Protein 6ZA2 (pdb70)

InterPro domains:
  IPR001769 Gingipain [PF01364] (404-787)
  IPR029030 Caspase-like domain superfamily [SSF52129] (398-790)
  IPR029031 Gingipain, N-terminal superfamily [G3DSA:3.40.50.10390] (399-557)

Solvent-accessible surface area: 89016 Å² total; per-residue (Å²): 207,238,38,46,68,123,38,30,132,142,2,61,0,24,53,36,54,1,1,20,0,52,4,102,49,35,5,13,34,55,0,30,17,124,52,0,125,84,30,50,1,116,83,12,68,18,0,2,2,5,0,43,2,5,21,80,16,35,57,46,10,74,167,10,103,40,28,12,5,4,68,0,10,0,27,63,127,47,101,5,0,6,1,10,0,15,1,19,48,40,53,94,24,27,66,81,102,88,20,6,9,16,74,41,1,21,14,4,59,30,0,27,0,0,0,0,48,35,48,50,63,14,78,114,23,57,112,31,116,40,29,25,117,86,45,120,18,95,17,109,22,0,3,28,23,43,45,42,39,76,24,35,98,24,21,36,78,10,5,50,43,7,2,0,18,26,0,47,81,69,68,67,77,70,15,114,8,96,2,68,46,0,14,59,67,60,20,68,0,19,3,8,0,4,0,14,0,34,4,173,59,29,19,23,71,8,26,0,20,1,24,0,51,65,77,106,18,13,65,19,100,8,58,11,81,40,60,65,37,39,50,61,178,39,30,19,76,69,79,109,19,50,100,67,18,104,5,107,81,7,90,118,84,0,99,2,26,1,48,0,56,58,77,26,2,62,0,22,0,4,9,1,6,1,18,4,19,0,43,10,80,21,37,66,38,60,0,39,0,28,10,13,21,93,40,80,10,126,18,31,60,7,0,25,1,58,0,34,82,0,57,104,47,9,31,0,1,20,2,70,38,2,46,79,4,12,55,6,85,55,58,96,85,40,124,101,27,1,64,7,46,0,15,0,30,10,150,72,148,185,52,10,16,10,0,11,0,5,13,25,63,130,10,72,35,11,83,86,75,24,72,19,108,74,14,47,8,0,40,72,150,53,6,48,0,0,0,0,0,2,107,38,1,42,92,9,0,52,35,0,0,53,0,0,96,101,35,27,57,37,147,12,20,26,5,35,12,78,48,0,10,1,1,15,3,0,1,4,30,3,0,2,0,0,1,20,0,0,4,1,0,27,33,60,35,45,85,132,27,83,161,71,91,76,9,73,2,16,0,0,0,0,0,1,0,2,27,5,20,35,31,43,3,78,13,3,88,77,84,57,15,60,121,7,69,17,2,11,4,1,16,8,54,70,90,128,36,88,85,18,43,22,4,12,34,0,0,0,5,0,33,76,46,88,73,97,36,92,42,15,103,17,46,11,18,4,7,14,1,0,11,7,8,47,26,8,10,47,0,13,72,22,0,27,48,1,0,80,14,20,52,21,27,44,41,3,14,68,29,43,51,83,80,97,140,112,87,30,46,2,43,32,125,127,90,84,55,41,49,35,61,23,0,0,0,7,30,19,24,44,12,65,103,38,3,104,69,47,41,14,43,82,42,30,12,0,0,13,25,27,2,41,97,32,113,73,131,106,33,3,8,27,3,55,58,153,137,74,30,63,3,42,43,26,35,47,2,19,0,4,1,0,5,62,104,72,13,65,33,114,165,119,29,52,2,32,2,20,1,11,58,113,2,11,61,50,48,227,76,34,106,9,31,19,1,0,38,6,4,26,35,4,22,37,22,48,37,84,59,28,92,107,57,78,98,22,50,32,14,12,12,7,7,4,0,0,3,0,53,11,24,32,17,25,21,66,8,56,5,48,21,0,46,68,104,81,4,104,68,66,121,10,77,5,77,1,25,30,60,60,153,0,47,2,94,1,47,0,3,26,26,96,33,77,83,20,106,109,0,38,5,83,0,11,0,2,0,16,6,3,103,56,63,1,24,1,90,69,74,189,22,63,23,4,28,1,12,70,56,22,82,16,32,20,5,26,3,10,65,12,109,2,52,83,0,87,9,115,29,38,6,35,4,24,69,76,69,40,93,38,69,112,29,0,74,1,24,2,17,0,29,3,95,101,90,137,21,28,0,18,10,42,20,32,0,1,91,12,64,102,45,90,92,87,71,115,135,125,23,128,95,62,3,101,32,80,27,14,45,1,9,64,56,108,10,156,70,41,56,108,4,14,28,22,0,0,0,30,4,62,0,38,5,72,66,25,19,13,58,112,30,90,46,139,50,34,29,0,30,0,30,1,43,71,118,95,120,27,58,46,80,0,14,83,79,24,51,87,34,40,22,50,18,25,27,0,40,2,5,16,28,3,60,78,14,80,118,13,107,34,74,1,108,0,18,0,56,0,102,39,88,30,36,30,108,60,80,14,46,2,106,1,34,95,70,96,27,83,20,12,1,15,0,15,18,51,74,36,18,0,56,48,59,0,38,0,86,1,6,1,1,103,42,47,18,78,12,61,2,14,0,20,0,49,17,16,8,50,72,53,14,28,44,18,102,17,97,4,51,83,80,28,185,25,100,46,10,53,4,27,12,44,0,25,17,90,29,18,12,76,12,11,50,9,8,21,33,12,66,0,3,0,61,25,143,83,48,100,37,42,20,130,62,44,22,0,7,3,22,21,69,122,93,75,62,69,67,52,204,93,80,45,143,34,30,126,135,0,59,0,28,51,36,54,1,1,18,0,52,5,103,48,33,5,12,34,56,0,23,20,123,48,1,135,83,42,50,1,114,82,13,66,18,0,2,2,6,0,41,1,5,21,73,16,34,58,44,20,94,166,31,128,49,52,13,4,3,69,1,10,0,21,65,116,55,110,0,0,14,1,9,0,16,0,19,49,35,51,94,24,26,64,82,103,88,21,8,8,18,55,40,1,21,14,4,58,31,0,27,0,0,1,0,49,36,48,49,64,15,77,110,24,73,109,35,130,39,30,24,116,87,37,122,19,90,17,110,21,0,4,28,23,34,47,41,38,77,25,35,98,25,19,37,76,18,5,50,44,8,11,0,17,24,0,46,80,68,66,75,78,72,14,115,10,108,2,68,46,0,14,59,66,61,21,66,0,19,4,8,0,6,1,15,0,30,1,155,34,13,11,44,77,7,26,0,16,0,24,0,52,67,77,105,18,13,67,18,100,7,58,10,81,16,46,47,36,34,48,53,85,73,28,22,75,74,81,112,19,48,100,67,17,104,5,108,74,6,94,120,85,0,100,0,31,1,53,0,57,62,80,38,1,37,0,24,0,4,9,0,7,1,17,4,19,0,40,10,81,21,36,66,38,61,0,39,0,27,10,14,22,93,40,80,9,130,18,32,61,7,0,114,0,57,0,35,82,6,45,167,44,17,32,0,1,14,2,71,37,2,47,82,4,12,41,6,74,61,58,107,86,38,124,103,28,13,41,5,45,0,14,0,28,11,149,64,149,166,50,10,16,10,1,10,0,5,13,7,62,129,10,74,30,10,84,58,76,24,72,20,108,75,15,48,8,0,40,72,145,38,7,35,1,0,0,0,0,3,107,60,1,41,93,11,0,53,33,0,0,52,0,0,94,101,36,24,63,42,129,12,20,26,4,35,12,78,46,0,9,1,0,12,3,0,1,3,28,3,0,2,0,0,0,26,0,0,12,0,0,5,34,60,27,111,67,122,24,83,161,79,92,71,9,73,2,16,0,0,0,0,0,2,0,2,28,6,20,37,34,49,3,70,11,3,89,58,64,31,22,44,92,34,70,18,2,11,4,0,16,8,54,68,89,129,56,92,96,19,79,21,4,10,24,0,0,0,6,0,25,102,46,88,72,96,35,99,42,19,95,21,47,8,16,0,4,4,1,0,1,2,7,53,37,24,12,60,0,22,80,5,0,30,35,1,0,82,15,19,53,19,27,59,40,2,14,68,30,60,64,121,108,88,25,42,2,17,13,91,128,88,85,68,57,32,34,85,52,1,2,0,0,27,13,33,64,7,67,88,33,3,88,69,48,33,15,42,66,24,29,18,0,0,31,20,25,1,35,37,50,132,59,172,69,26,2,8,34,1,90,93,113,47,23,61,2,44,65,18,31,71,5,4,3,11,1,0,6,68,64,77,8,51,28,100,159,122,23,24,3,44,0,0,1,2,28,136,11,24,25,60,49,124,77,33,106,12,50,18,3,0,39,3,1,23,32,0,14,38,16,6,36,78,36,123,69,20,78,68,115,28,46,19,32,5,11,7,0,0,0,0,4,0,52,21,23,38,23,25,22,30,8,56,5,49,20,0,46,68,104,78,4,105,67,65,149,23,83,6,130,0,38,31,60,61,158,0,46,2,112,1,47,0,4,32,71,55,41,80,85,19,110,109,0,37,8,83,0,6,0,2,0,20,7,2,100,39,37,2,35,9,62,45,82,181,33,84,30,10,40,1,12,74,64,23,82,17,36,22,8,27,2,10,57,9,123,5,157,54,0,87,12,58,28,38,5,32,4,25,71,77,70,41,101,47,141,117,61,0,38,0,17,2,16,0,31,3,91,100,89,140,20,29,0,18,11,42,19,43,0,2,19,18,77,89,30,112,95,84,102,91,140,144,22,126,101,62,2,100,38,77,28,45,58,32,9,59,82,115,30,66,73,41,48,104,1,7,37,27,10,2,19,32,20,68,4,40,6,75,76,26,28,17,101,124,27,88,50,91,55,39,26,10,35,24,39,14,44,74,85,86,118,18,88,64,86,16,13,85,92,30,50,86,27,39,22,45,13,29,26,1,37,20,7,8,42,23,65,62,62,85,86,20,110,44,75,23,114,24,32,13,64,0,73,44,89,24,44,33,54,62,81,35,51,13,82,10,40,88,69,95,21,85,14,14,2,21,1,15,18,53,75,36,23,0,67,38,60,0,37,0,87,2,10,7,1,102,24,18,41,133,18,85,2,12,0,24,0,48,17,17,7,49,72,53,14,26,43,18,103,27,80,11,97,73,91,57,163,28,106,47,16,49,12,33,10,51,0,33,17,89,28,30,11,86,11,11,31,9,8,20,27,12,73,0,10,2,66,24,141,83,43,135,35,46,16,162,46,43,23,0,6,3,25,21,51

Nearest PDB structures (foldseek):
  6za2-assembly1_A  TM=1.001E+00  e=0.000E+00  Porphyromonas gingivalis ATCC 33277
  6za2-assembly1_B  TM=9.953E-01  e=0.000E+00  Porphyromonas gingivalis ATCC 33277
  8uh2-assembly1_A  TM=2.899E-01  e=1.587E-07  Homo sapiens
  8jmw-assembly1_A  TM=4.092E-01  e=7.677E-05  Bacillus amyloliquefaciens
  7oln-assembly1_AAA  TM=5.449E-01  e=2.851E-03  Burkholderia cenocepacia J2315

Foldseek 3Di:
DLAAFPLDLWALLQDFWKFKFWFQAWFKFKDFLVNCVVFPPVDLQLKFKWFFKADFDDLQRRPPHDFFTFTFAWADDPRMIMFTHHHQKAWFADVVLLDIDIDGRLQDSIIMMMMTSSNVGHRHFAADDQFDPDFPAADFWFKAKDKFFAQAFDQLWQFSAGFADWCQAPQKDKDKAFQADQFDQWDWKKKKWKKWWAFQDFDDFKWKWKAKPNHTFDIHTDGDHPVCNVDQSNQTDIDIDIDIDTDGGPHTMIMMMIGIPDHRIGMTTGMMMIITIGGQEDRPFKGFGAHRPPDPDAASGKYKRKYAPAPVLKWKWFPSTRRNTHTHDWDADDDRMIITMHGQHHNVRGGGIIIIIDNVVPHHHTGGPGIDHRDTLSNDDQWLEEEEEADQQVVLSVLLVVLCCPPVVTGYHYYYVQVLCVGQRNSGGHLVSLLVSNLSSVSVCVVPPDPPDADRHAYEHEAWEFSSSHLSHPLSPDVVSNPFHGRYWDWQQDPPSRTIFIAPLSSQQNDSDGPVQGPLQGARRHFYAYAHAGHNVSSNVQSLVLSQQQQQLVQQVVVVPPPPDVWDWDDDPVVVVVLLQQKKWFFEDAFEDPDPSVVCRSPVTIPCSRFVQPQDDQGMWGFDDVVITIIHGGDSFNKHKYDHDWAAFVPRHTDGTDMDSRQQPADPLLAGAFQSVSVSVVLSVCSVPCVVTVRDRDHIHTHGDSRGDRSHAQKAKFWQAKQRDGQVPAWAAAEDEAQDKIKTKIFMAGSSRHGQLVFWFKKKKWKFQADWAKDWPDDPDPDTDIDIVLCSQTQAIDMWTAHRGITMDIATGHQDDQVHPIWIKMWMWGARLVSRHIYIYMGGRHHYDYHDCPCVLVQLDWKDWPDWDWFDPPDDFAEEDAQWTKIKTKIFDQQEWDLPDDPPPQFWWKQKQNDPVQIDGQSVQKDADSHHHRMIMGIDTRHGDDFAKIKIKTKIGGPSGRIDIDIGIYGHDHPDDDKHKWWDWPDAQDAFKIKIWIAIHDPLAWWWKWKWKAANSRDTFDIHIDIDHNVCRRPIDMDMGRCAGPSGHHRHFDWMWMKMWIPDPPDIDIHDTDIYTYGHD/DVVLVVLVVVAQEDLWALLQDFWKFKFKFQAWFKFKDFLVNCVVFPNVDLQLKFKWFFKADFDDLQVVPPRDFFTFTFAWADDPRMIMFTHHHQKAWFADVVLLDIDIDGRLQDSIIMMMMTSSNVGHRHFAADDLFDPDFPAADFWFKAKDKFFAQAFDQLWQFSAGFADWCQAPQKDKDKAFQADQFDQWDWKKKKWKKWWAFQDFDDFKWKWKAKPNHTFDIHTDGDHPVCNVDQSNQTDIDIDIDIDTDGGPHTMIMMMIGIPDHRTGMTTGMMMIITIGGQEDRPFKGFGAHRPPDPDAASGKYKYKYAPADVLKWKWFPSTRRNTHTHDWDADDDRMIITMHGQHHNVRGGGIIIIIDRVVPHHHTGTPGIDHRDTLSNDDQWLEEEEEADQQVVLSVLLVVLCCPPVVTRYHYYYVQVLCVGQRNSGGHLVSLLVSNLSSVSVCVSPPDPPDADRHAYEHEAWEFSSSHLSYPLSPDPVDHDAHGRYWDWQQDPPSRTIFIAPLSSQQNDNDGPVQGSLQGARRHQYAYAHDGHNVSSNVLSLVLSQQQQQLVQQCVVVPDVWAWDQPCVVVVVLLQQKKWFFEDAFEDPDPSVVCRSPVTIPCSGFVQDQDPAGMWGFNVRTTIIHGGDRFSKHKYDHDWAAADPRHTDGTDMDSRQQPADPLLAGQFQSVSVSVVLSVLSVDPRNPPRNRGGIHTHGDSRRDRSHAQKAKFWQAKQRDGQVPAWAAAEDEAQDKIKTKIFMAGSVRHGQLVFWFKKKKWWFQADWAKDWPDDPDPDTDIDICLPSATQAIDMWTAHRGITMDIATGHQDDQPDDIWIKMWMWGARLVSRHIYIDMGGNHHYDYHPDPPDLPPLDWKDWPDWDWQDPPDDFAEEDAQKIKIKTKIFDQQEWDLPDDPPPQAWWKQKQVDPVRTDRQSVQKDADSHHHRMIMGIFIDHGDDFAKIKIKTKIGGPSGRIDIDIGIYTHDHPDDDKHKWWDWPDAQDAFKIKIWIAIRDFQDWWKKWKWKAANSRDTFDIHIDIHHNVCGRGIDMDMGRCAGPSGHRRHFDWMWIKMWIPDPPDIDIGDTDIYTYGHD

B-factor: mean 140.29, std 44.92, range [58.61, 298.24]

CATH classification: 3.40.50.10390

Sequence (2164 aa):
QRAMGKTADRSLMASGHWVKIRVDASGVYRLTDEQLRANGFSDPSKVGVFGYGGGVLPEDLSRITTDDLPPVPVLRQGNALYFYAVGPVTWFYNPAKTTMEHTVNTYSTHGYYFLSDAAGAPLQMSQYTGGGASAEALIDYYDELMLHEQELYSPKESGRDLYGESFSAVNTRTVKFPLRGNTRSSGELGTVFSYIAKARSAGGGREMSLSANGILIFSDPFSMTSNEVSNSYLAGKKRRLYRSTPMNSLVNELRLDANYSMTGDAVNLDFIEVATQNDLRYDGAPMHIRRFSNLPVLGGESCRFVISEVPESLVVLQANSSLTASLVPVKTVGDKTIEFVAPPKGQDRRTINTFYAVDLSQASAPEILGAVPNQNLHGEEIPDLIIVSTQALLPEADRLATYRREKNGLKVLVVLQEQVFNEFSGGTPDATAYRLFAKMFYDRWKANAPVGETFPMQMLLFGDGAHDNRKVSVAWQKPYLQQTEFLLTFQAVNSTNVNSYVTDDYFGLLDDQPASVNIGWRNYNMAVGRFPVRTPAEARIAVDKTIRYEEDRESGAWRIRACFAMPVRAFQDKKKMLETLQSGIILLNYAGHGGPAGWSDEHLLTLNDIHNFNYKHMPIWITATCEEVFLHEKSGTPIMFSTTRVVYNTQNEKINGFMLRRMFEKAKDGRYRTMGEIIRSAKQGMLSTVFPDSINQLSFFLMGDPSVRMNLPTHKVQLTAINGQDPEGQYGTIMLKSLERVALKGKVTDEKGTFDETFSGKVFLTVFDGRKKMTALEEEGNDLSLVYYDYPNVMYAGIAEVKDGLFETSFIVPKDVNYSEHEGRINLYAYNESTKAEAMGVDFSIRVQPGIPDEVTEDNTPPEIISCFLNDSTFRSGDEVNPTPLFMAEVFDLNGINITGSGVGHDITLCIDGRADLTYNLNAYFTSSATDAGVGTILFMIPALAEGDHTARLTVWDIFNNAVHHDFSFRVVDGIAPDVADVILFPNPVRESATFRIFHNRPGSDLNVVVEIYDFTGRLVNSLPVKTYSSSYGEPIEIKWDLTSKYGVKIGNGFYLYRCVVNSPGGQTASMAKKMIVVAQSSARLQQRAMGKTADRSLMASGHWVKIRVDASGVYRLTDEQLRANGFSDPSKVGVFGYGGGVLPEDLSRITTDDLPPVPVLRQGNALYFYAVGPVTWFYNPAKTTMEHTVNTYSTHGYYFLSDAAGAPLQMSQYTGGGASAEALIDYYDELMLHEQELYSPKESGRDLYGESFSAVNTRTVKFPLRGNTRSSGELGTVFSYIAKARSAGGGREMSLSANGILIFSDPFSMTSNEVSNSYLAGKKRRLYRSTPMNSLVNELRLDANYSMTGDAVNLDFIEVATQNDLRYDGAPMHIRRFSNLPVLGGESCRFVISEVPESLVVLQANSSLTASLVPVKTVGDKTIEFVAPPKGQDRRTINTFYAVDLSQASAPEILGAVPNQNLHGEEIPDLIIVSTQALLPEADRLATYRREKNGLKVLVVLQEQVFNEFSGGTPDATAYRLFAKMFYDRWKANAPVGETFPMQMLLFGDGAHDNRKVSVAWQKPYLQQTEFLLTFQAVNSTNVNSYVTDDYFGLLDDQPASVNIGWRNYNMAVGRFPVRTPAEARIAVDKTIRYEEDRESGAWRIRAMPVRAFQDKKKMLETLQSGIILLNYAGHGGPAGWSDEHLLTLNDIHNFNYKHMPIWITAGEEVFLHEKSGTPIMFSTTRVVYNTQNEKINGFMLRRMFEKAKDGRYRTMGEIIRSAKQGMLSTVFPDSINQLSFFLMGDPSVRMNLPTHKVQLTAINGQDPEGQYGTIMLKSLERVALKGKVTDEKGTFDETFSGKVFLTVFDGRKKMTALEEEGNDLSLVYYDYPNVMYAGIAEVKDGLFETSFIVPKDVNYSEHEGRINLYAYNESTKAEAMGVDFSIRVQPGIPDEVTEDNTPPEIISCFLNDSTFRSGDEVNPTPLFMAEVFDLNGINITGSGVGHDITLCIDGRADLTYNLNAYFTSSATDAGVGTILFMIPALAEGDHTARLTVWDIFNNAVHHDFSFRVVDGIAPDVADVILFPNPVRESATFRIFHNRPGSDLNVVVEIYDFTGRLVNSLPVKTYSSSYGEPIEIKWDLTSKYGVKIGNGFYLYRCVVNSPGGQTASMAKKMIVVAQ

Secondary structure (DSSP, 8-state):
--S-----SS-GGGSS-EEEEEESS-EEEEEEHHHHHHTT-SSGGG-EEE---SSPPPSSGGG----SSPEEPBEE-SSEEEEEE--SEEEEEETTTTEEEEEE-SS-SSEEEEEESTTSS--B--B-----SSEEEE-SEEEEEEEEE---B--TTT-S--B--B-SS-SEEEEEEE--TTB-SSEEEEEEEEEEEE-SSSS--EEEEEEETTEEEEEEEE---HHHHH-STT--EEEEEEEEEEES---SEEEEEEEES-TTSEEEEEEEEEEEEEESB--SS-EEEE--TT-SS-TT-EEEEEEBS--SSEEEEE-SSSTT-EE---EEEETTEEEEEE-SB-TTSS-B-EEEEEETTT----EEEEEE----GGG----SEEEEE-TTTHHHHHHHHHHHHHTS---EEEEEHHHHHHHHHTTS--HHHHHHHHHHHHHHHHHHPPTTPPP--EEEEES-BBSSTT--SGGG-SHHHHH---B--EEEE-GGGS-EEEESGGGG--S---TTS-GGGS---SEEEEE---SHHHHHHHHHHHHHHHH-HHHHHHHH------EEEEE---HHHHHHHS-EEEE-EE----SSSHHHHHH--BHHHHTT-S--S--EEEE----EEEEEE-S--S-EEEESS--B-SSS-B--EEEETTTT---TTSSPPPHHHHHHHHHHHHHHT-SSSTT-----EEES-TT------SEEEEEEEETTB--TT-SS-EEEETT-EEEEEEEEEETT--B-TT--EEEEEEEESS--EEEE---SSSEEEEEEE----EEEEEEEEEBTTEEEEEEEPPS------S--EEEEEEEETTTTEEEEEEE--EEEE---STTGGG--SPPEEEEEEESSSS--TT-EE-SS-EEEEEEE-TT-B--S--SSS-S-EEEETT-GGGEEE-GGGEEE-SSSTTEEEEEEE-----SEEEEEEEEEEBTTS-EEEEEEEEEE-TT-S---EEEEEESSSBSS-EEEEEEESS-SS-EEEEEEEEETTS-EEEEEEEEE-GGGSS--EEEEE--B-TTS-B--SEEEEEEEEEEETTEEEE---EEEEE---/-HHHHHHHHT-SS-SS-GGGSS-EEEEEESS-EEEEEEHHHHHHTT-SSGGG-EEE---SSPPPSSGGG----SSPEEPBEE-SSEEEEEE--SEEEEEETTTTEEEEEE-SS-SSEEEEEESTTSS--B--B-----SSEEEE-SEEEEEEEEE---B--TTT-S--B--B-SS-SEEEEEEE--TTB-SSEEEEEEEEEEEE-SSSS--EEEEEEETTEEEEEEEE---HHHHH-STT--EEEEEEEEEEES---SEEEEEEEES-SSSEEEEEEEEEEEEEESB--SS-EEEE--TT-SS-TT-EEEEEEBS--SSEEEEE-SSSTT-EE---EEEETTEEEEEE-SB-TTSS-B-EEEEEETTT-B--EEEEEE----STT----SEEEEE-TTTHHHHHHHHHHHHHTS---EEEEEHHHHHHHHHTTS--HHHHHHHHHHHHHHHHHHPPTTPPP--EEEEES-BBSSTT--SGGGG-SSS-----B--EEEE-GGGS-EEEESGGGG--S---TTS-GGGS---SEEEEE---SHHHHHHHHHHHHHHHH-HHHHHHHH----EEEEE--HHHHHHHS-EEEE-EE----SSSHHHHHH--BHHHHTT-S--S--EEEE---EEEEEE-S--S-EEEESS--B-SSS-BEEEEEETTSS---TTSSPPPHHHHHHHHHHHHHH-SSTTSTT----EEES-TT------SEEEEEEEETTB--TT-SS-EEEETT-EEEEEEEEEETT--B-TT--EEEEEEEESS--EEEE---SSSEEEEEEE----EEEEEEEEEBTTEEEEEEEPPS------S--EEEEEEEETTTTEEEEEEE--EEEE-------TT--SPPEEEEEEESSSS--TT-EE-SS-EEEEEEE-TT-B--S--SSS-S-EEEETT-GGGB--GGGGEEE-SSSTTEEEEEEEPPP--SSEEEEEEEEEBTTS-EEEEEEEEEE-TT-S---EEEEEESSSBSS-EEEEEEESS-SS--EEEEEEEETTS-EEEEEEEE--SSSTT--EEEEE--B-TTS-B--SEEEEEEEEEEETTEEEEPPPEEEEE---

Structure (mmCIF, N/CA/C/O backbone):
data_6ZA2
#
_entry.id   6ZA2
#
_cell.length_a   171.700
_cell.length_b   171.700
_cell.length_c   440.400
_cell.angle_alpha   90.000
_cell.angle_beta   90.000
_cell.angle_gamma   120.000
#
_symmetry.space_group_name_H-M   'P 61 2 2'
#
loop_
_entity.id
_entity.type
_entity.pdbx_description
1 polymer 'Por secretion system protein porU'
2 non-polymer 'CALCIUM ION'
3 water water
#
loop_
_atom_site.group_PDB
_atom_site.id
_atom_site.type_symbol
_atom_site.label_atom_id
_atom_site.label_alt_id
_atom_site.label_comp_id
_atom_site.label_asym_id
_atom_site.label_entity_id
_atom_site.label_seq_id
_atom_site.pdbx_PDB_ins_code
_atom_site.Cartn_x
_atom_site.Cartn_y
_atom_site.Cartn_z
_atom_site.occupancy
_atom_site.B_iso_or_equiv
_atom_site.auth_seq_id
_atom_site.auth_comp_id
_atom_site.auth_asym_id
_atom_site.auth_atom_id
_atom_site.pdbx_PDB_model_num
ATOM 1 N N . GLN A 1 22 ? -4.862 99.465 203.918 1.00 246.88 24 GLN A N 1
ATOM 2 C CA . GLN A 1 22 ? -4.294 98.697 202.815 1.00 247.06 24 GLN A CA 1
ATOM 3 C C . GLN A 1 22 ? -5.268 98.574 201.625 1.00 239.27 24 GLN A C 1
ATOM 4 O O . GLN A 1 22 ? -4.820 98.172 200.557 1.00 239.13 24 GLN A O 1
ATOM 17 N N . ARG A 1 23 ? -6.579 98.911 201.817 1.00 227.68 25 ARG A N 1
ATOM 18 C CA . ARG A 1 23 ? -7.706 98.870 200.849 1.00 225.55 25 ARG A CA 1
ATOM 19 C C . ARG A 1 23 ? -8.705 97.724 201.196 1.00 215.34 25 ARG A C 1
ATOM 20 O O . ARG A 1 23 ? -9.880 97.818 200.833 1.00 212.93 25 ARG A O 1
ATOM 41 N N . ALA A 1 24 ? -8.247 96.666 201.905 1.00 202.51 26 ALA A N 1
ATOM 42 C CA . ALA A 1 24 ? -9.092 95.539 202.321 1.00 195.72 26 ALA A CA 1
ATOM 43 C C . ALA A 1 24 ? -8.431 94.714 203.458 1.00 195.98 26 ALA A C 1
ATOM 44 O O . ALA A 1 24 ? -7.294 95.007 203.860 1.00 198.25 26 ALA A O 1
ATOM 51 N N . MET A 1 25 ? -9.165 93.694 203.976 1.00 185.86 27 MET A N 1
ATOM 52 C CA . MET A 1 25 ? -8.683 92.734 204.988 1.00 182.64 27 MET A CA 1
ATOM 53 C C . MET A 1 25 ? -8.280 91.436 204.193 1.00 185.37 27 MET A C 1
ATOM 54 O O . MET A 1 25 ? -8.901 91.130 203.157 1.00 185.15 27 MET A O 1
ATOM 68 N N . GLY A 1 26 ? -7.211 90.754 204.627 1.00 180.29 28 GLY A N 1
ATOM 69 C CA . GLY A 1 26 ? -6.724 89.542 203.955 1.00 179.25 28 GLY A CA 1
ATOM 70 C C . GLY A 1 26 ? -5.984 88.559 204.847 1.00 178.04 28 GLY A C 1
ATOM 71 O O . GLY A 1 26 ? -5.059 87.867 204.406 1.00 179.80 28 GLY A O 1
ATOM 75 N N . LYS A 1 27 ? -6.432 88.442 206.091 1.00 167.97 29 LYS A N 1
ATOM 76 C CA . LYS A 1 27 ? -5.818 87.544 207.058 1.00 165.72 29 LYS A CA 1
ATOM 77 C C . LYS A 1 27 ? -6.703 86.308 207.222 1.00 158.89 29 LYS A C 1
ATOM 78 O O . LYS A 1 27 ? -6.861 85.836 208.353 1.00 160.01 29 LYS A O 1
ATOM 97 N N . THR A 1 28 ? -7.264 85.749 206.123 1.00 144.77 30 THR A N 1
ATOM 98 C CA . THR A 1 28 ? -8.083 84.549 206.301 1.00 138.30 30 THR A CA 1
ATOM 99 C C . THR A 1 28 ? -7.105 83.481 206.787 1.00 134.42 30 THR A C 1
ATOM 100 O O . THR A 1 28 ? -6.047 83.306 206.186 1.00 135.47 30 THR A O 1
ATOM 111 N N . ALA A 1 29 ? -7.389 82.883 207.943 1.00 123.60 31 ALA A N 1
ATOM 112 C CA . ALA A 1 29 ? -6.556 81.843 208.538 1.00 122.26 31 ALA A CA 1
ATOM 113 C C . ALA A 1 29 ? -6.481 80.616 207.653 1.00 125.86 31 ALA A C 1
ATOM 114 O O . ALA A 1 29 ? -7.483 80.228 207.054 1.00 123.94 31 ALA A O 1
ATOM 121 N N . ASP A 1 30 ? -5.333 79.944 207.631 1.00 123.93 32 ASP A N 1
ATOM 122 C CA . ASP A 1 30 ? -5.187 78.718 206.824 1.00 123.42 32 ASP A CA 1
ATOM 123 C C . ASP A 1 30 ? -5.858 77.532 207.528 1.00 122.49 32 ASP A C 1
ATOM 124 O O . ASP A 1 30 ? -6.089 76.506 206.910 1.00 120.62 32 ASP A O 1
ATOM 133 N N . ARG A 1 31 ? -6.128 77.654 208.827 1.00 118.13 33 ARG A N 1
ATOM 134 C CA . ARG A 1 31 ? -6.778 76.604 209.596 1.00 117.40 33 ARG A CA 1
ATOM 135 C C . ARG A 1 31 ? -7.582 77.266 210.726 1.00 118.99 33 ARG A C 1
ATOM 136 O O . ARG A 1 31 ? -7.094 78.196 211.352 1.00 119.84 33 ARG A O 1
ATOM 157 N N . SER A 1 32 ? -8.812 76.821 210.957 1.00 112.64 34 SER A N 1
ATOM 158 C CA . SER A 1 32 ? -9.655 77.372 212.008 1.00 111.23 34 SER A CA 1
ATOM 159 C C . SER A 1 32 ? -9.203 76.923 213.360 1.00 119.59 34 SER A C 1
ATOM 160 O O . SER A 1 32 ? -8.581 75.873 213.499 1.00 122.76 34 SER A O 1
ATOM 168 N N . LEU A 1 33 ? -9.584 77.688 214.371 1.00 115.33 35 LEU A N 1
ATOM 169 C CA . LEU A 1 33 ? -9.285 77.371 215.768 1.00 116.05 35 LEU A CA 1
ATOM 170 C C . LEU A 1 33 ? -10.125 76.177 216.184 1.00 115.91 35 LEU A C 1
ATOM 171 O O . LEU A 1 33 ? -9.689 75.365 217.007 1.00 117.95 35 LEU A O 1
ATOM 187 N N . MET A 1 34 ? -11.315 76.054 215.557 1.00 106.38 36 MET A N 1
ATOM 188 C CA . MET A 1 34 ? -12.262 74.978 215.803 1.00 104.76 36 MET A CA 1
ATOM 189 C C . MET A 1 34 ? -11.791 73.641 215.310 1.00 112.26 36 MET A C 1
ATOM 190 O O . MET A 1 34 ? -12.429 72.648 215.636 1.00 113.45 36 MET A O 1
ATOM 204 N N . ALA A 1 35 ? -10.707 73.583 214.525 1.00 109.85 37 ALA A N 1
ATOM 205 C CA . ALA A 1 35 ? -10.173 72.324 214.012 1.00 110.84 37 ALA A CA 1
ATOM 206 C C . ALA A 1 35 ? -9.767 71.349 215.150 1.00 118.32 37 ALA A C 1
ATOM 207 O O . ALA A 1 35 ? -9.754 70.149 214.918 1.00 120.31 37 ALA A O 1
ATOM 214 N N . SER A 1 36 ? -9.471 71.838 216.357 1.00 116.48 38 SER A N 1
ATOM 215 C CA . SER A 1 36 ? -9.109 70.972 217.483 1.00 120.20 38 SER A CA 1
ATOM 216 C C . SER A 1 36 ? -9.528 71.604 218.805 1.00 127.94 38 SER A C 1
ATOM 217 O O . SER A 1 36 ? -9.933 72.772 218.828 1.00 128.37 38 SER A O 1
ATOM 225 N N . GLY A 1 37 ? -9.467 70.818 219.880 1.00 125.24 39 GLY A N 1
ATOM 226 C CA . GLY A 1 37 ? -9.884 71.260 221.205 1.00 124.77 39 GLY A CA 1
ATOM 227 C C . GLY A 1 37 ? -11.368 71.040 221.394 1.00 126.85 39 GLY A C 1
ATOM 228 O O . GLY A 1 37 ? -12.065 70.660 220.442 1.00 125.63 39 GLY A O 1
ATOM 232 N N . HIS A 1 38 ? -11.860 71.251 222.626 1.00 122.82 40 HIS A N 1
ATOM 233 C CA . HIS A 1 38 ? -13.278 71.064 222.961 1.00 120.67 40 HIS A CA 1
ATOM 234 C C . HIS A 1 38 ? -14.053 72.367 222.727 1.00 121.47 40 HIS A C 1
ATOM 235 O O . HIS A 1 38 ? -13.591 73.427 223.157 1.00 121.83 40 HIS A O 1
ATOM 249 N N . TRP A 1 39 ? -15.197 72.304 222.021 1.00 113.77 41 TRP A N 1
ATOM 250 C CA . TRP A 1 39 ? -15.984 73.506 221.736 1.00 111.04 41 TRP A CA 1
ATOM 251 C C . TRP A 1 39 ? -17.413 73.350 222.247 1.00 113.00 41 TRP A C 1
ATOM 252 O O . TRP A 1 39 ? -18.043 72.333 221.983 1.00 112.84 41 TRP A O 1
ATOM 273 N N . VAL A 1 40 ? -17.905 74.348 223.009 1.00 107.39 42 VAL A N 1
ATOM 274 C CA . VAL A 1 40 ? -19.251 74.337 223.588 1.00 105.10 42 VAL A CA 1
ATOM 275 C C . VAL A 1 40 ? -19.944 75.643 223.247 1.00 106.98 42 VAL A C 1
ATOM 276 O O . VAL A 1 40 ? -19.454 76.701 223.630 1.00 107.07 42 VAL A O 1
ATOM 289 N N . LYS A 1 41 ? -21.097 75.567 222.563 1.00 102.14 43 LYS A N 1
ATOM 290 C CA . LYS A 1 41 ? -21.873 76.738 222.141 1.00 98.95 43 LYS A CA 1
ATOM 291 C C . LYS A 1 41 ? -22.730 77.231 223.278 1.00 101.43 43 LYS A C 1
ATOM 292 O O . LYS A 1 41 ? -23.396 76.443 223.942 1.00 102.73 43 LYS A O 1
ATOM 311 N N . ILE A 1 42 ? -22.702 78.522 223.519 1.00 95.94 44 ILE A N 1
ATOM 312 C CA . ILE A 1 42 ? -23.519 79.138 224.546 1.00 95.53 44 ILE A CA 1
ATOM 313 C C . ILE A 1 42 ? -24.212 80.307 223.893 1.00 99.22 44 ILE A C 1
ATOM 314 O O . ILE A 1 42 ? -23.805 80.720 222.798 1.00 95.74 44 ILE A O 1
ATOM 330 N N . ARG A 1 43 ? -25.240 80.864 224.553 1.00 99.23 45 ARG A N 1
ATOM 331 C CA . ARG A 1 43 ? -25.913 82.059 224.021 1.00 97.80 45 ARG A CA 1
ATOM 332 C C . ARG A 1 43 ? -26.564 82.896 225.125 1.00 100.53 45 ARG A C 1
ATOM 333 O O . ARG A 1 43 ? -26.743 82.423 226.246 1.00 99.90 45 ARG A O 1
ATOM 354 N N . VAL A 1 44 ? -26.906 84.147 224.768 1.00 95.33 46 VAL A N 1
ATOM 355 C CA . VAL A 1 44 ? -27.554 85.106 225.652 1.00 94.88 46 VAL A CA 1
ATOM 356 C C . VAL A 1 44 ? -28.730 85.747 224.921 1.00 99.55 46 VAL A C 1
ATOM 357 O O . VAL A 1 44 ? -28.808 85.686 223.701 1.00 98.85 46 VAL A O 1
ATOM 370 N N . ASP A 1 45 ? -29.646 86.333 225.669 1.00 97.43 47 ASP A N 1
ATOM 371 C CA . ASP A 1 45 ? -30.804 87.046 225.121 1.00 97.13 47 ASP A CA 1
ATOM 372 C C . ASP A 1 45 ? -30.783 88.506 225.588 1.00 102.58 47 ASP A C 1
ATOM 373 O O . ASP A 1 45 ? -31.736 89.249 225.348 1.00 101.78 47 ASP A O 1
ATOM 382 N N . ALA A 1 46 ? -29.691 88.926 226.250 1.00 100.38 48 ALA A N 1
ATOM 383 C CA . ALA A 1 46 ? -29.603 90.256 226.803 1.00 100.34 48 ALA A CA 1
ATOM 384 C C . ALA A 1 46 ? -28.180 90.646 227.014 1.00 105.45 48 ALA A C 1
ATOM 385 O O . ALA A 1 46 ? -27.418 89.844 227.541 1.00 105.76 48 ALA A O 1
ATOM 392 N N . SER A 1 47 ? -27.802 91.868 226.647 1.00 103.00 49 SER A N 1
ATOM 393 C CA . SER A 1 47 ? -26.418 92.271 226.852 1.00 103.23 49 SER A CA 1
ATOM 394 C C . SER A 1 47 ? -26.194 92.412 228.325 1.00 107.00 49 SER A C 1
ATOM 395 O O . SER A 1 47 ? -27.083 92.899 229.012 1.00 107.65 49 SER A O 1
ATOM 403 N N . GLY A 1 48 ? -25.057 91.938 228.803 1.00 103.05 50 GLY A N 1
ATOM 404 C CA . GLY A 1 48 ? -24.693 92.035 230.212 1.00 104.06 50 GLY A CA 1
ATOM 405 C C . GLY A 1 48 ? -23.514 91.145 230.521 1.00 106.33 50 GLY A C 1
ATOM 406 O O . GLY A 1 48 ? -22.976 90.537 229.596 1.00 104.41 50 GLY A O 1
ATOM 410 N N . VAL A 1 49 ? -23.109 91.033 231.806 1.00 103.77 51 VAL A N 1
ATOM 411 C CA . VAL A 1 49 ? -21.986 90.161 232.155 1.00 104.16 51 VAL A CA 1
ATOM 412 C C . VAL A 1 49 ? -22.535 88.813 232.578 1.00 110.55 51 VAL A C 1
ATOM 413 O O . VAL A 1 49 ? -23.431 88.746 233.429 1.00 112.72 51 VAL A O 1
ATOM 426 N N . TYR A 1 50 ? -21.982 87.737 231.990 1.00 105.81 52 TYR A N 1
ATOM 427 C CA . TYR A 1 50 ? -22.356 86.371 232.338 1.00 106.36 52 TYR A CA 1
ATOM 428 C C . TYR A 1 50 ? -21.156 85.700 232.894 1.00 112.38 52 TYR A C 1
ATOM 429 O O . TYR A 1 50 ? -20.036 86.146 232.643 1.00 111.21 52 TYR A O 1
ATOM 447 N N . ARG A 1 51 ? -21.383 84.633 233.658 1.00 112.62 53 ARG A N 1
ATOM 448 C CA . ARG A 1 51 ? -20.339 83.932 234.399 1.00 116.01 53 ARG A CA 1
ATOM 449 C C . ARG A 1 51 ? -20.355 82.442 234.221 1.00 121.92 53 ARG A C 1
ATOM 450 O O . ARG A 1 51 ? -21.402 81.834 234.368 1.00 121.22 53 ARG A O 1
ATOM 471 N N . LEU A 1 52 ? -19.171 81.832 234.092 1.00 120.97 54 LEU A N 1
ATOM 472 C CA . LEU A 1 52 ? -19.026 80.382 234.056 1.00 122.06 54 LEU A CA 1
ATOM 473 C C . LEU A 1 52 ? -18.113 79.901 235.169 1.00 129.37 54 LEU A C 1
ATOM 474 O O . LEU A 1 52 ? -16.941 80.275 235.195 1.00 130.95 54 LEU A O 1
ATOM 490 N N . THR A 1 53 ? -18.645 79.074 236.089 1.00 126.40 55 THR A N 1
ATOM 491 C CA . THR A 1 53 ? -17.858 78.522 237.189 1.00 129.24 55 THR A CA 1
ATOM 492 C C . THR A 1 53 ? -17.007 77.373 236.683 1.00 136.63 55 THR A C 1
ATOM 493 O O . THR A 1 53 ? -17.349 76.740 235.689 1.00 135.35 55 THR A O 1
ATOM 504 N N . ASP A 1 54 ? -15.917 77.079 237.379 1.00 137.60 56 ASP A N 1
ATOM 505 C CA . ASP A 1 54 ? -15.045 75.964 237.027 1.00 139.78 56 ASP A CA 1
ATOM 506 C C . ASP A 1 54 ? -15.840 74.671 237.048 1.00 143.76 56 ASP A C 1
ATOM 507 O O . ASP A 1 54 ? -15.675 73.857 236.148 1.00 141.69 56 ASP A O 1
ATOM 516 N N . GLU A 1 55 ? -16.752 74.517 238.025 1.00 142.85 57 GLU A N 1
ATOM 517 C CA . GLU A 1 55 ? -17.629 73.347 238.126 1.00 144.72 57 GLU A CA 1
ATOM 518 C C . GLU A 1 55 ? -18.473 73.220 236.865 1.00 143.07 57 GLU A C 1
ATOM 519 O O . GLU A 1 55 ? -18.545 72.135 236.289 1.00 142.63 57 GLU A O 1
ATOM 531 N N . GLN A 1 56 ? -19.091 74.319 236.425 1.00 135.37 58 GLN A N 1
ATOM 532 C CA . GLN A 1 56 ? -19.874 74.298 235.194 1.00 131.36 58 GLN A CA 1
ATOM 533 C C . GLN A 1 56 ? -18.991 73.900 234.006 1.00 134.34 58 GLN A C 1
ATOM 534 O O . GLN A 1 56 ? -19.415 73.088 233.184 1.00 134.26 58 GLN A O 1
ATOM 548 N N . LEU A 1 57 ? -17.757 74.433 233.928 1.00 129.47 59 LEU A N 1
ATOM 549 C CA . LEU A 1 57 ? -16.845 74.103 232.830 1.00 127.37 59 LEU A CA 1
ATOM 550 C C . LEU A 1 57 ? -16.457 72.633 232.880 1.00 133.76 59 LEU A C 1
ATOM 551 O O . LEU A 1 57 ? -16.615 71.941 231.873 1.00 132.08 59 LEU A O 1
ATOM 567 N N . ARG A 1 58 ? -16.047 72.128 234.057 1.00 134.17 60 ARG A N 1
ATOM 568 C CA . ARG A 1 58 ? -15.713 70.705 234.215 1.00 137.34 60 ARG A CA 1
ATOM 569 C C . ARG A 1 58 ? -16.894 69.856 233.748 1.00 140.05 60 ARG A C 1
ATOM 570 O O . ARG A 1 58 ? -16.712 68.944 232.932 1.00 138.67 60 ARG A O 1
ATOM 591 N N . ALA A 1 59 ? -18.117 70.254 234.170 1.00 136.56 61 ALA A N 1
ATOM 592 C CA . ALA A 1 59 ? -19.371 69.572 233.838 1.00 136.07 61 ALA A CA 1
ATOM 593 C C . ALA A 1 59 ? -19.705 69.586 232.356 1.00 134.63 61 ALA A C 1
ATOM 594 O O . ALA A 1 59 ? -20.567 68.817 231.946 1.00 133.09 61 ALA A O 1
ATOM 601 N N . ASN A 1 60 ? -19.075 70.468 231.568 1.00 128.43 62 ASN A N 1
ATOM 602 C CA . ASN A 1 60 ? -19.305 70.552 230.142 1.00 124.39 62 ASN A CA 1
ATOM 603 C C . ASN A 1 60 ? -18.093 70.040 229.342 1.00 129.65 62 ASN A C 1
ATOM 604 O O . ASN A 1 60 ? -17.941 70.373 228.174 1.00 127.08 62 ASN A O 1
ATOM 615 N N . GLY A 1 61 ? -17.293 69.172 229.937 1.00 130.54 63 GLY A N 1
ATOM 616 C CA . GLY A 1 61 ? -16.179 68.551 229.236 1.00 132.18 63 GLY A CA 1
ATOM 617 C C . GLY A 1 61 ? -14.827 69.223 229.311 1.00 139.18 63 GLY A C 1
ATOM 618 O O . GLY A 1 61 ? -13.863 68.674 228.767 1.00 140.87 63 GLY A O 1
ATOM 622 N N . PHE A 1 62 ? -14.702 70.367 230.001 1.00 136.44 64 PHE A N 1
ATOM 623 C CA . PHE A 1 62 ? -13.397 71.020 230.106 1.00 138.15 64 PHE A CA 1
ATOM 624 C C . PHE A 1 62 ? -12.593 70.443 231.258 1.00 149.07 64 PHE A C 1
ATOM 625 O O . PHE A 1 62 ? -12.690 70.921 232.385 1.00 150.73 64 PHE A O 1
ATOM 642 N N . SER A 1 63 ? -11.791 69.394 230.943 1.00 149.66 65 SER A N 1
ATOM 643 C CA . SER A 1 63 ? -10.896 68.671 231.862 1.00 155.29 65 SER A CA 1
ATOM 644 C C . SER A 1 63 ? -10.096 69.620 232.770 1.00 157.88 65 SER A C 1
ATOM 645 O O . SER A 1 63 ? -10.054 69.399 233.976 1.00 161.17 65 SER A O 1
ATOM 653 N N . ASP A 1 64 ? -9.484 70.680 232.185 1.00 149.90 66 ASP A N 1
ATOM 654 C CA . ASP A 1 64 ? -8.739 71.726 232.902 1.00 149.50 66 ASP A CA 1
ATOM 655 C C . ASP A 1 64 ? -9.389 73.089 232.620 1.00 144.47 66 ASP A C 1
ATOM 656 O O . ASP A 1 64 ? -9.093 73.692 231.592 1.00 141.13 66 ASP A O 1
ATOM 665 N N . PRO A 1 65 ? -10.229 73.609 233.541 1.00 137.86 67 PRO A N 1
ATOM 666 C CA . PRO A 1 65 ? -10.906 74.894 233.303 1.00 133.62 67 PRO A CA 1
ATOM 667 C C . PRO A 1 65 ? -9.997 76.115 233.131 1.00 137.92 67 PRO A C 1
ATOM 668 O O . PRO A 1 65 ? -10.446 77.116 232.552 1.00 134.44 67 PRO A O 1
ATOM 679 N N . SER A 1 66 ? -8.750 76.059 233.626 1.00 138.12 68 SER A N 1
ATOM 680 C CA . SER A 1 66 ? -7.820 77.176 233.479 1.00 138.91 68 SER A CA 1
ATOM 681 C C . SER A 1 66 ? -7.553 77.518 232.013 1.00 142.03 68 SER A C 1
ATOM 682 O O . SER A 1 66 ? -7.339 78.686 231.703 1.00 142.08 68 SER A O 1
ATOM 690 N N . LYS A 1 67 ? -7.569 76.502 231.120 1.00 137.18 69 LYS A N 1
ATOM 691 C CA . LYS A 1 67 ? -7.294 76.667 229.684 1.00 134.21 69 LYS A CA 1
ATOM 692 C C . LYS A 1 67 ? -8.520 77.156 228.843 1.00 134.64 69 LYS A C 1
ATOM 693 O O . LYS A 1 67 ? -8.354 77.482 227.662 1.00 133.31 69 LYS A O 1
ATOM 697 N N . VAL A 1 68 ? -9.720 77.255 229.448 1.00 128.94 70 VAL A N 1
ATOM 698 C CA . VAL A 1 68 ? -10.943 77.642 228.734 1.00 124.31 70 VAL A CA 1
ATOM 699 C C . VAL A 1 68 ? -11.017 79.157 228.549 1.00 128.06 70 VAL A C 1
ATOM 700 O O . VAL A 1 68 ? -10.715 79.906 229.483 1.00 131.18 70 VAL A O 1
ATOM 713 N N . GLY A 1 69 ? -11.480 79.579 227.380 1.00 119.99 71 GLY A N 1
ATOM 714 C CA . GLY A 1 69 ? -11.688 80.987 227.047 1.00 117.62 71 GLY A CA 1
ATOM 715 C C . GLY A 1 69 ? -13.001 81.206 226.312 1.00 117.28 71 GLY A C 1
ATOM 716 O O . GLY A 1 69 ? -13.607 80.236 225.845 1.00 116.90 71 GLY A O 1
ATOM 720 N N . VAL A 1 70 ? -13.463 82.466 226.192 1.00 109.34 72 VAL A N 1
ATOM 721 C CA . VAL A 1 70 ? -14.730 82.747 225.497 1.00 105.01 72 VAL A CA 1
ATOM 722 C C . VAL A 1 70 ? -14.431 83.213 224.070 1.00 109.65 72 VAL A C 1
ATOM 723 O O . VAL A 1 70 ? -13.425 83.878 223.845 1.00 112.94 72 VAL A O 1
ATOM 736 N N . PHE A 1 71 ? -15.281 82.874 223.114 1.00 102.41 73 PHE A N 1
ATOM 737 C CA . PHE A 1 71 ? -15.069 83.277 221.731 1.00 101.08 73 PHE A CA 1
ATOM 738 C C . PHE A 1 71 ? -16.353 83.720 221.062 1.00 104.56 73 PHE A C 1
ATOM 739 O O . PHE A 1 71 ? -17.416 83.161 221.355 1.00 103.64 73 PHE A O 1
ATOM 756 N N . GLY A 1 72 ? -16.237 84.660 220.121 1.00 100.57 74 GLY A N 1
ATOM 757 C CA . GLY A 1 72 ? -17.372 85.115 219.332 1.00 99.47 74 GLY A CA 1
ATOM 758 C C . GLY A 1 72 ? -17.659 86.597 219.353 1.00 105.39 74 GLY A C 1
ATOM 759 O O . GLY A 1 72 ? -16.896 87.369 219.934 1.00 106.62 74 GLY A O 1
ATOM 763 N N . TYR A 1 73 ? -18.780 86.997 218.692 1.00 99.88 75 TYR A N 1
ATOM 764 C CA . TYR A 1 73 ? -19.188 88.399 218.588 1.00 98.20 75 TYR A CA 1
ATOM 765 C C . TYR A 1 73 ? -20.460 88.731 219.424 1.00 105.54 75 TYR A C 1
ATOM 766 O O . TYR A 1 73 ? -20.523 89.802 220.029 1.00 105.68 75 TYR A O 1
ATOM 784 N N . GLY A 1 74 ? -21.461 87.851 219.408 1.00 103.78 76 GLY A N 1
ATOM 785 C CA . GLY A 1 74 ? -22.717 88.077 220.121 1.00 103.32 76 GLY A CA 1
ATOM 786 C C . GLY A 1 74 ? -23.819 88.452 219.165 1.00 105.92 76 GLY A C 1
ATOM 787 O O . GLY A 1 74 ? -23.680 88.226 217.967 1.00 104.71 76 GLY A O 1
ATOM 791 N N . GLY A 1 75 ? -24.916 89.006 219.689 1.00 102.96 77 GLY A N 1
ATOM 792 C CA . GLY A 1 75 ? -26.033 89.503 218.881 1.00 102.32 77 GLY A CA 1
ATOM 793 C C . GLY A 1 75 ? -25.538 90.787 218.252 1.00 109.01 77 GLY A C 1
ATOM 794 O O . GLY A 1 75 ? -24.320 91.078 218.328 1.00 113.15 77 GLY A O 1
ATOM 798 N N . GLY A 1 76 ? -26.420 91.596 217.688 1.00 101.12 78 GLY A N 1
ATOM 799 C CA . GLY A 1 76 ? -25.932 92.798 216.999 1.00 100.47 78 GLY A CA 1
ATOM 800 C C . GLY A 1 76 ? -25.307 92.355 215.682 1.00 102.62 78 GLY A C 1
ATOM 801 O O . GLY A 1 76 ? -24.462 91.448 215.644 1.00 103.85 78 GLY A O 1
ATOM 805 N N . VAL A 1 77 ? -25.780 92.915 214.572 1.00 94.47 79 VAL A N 1
ATOM 806 C CA . VAL A 1 77 ? -25.406 92.385 213.269 1.00 91.06 79 VAL A CA 1
ATOM 807 C C . VAL A 1 77 ? -23.989 92.804 212.849 1.00 96.71 79 VAL A C 1
ATOM 808 O O . VAL A 1 77 ? -23.410 93.802 213.345 1.00 99.39 79 VAL A O 1
ATOM 821 N N . LEU A 1 78 ? -23.447 92.007 211.916 1.00 88.83 80 LEU A N 1
ATOM 822 C CA . LEU A 1 78 ? -22.158 92.278 211.314 1.00 87.65 80 LEU A CA 1
ATOM 823 C C . LEU A 1 78 ? -22.338 93.412 210.359 1.00 95.27 80 LEU A C 1
ATOM 824 O O . LEU A 1 78 ? -23.380 93.473 209.708 1.00 96.47 80 LEU A O 1
ATOM 840 N N . PRO A 1 79 ? -21.351 94.280 210.159 1.00 92.48 81 PRO A N 1
ATOM 841 C CA . PRO A 1 79 ? -21.541 95.341 209.157 1.00 94.12 81 PRO A CA 1
ATOM 842 C C . PRO A 1 79 ? -21.659 94.807 207.723 1.00 96.24 81 PRO A C 1
ATOM 843 O O . PRO A 1 79 ? -20.976 93.849 207.358 1.00 95.60 81 PRO A O 1
ATOM 854 N N . GLU A 1 80 ? -22.520 95.428 206.910 1.00 92.41 82 GLU A N 1
ATOM 855 C CA . GLU A 1 80 ? -22.618 95.062 205.489 1.00 92.71 82 GLU A CA 1
ATOM 856 C C . GLU A 1 80 ? -21.393 95.686 204.770 1.00 102.53 82 GLU A C 1
ATOM 857 O O . GLU A 1 80 ? -21.127 95.324 203.617 1.00 103.75 82 GLU A O 1
ATOM 869 N N . ASP A 1 81 ? -20.646 96.638 205.453 1.00 100.77 83 ASP A N 1
ATOM 870 C CA . ASP A 1 81 ? -19.402 97.219 204.924 1.00 103.10 83 ASP A CA 1
ATOM 871 C C . ASP A 1 81 ? -18.262 96.339 205.373 1.00 106.33 83 ASP A C 1
ATOM 872 O O . ASP A 1 81 ? -17.709 96.533 206.453 1.00 104.57 83 ASP A O 1
ATOM 881 N N . LEU A 1 82 ? -17.899 95.376 204.525 1.00 103.55 84 LEU A N 1
ATOM 882 C CA . LEU A 1 82 ? -16.906 94.356 204.852 1.00 102.11 84 LEU A CA 1
ATOM 883 C C . LEU A 1 82 ? -15.600 94.921 205.369 1.00 105.14 84 LEU A C 1
ATOM 884 O O . LEU A 1 82 ? -15.001 94.315 206.259 1.00 104.78 84 LEU A O 1
ATOM 900 N N . SER A 1 83 ? -15.196 96.098 204.878 1.00 101.49 85 SER A N 1
ATOM 901 C CA . SER A 1 83 ? -13.980 96.780 205.323 1.00 102.25 85 SER A CA 1
ATOM 902 C C . SER A 1 83 ? -14.000 97.031 206.822 1.00 105.19 85 SER A C 1
ATOM 903 O O . SER A 1 83 ? -12.949 97.034 207.451 1.00 106.28 85 SER A O 1
ATOM 911 N N . ARG A 1 84 ? -15.192 97.224 207.399 1.00 99.93 86 ARG A N 1
ATOM 912 C CA . ARG A 1 84 ? -15.318 97.444 208.832 1.00 98.39 86 ARG A CA 1
ATOM 913 C C . ARG A 1 84 ? -15.045 96.154 209.625 1.00 104.60 86 ARG A C 1
ATOM 914 O O . ARG A 1 84 ? -14.614 96.274 210.767 1.00 106.23 86 ARG A O 1
ATOM 935 N N . ILE A 1 85 ? -15.278 94.935 209.051 1.00 100.79 87 ILE A N 1
ATOM 936 C CA . ILE A 1 85 ? -14.958 93.671 209.734 1.00 100.70 87 ILE A CA 1
ATOM 937 C C . ILE A 1 85 ? -13.437 93.507 209.768 1.00 108.85 87 ILE A C 1
ATOM 938 O O . ILE A 1 85 ? -12.823 93.244 208.730 1.00 109.47 87 ILE A O 1
ATOM 954 N N . THR A 1 86 ? -12.835 93.662 210.958 1.00 107.51 88 THR A N 1
ATOM 955 C CA . THR A 1 86 ? -11.377 93.551 211.120 1.00 109.59 88 THR A CA 1
ATOM 956 C C . THR A 1 86 ? -10.964 92.142 211.578 1.00 114.37 88 THR A C 1
ATOM 957 O O . THR A 1 86 ? -9.837 91.721 211.310 1.00 117.81 88 THR A O 1
ATOM 968 N N . THR A 1 87 ? -11.842 91.455 212.325 1.00 106.61 89 THR A N 1
ATOM 969 C CA . THR A 1 87 ? -11.615 90.110 212.846 1.00 105.77 89 THR A CA 1
ATOM 970 C C . THR A 1 87 ? -11.782 89.025 211.801 1.00 110.36 89 THR A C 1
ATOM 971 O O . THR A 1 87 ? -12.374 89.267 210.745 1.00 110.52 89 THR A O 1
ATOM 982 N N . ASP A 1 88 ? -11.292 87.812 212.124 1.00 107.29 90 ASP A N 1
ATOM 983 C CA . ASP A 1 88 ? -11.390 86.625 211.268 1.00 107.48 90 ASP A CA 1
ATOM 984 C C . ASP A 1 88 ? -11.389 85.342 212.117 1.00 112.73 90 ASP A C 1
ATOM 985 O O . ASP A 1 88 ? -10.761 85.305 213.174 1.00 115.08 90 ASP A O 1
ATOM 994 N N . ASP A 1 89 ? -12.086 84.298 211.632 1.00 106.93 91 ASP A N 1
ATOM 995 C CA . ASP A 1 89 ? -12.204 83.013 212.295 1.00 105.36 91 ASP A CA 1
ATOM 996 C C . ASP A 1 89 ? -12.895 83.208 213.648 1.00 108.92 91 ASP A C 1
ATOM 997 O O . ASP A 1 89 ? -13.972 83.831 213.633 1.00 108.01 91 ASP A O 1
ATOM 1006 N N . LEU A 1 90 ? -12.353 82.685 214.798 1.00 105.75 92 LEU A N 1
ATOM 1007 C CA . LEU A 1 90 ? -13.052 82.804 216.081 1.00 104.26 92 LEU A CA 1
ATOM 1008 C C . LEU A 1 90 ? -12.346 83.824 216.927 1.00 108.28 92 LEU A C 1
ATOM 1009 O O . LEU A 1 90 ? -11.208 83.599 217.340 1.00 110.71 92 LEU A O 1
ATOM 1025 N N . PRO A 1 91 ? -12.969 85.011 217.093 1.00 101.62 93 PRO A N 1
ATOM 1026 C CA . PRO A 1 91 ? -12.290 86.071 217.813 1.00 102.18 93 PRO A CA 1
ATOM 1027 C C . PRO A 1 91 ? -12.303 85.826 219.315 1.00 103.50 93 PRO A C 1
ATOM 1028 O O . PRO A 1 91 ? -13.352 85.487 219.871 1.00 101.58 93 PRO A O 1
ATOM 1039 N N . PRO A 1 92 ? -11.139 85.923 219.980 1.00 100.74 94 PRO A N 1
ATOM 1040 C CA . PRO A 1 92 ? -11.112 85.709 221.427 1.00 101.83 94 PRO A CA 1
ATOM 1041 C C . PRO A 1 92 ? -11.693 86.907 222.146 1.00 106.78 94 PRO A C 1
ATOM 1042 O O . PRO A 1 92 ? -11.346 88.060 221.833 1.00 106.95 94 PRO A O 1
ATOM 1053 N N . VAL A 1 93 ? -12.591 86.610 223.100 1.00 102.20 95 VAL A N 1
ATOM 1054 C CA . VAL A 1 93 ? -13.289 87.584 223.913 1.00 100.81 95 VAL A CA 1
ATOM 1055 C C . VAL A 1 93 ? -12.511 87.814 225.225 1.00 109.38 95 VAL A C 1
ATOM 1056 O O . VAL A 1 93 ? -12.209 86.834 225.928 1.00 110.29 95 VAL A O 1
ATOM 1069 N N . PRO A 1 94 ? -12.197 89.086 225.586 1.00 108.52 96 PRO A N 1
ATOM 1070 C CA . PRO A 1 94 ? -11.524 89.335 226.873 1.00 111.06 96 PRO A CA 1
ATOM 1071 C C . PRO A 1 94 ? -12.423 88.944 228.036 1.00 117.66 96 PRO A C 1
ATOM 1072 O O . PRO A 1 94 ? -13.638 89.201 228.020 1.00 115.34 96 PRO A O 1
ATOM 1083 N N . VAL A 1 95 ? -11.811 88.294 229.028 1.00 119.55 97 VAL A N 1
ATOM 1084 C CA . VAL A 1 95 ? -12.466 87.676 230.170 1.00 121.13 97 VAL A CA 1
ATOM 1085 C C . VAL A 1 95 ? -11.797 88.042 231.500 1.00 126.16 97 VAL A C 1
ATOM 1086 O O . VAL A 1 95 ? -10.572 87.972 231.604 1.00 128.07 97 VAL A O 1
ATOM 1099 N N . LEU A 1 96 ? -12.620 88.355 232.520 1.00 121.70 98 LEU A N 1
ATOM 1100 C CA . LEU A 1 96 ? -12.190 88.541 233.906 1.00 123.34 98 LEU A CA 1
ATOM 1101 C C . LEU A 1 96 ? -12.283 87.221 234.570 1.00 129.23 98 LEU A C 1
ATOM 1102 O O . LEU A 1 96 ? -13.299 86.558 234.419 1.00 125.11 98 LEU A O 1
ATOM 1118 N N . ARG A 1 97 ? -11.293 86.853 235.365 1.00 132.68 99 ARG A N 1
ATOM 1119 C CA . ARG A 1 97 ? -11.327 85.579 236.062 1.00 135.89 99 ARG A CA 1
ATOM 1120 C C . ARG A 1 97 ? -11.149 85.812 237.562 1.00 145.47 99 ARG A C 1
ATOM 1121 O O . ARG A 1 97 ? -10.206 86.487 237.971 1.00 146.48 99 ARG A O 1
ATOM 1142 N N . GLN A 1 98 ? -12.096 85.298 238.371 1.00 145.95 100 GLN A N 1
ATOM 1143 C CA . GLN A 1 98 ? -12.087 85.418 239.838 1.00 150.70 100 GLN A CA 1
ATOM 1144 C C . GLN A 1 98 ? -11.383 84.173 240.352 1.00 161.35 100 GLN A C 1
ATOM 1145 O O . GLN A 1 98 ? -10.299 83.864 239.842 1.00 163.30 100 GLN A O 1
ATOM 1159 N N . GLY A 1 99 ? -11.976 83.429 241.278 1.00 160.81 101 GLY A N 1
ATOM 1160 C CA . GLY A 1 99 ? -11.331 82.253 241.823 1.00 165.13 101 GLY A CA 1
ATOM 1161 C C . GLY A 1 99 ? -11.715 81.103 240.945 1.00 167.40 101 GLY A C 1
ATOM 1162 O O . GLY A 1 99 ? -11.107 80.888 239.890 1.00 166.63 101 GLY A O 1
ATOM 1166 N N . ASN A 1 100 ? -12.830 80.475 241.298 1.00 162.10 102 ASN A N 1
ATOM 1167 C CA . ASN A 1 100 ? -13.319 79.335 240.554 1.00 160.18 102 ASN A CA 1
ATOM 1168 C C . ASN A 1 100 ? -14.407 79.749 239.538 1.00 157.14 102 ASN A C 1
ATOM 1169 O O . ASN A 1 100 ? -15.341 78.979 239.323 1.00 156.90 102 ASN A O 1
ATOM 1180 N N . ALA A 1 101 ? -14.241 80.905 238.836 1.00 147.66 103 ALA A N 1
ATOM 1181 C CA . ALA A 1 101 ? -15.192 81.328 237.784 1.00 141.53 103 ALA A CA 1
ATOM 1182 C C . ALA A 1 101 ? -14.627 82.410 236.877 1.00 139.17 103 ALA A C 1
ATOM 1183 O O . ALA A 1 101 ? -13.764 83.185 237.296 1.00 141.49 103 ALA A O 1
ATOM 1190 N N . LEU A 1 102 ? -15.156 82.480 235.650 1.00 127.08 104 LEU A N 1
ATOM 1191 C CA . LEU A 1 102 ? -14.754 83.469 234.654 1.00 122.77 104 LEU A CA 1
ATOM 1192 C C . LEU A 1 102 ? -15.958 84.268 234.222 1.00 120.52 104 LEU A C 1
ATOM 1193 O O . LEU A 1 102 ? -17.044 83.718 234.090 1.00 119.20 104 LEU A O 1
ATOM 1209 N N . TYR A 1 103 ? -15.744 85.547 233.926 1.00 113.38 105 TYR A N 1
ATOM 1210 C CA . TYR A 1 103 ? -16.783 86.475 233.524 1.00 109.65 105 TYR A CA 1
ATOM 1211 C C . TYR A 1 103 ? -16.458 87.124 232.208 1.00 112.29 105 TYR A C 1
ATOM 1212 O O . TYR A 1 103 ? -15.296 87.377 231.904 1.00 113.34 105 TYR A O 1
ATOM 1230 N N . PHE A 1 104 ? -17.481 87.437 231.439 1.00 106.60 106 PHE A N 1
ATOM 1231 C CA . PHE A 1 104 ? -17.303 88.132 230.170 1.00 104.01 106 PHE A CA 1
ATOM 1232 C C . PHE A 1 104 ? -18.551 88.953 229.874 1.00 105.15 106 PHE A C 1
ATOM 1233 O O . PHE A 1 104 ? -19.637 88.615 230.361 1.00 103.81 106 PHE A O 1
ATOM 1250 N N . TYR A 1 105 ? -18.393 90.038 229.106 1.00 99.64 107 TYR A N 1
ATOM 1251 C CA . TYR A 1 105 ? -19.533 90.871 228.763 1.00 97.35 107 TYR A CA 1
ATOM 1252 C C . TYR A 1 105 ? -20.143 90.353 227.473 1.00 101.94 107 TYR A C 1
ATOM 1253 O O . TYR A 1 105 ? -19.490 90.445 226.439 1.00 102.88 107 TYR A O 1
ATOM 1271 N N . ALA A 1 106 ? -21.382 89.832 227.518 1.00 96.95 108 ALA A N 1
ATOM 1272 C CA . ALA A 1 106 ? -22.097 89.337 226.338 1.00 94.57 108 ALA A CA 1
ATOM 1273 C C . ALA A 1 106 ? -22.963 90.445 225.749 1.00 96.16 108 ALA A C 1
ATOM 1274 O O . ALA A 1 106 ? -23.320 91.384 226.458 1.00 95.61 108 ALA A O 1
ATOM 1281 N N . VAL A 1 107 ? -23.294 90.327 224.455 1.00 91.53 109 VAL A N 1
ATOM 1282 C CA . VAL A 1 107 ? -24.101 91.293 223.695 1.00 89.73 109 VAL A CA 1
ATOM 1283 C C . VAL A 1 107 ? -25.353 90.620 223.117 1.00 97.40 109 VAL A C 1
ATOM 1284 O O . VAL A 1 107 ? -25.239 89.723 222.276 1.00 96.55 109 VAL A O 1
ATOM 1297 N N . GLY A 1 108 ? -26.525 91.128 223.498 1.00 96.48 110 GLY A N 1
ATOM 1298 C CA . GLY A 1 108 ? -27.816 90.608 223.061 1.00 95.97 110 GLY A CA 1
ATOM 1299 C C . GLY A 1 108 ? -28.243 91.073 221.682 1.00 98.57 110 GLY A C 1
ATOM 1300 O O . GLY A 1 108 ? -27.500 91.767 220.984 1.00 97.53 110 GLY A O 1
ATOM 1304 N N . PRO A 1 109 ? -29.451 90.693 221.257 1.00 94.34 111 PRO A N 1
ATOM 1305 C CA . PRO A 1 109 ? -29.911 91.061 219.903 1.00 92.97 111 PRO A CA 1
ATOM 1306 C C . PRO A 1 109 ? -30.238 92.545 219.735 1.00 94.34 111 PRO A C 1
ATOM 1307 O O . PRO A 1 109 ? -30.075 93.080 218.618 1.00 92.77 111 PRO A O 1
ATOM 1318 N N . VAL A 1 110 ? -30.709 93.206 220.818 1.00 90.11 112 VAL A N 1
ATOM 1319 C CA . VAL A 1 110 ? -30.958 94.638 220.767 1.00 89.78 112 VAL A CA 1
ATOM 1320 C C . VAL A 1 110 ? -29.666 95.324 221.143 1.00 95.88 112 VAL A C 1
ATOM 1321 O O . VAL A 1 110 ? -29.044 94.947 222.132 1.00 96.04 112 VAL A O 1
ATOM 1334 N N . THR A 1 111 ? -29.271 96.314 220.340 1.00 94.65 113 THR A N 1
ATOM 1335 C CA . THR A 1 111 ? -28.071 97.135 220.493 1.00 96.28 113 THR A CA 1
ATOM 1336 C C . THR A 1 111 ? -28.444 98.554 220.158 1.00 100.42 113 THR A C 1
ATOM 1337 O O . THR A 1 111 ? -29.449 98.746 219.483 1.00 99.47 113 THR A O 1
ATOM 1348 N N . TRP A 1 112 ? -27.705 99.547 220.665 1.00 99.31 114 TRP A N 1
ATOM 1349 C CA . TRP A 1 112 ? -28.059 100.948 220.427 1.00 101.15 114 TRP A CA 1
ATOM 1350 C C . TRP A 1 112 ? -26.921 101.755 219.832 1.00 106.60 114 TRP A C 1
ATOM 1351 O O . TRP A 1 112 ? -25.773 101.544 220.194 1.00 107.68 114 TRP A O 1
ATOM 1372 N N . PHE A 1 113 ? -27.271 102.742 218.994 1.00 102.36 115 PHE A N 1
ATOM 1373 C CA . PHE A 1 113 ? -26.347 103.618 218.282 1.00 103.19 115 PHE A CA 1
ATOM 1374 C C . PHE A 1 113 ? -26.750 105.078 218.431 1.00 108.42 115 PHE A C 1
ATOM 1375 O O . PHE A 1 113 ? -27.908 105.361 218.724 1.00 107.04 115 PHE A O 1
ATOM 1392 N N . TYR A 1 114 ? -25.818 106.002 218.214 1.00 107.96 116 TYR A N 1
ATOM 1393 C CA . TYR A 1 114 ? -26.120 107.412 218.408 1.00 109.88 116 TYR A CA 1
ATOM 1394 C C . TYR A 1 114 ? -26.482 108.087 217.107 1.00 115.40 116 TYR A C 1
ATOM 1395 O O . TYR A 1 114 ? -25.796 107.907 216.102 1.00 115.29 116 TYR A O 1
ATOM 1413 N N . ASN A 1 115 ? -27.581 108.864 217.145 1.00 112.78 117 ASN A N 1
ATOM 1414 C CA . ASN A 1 115 ? -28.116 109.633 216.015 1.00 113.69 117 ASN A CA 1
ATOM 1415 C C . ASN A 1 115 ? -27.863 111.116 216.290 1.00 117.38 117 ASN A C 1
ATOM 1416 O O . ASN A 1 115 ? -28.653 111.754 216.984 1.00 116.37 117 ASN A O 1
ATOM 1427 N N . PRO A 1 116 ? -26.788 111.704 215.754 1.00 115.74 118 PRO A N 1
ATOM 1428 C CA . PRO A 1 116 ? -26.487 113.086 216.103 1.00 118.37 118 PRO A CA 1
ATOM 1429 C C . PRO A 1 116 ? -27.531 114.087 215.650 1.00 125.71 118 PRO A C 1
ATOM 1430 O O . PRO A 1 116 ? -27.635 115.138 216.298 1.00 126.99 118 PRO A O 1
ATOM 1441 N N . ALA A 1 117 ? -28.327 113.772 214.604 1.00 122.79 119 ALA A N 1
ATOM 1442 C CA . ALA A 1 117 ? -29.361 114.703 214.166 1.00 124.91 119 ALA A CA 1
ATOM 1443 C C . ALA A 1 117 ? -30.395 114.888 215.253 1.00 129.65 119 ALA A C 1
ATOM 1444 O O . ALA A 1 117 ? -30.500 115.989 215.800 1.00 132.07 119 ALA A O 1
ATOM 1451 N N . LYS A 1 118 ? -31.029 113.778 215.691 1.00 122.91 120 LYS A N 1
ATOM 1452 C CA . LYS A 1 118 ? -32.046 113.812 216.749 1.00 120.59 120 LYS A CA 1
ATOM 1453 C C . LYS A 1 118 ? -31.417 113.823 218.184 1.00 119.92 120 LYS A C 1
ATOM 1454 O O . LYS A 1 118 ? -32.148 113.790 219.185 1.00 117.03 120 LYS A O 1
ATOM 1473 N N . THR A 1 119 ? -30.065 113.970 218.253 1.00 116.11 121 THR A N 1
ATOM 1474 C CA . THR A 1 119 ? -29.236 114.146 219.437 1.00 115.50 121 THR A CA 1
ATOM 1475 C C . THR A 1 119 ? -29.708 113.203 220.573 1.00 116.87 121 THR A C 1
ATOM 1476 O O . THR A 1 119 ? -29.938 113.586 221.716 1.00 114.80 121 THR A O 1
ATOM 1487 N N . THR A 1 120 ? -29.801 111.936 220.199 1.00 114.13 122 THR A N 1
ATOM 1488 C CA . THR A 1 120 ? -30.297 110.835 221.017 1.00 112.68 122 THR A CA 1
ATOM 1489 C C . THR A 1 120 ? -29.802 109.491 220.514 1.00 116.45 122 THR A C 1
ATOM 1490 O O . THR A 1 120 ? -29.296 109.371 219.390 1.00 115.64 122 THR A O 1
ATOM 1501 N N . MET A 1 121 ? -30.075 108.467 221.299 1.00 112.79 123 MET A N 1
ATOM 1502 C CA . MET A 1 121 ? -29.693 107.126 220.936 1.00 111.91 123 MET A CA 1
ATOM 1503 C C . MET A 1 121 ? -30.892 106.332 220.544 1.00 111.69 123 MET A C 1
ATOM 1504 O O . MET A 1 121 ? -31.984 106.537 221.081 1.00 111.73 123 MET A O 1
ATOM 1518 N N . GLU A 1 122 ? -30.685 105.470 219.535 1.00 103.46 124 GLU A N 1
ATOM 1519 C CA . GLU A 1 122 ? -31.713 104.643 218.953 1.00 100.51 124 GLU A CA 1
ATOM 1520 C C . GLU A 1 122 ? -31.278 103.209 218.932 1.00 101.89 124 GLU A C 1
ATOM 1521 O O . GLU A 1 122 ? -30.097 102.923 218.841 1.00 100.54 124 GLU A O 1
ATOM 1533 N N . HIS A 1 123 ? -32.235 102.304 219.045 1.00 98.25 125 HIS A N 1
ATOM 1534 C CA . HIS A 1 123 ? -31.968 100.879 219.138 1.00 97.12 125 HIS A CA 1
ATOM 1535 C C . HIS A 1 123 ? -31.941 100.228 217.779 1.00 99.70 125 HIS A C 1
ATOM 1536 O O . HIS A 1 123 ? -32.396 100.857 216.814 1.00 99.65 125 HIS A O 1
ATOM 1550 N N . THR A 1 124 ? -31.481 98.930 217.721 1.00 94.41 126 THR A N 1
ATOM 1551 C CA . THR A 1 124 ? -31.489 98.106 216.493 1.00 93.64 126 THR A CA 1
ATOM 1552 C C . THR A 1 124 ? -31.592 96.632 216.829 1.00 99.35 126 THR A C 1
ATOM 1553 O O . THR A 1 124 ? -30.702 96.099 217.485 1.00 100.41 126 THR A O 1
ATOM 1564 N N . VAL A 1 125 ? -32.652 95.960 216.319 1.00 96.43 127 VAL A N 1
ATOM 1565 C CA . VAL A 1 125 ? -32.893 94.524 216.534 1.00 95.37 127 VAL A CA 1
ATOM 1566 C C . VAL A 1 125 ? -32.185 93.694 215.459 1.00 96.76 127 VAL A C 1
ATOM 1567 O O . VAL A 1 125 ? -32.304 93.967 214.245 1.00 96.02 127 VAL A O 1
ATOM 1580 N N . ASN A 1 126 ? -31.459 92.655 215.907 1.00 91.02 128 ASN A N 1
ATOM 1581 C CA . ASN A 1 126 ? -30.799 91.751 214.981 1.00 89.40 128 ASN A CA 1
ATOM 1582 C C . ASN A 1 126 ? -31.915 91.043 214.222 1.00 94.11 128 ASN A C 1
ATOM 1583 O O . ASN A 1 126 ? -32.771 90.417 214.852 1.00 94.92 128 ASN A O 1
ATOM 1594 N N . THR A 1 127 ? -31.970 91.249 212.902 1.00 90.12 129 THR A N 1
ATOM 1595 C CA . THR A 1 127 ? -32.989 90.653 212.059 1.00 90.89 129 THR A CA 1
ATOM 1596 C C . THR A 1 127 ? -32.817 89.149 211.901 1.00 97.38 129 THR A C 1
ATOM 1597 O O . THR A 1 127 ? -33.813 88.451 211.644 1.00 101.93 129 THR A O 1
ATOM 1608 N N . TYR A 1 128 ? -31.592 88.654 212.016 1.00 89.18 130 TYR A N 1
ATOM 1609 C CA . TYR A 1 128 ? -31.304 87.250 211.773 1.00 87.17 130 TYR A CA 1
ATOM 1610 C C . TYR A 1 128 ? -31.352 86.409 213.039 1.00 90.11 130 TYR A C 1
ATOM 1611 O O . TYR A 1 128 ? -31.546 85.207 212.935 1.00 90.84 130 TYR A O 1
ATOM 1629 N N . SER A 1 129 ? -31.160 87.002 214.216 1.00 86.23 131 SER A N 1
ATOM 1630 C CA . SER A 1 129 ? -31.070 86.236 215.441 1.00 87.17 131 SER A CA 1
ATOM 1631 C C . SER A 1 129 ? -31.850 86.838 216.620 1.00 94.22 131 SER A C 1
ATOM 1632 O O . SER A 1 129 ? -32.071 88.064 216.744 1.00 93.85 131 SER A O 1
ATOM 1640 N N . THR A 1 130 ? -32.271 85.905 217.498 1.00 92.07 132 THR A N 1
ATOM 1641 C CA . THR A 1 130 ? -32.981 86.194 218.743 1.00 91.23 132 THR A CA 1
ATOM 1642 C C . THR A 1 130 ? -32.049 86.177 219.893 1.00 92.56 132 THR A C 1
ATOM 1643 O O . THR A 1 130 ? -32.497 86.409 221.008 1.00 92.75 132 THR A O 1
ATOM 1654 N N . HIS A 1 131 ? -30.776 85.805 219.655 1.00 88.34 133 HIS A N 1
ATOM 1655 C CA . HIS A 1 131 ? -29.762 85.644 220.694 1.00 88.83 133 HIS A CA 1
ATOM 1656 C C . HIS A 1 131 ? -28.370 85.958 220.205 1.00 92.97 133 HIS A C 1
ATOM 1657 O O . HIS A 1 131 ? -28.075 85.816 219.020 1.00 92.57 133 HIS A O 1
ATOM 1671 N N . GLY A 1 132 ? -27.491 86.245 221.142 1.00 89.47 134 GLY A N 1
ATOM 1672 C CA . GLY A 1 132 ? -26.077 86.395 220.857 1.00 89.53 134 GLY A CA 1
ATOM 1673 C C . GLY A 1 132 ? -25.341 85.095 221.159 1.00 94.05 134 GLY A C 1
ATOM 1674 O O . GLY A 1 132 ? -25.181 84.729 222.324 1.00 93.87 134 GLY A O 1
ATOM 1678 N N . TYR A 1 133 ? -24.831 84.423 220.133 1.00 90.19 135 TYR A N 1
ATOM 1679 C CA . TYR A 1 133 ? -24.118 83.169 220.325 1.00 91.59 135 TYR A CA 1
ATOM 1680 C C . TYR A 1 133 ? -22.628 83.424 220.564 1.00 96.81 135 TYR A C 1
ATOM 1681 O O . TYR A 1 133 ? -22.047 84.334 219.953 1.00 96.06 135 TYR A O 1
ATOM 1699 N N . TYR A 1 134 ? -22.027 82.614 221.465 1.00 95.49 136 TYR A N 1
ATOM 1700 C CA . TYR A 1 134 ? -20.591 82.588 221.797 1.00 97.13 136 TYR A CA 1
ATOM 1701 C C . TYR A 1 134 ? -20.114 81.135 221.900 1.00 103.40 136 TYR A C 1
ATOM 1702 O O . TYR A 1 134 ? -20.908 80.195 221.765 1.00 102.90 136 TYR A O 1
ATOM 1720 N N . PHE A 1 135 ? -18.818 80.957 222.152 1.00 101.91 137 PHE A N 1
ATOM 1721 C CA . PHE A 1 135 ? -18.221 79.645 222.286 1.00 103.78 137 PHE A CA 1
ATOM 1722 C C . PHE A 1 135 ? -17.265 79.586 223.469 1.00 108.63 137 PHE A C 1
ATOM 1723 O O . PHE A 1 135 ? -16.587 80.570 223.759 1.00 108.54 137 PHE A O 1
ATOM 1740 N N . LEU A 1 136 ? -17.202 78.420 224.134 1.00 104.59 138 LEU A N 1
ATOM 1741 C CA . LEU A 1 136 ? -16.247 78.143 225.196 1.00 105.82 138 LEU A CA 1
ATOM 1742 C C . LEU A 1 136 ? -15.253 77.123 224.703 1.00 113.72 138 LEU A C 1
ATOM 1743 O O . LEU A 1 136 ? -15.687 76.081 224.206 1.00 113.88 138 LEU A O 1
ATOM 1759 N N . SER A 1 137 ? -13.929 77.381 224.826 1.00 112.68 139 SER A N 1
ATOM 1760 C CA . SER A 1 137 ? -12.967 76.384 224.373 1.00 114.81 139 SER A CA 1
ATOM 1761 C C . SER A 1 137 ? -11.577 76.447 225.024 1.00 124.17 139 SER A C 1
ATOM 1762 O O . SER A 1 137 ? -10.976 77.515 225.252 1.00 125.00 139 SER A O 1
ATOM 1770 N N . ASP A 1 138 ? -11.046 75.241 225.242 1.00 122.87 140 ASP A N 1
ATOM 1771 C CA . ASP A 1 138 ? -9.716 75.029 225.792 1.00 125.52 140 ASP A CA 1
ATOM 1772 C C . ASP A 1 138 ? -8.674 75.156 224.681 1.00 128.14 140 ASP A C 1
ATOM 1773 O O . ASP A 1 138 ? -7.520 75.454 224.984 1.00 130.10 140 ASP A O 1
ATOM 1782 N N . ALA A 1 139 ? -9.083 74.971 223.392 1.00 121.89 141 ALA A N 1
ATOM 1783 C CA . ALA A 1 139 ? -8.217 75.088 222.195 1.00 121.97 141 ALA A CA 1
ATOM 1784 C C . ALA A 1 139 ? -7.195 76.209 222.338 1.00 126.29 141 ALA A C 1
ATOM 1785 O O . ALA A 1 139 ? -6.029 76.064 221.973 1.00 127.16 141 ALA A O 1
ATOM 1792 N N . ALA A 1 140 ? -7.677 77.342 222.852 1.00 122.15 142 ALA A N 1
ATOM 1793 C CA . ALA A 1 140 ? -6.900 78.538 223.170 1.00 122.52 142 ALA A CA 1
ATOM 1794 C C . ALA A 1 140 ? -5.546 78.177 223.794 1.00 129.13 142 ALA A C 1
ATOM 1795 O O . ALA A 1 140 ? -4.493 78.523 223.264 1.00 130.00 142 ALA A O 1
ATOM 1802 N N . GLY A 1 141 ? -5.621 77.451 224.902 1.00 126.60 143 GLY A N 1
ATOM 1803 C CA . GLY A 1 141 ? -4.508 77.151 225.778 1.00 129.73 143 GLY A CA 1
ATOM 1804 C C . GLY A 1 141 ? -4.728 77.931 227.059 1.00 132.78 143 GLY A C 1
ATOM 1805 O O . GLY A 1 141 ? -4.444 77.432 228.141 1.00 136.12 143 GLY A O 1
ATOM 1809 N N . ALA A 1 142 ? -5.249 79.163 226.948 1.00 125.82 144 ALA A N 1
ATOM 1810 C CA . ALA A 1 142 ? -5.578 80.015 228.080 1.00 126.21 144 ALA A CA 1
ATOM 1811 C C . ALA A 1 142 ? -6.556 81.095 227.677 1.00 128.39 144 ALA A C 1
ATOM 1812 O O . ALA A 1 142 ? -6.570 81.498 226.514 1.00 127.51 144 ALA A O 1
ATOM 1819 N N . PRO A 1 143 ? -7.355 81.640 228.598 1.00 124.92 145 PRO A N 1
ATOM 1820 C CA . PRO A 1 143 ? -8.275 82.720 228.204 1.00 122.21 145 PRO A CA 1
ATOM 1821 C C . PRO A 1 143 ? -7.564 84.034 227.867 1.00 126.61 145 PRO A C 1
ATOM 1822 O O . PRO A 1 143 ? -6.478 84.317 228.410 1.00 130.50 145 PRO A O 1
ATOM 1833 N N . LEU A 1 144 ? -8.207 84.861 227.017 1.00 117.08 146 LEU A N 1
ATOM 1834 C CA . LEU A 1 144 ? -7.722 86.212 226.742 1.00 115.42 146 LEU A CA 1
ATOM 1835 C C . LEU A 1 144 ? -8.012 87.035 227.973 1.00 121.50 146 LEU A C 1
ATOM 1836 O O . LEU A 1 144 ? -9.182 87.296 228.235 1.00 119.72 146 LEU A O 1
ATOM 1852 N N . GLN A 1 145 ? -6.990 87.385 228.769 1.00 121.80 147 GLN A N 1
ATOM 1853 C CA . GLN A 1 145 ? -7.231 88.156 229.988 1.00 122.97 147 GLN A CA 1
ATOM 1854 C C . GLN A 1 145 ? -7.646 89.580 229.640 1.00 123.08 147 GLN A C 1
ATOM 1855 O O . GLN A 1 145 ? -6.993 90.224 228.817 1.00 119.82 147 GLN A O 1
ATOM 1869 N N . MET A 1 146 ? -8.746 90.060 230.251 1.00 121.22 148 MET A N 1
ATOM 1870 C CA . MET A 1 146 ? -9.265 91.410 229.999 1.00 120.55 148 MET A CA 1
ATOM 1871 C C . MET A 1 146 ? -8.267 92.430 230.492 1.00 130.24 148 MET A C 1
ATOM 1872 O O . MET A 1 146 ? -7.605 92.196 231.493 1.00 134.31 148 MET A O 1
ATOM 1886 N N . SER A 1 147 ? -8.128 93.536 229.783 1.00 126.97 149 SER A N 1
ATOM 1887 C CA . SER A 1 147 ? -7.168 94.562 230.133 1.00 129.44 149 SER A CA 1
ATOM 1888 C C . SER A 1 147 ? -7.857 95.768 230.733 1.00 133.05 149 SER A C 1
ATOM 1889 O O . SER A 1 147 ? -9.073 95.889 230.713 1.00 129.37 149 SER A O 1
ATOM 1897 N N . GLN A 1 148 ? -7.073 96.597 231.363 1.00 124.78 150 GLN A N 1
ATOM 1898 C CA . GLN A 1 148 ? -7.481 97.873 231.917 1.00 125.68 150 GLN A CA 1
ATOM 1899 C C . GLN A 1 148 ? -7.898 98.832 230.788 1.00 128.58 150 GLN A C 1
ATOM 1900 O O . GLN A 1 148 ? -7.330 98.770 229.702 1.00 129.24 150 GLN A O 1
ATOM 1914 N N . TYR A 1 149 ? -8.893 99.693 231.028 1.00 124.06 151 TYR A N 1
ATOM 1915 C CA . TYR A 1 149 ? -9.311 100.696 230.047 1.00 123.57 151 TYR A CA 1
ATOM 1916 C C . TYR A 1 149 ? -8.269 101.837 230.014 1.00 135.93 151 TYR A C 1
ATOM 1917 O O . TYR A 1 149 ? -7.940 102.386 231.058 1.00 137.94 151 TYR A O 1
ATOM 1935 N N . THR A 1 150 ? -7.762 102.200 228.829 1.00 136.58 152 THR A N 1
ATOM 1936 C CA . THR A 1 150 ? -6.716 103.234 228.682 1.00 140.34 152 THR A CA 1
ATOM 1937 C C . THR A 1 150 ? -7.277 104.615 228.335 1.00 147.59 152 THR A C 1
ATOM 1938 O O . THR A 1 150 ? -6.705 105.618 228.744 1.00 149.10 152 THR A O 1
ATOM 1949 N N . GLY A 1 151 ? -8.354 104.658 227.568 1.00 145.92 153 GLY A N 1
ATOM 1950 C CA . GLY A 1 151 ? -8.998 105.897 227.140 1.00 147.90 153 GLY A CA 1
ATOM 1951 C C . GLY A 1 151 ? -9.388 106.908 228.204 1.00 156.48 153 GLY A C 1
ATOM 1952 O O . GLY A 1 151 ? -9.635 108.071 227.868 1.00 157.55 153 GLY A O 1
ATOM 1956 N N . GLY A 1 152 ? -9.460 106.480 229.468 1.00 155.22 154 GLY A N 1
ATOM 1957 C CA . GLY A 1 152 ? -9.761 107.370 230.584 1.00 156.62 154 GLY A CA 1
ATOM 1958 C C . GLY A 1 152 ? -8.806 108.551 230.685 1.00 163.42 154 GLY A C 1
ATOM 1959 O O . GLY A 1 152 ? -7.688 108.407 231.195 1.00 165.78 154 GLY A O 1
ATOM 1963 N N . GLY A 1 153 ? -9.247 109.707 230.180 1.00 159.38 155 GLY A N 1
ATOM 1964 C CA . GLY A 1 153 ? -8.462 110.938 230.156 1.00 162.52 155 GLY A CA 1
ATOM 1965 C C . GLY A 1 153 ? -7.914 111.365 231.501 1.00 167.46 155 GLY A C 1
ATOM 1966 O O . GLY A 1 153 ? -8.483 111.030 232.540 1.00 166.34 155 GLY A O 1
ATOM 1970 N N . ALA A 1 154 ? -6.791 112.086 231.494 1.00 165.85 156 ALA A N 1
ATOM 1971 C CA . ALA A 1 154 ? -6.158 112.505 232.742 1.00 167.92 156 ALA A CA 1
ATOM 1972 C C . ALA A 1 154 ? -6.965 113.603 233.474 1.00 169.56 156 ALA A C 1
ATOM 1973 O O . ALA A 1 154 ? -7.071 113.568 234.711 1.00 169.86 156 ALA A O 1
ATOM 1980 N N . SER A 1 155 ? -7.509 114.581 232.707 1.00 162.32 157 SER A N 1
ATOM 1981 C CA . SER A 1 155 ? -8.289 115.698 233.245 1.00 159.96 157 SER A CA 1
ATOM 1982 C C . SER A 1 155 ? -9.711 115.650 232.710 1.00 152.26 157 SER A C 1
ATOM 1983 O O . SER A 1 155 ? -9.901 115.391 231.524 1.00 149.24 157 SER A O 1
ATOM 1991 N N . ALA A 1 156 ? -10.701 115.909 233.586 1.00 143.30 158 ALA A N 1
ATOM 1992 C CA . ALA A 1 156 ? -12.122 115.917 233.233 1.00 138.43 158 ALA A CA 1
ATOM 1993 C C . ALA A 1 156 ? -12.605 117.332 232.999 1.00 142.02 158 ALA A C 1
ATOM 1994 O O . ALA A 1 156 ? -12.437 118.185 233.867 1.00 142.36 158 ALA A O 1
ATOM 2001 N N . GLU A 1 157 ? -13.239 117.584 231.846 1.00 137.65 159 GLU A N 1
ATOM 2002 C CA . GLU A 1 157 ? -13.759 118.917 231.551 1.00 138.82 159 GLU A CA 1
ATOM 2003 C C . GLU A 1 157 ? -15.149 119.109 232.194 1.00 140.49 159 GLU A C 1
ATOM 2004 O O . GLU A 1 157 ? -15.657 120.225 232.169 1.00 142.35 159 GLU A O 1
ATOM 2016 N N . ALA A 1 158 ? -15.743 118.060 232.808 1.00 132.66 160 ALA A N 1
ATOM 2017 C CA . ALA A 1 158 ? -17.031 118.197 233.482 1.00 130.93 160 ALA A CA 1
ATOM 2018 C C . ALA A 1 158 ? -17.259 117.097 234.515 1.00 132.33 160 ALA A C 1
ATOM 2019 O O . ALA A 1 158 ? -16.839 115.968 234.296 1.00 130.10 160 ALA A O 1
ATOM 2026 N N . LEU A 1 159 ? -17.939 117.421 235.627 1.00 129.61 161 LEU A N 1
ATOM 2027 C CA . LEU A 1 159 ? -18.356 116.454 236.657 1.00 128.00 161 LEU A CA 1
ATOM 2028 C C . LEU A 1 159 ? -19.859 116.204 236.389 1.00 130.26 161 LEU A C 1
ATOM 2029 O O . LEU A 1 159 ? -20.605 117.171 236.331 1.00 131.97 161 LEU A O 1
ATOM 2033 N N . ILE A 1 160 ? -20.282 114.945 236.155 1.00 123.09 162 ILE A N 1
ATOM 2034 C CA . ILE A 1 160 ? -21.660 114.568 235.776 1.00 120.76 162 ILE A CA 1
ATOM 2035 C C . ILE A 1 160 ? -22.496 114.090 236.966 1.00 125.40 162 ILE A C 1
ATOM 2036 O O . ILE A 1 160 ? -21.984 113.226 237.673 1.00 125.91 162 ILE A O 1
ATOM 2052 N N . ASP A 1 161 ? -23.799 114.512 237.125 1.00 122.23 163 ASP A N 1
ATOM 2053 C CA . ASP A 1 161 ? -24.641 114.015 238.244 1.00 122.88 163 ASP A CA 1
ATOM 2054 C C . ASP A 1 161 ? -25.640 112.936 237.795 1.00 125.80 163 ASP A C 1
ATOM 2055 O O . ASP A 1 161 ? -26.307 112.372 238.675 1.00 127.77 163 ASP A O 1
ATOM 2064 N N . TYR A 1 162 ? -25.752 112.621 236.480 1.00 117.94 164 TYR A N 1
ATOM 2065 C CA . TYR A 1 162 ? -26.691 111.588 236.035 1.00 114.60 164 TYR A CA 1
ATOM 2066 C C . TYR A 1 162 ? -26.336 111.022 234.674 1.00 115.88 164 TYR A C 1
ATOM 2067 O O . TYR A 1 162 ? -25.612 111.655 233.908 1.00 114.68 164 TYR A O 1
ATOM 2085 N N . TYR A 1 163 ? -26.933 109.869 234.343 1.00 114.24 165 TYR A N 1
ATOM 2086 C CA . TYR A 1 163 ? -26.762 109.196 233.048 1.00 112.24 165 TYR A CA 1
ATOM 2087 C C . TYR A 1 163 ? -28.128 108.905 232.429 1.00 113.89 165 TYR A C 1
ATOM 2088 O O . TYR A 1 163 ? -29.157 109.033 233.106 1.00 114.20 165 TYR A O 1
ATOM 2106 N N . ASP A 1 164 ? -28.107 108.456 231.150 1.00 106.72 166 ASP A N 1
ATOM 2107 C CA . ASP A 1 164 ? -29.299 108.174 230.355 1.00 103.27 166 ASP A CA 1
ATOM 2108 C C . ASP A 1 164 ? -29.668 106.698 230.328 1.00 104.43 166 ASP A C 1
ATOM 2109 O O . ASP A 1 164 ? -29.013 105.895 229.642 1.00 102.21 166 ASP A O 1
ATOM 2118 N N . GLU A 1 165 ? -30.752 106.339 231.042 1.00 101.00 167 GLU A N 1
ATOM 2119 C CA . GLU A 1 165 ? -31.206 104.946 231.063 1.00 99.07 167 GLU A CA 1
ATOM 2120 C C . GLU A 1 165 ? -32.181 104.760 229.914 1.00 103.86 167 GLU A C 1
ATOM 2121 O O . GLU A 1 165 ? -33.217 105.434 229.879 1.00 103.90 167 GLU A O 1
ATOM 2133 N N . LEU A 1 166 ? -31.839 103.863 228.967 1.00 100.11 168 LEU A N 1
ATOM 2134 C CA . LEU A 1 166 ? -32.690 103.550 227.812 1.00 98.46 168 LEU A CA 1
ATOM 2135 C C . LEU A 1 166 ? -33.515 102.289 228.074 1.00 103.62 168 LEU A C 1
ATOM 2136 O O . LEU A 1 166 ? -33.037 101.343 228.704 1.00 103.97 168 LEU A O 1
ATOM 2152 N N . MET A 1 167 ? -34.754 102.303 227.605 1.00 100.90 169 MET A N 1
ATOM 2153 C CA . MET A 1 167 ? -35.699 101.198 227.687 1.00 102.04 169 MET A CA 1
ATOM 2154 C C . MET A 1 167 ? -36.404 101.106 226.364 1.00 105.08 169 MET A C 1
ATOM 2155 O O . MET A 1 167 ? -36.442 102.117 225.646 1.00 106.21 169 MET A O 1
ATOM 2169 N N . LEU A 1 168 ? -37.002 99.939 226.035 1.00 97.19 170 LEU A N 1
ATOM 2170 C CA . LEU A 1 168 ? -37.596 99.762 224.714 1.00 93.71 170 LEU A CA 1
ATOM 2171 C C . LEU A 1 168 ? -38.798 98.866 224.717 1.00 99.92 170 LEU A C 1
ATOM 2172 O O . LEU A 1 168 ? -38.662 97.661 224.893 1.00 100.87 170 LEU A O 1
ATOM 2188 N N . HIS A 1 169 ? -39.965 99.420 224.401 1.00 97.09 171 HIS A N 1
ATOM 2189 C CA . HIS A 1 169 ? -41.139 98.586 224.204 1.00 97.40 171 HIS A CA 1
ATOM 2190 C C . HIS A 1 169 ? -41.212 98.211 222.726 1.00 99.61 171 HIS A C 1
ATOM 2191 O O . HIS A 1 169 ? -41.264 99.128 221.907 1.00 100.79 171 HIS A O 1
ATOM 2205 N N . GLU A 1 170 ? -41.185 96.922 222.364 1.00 92.69 172 GLU A N 1
ATOM 2206 C CA . GLU A 1 170 ? -41.291 96.551 220.942 1.00 91.60 172 GLU A CA 1
ATOM 2207 C C . GLU A 1 170 ? -41.828 95.130 220.781 1.00 101.10 172 GLU A C 1
ATOM 2208 O O . GLU A 1 170 ? -41.147 94.179 221.169 1.00 102.44 172 GLU A O 1
ATOM 2220 N N . GLN A 1 171 ? -43.022 94.974 220.185 1.00 98.80 173 GLN A N 1
ATOM 2221 C CA . GLN A 1 171 ? -43.594 93.644 219.953 1.00 99.03 173 GLN A CA 1
ATOM 2222 C C . GLN A 1 171 ? -43.468 93.309 218.469 1.00 101.10 173 GLN A C 1
ATOM 2223 O O . GLN A 1 171 ? -44.056 94.012 217.644 1.00 101.89 173 GLN A O 1
ATOM 2237 N N . GLU A 1 172 ? -42.679 92.286 218.117 1.00 93.62 174 GLU A N 1
ATOM 2238 C CA . GLU A 1 172 ? -42.519 91.905 216.705 1.00 92.35 174 GLU A CA 1
ATOM 2239 C C . GLU A 1 172 ? -43.667 90.938 216.314 1.00 96.53 174 GLU A C 1
ATOM 2240 O O . GLU A 1 172 ? -43.454 89.718 216.253 1.00 97.27 174 GLU A O 1
ATOM 2252 N N . LEU A 1 173 ? -44.877 91.493 216.049 1.00 91.85 175 LEU A N 1
ATOM 2253 C CA . LEU A 1 173 ? -46.072 90.691 215.771 1.00 93.56 175 LEU A CA 1
ATOM 2254 C C . LEU A 1 173 ? -46.360 90.437 214.322 1.00 106.15 175 LEU A C 1
ATOM 2255 O O . LEU A 1 173 ? -46.716 89.303 213.959 1.00 107.38 175 LEU A O 1
ATOM 2271 N N . TYR A 1 174 ? -46.392 91.515 213.526 1.00 107.66 176 TYR A N 1
ATOM 2272 C CA . TYR A 1 174 ? -46.780 91.447 212.113 1.00 111.12 176 TYR A CA 1
ATOM 2273 C C . TYR A 1 174 ? -45.596 91.746 211.218 1.00 120.76 176 TYR A C 1
ATOM 2274 O O . TYR A 1 174 ? -44.703 92.501 211.596 1.00 117.67 176 TYR A O 1
ATOM 2292 N N . SER A 1 175 ? -45.553 91.069 210.066 1.00 124.14 177 SER A N 1
ATOM 2293 C CA . SER A 1 175 ? -44.464 91.188 209.120 1.00 126.52 177 SER A CA 1
ATOM 2294 C C . SER A 1 175 ? -45.004 91.447 207.735 1.00 137.62 177 SER A C 1
ATOM 2295 O O . SER A 1 175 ? -45.129 90.519 206.931 1.00 139.39 177 SER A O 1
ATOM 2303 N N . PRO A 1 176 ? -45.328 92.701 207.411 1.00 138.05 178 PRO A N 1
ATOM 2304 C CA . PRO A 1 176 ? -45.712 93.001 206.038 1.00 141.95 178 PRO A CA 1
ATOM 2305 C C . PRO A 1 176 ? -44.447 92.808 205.175 1.00 151.64 178 PRO A C 1
ATOM 2306 O O . PRO A 1 176 ? -43.373 93.376 205.498 1.00 149.89 178 PRO A O 1
ATOM 2317 N N . LYS A 1 177 ? -44.534 91.872 204.191 1.00 153.37 179 LYS A N 1
ATOM 2318 C CA . LYS A 1 177 ? -43.395 91.483 203.343 1.00 155.64 179 LYS A CA 1
ATOM 2319 C C . LYS A 1 177 ? -42.813 92.714 202.596 1.00 165.96 179 LYS A C 1
ATOM 2320 O O . LYS A 1 177 ? -41.590 92.951 202.622 1.00 166.15 179 LYS A O 1
ATOM 2324 N N . GLU A 1 178 ? -43.718 93.527 202.007 1.00 165.79 180 GLU A N 1
ATOM 2325 C CA . GLU A 1 178 ? -43.402 94.712 201.195 1.00 167.54 180 GLU A CA 1
ATOM 2326 C C . GLU A 1 178 ? -42.640 95.832 201.961 1.00 169.18 180 GLU A C 1
ATOM 2327 O O . GLU A 1 178 ? -41.528 96.193 201.542 1.00 168.53 180 GLU A O 1
ATOM 2339 N N . SER A 1 179 ? -43.219 96.314 203.094 1.00 164.33 181 SER A N 1
ATOM 2340 C CA . SER A 1 179 ? -42.745 97.444 203.914 1.00 162.88 181 SER A CA 1
ATOM 2341 C C . SER A 1 179 ? -41.211 97.519 204.033 1.00 161.97 181 SER A C 1
ATOM 2342 O O . SER A 1 179 ? -40.590 98.400 203.415 1.00 164.22 181 SER A O 1
ATOM 2350 N N . GLY A 1 180 ? -40.625 96.611 204.814 1.00 150.19 182 GLY A N 1
ATOM 2351 C CA . GLY A 1 180 ? -39.186 96.618 205.021 1.00 145.13 182 GLY A CA 1
ATOM 2352 C C . GLY A 1 180 ? -38.661 95.347 205.641 1.00 136.08 182 GLY A C 1
ATOM 2353 O O . GLY A 1 180 ? -39.234 94.261 205.482 1.00 136.27 182 GLY A O 1
ATOM 2357 N N . ARG A 1 181 ? -37.553 95.521 206.364 1.00 121.16 183 ARG A N 1
ATOM 2358 C CA . ARG A 1 181 ? -36.846 94.519 207.160 1.00 113.66 183 ARG A CA 1
ATOM 2359 C C . ARG A 1 181 ? -37.490 94.392 208.524 1.00 109.77 183 ARG A C 1
ATOM 2360 O O . ARG A 1 181 ? -37.231 93.426 209.238 1.00 106.83 183 ARG A O 1
ATOM 2381 N N . ASP A 1 182 ? -38.309 95.416 208.891 1.00 104.69 184 ASP A N 1
ATOM 2382 C CA . ASP A 1 182 ? -38.988 95.587 210.174 1.00 102.84 184 ASP A CA 1
ATOM 2383 C C . ASP A 1 182 ? -40.278 94.807 210.342 1.00 105.69 184 ASP A C 1
ATOM 2384 O O . ASP A 1 182 ? -41.044 94.638 209.384 1.00 107.61 184 ASP A O 1
ATOM 2393 N N . LEU A 1 183 ? -40.573 94.448 211.602 1.00 98.66 185 LEU A N 1
ATOM 2394 C CA . LEU A 1 183 ? -41.854 93.847 211.972 1.00 98.15 185 LEU A CA 1
ATOM 2395 C C . LEU A 1 183 ? -42.584 94.904 212.734 1.00 105.96 185 LEU A C 1
ATOM 2396 O O . LEU A 1 183 ? -41.947 95.802 213.274 1.00 104.45 185 LEU A O 1
ATOM 2412 N N . TYR A 1 184 ? -43.904 94.815 212.780 1.00 106.80 186 TYR A N 1
ATOM 2413 C CA . TYR A 1 184 ? -44.734 95.784 213.481 1.00 108.19 186 TYR A CA 1
ATOM 2414 C C . TYR A 1 184 ? -45.477 95.107 214.603 1.00 112.80 186 TYR A C 1
ATOM 2415 O O . TYR A 1 184 ? -45.624 93.879 214.625 1.00 112.77 186 TYR A O 1
ATOM 2433 N N . GLY A 1 185 ? -45.892 95.926 215.556 1.00 109.10 187 GLY A N 1
ATOM 2434 C CA . GLY A 1 185 ? -46.583 95.474 216.747 1.00 109.21 187 GLY A CA 1
ATOM 2435 C C . GLY A 1 185 ? -48.073 95.722 216.758 1.00 115.93 187 GLY A C 1
ATOM 2436 O O . GLY A 1 185 ? -48.747 95.662 215.728 1.00 117.70 187 GLY A O 1
ATOM 2440 N N . GLU A 1 186 ? -48.565 96.047 217.946 1.00 112.37 188 GLU A N 1
ATOM 2441 C CA . GLU A 1 186 ? -49.973 96.230 218.312 1.00 114.07 188 GLU A CA 1
ATOM 2442 C C . GLU A 1 186 ? -50.827 97.013 217.324 1.00 120.27 188 GLU A C 1
ATOM 2443 O O . GLU A 1 186 ? -50.430 98.115 216.952 1.00 119.37 188 GLU A O 1
ATOM 2455 N N . SER A 1 187 ? -52.031 96.495 216.973 1.00 119.98 189 SER A N 1
ATOM 2456 C CA . SER A 1 187 ? -52.919 97.219 216.056 1.00 123.18 189 SER A CA 1
ATOM 2457 C C . SER A 1 187 ? -53.921 98.114 216.766 1.00 133.74 189 SER A C 1
ATOM 2458 O O . SER A 1 187 ? -54.427 97.781 217.835 1.00 134.01 189 SER A O 1
ATOM 2466 N N . PHE A 1 188 ? -54.285 99.198 216.098 1.00 135.96 190 PHE A N 1
ATOM 2467 C CA . PHE A 1 188 ? -55.310 100.120 216.552 1.00 140.83 190 PHE A CA 1
ATOM 2468 C C . PHE A 1 188 ? -56.572 99.999 215.657 1.00 150.55 190 PHE A C 1
ATOM 2469 O O . PHE A 1 188 ? -57.394 100.926 215.598 1.00 153.58 190 PHE A O 1
ATOM 2486 N N . SER A 1 189 ? -56.731 98.846 214.969 1.00 147.11 191 SER A N 1
ATOM 2487 C CA . SER A 1 189 ? -57.858 98.616 214.070 1.00 149.46 191 SER A CA 1
ATOM 2488 C C . SER A 1 189 ? -59.147 98.541 214.851 1.00 156.64 191 SER A C 1
ATOM 2489 O O . SER A 1 189 ? -60.099 99.233 214.497 1.00 160.47 191 SER A O 1
ATOM 2497 N N . ALA A 1 190 ? -59.167 97.723 215.928 1.00 151.18 192 ALA A N 1
ATOM 2498 C CA . ALA A 1 190 ? -60.336 97.555 216.801 1.00 153.59 192 ALA A CA 1
ATOM 2499 C C . ALA A 1 190 ? -60.197 98.404 218.046 1.00 155.09 192 ALA A C 1
ATOM 2500 O O . ALA A 1 190 ? -61.076 99.211 218.332 1.00 158.60 192 ALA A O 1
ATOM 2507 N N . VAL A 1 191 ? -59.093 98.221 218.785 1.00 145.52 193 VAL A N 1
ATOM 2508 C CA . VAL A 1 191 ? -58.821 98.957 220.015 1.00 144.12 193 VAL A CA 1
ATOM 2509 C C . VAL A 1 191 ? -58.292 100.328 219.629 1.00 147.34 193 VAL A C 1
ATOM 2510 O O . VAL A 1 191 ? -57.264 100.398 218.983 1.00 143.48 193 VAL A O 1
ATOM 2523 N N . ASN A 1 192 ? -58.966 101.411 219.997 1.00 148.22 194 ASN A N 1
ATOM 2524 C CA . ASN A 1 192 ? -58.478 102.741 219.619 1.00 147.84 194 ASN A CA 1
ATOM 2525 C C . ASN A 1 192 ? -57.418 103.278 220.634 1.00 148.13 194 ASN A C 1
ATOM 2526 O O . ASN A 1 192 ? -56.694 104.214 220.295 1.00 146.76 194 ASN A O 1
ATOM 2537 N N . THR A 1 193 ? -57.278 102.666 221.832 1.00 142.82 195 THR A N 1
ATOM 2538 C CA . THR A 1 193 ? -56.304 103.136 222.825 1.00 140.15 195 THR A CA 1
ATOM 2539 C C . THR A 1 193 ? -55.543 101.976 223.464 1.00 139.77 195 THR A C 1
ATOM 2540 O O . THR A 1 193 ? -56.140 101.142 224.131 1.00 140.76 195 THR A O 1
ATOM 2551 N N . ARG A 1 194 ? -54.210 101.993 223.346 1.00 132.36 196 ARG A N 1
ATOM 2552 C CA . ARG A 1 194 ? -53.331 100.956 223.895 1.00 128.77 196 ARG A CA 1
ATOM 2553 C C . ARG A 1 194 ? -52.334 101.556 224.891 1.00 129.84 196 ARG A C 1
ATOM 2554 O O . ARG A 1 194 ? -51.637 102.528 224.573 1.00 128.57 196 ARG A O 1
ATOM 2575 N N . THR A 1 195 ? -52.280 100.973 226.100 1.00 124.97 197 THR A N 1
ATOM 2576 C CA . THR A 1 195 ? -51.434 101.478 227.174 1.00 123.81 197 THR A CA 1
ATOM 2577 C C . THR A 1 195 ? -50.227 100.536 227.362 1.00 122.64 197 THR A C 1
ATOM 2578 O O . THR A 1 195 ? -50.380 99.319 227.307 1.00 122.56 197 THR A O 1
ATOM 2589 N N . VAL A 1 196 ? -49.026 101.124 227.545 1.00 115.30 198 VAL A N 1
ATOM 2590 C CA . VAL A 1 196 ? -47.749 100.427 227.730 1.00 112.16 198 VAL A CA 1
ATOM 2591 C C . VAL A 1 196 ? -47.103 100.928 229.015 1.00 117.41 198 VAL A C 1
ATOM 2592 O O . VAL A 1 196 ? -46.851 102.125 229.116 1.00 119.02 198 VAL A O 1
ATOM 2605 N N . LYS A 1 197 ? -46.801 100.031 229.975 1.00 112.93 199 LYS A N 1
ATOM 2606 C CA . LYS A 1 197 ? -46.205 100.407 231.262 1.00 113.01 199 LYS A CA 1
ATOM 2607 C C . LYS A 1 197 ? -44.734 99.999 231.328 1.00 112.51 199 LYS A C 1
ATOM 2608 O O . LYS A 1 197 ? -44.430 98.829 231.146 1.00 109.81 199 LYS A O 1
ATOM 2627 N N . PHE A 1 198 ? -43.838 100.936 231.645 1.00 110.05 200 PHE A N 1
ATOM 2628 C CA . PHE A 1 198 ? -42.403 100.671 231.800 1.00 109.26 200 PHE A CA 1
ATOM 2629 C C . PHE A 1 198 ? -42.041 100.678 233.286 1.00 116.70 200 PHE A C 1
ATOM 2630 O O . PHE A 1 198 ? -42.402 101.649 233.960 1.00 118.69 200 PHE A O 1
ATOM 2647 N N . PRO A 1 199 ? -41.320 99.676 233.833 1.00 113.50 201 PRO A N 1
ATOM 2648 C CA . PRO A 1 199 ? -40.895 99.763 235.238 1.00 116.62 201 PRO A CA 1
ATOM 2649 C C . PRO A 1 199 ? -39.802 100.820 235.372 1.00 122.28 201 PRO A C 1
ATOM 2650 O O . PRO A 1 199 ? -38.918 100.904 234.511 1.00 119.61 201 PRO A O 1
ATOM 2661 N N . LEU A 1 200 ? -39.855 101.639 236.429 1.00 121.72 202 LEU A N 1
ATOM 2662 C CA . LEU A 1 200 ? -38.930 102.760 236.517 1.00 120.31 202 LEU A CA 1
ATOM 2663 C C . LEU A 1 200 ? -37.700 102.565 237.398 1.00 125.93 202 LEU A C 1
ATOM 2664 O O . LEU A 1 200 ? -36.869 103.450 237.347 1.00 128.61 202 LEU A O 1
ATOM 2680 N N . ARG A 1 201 ? -37.456 101.443 238.053 1.00 119.20 203 ARG A N 1
ATOM 2681 C CA . ARG A 1 201 ? -36.156 101.268 238.731 1.00 118.04 203 ARG A CA 1
ATOM 2682 C C . ARG A 1 201 ? -35.774 102.377 239.760 1.00 124.92 203 ARG A C 1
ATOM 2683 O O . ARG A 1 201 ? -36.221 103.527 239.716 1.00 126.03 203 ARG A O 1
ATOM 2704 N N . GLY A 1 202 ? -34.904 101.977 240.666 1.00 121.65 204 GLY A N 1
ATOM 2705 C CA . GLY A 1 202 ? -34.507 102.791 241.797 1.00 124.65 204 GLY A CA 1
ATOM 2706 C C . GLY A 1 202 ? -33.816 104.100 241.526 1.00 128.70 204 GLY A C 1
ATOM 2707 O O . GLY A 1 202 ? -34.236 105.142 242.044 1.00 130.79 204 GLY A O 1
ATOM 2711 N N . ASN A 1 203 ? -32.724 104.053 240.762 1.00 122.67 205 ASN A N 1
ATOM 2712 C CA . ASN A 1 203 ? -31.938 105.262 240.531 1.00 122.03 205 ASN A CA 1
ATOM 2713 C C . ASN A 1 203 ? -32.621 106.255 239.573 1.00 123.22 205 ASN A C 1
ATOM 2714 O O . ASN A 1 203 ? -32.064 107.338 239.389 1.00 123.69 205 ASN A O 1
ATOM 2725 N N . THR A 1 204 ? -33.813 105.930 238.997 1.00 116.45 206 THR A N 1
ATOM 2726 C CA . THR A 1 204 ? -34.541 106.916 238.193 1.00 115.70 206 THR A CA 1
ATOM 2727 C C . THR A 1 204 ? -34.879 108.153 239.022 1.00 126.57 206 THR A C 1
ATOM 2728 O O . THR A 1 204 ? -35.403 108.029 240.131 1.00 131.83 206 THR A O 1
ATOM 2739 N N . ARG A 1 205 ? -34.620 109.338 238.471 1.00 121.99 207 ARG A N 1
ATOM 2740 C CA . ARG A 1 205 ? -34.916 110.581 239.166 1.00 124.47 207 ARG A CA 1
ATOM 2741 C C . ARG A 1 205 ? -36.394 110.888 239.136 1.00 131.38 207 ARG A C 1
ATOM 2742 O O . ARG A 1 205 ? -36.964 110.834 238.060 1.00 128.96 207 ARG A O 1
ATOM 2763 N N . SER A 1 206 ? -36.990 111.303 240.277 1.00 133.23 208 SER A N 1
ATOM 2764 C CA . SER A 1 206 ? -38.400 111.720 240.380 1.00 135.23 208 SER A CA 1
ATOM 2765 C C . SER A 1 206 ? -38.822 112.631 239.232 1.00 139.66 208 SER A C 1
ATOM 2766 O O . SER A 1 206 ? -39.871 112.423 238.623 1.00 138.81 208 SER A O 1
ATOM 2774 N N . SER A 1 207 ? -38.009 113.668 238.982 1.00 137.66 209 SER A N 1
ATOM 2775 C CA . SER A 1 207 ? -38.259 114.673 237.961 1.00 137.57 209 SER A CA 1
ATOM 2776 C C . SER A 1 207 ? -37.067 114.805 237.009 1.00 139.19 209 SER A C 1
ATOM 2777 O O . SER A 1 207 ? -35.917 114.749 237.433 1.00 138.98 209 SER A O 1
ATOM 2785 N N . GLY A 1 208 ? -37.370 114.994 235.732 1.00 133.97 210 GLY A N 1
ATOM 2786 C CA . GLY A 1 208 ? -36.373 115.144 234.676 1.00 131.77 210 GLY A CA 1
ATOM 2787 C C . GLY A 1 208 ? -36.994 115.102 233.291 1.00 133.46 210 GLY A C 1
ATOM 2788 O O . GLY A 1 208 ? -38.203 114.888 233.164 1.00 134.10 210 GLY A O 1
ATOM 2792 N N . GLU A 1 209 ? -36.186 115.318 232.243 1.00 127.63 211 GLU A N 1
ATOM 2793 C CA . GLU A 1 209 ? -36.678 115.273 230.865 1.00 125.52 211 GLU A CA 1
ATOM 2794 C C . GLU A 1 209 ? -36.891 113.804 230.435 1.00 127.32 211 GLU A C 1
ATOM 2795 O O . GLU A 1 209 ? -35.998 112.965 230.611 1.00 126.01 211 GLU A O 1
ATOM 2807 N N . LEU A 1 210 ? -38.084 113.492 229.915 1.00 123.15 212 LEU A N 1
ATOM 2808 C CA . LEU A 1 210 ? -38.431 112.147 229.481 1.00 119.83 212 LEU A CA 1
ATOM 2809 C C . LEU A 1 210 ? -38.329 112.037 227.966 1.00 122.72 212 LEU A C 1
ATOM 2810 O O . LEU A 1 210 ? -39.256 112.416 227.241 1.00 123.50 212 LEU A O 1
ATOM 2826 N N . GLY A 1 211 ? -37.215 111.512 227.500 1.00 117.33 213 GLY A N 1
ATOM 2827 C CA . GLY A 1 211 ? -37.004 111.321 226.074 1.00 116.08 213 GLY A CA 1
ATOM 2828 C C . GLY A 1 211 ? -37.791 110.140 225.558 1.00 118.68 213 GLY A C 1
ATOM 2829 O O . GLY A 1 211 ? -37.820 109.093 226.219 1.00 117.92 213 GLY A O 1
ATOM 2833 N N . THR A 1 212 ? -38.467 110.313 224.394 1.00 114.64 214 THR A N 1
ATOM 2834 C CA . THR A 1 212 ? -39.265 109.254 223.760 1.00 111.92 214 THR A CA 1
ATOM 2835 C C . THR A 1 212 ? -39.204 109.282 222.241 1.00 116.05 214 THR A C 1
ATOM 2836 O O . THR A 1 212 ? -39.509 110.316 221.632 1.00 117.65 214 THR A O 1
ATOM 2847 N N . VAL A 1 213 ? -38.894 108.118 221.635 1.00 110.28 215 VAL A N 1
ATOM 2848 C CA . VAL A 1 213 ? -38.958 107.903 220.191 1.00 108.59 215 VAL A CA 1
ATOM 2849 C C . VAL A 1 213 ? -40.128 106.965 220.003 1.00 112.87 215 VAL A C 1
ATOM 2850 O O . VAL A 1 213 ? -40.068 105.844 220.530 1.00 110.48 215 VAL A O 1
ATOM 2863 N N . PHE A 1 214 ? -41.245 107.469 219.384 1.00 111.07 216 PHE A N 1
ATOM 2864 C CA . PHE A 1 214 ? -42.492 106.731 219.149 1.00 109.94 216 PHE A CA 1
ATOM 2865 C C . PHE A 1 214 ? -42.603 106.450 217.664 1.00 115.61 216 PHE A C 1
ATOM 2866 O O . PHE A 1 214 ? -42.755 107.390 216.892 1.00 117.73 216 PHE A O 1
ATOM 2883 N N . SER A 1 215 ? -42.494 105.177 217.262 1.00 111.65 217 SER A N 1
ATOM 2884 C CA . SER A 1 215 ? -42.552 104.762 215.865 1.00 112.23 217 SER A CA 1
ATOM 2885 C C . SER A 1 215 ? -43.818 103.951 215.594 1.00 116.67 217 SER A C 1
ATOM 2886 O O . SER A 1 215 ? -44.073 102.975 216.301 1.00 115.94 217 SER A O 1
ATOM 2894 N N . TYR A 1 216 ? -44.606 104.342 214.579 1.00 113.63 218 TYR A N 1
ATOM 2895 C CA . TYR A 1 216 ? -45.801 103.598 214.188 1.00 113.51 218 TYR A CA 1
ATOM 2896 C C . TYR A 1 216 ? -46.004 103.709 212.696 1.00 119.63 218 TYR A C 1
ATOM 2897 O O . TYR A 1 216 ? -45.341 104.504 212.026 1.00 119.80 218 TYR A O 1
ATOM 2915 N N . ILE A 1 217 ? -46.905 102.879 212.173 1.00 118.41 219 ILE A N 1
ATOM 2916 C CA . ILE A 1 217 ? -47.232 102.818 210.744 1.00 119.76 219 ILE A CA 1
ATOM 2917 C C . ILE A 1 217 ? -48.750 102.989 210.618 1.00 128.85 219 ILE A C 1
ATOM 2918 O O . ILE A 1 217 ? -49.474 102.613 211.547 1.00 128.15 219 ILE A O 1
ATOM 2934 N N . ALA A 1 218 ? -49.234 103.586 209.511 1.00 130.47 220 ALA A N 1
ATOM 2935 C CA . ALA A 1 218 ? -50.666 103.838 209.367 1.00 134.53 220 ALA A CA 1
ATOM 2936 C C . ALA A 1 218 ? -51.157 103.935 207.922 1.00 145.79 220 ALA A C 1
ATOM 2937 O O . ALA A 1 218 ? -50.607 104.715 207.148 1.00 147.67 220 ALA A O 1
ATOM 2944 N N . LYS A 1 219 ? -52.235 103.199 207.584 1.00 145.71 221 LYS A N 1
ATOM 2945 C CA . LYS A 1 219 ? -52.915 103.300 206.295 1.00 149.87 221 LYS A CA 1
ATOM 2946 C C . LYS A 1 219 ? -54.373 103.579 206.584 1.00 161.93 221 LYS A C 1
ATOM 2947 O O . LYS A 1 219 ? -55.001 102.781 207.279 1.00 161.31 221 LYS A O 1
ATOM 2966 N N . ALA A 1 220 ? -54.909 104.715 206.100 1.00 165.49 222 ALA A N 1
ATOM 2967 C CA . ALA A 1 220 ? -56.315 105.076 206.318 1.00 170.24 222 ALA A CA 1
ATOM 2968 C C . ALA A 1 220 ? -57.250 104.225 205.462 1.00 182.74 222 ALA A C 1
ATOM 2969 O O . ALA A 1 220 ? -56.900 103.884 204.330 1.00 183.28 222 ALA A O 1
ATOM 2976 N N . ARG A 1 221 ? -58.427 103.866 206.023 1.00 185.96 223 ARG A N 1
ATOM 2977 C CA . ARG A 1 221 ? -59.468 103.089 205.337 1.00 192.67 223 ARG A CA 1
ATOM 2978 C C . ARG A 1 221 ? -60.319 104.018 204.463 1.00 220.46 223 ARG A C 1
ATOM 2979 O O . ARG A 1 221 ? -60.840 103.567 203.453 1.00 221.55 223 ARG A O 1
ATOM 3000 N N . SER A 1 222 ? -60.463 105.297 204.851 1.00 229.29 224 SER A N 1
ATOM 3001 C CA . SER A 1 222 ? -61.236 106.300 204.124 1.00 243.82 224 SER A CA 1
ATOM 3002 C C . SER A 1 222 ? -60.383 107.537 203.937 1.00 256.95 224 SER A C 1
ATOM 3003 O O . SER A 1 222 ? -59.394 107.707 204.645 1.00 255.81 224 SER A O 1
ATOM 3011 N N . ALA A 1 223 ? -60.733 108.383 202.972 1.00 264.75 225 ALA A N 1
ATOM 3012 C CA . ALA A 1 223 ? -59.967 109.594 202.700 1.00 267.37 225 ALA A CA 1
ATOM 3013 C C . ALA A 1 223 ? -60.235 110.666 203.753 1.00 269.32 225 ALA A C 1
ATOM 3014 O O . ALA A 1 223 ? -61.231 110.589 204.475 1.00 268.90 225 ALA A O 1
ATOM 3021 N N . GLY A 1 224 ? -59.334 111.644 203.826 1.00 267.89 226 GLY A N 1
ATOM 3022 C CA . GLY A 1 224 ? -59.424 112.767 204.754 1.00 268.66 226 GLY A CA 1
ATOM 3023 C C . GLY A 1 224 ? -59.620 112.346 206.198 1.00 269.28 226 GLY A C 1
ATOM 3024 O O . GLY A 1 224 ? -58.896 111.479 206.694 1.00 266.99 226 GLY A O 1
ATOM 3028 N N . GLY A 1 225 ? -60.609 112.948 206.859 1.00 268.75 227 GLY A N 1
ATOM 3029 C CA . GLY A 1 225 ? -60.977 112.625 208.233 1.00 267.46 227 GLY A CA 1
ATOM 3030 C C . GLY A 1 225 ? -60.030 113.108 209.318 1.00 263.72 227 GLY A C 1
ATOM 3031 O O . GLY A 1 225 ? -58.817 113.208 209.111 1.00 262.49 227 GLY A O 1
ATOM 3035 N N . GLY A 1 226 ? -60.601 113.381 210.491 1.00 257.62 228 GLY A N 1
ATOM 3036 C CA . GLY A 1 226 ? -59.855 113.817 211.662 1.00 252.55 228 GLY A CA 1
ATOM 3037 C C . GLY A 1 226 ? -59.209 112.642 212.356 1.00 229.39 228 GLY A C 1
ATOM 3038 O O . GLY A 1 226 ? -59.757 112.108 213.324 1.00 228.70 228 GLY A O 1
ATOM 3042 N N . ARG A 1 227 ? -58.057 112.215 211.835 1.00 203.21 229 ARG A N 1
ATOM 3043 C CA . ARG A 1 227 ? -57.311 111.077 212.373 1.00 188.98 229 ARG A CA 1
ATOM 3044 C C . ARG A 1 227 ? -56.090 111.594 213.135 1.00 183.89 229 ARG A C 1
ATOM 3045 O O . ARG A 1 227 ? -55.371 112.439 212.595 1.00 184.69 229 ARG A O 1
ATOM 3066 N N . GLU A 1 228 ? -55.852 111.115 214.385 1.00 171.78 230 GLU A N 1
ATOM 3067 C CA . GLU A 1 228 ? -54.692 111.564 215.161 1.00 166.71 230 GLU A CA 1
ATOM 3068 C C . GLU A 1 228 ? -54.157 110.478 216.125 1.00 162.48 230 GLU A C 1
ATOM 3069 O O . GLU A 1 228 ? -54.934 109.887 216.879 1.00 162.57 230 GLU A O 1
ATOM 3073 N N . MET A 1 229 ? -52.814 110.251 216.096 1.00 151.73 231 MET A N 1
ATOM 3074 C CA . MET A 1 229 ? -52.081 109.348 216.993 1.00 146.29 231 MET A CA 1
ATOM 3075 C C . MET A 1 229 ? -51.521 110.202 218.125 1.00 149.28 231 MET A C 1
ATOM 3076 O O . MET A 1 229 ? -50.721 111.096 217.853 1.00 148.11 231 MET A O 1
ATOM 3090 N N . SER A 1 230 ? -51.968 109.980 219.373 1.00 146.35 232 SER A N 1
ATOM 3091 C CA . SER A 1 230 ? -51.580 110.822 220.512 1.00 146.21 232 SER A CA 1
ATOM 3092 C C . SER A 1 230 ? -50.976 110.031 221.638 1.00 144.37 232 SER A C 1
ATOM 3093 O O . SER A 1 230 ? -51.533 109.012 222.030 1.00 143.02 232 SER A O 1
ATOM 3101 N N . LEU A 1 231 ? -49.905 110.566 222.236 1.00 138.47 233 LEU A N 1
ATOM 3102 C CA . LEU A 1 231 ? -49.217 109.925 223.345 1.00 135.48 233 LEU A CA 1
ATOM 3103 C C . LEU A 1 231 ? -49.216 110.795 224.597 1.00 141.41 233 LEU A C 1
ATOM 3104 O O . LEU A 1 231 ? -48.946 111.993 224.523 1.00 142.01 233 LEU A O 1
ATOM 3120 N N . SER A 1 232 ? -49.463 110.171 225.755 1.00 138.31 234 SER A N 1
ATOM 3121 C CA . SER A 1 232 ? -49.424 110.841 227.042 1.00 139.83 234 SER A CA 1
ATOM 3122 C C . SER A 1 232 ? -48.776 109.909 228.075 1.00 139.77 234 SER A C 1
ATOM 3123 O O . SER A 1 232 ? -49.121 108.739 228.187 1.00 138.03 234 SER A O 1
ATOM 3131 N N . ALA A 1 233 ? -47.814 110.426 228.793 1.00 135.24 235 ALA A N 1
ATOM 3132 C CA . ALA A 1 233 ? -47.121 109.683 229.825 1.00 133.75 235 ALA A CA 1
ATOM 3133 C C . ALA A 1 233 ? -47.642 110.144 231.170 1.00 141.30 235 ALA A C 1
ATOM 3134 O O . ALA A 1 233 ? -47.622 111.348 231.449 1.00 141.68 235 ALA A O 1
ATOM 3141 N N . ASN A 1 234 ? -48.159 109.197 231.989 1.00 139.81 236 ASN A N 1
ATOM 3142 C CA . ASN A 1 234 ? -48.732 109.470 233.313 1.00 142.82 236 ASN A CA 1
ATOM 3143 C C . ASN A 1 234 ? -49.720 110.632 233.231 1.00 151.18 236 ASN A C 1
ATOM 3144 O O . ASN A 1 234 ? -49.688 111.519 234.069 1.00 154.39 236 ASN A O 1
ATOM 3155 N N . GLY A 1 235 ? -50.533 110.655 232.177 1.00 148.82 237 GLY A N 1
ATOM 3156 C CA . GLY A 1 235 ? -51.514 111.713 231.959 1.00 153.12 237 GLY A CA 1
ATOM 3157 C C . GLY A 1 235 ? -51.022 112.964 231.248 1.00 157.30 237 GLY A C 1
ATOM 3158 O O . GLY A 1 235 ? -51.841 113.706 230.694 1.00 160.19 237 GLY A O 1
ATOM 3162 N N . ILE A 1 236 ? -49.702 113.237 231.258 1.00 150.09 238 ILE A N 1
ATOM 3163 C CA . ILE A 1 236 ? -49.157 114.419 230.585 1.00 149.32 238 ILE A CA 1
ATOM 3164 C C . ILE A 1 236 ? -49.041 114.110 229.096 1.00 149.21 238 ILE A C 1
ATOM 3165 O O . ILE A 1 236 ? -48.407 113.120 228.742 1.00 145.95 238 ILE A O 1
ATOM 3181 N N . LEU A 1 237 ? -49.658 114.941 228.232 1.00 145.82 239 LEU A N 1
ATOM 3182 C CA . LEU A 1 237 ? -49.608 114.736 226.786 1.00 142.51 239 LEU A CA 1
ATOM 3183 C C . LEU A 1 237 ? -48.232 115.069 226.259 1.00 143.68 239 LEU A C 1
ATOM 3184 O O . LEU A 1 237 ? -47.755 116.192 226.447 1.00 144.01 239 LEU A O 1
ATOM 3200 N N . ILE A 1 238 ? -47.639 114.110 225.534 1.00 137.58 240 ILE A N 1
ATOM 3201 C CA . ILE A 1 238 ? -46.328 114.258 224.918 1.00 135.77 240 ILE A CA 1
ATOM 3202 C C . ILE A 1 238 ? -46.547 114.893 223.554 1.00 143.82 240 ILE A C 1
ATOM 3203 O O . ILE A 1 238 ? -45.932 115.918 223.257 1.00 144.17 240 ILE A O 1
ATOM 3219 N N . PHE A 1 239 ? -47.459 114.315 222.743 1.00 143.74 241 PHE A N 1
ATOM 3220 C CA . PHE A 1 239 ? -47.789 114.856 221.422 1.00 146.16 241 PHE A CA 1
ATOM 3221 C C . PHE A 1 239 ? -49.156 114.425 220.930 1.00 151.82 241 PHE A C 1
ATOM 3222 O O . PHE A 1 239 ? -49.801 113.566 221.521 1.00 150.84 241 PHE A O 1
ATOM 3239 N N . SER A 1 240 ? -49.564 115.009 219.810 1.00 151.66 242 SER A N 1
ATOM 3240 C CA . SER A 1 240 ? -50.767 114.635 219.083 1.00 153.96 242 SER A CA 1
ATOM 3241 C C . SER A 1 240 ? -50.464 114.814 217.599 1.00 159.14 242 SER A C 1
ATOM 3242 O O . SER A 1 240 ? -50.333 115.939 217.133 1.00 161.39 242 SER A O 1
ATOM 3250 N N . ASP A 1 241 ? -50.259 113.704 216.881 1.00 153.92 243 ASP A N 1
ATOM 3251 C CA . ASP A 1 241 ? -49.843 113.729 215.482 1.00 154.01 243 ASP A CA 1
ATOM 3252 C C . ASP A 1 241 ? -51.030 113.625 214.520 1.00 163.44 243 ASP A C 1
ATOM 3253 O O . ASP A 1 241 ? -51.737 112.620 214.546 1.00 163.33 243 ASP A O 1
ATOM 3262 N N . PRO A 1 242 ? -51.244 114.615 213.628 1.00 163.34 244 PRO A N 1
ATOM 3263 C CA . PRO A 1 242 ? -52.337 114.487 212.661 1.00 165.85 244 PRO A CA 1
ATOM 3264 C C . PRO A 1 242 ? -51.940 113.564 211.520 1.00 167.77 244 PRO A C 1
ATOM 3265 O O . PRO A 1 242 ? -50.816 113.660 211.038 1.00 165.60 244 PRO A O 1
ATOM 3276 N N . PHE A 1 243 ? -52.850 112.681 211.095 1.00 165.48 245 PHE A N 1
ATOM 3277 C CA . PHE A 1 243 ? -52.633 111.743 209.996 1.00 164.39 245 PHE A CA 1
ATOM 3278 C C . PHE A 1 243 ? -53.806 111.867 209.009 1.00 177.61 245 PHE A C 1
ATOM 3279 O O . PHE A 1 243 ? -54.934 112.156 209.418 1.00 179.68 245 PHE A O 1
ATOM 3296 N N . SER A 1 244 ? -53.525 111.700 207.709 1.00 179.36 246 SER A N 1
ATOM 3297 C CA . SER A 1 244 ? -54.542 111.775 206.651 1.00 185.93 246 SER A CA 1
ATOM 3298 C C . SER A 1 244 ? -54.040 111.090 205.367 1.00 187.79 246 SER A C 1
ATOM 3299 O O . SER A 1 244 ? -52.832 110.888 205.217 1.00 184.80 246 SER A O 1
ATOM 3307 N N . MET A 1 245 ? -54.957 110.732 204.451 1.00 186.32 247 MET A N 1
ATOM 3308 C CA . MET A 1 245 ? -54.577 110.094 203.184 1.00 187.81 247 MET A CA 1
ATOM 3309 C C . MET A 1 245 ? -55.556 110.468 202.040 1.00 219.49 247 MET A C 1
ATOM 3310 O O . MET A 1 245 ? -56.735 110.721 202.291 1.00 219.44 247 MET A O 1
ATOM 3324 N N . THR A 1 246 ? -55.038 110.545 200.791 1.00 231.55 248 THR A N 1
ATOM 3325 C CA . THR A 1 246 ? -55.842 110.873 199.605 1.00 245.78 248 THR A CA 1
ATOM 3326 C C . THR A 1 246 ? -56.660 109.686 199.172 1.00 262.69 248 THR A C 1
ATOM 3327 O O . THR A 1 246 ? -56.247 108.551 199.394 1.00 261.36 248 THR A O 1
ATOM 3338 N N . SER A 1 247 ? -57.771 109.939 198.461 1.00 272.82 249 SER A N 1
ATOM 3339 C CA . SER A 1 247 ? -58.626 108.887 197.891 1.00 276.21 249 SER A CA 1
ATOM 3340 C C . SER A 1 247 ? -57.809 107.920 197.028 1.00 278.11 249 SER A C 1
ATOM 3341 O O . SER A 1 247 ? -58.079 106.718 197.035 1.00 277.13 249 SER A O 1
ATOM 3349 N N . ASN A 1 248 ? -56.796 108.452 196.302 1.00 276.05 250 ASN A N 1
ATOM 3350 C CA . ASN A 1 248 ? -55.921 107.644 195.457 1.00 273.40 250 ASN A CA 1
ATOM 3351 C C . ASN A 1 248 ? -54.949 106.843 196.325 1.00 255.50 250 ASN A C 1
ATOM 3352 O O . ASN A 1 248 ? -54.666 105.700 195.978 1.00 255.71 250 ASN A O 1
ATOM 3363 N N . GLU A 1 249 ? -54.450 107.418 197.451 1.00 235.24 251 GLU A N 1
ATOM 3364 C CA . GLU A 1 249 ? -53.558 106.708 198.380 1.00 218.05 251 GLU A CA 1
ATOM 3365 C C . GLU A 1 249 ? -54.300 105.558 199.062 1.00 221.67 251 GLU A C 1
ATOM 3366 O O . GLU A 1 249 ? -53.723 104.485 199.241 1.00 218.35 251 GLU A O 1
ATOM 3378 N N . VAL A 1 250 ? -55.577 105.774 199.430 1.00 222.03 252 VAL A N 1
ATOM 3379 C CA . VAL A 1 250 ? -56.399 104.734 200.060 1.00 223.85 252 VAL A CA 1
ATOM 3380 C C . VAL A 1 250 ? -56.685 103.643 199.013 1.00 242.19 252 VAL A C 1
ATOM 3381 O O . VAL A 1 250 ? -56.568 102.457 199.314 1.00 241.32 252 VAL A O 1
ATOM 3394 N N . SER A 1 251 ? -57.027 104.064 197.780 1.00 253.56 253 SER A N 1
ATOM 3395 C CA . SER A 1 251 ? -57.333 103.183 196.650 1.00 258.03 253 SER A CA 1
ATOM 3396 C C . SER A 1 251 ? -56.145 102.316 196.179 1.00 244.47 253 SER A C 1
ATOM 3397 O O . SER A 1 251 ? -56.375 101.281 195.561 1.00 245.01 253 SER A O 1
ATOM 3405 N N . ASN A 1 252 ? -54.902 102.740 196.420 1.00 228.58 254 ASN A N 1
ATOM 3406 C CA . ASN A 1 252 ? -53.729 101.979 195.987 1.00 223.91 254 ASN A CA 1
ATOM 3407 C C . ASN A 1 252 ? -53.534 100.729 196.845 1.00 217.30 254 ASN A C 1
ATOM 3408 O O . ASN A 1 252 ? -53.822 100.745 198.042 1.00 213.45 254 ASN A O 1
ATOM 3419 N N . SER A 1 253 ? -53.015 99.660 196.223 1.00 209.89 255 SER A N 1
ATOM 3420 C CA . SER A 1 253 ? -52.727 98.386 196.881 1.00 207.56 255 SER A CA 1
ATOM 3421 C C . SER A 1 253 ? -51.302 98.372 197.454 1.00 205.69 255 SER A C 1
ATOM 3422 O O . SER A 1 253 ? -51.111 97.952 198.598 1.00 201.96 255 SER A O 1
ATOM 3430 N N . TYR A 1 254 ? -50.308 98.843 196.671 1.00 201.49 256 TYR A N 1
ATOM 3431 C CA . TYR A 1 254 ? -48.900 98.836 197.100 1.00 198.36 256 TYR A CA 1
ATOM 3432 C C . TYR A 1 254 ? -48.590 99.877 198.216 1.00 195.42 256 TYR A C 1
ATOM 3433 O O . TYR A 1 254 ? -47.617 99.656 198.948 1.00 192.21 256 TYR A O 1
ATOM 3451 N N . LEU A 1 255 ? -49.391 100.968 198.369 1.00 189.56 257 LEU A N 1
ATOM 3452 C CA . LEU A 1 255 ? -49.142 102.024 199.381 1.00 185.95 257 LEU A CA 1
ATOM 3453 C C . LEU A 1 255 ? -48.782 101.448 200.792 1.00 182.93 257 LEU A C 1
ATOM 3454 O O . LEU A 1 255 ? -47.858 101.938 201.452 1.00 179.52 257 LEU A O 1
ATOM 3458 N N . ALA A 1 256 ? -49.476 100.369 201.183 1.00 176.73 258 ALA A N 1
ATOM 3459 C CA . ALA A 1 256 ? -49.318 99.568 202.404 1.00 171.93 258 ALA A CA 1
ATOM 3460 C C . ALA A 1 256 ? -48.755 100.281 203.699 1.00 166.95 258 ALA A C 1
ATOM 3461 O O . ALA A 1 256 ? -47.967 99.662 204.428 1.00 163.35 258 ALA A O 1
ATOM 3468 N N . GLY A 1 257 ? -49.230 101.499 204.004 1.00 159.89 259 GLY A N 1
ATOM 3469 C CA . GLY A 1 257 ? -48.902 102.210 205.242 1.00 155.33 259 GLY A CA 1
ATOM 3470 C C . GLY A 1 257 ? -47.784 103.235 205.229 1.00 154.30 259 GLY A C 1
ATOM 3471 O O . GLY A 1 257 ? -46.707 102.990 204.683 1.00 154.60 259 GLY A O 1
ATOM 3475 N N . LYS A 1 258 ? -48.015 104.360 205.936 1.00 146.10 260 LYS A N 1
ATOM 3476 C CA . LYS A 1 258 ? -47.101 105.490 206.098 1.00 143.60 260 LYS A CA 1
ATOM 3477 C C . LYS A 1 258 ? -46.374 105.356 207.416 1.00 142.86 260 LYS A C 1
ATOM 3478 O O . LYS A 1 258 ? -47.013 105.454 208.460 1.00 141.29 260 LYS A O 1
ATOM 3497 N N . LYS A 1 259 ? -45.056 105.076 207.389 1.00 137.06 261 LYS A N 1
ATOM 3498 C CA . LYS A 1 259 ? -44.241 104.939 208.615 1.00 132.46 261 LYS A CA 1
ATOM 3499 C C . LYS A 1 259 ? -43.985 106.330 209.198 1.00 135.53 261 LYS A C 1
ATOM 3500 O O . LYS A 1 259 ? -43.655 107.230 208.435 1.00 136.42 261 LYS A O 1
ATOM 3519 N N . ARG A 1 260 ? -44.159 106.520 210.523 1.00 131.67 262 ARG A N 1
ATOM 3520 C CA . ARG A 1 260 ? -43.947 107.815 211.206 1.00 132.42 262 ARG A CA 1
ATOM 3521 C C . ARG A 1 260 ? -43.138 107.627 212.468 1.00 131.81 262 ARG A C 1
ATOM 3522 O O . ARG A 1 260 ? -43.493 106.758 213.262 1.00 128.44 262 ARG A O 1
ATOM 3543 N N . ARG A 1 261 ? -42.082 108.448 212.678 1.00 128.69 263 ARG A N 1
ATOM 3544 C CA . ARG A 1 261 ? -41.215 108.357 213.865 1.00 126.67 263 ARG A CA 1
ATOM 3545 C C . ARG A 1 261 ? -41.119 109.696 214.570 1.00 133.17 263 ARG A C 1
ATOM 3546 O O . ARG A 1 261 ? -40.511 110.630 214.051 1.00 134.68 263 ARG A O 1
ATOM 3567 N N . LEU A 1 262 ? -41.702 109.788 215.761 1.00 130.16 264 LEU A N 1
ATOM 3568 C CA . LEU A 1 262 ? -41.764 111.038 216.499 1.00 132.17 264 LEU A CA 1
ATOM 3569 C C . LEU A 1 262 ? -40.805 111.055 217.695 1.00 135.07 264 LEU A C 1
ATOM 3570 O O . LEU A 1 262 ? -41.000 110.316 218.670 1.00 134.45 264 LEU A O 1
ATOM 3586 N N . TYR A 1 263 ? -39.824 111.968 217.640 1.00 129.79 265 TYR A N 1
ATOM 3587 C CA . TYR A 1 263 ? -38.821 112.151 218.685 1.00 127.65 265 TYR A CA 1
ATOM 3588 C C . TYR A 1 263 ? -39.255 113.236 219.620 1.00 134.28 265 TYR A C 1
ATOM 3589 O O . TYR A 1 263 ? -39.837 114.195 219.123 1.00 136.05 265 TYR A O 1
ATOM 3607 N N . ARG A 1 264 ? -38.984 113.138 220.958 1.00 131.04 266 ARG A N 1
ATOM 3608 C CA . ARG A 1 264 ? -39.294 114.268 221.852 1.00 133.31 266 ARG A CA 1
ATOM 3609 C C . ARG A 1 264 ? -39.004 114.064 223.356 1.00 136.19 266 ARG A C 1
ATOM 3610 O O . ARG A 1 264 ? -39.459 113.098 223.970 1.00 134.68 266 ARG A O 1
ATOM 3631 N N . SER A 1 265 ? -38.362 115.093 223.955 1.00 133.85 267 SER A N 1
ATOM 3632 C CA . SER A 1 265 ? -38.080 115.184 225.390 1.00 133.99 267 SER A CA 1
ATOM 3633 C C . SER A 1 265 ? -39.177 116.002 226.058 1.00 137.31 267 SER A C 1
ATOM 3634 O O . SER A 1 265 ? -39.484 117.110 225.611 1.00 140.23 267 SER A O 1
ATOM 3642 N N . THR A 1 266 ? -39.756 115.455 227.127 1.00 131.28 268 THR A N 1
ATOM 3643 C CA . THR A 1 266 ? -40.858 116.069 227.843 1.00 133.77 268 THR A CA 1
ATOM 3644 C C . THR A 1 266 ? -40.507 116.218 229.303 1.00 137.91 268 THR A C 1
ATOM 3645 O O . THR A 1 266 ? -40.249 115.207 229.963 1.00 135.07 268 THR A O 1
ATOM 3656 N N . PRO A 1 267 ? -40.448 117.447 229.846 1.00 136.71 269 PRO A N 1
ATOM 3657 C CA . PRO A 1 267 ? -40.170 117.570 231.269 1.00 137.69 269 PRO A CA 1
ATOM 3658 C C . PRO A 1 267 ? -41.302 116.913 232.031 1.00 141.30 269 PRO A C 1
ATOM 3659 O O . PRO A 1 267 ? -42.460 117.192 231.740 1.00 142.33 269 PRO A O 1
ATOM 3670 N N . MET A 1 268 ? -40.974 115.959 232.900 1.00 137.43 270 MET A N 1
ATOM 3671 C CA . MET A 1 268 ? -41.940 115.200 233.683 1.00 138.83 270 MET A CA 1
ATOM 3672 C C . MET A 1 268 ? -41.622 115.280 235.143 1.00 146.28 270 MET A C 1
ATOM 3673 O O . MET A 1 268 ? -40.467 115.460 235.511 1.00 145.44 270 MET A O 1
ATOM 3687 N N . ASN A 1 269 ? -42.647 115.127 235.977 1.00 147.15 271 ASN A N 1
ATOM 3688 C CA . ASN A 1 269 ? -42.528 115.088 237.433 1.00 150.58 271 ASN A CA 1
ATOM 3689 C C . ASN A 1 269 ? -42.987 113.734 237.891 1.00 155.22 271 ASN A C 1
ATOM 3690 O O . ASN A 1 269 ? -43.516 112.947 237.091 1.00 152.76 271 ASN A O 1
ATOM 3701 N N . SER A 1 270 ? -42.779 113.449 239.169 1.00 153.99 272 SER A N 1
ATOM 3702 C CA . SER A 1 270 ? -43.206 112.200 239.798 1.00 153.41 272 SER A CA 1
ATOM 3703 C C . SER A 1 270 ? -43.234 110.959 238.844 1.00 149.36 272 SER A C 1
ATOM 3704 O O . SER A 1 270 ? -44.290 110.384 238.571 1.00 148.35 272 SER A O 1
ATOM 3712 N N . LEU A 1 271 ? -42.069 110.593 238.320 1.00 140.99 273 LEU A N 1
ATOM 3713 C CA . LEU A 1 271 ? -41.882 109.340 237.599 1.00 136.57 273 LEU A CA 1
ATOM 3714 C C . LEU A 1 271 ? -41.064 108.541 238.585 1.00 139.01 273 LEU A C 1
ATOM 3715 O O . LEU A 1 271 ? -39.944 108.949 238.899 1.00 137.96 273 LEU A O 1
ATOM 3731 N N . VAL A 1 272 ? -41.645 107.494 239.193 1.00 136.05 274 VAL A N 1
ATOM 3732 C CA . VAL A 1 272 ? -40.900 106.814 240.241 1.00 137.26 274 VAL A CA 1
ATOM 3733 C C . VAL A 1 272 ? -40.994 105.265 240.218 1.00 142.85 274 VAL A C 1
ATOM 3734 O O . VAL A 1 272 ? -39.934 104.623 240.314 1.00 144.17 274 VAL A O 1
ATOM 3747 N N . ASN A 1 273 ? -42.175 104.654 240.148 1.00 136.75 275 ASN A N 1
ATOM 3748 C CA . ASN A 1 273 ? -42.191 103.189 240.167 1.00 133.92 275 ASN A CA 1
ATOM 3749 C C . ASN A 1 273 ? -42.467 102.640 238.799 1.00 131.94 275 ASN A C 1
ATOM 3750 O O . ASN A 1 273 ? -41.787 101.709 238.360 1.00 128.94 275 ASN A O 1
ATOM 3761 N N . GLU A 1 274 ? -43.434 103.219 238.112 1.00 126.68 276 GLU A N 1
ATOM 3762 C CA . GLU A 1 274 ? -43.840 102.757 236.802 1.00 123.08 276 GLU A CA 1
ATOM 3763 C C . GLU A 1 274 ? -44.170 103.953 235.933 1.00 126.27 276 GLU A C 1
ATOM 3764 O O . GLU A 1 274 ? -44.640 104.979 236.446 1.00 129.74 276 GLU A O 1
ATOM 3776 N N . LEU A 1 275 ? -43.887 103.849 234.637 1.00 117.31 277 LEU A N 1
ATOM 3777 C CA . LEU A 1 275 ? -44.227 104.897 233.693 1.00 115.91 277 LEU A CA 1
ATOM 3778 C C . LEU A 1 275 ? -45.324 104.344 232.828 1.00 122.68 277 LEU A C 1
ATOM 3779 O O . LEU A 1 275 ? -45.085 103.362 232.139 1.00 119.61 277 LEU A O 1
ATOM 3795 N N . ARG A 1 276 ? -46.520 104.948 232.871 1.00 124.68 278 ARG A N 1
ATOM 3796 C CA . ARG A 1 276 ? -47.669 104.509 232.090 1.00 125.56 278 ARG A CA 1
ATOM 3797 C C . ARG A 1 276 ? -47.762 105.356 230.829 1.00 131.26 278 ARG A C 1
ATOM 3798 O O . ARG A 1 276 ? -48.062 106.545 230.932 1.00 134.20 278 ARG A O 1
ATOM 3819 N N . LEU A 1 277 ? -47.505 104.768 229.650 1.00 125.19 279 LEU A N 1
ATOM 3820 C CA . LEU A 1 277 ? -47.646 105.479 228.376 1.00 124.17 279 LEU A CA 1
ATOM 3821 C C . LEU A 1 277 ? -48.942 105.085 227.734 1.00 130.64 279 LEU A C 1
ATOM 3822 O O . LEU A 1 277 ? -49.232 103.899 227.663 1.00 129.75 279 LEU A O 1
ATOM 3838 N N . ASP A 1 278 ? -49.720 106.061 227.260 1.00 130.84 280 ASP A N 1
ATOM 3839 C CA . ASP A 1 278 ? -51.031 105.810 226.674 1.00 133.15 280 ASP A CA 1
ATOM 3840 C C . ASP A 1 278 ? -51.087 106.312 225.253 1.00 137.70 280 ASP A C 1
ATOM 3841 O O . ASP A 1 278 ? -51.211 107.516 225.027 1.00 139.52 280 ASP A O 1
ATOM 3850 N N . ALA A 1 279 ? -50.990 105.392 224.290 1.00 132.88 281 ALA A N 1
ATOM 3851 C CA . ALA A 1 279 ? -51.081 105.730 222.876 1.00 132.56 281 ALA A CA 1
ATOM 3852 C C . ALA A 1 279 ? -52.538 105.650 222.461 1.00 140.67 281 ALA A C 1
ATOM 3853 O O . ALA A 1 279 ? -53.195 104.644 222.743 1.00 140.97 281 ALA A O 1
ATOM 3860 N N . ASN A 1 280 ? -53.059 106.708 221.824 1.00 139.97 282 ASN A N 1
ATOM 3861 C CA . ASN A 1 280 ? -54.440 106.730 221.363 1.00 142.32 282 ASN A CA 1
ATOM 3862 C C . ASN A 1 280 ? -54.537 107.119 219.907 1.00 145.00 282 ASN A C 1
ATOM 3863 O O . ASN A 1 280 ? -54.119 108.219 219.537 1.00 144.49 282 ASN A O 1
ATOM 3874 N N . TYR A 1 281 ? -55.195 106.272 219.110 1.00 141.75 283 TYR A N 1
ATOM 3875 C CA . TYR A 1 281 ? -55.513 106.575 217.726 1.00 142.32 283 TYR A CA 1
ATOM 3876 C C . TYR A 1 281 ? -57.010 106.922 217.696 1.00 152.62 283 TYR A C 1
ATOM 3877 O O . TYR A 1 281 ? -57.836 106.157 218.179 1.00 152.95 283 TYR A O 1
ATOM 3895 N N . SER A 1 282 ? -57.348 108.092 217.190 1.00 153.94 284 SER A N 1
ATOM 3896 C CA . SER A 1 282 ? -58.713 108.603 217.221 1.00 160.16 284 SER A CA 1
ATOM 3897 C C . SER A 1 282 ? -59.755 107.898 216.319 1.00 170.49 284 SER A C 1
ATOM 3898 O O . SER A 1 282 ? -60.937 108.207 216.462 1.00 175.38 284 SER A O 1
ATOM 3906 N N . MET A 1 283 ? -59.353 107.045 215.363 1.00 167.11 285 MET A N 1
ATOM 3907 C CA . MET A 1 283 ? -60.279 106.429 214.404 1.00 171.36 285 MET A CA 1
ATOM 3908 C C . MET A 1 283 ? -60.261 104.876 214.428 1.00 171.80 285 MET A C 1
ATOM 3909 O O . MET A 1 283 ? -59.206 104.254 214.330 1.00 167.23 285 MET A O 1
ATOM 3923 N N . THR A 1 284 ? -61.450 104.257 214.451 1.00 169.99 286 THR A N 1
ATOM 3924 C CA . THR A 1 284 ? -61.567 102.800 214.413 1.00 167.89 286 THR A CA 1
ATOM 3925 C C . THR A 1 284 ? -61.647 102.330 212.952 1.00 171.22 286 THR A C 1
ATOM 3926 O O . THR A 1 284 ? -62.111 103.071 212.075 1.00 172.51 286 THR A O 1
ATOM 3937 N N . GLY A 1 285 ? -61.186 101.104 212.714 1.00 165.11 287 GLY A N 1
ATOM 3938 C CA . GLY A 1 285 ? -61.242 100.464 211.406 1.00 164.55 287 GLY A CA 1
ATOM 3939 C C . GLY A 1 285 ? -60.051 100.642 210.484 1.00 164.16 287 GLY A C 1
ATOM 3940 O O . GLY A 1 285 ? -60.007 99.985 209.444 1.00 164.69 287 GLY A O 1
ATOM 3944 N N . ASP A 1 286 ? -59.060 101.483 210.842 1.00 156.08 288 ASP A N 1
ATOM 3945 C CA . ASP A 1 286 ? -57.895 101.710 209.979 1.00 151.77 288 ASP A CA 1
ATOM 3946 C C . ASP A 1 286 ? -56.794 100.722 210.244 1.00 147.26 288 ASP A C 1
ATOM 3947 O O . ASP A 1 286 ? -56.763 100.124 211.313 1.00 144.78 288 ASP A O 1
ATOM 3956 N N . ALA A 1 287 ? -55.867 100.580 209.275 1.00 140.20 289 ALA A N 1
ATOM 3957 C CA . ALA A 1 287 ? -54.709 99.687 209.369 1.00 135.51 289 ALA A CA 1
ATOM 3958 C C . ALA A 1 287 ? -53.576 100.463 209.998 1.00 136.16 289 ALA A C 1
ATOM 3959 O O . ALA A 1 287 ? -52.752 101.037 209.283 1.00 135.52 289 ALA A O 1
ATOM 3966 N N . VAL A 1 288 ? -53.584 100.543 211.344 1.00 130.37 290 VAL A N 1
ATOM 3967 C CA . VAL A 1 288 ? -52.631 101.338 212.118 1.00 127.41 290 VAL A CA 1
ATOM 3968 C C . VAL A 1 288 ? -52.021 100.495 213.176 1.00 125.49 290 VAL A C 1
ATOM 3969 O O . VAL A 1 288 ? -52.749 99.950 213.992 1.00 125.70 290 VAL A O 1
ATOM 3982 N N . ASN A 1 289 ? -50.685 100.420 213.196 1.00 117.31 291 ASN A N 1
ATOM 3983 C CA . ASN A 1 289 ? -49.959 99.601 214.148 1.00 113.55 291 ASN A CA 1
ATOM 3984 C C . ASN A 1 289 ? -48.817 100.334 214.790 1.00 113.15 291 ASN A C 1
ATOM 3985 O O . ASN A 1 289 ? -48.085 101.062 214.107 1.00 113.37 291 ASN A O 1
ATOM 3996 N N . LEU A 1 290 ? -48.597 100.069 216.085 1.00 105.16 292 LEU A N 1
ATOM 3997 C CA . LEU A 1 290 ? -47.430 100.605 216.776 1.00 102.05 292 LEU A CA 1
ATOM 3998 C C . LEU A 1 290 ? -46.225 99.749 216.400 1.00 106.18 292 LEU A C 1
ATOM 3999 O O . LEU A 1 290 ? -46.369 98.526 216.420 1.00 105.66 292 LEU A O 1
ATOM 4015 N N . ASP A 1 291 ? -45.048 100.358 216.083 1.00 102.25 293 ASP A N 1
ATOM 4016 C CA . ASP A 1 291 ? -43.815 99.602 215.806 1.00 100.39 293 ASP A CA 1
ATOM 4017 C C . ASP A 1 291 ? -43.087 99.428 217.171 1.00 105.77 293 ASP A C 1
ATOM 4018 O O . ASP A 1 291 ? -42.922 98.293 217.655 1.00 106.36 293 ASP A O 1
ATOM 4027 N N . PHE A 1 292 ? -42.757 100.560 217.834 1.00 101.51 294 PHE A N 1
ATOM 4028 C CA . PHE A 1 292 ? -42.082 100.525 219.145 1.00 99.77 294 PHE A CA 1
ATOM 4029 C C . PHE A 1 292 ? -42.116 101.849 219.858 1.00 103.05 294 PHE A C 1
ATOM 4030 O O . PHE A 1 292 ? -42.398 102.868 219.234 1.00 104.02 294 PHE A O 1
ATOM 4047 N N . ILE A 1 293 ? -41.746 101.842 221.150 1.00 98.64 295 ILE A N 1
ATOM 4048 C CA . ILE A 1 293 ? -41.517 103.061 221.921 1.00 99.44 295 ILE A CA 1
ATOM 4049 C C . ILE A 1 293 ? -40.173 102.905 222.589 1.00 106.05 295 ILE A C 1
ATOM 4050 O O . ILE A 1 293 ? -39.990 101.949 223.345 1.00 105.09 295 ILE A O 1
ATOM 4066 N N . GLU A 1 294 ? -39.234 103.824 222.308 1.00 105.01 296 GLU A N 1
ATOM 4067 C CA . GLU A 1 294 ? -37.966 103.896 223.033 1.00 105.75 296 GLU A CA 1
ATOM 4068 C C . GLU A 1 294 ? -38.168 104.940 224.131 1.00 109.69 296 GLU A C 1
ATOM 4069 O O . GLU A 1 294 ? -38.695 106.016 223.817 1.00 111.10 296 GLU A O 1
ATOM 4081 N N . VAL A 1 295 ? -37.785 104.647 225.386 1.00 103.00 297 VAL A N 1
ATOM 4082 C CA . VAL A 1 295 ? -37.917 105.606 226.471 1.00 104.01 297 VAL A CA 1
ATOM 4083 C C . VAL A 1 295 ? -36.566 105.806 227.084 1.00 109.02 297 VAL A C 1
ATOM 4084 O O . VAL A 1 295 ? -35.913 104.820 227.427 1.00 109.83 297 VAL A O 1
ATOM 4097 N N . ALA A 1 296 ? -36.161 107.074 227.279 1.00 105.02 298 ALA A N 1
ATOM 4098 C CA . ALA A 1 296 ? -34.879 107.414 227.897 1.00 104.23 298 ALA A CA 1
ATOM 4099 C C . ALA A 1 296 ? -35.106 108.318 229.085 1.00 107.84 298 ALA A C 1
ATOM 4100 O O . ALA A 1 296 ? -35.631 109.424 228.922 1.00 108.62 298 ALA A O 1
ATOM 4107 N N . THR A 1 297 ? -34.757 107.834 230.285 1.00 103.63 299 THR A N 1
ATOM 4108 C CA . THR A 1 297 ? -34.944 108.569 231.535 1.00 105.40 299 THR A CA 1
ATOM 4109 C C . THR A 1 297 ? -33.617 109.079 232.032 1.00 110.93 299 THR A C 1
ATOM 4110 O O . THR A 1 297 ? -32.568 108.577 231.617 1.00 109.52 299 THR A O 1
ATOM 4121 N N . GLN A 1 298 ? -33.663 110.099 232.908 1.00 109.60 300 GLN A N 1
ATOM 4122 C CA . GLN A 1 298 ? -32.457 110.659 233.532 1.00 110.42 300 GLN A CA 1
ATOM 4123 C C . GLN A 1 298 ? -32.332 109.998 234.897 1.00 112.66 300 GLN A C 1
ATOM 4124 O O . GLN A 1 298 ? -33.261 110.119 235.703 1.00 113.91 300 GLN A O 1
ATOM 4138 N N . ASN A 1 299 ? -31.262 109.216 235.123 1.00 106.33 301 ASN A N 1
ATOM 4139 C CA . ASN A 1 299 ? -31.093 108.481 236.376 1.00 107.20 301 ASN A CA 1
ATOM 4140 C C . ASN A 1 299 ? -29.807 108.885 237.089 1.00 117.87 301 ASN A C 1
ATOM 4141 O O . ASN A 1 299 ? -28.812 109.227 236.447 1.00 117.61 301 ASN A O 1
ATOM 4152 N N . ASP A 1 300 ? -29.814 108.795 238.427 1.00 117.47 302 ASP A N 1
ATOM 4153 C CA . ASP A 1 300 ? -28.635 109.125 239.233 1.00 119.01 302 ASP A CA 1
ATOM 4154 C C . ASP A 1 300 ? -27.573 108.041 239.123 1.00 122.55 302 ASP A C 1
ATOM 4155 O O . ASP A 1 300 ? -27.911 106.875 238.974 1.00 121.27 302 ASP A O 1
ATOM 4164 N N . LEU A 1 301 ? -26.296 108.408 239.259 1.00 120.13 303 LEU A N 1
ATOM 4165 C CA . LEU A 1 301 ? -25.204 107.431 239.235 1.00 118.77 303 LEU A CA 1
ATOM 4166 C C . LEU A 1 301 ? -25.115 106.769 240.620 1.00 122.43 303 LEU A C 1
ATOM 4167 O O . LEU A 1 301 ? -24.272 107.121 241.433 1.00 122.95 303 LEU A O 1
ATOM 4183 N N . ARG A 1 302 ? -26.029 105.838 240.886 1.00 118.55 304 ARG A N 1
ATOM 4184 C CA . ARG A 1 302 ? -26.150 105.166 242.169 1.00 120.58 304 ARG A CA 1
ATOM 4185 C C . ARG A 1 302 ? -26.574 103.717 241.995 1.00 128.73 304 ARG A C 1
ATOM 4186 O O . ARG A 1 302 ? -27.620 103.490 241.371 1.00 128.94 304 ARG A O 1
ATOM 4207 N N . TYR A 1 303 ? -25.814 102.733 242.570 1.00 127.63 305 TYR A N 1
ATOM 4208 C CA . TYR A 1 303 ? -26.188 101.310 242.455 1.00 127.43 305 TYR A CA 1
ATOM 4209 C C . TYR A 1 303 ? -27.542 101.095 243.108 1.00 132.04 305 TYR A C 1
ATOM 4210 O O . TYR A 1 303 ? -27.726 101.459 244.276 1.00 133.66 305 TYR A O 1
ATOM 4228 N N . ASP A 1 304 ? -28.502 100.572 242.329 1.00 127.10 306 ASP A N 1
ATOM 4229 C CA . ASP A 1 304 ? -29.853 100.326 242.810 1.00 128.65 306 ASP A CA 1
ATOM 4230 C C . ASP A 1 304 ? -30.164 98.821 242.774 1.00 132.94 306 ASP A C 1
ATOM 4231 O O . ASP A 1 304 ? -31.287 98.417 242.481 1.00 134.04 306 ASP A O 1
ATOM 4240 N N . GLY A 1 305 ? -29.163 98.011 243.110 1.00 128.54 307 GLY A N 1
ATOM 4241 C CA . GLY A 1 305 ? -29.290 96.564 243.179 1.00 128.57 307 GLY A CA 1
ATOM 4242 C C . GLY A 1 305 ? -29.477 95.851 241.866 1.00 128.70 307 GLY A C 1
ATOM 4243 O O . GLY A 1 305 ? -29.893 94.696 241.870 1.00 129.50 307 GLY A O 1
ATOM 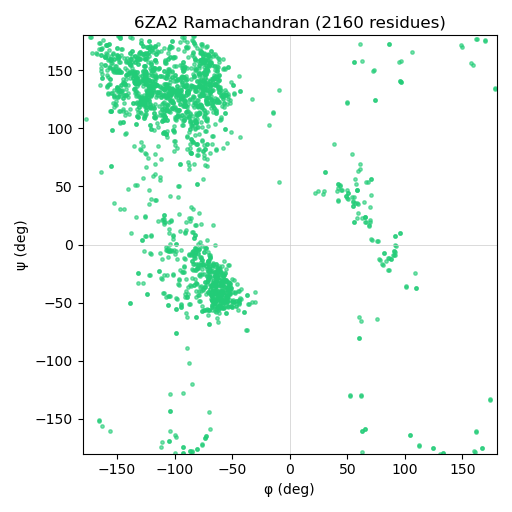4247 N N . ALA A 1 306 ? -29.178 96.517 240.747 1.00 121.80 308 ALA A N 1
ATOM 4248 C CA . ALA A 1 306 ? -29.323 95.961 239.412 1.00 118.91 308 ALA A CA 1
ATOM 4249 C C . ALA A 1 306 ? -28.220 96.488 238.555 1.00 119.37 308 ALA A C 1
ATOM 4250 O O . ALA A 1 306 ? -27.952 97.683 238.682 1.00 118.27 308 ALA A O 1
ATOM 4257 N N . PRO A 1 307 ? -27.574 95.699 237.663 1.00 115.19 309 PRO A N 1
ATOM 4258 C CA . PRO A 1 307 ? -26.522 96.272 236.794 1.00 113.12 309 PRO A CA 1
ATOM 4259 C C . PRO A 1 307 ? -27.029 97.444 235.972 1.00 114.77 309 PRO A C 1
ATOM 4260 O O . PRO A 1 307 ? -28.237 97.507 235.670 1.00 113.67 309 PRO A O 1
ATOM 4271 N N . MET A 1 308 ? -26.120 98.382 235.647 1.00 109.89 310 MET A N 1
ATOM 4272 C CA . MET A 1 308 ? -26.489 99.569 234.895 1.00 109.42 310 MET A CA 1
ATOM 4273 C C . MET A 1 308 ? -25.551 99.796 233.712 1.00 110.28 310 MET A C 1
ATOM 4274 O O . MET A 1 308 ? -24.325 99.826 233.894 1.00 110.27 310 MET A O 1
ATOM 4288 N N . HIS A 1 309 ? -26.154 99.946 232.493 1.00 102.64 311 HIS A N 1
ATOM 4289 C CA . HIS A 1 309 ? -25.425 100.302 231.281 1.00 100.37 311 HIS A CA 1
ATOM 4290 C C . HIS A 1 309 ? -25.325 101.809 231.300 1.00 104.77 311 HIS A C 1
ATOM 4291 O O . HIS A 1 309 ? -26.245 102.484 230.811 1.00 104.77 311 HIS A O 1
ATOM 4305 N N . ILE A 1 310 ? -24.264 102.354 231.928 1.00 101.59 312 ILE A N 1
ATOM 4306 C CA . ILE A 1 310 ? -24.094 103.810 232.024 1.00 101.36 312 ILE A CA 1
ATOM 4307 C C . ILE A 1 310 ? -23.670 104.381 230.677 1.00 103.68 312 ILE A C 1
ATOM 4308 O O . ILE A 1 310 ? -22.565 104.109 230.217 1.00 102.97 312 ILE A O 1
ATOM 4324 N N . ARG A 1 311 ? -24.551 105.171 230.062 1.00 99.89 313 ARG A N 1
ATOM 4325 C CA . ARG A 1 311 ? -24.298 105.900 228.822 1.00 99.61 313 ARG A CA 1
ATOM 4326 C C . ARG A 1 311 ? -24.634 107.376 229.065 1.00 105.29 313 ARG A C 1
ATOM 4327 O O . ARG A 1 311 ? -25.561 107.651 229.835 1.00 105.00 313 ARG A O 1
ATOM 4348 N N . ARG A 1 312 ? -23.929 108.326 228.440 1.00 102.69 314 ARG A N 1
ATOM 4349 C CA . ARG A 1 312 ? -24.355 109.707 228.637 1.00 105.03 314 ARG A CA 1
ATOM 4350 C C . ARG A 1 312 ? -24.289 110.479 227.340 1.00 113.81 314 ARG A C 1
ATOM 4351 O O . ARG A 1 312 ? -23.200 110.628 226.797 1.00 115.22 314 ARG A O 1
ATOM 4372 N N . PHE A 1 313 ? -25.465 110.949 226.838 1.00 111.19 315 PHE A N 1
ATOM 4373 C CA . PHE A 1 313 ? -25.575 111.760 225.609 1.00 112.08 315 PHE A CA 1
ATOM 4374 C C . PHE A 1 313 ? -26.456 113.027 225.780 1.00 118.77 315 PHE A C 1
ATOM 4375 O O . PHE A 1 313 ? -26.192 114.044 225.115 1.00 120.28 315 PHE A O 1
ATOM 4392 N N . SER A 1 314 ? -27.512 112.964 226.620 1.00 115.31 316 SER A N 1
ATOM 4393 C CA . SER A 1 314 ? -28.422 114.092 226.806 1.00 117.67 316 SER A CA 1
ATOM 4394 C C . SER A 1 314 ? -27.757 115.274 227.496 1.00 123.91 316 SER A C 1
ATOM 4395 O O . SER A 1 314 ? -27.034 115.087 228.475 1.00 123.09 316 SER A O 1
ATOM 4403 N N . ASN A 1 315 ? -28.044 116.498 227.005 1.00 122.57 317 ASN A N 1
ATOM 4404 C CA . ASN A 1 315 ? -27.538 117.746 227.580 1.00 123.86 317 ASN A CA 1
ATOM 4405 C C . ASN A 1 315 ? -26.047 117.626 227.890 1.00 126.64 317 ASN A C 1
ATOM 4406 O O . ASN A 1 315 ? -25.627 117.960 229.000 1.00 127.34 317 ASN A O 1
ATOM 4417 N N . LEU A 1 316 ? -25.242 117.102 226.933 1.00 121.36 318 LEU A N 1
ATOM 4418 C CA . LEU A 1 316 ? -23.818 116.900 227.209 1.00 120.17 318 LEU A CA 1
ATOM 4419 C C . LEU A 1 316 ? -23.099 118.204 227.448 1.00 125.89 318 LEU A C 1
ATOM 4420 O O . LEU A 1 316 ? -23.049 119.036 226.542 1.00 128.36 318 LEU A O 1
ATOM 4436 N N . PRO A 1 317 ? -22.454 118.369 228.614 1.00 120.09 319 PRO A N 1
ATOM 4437 C CA . PRO A 1 317 ? -21.694 119.591 228.848 1.00 122.82 319 PRO A CA 1
ATOM 4438 C C . PRO A 1 317 ? -20.275 119.559 228.260 1.00 127.92 319 PRO A C 1
ATOM 4439 O O . PRO A 1 317 ? -19.513 120.488 228.519 1.00 131.51 319 PRO A O 1
ATOM 4450 N N . VAL A 1 318 ? -19.888 118.509 227.514 1.00 121.58 320 VAL A N 1
ATOM 4451 C CA . VAL A 1 318 ? -18.537 118.405 226.957 1.00 121.69 320 VAL A CA 1
ATOM 4452 C C . VAL A 1 318 ? -18.600 118.060 225.486 1.00 126.52 320 VAL A C 1
ATOM 4453 O O . VAL A 1 318 ? -19.634 117.584 225.016 1.00 123.91 320 VAL A O 1
ATOM 4466 N N . LEU A 1 319 ? -17.473 118.253 224.777 1.00 126.08 321 LEU A N 1
ATOM 4467 C CA . LEU A 1 319 ? -17.344 117.936 223.347 1.00 126.38 321 LEU A CA 1
ATOM 4468 C C . LEU A 1 319 ? -16.893 116.489 223.148 1.00 130.88 321 LEU A C 1
ATOM 4469 O O . LEU A 1 319 ? -16.540 115.809 224.118 1.00 129.71 321 LEU A O 1
ATOM 4485 N N . GLY A 1 320 ? -16.944 116.020 221.899 1.00 127.86 322 GLY A N 1
ATOM 4486 C CA . GLY A 1 320 ? -16.560 114.654 221.572 1.00 125.11 322 GLY A CA 1
ATOM 4487 C C . GLY A 1 320 ? -15.127 114.383 221.956 1.00 129.22 322 GLY A C 1
ATOM 4488 O O . GLY A 1 320 ? -14.253 115.183 221.627 1.00 131.24 322 GLY A O 1
ATOM 4492 N N . GLY A 1 321 ? -14.899 113.309 222.710 1.00 124.19 323 GLY A N 1
ATOM 4493 C CA . GLY A 1 321 ? -13.557 112.923 223.141 1.00 125.13 323 GLY A CA 1
ATOM 4494 C C . GLY A 1 321 ? -13.043 113.526 224.437 1.00 130.40 323 GLY A C 1
ATOM 4495 O O . GLY A 1 321 ? -12.023 113.056 224.952 1.00 130.33 323 GLY A O 1
ATOM 4499 N N . GLU A 1 322 ? -13.724 114.563 224.981 1.00 128.11 324 GLU A N 1
ATOM 4500 C CA . GLU A 1 322 ? -13.353 115.190 226.259 1.00 129.12 324 GLU A CA 1
ATOM 4501 C C . GLU A 1 322 ? -13.832 114.304 227.404 1.00 133.28 324 GLU A C 1
ATOM 4502 O O . GLU A 1 322 ? -14.951 113.772 227.335 1.00 131.48 324 GLU A O 1
ATOM 4514 N N . SER A 1 323 ? -12.998 114.157 228.457 1.00 131.07 325 SER A N 1
ATOM 4515 C CA . SER A 1 323 ? -13.295 113.286 229.602 1.00 128.97 325 SER A CA 1
ATOM 4516 C C . SER A 1 323 ? -14.210 113.929 230.662 1.00 131.80 325 SER A C 1
ATOM 4517 O O . SER A 1 323 ? -14.245 115.157 230.806 1.00 132.57 325 SER A O 1
ATOM 4525 N N . CYS A 1 324 ? -14.861 113.060 231.475 1.00 126.33 326 CYS A N 1
ATOM 4526 C CA . CYS A 1 324 ? -15.756 113.440 232.573 1.00 126.25 326 CYS A CA 1
ATOM 4527 C C . CYS A 1 324 ? -15.545 112.578 233.775 1.00 129.40 326 CYS A C 1
ATOM 4528 O O . CYS A 1 324 ? -15.430 111.370 233.617 1.00 126.70 326 CYS A O 1
ATOM 4536 N N . ARG A 1 325 ? -15.656 113.164 234.983 1.00 128.31 327 ARG A N 1
ATOM 4537 C CA . ARG A 1 325 ? -15.555 112.391 236.226 1.00 127.91 327 ARG A CA 1
ATOM 4538 C C . ARG A 1 325 ? -16.925 111.775 236.531 1.00 129.14 327 ARG A C 1
ATOM 4539 O O . ARG A 1 325 ? -17.915 112.497 236.699 1.00 130.35 327 ARG A O 1
ATOM 4543 N N . PHE A 1 326 ? -16.973 110.440 236.564 1.00 120.14 328 PHE A N 1
ATOM 4544 C CA . PHE A 1 326 ? -18.153 109.672 236.913 1.00 116.34 328 PHE A CA 1
ATOM 4545 C C . PHE A 1 326 ? -18.040 109.217 238.354 1.00 118.63 328 PHE A C 1
ATOM 4546 O O . PHE A 1 326 ? -16.996 108.671 238.709 1.00 119.09 328 PHE A O 1
ATOM 4563 N N . VAL A 1 327 ? -19.082 109.401 239.186 1.00 113.25 329 VAL A N 1
ATOM 4564 C CA . VAL A 1 327 ? -19.015 108.922 240.566 1.00 113.62 329 VAL A CA 1
ATOM 4565 C C . VAL A 1 327 ? -20.252 108.121 240.908 1.00 119.33 329 VAL A C 1
ATOM 4566 O O . VAL A 1 327 ? -21.341 108.686 241.010 1.00 120.84 329 VAL A O 1
ATOM 4579 N N . ILE A 1 328 ? -20.077 106.817 241.150 1.00 114.19 330 ILE A N 1
ATOM 4580 C CA . ILE A 1 328 ? -21.185 105.944 241.492 1.00 112.21 330 ILE A CA 1
ATOM 4581 C C . ILE A 1 328 ? -21.182 105.690 242.974 1.00 120.32 330 ILE A C 1
ATOM 4582 O O . ILE A 1 328 ? -20.131 105.396 243.527 1.00 121.17 330 ILE A O 1
ATOM 4598 N N . SER A 1 329 ? -22.357 105.780 243.609 1.00 119.57 331 SER A N 1
ATOM 4599 C CA . SER A 1 329 ? -22.546 105.542 245.048 1.00 122.07 331 SER A CA 1
ATOM 4600 C C . SER A 1 329 ? -23.306 104.239 245.271 1.00 124.10 331 SER A C 1
ATOM 4601 O O . SER A 1 329 ? -23.758 103.615 244.305 1.00 121.21 331 SER A O 1
ATOM 4609 N N . GLU A 1 330 ? -23.360 103.787 246.531 1.00 123.04 332 GLU A N 1
ATOM 4610 C CA . GLU A 1 330 ? -24.007 102.533 246.946 1.00 124.30 332 GLU A CA 1
ATOM 4611 C C . GLU A 1 330 ? -23.432 101.278 246.239 1.00 126.53 332 GLU A C 1
ATOM 4612 O O . GLU A 1 330 ? -24.090 100.237 246.222 1.00 125.79 332 GLU A O 1
ATOM 4624 N N . VAL A 1 331 ? -22.184 101.341 245.740 1.00 122.50 333 VAL A N 1
ATOM 4625 C CA . VAL A 1 331 ? -21.593 100.199 245.040 1.00 120.99 333 VAL A CA 1
ATOM 4626 C C . VAL A 1 331 ? -21.169 99.117 246.076 1.00 128.81 333 VAL A C 1
ATOM 4627 O O . VAL A 1 331 ? -20.662 99.445 247.147 1.00 131.10 333 VAL A O 1
ATOM 4640 N N . PRO A 1 332 ? -21.377 97.836 245.749 1.00 126.19 334 PRO A N 1
ATOM 4641 C CA . PRO A 1 332 ? -21.135 96.749 246.695 1.00 131.17 334 PRO A CA 1
ATOM 4642 C C . PRO A 1 332 ? -19.683 96.250 246.840 1.00 145.08 334 PRO A C 1
ATOM 4643 O O . PRO A 1 332 ? -19.400 95.420 247.728 1.00 148.09 334 PRO A O 1
ATOM 4654 N N . GLU A 1 333 ? -18.799 96.692 245.922 1.00 144.41 335 GLU A N 1
ATOM 4655 C CA . GLU A 1 333 ? -17.371 96.368 245.846 1.00 147.52 335 GLU A CA 1
ATOM 4656 C C . GLU A 1 333 ? -17.082 94.856 245.600 1.00 149.92 335 GLU A C 1
ATOM 4657 O O . GLU A 1 333 ? -15.998 94.344 245.882 1.00 152.69 335 GLU A O 1
ATOM 4669 N N . SER A 1 334 ? -18.071 94.183 245.048 1.00 141.03 336 SER A N 1
ATOM 4670 C CA . SER A 1 334 ? -18.000 92.963 244.306 1.00 138.04 336 SER A CA 1
ATOM 4671 C C . SER A 1 334 ? -18.426 93.402 242.909 1.00 136.44 336 SER A C 1
ATOM 4672 O O . SER A 1 334 ? -18.822 92.583 242.087 1.00 135.47 336 SER A O 1
ATOM 4680 N N . LEU A 1 335 ? -18.324 94.739 242.639 1.00 128.77 337 LEU A N 1
ATOM 4681 C CA . LEU A 1 335 ? -18.781 95.384 241.423 1.00 123.65 337 LEU A CA 1
ATOM 4682 C C . LEU A 1 335 ? -17.620 95.988 240.717 1.00 125.87 337 LEU A C 1
ATOM 4683 O O . LEU A 1 335 ? -16.761 96.604 241.355 1.00 129.01 337 LEU A O 1
ATOM 4699 N N . VAL A 1 336 ? -17.640 95.874 239.399 1.00 117.01 338 VAL A N 1
ATOM 4700 C CA . VAL A 1 336 ? -16.637 96.416 238.505 1.00 114.81 338 VAL A CA 1
ATOM 4701 C C . VAL A 1 336 ? -17.339 97.307 237.516 1.00 117.82 338 VAL A C 1
ATOM 4702 O O . VAL A 1 336 ? -18.556 97.190 237.335 1.00 115.55 338 VAL A O 1
ATOM 4715 N N . VAL A 1 337 ? -16.577 98.149 236.832 1.00 114.82 339 VAL A N 1
ATOM 4716 C CA . VAL A 1 337 ? -17.123 98.951 235.749 1.00 112.55 339 VAL A CA 1
ATOM 4717 C C . VAL A 1 337 ? -16.324 98.588 234.527 1.00 118.17 339 VAL A C 1
ATOM 4718 O O . VAL A 1 337 ? -15.105 98.717 234.539 1.00 120.65 339 VAL A O 1
ATOM 4731 N N . LEU A 1 338 ? -16.986 98.049 233.507 1.00 113.11 340 LEU A N 1
ATOM 4732 C CA . LEU A 1 338 ? -16.343 97.705 232.243 1.00 111.25 340 LEU A CA 1
ATOM 4733 C C . LEU A 1 338 ? -16.718 98.749 231.251 1.00 114.77 340 LEU A C 1
ATOM 4734 O O . LEU A 1 338 ? -17.878 99.156 231.265 1.00 113.31 340 LEU A O 1
ATOM 4750 N N . GLN A 1 339 ? -15.816 99.163 230.356 1.00 111.55 341 GLN A N 1
ATOM 4751 C CA . GLN A 1 339 ? -16.211 100.085 229.295 1.00 111.15 341 GLN A CA 1
ATOM 4752 C C . GLN A 1 339 ? -16.368 99.126 228.147 1.00 116.95 341 GLN A C 1
ATOM 4753 O O . GLN A 1 339 ? -15.390 98.544 227.672 1.00 118.63 341 GLN A O 1
ATOM 4767 N N . ALA A 1 340 ? -17.634 98.803 227.848 1.00 112.56 342 ALA A N 1
ATOM 4768 C CA . ALA A 1 340 ? -17.977 97.729 226.935 1.00 110.50 342 ALA A CA 1
ATOM 4769 C C . ALA A 1 340 ? -18.925 98.166 225.841 1.00 110.72 342 ALA A C 1
ATOM 4770 O O . ALA A 1 340 ? -20.148 97.928 225.914 1.00 108.32 342 ALA A O 1
ATOM 4777 N N . ASN A 1 341 ? -18.346 98.721 224.761 1.00 106.71 343 ASN A N 1
ATOM 4778 C CA . ASN A 1 341 ? -19.175 99.071 223.602 1.00 104.64 343 ASN A CA 1
ATOM 4779 C C . ASN A 1 341 ? -19.427 97.778 222.780 1.00 105.62 343 ASN A C 1
ATOM 4780 O O . ASN A 1 341 ? -20.377 97.710 222.022 1.00 106.27 343 ASN A O 1
ATOM 4791 N N . SER A 1 342 ? -18.595 96.752 222.968 1.00 99.54 344 SER A N 1
ATOM 4792 C CA . SER A 1 342 ? -18.717 95.474 222.303 1.00 97.40 344 SER A CA 1
ATOM 4793 C C . SER A 1 342 ? -18.234 94.377 223.216 1.00 101.50 344 SER A C 1
ATOM 4794 O O . SER A 1 342 ? -17.736 94.660 224.304 1.00 101.47 344 SER A O 1
ATOM 4802 N N . SER A 1 343 ? -18.315 93.131 222.774 1.00 98.62 345 SER A N 1
ATOM 4803 C CA . SER A 1 343 ? -17.773 92.048 223.597 1.00 99.30 345 SER A CA 1
ATOM 4804 C C . SER A 1 343 ? -16.252 91.996 223.439 1.00 103.54 345 SER A C 1
ATOM 4805 O O . SER A 1 343 ? -15.509 91.920 224.421 1.00 104.37 345 SER A O 1
ATOM 4813 N N . LEU A 1 344 ? -15.799 92.119 222.194 1.00 98.83 346 LEU A N 1
ATOM 4814 C CA . LEU A 1 344 ? -14.393 92.034 221.851 1.00 98.77 346 LEU A CA 1
ATOM 4815 C C . LEU A 1 344 ? -13.591 93.225 222.346 1.00 103.10 346 LEU A C 1
ATOM 4816 O O . LEU A 1 344 ? -12.381 93.058 222.506 1.00 105.86 346 LEU A O 1
ATOM 4832 N N . THR A 1 345 ? -14.231 94.373 222.674 1.00 96.71 347 THR A N 1
ATOM 4833 C CA . THR A 1 345 ? -13.510 95.532 223.214 1.00 97.51 347 THR A CA 1
ATOM 4834 C C . THR A 1 345 ? -13.796 95.787 224.728 1.00 103.34 347 THR A C 1
ATOM 4835 O O . THR A 1 345 ? -13.520 96.890 225.223 1.00 103.94 347 THR A O 1
ATOM 4846 N N . ALA A 1 346 ? -14.299 94.796 225.466 1.00 100.34 348 ALA A N 1
ATOM 4847 C CA . ALA A 1 346 ? -14.560 95.050 226.872 1.00 102.36 348 ALA A CA 1
ATOM 4848 C C . ALA A 1 346 ? -13.227 95.220 227.636 1.00 113.79 348 ALA A C 1
ATOM 4849 O O . ALA A 1 346 ? -12.266 94.472 227.418 1.00 115.99 348 ALA A O 1
ATOM 4856 N N . SER A 1 347 ? -13.138 96.291 228.435 1.00 112.16 349 SER A N 1
ATOM 4857 C CA . SER A 1 347 ? -11.963 96.621 229.248 1.00 113.30 349 SER A CA 1
ATOM 4858 C C . SER A 1 347 ? -12.409 97.002 230.640 1.00 114.05 349 SER A C 1
ATOM 4859 O O . SER A 1 347 ? -13.452 97.640 230.811 1.00 112.30 349 SER A O 1
ATOM 4867 N N . LEU A 1 348 ? -11.618 96.626 231.630 1.00 109.30 350 LEU A N 1
ATOM 4868 C CA . LEU A 1 348 ? -11.927 96.931 233.009 1.00 107.90 350 LEU A CA 1
ATOM 4869 C C . LEU A 1 348 ? -11.547 98.374 233.322 1.00 114.22 350 LEU A C 1
ATOM 4870 O O . LEU A 1 348 ? -10.396 98.758 233.152 1.00 114.29 350 LEU A O 1
ATOM 4886 N N . VAL A 1 349 ? -12.524 99.182 233.742 1.00 112.33 351 VAL A N 1
ATOM 4887 C CA . VAL A 1 349 ? -12.285 100.583 234.058 1.00 114.13 351 VAL A CA 1
ATOM 4888 C C . VAL A 1 349 ? -11.608 100.631 235.406 1.00 123.79 351 VAL A C 1
ATOM 4889 O O . VAL A 1 349 ? -12.192 100.137 236.385 1.00 124.48 351 VAL A O 1
ATOM 4902 N N . PRO A 1 350 ? -10.377 101.190 235.483 1.00 122.88 352 PRO A N 1
ATOM 4903 C CA . PRO A 1 350 ? -9.723 101.308 236.778 1.00 124.74 352 PRO A CA 1
ATOM 4904 C C . PRO A 1 350 ? -10.396 102.437 237.530 1.00 129.12 352 PRO A C 1
ATOM 4905 O O . PRO A 1 350 ? -10.410 103.561 237.030 1.00 128.61 352 PRO A O 1
ATOM 4916 N N . VAL A 1 351 ? -11.056 102.119 238.653 1.00 126.71 353 VAL A N 1
ATOM 4917 C CA . VAL A 1 351 ? -11.780 103.112 239.451 1.00 127.41 353 VAL A CA 1
ATOM 4918 C C . VAL A 1 351 ? -10.930 103.457 240.668 1.00 137.15 353 VAL A C 1
ATOM 4919 O O . VAL A 1 351 ? -9.849 102.891 240.839 1.00 140.24 353 VAL A O 1
ATOM 4932 N N . LYS A 1 352 ? -11.386 104.426 241.466 1.00 134.38 354 LYS A N 1
ATOM 4933 C CA . LYS A 1 352 ? -10.761 104.814 242.734 1.00 136.95 354 LYS A CA 1
ATOM 4934 C C . LYS A 1 352 ? -11.866 104.957 243.747 1.00 140.45 354 LYS A C 1
ATOM 4935 O O . LYS A 1 352 ? -12.940 105.446 243.386 1.00 136.13 354 LYS A O 1
ATOM 4939 N N . THR A 1 353 ? -11.641 104.488 244.991 1.00 140.82 355 THR A N 1
ATOM 4940 C CA . THR A 1 353 ? -12.641 104.605 246.066 1.00 140.97 355 THR A CA 1
ATOM 4941 C C . THR A 1 353 ? -12.536 105.999 246.647 1.00 142.45 355 THR A C 1
ATOM 4942 O O . THR A 1 353 ? -11.437 106.468 246.891 1.00 142.68 355 THR A O 1
ATOM 4953 N N . VAL A 1 354 ? -13.669 106.668 246.812 1.00 137.70 356 VAL A N 1
ATOM 4954 C CA . VAL A 1 354 ? -13.730 108.052 247.269 1.00 139.11 356 VAL A CA 1
ATOM 4955 C C . VAL A 1 354 ? -14.646 108.197 248.499 1.00 145.23 356 VAL A C 1
ATOM 4956 O O . VAL A 1 354 ? -14.868 109.320 248.954 1.00 146.20 356 VAL A O 1
ATOM 4969 N N . GLY A 1 355 ? -15.117 107.085 249.056 1.00 142.66 357 GLY A N 1
ATOM 4970 C CA . GLY A 1 355 ? -16.028 107.108 250.190 1.00 144.97 357 GLY A CA 1
ATOM 4971 C C . GLY A 1 355 ? -16.745 105.793 250.368 1.00 151.02 357 GLY A C 1
ATOM 4972 O O . GLY A 1 355 ? -16.575 104.872 249.561 1.00 148.08 357 GLY A O 1
ATOM 4976 N N . ASP A 1 356 ? -17.556 105.706 251.431 1.00 152.87 358 ASP A N 1
ATOM 4977 C CA . ASP A 1 356 ? -18.298 104.493 251.778 1.00 154.22 358 ASP A CA 1
ATOM 4978 C C . ASP A 1 356 ? -19.179 104.058 250.604 1.00 153.53 358 ASP A C 1
ATOM 4979 O O . ASP A 1 356 ? -20.083 104.785 250.199 1.00 150.54 358 ASP A O 1
ATOM 4988 N N . LYS A 1 357 ? -18.852 102.903 250.019 1.00 149.54 359 LYS A N 1
ATOM 4989 C CA . LYS A 1 357 ? -19.559 102.362 248.869 1.00 146.73 359 LYS A CA 1
ATOM 4990 C C . LYS A 1 357 ? -19.602 103.399 247.715 1.00 148.11 359 LYS A C 1
ATOM 4991 O O . LYS A 1 357 ? -20.578 103.424 246.957 1.00 146.77 359 LYS A O 1
ATOM 5010 N N . THR A 1 358 ? -18.544 104.238 247.566 1.00 143.57 360 THR A N 1
ATOM 5011 C CA . THR A 1 358 ? -18.507 105.259 246.515 1.00 140.88 360 THR A CA 1
ATOM 5012 C C . THR A 1 358 ? -17.209 105.177 245.735 1.00 142.53 360 THR A C 1
ATOM 5013 O O . THR A 1 358 ? -16.144 105.268 246.336 1.00 143.94 360 THR A O 1
ATOM 5024 N N . ILE A 1 359 ? -17.307 105.032 244.392 1.00 135.42 361 ILE A N 1
ATOM 5025 C CA . ILE A 1 359 ? -16.157 104.916 243.499 1.00 133.83 361 ILE A CA 1
ATOM 5026 C C . ILE A 1 359 ? -16.231 105.950 242.384 1.00 134.03 361 ILE A C 1
ATOM 5027 O O . ILE A 1 359 ? -17.319 106.376 241.988 1.00 130.22 361 ILE A O 1
ATOM 5043 N N . GLU A 1 360 ? -15.056 106.321 241.864 1.00 131.77 362 GLU A N 1
ATOM 5044 C CA . GLU A 1 360 ? -14.912 107.338 240.832 1.00 131.03 362 GLU A CA 1
ATOM 5045 C C . GLU A 1 360 ? -14.005 106.891 239.723 1.00 132.58 362 GLU A C 1
ATOM 5046 O O . GLU A 1 360 ? -12.958 106.294 239.987 1.00 134.13 362 GLU A O 1
ATOM 5058 N N . PHE A 1 361 ? -14.343 107.302 238.492 1.00 125.56 363 PHE A N 1
ATOM 5059 C CA . PHE A 1 361 ? -13.515 107.082 237.303 1.00 124.13 363 PHE A CA 1
ATOM 5060 C C . PHE A 1 361 ? -13.714 108.244 236.343 1.00 126.11 363 PHE A C 1
ATOM 5061 O O . PHE A 1 361 ? -14.763 108.892 236.348 1.00 123.89 363 PHE A O 1
ATOM 5078 N N . VAL A 1 362 ? -12.742 108.446 235.476 1.00 123.57 364 VAL A N 1
ATOM 5079 C CA . VAL A 1 362 ? -12.780 109.549 234.525 1.00 124.48 364 VAL A CA 1
ATOM 5080 C C . VAL A 1 362 ? -12.718 108.974 233.103 1.00 131.04 364 VAL A C 1
ATOM 5081 O O . VAL A 1 362 ? -11.878 108.114 232.833 1.00 132.40 364 VAL A O 1
ATOM 5094 N N . ALA A 1 363 ? -13.638 109.397 232.212 1.00 126.82 365 ALA A N 1
ATOM 5095 C CA . ALA A 1 363 ? -13.669 108.873 230.842 1.00 125.02 365 ALA A CA 1
ATOM 5096 C C . ALA A 1 363 ? -14.499 109.731 229.895 1.00 125.87 365 ALA A C 1
ATOM 5097 O O . ALA A 1 363 ? -15.322 110.522 230.341 1.00 125.31 365 ALA A O 1
ATOM 5104 N N . PRO A 1 364 ? -14.348 109.575 228.579 1.00 121.18 366 PRO A N 1
ATOM 5105 C CA . PRO A 1 364 ? -15.170 110.376 227.659 1.00 121.17 366 PRO A CA 1
ATOM 5106 C C . PRO A 1 364 ? -16.558 109.758 227.458 1.00 121.93 366 PRO A C 1
ATOM 5107 O O . PRO A 1 364 ? -16.651 108.609 227.027 1.00 119.65 366 PRO A O 1
ATOM 5118 N N . PRO A 1 365 ? -17.656 110.476 227.749 1.00 117.91 367 PRO A N 1
ATOM 5119 C CA . PRO A 1 365 ? -18.987 109.883 227.536 1.00 115.46 367 PRO A CA 1
ATOM 5120 C C . PRO A 1 365 ? -19.277 109.580 226.067 1.00 120.13 367 PRO A C 1
ATOM 5121 O O . PRO A 1 365 ? -20.007 108.636 225.774 1.00 118.94 367 PRO A O 1
ATOM 5132 N N . LYS A 1 366 ? -18.703 110.407 225.162 1.00 118.36 368 LYS A N 1
ATOM 5133 C CA . LYS A 1 366 ? -18.828 110.381 223.701 1.00 117.41 368 LYS A CA 1
ATOM 5134 C C . LYS A 1 366 ? -17.421 110.359 223.078 1.00 124.93 368 LYS A C 1
ATOM 5135 O O . LYS A 1 366 ? -16.530 111.065 223.572 1.00 129.03 368 LYS A O 1
ATOM 5154 N N . GLY A 1 367 ? -17.247 109.601 221.995 1.00 119.43 369 GLY A N 1
ATOM 5155 C CA . GLY A 1 367 ? -15.968 109.472 221.304 1.00 121.49 369 GLY A CA 1
ATOM 5156 C C . GLY A 1 367 ? -15.521 110.739 220.601 1.00 131.04 369 GLY A C 1
ATOM 5157 O O . GLY A 1 367 ? -16.322 111.658 220.424 1.00 131.12 369 GLY A O 1
ATOM 5161 N N . GLN A 1 368 ? -14.239 110.806 220.185 1.00 131.52 370 GLN A N 1
ATOM 5162 C CA . GLN A 1 368 ? -13.747 112.010 219.508 1.00 135.79 370 GLN A CA 1
ATOM 5163 C C . GLN A 1 368 ? -14.309 112.115 218.097 1.00 140.49 370 GLN A C 1
ATOM 5164 O O . GLN A 1 368 ? -14.308 113.203 217.534 1.00 144.25 370 GLN A O 1
ATOM 5178 N N . ASP A 1 369 ? -14.814 111.012 217.544 1.00 134.34 371 ASP A N 1
ATOM 5179 C CA . ASP A 1 369 ? -15.504 110.997 216.243 1.00 135.22 371 ASP A CA 1
ATOM 5180 C C . ASP A 1 369 ? -16.808 111.835 216.249 1.00 138.02 371 ASP A C 1
ATOM 5181 O O . ASP A 1 369 ? -17.293 112.193 215.187 1.00 138.83 371 ASP A O 1
ATOM 5190 N N . ARG A 1 370 ? -17.402 112.071 217.438 1.00 132.96 372 ARG A N 1
ATOM 5191 C CA . ARG A 1 370 ? -18.637 112.837 217.665 1.00 132.74 372 ARG A CA 1
ATOM 5192 C C . ARG A 1 370 ? -19.874 112.093 217.118 1.00 131.60 372 ARG A C 1
ATOM 5193 O O . ARG A 1 370 ? -20.929 112.706 216.954 1.00 131.51 372 ARG A O 1
ATOM 5214 N N . ARG A 1 371 ? -19.744 110.762 216.903 1.00 124.03 373 ARG A N 1
ATOM 5215 C CA . ARG A 1 371 ? -20.795 109.854 216.455 1.00 121.09 373 ARG A CA 1
ATOM 5216 C C . ARG A 1 371 ? -20.964 108.621 217.398 1.00 120.54 373 ARG A C 1
ATOM 5217 O O . ARG A 1 371 ? -21.907 107.861 217.184 1.00 120.22 373 ARG A O 1
ATOM 5238 N N . THR A 1 372 ? -20.090 108.426 218.430 1.00 113.34 374 THR A N 1
ATOM 5239 C CA . THR A 1 372 ? -20.052 107.254 219.329 1.00 109.05 374 THR A CA 1
ATOM 5240 C C . THR A 1 372 ? -20.349 107.629 220.763 1.00 111.79 374 THR A C 1
ATOM 5241 O O . THR A 1 372 ? -19.683 108.522 221.266 1.00 116.08 374 THR A O 1
ATOM 5252 N N . ILE A 1 373 ? -21.250 106.933 221.458 1.00 102.38 375 ILE A N 1
ATOM 5253 C CA . ILE A 1 373 ? -21.503 107.220 222.878 1.00 100.44 375 ILE A CA 1
ATOM 5254 C C . ILE A 1 373 ? -20.970 106.022 223.688 1.00 104.48 375 ILE A C 1
ATOM 5255 O O . ILE A 1 373 ? -21.570 104.940 223.687 1.00 103.52 375 ILE A O 1
ATOM 5271 N N . ASN A 1 374 ? -19.840 106.205 224.374 1.00 102.35 376 ASN A N 1
ATOM 5272 C CA . ASN A 1 374 ? -19.239 105.108 225.138 1.00 101.23 376 ASN A CA 1
ATOM 5273 C C . ASN A 1 374 ? -20.151 104.629 226.277 1.00 104.15 376 ASN A C 1
ATOM 5274 O O . ASN A 1 374 ? -20.832 105.432 226.955 1.00 102.86 376 ASN A O 1
ATOM 5285 N N . THR A 1 375 ? -20.123 103.294 226.471 1.00 100.21 377 THR A N 1
ATOM 5286 C CA . THR A 1 375 ? -20.906 102.569 227.462 1.00 98.98 377 THR A CA 1
ATOM 5287 C C . THR A 1 375 ? -20.024 102.077 228.579 1.00 103.64 377 THR A C 1
ATOM 5288 O O . THR A 1 375 ? -19.018 101.430 228.306 1.00 104.95 377 THR A O 1
ATOM 5299 N N . PHE A 1 376 ? -20.408 102.363 229.830 1.00 99.60 378 PHE A N 1
ATOM 5300 C CA . PHE A 1 376 ? -19.689 101.949 231.042 1.00 100.07 378 PHE A CA 1
ATOM 5301 C C . PHE A 1 376 ? -20.632 101.052 231.844 1.00 106.33 378 PHE A C 1
ATOM 5302 O O . PHE A 1 376 ? -21.551 101.536 232.488 1.00 108.05 378 PHE A O 1
ATOM 5319 N N . TYR A 1 377 ? -20.473 99.752 231.734 1.00 102.31 379 TYR A N 1
ATOM 5320 C CA . TYR A 1 377 ? -21.361 98.793 232.388 1.00 102.45 379 TYR A CA 1
ATOM 5321 C C . TYR A 1 377 ? -20.875 98.497 233.782 1.00 106.31 379 TYR A C 1
ATOM 5322 O O . TYR A 1 377 ? -19.813 97.890 233.923 1.00 105.89 379 TYR A O 1
ATOM 5340 N N . ALA A 1 378 ? -21.629 98.953 234.813 1.00 103.30 380 ALA A N 1
ATOM 5341 C CA . ALA A 1 378 ? -21.314 98.697 236.224 1.00 104.41 380 ALA A CA 1
ATOM 5342 C C . ALA A 1 378 ? -22.094 97.468 236.645 1.00 109.43 380 ALA A C 1
ATOM 5343 O O . ALA A 1 378 ? -23.298 97.415 236.386 1.00 106.43 380 ALA A O 1
ATOM 5350 N N . VAL A 1 379 ? -21.419 96.445 237.197 1.00 110.29 381 VAL A N 1
ATOM 5351 C CA . VAL A 1 379 ? -22.084 95.183 237.524 1.00 112.07 381 VAL A CA 1
ATOM 5352 C C . VAL A 1 379 ? -21.504 94.528 238.742 1.00 121.33 381 VAL A C 1
ATOM 5353 O O . VAL A 1 379 ? -20.290 94.389 238.843 1.00 122.82 381 VAL A O 1
ATOM 5366 N N . ASP A 1 380 ? -22.380 94.015 239.603 1.00 119.77 382 ASP A N 1
ATOM 5367 C CA . ASP A 1 380 ? -21.980 93.303 240.817 1.00 122.28 382 ASP A CA 1
ATOM 5368 C C . ASP A 1 380 ? -21.732 91.848 240.424 1.00 125.50 382 ASP A C 1
ATOM 5369 O O . ASP A 1 380 ? -22.686 91.082 240.232 1.00 126.59 382 ASP A O 1
ATOM 5378 N N . LEU A 1 381 ? -20.454 91.468 240.289 1.00 119.17 383 LEU A N 1
ATOM 5379 C CA . LEU A 1 381 ? -20.065 90.136 239.826 1.00 117.87 383 LEU A CA 1
ATOM 5380 C C . LEU A 1 381 ? -20.558 89.003 240.730 1.00 124.99 383 LEU A C 1
ATOM 5381 O O . LEU A 1 381 ? -20.680 87.875 240.243 1.00 122.82 383 LEU A O 1
ATOM 5397 N N . SER A 1 382 ? -20.888 89.274 242.013 1.00 126.78 384 SER A N 1
ATOM 5398 C CA . SER A 1 382 ? -21.442 88.213 242.858 1.00 130.52 384 SER A CA 1
ATOM 5399 C C . SER A 1 382 ? -22.791 87.762 242.300 1.00 134.67 384 SER A C 1
ATOM 5400 O O . SER A 1 382 ? -23.139 86.581 242.414 1.00 137.28 384 SER A O 1
ATOM 5408 N N . GLN A 1 383 ? -23.538 88.714 241.681 1.00 127.20 385 GLN A N 1
ATOM 5409 C CA . GLN A 1 383 ? -24.851 88.438 241.115 1.00 124.96 385 GLN A CA 1
ATOM 5410 C C . GLN A 1 383 ? -24.794 87.855 239.692 1.00 125.74 385 GLN A C 1
ATOM 5411 O O . GLN A 1 383 ? -25.751 87.171 239.315 1.00 124.89 385 GLN A O 1
ATOM 5425 N N . ALA A 1 384 ? -23.696 88.047 238.931 1.00 121.00 386 ALA A N 1
ATOM 5426 C CA . ALA A 1 384 ? -23.587 87.477 237.569 1.00 119.49 386 ALA A CA 1
ATOM 5427 C C . ALA A 1 384 ? -23.950 85.976 237.520 1.00 126.86 386 ALA A C 1
ATOM 5428 O O . ALA A 1 384 ? -23.560 85.214 238.404 1.00 129.75 386 ALA A O 1
ATOM 5435 N N . SER A 1 385 ? -24.709 85.571 236.494 1.00 122.52 387 SER A N 1
ATOM 5436 C CA . SER A 1 385 ? -25.144 84.188 236.332 1.00 123.65 387 SER A CA 1
ATOM 5437 C C . SER A 1 385 ? -24.788 83.657 234.933 1.00 125.53 387 SER A C 1
ATOM 5438 O O . SER A 1 385 ? -24.462 84.438 234.017 1.00 123.48 387 SER A O 1
ATOM 5446 N N . ALA A 1 386 ? -24.826 82.311 234.791 1.00 120.83 388 ALA A N 1
ATOM 5447 C CA . ALA A 1 386 ? -24.438 81.623 233.560 1.00 117.22 388 ALA A CA 1
ATOM 5448 C C . ALA A 1 386 ? -25.297 81.962 232.376 1.00 113.42 388 ALA A C 1
ATOM 5449 O O . ALA A 1 386 ? -26.493 82.186 232.523 1.00 113.29 388 ALA A O 1
ATOM 5456 N N . PRO A 1 387 ? -24.688 81.929 231.177 1.00 103.26 389 PRO A N 1
ATOM 5457 C CA . PRO A 1 387 ? -25.468 82.073 229.956 1.00 100.22 389 PRO A CA 1
ATOM 5458 C C . PRO A 1 387 ? -26.197 80.768 229.663 1.00 107.28 389 PRO A C 1
ATOM 5459 O O . PRO A 1 387 ? -26.182 79.866 230.500 1.00 110.77 389 PRO A O 1
ATOM 5470 N N . GLU A 1 388 ? -26.835 80.653 228.495 1.00 102.67 390 GLU A N 1
ATOM 5471 C CA . GLU A 1 388 ? -27.547 79.432 228.122 1.00 103.44 390 GLU A CA 1
ATOM 5472 C C . GLU A 1 388 ? -26.543 78.487 227.475 1.00 110.45 390 GLU A C 1
ATOM 5473 O O . GLU A 1 388 ? -26.108 78.767 226.356 1.00 109.91 390 GLU A O 1
ATOM 5485 N N . ILE A 1 389 ? -26.109 77.414 228.194 1.00 109.51 391 ILE A N 1
ATOM 5486 C CA . ILE A 1 389 ? -25.140 76.428 227.658 1.00 109.95 391 ILE A CA 1
ATOM 5487 C C . ILE A 1 389 ? -25.863 75.486 226.700 1.00 110.42 391 ILE A C 1
ATOM 5488 O O . ILE A 1 389 ? -26.625 74.634 227.134 1.00 111.82 391 ILE A O 1
ATOM 5504 N N . LEU A 1 390 ? -25.652 75.652 225.390 1.00 103.24 392 LEU A N 1
ATOM 5505 C CA . LEU A 1 390 ? -26.382 74.855 224.400 1.00 101.13 392 LEU A CA 1
ATOM 5506 C C . LEU A 1 390 ? -25.760 73.489 224.239 1.00 109.94 392 LEU A C 1
ATOM 5507 O O . LEU A 1 390 ? -26.493 72.540 223.978 1.00 111.89 392 LEU A O 1
ATOM 5523 N N . GLY A 1 391 ? -24.434 73.392 224.356 1.00 108.26 393 GLY A N 1
ATOM 5524 C CA . GLY A 1 391 ? -23.740 72.108 224.271 1.00 110.73 393 GLY A CA 1
ATOM 5525 C C . GLY A 1 391 ? -22.514 72.061 223.381 1.00 112.77 393 GLY A C 1
ATOM 5526 O O . GLY A 1 391 ? -22.140 73.053 222.752 1.00 110.45 393 GLY A O 1
ATOM 5530 N N . ALA A 1 392 ? -21.901 70.870 223.314 1.00 109.39 394 ALA A N 1
ATOM 5531 C CA . ALA A 1 392 ? -20.694 70.653 222.543 1.00 107.91 394 ALA A CA 1
ATOM 5532 C C . ALA A 1 392 ? -20.979 70.614 221.074 1.00 111.66 394 ALA A C 1
ATOM 5533 O O . ALA A 1 392 ? -22.044 70.181 220.648 1.00 112.40 394 ALA A O 1
ATOM 5540 N N . VAL A 1 393 ? -20.010 71.061 220.296 1.00 107.66 395 VAL A N 1
ATOM 5541 C CA . VAL A 1 393 ? -20.066 71.143 218.843 1.00 105.27 395 VAL A CA 1
ATOM 5542 C C . VAL A 1 393 ? -18.873 70.403 218.281 1.00 108.73 395 VAL A C 1
ATOM 5543 O O . VAL A 1 393 ? -17.773 70.575 218.816 1.00 110.96 395 VAL A O 1
ATOM 5556 N N . PRO A 1 394 ? -19.008 69.629 217.189 1.00 102.75 396 PRO A N 1
ATOM 5557 C CA . PRO A 1 394 ? -17.835 68.937 216.641 1.00 104.30 396 PRO A CA 1
ATOM 5558 C C . PRO A 1 394 ? -16.830 69.891 216.028 1.00 107.01 396 PRO A C 1
ATOM 5559 O O . PRO A 1 394 ? -17.192 70.992 215.593 1.00 104.54 396 PRO A O 1
ATOM 5570 N N . ASN A 1 395 ? -15.569 69.440 215.961 1.00 106.14 397 ASN A N 1
ATOM 5571 C CA . ASN A 1 395 ? -14.501 70.243 215.378 1.00 106.40 397 ASN A CA 1
ATOM 5572 C C . ASN A 1 395 ? -14.779 70.506 213.908 1.00 111.23 397 ASN A C 1
ATOM 5573 O O . ASN A 1 395 ? -15.479 69.723 213.258 1.00 114.32 397 ASN A O 1
ATOM 5584 N N . GLN A 1 396 ? -14.261 71.599 213.383 1.00 104.18 398 GLN A N 1
ATOM 5585 C CA . GLN A 1 396 ? -14.507 71.945 211.987 1.00 102.62 398 GLN A CA 1
ATOM 5586 C C . GLN A 1 396 ? -13.406 72.808 211.463 1.00 108.11 398 GLN A C 1
ATOM 5587 O O . GLN A 1 396 ? -12.695 73.422 212.264 1.00 109.55 398 GLN A O 1
ATOM 5601 N N . ASN A 1 397 ? -13.246 72.863 210.128 1.00 103.17 399 ASN A N 1
ATOM 5602 C CA . ASN A 1 397 ? -12.181 73.676 209.557 1.00 103.04 399 ASN A CA 1
ATOM 5603 C C . ASN A 1 397 ? -12.513 74.103 208.139 1.00 106.43 399 ASN A C 1
ATOM 5604 O O . ASN A 1 397 ? -11.852 73.698 207.162 1.00 109.60 399 ASN A O 1
ATOM 5615 N N . LEU A 1 398 ? -13.536 74.960 208.043 1.00 97.37 400 LEU A N 1
ATOM 5616 C CA . LEU A 1 398 ? -13.931 75.560 206.776 1.00 95.66 400 LEU A CA 1
ATOM 5617 C C . LEU A 1 398 ? -12.776 76.440 206.286 1.00 103.97 400 LEU A C 1
ATOM 5618 O O . LEU A 1 398 ? -12.487 76.456 205.083 1.00 106.39 400 LEU A O 1
ATOM 5634 N N . HIS A 1 399 ? -12.055 77.113 207.236 1.00 100.49 401 HIS A N 1
ATOM 5635 C CA . HIS A 1 399 ? -10.926 77.991 206.885 1.00 102.34 401 HIS A CA 1
ATOM 5636 C C . HIS A 1 399 ? -9.796 77.280 206.169 1.00 109.02 401 HIS A C 1
ATOM 5637 O O . HIS A 1 399 ? -9.036 77.936 205.465 1.00 110.28 401 HIS A 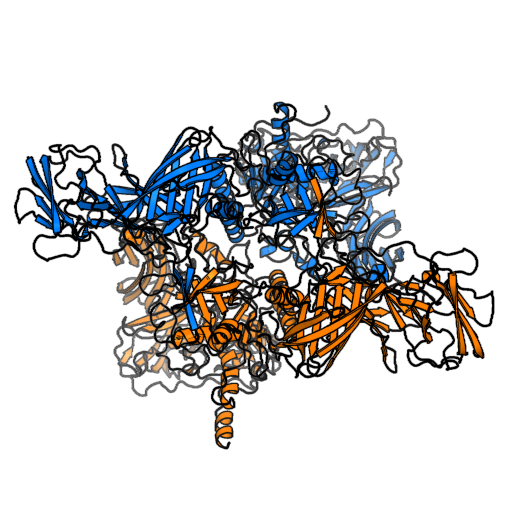O 1
ATOM 5651 N N . GLY A 1 400 ? -9.671 75.978 206.382 1.00 106.39 402 GLY A N 1
ATOM 5652 C CA . GLY A 1 400 ? -8.657 75.173 205.727 1.00 109.30 402 GLY A CA 1
ATOM 5653 C C . GLY A 1 400 ? -9.113 74.461 204.481 1.00 113.02 402 GLY A C 1
ATOM 5654 O O . GLY A 1 400 ? -8.357 73.633 203.968 1.00 116.44 402 GLY A O 1
ATOM 5658 N N . GLU A 1 401 ? -10.300 74.785 203.946 1.00 105.79 403 GLU A N 1
ATOM 5659 C CA . GLU A 1 401 ? -10.774 74.097 202.745 1.00 106.46 403 GLU A CA 1
ATOM 5660 C C . GLU A 1 401 ? -10.114 74.624 201.442 1.00 113.01 403 GLU A C 1
ATOM 5661 O O . GLU A 1 401 ? -9.835 75.817 201.304 1.00 112.23 403 GLU A O 1
ATOM 5673 N N . GLU A 1 402 ? -9.911 73.722 200.472 1.00 112.38 404 GLU A N 1
ATOM 5674 C CA . GLU A 1 402 ? -9.401 74.123 199.167 1.00 116.25 404 GLU A CA 1
ATOM 5675 C C . GLU A 1 402 ? -10.528 74.848 198.422 1.00 119.99 404 GLU A C 1
ATOM 5676 O O . GLU A 1 402 ? -11.701 74.580 198.725 1.00 118.74 404 GLU A O 1
ATOM 5688 N N . ILE A 1 403 ? -10.201 75.754 197.456 1.00 112.59 405 ILE A N 1
ATOM 5689 C CA . ILE A 1 403 ? -11.242 76.505 196.734 1.00 107.56 405 ILE A CA 1
ATOM 5690 C C . ILE A 1 403 ? -12.075 75.544 195.948 1.00 108.75 405 ILE A C 1
ATOM 5691 O O . ILE A 1 403 ? -11.544 74.920 195.040 1.00 110.19 405 ILE A O 1
ATOM 5707 N N . PRO A 1 404 ? -13.367 75.386 196.269 1.00 103.02 406 PRO A N 1
ATOM 5708 C CA . PRO A 1 404 ? -14.187 74.462 195.493 1.00 102.95 406 PRO A CA 1
ATOM 5709 C C . PRO A 1 404 ? -14.724 75.106 194.216 1.00 106.47 406 PRO A C 1
ATOM 5710 O O . PRO A 1 404 ? -14.455 76.284 193.927 1.00 106.58 406 PRO A O 1
ATOM 5721 N N . ASP A 1 405 ? -15.482 74.308 193.453 1.00 101.63 407 ASP A N 1
ATOM 5722 C CA . ASP A 1 405 ? -16.203 74.764 192.273 1.00 100.98 407 ASP A CA 1
ATOM 5723 C C . ASP A 1 405 ? -17.566 75.193 192.721 1.00 100.81 407 ASP A C 1
ATOM 5724 O O . ASP A 1 405 ? -18.071 76.244 192.294 1.00 99.26 407 ASP A O 1
ATOM 5733 N N . LEU A 1 406 ? -18.167 74.337 193.581 1.00 94.31 408 LEU A N 1
ATOM 5734 C CA . LEU A 1 406 ? -19.475 74.577 194.142 1.00 91.11 408 LEU A CA 1
ATOM 5735 C C . LEU A 1 406 ? -19.473 74.469 195.672 1.00 95.12 408 LEU A C 1
ATOM 5736 O O . LEU A 1 406 ? -18.803 73.611 196.257 1.00 96.16 408 LEU A O 1
ATOM 5752 N N . ILE A 1 407 ? -20.194 75.394 196.308 1.00 90.03 409 ILE A N 1
ATOM 5753 C CA . ILE A 1 407 ? -20.457 75.383 197.736 1.00 88.86 409 ILE A CA 1
ATOM 5754 C C . ILE A 1 407 ? -21.924 75.072 197.902 1.00 94.58 409 ILE A C 1
ATOM 5755 O O . ILE A 1 407 ? -22.740 75.834 197.379 1.00 94.80 409 ILE A O 1
ATOM 5771 N N . ILE A 1 408 ? -22.280 73.986 198.622 1.00 91.08 410 ILE A N 1
ATOM 5772 C CA . ILE A 1 408 ? -23.681 73.700 198.908 1.00 89.76 410 ILE A CA 1
ATOM 5773 C C . ILE A 1 408 ? -23.867 73.970 200.384 1.00 92.65 410 ILE A C 1
ATOM 5774 O O . ILE A 1 408 ? -23.221 73.331 201.215 1.00 93.71 410 ILE A O 1
ATOM 5790 N N . VAL A 1 409 ? -24.657 74.988 200.712 1.00 87.06 411 VAL A N 1
ATOM 5791 C CA . VAL A 1 409 ? -24.948 75.359 202.102 1.00 85.50 411 VAL A CA 1
ATOM 5792 C C . VAL A 1 409 ? -26.288 74.741 202.418 1.00 91.08 411 VAL A C 1
ATOM 5793 O O . VAL A 1 409 ? -27.277 75.094 201.761 1.00 91.87 411 VAL A O 1
ATOM 5806 N N . SER A 1 410 ? -26.328 73.804 203.376 1.00 87.02 412 SER A N 1
ATOM 5807 C CA . SER A 1 410 ? -27.545 73.061 203.686 1.00 87.30 412 SER A CA 1
ATOM 5808 C C . SER A 1 410 ? -28.011 73.255 205.104 1.00 93.89 412 SER A C 1
ATOM 5809 O O . SER A 1 410 ? -27.257 73.710 205.955 1.00 95.72 412 SER A O 1
ATOM 5817 N N . THR A 1 411 ? -29.252 72.825 205.364 1.00 89.59 413 THR A N 1
ATOM 5818 C CA . THR A 1 411 ? -29.828 72.770 206.695 1.00 89.29 413 THR A CA 1
ATOM 5819 C C . THR A 1 411 ? -29.515 71.365 207.202 1.00 97.76 413 THR A C 1
ATOM 5820 O O . THR A 1 411 ? -28.926 70.571 206.465 1.00 98.33 413 THR A O 1
ATOM 5831 N N . GLN A 1 412 ? -29.908 71.027 208.425 1.00 97.05 414 GLN A N 1
ATOM 5832 C CA . GLN A 1 412 ? -29.564 69.717 208.934 1.00 99.29 414 GLN A CA 1
ATOM 5833 C C . GLN A 1 412 ? -30.333 68.655 208.230 1.00 104.03 414 GLN A C 1
ATOM 5834 O O . GLN A 1 412 ? -29.716 67.746 207.666 1.00 106.33 414 GLN A O 1
ATOM 5848 N N . ALA A 1 413 ? -31.674 68.749 208.256 1.00 98.07 415 ALA A N 1
ATOM 5849 C CA . ALA A 1 413 ? -32.543 67.722 207.656 1.00 97.90 415 ALA A CA 1
ATOM 5850 C C . ALA A 1 413 ? -32.207 67.417 206.220 1.00 102.78 415 ALA A C 1
ATOM 5851 O O . ALA A 1 413 ? -32.175 66.244 205.814 1.00 105.21 415 ALA A O 1
ATOM 5858 N N . LEU A 1 414 ? -31.927 68.474 205.467 1.00 95.76 416 LEU A N 1
ATOM 5859 C CA . LEU A 1 414 ? -31.686 68.351 204.051 1.00 94.83 416 LEU A CA 1
ATOM 5860 C C . LEU A 1 414 ? -30.292 67.817 203.636 1.00 99.13 416 LEU A C 1
ATOM 5861 O O . LEU A 1 414 ? -30.102 67.464 202.468 1.00 99.72 416 LEU A O 1
ATOM 5877 N N . LEU A 1 415 ? -29.354 67.731 204.565 1.00 93.87 417 LEU A N 1
ATOM 5878 C CA . LEU A 1 415 ? -27.976 67.345 204.287 1.00 93.20 417 LEU A CA 1
ATOM 5879 C C . LEU A 1 415 ? -27.765 66.083 203.415 1.00 102.16 417 LEU A C 1
ATOM 5880 O O . LEU A 1 415 ? -26.970 66.201 202.489 1.00 99.76 417 LEU A O 1
ATOM 5896 N N . PRO A 1 416 ? -28.383 64.884 203.633 1.00 105.89 418 PRO A N 1
ATOM 5897 C CA . PRO A 1 416 ? -28.067 63.745 202.752 1.00 107.18 418 PRO A CA 1
ATOM 5898 C C . PRO A 1 416 ? -28.544 64.021 201.349 1.00 108.57 418 PRO A C 1
ATOM 5899 O O . PRO A 1 416 ? -27.842 63.637 200.411 1.00 109.18 418 PRO A O 1
ATOM 5910 N N . GLU A 1 417 ? -29.677 64.733 201.191 1.00 103.01 419 GLU A N 1
ATOM 5911 C CA . GLU A 1 417 ? -30.148 65.046 199.844 1.00 102.01 419 GLU A CA 1
ATOM 5912 C C . GLU A 1 417 ? -29.177 66.040 199.197 1.00 105.62 419 GLU A C 1
ATOM 5913 O O . GLU A 1 417 ? -28.878 65.892 198.011 1.00 107.21 419 GLU A O 1
ATOM 5925 N N . ALA A 1 418 ? -28.594 66.960 199.979 1.00 99.66 420 ALA A N 1
ATOM 5926 C CA . ALA A 1 418 ? -27.592 67.864 199.443 1.00 98.68 420 ALA A CA 1
ATOM 5927 C C . ALA A 1 418 ? -26.374 67.076 199.065 1.00 106.00 420 ALA A C 1
ATOM 5928 O O . ALA A 1 418 ? -25.872 67.209 197.951 1.00 107.31 420 ALA A O 1
ATOM 5935 N N . ASP A 1 419 ? -25.935 66.194 199.958 1.00 103.93 421 ASP A N 1
ATOM 5936 C CA . ASP A 1 419 ? -24.752 65.387 199.697 1.00 105.54 421 ASP A CA 1
ATOM 5937 C C . ASP A 1 419 ? -24.943 64.421 198.514 1.00 106.63 421 ASP A C 1
ATOM 5938 O O . ASP A 1 419 ? -23.962 64.076 197.864 1.00 106.96 421 ASP A O 1
ATOM 5947 N N . ARG A 1 420 ? -26.177 64.009 198.227 1.00 100.43 422 ARG A N 1
ATOM 5948 C CA . ARG A 1 420 ? -26.462 63.164 197.077 1.00 100.92 422 ARG A CA 1
ATOM 5949 C C . ARG A 1 420 ? -26.150 63.943 195.796 1.00 103.09 422 ARG A C 1
ATOM 5950 O O . ARG A 1 420 ? -25.397 63.451 194.946 1.00 105.03 422 ARG A O 1
ATOM 5971 N N . LEU A 1 421 ? -26.687 65.185 195.688 1.00 95.49 423 LEU A N 1
ATOM 5972 C CA . LEU A 1 421 ? -26.415 66.079 194.556 1.00 93.51 423 LEU A CA 1
ATOM 5973 C C . LEU A 1 421 ? -24.925 66.332 194.469 1.00 98.80 423 LEU A C 1
ATOM 5974 O O . LEU A 1 421 ? -24.369 66.311 193.368 1.00 96.79 423 LEU A O 1
ATOM 5990 N N . ALA A 1 422 ? -24.270 66.553 195.645 1.00 97.45 424 ALA A N 1
ATOM 5991 C CA . ALA A 1 422 ? -22.825 66.765 195.698 1.00 98.31 424 ALA A CA 1
ATOM 5992 C C . ALA A 1 422 ? -22.113 65.577 195.070 1.00 104.73 424 ALA A C 1
ATOM 5993 O O . ALA A 1 422 ? -21.408 65.748 194.080 1.00 104.31 424 ALA A O 1
ATOM 6000 N N . THR A 1 423 ? -22.413 64.365 195.558 1.00 102.76 425 THR A N 1
ATOM 6001 C CA . THR A 1 423 ? -21.821 63.132 195.041 1.00 105.25 425 THR A CA 1
ATOM 6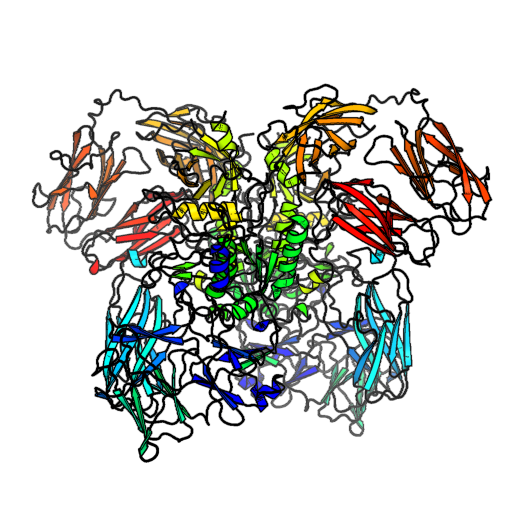002 C C . THR A 1 423 ? -22.063 62.975 193.557 1.00 109.01 425 THR A C 1
ATOM 6003 O O . THR A 1 423 ? -21.135 62.573 192.851 1.00 110.28 425 THR A O 1
ATOM 6014 N N . TYR A 1 424 ? -23.274 63.314 193.073 1.00 104.15 426 TYR A N 1
ATOM 6015 C CA . TYR A 1 424 ? -23.570 63.240 191.641 1.00 104.60 426 TYR A CA 1
ATOM 6016 C C . TYR A 1 424 ? -22.624 64.179 190.874 1.00 108.52 426 TYR A C 1
ATOM 6017 O O . TYR A 1 424 ? -21.996 63.756 189.907 1.00 107.80 426 TYR A O 1
ATOM 6035 N N . ARG A 1 425 ? -22.530 65.450 191.328 1.00 105.14 427 ARG A N 1
ATOM 6036 C CA . ARG A 1 425 ? -21.680 66.476 190.713 1.00 104.52 427 ARG A CA 1
ATOM 6037 C C . ARG A 1 425 ? -20.242 66.047 190.770 1.00 111.66 427 ARG A C 1
ATOM 6038 O O . ARG A 1 425 ? -19.570 66.095 189.757 1.00 112.19 427 ARG A O 1
ATOM 6059 N N . ARG A 1 426 ? -19.782 65.551 191.923 1.00 111.39 428 ARG A N 1
ATOM 6060 C CA . ARG A 1 426 ? -18.413 65.052 192.091 1.00 114.20 428 ARG A CA 1
ATOM 6061 C C . ARG A 1 426 ? -18.113 63.941 191.069 1.00 121.94 428 ARG A C 1
ATOM 6062 O O . ARG A 1 426 ? -17.108 64.014 190.361 1.00 123.66 428 ARG A O 1
ATOM 6083 N N . GLU A 1 427 ? -19.004 62.937 190.976 1.00 118.36 429 GLU A N 1
ATOM 6084 C CA . GLU A 1 427 ? -18.792 61.807 190.080 1.00 120.42 429 GLU A CA 1
ATOM 6085 C C . GLU A 1 427 ? -19.016 62.134 188.605 1.00 121.65 429 GLU A C 1
ATOM 6086 O O . GLU A 1 427 ? -18.117 61.879 187.824 1.00 124.06 429 GLU A O 1
ATOM 6098 N N . LYS A 1 428 ? -20.199 62.634 188.211 1.00 113.76 430 LYS A N 1
ATOM 6099 C CA . LYS A 1 428 ? -20.527 62.874 186.800 1.00 112.60 430 LYS A CA 1
ATOM 6100 C C . LYS A 1 428 ? -19.869 64.109 186.217 1.00 114.48 430 LYS A C 1
ATOM 6101 O O . LYS A 1 428 ? -19.191 64.013 185.203 1.00 118.53 430 LYS A O 1
ATOM 6120 N N . ASN A 1 429 ? -20.104 65.263 186.803 1.00 105.37 431 ASN A N 1
ATOM 6121 C CA . ASN A 1 429 ? -19.551 66.513 186.296 1.00 103.90 431 ASN A CA 1
ATOM 6122 C C . ASN A 1 429 ? -18.077 66.706 186.672 1.00 107.03 431 ASN A C 1
ATOM 6123 O O . ASN A 1 429 ? -17.505 67.730 186.298 1.00 105.65 431 ASN A O 1
ATOM 6134 N N . GLY A 1 430 ? -17.500 65.787 187.453 1.00 105.19 432 GLY A N 1
ATOM 6135 C CA . GLY A 1 430 ? -16.108 65.871 187.852 1.00 108.31 432 GLY A CA 1
ATOM 6136 C C . GLY A 1 430 ? -15.717 67.145 188.569 1.00 114.79 432 GLY A C 1
ATOM 6137 O O . GLY A 1 430 ? -14.746 67.793 188.161 1.00 118.50 432 GLY A O 1
ATOM 6141 N N . LEU A 1 431 ? -16.360 67.515 189.662 1.00 108.19 433 LEU A N 1
ATOM 6142 C CA . LEU A 1 431 ? -15.875 68.766 190.199 1.00 107.63 433 LEU A CA 1
ATOM 6143 C C . LEU A 1 431 ? -15.851 68.833 191.730 1.00 113.70 433 LEU A C 1
ATOM 6144 O O . LEU A 1 431 ? -16.625 68.156 192.405 1.00 113.38 433 LEU A O 1
ATOM 6160 N N . LYS A 1 432 ? -14.907 69.658 192.257 1.00 110.37 434 LYS A N 1
ATOM 6161 C CA . LYS A 1 432 ? -14.724 69.844 193.689 1.00 109.82 434 LYS A CA 1
ATOM 6162 C C . LYS A 1 432 ? -15.957 70.531 194.203 1.00 112.53 434 LYS A C 1
ATOM 6163 O O . LYS A 1 432 ? -16.243 71.657 193.773 1.00 111.29 434 LYS A O 1
ATOM 6182 N N . VAL A 1 433 ? -16.741 69.856 195.051 1.00 108.78 435 VAL A N 1
ATOM 6183 C CA . VAL A 1 433 ? -17.919 70.501 195.656 1.00 105.50 435 VAL A CA 1
ATOM 6184 C C . VAL A 1 433 ? -17.790 70.360 197.162 1.00 106.76 435 VAL A C 1
ATOM 6185 O O . VAL A 1 433 ? -17.475 69.269 197.649 1.00 108.58 435 VAL A O 1
ATOM 6198 N N . LEU A 1 434 ? -18.012 71.486 197.887 1.00 99.77 436 LEU A N 1
ATOM 6199 C CA . LEU A 1 434 ? -17.933 71.583 199.352 1.00 99.09 436 LEU A CA 1
ATOM 6200 C C . LEU A 1 434 ? -19.326 71.679 199.948 1.00 102.29 436 LEU A C 1
ATOM 6201 O O . LEU A 1 434 ? -20.053 72.622 199.622 1.00 100.70 436 LEU A O 1
ATOM 6217 N N . VAL A 1 435 ? -19.711 70.714 200.811 1.00 98.40 437 VAL A N 1
ATOM 6218 C CA . VAL A 1 435 ? -21.018 70.755 201.472 1.00 95.78 437 VAL A CA 1
ATOM 6219 C C . VAL A 1 435 ? -20.798 71.181 202.932 1.00 98.84 437 VAL A C 1
ATOM 6220 O O . VAL A 1 435 ? -19.926 70.639 203.621 1.00 100.68 437 VAL A O 1
ATOM 6233 N N . VAL A 1 436 ? -21.552 72.183 203.385 1.00 92.51 438 VAL A N 1
ATOM 6234 C CA . VAL A 1 436 ? -21.462 72.671 204.762 1.00 91.65 438 VAL A CA 1
ATOM 6235 C C . VAL A 1 436 ? -22.836 72.944 205.278 1.00 95.30 438 VAL A C 1
ATOM 6236 O O . VAL A 1 436 ? -23.748 73.268 204.511 1.00 94.03 438 VAL A O 1
ATOM 6249 N N . LEU A 1 437 ? -22.961 72.892 206.592 1.00 92.34 439 LEU A N 1
ATOM 6250 C CA . LEU A 1 437 ? -24.189 73.240 207.292 1.00 90.64 439 LEU A CA 1
ATOM 6251 C C . LEU A 1 437 ? -24.139 74.728 207.609 1.00 92.90 439 LEU A C 1
ATOM 6252 O O . LEU A 1 437 ? -23.078 75.224 208.001 1.00 92.54 439 LEU A O 1
ATOM 6268 N N . GLN A 1 438 ? -25.249 75.460 207.437 1.00 88.09 440 GLN A N 1
ATOM 6269 C CA . GLN A 1 438 ? -25.190 76.897 207.713 1.00 87.31 440 GLN A CA 1
ATOM 6270 C C . GLN A 1 438 ? -24.696 77.157 209.140 1.00 95.95 440 GLN A C 1
ATOM 6271 O O . GLN A 1 438 ? -24.008 78.155 209.364 1.00 97.08 440 GLN A O 1
ATOM 6285 N N . GLU A 1 439 ? -24.990 76.239 210.090 1.00 93.56 441 GLU A N 1
ATOM 6286 C CA . GLU A 1 439 ? -24.474 76.385 211.444 1.00 95.05 441 GLU A CA 1
ATOM 6287 C C . GLU A 1 439 ? -22.990 76.509 211.397 1.00 98.94 441 GLU A C 1
ATOM 6288 O O . GLU A 1 439 ? -22.459 77.411 212.023 1.00 101.00 441 GLU A O 1
ATOM 6300 N N . GLN A 1 440 ? -22.317 75.637 210.625 1.00 94.12 442 GLN A N 1
ATOM 6301 C CA . GLN A 1 440 ? -20.861 75.672 210.513 1.00 94.77 442 GLN A CA 1
ATOM 6302 C C . GLN A 1 440 ? -20.360 76.998 209.982 1.00 98.98 442 GLN A C 1
ATOM 6303 O O . GLN A 1 440 ? -19.368 77.533 210.503 1.00 100.73 442 GLN A O 1
ATOM 6317 N N . VAL A 1 441 ? -21.045 77.525 208.948 1.00 92.36 443 VAL A N 1
ATOM 6318 C CA . VAL A 1 441 ? -20.695 78.817 208.399 1.00 91.83 443 VAL A CA 1
ATOM 6319 C C . VAL A 1 441 ? -20.787 79.847 209.518 1.00 97.38 443 VAL A C 1
ATOM 6320 O O . VAL A 1 441 ? -19.799 80.533 209.756 1.00 100.73 443 VAL A O 1
ATOM 6333 N N . PHE A 1 442 ? -21.901 79.878 210.290 1.00 90.78 444 PHE A N 1
ATOM 6334 C CA . PHE A 1 442 ? -22.025 80.839 211.382 1.00 90.06 444 PHE A CA 1
ATOM 6335 C C . PHE A 1 442 ? -20.956 80.664 212.420 1.00 96.08 444 PHE A C 1
ATOM 6336 O O . PHE A 1 442 ? -20.535 81.663 212.986 1.00 97.67 444 PHE A O 1
ATOM 6353 N N . ASN A 1 443 ? -20.507 79.436 212.682 1.00 92.55 445 ASN A N 1
ATOM 6354 C CA . ASN A 1 443 ? -19.494 79.212 213.694 1.00 95.01 445 ASN A CA 1
ATOM 6355 C C . ASN A 1 443 ? -18.179 79.888 213.305 1.00 103.60 445 ASN A C 1
ATOM 6356 O O . ASN A 1 443 ? -17.603 80.631 214.126 1.00 107.12 445 ASN A O 1
ATOM 6367 N N . GLU A 1 444 ? -17.733 79.706 212.060 1.00 98.52 446 GLU A N 1
ATOM 6368 C CA . GLU A 1 444 ? -16.442 80.279 211.658 1.00 100.14 446 GLU A CA 1
ATOM 6369 C C . GLU A 1 444 ? -16.537 81.682 211.044 1.00 104.60 446 GLU A C 1
ATOM 6370 O O . GLU A 1 444 ? -15.477 82.315 210.863 1.00 106.67 446 GLU A O 1
ATOM 6382 N N . PHE A 1 445 ? -17.755 82.178 210.694 1.00 97.30 447 PHE A N 1
ATOM 6383 C CA . PHE A 1 445 ? -17.839 83.489 210.041 1.00 95.35 447 PHE A CA 1
ATOM 6384 C C . PHE A 1 445 ? -18.704 84.517 210.828 1.00 96.11 447 PHE A C 1
ATOM 6385 O O . PHE A 1 445 ? -18.617 85.714 210.512 1.00 96.18 447 PHE A O 1
ATOM 6402 N N . SER A 1 446 ? -19.393 84.122 211.908 1.00 89.88 448 SER A N 1
ATOM 6403 C CA . SER A 1 446 ? -20.083 85.119 212.726 1.00 89.97 448 SER A CA 1
ATOM 6404 C C . SER A 1 446 ? -20.116 84.714 214.205 1.00 97.97 448 SER A C 1
ATOM 6405 O O . SER A 1 446 ? -20.991 85.174 214.948 1.00 98.08 448 SER A O 1
ATOM 6413 N N . GLY A 1 447 ? -19.092 83.986 214.659 1.00 98.44 449 GLY A N 1
ATOM 6414 C CA . GLY A 1 447 ? -19.009 83.547 216.051 1.00 101.47 449 GLY A CA 1
ATOM 6415 C C . GLY A 1 447 ? -20.217 82.767 216.552 1.00 107.26 449 GLY A C 1
ATOM 6416 O O . GLY A 1 447 ? -20.646 82.959 217.697 1.00 109.05 449 GLY A O 1
ATOM 6420 N N . GLY A 1 448 ? -20.787 81.938 215.664 1.00 101.06 450 GLY A N 1
ATOM 6421 C CA . GLY A 1 448 ? -21.964 81.108 215.914 1.00 98.99 450 GLY A CA 1
ATOM 6422 C C . GLY A 1 448 ? -23.321 81.783 215.781 1.00 98.53 450 GLY A C 1
ATOM 6423 O O . GLY A 1 448 ? -24.346 81.106 215.871 1.00 97.68 450 GLY A O 1
ATOM 6427 N N . THR A 1 449 ? -23.366 83.112 215.594 1.00 92.87 451 THR A N 1
ATOM 6428 C CA . THR A 1 449 ? -24.625 83.836 215.539 1.00 90.86 451 THR A CA 1
ATOM 6429 C C . THR A 1 449 ? -25.154 83.874 214.145 1.00 95.51 451 THR A C 1
ATOM 6430 O O . THR A 1 449 ? -24.421 84.334 213.268 1.00 95.32 451 THR A O 1
ATOM 6441 N N . PRO A 1 450 ? -26.442 83.520 213.898 1.00 91.52 452 PRO A N 1
ATOM 6442 C CA . PRO A 1 450 ? -26.976 83.619 212.523 1.00 89.85 452 PRO A CA 1
ATOM 6443 C C . PRO A 1 450 ? -26.871 85.040 211.941 1.00 95.90 452 PRO A C 1
ATOM 6444 O O . PRO A 1 450 ? -27.259 86.019 212.605 1.00 96.93 452 PRO A O 1
ATOM 6455 N N . ASP A 1 451 ? -26.239 85.162 210.766 1.00 92.66 453 ASP A N 1
ATOM 6456 C CA . ASP A 1 451 ? -26.065 86.458 210.095 1.00 93.53 453 ASP A CA 1
ATOM 6457 C C . ASP A 1 451 ? -25.950 86.271 208.597 1.00 95.15 453 ASP A C 1
ATOM 6458 O O . ASP A 1 451 ? -25.106 85.494 208.166 1.00 95.86 453 ASP A O 1
ATOM 6467 N N . ALA A 1 452 ? -26.738 86.981 207.799 1.00 88.17 454 ALA A N 1
ATOM 6468 C CA . ALA A 1 452 ? -26.599 86.848 206.356 1.00 87.44 454 ALA A CA 1
ATOM 6469 C C . ALA A 1 452 ? -25.133 87.096 205.901 1.00 90.31 454 ALA A C 1
ATOM 6470 O O . ALA A 1 452 ? -24.619 86.353 205.054 1.00 90.15 454 ALA A O 1
ATOM 6477 N N . THR A 1 453 ? -24.446 88.078 206.518 1.00 85.83 455 THR A N 1
ATOM 6478 C CA . THR A 1 453 ? -23.067 88.411 206.170 1.00 87.07 455 THR A CA 1
ATOM 6479 C C . THR A 1 453 ? -22.107 87.216 206.386 1.00 91.85 455 THR A C 1
ATOM 6480 O O . THR A 1 453 ? -21.085 87.148 205.697 1.00 92.79 455 THR A O 1
ATOM 6491 N N . ALA A 1 454 ? -22.444 86.253 207.276 1.00 86.06 456 ALA A N 1
ATOM 6492 C CA . ALA A 1 454 ? -21.600 85.070 207.444 1.00 85.61 456 ALA A CA 1
ATOM 6493 C C . ALA A 1 454 ? -21.462 84.317 206.112 1.00 91.54 456 ALA A C 1
ATOM 6494 O O . ALA A 1 454 ? -20.362 83.873 205.776 1.00 93.14 456 ALA A O 1
ATOM 6501 N N . TYR A 1 455 ? -22.557 84.197 205.331 1.00 87.58 457 TYR A N 1
ATOM 6502 C CA . TYR A 1 455 ? -22.448 83.481 204.061 1.00 88.18 457 TYR A CA 1
ATOM 6503 C C . TYR A 1 455 ? -21.468 84.204 203.169 1.00 95.84 457 TYR A C 1
ATOM 6504 O O . TYR A 1 455 ? -20.504 83.612 202.668 1.00 97.89 457 TYR A O 1
ATOM 6522 N N . ARG A 1 456 ? -21.721 85.513 203.002 1.00 91.55 458 ARG A N 1
ATOM 6523 C CA . ARG A 1 456 ? -20.924 86.408 202.162 1.00 91.62 458 ARG A CA 1
ATOM 6524 C C . ARG A 1 456 ? -19.431 86.343 202.533 1.00 93.90 458 ARG A C 1
ATOM 6525 O O . ARG A 1 456 ? -18.579 86.224 201.648 1.00 91.93 458 ARG A O 1
ATOM 6546 N N . LEU A 1 457 ? -19.129 86.375 203.848 1.00 90.83 459 LEU A N 1
ATOM 6547 C CA . LEU A 1 457 ? -17.751 86.298 204.342 1.00 91.54 459 LEU A CA 1
ATOM 6548 C C . LEU A 1 457 ? -17.116 84.954 204.020 1.00 100.04 459 LEU A C 1
ATOM 6549 O O . LEU A 1 457 ? -15.924 84.920 203.665 1.00 105.74 459 LEU A O 1
ATOM 6565 N N . PHE A 1 458 ? -17.901 83.855 204.128 1.00 90.94 460 PHE A N 1
ATOM 6566 C CA . PHE A 1 458 ? -17.416 82.519 203.818 1.00 89.64 460 PHE A CA 1
ATOM 6567 C C . PHE A 1 458 ? -17.028 82.450 202.357 1.00 92.56 460 PHE A C 1
ATOM 6568 O O . PHE A 1 458 ? -15.968 81.916 202.022 1.00 92.57 460 PHE A O 1
ATOM 6585 N N . ALA A 1 459 ? -17.861 83.026 201.483 1.00 89.29 461 ALA A N 1
ATOM 6586 C CA . ALA A 1 459 ? -17.573 83.028 200.042 1.00 90.34 461 ALA A CA 1
ATOM 6587 C C . ALA A 1 459 ? -16.378 83.870 199.781 1.00 96.44 461 ALA A C 1
ATOM 6588 O O . ALA A 1 459 ? -15.457 83.427 199.107 1.00 96.62 461 ALA A O 1
ATOM 6595 N N . LYS A 1 460 ? -16.376 85.083 200.377 1.00 94.84 462 LYS A N 1
ATOM 6596 C CA . LYS A 1 460 ? -15.300 86.041 200.206 1.00 96.65 462 LYS A CA 1
ATOM 6597 C C . LYS A 1 460 ? -13.969 85.396 200.514 1.00 103.13 462 LYS A C 1
ATOM 6598 O O . LYS A 1 460 ? -13.024 85.631 199.759 1.00 105.36 462 LYS A O 1
ATOM 6617 N N . MET A 1 461 ? -13.903 84.528 201.558 1.00 99.29 463 MET A N 1
ATOM 6618 C CA . MET A 1 461 ? -12.657 83.851 201.928 1.00 102.16 463 MET A CA 1
ATOM 6619 C C . MET A 1 461 ? -11.971 83.217 200.710 1.00 108.40 463 MET A C 1
ATOM 6620 O O . MET A 1 461 ? -10.775 83.421 200.492 1.00 110.97 463 MET A O 1
ATOM 6634 N N . PHE A 1 462 ? -12.737 82.459 199.932 1.00 102.93 464 PHE A N 1
ATOM 6635 C CA . PHE A 1 462 ? -12.234 81.811 198.728 1.00 103.55 464 PHE A CA 1
ATOM 6636 C C . PHE A 1 462 ? -11.994 82.838 197.615 1.00 109.73 464 PHE A C 1
ATOM 6637 O O . PHE A 1 462 ? -10.979 82.753 196.920 1.00 113.58 464 PHE A O 1
ATOM 6654 N N . TYR A 1 463 ? -12.924 83.794 197.423 1.00 102.85 465 TYR A N 1
ATOM 6655 C CA . TYR A 1 463 ? -12.762 84.818 196.386 1.00 103.28 465 TYR A CA 1
ATOM 6656 C C . TYR A 1 463 ? -11.412 85.537 196.535 1.00 108.16 465 TYR A C 1
ATOM 6657 O O . TYR A 1 463 ? -10.624 85.581 195.588 1.00 109.40 465 TYR A O 1
ATOM 6675 N N . ASP A 1 464 ? -11.147 86.055 197.728 1.00 103.60 466 ASP A N 1
ATOM 6676 C CA . ASP A 1 464 ? -9.892 86.729 198.027 1.00 106.55 466 ASP A CA 1
ATOM 6677 C C . ASP A 1 464 ? -8.692 85.833 197.710 1.00 114.35 466 ASP A C 1
ATOM 6678 O O . ASP A 1 464 ? -7.710 86.299 197.116 1.00 117.55 466 ASP A O 1
ATOM 6687 N N . ARG A 1 465 ? -8.778 84.548 198.111 1.00 110.22 467 ARG A N 1
ATOM 6688 C CA . ARG A 1 465 ? -7.706 83.568 197.894 1.00 112.28 467 ARG A CA 1
ATOM 6689 C C . ARG A 1 465 ? -7.455 83.353 196.396 1.00 117.66 467 ARG A C 1
ATOM 6690 O O . ARG A 1 465 ? -6.303 83.355 195.917 1.00 118.75 467 ARG A O 1
ATOM 6711 N N . TRP A 1 466 ? -8.556 83.173 195.668 1.00 112.69 468 TRP A N 1
ATOM 6712 C CA . TRP A 1 466 ? -8.510 82.970 194.241 1.00 114.58 468 TRP A CA 1
ATOM 6713 C C . TRP A 1 466 ? -7.898 84.190 193.547 1.00 120.27 468 TRP A C 1
ATOM 6714 O O . TRP A 1 466 ? -6.920 84.039 192.808 1.00 123.09 468 TRP A O 1
ATOM 6735 N N . LYS A 1 467 ? -8.447 85.396 193.831 1.00 113.34 469 LYS A N 1
ATOM 6736 C CA . LYS A 1 467 ? -8.031 86.646 193.184 1.00 113.88 469 LYS A CA 1
ATOM 6737 C C . LYS A 1 467 ? -6.548 86.826 193.239 1.00 124.48 469 LYS A C 1
ATOM 6738 O O . LYS A 1 467 ? -5.976 87.284 192.255 1.00 126.89 469 LYS A O 1
ATOM 6742 N N . ALA A 1 468 ? -5.909 86.424 194.349 1.00 125.04 470 ALA A N 1
ATOM 6743 C CA . ALA A 1 468 ? -4.460 86.582 194.543 1.00 130.29 470 ALA A CA 1
ATOM 6744 C C . ALA A 1 468 ? -3.635 86.068 193.386 1.00 141.19 470 ALA A C 1
ATOM 6745 O O . ALA A 1 468 ? -2.750 86.772 192.920 1.00 144.37 470 ALA A O 1
ATOM 6752 N N . ASN A 1 469 ? -3.926 84.846 192.927 1.00 140.68 471 ASN A N 1
ATOM 6753 C CA . ASN A 1 469 ? -3.181 84.189 191.844 1.00 144.55 471 ASN A CA 1
ATOM 6754 C C . ASN A 1 469 ? -3.965 84.130 190.539 1.00 150.50 471 ASN A C 1
ATOM 6755 O O . ASN A 1 469 ? -3.413 83.658 189.547 1.00 152.66 471 ASN A O 1
ATOM 6766 N N . ALA A 1 470 ? -5.234 84.569 190.519 1.00 146.65 472 ALA A N 1
ATOM 6767 C CA . ALA A 1 470 ? -6.035 84.503 189.301 1.00 148.04 472 ALA A CA 1
ATOM 6768 C C . ALA A 1 470 ? -5.459 85.411 188.194 1.00 168.50 472 ALA A C 1
ATOM 6769 O O . ALA A 1 470 ? -5.026 86.523 188.509 1.00 169.56 472 ALA A O 1
ATOM 6776 N N . PRO A 1 471 ? -5.412 84.949 186.919 1.00 175.96 473 PRO A N 1
ATOM 6777 C CA . PRO A 1 471 ? -4.886 85.800 185.843 1.00 187.79 473 PRO A CA 1
ATOM 6778 C C . PRO A 1 471 ? -5.827 86.939 185.464 1.00 210.10 473 PRO A C 1
ATOM 6779 O O . PRO A 1 471 ? -7.041 86.776 185.552 1.00 207.93 473 PRO A O 1
ATOM 6790 N N . VAL A 1 472 ? -5.266 88.062 184.987 1.00 221.79 474 VAL A N 1
ATOM 6791 C CA . VAL A 1 472 ? -6.046 89.234 184.613 1.00 221.87 474 VAL A CA 1
ATOM 6792 C C . VAL A 1 472 ? -7.086 88.881 183.529 1.00 205.59 474 VAL A C 1
ATOM 6793 O O . VAL A 1 472 ? -6.750 88.219 182.551 1.00 205.15 474 VAL A O 1
ATOM 6806 N N . GLY A 1 473 ? -8.344 89.275 183.761 1.00 176.86 475 GLY A N 1
ATOM 6807 C CA . GLY A 1 473 ? -9.461 89.000 182.862 1.00 168.61 475 GLY A CA 1
ATOM 6808 C C . GLY A 1 473 ? -10.360 87.848 183.294 1.00 163.53 475 GLY A C 1
ATOM 6809 O O . GLY A 1 473 ? -11.579 87.898 183.072 1.00 160.97 475 GLY A O 1
ATOM 6813 N N . GLU A 1 474 ? -9.764 86.787 183.904 1.00 153.70 476 GLU A N 1
ATOM 6814 C CA . GLU A 1 474 ? -10.473 85.578 184.350 1.00 147.75 476 GLU A CA 1
ATOM 6815 C C . GLU A 1 474 ? -11.523 85.924 185.408 1.00 147.20 476 GLU A C 1
ATOM 6816 O O . GLU A 1 474 ? -11.219 86.713 186.305 1.00 148.40 476 GLU A O 1
ATOM 6828 N N . THR A 1 475 ? -12.749 85.357 185.298 1.00 137.86 477 THR A N 1
ATOM 6829 C CA . THR A 1 475 ? -13.808 85.592 186.280 1.00 133.23 477 THR A CA 1
ATOM 6830 C C . THR A 1 475 ? -13.755 84.511 187.349 1.00 131.17 477 THR A C 1
ATOM 6831 O O . THR A 1 475 ? -13.342 83.380 187.059 1.00 131.41 477 THR A O 1
ATOM 6842 N N . PHE A 1 476 ? -14.204 84.853 188.576 1.00 121.54 478 PHE A N 1
ATOM 6843 C CA . PHE A 1 476 ? -14.243 83.926 189.710 1.00 116.89 478 PHE A CA 1
ATOM 6844 C C . PHE A 1 476 ? -15.070 82.682 189.358 1.00 118.48 478 PHE A C 1
ATOM 6845 O O . PHE A 1 476 ? -16.241 82.837 189.044 1.00 118.05 478 PHE A O 1
ATOM 6862 N N . PRO A 1 477 ? -14.487 81.464 189.362 1.00 113.19 479 PRO A N 1
ATOM 6863 C CA . PRO A 1 477 ? -15.231 80.265 188.939 1.00 111.04 479 PRO A CA 1
ATOM 6864 C C . PRO A 1 477 ? -16.183 79.619 189.934 1.00 113.08 479 PRO A C 1
ATOM 6865 O O . PRO A 1 477 ? -16.953 78.753 189.511 1.00 113.24 479 PRO A O 1
ATOM 6876 N N . MET A 1 478 ? -16.067 79.924 191.234 1.00 108.95 480 MET A N 1
ATOM 6877 C CA . MET A 1 478 ? -16.884 79.285 192.271 1.00 106.70 480 MET A CA 1
ATOM 6878 C C . MET A 1 478 ? -18.329 79.735 192.169 1.00 108.01 480 MET A C 1
ATOM 6879 O O . MET A 1 478 ? -18.610 80.812 191.599 1.00 108.84 480 MET A O 1
ATOM 6893 N N . GLN A 1 479 ? -19.241 78.879 192.688 1.00 99.87 481 GLN A N 1
ATOM 6894 C CA . GLN A 1 479 ? -20.691 79.110 192.734 1.00 96.47 481 GLN A CA 1
ATOM 6895 C C . GLN A 1 479 ? -21.248 78.669 194.060 1.00 96.99 481 GLN A C 1
ATOM 6896 O O . GLN A 1 479 ? -20.702 77.758 194.666 1.00 96.13 481 GLN A O 1
ATOM 6910 N N . MET A 1 480 ? -22.373 79.229 194.478 1.00 94.09 482 MET A N 1
ATOM 6911 C CA . MET A 1 480 ? -22.990 78.816 195.727 1.00 94.76 482 MET A CA 1
ATOM 6912 C C . MET A 1 480 ? -24.413 78.327 195.517 1.00 98.95 482 MET A C 1
ATOM 6913 O O . MET A 1 480 ? -25.183 78.973 194.800 1.00 98.80 482 MET A O 1
ATOM 6927 N N . LEU A 1 481 ? -24.775 77.212 196.175 1.00 94.22 483 LEU A N 1
ATOM 6928 C CA . LEU A 1 481 ? -26.124 76.685 196.139 1.00 93.36 483 LEU A CA 1
ATOM 6929 C C . LEU A 1 481 ? -26.692 76.703 197.548 1.00 97.37 483 LEU A C 1
ATOM 6930 O O . LEU A 1 481 ? -26.214 75.966 198.423 1.00 97.13 483 LEU A O 1
ATOM 6946 N N . LEU A 1 482 ? -27.711 77.542 197.773 1.00 93.35 484 LEU A N 1
ATOM 6947 C CA . LEU A 1 482 ? -28.389 77.590 199.065 1.00 92.37 484 LEU A CA 1
ATOM 6948 C C . LEU A 1 482 ? -29.413 76.438 199.040 1.00 98.00 484 LEU A C 1
ATOM 6949 O O . LEU A 1 482 ? -30.452 76.538 198.361 1.00 98.82 484 LEU A O 1
ATOM 6965 N N . PHE A 1 483 ? -29.054 75.300 199.679 1.00 92.75 485 PHE A N 1
ATOM 6966 C CA . PHE A 1 483 ? -29.886 74.108 199.686 1.00 92.40 485 PHE A CA 1
ATOM 6967 C C . PHE A 1 483 ? -30.868 74.220 200.840 1.00 96.46 485 PHE A C 1
ATOM 6968 O O . PHE A 1 483 ? -30.652 73.697 201.932 1.00 95.34 485 PHE A O 1
ATOM 6985 N N . GLY A 1 484 ? -31.918 74.989 200.596 1.00 94.67 486 GLY A N 1
ATOM 6986 C CA . GLY A 1 484 ? -32.962 75.225 201.576 1.00 95.60 486 GLY A CA 1
ATOM 6987 C C . GLY A 1 484 ? -33.776 76.474 201.294 1.00 102.05 486 GLY A C 1
ATOM 6988 O O . GLY A 1 484 ? -33.282 77.419 200.659 1.00 101.49 486 GLY A O 1
ATOM 6992 N N . ASP A 1 485 ? -35.049 76.472 201.792 1.00 98.70 487 ASP A N 1
ATOM 6993 C CA . ASP A 1 485 ? -35.992 77.592 201.710 1.00 96.93 487 ASP A CA 1
ATOM 6994 C C . ASP A 1 485 ? -35.556 78.655 202.720 1.00 101.17 487 ASP A C 1
ATOM 6995 O O . ASP A 1 485 ? -34.709 78.387 203.567 1.00 100.43 487 ASP A O 1
ATOM 7004 N N . GLY A 1 486 ? -36.086 79.860 202.575 1.00 98.93 488 GLY A N 1
ATOM 7005 C CA . GLY A 1 486 ? -35.782 80.985 203.452 1.00 99.05 488 GLY A CA 1
ATOM 7006 C C . GLY A 1 486 ? -37.026 81.743 203.858 1.00 103.60 488 GLY A C 1
ATOM 7007 O O . GLY A 1 486 ? -37.923 81.933 203.030 1.00 103.38 488 GLY A O 1
ATOM 7011 N N . ALA A 1 487 ? -37.085 82.187 205.130 1.00 100.57 489 ALA A N 1
ATOM 7012 C CA . ALA A 1 487 ? -38.230 82.946 205.649 1.00 102.06 489 ALA A CA 1
ATOM 7013 C C . ALA A 1 487 ? -37.944 84.434 205.642 1.00 107.89 489 ALA A C 1
ATOM 7014 O O . ALA A 1 487 ? -36.823 84.824 205.984 1.00 108.48 489 ALA A O 1
ATOM 7021 N N . HIS A 1 488 ? -38.950 85.273 205.298 1.00 104.64 490 HIS A N 1
ATOM 7022 C CA . HIS A 1 488 ? -38.760 86.721 205.344 1.00 105.17 490 HIS A CA 1
ATOM 7023 C C . HIS A 1 488 ? -38.525 87.143 206.784 1.00 105.31 490 HIS A C 1
ATOM 7024 O O . HIS A 1 488 ? -37.582 87.892 207.027 1.00 106.74 490 HIS A O 1
ATOM 7038 N N . ASP A 1 489 ? -39.386 86.680 207.741 1.00 95.88 491 ASP A N 1
ATOM 7039 C CA . ASP A 1 489 ? -39.165 86.890 209.176 1.00 92.11 491 ASP A CA 1
ATOM 7040 C C . ASP A 1 489 ? -38.171 85.815 209.573 1.00 90.68 491 ASP A C 1
ATOM 7041 O O . ASP A 1 489 ? -38.589 84.727 209.965 1.00 87.61 491 ASP A O 1
ATOM 7050 N N . ASN A 1 490 ? -36.850 86.098 209.418 1.00 87.32 492 ASN A N 1
ATOM 7051 C CA . ASN A 1 490 ? -35.763 85.146 209.732 1.00 86.59 492 ASN A CA 1
ATOM 7052 C C . ASN A 1 490 ? -35.882 84.564 211.159 1.00 85.86 492 ASN A C 1
ATOM 7053 O O . ASN A 1 490 ? -35.753 83.347 211.329 1.00 84.05 492 ASN A O 1
ATOM 7064 N N . ARG A 1 491 ? -36.199 85.406 212.153 1.00 79.63 493 ARG A N 1
ATOM 7065 C CA . ARG A 1 491 ? -36.328 84.901 213.511 1.00 79.89 493 ARG A CA 1
ATOM 7066 C C . ARG A 1 491 ? -37.611 84.097 213.762 1.00 84.53 493 ARG A C 1
ATOM 7067 O O . ARG A 1 491 ? -37.767 83.571 214.884 1.00 87.03 493 ARG A O 1
ATOM 7088 N N . LYS A 1 492 ? -38.546 84.049 212.784 1.00 77.45 494 LYS A N 1
ATOM 7089 C CA . LYS A 1 492 ? -39.821 83.368 212.942 1.00 78.24 494 LYS A CA 1
ATOM 7090 C C . LYS A 1 492 ? -40.525 83.828 214.256 1.00 88.03 494 LYS A C 1
ATOM 7091 O O . LYS A 1 492 ? -41.098 82.998 214.957 1.00 92.58 494 LYS A O 1
ATOM 7110 N N . VAL A 1 493 ? -40.450 85.140 214.592 1.00 82.04 495 VAL A N 1
ATOM 7111 C CA . VAL A 1 493 ? -41.045 85.705 215.813 1.00 82.04 495 VAL A CA 1
ATOM 7112 C C . VAL A 1 493 ? -42.476 86.246 215.621 1.00 93.42 495 VAL A C 1
ATOM 7113 O O . VAL A 1 493 ? -43.186 86.418 216.627 1.00 96.69 495 VAL A O 1
ATOM 7126 N N . SER A 1 494 ? -42.872 86.612 214.378 1.00 89.63 496 SER A N 1
ATOM 7127 C CA . SER A 1 494 ? -44.202 87.154 214.114 1.00 90.74 496 SER A CA 1
ATOM 7128 C C . SER A 1 494 ? -45.230 86.134 214.450 1.00 98.29 496 SER A C 1
ATOM 7129 O O . SER A 1 494 ? -44.937 84.940 214.457 1.00 98.47 496 SER A O 1
ATOM 7137 N N . VAL A 1 495 ? -46.455 86.601 214.644 1.00 97.06 497 VAL A N 1
ATOM 7138 C CA . VAL A 1 495 ? -47.606 85.797 215.046 1.00 97.54 497 VAL A CA 1
ATOM 7139 C C . VAL A 1 495 ? -47.885 84.722 214.017 1.00 102.50 497 VAL A C 1
ATOM 7140 O O . VAL A 1 495 ? -48.105 83.568 214.398 1.00 102.94 497 VAL A O 1
ATOM 7153 N N . ALA A 1 496 ? -47.844 85.071 212.719 1.00 99.08 498 ALA A N 1
ATOM 7154 C CA . ALA A 1 496 ? -48.080 84.076 211.674 1.00 99.58 498 ALA A CA 1
ATOM 7155 C C . ALA A 1 496 ? -47.122 82.897 211.776 1.00 104.50 498 ALA A C 1
ATOM 7156 O O . ALA A 1 496 ? -47.492 81.791 211.414 1.00 105.18 498 ALA A O 1
ATOM 7163 N N . TRP A 1 497 ? -45.906 83.112 212.254 1.00 101.59 499 TRP A N 1
ATOM 7164 C CA . TRP A 1 497 ? -44.949 82.014 212.367 1.00 101.54 499 TRP A CA 1
ATOM 7165 C C . TRP A 1 497 ? -45.217 81.108 213.571 1.00 107.64 499 TRP A C 1
ATOM 7166 O O . TRP A 1 497 ? -44.609 80.037 213.653 1.00 106.44 499 TRP A O 1
ATOM 7187 N N . GLN A 1 498 ? -46.048 81.548 214.526 1.00 106.97 500 GLN A N 1
ATOM 7188 C CA . GLN A 1 498 ? -46.285 80.766 215.727 1.00 109.00 500 GLN A CA 1
ATOM 7189 C C . GLN A 1 498 ? -47.174 79.573 215.374 1.00 120.34 500 GLN A C 1
ATOM 7190 O O . GLN A 1 498 ? -48.379 79.699 215.197 1.00 122.28 500 GLN A O 1
ATOM 7204 N N . LYS A 1 499 ? -46.495 78.435 215.159 1.00 119.46 501 LYS A N 1
ATOM 7205 C CA . LYS A 1 499 ? -47.025 77.148 214.737 1.00 121.68 501 LYS A CA 1
ATOM 7206 C C . LYS A 1 499 ? -45.854 76.119 214.700 1.00 130.08 501 LYS A C 1
ATOM 7207 O O . LYS A 1 499 ? -45.004 76.250 213.824 1.00 129.17 501 LYS A O 1
ATOM 7226 N N . PRO A 1 500 ? -45.767 75.139 215.631 1.00 130.31 502 PRO A N 1
ATOM 7227 C CA . PRO A 1 500 ? -44.685 74.121 215.621 1.00 131.01 502 PRO A CA 1
ATOM 7228 C C . PRO A 1 500 ? -43.996 73.625 214.281 1.00 134.28 502 PRO A C 1
ATOM 7229 O O . PRO A 1 500 ? -42.785 73.412 214.368 1.00 130.74 502 PRO A O 1
ATOM 7240 N N . TYR A 1 501 ? -44.687 73.377 213.098 1.00 133.56 503 TYR A N 1
ATOM 7241 C CA . TYR A 1 501 ? -43.961 72.970 211.839 1.00 132.18 503 TYR A CA 1
ATOM 7242 C C . TYR A 1 501 ? -43.039 74.100 211.409 1.00 129.15 503 TYR A C 1
ATOM 7243 O O . TYR A 1 501 ? -41.812 74.001 211.417 1.00 124.69 503 TYR A O 1
ATOM 7261 N N . LEU A 1 502 ? -43.679 75.197 211.089 1.00 125.35 504 LEU A N 1
ATOM 7262 C CA . LEU A 1 502 ? -43.062 76.446 210.725 1.00 123.06 504 LEU A CA 1
ATOM 7263 C C . LEU A 1 502 ? -41.999 76.762 211.781 1.00 122.76 504 LEU A C 1
ATOM 7264 O O . LEU A 1 502 ? -40.852 76.967 211.412 1.00 121.59 504 LEU A O 1
ATOM 7280 N N . GLN A 1 503 ? -42.334 76.652 213.086 1.00 118.39 505 GLN A N 1
ATOM 7281 C CA . GLN A 1 503 ? -41.353 76.917 214.149 1.00 118.29 505 GLN A CA 1
ATOM 7282 C C . GLN A 1 503 ? -40.165 75.953 214.102 1.00 122.66 505 GLN A C 1
ATOM 7283 O O . GLN A 1 503 ? -39.071 76.382 213.765 1.00 121.33 505 GLN A O 1
ATOM 7297 N N . GLN A 1 504 ? -40.374 74.658 214.373 1.00 120.55 506 GLN A N 1
ATOM 7298 C CA . GLN A 1 504 ? -39.286 73.646 214.414 1.00 119.68 506 GLN A CA 1
ATOM 7299 C C . GLN A 1 504 ? -38.528 73.345 213.041 1.00 115.96 506 GLN A C 1
ATOM 7300 O O . GLN A 1 504 ? -37.615 72.515 213.026 1.00 114.97 506 GLN A O 1
ATOM 7314 N N . THR A 1 505 ? -38.884 73.990 211.930 1.00 107.26 507 THR A N 1
ATOM 7315 C CA . THR A 1 505 ? -38.163 73.767 210.681 1.00 104.64 507 THR A CA 1
ATOM 7316 C C . THR A 1 505 ? -36.959 74.713 210.676 1.00 102.91 507 THR A C 1
ATOM 7317 O O . THR A 1 505 ? -37.098 75.851 211.123 1.00 102.44 507 THR A O 1
ATOM 7328 N N . GLU A 1 506 ? -35.799 74.268 210.154 1.00 95.15 508 GLU A N 1
ATOM 7329 C CA . GLU A 1 506 ? -34.605 75.127 210.013 1.00 92.11 508 GLU A CA 1
ATOM 7330 C C . GLU A 1 506 ? -34.605 75.662 208.633 1.00 95.15 508 GLU A C 1
ATOM 7331 O O . GLU A 1 506 ? -34.669 74.858 207.690 1.00 96.16 508 GLU A O 1
ATOM 7343 N N . PHE A 1 507 ? -34.474 76.978 208.469 1.00 88.55 509 PHE A N 1
ATOM 7344 C CA . PHE A 1 507 ? -34.389 77.548 207.121 1.00 85.39 509 PHE A CA 1
ATOM 7345 C C . PHE A 1 507 ? -33.039 78.199 206.897 1.00 90.78 509 PHE A C 1
ATOM 7346 O O . PHE A 1 507 ? -32.327 78.521 207.836 1.00 91.00 509 PHE A O 1
ATOM 7363 N N . LEU A 1 508 ? -32.691 78.460 205.667 1.00 88.60 510 LEU A N 1
ATOM 7364 C CA . LEU A 1 508 ? -31.497 79.247 205.408 1.00 87.51 510 LEU A CA 1
ATOM 7365 C C . LEU A 1 508 ? -31.930 80.720 205.570 1.00 92.79 510 LEU A C 1
ATOM 7366 O O . LEU A 1 508 ? -33.136 81.031 205.568 1.00 93.34 510 LEU A O 1
ATOM 7382 N N . LEU A 1 509 ? -30.981 81.620 205.794 1.00 89.09 511 LEU A N 1
ATOM 7383 C CA . LEU A 1 509 ? -31.333 83.034 205.983 1.00 87.64 511 LEU A CA 1
ATOM 7384 C C . LEU A 1 509 ? -31.739 83.669 204.690 1.00 94.43 511 LEU A C 1
ATOM 7385 O O . LEU A 1 509 ? -31.408 83.157 203.618 1.00 95.38 511 LEU A O 1
ATOM 7401 N N . THR A 1 510 ? -32.475 84.775 204.789 1.00 92.05 512 THR A N 1
ATOM 7402 C CA . THR A 1 510 ? -32.845 85.609 203.638 1.00 92.92 512 THR A CA 1
ATOM 7403 C C . THR A 1 510 ? -32.200 86.929 203.895 1.00 99.19 512 THR A C 1
ATOM 7404 O O . THR A 1 510 ? -32.101 87.298 205.071 1.00 97.87 512 THR A O 1
ATOM 7415 N N . PHE A 1 511 ? -31.728 87.635 202.840 1.00 96.50 513 PHE A N 1
ATOM 7416 C CA . PHE A 1 511 ? -31.126 88.965 203.027 1.00 96.30 513 PHE A CA 1
ATOM 7417 C C . PHE A 1 511 ? -32.064 89.951 202.418 1.00 101.84 513 PHE A C 1
ATOM 7418 O O . PHE A 1 511 ? -32.541 89.695 201.327 1.00 101.20 513 PHE A O 1
ATOM 7435 N N . GLN A 1 512 ? -32.354 91.058 203.092 1.00 102.15 514 GLN A N 1
ATOM 7436 C CA . GLN A 1 512 ? -33.295 92.018 202.538 1.00 105.25 514 GLN A CA 1
ATOM 7437 C C . GLN A 1 512 ? -32.592 93.309 202.320 1.00 116.51 514 GLN A C 1
ATOM 7438 O O . GLN A 1 512 ? -32.201 93.977 203.274 1.00 116.16 514 GLN A O 1
ATOM 7452 N N . ALA A 1 513 ? -32.383 93.637 201.042 1.00 119.36 515 ALA A N 1
ATOM 7453 C CA . ALA A 1 513 ? -31.733 94.863 200.625 1.00 123.62 515 ALA A CA 1
ATOM 7454 C C . ALA A 1 513 ? -32.624 96.050 200.976 1.00 136.96 515 ALA A C 1
ATOM 7455 O O . ALA A 1 513 ? -33.550 96.385 200.227 1.00 137.85 515 ALA A O 1
ATOM 7462 N N . VAL A 1 514 ? -32.386 96.632 202.160 1.00 139.81 516 VAL A N 1
ATOM 7463 C CA . VAL A 1 514 ? -33.134 97.802 202.634 1.00 144.56 516 VAL A CA 1
ATOM 7464 C C . VAL A 1 514 ? -32.519 99.073 201.996 1.00 160.08 516 VAL A C 1
ATOM 7465 O O . VAL A 1 514 ? -31.288 99.181 201.943 1.00 160.91 516 VAL A O 1
ATOM 7478 N N . ASN A 1 515 ? -33.355 100.004 201.471 1.00 164.31 517 ASN A N 1
ATOM 7479 C CA . ASN A 1 515 ? -32.848 101.229 200.820 1.00 169.42 517 ASN A CA 1
ATOM 7480 C C . ASN A 1 515 ? -32.765 102.388 201.844 1.00 178.71 517 ASN A C 1
ATOM 7481 O O . ASN A 1 515 ? -32.975 102.159 203.041 1.00 177.39 517 ASN A O 1
ATOM 7492 N N . SER A 1 516 ? -32.429 103.614 201.376 1.00 180.51 518 SER A N 1
ATOM 7493 C CA . SER A 1 516 ? -32.289 104.791 202.243 1.00 183.37 518 SER A CA 1
ATOM 7494 C C . SER A 1 516 ? -33.572 105.100 203.046 1.00 191.34 518 SER A C 1
ATOM 7495 O O . SER A 1 516 ? -34.637 105.303 202.457 1.00 192.66 518 SER A O 1
ATOM 7503 N N . THR A 1 517 ? -33.445 105.122 204.393 1.00 189.07 519 THR A N 1
ATOM 7504 C CA . THR A 1 517 ? -34.496 105.441 205.376 1.00 190.42 519 THR A CA 1
ATOM 7505 C C . THR A 1 517 ? -35.750 104.506 205.294 1.00 194.15 519 THR A C 1
ATOM 7506 O O . THR A 1 517 ? -36.884 104.993 205.359 1.00 195.94 519 THR A O 1
ATOM 7517 N N . ASN A 1 518 ? -35.528 103.172 205.217 1.00 187.56 520 ASN A N 1
ATOM 7518 C CA . ASN A 1 518 ? -36.569 102.127 205.211 1.00 185.66 520 ASN A CA 1
ATOM 7519 C C . ASN A 1 518 ? -37.812 102.467 204.327 1.00 191.50 520 ASN A C 1
ATOM 7520 O O . ASN A 1 518 ? -38.945 102.124 204.686 1.00 191.32 520 ASN A O 1
ATOM 7531 N N . VAL A 1 519 ? -37.594 103.107 203.163 1.00 189.36 521 VAL A N 1
ATOM 7532 C CA . VAL A 1 519 ? -38.692 103.501 202.269 1.00 190.87 521 VAL A CA 1
ATOM 7533 C C . VAL A 1 519 ? -39.285 102.202 201.656 1.00 190.49 521 VAL A C 1
ATOM 7534 O O . VAL A 1 519 ? -40.394 101.800 202.030 1.00 190.24 521 VAL A O 1
ATOM 7547 N N . ASN A 1 520 ? -38.500 101.520 200.794 1.00 182.55 522 ASN A N 1
ATOM 7548 C CA . ASN A 1 520 ? -38.840 100.238 200.156 1.00 178.14 522 ASN A CA 1
ATOM 7549 C C . ASN A 1 520 ? -37.750 99.228 200.468 1.00 173.38 522 ASN A C 1
ATOM 7550 O O . ASN A 1 520 ? -36.694 99.597 200.989 1.00 172.75 522 ASN A O 1
ATOM 7561 N N . SER A 1 521 ? -37.993 97.960 200.143 1.00 163.25 523 SER A N 1
ATOM 7562 C CA . SER A 1 521 ? -36.995 96.908 200.357 1.00 158.09 523 SER A CA 1
ATOM 7563 C C . SER A 1 521 ? -37.336 95.692 199.545 1.00 152.29 523 SER A C 1
ATOM 7564 O O . SER A 1 521 ? -38.521 95.340 199.447 1.00 153.06 523 SER A O 1
ATOM 7572 N N . TYR A 1 522 ? -36.306 95.017 199.019 1.00 139.62 524 TYR A N 1
ATOM 7573 C CA . TYR A 1 522 ? -36.496 93.805 198.242 1.00 135.25 524 TYR A CA 1
ATOM 7574 C C . TYR A 1 522 ? -35.639 92.701 198.822 1.00 128.80 524 TYR A C 1
ATOM 7575 O O . TYR A 1 522 ? -34.527 92.955 199.289 1.00 128.46 524 TYR A O 1
ATOM 7593 N N . VAL A 1 523 ? -36.166 91.476 198.824 1.00 116.91 525 VAL A N 1
ATOM 7594 C CA . VAL A 1 523 ? -35.414 90.332 199.341 1.00 111.28 525 VAL A CA 1
ATOM 7595 C C . VAL A 1 523 ? -34.548 89.821 198.164 1.00 109.78 525 VAL A C 1
ATOM 7596 O O . VAL A 1 523 ? -34.968 89.849 197.022 1.00 109.52 525 VAL A O 1
ATOM 7609 N N . THR A 1 524 ? -33.305 89.498 198.423 1.00 105.18 526 THR A N 1
ATOM 7610 C CA . THR A 1 524 ? -32.371 89.059 197.378 1.00 104.54 526 THR A CA 1
ATOM 7611 C C . THR A 1 524 ? -31.327 88.094 197.916 1.00 104.24 526 THR A C 1
ATOM 7612 O O . THR A 1 524 ? -30.951 88.185 199.086 1.00 104.14 526 THR A O 1
ATOM 7623 N N . ASP A 1 525 ? -30.859 87.182 197.061 1.00 96.11 527 ASP A N 1
ATOM 7624 C CA . ASP A 1 525 ? -29.771 86.276 197.411 1.00 93.21 527 ASP A CA 1
ATOM 7625 C C . ASP A 1 525 ? -28.495 86.754 196.731 1.00 92.66 527 ASP A C 1
ATOM 7626 O O . ASP A 1 525 ? -27.416 86.231 197.003 1.00 88.82 527 ASP A O 1
ATOM 7635 N N . ASP A 1 526 ? -28.605 87.786 195.880 1.00 91.32 528 ASP A N 1
ATOM 7636 C CA . ASP A 1 526 ? -27.444 88.319 195.187 1.00 93.13 528 ASP A CA 1
ATOM 7637 C C . ASP A 1 526 ? -26.444 88.884 196.204 1.00 97.43 528 ASP A C 1
ATOM 7638 O O . ASP A 1 526 ? -25.245 88.844 195.942 1.00 96.68 528 ASP A O 1
ATOM 7647 N N . TYR A 1 527 ? -26.924 89.335 197.394 1.00 95.06 529 TYR A N 1
ATOM 7648 C CA . TYR A 1 527 ? -26.063 89.849 198.465 1.00 95.76 529 TYR A CA 1
ATOM 7649 C C . TYR A 1 527 ? -24.901 88.920 198.771 1.00 101.88 529 TYR A C 1
ATOM 7650 O O . TYR A 1 527 ? -23.765 89.375 198.966 1.00 102.85 529 TYR A O 1
ATOM 7668 N N . PHE A 1 528 ? -25.191 87.613 198.771 1.00 97.71 530 PHE A N 1
ATOM 7669 C CA . PHE A 1 528 ? -24.190 86.612 199.099 1.00 97.58 530 PHE A CA 1
ATOM 7670 C C . PHE A 1 528 ? -23.065 86.518 198.079 1.00 102.61 530 PHE A C 1
ATOM 7671 O O . PHE A 1 528 ? -22.009 86.004 198.425 1.00 104.29 530 PHE A O 1
ATOM 7688 N N . GLY A 1 529 ? -23.247 87.057 196.879 1.00 98.36 531 GLY A N 1
ATOM 7689 C CA . GLY A 1 529 ? -22.219 87.027 195.846 1.00 98.66 531 GLY A CA 1
ATOM 7690 C C . GLY A 1 529 ? -21.508 88.338 195.630 1.00 101.85 531 GLY A C 1
ATOM 7691 O O . GLY A 1 529 ? -20.874 88.504 194.594 1.00 101.46 531 GLY A O 1
ATOM 7695 N N . LEU A 1 530 ? -21.567 89.258 196.612 1.00 99.73 532 LEU A N 1
ATOM 7696 C CA . LEU A 1 530 ? -20.921 90.578 196.529 1.00 102.31 532 LEU A CA 1
ATOM 7697 C C . LEU A 1 530 ? -19.625 90.533 197.310 1.00 108.43 532 LEU A C 1
ATOM 7698 O O . LEU A 1 530 ? -19.574 90.958 198.461 1.00 108.48 532 LEU A O 1
ATOM 7714 N N . LEU A 1 531 ? -18.585 89.988 196.692 1.00 106.36 533 LEU A N 1
ATOM 7715 C CA . LEU A 1 531 ? -17.328 89.704 197.357 1.00 107.82 533 LEU A CA 1
ATOM 7716 C C . LEU A 1 531 ? -16.199 90.676 197.039 1.00 121.00 533 LEU A C 1
ATOM 7717 O O . LEU A 1 531 ? -15.118 90.484 197.589 1.00 121.78 533 LEU A O 1
ATOM 7733 N N . ASP A 1 532 ? -16.412 91.713 196.196 1.00 124.17 534 ASP A N 1
ATOM 7734 C CA . ASP A 1 532 ? -15.333 92.651 195.868 1.00 129.51 534 ASP A CA 1
ATOM 7735 C C . ASP A 1 532 ? -15.045 93.606 196.987 1.00 143.15 534 ASP A C 1
ATOM 7736 O O . ASP A 1 532 ? -15.873 93.793 197.882 1.00 142.68 534 ASP A O 1
ATOM 7745 N N . ASP A 1 533 ? -13.880 94.257 196.909 1.00 147.27 535 ASP A N 1
ATOM 7746 C CA . ASP A 1 533 ? -13.465 95.251 197.893 1.00 150.50 535 ASP A CA 1
ATOM 7747 C C . ASP A 1 533 ? -13.810 96.658 197.366 1.00 161.31 535 ASP A C 1
ATOM 7748 O O . ASP A 1 533 ? -12.962 97.549 197.364 1.00 165.00 535 ASP A O 1
ATOM 7757 N N . GLN A 1 534 ? -15.058 96.866 196.931 1.00 159.13 536 GLN A N 1
ATOM 7758 C CA . GLN A 1 534 ? -15.494 98.177 196.456 1.00 162.31 536 GLN A CA 1
ATOM 7759 C C . GLN A 1 534 ? -15.757 99.083 197.659 1.00 171.00 536 GLN A C 1
ATOM 7760 O O . GLN A 1 534 ? -16.000 98.575 198.766 1.00 169.22 536 GLN A O 1
ATOM 7774 N N . PRO A 1 535 ? -15.742 100.418 197.474 1.00 172.53 537 PRO A N 1
ATOM 7775 C CA . PRO A 1 535 ? -16.006 101.318 198.614 1.00 173.87 537 PRO A CA 1
ATOM 7776 C C . PRO A 1 535 ? -17.476 101.306 199.078 1.00 177.65 537 PRO A C 1
ATOM 7777 O O . PRO A 1 535 ? -18.355 100.831 198.354 1.00 176.44 537 PRO A O 1
ATOM 7788 N N . ALA A 1 536 ? -17.732 101.827 200.298 1.00 174.47 538 ALA A N 1
ATOM 7789 C CA . ALA A 1 536 ? -19.065 101.860 200.922 1.00 172.48 538 ALA A CA 1
ATOM 7790 C C . ALA A 1 536 ? -20.107 102.725 200.173 1.00 178.99 538 ALA A C 1
ATOM 7791 O O . ALA A 1 536 ? -21.305 102.437 200.295 1.00 177.56 538 ALA A O 1
ATOM 7798 N N . SER A 1 537 ? -19.671 103.758 199.401 1.00 178.91 539 SER A N 1
ATOM 7799 C CA . SER A 1 537 ? -20.568 104.640 198.616 1.00 180.58 539 SER A CA 1
ATOM 7800 C C . SER A 1 537 ? -21.450 103.868 197.598 1.00 184.11 539 SER A C 1
ATOM 7801 O O . SER A 1 537 ? -22.541 104.337 197.248 1.00 183.93 539 SER A O 1
ATOM 7809 N N . VAL A 1 538 ? -20.954 102.697 197.126 1.00 179.71 540 VAL A N 1
ATOM 7810 C CA . VAL A 1 538 ? -21.644 101.810 196.187 1.00 178.03 540 VAL A CA 1
ATOM 7811 C C . VAL A 1 538 ? -22.695 100.998 196.970 1.00 179.49 540 VAL A C 1
ATOM 7812 O O . VAL A 1 538 ? -22.332 100.161 197.801 1.00 176.28 540 VAL A O 1
ATOM 7825 N N . ASN A 1 539 ? -23.993 101.250 196.693 1.00 177.16 541 ASN A N 1
ATOM 7826 C CA . ASN A 1 539 ? -25.124 100.559 197.337 1.00 174.20 541 ASN A CA 1
ATOM 7827 C C . ASN A 1 539 ? -25.186 99.111 196.869 1.00 174.00 541 ASN A C 1
ATOM 7828 O O . ASN A 1 539 ? -24.663 98.805 195.798 1.00 174.86 541 ASN A O 1
ATOM 7839 N N . ILE A 1 540 ? -25.898 98.243 197.612 1.00 165.79 542 ILE A N 1
ATOM 7840 C CA . ILE A 1 540 ? -26.019 96.809 197.286 1.00 162.61 542 ILE A CA 1
ATOM 7841 C C . ILE A 1 540 ? -26.496 96.605 195.815 1.00 167.79 542 ILE A C 1
ATOM 7842 O O . ILE A 1 540 ? -26.055 95.655 195.159 1.00 166.67 542 ILE A O 1
ATOM 7858 N N . GLY A 1 541 ? -27.329 97.513 195.309 1.00 166.26 543 GLY A N 1
ATOM 7859 C CA . GLY A 1 541 ? -27.809 97.460 193.937 1.00 167.16 543 GLY A CA 1
ATOM 7860 C C . GLY A 1 541 ? -26.746 97.679 192.872 1.00 172.45 543 GLY A C 1
ATOM 7861 O O . GLY A 1 541 ? -26.834 97.068 191.807 1.00 172.15 543 GLY A O 1
ATOM 7865 N N . TRP A 1 542 ? -25.723 98.533 193.149 1.00 170.84 544 TRP A N 1
ATOM 7866 C CA . TRP A 1 542 ? -24.671 98.899 192.175 1.00 173.19 544 TRP A CA 1
ATOM 7867 C C . TRP A 1 542 ? -23.321 98.183 192.359 1.00 166.73 544 TRP A C 1
ATOM 7868 O O . TRP A 1 542 ? -22.390 98.485 191.605 1.00 166.72 544 TRP A O 1
ATOM 7889 N N . ARG A 1 543 ? -23.210 97.227 193.304 1.00 155.47 545 ARG A N 1
ATOM 7890 C CA . ARG A 1 543 ? -21.955 96.489 193.501 1.00 152.36 545 ARG A CA 1
ATOM 7891 C C . ARG A 1 543 ? -21.834 95.383 192.463 1.00 147.24 545 ARG A C 1
ATOM 7892 O O . ARG A 1 543 ? -22.805 95.097 191.773 1.00 146.32 545 ARG A O 1
ATOM 7913 N N . ASN A 1 544 ? -20.651 94.765 192.356 1.00 137.31 546 ASN A N 1
ATOM 7914 C CA . ASN A 1 544 ? -20.373 93.719 191.369 1.00 133.82 546 ASN A CA 1
ATOM 7915 C C . ASN A 1 544 ? -20.769 92.340 191.859 1.00 128.30 546 ASN A C 1
ATOM 7916 O O . ASN A 1 544 ? -20.315 91.929 192.928 1.00 125.68 546 ASN A O 1
ATOM 7927 N N . TYR A 1 545 ? -21.614 91.616 191.072 1.00 120.93 547 TYR A N 1
ATOM 7928 C CA . TYR A 1 545 ? -22.045 90.242 191.400 1.00 116.14 547 TYR A CA 1
ATOM 7929 C C . TYR A 1 545 ? -20.854 89.359 190.996 1.00 118.15 547 TYR A C 1
ATOM 7930 O O . TYR A 1 545 ? -20.664 89.069 189.819 1.00 119.62 547 TYR A O 1
ATOM 7934 N N . ASN A 1 546 ? -19.989 89.054 191.973 1.00 110.70 548 ASN A N 1
ATOM 7935 C CA . ASN A 1 546 ? -18.768 88.281 191.770 1.00 109.88 548 ASN A CA 1
ATOM 7936 C C . ASN A 1 546 ? -19.008 86.797 191.670 1.00 109.59 548 ASN A C 1
ATOM 7937 O O . ASN A 1 546 ? -18.306 86.119 190.917 1.00 110.52 548 ASN A O 1
ATOM 7948 N N . MET A 1 547 ? -19.910 86.274 192.490 1.00 102.02 549 MET A N 1
ATOM 7949 C CA . MET A 1 547 ? -20.178 84.845 192.531 1.00 100.30 549 MET A CA 1
ATOM 7950 C C . MET A 1 547 ? -21.628 84.572 192.200 1.00 102.87 549 MET A C 1
ATOM 7951 O O . MET A 1 547 ? -22.508 85.239 192.743 1.00 101.77 549 MET A O 1
ATOM 7965 N N . ALA A 1 548 ? -21.888 83.566 191.348 1.00 98.81 550 ALA A N 1
ATOM 7966 C CA . ALA A 1 548 ? -23.273 83.193 191.075 1.00 97.21 550 ALA A CA 1
ATOM 7967 C C . ALA A 1 548 ? -23.830 82.465 192.285 1.00 98.23 550 ALA A C 1
ATOM 7968 O O . ALA A 1 548 ? -23.139 81.647 192.892 1.00 96.31 550 ALA A O 1
ATOM 7975 N N . VAL A 1 549 ? -25.055 82.804 192.663 1.00 94.77 551 VAL A N 1
ATOM 7976 C CA . VAL A 1 549 ? -25.752 82.171 193.769 1.00 93.04 551 VAL A CA 1
ATOM 7977 C C . VAL A 1 549 ? -27.045 81.584 193.209 1.00 100.96 551 VAL A C 1
ATOM 7978 O O . VAL A 1 549 ? -27.712 82.217 192.376 1.00 103.06 551 VAL A O 1
ATOM 7991 N N . GLY A 1 550 ? -27.389 80.394 193.663 1.00 96.98 552 GLY A N 1
ATOM 7992 C CA . GLY A 1 550 ? -28.641 79.747 193.291 1.00 96.36 552 GLY A CA 1
ATOM 7993 C C . GLY A 1 550 ? -29.292 79.170 194.527 1.00 98.69 552 GLY A C 1
ATOM 7994 O O . GLY A 1 550 ? -28.601 78.925 195.524 1.00 99.23 552 GLY A O 1
ATOM 7998 N N . ARG A 1 551 ? -30.610 78.955 194.498 1.00 92.40 553 ARG A N 1
ATOM 7999 C CA . ARG A 1 551 ? -31.279 78.385 195.664 1.00 90.59 553 ARG A CA 1
ATOM 8000 C C . ARG A 1 551 ? -32.300 77.293 195.298 1.00 92.75 553 ARG A C 1
ATOM 8001 O O . ARG A 1 551 ? -32.997 77.395 194.296 1.00 90.64 553 ARG A O 1
ATOM 8022 N N . PHE A 1 552 ? -32.390 76.261 196.133 1.00 89.20 554 PHE A N 1
ATOM 8023 C CA . PHE A 1 552 ? -33.427 75.242 196.059 1.00 89.44 554 PHE A CA 1
ATOM 8024 C C . PHE A 1 552 ? -34.333 75.527 197.213 1.00 93.04 554 PHE A C 1
ATOM 8025 O O . PHE A 1 552 ? -33.973 75.126 198.326 1.00 93.84 554 PHE A O 1
ATOM 8042 N N . PRO A 1 553 ? -35.423 76.313 197.066 1.00 87.03 555 PRO A N 1
ATOM 8043 C CA . PRO A 1 553 ? -36.247 76.635 198.238 1.00 85.60 555 PRO A CA 1
ATOM 8044 C C . PRO A 1 553 ? -37.059 75.435 198.708 1.00 93.48 555 PRO A C 1
ATOM 8045 O O . PRO A 1 553 ? -38.279 75.457 198.650 1.00 96.17 555 PRO A O 1
ATOM 8056 N N . VAL A 1 554 ? -36.389 74.410 199.231 1.00 90.20 556 VAL A N 1
ATOM 8057 C CA . VAL A 1 554 ? -37.031 73.191 199.680 1.00 91.38 556 VAL A CA 1
ATOM 8058 C C . VAL A 1 554 ? -37.053 73.203 201.200 1.00 97.69 556 VAL A C 1
ATOM 8059 O O . VAL A 1 554 ? -36.089 73.623 201.809 1.00 96.26 556 VAL A O 1
ATOM 8072 N N . ARG A 1 555 ? -38.164 72.811 201.814 1.00 98.81 557 ARG A N 1
ATOM 8073 C CA . ARG A 1 555 ? -38.298 72.762 203.286 1.00 99.94 557 ARG A CA 1
ATOM 8074 C C . ARG A 1 555 ? -37.982 71.350 203.815 1.00 101.47 557 ARG A C 1
ATOM 8075 O O . ARG A 1 555 ? -37.157 71.198 204.710 1.00 100.34 557 ARG A O 1
ATOM 8096 N N . THR A 1 556 ? -38.666 70.337 203.274 1.00 96.87 558 THR A N 1
ATOM 8097 C CA . THR A 1 556 ? -38.530 68.971 203.726 1.00 98.09 558 THR A CA 1
ATOM 8098 C C . THR A 1 556 ? -37.618 68.167 202.820 1.00 105.39 558 THR A C 1
ATOM 8099 O O . THR A 1 556 ? -37.447 68.537 201.664 1.00 104.23 558 THR A O 1
ATOM 8110 N N . PRO A 1 557 ? -37.077 67.018 203.294 1.00 104.46 559 PRO A N 1
ATOM 8111 C CA . PRO A 1 557 ? -36.257 66.171 202.424 1.00 104.55 559 PRO A CA 1
ATOM 8112 C C . PRO A 1 557 ? -37.016 65.636 201.216 1.00 107.17 559 PRO A C 1
ATOM 8113 O O . PRO A 1 557 ? -36.393 65.421 200.182 1.00 106.77 559 PRO A O 1
ATOM 8124 N N . ALA A 1 558 ? -38.341 65.416 201.340 1.00 103.39 560 ALA A N 1
ATOM 8125 C CA . ALA A 1 558 ? -39.152 64.973 200.206 1.00 103.81 560 ALA A CA 1
ATOM 8126 C C . ALA A 1 558 ? -39.074 65.987 199.104 1.00 104.19 560 ALA A C 1
ATOM 8127 O O . ALA A 1 558 ? -38.743 65.629 197.966 1.00 105.79 560 ALA A O 1
ATOM 8134 N N . GLU A 1 559 ? -39.276 67.270 199.469 1.00 95.79 561 GLU A N 1
ATOM 8135 C CA . GLU A 1 559 ? -39.140 68.383 198.533 1.00 94.17 561 GLU A CA 1
ATOM 8136 C C . GLU A 1 559 ? -37.752 68.353 197.869 1.00 97.26 561 GLU A C 1
ATOM 8137 O O . GLU A 1 559 ? -37.629 68.374 196.647 1.00 96.58 561 GLU A O 1
ATOM 8149 N N . ALA A 1 560 ? -36.727 68.222 198.697 1.00 93.34 562 ALA A N 1
ATOM 8150 C CA . ALA A 1 560 ? -35.343 68.191 198.267 1.00 92.40 562 ALA A CA 1
ATOM 8151 C C . ALA A 1 560 ? -35.066 67.063 197.297 1.00 98.97 562 ALA A C 1
ATOM 8152 O O . ALA A 1 560 ? -34.428 67.291 196.249 1.00 97.89 562 ALA A O 1
ATOM 8159 N N . ARG A 1 561 ? -35.519 65.831 197.634 1.00 96.28 563 ARG A N 1
ATOM 8160 C CA . ARG A 1 561 ? -35.229 64.705 196.754 1.00 96.18 563 ARG A CA 1
ATOM 8161 C C . ARG A 1 561 ? -35.818 64.970 195.398 1.00 100.58 563 ARG A C 1
ATOM 8162 O O . ARG A 1 561 ? -35.117 64.778 194.389 1.00 99.50 563 ARG A O 1
ATOM 8183 N N . ILE A 1 562 ? -37.059 65.510 195.372 1.00 96.34 564 ILE A N 1
ATOM 8184 C CA . ILE A 1 562 ? -37.703 65.808 194.096 1.00 96.01 564 ILE A CA 1
ATOM 8185 C C . ILE A 1 562 ? -36.804 66.788 193.272 1.00 98.63 564 ILE A C 1
ATOM 8186 O O . ILE A 1 562 ? -36.466 66.472 192.128 1.00 99.15 564 ILE A O 1
ATOM 8202 N N . ALA A 1 563 ? -36.336 67.883 193.881 1.00 93.06 565 ALA A N 1
ATOM 8203 C CA . ALA A 1 563 ? -35.448 68.839 193.198 1.00 92.63 565 ALA A CA 1
ATOM 8204 C C . ALA A 1 563 ? -34.176 68.181 192.598 1.00 97.97 565 ALA A C 1
ATOM 8205 O O . ALA A 1 563 ? -33.793 68.443 191.439 1.00 95.96 565 ALA A O 1
ATOM 8212 N N . VAL A 1 564 ? -33.500 67.371 193.435 1.00 95.29 566 VAL A N 1
ATOM 8213 C CA . VAL A 1 564 ? -32.238 66.745 193.050 1.00 94.46 566 VAL A CA 1
ATOM 8214 C C . VAL A 1 564 ? -32.503 65.720 191.953 1.00 100.80 566 VAL A C 1
ATOM 8215 O O . VAL A 1 564 ? -31.811 65.746 190.928 1.00 99.94 566 VAL A O 1
ATOM 8228 N N . ASP A 1 565 ? -33.531 64.850 192.149 1.00 98.14 567 ASP A N 1
ATOM 8229 C CA . ASP A 1 565 ? -33.914 63.861 191.141 1.00 98.61 567 ASP A CA 1
ATOM 8230 C C . ASP A 1 565 ? -34.175 64.594 189.802 1.00 96.38 567 ASP A C 1
ATOM 8231 O O . ASP A 1 565 ? -33.558 64.221 188.791 1.00 96.33 567 ASP A O 1
ATOM 8240 N N . LYS A 1 566 ? -34.988 65.700 189.817 1.00 88.77 568 LYS A N 1
ATOM 8241 C CA . LYS A 1 566 ? -35.273 66.499 188.594 1.00 88.22 568 LYS A CA 1
ATOM 8242 C C . LYS A 1 566 ? -33.917 67.001 187.937 1.00 95.87 568 LYS A C 1
ATOM 8243 O O . LYS A 1 566 ? -33.669 66.753 186.751 1.00 96.48 568 LYS A O 1
ATOM 8247 N N . THR A 1 567 ? -33.022 67.591 188.739 1.00 92.51 569 THR A N 1
ATOM 8248 C CA . THR A 1 567 ? -31.746 68.074 188.250 1.00 92.54 569 THR A CA 1
ATOM 8249 C C . THR A 1 567 ? -30.886 66.915 187.686 1.00 101.09 569 THR A C 1
ATOM 8250 O O . THR A 1 567 ? -30.298 67.069 186.605 1.00 104.97 569 THR A O 1
ATOM 8261 N N . ILE A 1 568 ? -30.797 65.771 188.393 1.00 95.57 570 ILE A N 1
ATOM 8262 C CA . ILE A 1 568 ? -30.005 64.618 187.915 1.00 95.39 570 ILE A CA 1
ATOM 8263 C C . ILE A 1 568 ? -30.573 64.067 186.621 1.00 97.68 570 ILE A C 1
ATOM 8264 O O . ILE A 1 568 ? -29.842 63.919 185.637 1.00 95.62 570 ILE A O 1
ATOM 8280 N N . ARG A 1 569 ? -31.880 63.750 186.637 1.00 95.77 571 ARG A N 1
ATOM 8281 C CA . ARG A 1 569 ? -32.532 63.192 185.461 1.00 98.63 571 ARG A CA 1
ATOM 8282 C C . ARG A 1 569 ? -32.391 64.147 184.237 1.00 106.65 571 ARG A C 1
ATOM 8283 O O . ARG A 1 569 ? -32.249 63.651 183.117 1.00 109.25 571 ARG A O 1
ATOM 8304 N N . TYR A 1 570 ? -32.323 65.481 184.450 1.00 101.86 572 TYR A N 1
ATOM 8305 C CA . TYR A 1 570 ? -32.145 66.425 183.348 1.00 102.21 572 TYR A CA 1
ATOM 8306 C C . TYR A 1 570 ? -30.863 66.161 182.606 1.00 112.25 572 TYR A C 1
ATOM 8307 O O . TYR A 1 570 ? -30.897 66.008 181.382 1.00 113.65 572 TYR A O 1
ATOM 8325 N N . GLU A 1 571 ? -29.733 66.113 183.337 1.00 111.98 573 GLU A N 1
ATOM 8326 C CA . GLU A 1 571 ? -28.420 65.885 182.709 1.00 115.55 573 GLU A CA 1
ATOM 8327 C C . GLU A 1 571 ? -28.288 64.528 182.074 1.00 122.31 573 GLU A C 1
ATOM 8328 O O . GLU A 1 571 ? -27.570 64.400 181.089 1.00 123.07 573 GLU A O 1
ATOM 8340 N N . GLU A 1 572 ? -28.912 63.508 182.672 1.00 120.83 574 GLU A N 1
ATOM 8341 C CA . GLU A 1 572 ? -28.774 62.154 182.177 1.00 123.91 574 GLU A CA 1
ATOM 8342 C C . GLU A 1 572 ? -29.680 61.854 181.001 1.00 131.93 574 GLU A C 1
ATOM 8343 O O . GLU A 1 572 ? -29.248 61.073 180.162 1.00 133.57 574 GLU A O 1
ATOM 8355 N N . ASP A 1 573 ? -30.904 62.432 180.914 1.00 130.31 575 ASP A N 1
ATOM 8356 C CA . ASP A 1 573 ? -31.781 62.161 179.757 1.00 133.52 575 ASP A CA 1
ATOM 8357 C C . ASP A 1 573 ? -31.221 62.852 178.528 1.00 139.26 575 ASP A C 1
ATOM 8358 O O . ASP A 1 573 ? -31.551 63.999 178.237 1.00 138.59 575 ASP A O 1
ATOM 8367 N N . ARG A 1 574 ? -30.314 62.157 177.851 1.00 137.75 576 ARG A N 1
ATOM 8368 C CA . ARG A 1 574 ? -29.643 62.637 176.651 1.00 138.80 576 ARG A CA 1
ATOM 8369 C C . ARG A 1 574 ? -30.657 62.833 175.528 1.00 148.54 576 ARG A C 1
ATOM 8370 O O . ARG A 1 574 ? -30.534 63.796 174.776 1.00 149.78 576 ARG A O 1
ATOM 8391 N N . GLU A 1 575 ? -31.678 61.951 175.452 1.00 148.21 577 GLU A N 1
ATOM 8392 C CA . GLU A 1 575 ? -32.759 61.994 174.452 1.00 151.22 577 GLU A CA 1
ATOM 8393 C C . GLU A 1 575 ? -33.632 63.253 174.564 1.00 159.54 577 GLU A C 1
ATOM 8394 O O . GLU A 1 575 ? -34.185 63.667 173.549 1.00 159.88 577 GLU A O 1
ATOM 8398 N N . SER A 1 576 ? -33.770 63.861 175.767 1.00 160.36 578 SER A N 1
ATOM 8399 C CA . SER A 1 576 ? -34.544 65.107 175.920 1.00 162.36 578 SER A CA 1
ATOM 8400 C C . SER A 1 576 ? -33.826 66.282 175.198 1.00 177.20 578 SER A C 1
ATOM 8401 O O . SER A 1 576 ? -34.491 67.127 174.601 1.00 177.97 578 SER A O 1
ATOM 8409 N N . GLY A 1 577 ? -32.489 66.284 175.223 1.00 181.29 579 GLY A N 1
ATOM 8410 C CA . GLY A 1 577 ? -31.668 67.290 174.557 1.00 186.71 579 GLY A CA 1
ATOM 8411 C C . GLY A 1 577 ? -31.702 67.221 173.039 1.00 216.14 579 GLY A C 1
ATOM 8412 O O . GLY A 1 577 ? -31.513 68.246 172.386 1.00 216.32 579 GLY A O 1
ATOM 8416 N N . ALA A 1 578 ? -31.943 66.017 172.460 1.00 230.44 580 ALA A N 1
ATOM 8417 C CA . ALA A 1 578 ? -32.047 65.816 171.005 1.00 244.11 580 ALA A CA 1
ATOM 8418 C C . ALA A 1 578 ? -33.386 66.332 170.436 1.00 253.80 580 ALA A C 1
ATOM 8419 O O . ALA A 1 578 ? -33.481 66.504 169.221 1.00 254.47 580 ALA A O 1
ATOM 8426 N N . TRP A 1 579 ? -34.415 66.563 171.296 1.00 255.99 581 TRP A N 1
ATOM 8427 C CA . TRP A 1 579 ? -35.723 67.094 170.869 1.00 258.80 581 TRP A CA 1
ATOM 8428 C C . TRP A 1 579 ? -35.576 68.542 170.382 1.00 263.07 581 TRP A C 1
ATOM 8429 O O . TRP A 1 579 ? -36.172 68.898 169.366 1.00 263.56 581 TRP A O 1
ATOM 8433 N N . ARG A 1 580 ? -34.755 69.360 171.084 1.00 261.65 582 ARG A N 1
ATOM 8434 C CA . ARG A 1 580 ? -34.467 70.745 170.684 1.00 263.19 582 ARG A CA 1
ATOM 8435 C C . ARG A 1 580 ? -33.660 70.775 169.358 1.00 268.46 582 ARG A C 1
ATOM 8436 O O . ARG A 1 580 ? -33.853 71.685 168.553 1.00 268.89 582 ARG A O 1
ATOM 8440 N N . ILE A 1 581 ? -32.783 69.771 169.128 1.00 267.98 583 ILE A N 1
ATOM 8441 C CA . ILE A 1 581 ? -32.010 69.643 167.882 1.00 269.43 583 ILE A CA 1
ATOM 8442 C C . ILE A 1 581 ? -32.890 69.069 166.749 1.00 274.65 583 ILE A C 1
ATOM 8443 O O . ILE A 1 581 ? -32.621 69.334 165.578 1.00 274.87 583 ILE A O 1
ATOM 8447 N N . ARG A 1 582 ? -33.929 68.278 167.101 1.00 273.93 584 ARG A N 1
ATOM 8448 C CA . ARG A 1 582 ? -34.863 67.676 166.136 1.00 275.68 584 ARG A CA 1
ATOM 8449 C C . ARG A 1 582 ? -35.746 68.701 165.407 1.00 281.23 584 ARG A C 1
ATOM 8450 O O . ARG A 1 582 ? -36.326 68.353 164.376 1.00 281.65 584 ARG A O 1
ATOM 8454 N N . ALA A 1 583 ? -35.874 69.942 165.923 1.00 280.85 585 ALA A N 1
ATOM 8455 C CA . ALA A 1 583 ? -36.698 70.970 165.283 1.00 283.48 585 ALA A CA 1
ATOM 8456 C C . ALA A 1 583 ? -36.086 71.445 163.951 1.00 288.78 585 ALA A C 1
ATOM 8457 O O . ALA A 1 583 ? -35.465 72.503 163.893 1.00 288.46 585 ALA A O 1
ATOM 8464 N N . CYS A 1 584 ? -36.265 70.643 162.886 1.00 288.38 586 CYS A N 1
ATOM 8465 C CA . CYS A 1 584 ? -35.808 70.947 161.525 1.00 288.97 586 CYS A CA 1
ATOM 8466 C C . CYS A 1 584 ? -36.944 70.649 160.517 1.00 290.98 586 CYS A C 1
ATOM 8467 O O . CYS A 1 584 ? -36.676 70.452 159.331 1.00 290.78 586 CYS A O 1
ATOM 8471 N N . PHE A 1 585 ? -38.213 70.669 160.988 1.00 289.52 587 PHE A N 1
ATOM 8472 C CA . PHE A 1 585 ? -39.396 70.389 160.169 1.00 289.47 587 PHE A CA 1
ATOM 8473 C C . PHE A 1 585 ? -39.959 71.664 159.536 1.00 291.21 587 PHE A C 1
ATOM 8474 O O . PHE A 1 585 ? -40.560 71.582 158.466 1.00 290.89 587 PHE A O 1
ATOM 8478 N N . ALA A 1 586 ? -39.788 72.831 160.189 1.00 289.06 588 ALA A N 1
ATOM 8479 C CA . ALA A 1 586 ? -40.281 74.107 159.661 1.00 291.09 588 ALA A CA 1
ATOM 8480 C C . ALA A 1 586 ? -39.483 74.537 158.437 1.00 291.55 588 ALA A C 1
ATOM 8481 O O . ALA A 1 586 ? -38.267 74.363 158.409 1.00 273.58 588 ALA A O 1
ATOM 8488 N N . MET A 1 612 ? -46.616 78.068 170.522 1.00 197.09 614 MET A N 1
ATOM 8489 C CA . MET A 1 612 ? -45.695 78.934 171.265 1.00 194.25 614 MET A CA 1
ATOM 8490 C C . MET A 1 612 ? -44.301 78.930 170.615 1.00 197.98 614 MET A C 1
ATOM 8491 O O . MET A 1 612 ? -43.380 78.292 171.130 1.00 195.13 614 MET A O 1
ATOM 8494 N N . PRO A 1 613 ? -44.279 79.240 169.307 1.00 197.74 615 PRO A N 1
ATOM 8495 C CA . PRO A 1 613 ? -43.084 79.865 168.721 1.00 197.55 615 PRO A CA 1
ATOM 8496 C C . PRO A 1 613 ? -43.314 81.347 168.414 1.00 204.54 615 PRO A C 1
ATOM 8497 O O . PRO A 1 613 ? -43.884 81.684 167.372 1.00 206.82 615 PRO A O 1
ATOM 8500 N N . VAL A 1 614 ? -42.860 82.232 169.328 1.00 200.76 616 VAL A N 1
ATOM 8501 C CA . VAL A 1 614 ? -43.012 83.688 169.178 1.00 203.44 616 VAL A CA 1
ATOM 8502 C C . VAL A 1 614 ? -41.779 84.285 168.466 1.00 214.64 616 VAL A C 1
ATOM 8503 O O . VAL A 1 614 ? -40.649 83.912 168.788 1.00 212.39 616 VAL A O 1
ATOM 8507 N N . ARG A 1 615 ? -42.003 85.207 167.501 1.00 218.93 617 ARG A N 1
ATOM 8508 C CA . ARG A 1 615 ? -40.917 85.840 166.741 1.00 215.28 617 ARG A CA 1
ATOM 8509 C C . ARG A 1 615 ? -40.490 87.148 167.414 1.00 213.92 617 ARG A C 1
ATOM 8510 O O . ARG A 1 615 ? -41.343 87.999 167.672 1.00 214.36 617 ARG A O 1
ATOM 8514 N N . ALA A 1 616 ? -39.179 87.306 167.708 1.00 205.69 618 ALA A N 1
ATOM 8515 C CA . ALA A 1 616 ? -38.637 88.508 168.364 1.00 204.53 618 ALA A CA 1
ATOM 8516 C C . ALA A 1 616 ? -38.167 89.555 167.337 1.00 223.01 618 ALA A C 1
ATOM 8517 O O . ALA A 1 616 ? -37.258 89.266 166.562 1.00 223.29 618 ALA A O 1
ATOM 8524 N N . PHE A 1 617 ? -38.762 90.767 167.345 1.00 230.39 619 PHE A N 1
ATOM 8525 C CA . PHE A 1 617 ? -38.372 91.854 166.437 1.00 239.14 619 PHE A CA 1
ATOM 8526 C C . PHE A 1 617 ? -37.309 92.716 167.125 1.00 249.81 619 PHE A C 1
ATOM 8527 O O . PHE A 1 617 ? -37.633 93.442 168.060 1.00 250.17 619 PHE A O 1
ATOM 8531 N N . GLN A 1 618 ? -36.042 92.617 166.684 1.00 253.23 620 GLN A N 1
ATOM 8532 C CA . GLN A 1 618 ? -34.924 93.377 167.251 1.00 253.59 620 GLN A CA 1
ATOM 8533 C C . GLN A 1 618 ? -34.512 94.559 166.323 1.00 260.66 620 GLN A C 1
ATOM 8534 O O . GLN A 1 618 ? -35.237 94.909 165.399 1.00 261.54 620 GLN A O 1
ATOM 8538 N N . ASP A 1 619 ? -33.266 95.088 166.506 1.00 260.56 621 ASP A N 1
ATOM 8539 C CA . ASP A 1 619 ? -32.645 96.107 165.645 1.00 284.67 621 ASP A CA 1
ATOM 8540 C C . ASP A 1 619 ? -31.368 95.532 165.017 1.00 256.32 621 ASP A C 1
ATOM 8541 O O . ASP A 1 619 ? -30.988 95.893 163.905 1.00 215.60 621 ASP A O 1
ATOM 8545 N N . LYS A 1 636 ? -24.102 85.536 156.712 1.00 281.19 638 LYS A N 1
ATOM 8546 C CA . LYS A 1 636 ? -23.539 84.302 157.251 1.00 280.97 638 LYS A CA 1
ATOM 8547 C C . LYS A 1 636 ? -23.007 84.524 158.670 1.00 281.30 638 LYS A C 1
ATOM 8548 O O . LYS A 1 636 ? -23.365 83.770 159.572 1.00 279.68 638 LYS A O 1
ATOM 8551 N N . LYS A 1 637 ? -22.164 85.556 158.871 1.00 279.30 639 LYS A N 1
ATOM 8552 C CA . LYS A 1 637 ? -21.611 85.878 160.196 1.00 277.31 639 LYS A CA 1
ATOM 8553 C C . LYS A 1 637 ? -22.678 86.515 161.097 1.00 276.92 639 LYS A C 1
ATOM 8554 O O . LYS A 1 637 ? -22.642 86.311 162.311 1.00 275.07 639 LYS A O 1
ATOM 8558 N N . LYS A 1 638 ? -23.622 87.282 160.508 1.00 274.70 640 LYS A N 1
ATOM 8559 C CA . LYS A 1 638 ? -24.720 87.909 161.256 1.00 272.87 640 LYS A CA 1
ATOM 8560 C C . LYS A 1 638 ? -25.705 86.847 161.750 1.00 272.11 640 LYS A C 1
ATOM 8561 O O . LYS A 1 638 ? -26.150 86.918 162.894 1.00 270.33 640 LYS A O 1
ATOM 8565 N N . MET A 1 639 ? -26.024 85.853 160.895 1.00 269.33 641 MET A N 1
ATOM 8566 C CA . MET A 1 639 ? -26.927 84.749 161.250 1.00 267.22 641 MET A CA 1
ATOM 8567 C C . MET A 1 639 ? -26.287 83.787 162.274 1.00 265.70 641 MET A C 1
ATOM 8568 O O . MET A 1 639 ? -27.017 83.083 162.970 1.00 264.18 641 MET A O 1
ATOM 8572 N N . LEU A 1 640 ? -24.941 83.742 162.358 1.00 262.21 642 LEU A N 1
ATOM 8573 C CA . LEU A 1 640 ? -24.229 82.878 163.312 1.00 259.85 642 LEU A CA 1
ATOM 8574 C C . LEU A 1 640 ? -24.424 83.344 164.764 1.00 255.54 642 LEU A C 1
ATOM 8575 O O . LEU A 1 640 ? -24.562 82.506 165.655 1.00 254.03 642 LEU A O 1
ATOM 8579 N N . GLU A 1 641 ? -24.434 84.671 164.997 1.00 249.35 643 GLU A N 1
ATOM 8580 C CA . GLU A 1 641 ? -24.629 85.243 166.336 1.00 244.39 643 GLU A CA 1
ATOM 8581 C C . GLU A 1 641 ? -26.020 84.922 166.874 1.00 239.00 643 GLU A C 1
ATOM 8582 O O . GLU A 1 641 ? -26.143 84.574 168.044 1.00 237.39 643 GLU A O 1
ATOM 8586 N N . THR A 1 642 ? -27.061 85.011 166.017 1.00 231.99 644 THR A N 1
ATOM 8587 C CA . THR A 1 642 ? -28.453 84.710 166.392 1.00 225.60 644 THR A CA 1
ATOM 8588 C C . THR A 1 642 ? -28.674 83.214 166.742 1.00 215.92 644 THR A C 1
ATOM 8589 O O . THR A 1 642 ? -29.620 82.913 167.472 1.00 213.47 644 THR A O 1
ATOM 8600 N N . LEU A 1 643 ? -27.818 82.287 166.236 1.00 203.43 645 LEU A N 1
ATOM 8601 C CA . LEU A 1 643 ? -27.929 80.846 166.549 1.00 198.36 645 LEU A CA 1
ATOM 8602 C C . LEU A 1 643 ? -27.496 80.618 168.004 1.00 189.01 645 LEU A C 1
ATOM 8603 O O . LEU A 1 643 ? -28.077 79.776 168.695 1.00 187.67 645 LEU A O 1
ATOM 8619 N N . GLN A 1 644 ? -26.520 81.421 168.467 1.00 176.26 646 GLN A N 1
ATOM 8620 C CA . GLN A 1 644 ? -26.019 81.357 169.833 1.00 170.14 646 GLN A CA 1
ATOM 8621 C C . GLN A 1 644 ? -26.870 82.190 170.828 1.00 164.61 646 GLN A C 1
ATOM 8622 O O . GLN A 1 644 ? -26.581 82.144 172.027 1.00 161.83 646 GLN A O 1
ATOM 8636 N N . SER A 1 645 ? -27.870 82.978 170.350 1.00 156.04 647 SER A N 1
ATOM 8637 C CA . SER A 1 645 ? -28.686 83.835 171.216 1.00 151.60 647 SER A CA 1
ATOM 8638 C C . SER A 1 645 ? -29.733 83.037 171.985 1.00 149.84 647 SER A C 1
ATOM 8639 O O . SER A 1 645 ? -30.109 81.934 171.586 1.00 149.18 647 SER A O 1
ATOM 8647 N N . GLY A 1 646 ? -30.198 83.623 173.078 1.00 141.69 648 GLY A N 1
ATOM 8648 C CA . GLY A 1 646 ? -31.224 83.028 173.916 1.00 137.94 648 GLY A CA 1
ATOM 8649 C C . GLY A 1 646 ? -31.974 84.066 174.722 1.00 137.07 648 GLY A C 1
ATOM 8650 O O . GLY A 1 646 ? -31.440 85.145 175.012 1.00 135.89 648 GLY A O 1
ATOM 8654 N N . ILE A 1 647 ? -33.229 83.751 175.066 1.00 130.51 649 ILE A N 1
ATOM 8655 C CA . ILE A 1 647 ? -34.088 84.657 175.820 1.00 128.26 649 ILE A CA 1
ATOM 8656 C C . ILE A 1 647 ? -34.483 84.006 177.111 1.00 129.21 649 ILE A C 1
ATOM 8657 O O . ILE A 1 647 ? -34.988 82.893 177.090 1.00 130.39 649 ILE A O 1
ATOM 8673 N N . ILE A 1 648 ? -34.316 84.712 178.226 1.00 121.40 650 ILE A N 1
ATOM 8674 C CA . ILE A 1 648 ? -34.775 84.231 179.513 1.00 118.29 650 ILE A CA 1
ATOM 8675 C C . ILE A 1 648 ? -35.936 85.106 179.878 1.00 119.92 650 ILE A C 1
ATOM 8676 O O . ILE A 1 648 ? -35.864 86.328 179.710 1.00 118.45 650 ILE A O 1
ATOM 8692 N N . LEU A 1 649 ? -37.022 84.482 180.340 1.00 116.78 651 LEU A N 1
ATOM 8693 C CA . LEU A 1 649 ? -38.224 85.201 180.713 1.00 117.10 651 LEU A CA 1
ATOM 8694 C C . LEU A 1 649 ? -38.405 85.065 182.186 1.00 118.77 651 LEU A C 1
ATOM 8695 O O . LEU A 1 649 ? -38.251 83.966 182.722 1.00 118.37 651 LEU A O 1
ATOM 8711 N N . LEU A 1 650 ? -38.653 86.193 182.861 1.00 113.89 652 LEU A N 1
ATOM 8712 C CA . LEU A 1 650 ? -38.820 86.221 184.313 1.00 111.05 652 LEU A CA 1
ATOM 8713 C C . LEU A 1 650 ? -40.160 85.731 184.727 1.00 118.54 652 LEU A C 1
ATOM 8714 O O . LEU A 1 650 ? -41.146 86.115 184.108 1.00 120.85 652 LEU A O 1
ATOM 8730 N N . ASN A 1 651 ? -40.221 84.991 185.831 1.00 115.83 653 ASN A N 1
ATOM 8731 C CA . ASN A 1 651 ? -41.480 84.559 186.413 1.00 117.65 653 ASN A CA 1
ATOM 8732 C C . ASN A 1 651 ? -41.872 85.622 187.418 1.00 128.26 653 ASN A C 1
ATOM 8733 O O . ASN A 1 651 ? -41.056 85.928 188.281 1.00 128.48 653 ASN A O 1
ATOM 8744 N N . TYR A 1 652 ? -43.059 86.231 187.296 1.00 129.99 654 TYR A N 1
ATOM 8745 C CA . TYR A 1 652 ? -43.444 87.313 188.198 1.00 132.71 654 TYR A CA 1
ATOM 8746 C C . TYR A 1 652 ? -44.375 86.829 189.279 1.00 140.75 654 TYR A C 1
ATOM 8747 O O . TYR A 1 652 ? -45.564 86.748 189.038 1.00 142.36 654 TYR A O 1
ATOM 8765 N N . ALA A 1 653 ? -43.850 86.523 190.472 1.00 140.94 655 ALA A N 1
ATOM 8766 C CA . ALA A 1 653 ? -44.653 86.070 191.622 1.00 144.03 655 ALA A CA 1
ATOM 8767 C C . ALA A 1 653 ? -45.630 87.169 192.102 1.00 158.18 655 ALA A C 1
ATOM 8768 O O . ALA A 1 653 ? -45.206 88.206 192.618 1.00 157.23 655 ALA A O 1
ATOM 8775 N N . GLY A 1 654 ? -46.924 86.914 191.928 1.00 163.72 656 GLY A N 1
ATOM 8776 C CA . GLY A 1 654 ? -47.986 87.876 192.202 1.00 169.38 656 GLY A CA 1
ATOM 8777 C C . GLY A 1 654 ? -48.335 88.204 193.637 1.00 180.54 656 GLY A C 1
ATOM 8778 O O . GLY A 1 654 ? -47.564 87.958 194.568 1.00 177.74 656 GLY A O 1
ATOM 8782 N N . HIS A 1 655 ? -49.508 88.841 193.778 1.00 185.77 657 HIS A N 1
ATOM 8783 C CA . HIS A 1 655 ? -50.133 89.279 195.026 1.00 189.54 657 HIS A CA 1
ATOM 8784 C C . HIS A 1 655 ? -51.526 88.641 195.023 1.00 197.56 657 HIS A C 1
ATOM 8785 O O . HIS A 1 655 ? -52.517 89.270 194.625 1.00 200.93 657 HIS A O 1
ATOM 8799 N N . GLY A 1 656 ? -51.557 87.354 195.356 1.00 193.07 658 GLY A N 1
ATOM 8800 C CA . GLY A 1 656 ? -52.780 86.557 195.320 1.00 195.31 658 GLY A CA 1
ATOM 8801 C C . GLY A 1 656 ? -53.826 86.839 196.382 1.00 199.35 658 GLY A C 1
ATOM 8802 O O . GLY A 1 656 ? -55.003 86.488 196.196 1.00 201.81 658 GLY A O 1
ATOM 8806 N N . GLY A 1 657 ? -53.400 87.452 197.490 1.00 192.19 659 GLY A N 1
ATOM 8807 C CA . GLY A 1 657 ? -54.267 87.718 198.629 1.00 192.16 659 GLY A CA 1
ATOM 8808 C C . GLY A 1 657 ? -54.736 89.145 198.815 1.00 195.42 659 GLY A C 1
ATOM 8809 O O . GLY A 1 657 ? -53.978 90.081 198.542 1.00 194.10 659 GLY A O 1
ATOM 8813 N N . PRO A 1 658 ? -55.952 89.338 199.391 1.00 192.91 660 PRO A N 1
ATOM 8814 C CA . PRO A 1 658 ? -56.436 90.704 199.656 1.00 194.99 660 PRO A CA 1
ATOM 8815 C C . PRO A 1 658 ? -55.704 91.359 200.846 1.00 194.87 660 PRO A C 1
ATOM 8816 O O . PRO A 1 658 ? -56.198 91.372 201.985 1.00 195.32 660 PRO A O 1
ATOM 8827 N N . ALA A 1 659 ? -54.501 91.903 200.549 1.00 186.46 661 ALA A N 1
ATOM 8828 C CA . ALA A 1 659 ? -53.614 92.610 201.478 1.00 183.01 661 ALA A CA 1
ATOM 8829 C C . ALA A 1 659 ? -53.153 91.751 202.682 1.00 178.89 661 ALA A C 1
ATOM 8830 O O . ALA A 1 659 ? -52.032 91.243 202.659 1.00 174.26 661 ALA A O 1
ATOM 8837 N N . GLY A 1 660 ? -54.003 91.613 203.701 1.00 173.78 662 GLY A N 1
ATOM 8838 C CA . GLY A 1 660 ? -53.673 90.907 204.935 1.00 169.55 662 GLY A CA 1
ATOM 8839 C C . GLY A 1 660 ? -53.429 89.415 204.830 1.00 165.54 662 GLY A C 1
ATOM 8840 O O . GLY A 1 660 ? -52.711 88.863 205.667 1.00 163.00 662 GLY A O 1
ATOM 8844 N N . TRP A 1 661 ? -54.031 88.745 203.824 1.00 157.81 663 TRP A N 1
ATOM 8845 C CA . TRP A 1 661 ? -53.868 87.304 203.624 1.00 153.01 663 TRP A CA 1
ATOM 8846 C C . TRP A 1 661 ? -52.414 86.984 203.305 1.00 150.04 663 TRP A C 1
ATOM 8847 O O . TRP A 1 661 ? -51.786 86.194 204.005 1.00 145.75 663 TRP A O 1
ATOM 8868 N N . SER A 1 662 ? -51.871 87.626 202.277 1.00 145.94 664 SER A N 1
ATOM 8869 C CA . SER A 1 662 ? -50.486 87.422 201.861 1.00 142.87 664 SER A CA 1
ATOM 8870 C C . SER A 1 662 ? -49.524 87.464 203.055 1.00 143.12 664 SER A C 1
ATOM 8871 O O . SER A 1 662 ? -48.733 86.546 203.231 1.00 140.13 664 SER A O 1
ATOM 8879 N N . ASP A 1 663 ? -49.646 88.490 203.907 1.00 140.06 665 ASP A N 1
ATOM 8880 C CA . ASP A 1 663 ? -48.778 88.690 205.078 1.00 137.64 665 ASP A CA 1
ATOM 8881 C C . ASP A 1 663 ? -48.914 87.576 206.135 1.00 133.42 665 ASP A C 1
ATOM 8882 O O . ASP A 1 663 ? -47.950 87.330 206.861 1.00 132.21 665 ASP A O 1
ATOM 8891 N N . GLU A 1 664 ? -50.080 86.927 206.244 1.00 124.04 666 GLU A N 1
ATOM 8892 C CA . GLU A 1 664 ? -50.282 85.855 207.217 1.00 120.02 666 GLU A CA 1
ATOM 8893 C C . GLU A 1 664 ? -49.967 84.485 206.654 1.00 114.21 666 GLU A C 1
ATOM 8894 O O . GLU A 1 664 ? -49.828 83.548 207.435 1.00 110.00 666 GLU A O 1
ATOM 8906 N N . HIS A 1 665 ? -49.939 84.335 205.311 1.00 109.72 667 HIS A N 1
ATOM 8907 C CA . HIS A 1 665 ? -49.801 83.024 204.679 1.00 107.48 667 HIS A CA 1
ATOM 8908 C C . HIS A 1 665 ? -48.621 82.854 203.778 1.00 105.47 667 HIS A C 1
ATOM 8909 O O . HIS A 1 665 ? -48.192 81.719 203.635 1.00 104.03 667 HIS A O 1
ATOM 8923 N N . LEU A 1 666 ? -48.083 83.917 203.170 1.00 99.92 668 LEU A N 1
ATOM 8924 C CA . LEU A 1 666 ? -46.886 83.828 202.307 1.00 96.54 668 LEU A CA 1
ATOM 8925 C C . LEU A 1 666 ? -45.717 84.272 203.122 1.00 98.19 668 LEU A C 1
ATOM 8926 O O . LEU A 1 666 ? -45.432 85.473 203.187 1.00 98.75 668 LEU A O 1
ATOM 8942 N N . LEU A 1 667 ? -45.092 83.296 203.828 1.00 91.01 669 LEU A N 1
ATOM 8943 C CA . LEU A 1 667 ? -44.037 83.574 204.788 1.00 87.95 669 LEU A CA 1
ATOM 8944 C C . LEU A 1 667 ? -42.607 83.298 204.272 1.00 91.15 669 LEU A C 1
ATOM 8945 O O . LEU A 1 667 ? -41.649 83.903 204.806 1.00 91.56 669 LEU A O 1
ATOM 8961 N N . THR A 1 668 ? -42.451 82.386 203.297 1.00 83.82 670 THR A N 1
ATOM 8962 C CA . THR A 1 668 ? -41.124 82.019 202.818 1.00 82.08 670 THR A CA 1
ATOM 8963 C C . THR A 1 668 ? -40.970 82.155 201.327 1.00 90.72 670 THR A C 1
ATOM 8964 O O . THR A 1 668 ? -41.946 82.076 200.573 1.00 94.05 670 THR A O 1
ATOM 8975 N N . LEU A 1 669 ? -39.729 82.168 200.880 1.00 85.44 671 LEU A N 1
ATOM 8976 C CA . LEU A 1 669 ? -39.438 82.259 199.456 1.00 84.98 671 LEU A CA 1
ATOM 8977 C C . LEU A 1 669 ? -40.189 81.207 198.671 1.00 91.61 671 LEU A C 1
ATOM 8978 O O . LEU A 1 669 ? -40.666 81.461 197.560 1.00 93.14 671 LEU A O 1
ATOM 8994 N N . ASN A 1 670 ? -40.295 80.032 199.234 1.00 89.92 672 ASN A N 1
ATOM 8995 C CA . ASN A 1 670 ? -40.996 78.989 198.521 1.00 93.74 672 ASN A CA 1
ATOM 8996 C C . ASN A 1 670 ? -42.480 79.343 198.284 1.00 100.85 672 ASN A C 1
ATOM 8997 O O . ASN A 1 670 ? -43.031 79.045 197.220 1.00 101.00 672 ASN A O 1
ATOM 9008 N N . ASP A 1 671 ? -43.116 79.944 199.296 1.00 98.51 673 ASP A N 1
ATOM 9009 C CA . ASP A 1 671 ? -44.525 80.309 199.230 1.00 100.86 673 ASP A CA 1
ATOM 9010 C C . ASP A 1 671 ? -44.758 81.368 198.216 1.00 105.29 673 ASP A C 1
ATOM 9011 O O . ASP A 1 671 ? -45.797 81.357 197.554 1.00 106.34 673 ASP A O 1
ATOM 9020 N N . ILE A 1 672 ? -43.797 82.273 198.074 1.00 101.86 674 ILE A N 1
ATOM 9021 C CA . ILE A 1 672 ? -43.932 83.410 197.175 1.00 104.09 674 ILE A CA 1
ATOM 9022 C C . ILE A 1 672 ? -43.621 83.019 195.735 1.00 115.71 674 ILE A C 1
ATOM 9023 O O . ILE A 1 672 ? -44.496 83.129 194.881 1.00 117.43 674 ILE A O 1
ATOM 9039 N N . HIS A 1 673 ? -42.392 82.593 195.469 1.00 117.23 675 HIS A N 1
ATOM 9040 C CA . HIS A 1 673 ? -41.964 82.179 194.134 1.00 121.81 675 HIS A CA 1
ATOM 9041 C C . HIS A 1 673 ? -42.312 80.735 194.029 1.00 138.11 675 HIS A C 1
ATOM 9042 O O . HIS A 1 673 ? -41.547 79.935 194.551 1.00 138.36 675 HIS A O 1
ATOM 9056 N N . ASN A 1 674 ? -43.447 80.349 193.446 1.00 144.42 676 ASN A N 1
ATOM 9057 C CA . ASN A 1 674 ? -43.763 78.932 193.525 1.00 149.55 676 ASN A CA 1
ATOM 9058 C C . ASN A 1 674 ? -42.751 78.051 192.754 1.00 168.31 676 ASN A C 1
ATOM 9059 O O . ASN A 1 674 ? -42.726 78.047 191.526 1.00 169.73 676 ASN A O 1
ATOM 9070 N N . PHE A 1 675 ? -41.852 77.388 193.570 1.00 174.36 677 PHE A N 1
ATOM 9071 C CA . PHE A 1 675 ? -40.745 76.435 193.301 1.00 178.10 677 PHE A CA 1
ATOM 9072 C C . PHE A 1 675 ? -40.862 75.511 192.074 1.00 189.07 677 PHE A C 1
ATOM 9073 O O . PHE A 1 675 ? -39.853 75.390 191.371 1.00 190.26 677 PHE A O 1
ATOM 9090 N N . ASN A 1 676 ? -42.020 74.789 191.875 1.00 188.68 678 ASN A N 1
ATOM 9091 C CA . ASN A 1 676 ? -42.196 73.777 190.813 1.00 190.51 678 ASN A CA 1
ATOM 9092 C C . ASN A 1 676 ? -41.962 74.396 189.422 1.00 196.40 678 ASN A C 1
ATOM 9093 O O . ASN A 1 676 ? -42.942 74.773 188.766 1.00 197.47 678 ASN A O 1
ATOM 9097 N N . TYR A 1 677 ? -40.638 74.495 188.994 1.00 192.33 679 TYR A N 1
ATOM 9098 C CA . TYR A 1 677 ? -40.127 75.133 187.755 1.00 192.40 679 TYR A CA 1
ATOM 9099 C C . TYR A 1 677 ? -41.330 75.289 186.774 1.00 197.12 679 TYR A C 1
ATOM 9100 O O . TYR A 1 677 ? -41.845 74.299 186.246 1.00 198.49 679 TYR A O 1
ATOM 9118 N N . LYS A 1 678 ? -41.866 76.527 186.671 1.00 191.94 680 LYS A N 1
ATOM 9119 C CA . LYS A 1 678 ? -43.131 76.791 185.987 1.00 192.71 680 LYS A CA 1
ATOM 9120 C C . LYS A 1 678 ? -43.052 77.847 184.874 1.00 198.43 680 LYS A C 1
ATOM 9121 O O . LYS A 1 678 ? -42.340 78.849 184.993 1.00 196.79 680 LYS A O 1
ATOM 9140 N N . HIS A 1 679 ? -43.852 77.592 183.793 1.00 197.84 681 HIS A N 1
ATOM 9141 C CA . HIS A 1 679 ? -44.065 78.411 182.585 1.00 199.18 681 HIS A CA 1
ATOM 9142 C C . HIS A 1 679 ? -42.768 78.582 181.762 1.00 197.64 681 HIS A C 1
ATOM 9143 O O . HIS A 1 679 ? -41.681 78.439 182.306 1.00 195.75 681 HIS A O 1
ATOM 9157 N N . MET A 1 680 ? -42.914 78.889 180.451 1.00 191.47 682 MET A N 1
ATOM 9158 C CA . MET A 1 680 ? -41.839 78.957 179.435 1.00 189.31 682 MET A CA 1
ATOM 9159 C C . MET A 1 680 ? -40.661 79.840 179.900 1.00 182.43 682 MET A C 1
ATOM 9160 O O . MET A 1 680 ? -40.754 81.058 179.760 1.00 182.66 682 MET A O 1
ATOM 9174 N N . PRO A 1 681 ? -39.554 79.280 180.468 1.00 169.89 683 PRO A N 1
ATOM 9175 C CA . PRO A 1 681 ? -38.481 80.155 180.993 1.00 165.43 683 PRO A CA 1
ATOM 9176 C C . PRO A 1 681 ? -37.368 80.513 179.991 1.00 161.51 683 PRO A C 1
ATOM 9177 O O . PRO A 1 681 ? -36.927 81.669 180.001 1.00 160.52 683 PRO A O 1
ATOM 9188 N N . ILE A 1 682 ? -36.883 79.527 179.175 1.00 151.26 684 ILE A N 1
ATOM 9189 C CA . ILE A 1 682 ? -35.771 79.710 178.246 1.00 147.53 684 ILE A CA 1
ATOM 9190 C C . ILE A 1 682 ? -36.159 79.397 176.793 1.00 150.94 684 ILE A C 1
ATOM 9191 O O . ILE A 1 682 ? -36.514 78.271 176.449 1.00 149.26 684 ILE A O 1
ATOM 9207 N N . TRP A 1 683 ? -35.942 80.395 175.938 1.00 149.32 685 TRP A N 1
ATOM 9208 C CA . TRP A 1 683 ? -36.185 80.337 174.515 1.00 151.91 685 TRP A CA 1
ATOM 9209 C C . TRP A 1 683 ? -34.861 80.316 173.782 1.00 156.04 685 TRP A C 1
ATOM 9210 O O . TRP A 1 683 ? -33.964 81.088 174.119 1.00 153.43 685 TRP A O 1
ATOM 9231 N N . ILE A 1 684 ? -34.726 79.410 172.805 1.00 155.87 686 ILE A N 1
ATOM 9232 C CA . ILE A 1 684 ? -33.561 79.328 171.944 1.00 157.98 686 ILE A CA 1
ATOM 9233 C C . ILE A 1 684 ? -33.972 79.963 170.648 1.00 170.03 686 ILE A C 1
ATOM 9234 O O . ILE A 1 684 ? -35.026 79.629 170.109 1.00 170.85 686 ILE A O 1
ATOM 9250 N N . THR A 1 685 ? -33.138 80.852 170.132 1.00 171.29 687 THR A N 1
ATOM 9251 C CA . THR A 1 685 ? -33.383 81.535 168.873 1.00 174.85 687 THR A CA 1
ATOM 9252 C C . THR A 1 685 ? -32.776 80.657 167.768 1.00 182.57 687 THR A C 1
ATOM 9253 O O . THR A 1 685 ? -31.561 80.417 167.761 1.00 181.04 687 THR A O 1
ATOM 9264 N N . ALA A 1 686 ? -33.643 80.129 166.885 1.00 184.20 688 ALA A N 1
ATOM 9265 C CA . ALA A 1 686 ? -33.266 79.221 165.801 1.00 188.68 688 ALA A CA 1
ATOM 9266 C C . ALA A 1 686 ? -33.422 79.863 164.422 1.00 208.88 688 ALA A C 1
ATOM 9267 O O . ALA A 1 686 ? -34.376 80.609 164.197 1.00 209.47 688 ALA A O 1
ATOM 9274 N N . THR A 1 687 ? -32.518 79.519 163.482 1.00 217.91 689 THR A N 1
ATOM 9275 C CA . THR A 1 687 ? -32.540 80.045 162.114 1.00 227.40 689 THR A CA 1
ATOM 9276 C C . THR A 1 687 ? -32.401 78.912 161.099 1.00 240.50 689 THR A C 1
ATOM 9277 O O . THR A 1 687 ? -31.678 77.947 161.348 1.00 239.80 689 THR A O 1
ATOM 9281 N N . CYS A 1 688 ? -33.087 79.048 159.948 1.00 246.53 690 CYS A N 1
ATOM 9282 C CA . CYS A 1 688 ? -33.069 78.055 158.870 1.00 269.29 690 CYS A CA 1
ATOM 9283 C C . CYS A 1 688 ? -31.911 78.349 157.923 1.00 255.94 690 CYS A C 1
ATOM 9284 O O . CYS A 1 688 ? -30.752 78.262 158.322 1.00 220.23 690 CYS A O 1
ATOM 9288 N N . GLU A 1 702 ? -35.750 93.114 161.063 1.00 270.47 704 GLU A N 1
ATOM 9289 C CA . GLU A 1 702 ? -36.161 91.747 160.755 1.00 269.68 704 GLU A CA 1
ATOM 9290 C C . GLU A 1 702 ? -36.732 91.055 162.006 1.00 264.54 704 GLU A C 1
ATOM 9291 O O . GLU A 1 702 ? -36.580 91.571 163.115 1.00 263.34 704 GLU A O 1
ATOM 9294 N N . GLU A 1 703 ? -37.420 89.907 161.806 1.00 256.99 705 GLU A N 1
ATOM 9295 C CA . GLU A 1 703 ? -38.058 89.109 162.861 1.00 249.94 705 GLU A CA 1
ATOM 9296 C C . GLU A 1 703 ? -37.354 87.744 163.028 1.00 232.74 705 GLU A C 1
ATOM 9297 O O . GLU A 1 703 ? -37.431 86.905 162.130 1.00 232.62 705 GLU A O 1
ATOM 9301 N N . VAL A 1 704 ? -36.668 87.534 164.179 1.00 210.71 706 VAL A N 1
ATOM 9302 C CA . VAL A 1 704 ? -35.947 86.287 164.492 1.00 201.76 706 VAL A CA 1
ATOM 9303 C C . VAL A 1 704 ? -36.940 85.299 165.150 1.00 196.61 706 VAL A C 1
ATOM 9304 O O . VAL A 1 704 ? -37.701 85.711 166.025 1.00 195.19 706 VAL A O 1
ATOM 9308 N N . PHE A 1 705 ? -36.958 84.017 164.716 1.00 186.92 707 PHE A N 1
ATOM 9309 C CA . PHE A 1 705 ? -37.883 83.002 165.257 1.00 183.36 707 PHE A CA 1
ATOM 9310 C C . PHE A 1 705 ? -37.241 82.268 166.433 1.00 182.59 707 PHE A C 1
ATOM 9311 O O . PHE A 1 705 ? -36.151 81.714 166.268 1.00 182.54 707 PHE A O 1
ATOM 9315 N N . LEU A 1 706 ? -37.898 82.266 167.622 1.00 174.99 708 LEU A N 1
ATOM 9316 C CA . LEU A 1 706 ? -37.365 81.609 168.827 1.00 170.95 708 LEU A CA 1
ATOM 9317 C C . LEU A 1 706 ? -38.349 80.569 169.379 1.00 174.95 708 LEU A C 1
ATOM 9318 O O . LEU A 1 706 ? -39.550 80.838 169.464 1.00 175.09 708 LEU A O 1
ATOM 9322 N N . HIS A 1 707 ? -37.820 79.387 169.775 1.00 171.35 709 HIS A N 1
ATOM 9323 C CA . HIS A 1 707 ? -38.594 78.242 170.282 1.00 171.08 709 HIS A CA 1
ATOM 9324 C C . HIS A 1 707 ? -38.183 77.856 171.728 1.00 174.20 709 HIS A C 1
ATOM 9325 O O . HIS A 1 707 ? -36.994 77.900 172.046 1.00 173.50 709 HIS A O 1
ATOM 9329 N N . GLU A 1 708 ? -39.175 77.484 172.596 1.00 170.29 710 GLU A N 1
ATOM 9330 C CA . GLU A 1 708 ? -38.960 77.094 174.017 1.00 167.85 710 GLU A CA 1
ATOM 9331 C C . GLU A 1 708 ? -38.603 75.620 174.085 1.00 172.95 710 GLU A C 1
ATOM 9332 O O . GLU A 1 708 ? -39.363 74.822 173.539 1.00 175.36 710 GLU A O 1
ATOM 9336 N N . LYS A 1 709 ? -37.468 75.230 174.717 1.00 167.58 711 LYS A N 1
ATOM 9337 C CA . LYS A 1 709 ? -37.093 73.813 174.694 1.00 167.92 711 LYS A CA 1
ATOM 9338 C C . LYS A 1 709 ? -36.540 73.262 176.000 1.00 169.55 711 LYS A C 1
ATOM 9339 O O . LYS A 1 709 ? -35.789 73.958 176.710 1.00 167.57 711 LYS A O 1
ATOM 9343 N N . SER A 1 710 ? -36.858 71.935 176.236 1.00 165.72 712 SER A N 1
ATOM 9344 C CA . SER A 1 710 ? -36.413 71.056 177.348 1.00 163.40 712 SER A CA 1
ATOM 9345 C C . SER A 1 710 ? -36.600 71.686 178.747 1.00 160.59 712 SER A C 1
ATOM 9346 O O . SER A 1 710 ? -36.011 72.741 179.043 1.00 160.47 712 SER A O 1
ATOM 9354 N N . GLY A 1 711 ? -37.374 70.997 179.595 1.00 149.56 713 GLY A N 1
ATOM 9355 C CA . GLY A 1 711 ? -37.710 71.454 180.937 1.00 143.73 713 GLY A CA 1
ATOM 9356 C C . GLY A 1 711 ? -36.531 71.576 181.864 1.00 137.70 713 GLY A C 1
ATOM 9357 O O . GLY A 1 711 ? -36.295 70.696 182.698 1.00 137.00 713 GLY A O 1
ATOM 9361 N N . THR A 1 712 ? -35.812 72.696 181.741 1.00 127.42 714 THR A N 1
ATOM 9362 C CA . THR A 1 712 ? -34.611 72.965 182.512 1.00 122.94 714 THR A CA 1
ATOM 9363 C C . THR A 1 712 ? -34.979 73.165 183.952 1.00 121.95 714 THR A C 1
ATOM 9364 O O . THR A 1 712 ? -35.811 74.014 184.242 1.00 122.43 714 THR A O 1
ATOM 9375 N N . PRO A 1 713 ? -34.382 72.412 184.874 1.00 113.25 715 PRO A N 1
ATOM 9376 C CA . PRO A 1 713 ? -34.673 72.599 186.290 1.00 110.86 715 PRO A CA 1
ATOM 9377 C C . PRO A 1 713 ? -34.684 74.058 186.805 1.00 117.93 715 PRO A C 1
ATOM 9378 O O . PRO A 1 713 ? -35.516 74.371 187.651 1.00 122.26 715 PRO A O 1
ATOM 9389 N N . ILE A 1 714 ? -33.850 74.949 186.277 1.00 111.82 716 ILE A N 1
ATOM 9390 C CA . ILE A 1 714 ? -33.775 76.367 186.671 1.00 110.41 716 ILE A CA 1
ATOM 9391 C C . ILE A 1 714 ? -35.098 77.156 186.515 1.00 113.36 716 ILE A C 1
ATOM 9392 O O . ILE A 1 714 ? -35.907 76.837 185.657 1.00 114.36 716 ILE A O 1
ATOM 9408 N N . MET A 1 715 ? -35.290 78.198 187.356 1.00 109.05 717 MET A N 1
ATOM 9409 C CA . MET A 1 715 ? -36.414 79.141 187.316 1.00 109.88 717 MET A CA 1
ATOM 9410 C C . MET A 1 715 ? -35.936 80.505 187.734 1.00 114.50 717 MET A C 1
ATOM 9411 O O . MET A 1 715 ? -35.319 80.594 188.782 1.00 113.44 717 MET A O 1
ATOM 9425 N N . PHE A 1 716 ? -36.277 81.571 186.984 1.00 112.54 718 PHE A N 1
ATOM 9426 C CA . PHE A 1 716 ? -35.873 82.964 187.297 1.00 111.87 718 PHE A CA 1
ATOM 9427 C C . PHE A 1 716 ? -37.092 83.679 187.788 1.00 116.08 718 PHE A C 1
ATOM 9428 O O . PHE A 1 716 ? -38.062 83.783 187.033 1.00 119.18 718 PHE A O 1
ATOM 9445 N N . SER A 1 717 ? -37.088 84.117 189.053 1.00 108.82 719 SER A N 1
ATOM 9446 C CA . SER A 1 717 ? -38.286 84.649 189.670 1.00 108.38 719 SER A CA 1
ATOM 9447 C C . SER A 1 717 ? -38.092 85.982 190.392 1.00 112.57 719 SER A C 1
ATOM 9448 O O . SER A 1 717 ? -37.102 86.159 191.101 1.00 111.33 719 SER A O 1
ATOM 9456 N N . THR A 1 718 ? -39.060 86.912 190.233 1.00 109.68 720 THR A N 1
ATOM 9457 C CA . THR A 1 718 ? -39.092 88.233 190.883 1.00 110.29 720 THR A CA 1
ATOM 9458 C C . THR A 1 718 ? -40.450 88.489 191.354 1.00 116.01 720 THR A C 1
ATOM 9459 O O . THR A 1 718 ? -41.370 87.895 190.824 1.00 117.32 720 THR A O 1
ATOM 9470 N N . THR A 1 719 ? -40.627 89.423 192.252 1.00 114.20 721 THR A N 1
ATOM 9471 C CA . THR A 1 719 ? -41.964 89.868 192.651 1.00 117.03 721 THR A CA 1
ATOM 9472 C C . THR A 1 719 ? -42.266 91.240 192.094 1.00 129.69 721 THR A C 1
ATOM 9473 O O . THR A 1 719 ? -43.361 91.473 191.590 1.00 132.21 721 THR A O 1
ATOM 9484 N N . ARG A 1 720 ? -41.305 92.151 192.205 1.00 130.66 722 ARG A N 1
ATOM 9485 C CA . ARG A 1 720 ? -41.436 93.514 191.691 1.00 135.16 722 ARG A CA 1
ATOM 9486 C C . ARG A 1 720 ? -41.559 93.522 190.147 1.00 141.52 722 ARG A C 1
ATOM 9487 O O . ARG A 1 720 ? -40.831 92.782 189.497 1.00 139.93 722 ARG A O 1
ATOM 9508 N N . VAL A 1 721 ? -42.452 94.351 189.569 1.00 142.28 723 VAL A N 1
ATOM 9509 C CA . VAL A 1 721 ? -42.567 94.465 188.100 1.00 145.37 723 VAL A CA 1
ATOM 9510 C C . VAL A 1 721 ? -41.682 95.602 187.616 1.00 153.07 723 VAL A C 1
ATOM 9511 O O . VAL A 1 721 ? -41.446 96.559 188.357 1.00 154.19 723 VAL A O 1
ATOM 9524 N N . VAL A 1 722 ? -41.185 95.479 186.365 1.00 150.48 724 VAL A N 1
ATOM 9525 C CA . VAL A 1 722 ? -40.224 96.402 185.765 1.00 151.87 724 VAL A CA 1
ATOM 9526 C C . VAL A 1 722 ? -40.721 96.952 184.443 1.00 158.86 724 VAL A C 1
ATOM 9527 O O . VAL A 1 722 ? -40.984 96.162 183.543 1.00 158.24 724 VAL A O 1
ATOM 9540 N N . TYR A 1 723 ? -40.738 98.286 184.272 1.00 158.47 725 TYR A N 1
ATOM 9541 C CA . TYR A 1 723 ? -41.193 98.891 183.029 1.00 162.10 725 TYR A CA 1
ATOM 9542 C C . TYR A 1 723 ? -40.048 99.614 182.318 1.00 170.44 725 TYR A C 1
ATOM 9543 O O . TYR A 1 723 ? -38.982 99.842 182.888 1.00 168.70 725 TYR A O 1
ATOM 9561 N N . ASN A 1 724 ? -40.286 99.941 181.051 1.00 172.19 726 ASN A N 1
ATOM 9562 C CA . ASN A 1 724 ? -39.355 100.601 180.143 1.00 174.64 726 ASN A CA 1
ATOM 9563 C C . ASN A 1 724 ? -39.768 102.056 179.969 1.00 185.77 726 ASN A C 1
ATOM 9564 O O . ASN A 1 724 ? -40.628 102.551 180.707 1.00 185.70 726 ASN A O 1
ATOM 9575 N N . THR A 1 725 ? -39.145 102.743 178.990 1.00 187.91 727 THR A N 1
ATOM 9576 C CA . THR A 1 725 ? -39.523 104.089 178.575 1.00 193.31 727 THR A CA 1
ATOM 9577 C C . THR A 1 725 ? -41.037 104.056 178.284 1.00 200.31 727 THR A C 1
ATOM 9578 O O . THR A 1 725 ? -41.503 103.186 177.530 1.00 200.15 727 THR A O 1
ATOM 9589 N N . GLN A 1 726 ? -41.803 104.916 178.997 1.00 198.10 728 GLN A N 1
ATOM 9590 C CA . GLN A 1 726 ? -43.263 105.044 178.882 1.00 200.05 728 GLN A CA 1
ATOM 9591 C C . GLN A 1 726 ? -43.963 103.710 179.252 1.00 197.42 728 GLN A C 1
ATOM 9592 O O . GLN A 1 726 ? -44.520 103.017 178.400 1.00 197.79 728 GLN A O 1
ATOM 9606 N N . ASN A 1 727 ? -43.889 103.373 180.544 1.00 187.69 729 ASN A N 1
ATOM 9607 C CA . ASN A 1 727 ? -44.496 102.215 181.202 1.00 183.46 729 ASN A CA 1
ATOM 9608 C C . ASN A 1 727 ? -44.680 100.931 180.326 1.00 183.87 729 ASN A C 1
ATOM 9609 O O . ASN A 1 727 ? -45.746 100.312 180.404 1.00 184.94 729 ASN A O 1
ATOM 9620 N N . GLU A 1 728 ? -43.664 100.495 179.547 1.00 175.35 730 GLU A N 1
ATOM 9621 C CA . GLU A 1 728 ? -43.790 99.238 178.782 1.00 171.94 730 GLU A CA 1
ATOM 9622 C C . GLU A 1 728 ? -43.199 98.096 179.650 1.00 165.64 730 GLU A C 1
ATOM 9623 O O . GLU A 1 728 ? -42.002 98.127 179.898 1.00 164.28 730 GLU A O 1
ATOM 9635 N N . LYS A 1 729 ? -44.026 97.142 180.169 1.00 154.45 731 LYS A N 1
ATOM 9636 C CA . LYS A 1 729 ? -43.562 96.069 181.083 1.00 147.24 731 LYS A CA 1
ATOM 9637 C C . LYS A 1 729 ? -42.502 95.152 180.438 1.00 144.84 731 LYS A C 1
ATOM 9638 O O . LYS A 1 729 ? -42.696 94.662 179.328 1.00 144.92 731 LYS A O 1
ATOM 9657 N N . ILE A 1 730 ? -41.396 94.917 181.168 1.00 136.61 732 ILE A N 1
ATOM 9658 C CA . ILE A 1 730 ? -40.259 94.086 180.745 1.00 133.25 732 ILE A CA 1
ATOM 9659 C C . ILE A 1 730 ? -40.540 92.641 181.105 1.00 133.36 732 ILE A C 1
ATOM 9660 O O . ILE A 1 730 ? -40.536 92.314 182.278 1.00 131.90 732 ILE A O 1
ATOM 9676 N N . ASN A 1 731 ? -40.715 91.768 180.129 1.00 128.50 733 ASN A N 1
ATOM 9677 C CA . ASN A 1 731 ? -41.031 90.363 180.393 1.00 126.20 733 ASN A CA 1
ATOM 9678 C C . ASN A 1 731 ? -39.786 89.470 180.626 1.00 126.93 733 ASN A C 1
ATOM 9679 O O . ASN A 1 731 ? -39.934 88.312 181.013 1.00 126.68 733 ASN A O 1
ATOM 9690 N N . GLY A 1 732 ? -38.596 89.996 180.400 1.00 120.92 734 GLY A N 1
ATOM 9691 C CA . GLY A 1 732 ? -37.376 89.219 180.532 1.00 118.89 734 GLY A CA 1
ATOM 9692 C C . GLY A 1 732 ? -36.217 89.884 179.818 1.00 126.67 734 GLY A C 1
ATOM 9693 O O . GLY A 1 732 ? -36.281 91.082 179.522 1.00 128.67 734 GLY A O 1
ATOM 9697 N N . PHE A 1 733 ? -35.149 89.112 179.525 1.00 122.29 735 PHE A N 1
ATOM 9698 C CA . PHE A 1 733 ? -33.971 89.643 178.855 1.00 122.90 735 PHE A CA 1
ATOM 9699 C C . PHE A 1 733 ? -33.454 88.654 177.790 1.00 129.08 735 PHE A C 1
ATOM 9700 O O . PHE A 1 733 ? -33.790 87.467 177.822 1.00 128.51 735 PHE A O 1
ATOM 9704 N N . MET A 1 734 ? -32.674 89.169 176.828 1.00 126.54 736 MET A N 1
ATOM 9705 C CA . MET A 1 734 ? -32.065 88.389 175.758 1.00 126.97 736 MET A CA 1
ATOM 9706 C C . MET A 1 734 ? -30.579 88.527 175.801 1.00 136.86 736 MET A C 1
ATOM 9707 O O . MET A 1 734 ? -30.089 89.660 175.749 1.00 138.85 736 MET A O 1
ATOM 9721 N N . LEU A 1 735 ? -29.856 87.393 175.776 1.00 135.74 737 LEU A N 1
ATOM 9722 C CA . LEU A 1 735 ? -28.385 87.399 175.759 1.00 136.76 737 LEU A CA 1
ATOM 9723 C C . LEU A 1 735 ? -27.938 86.923 174.409 1.00 141.60 737 LEU A C 1
ATOM 9724 O O . LEU A 1 735 ? -28.124 85.748 174.086 1.00 140.46 737 LEU A O 1
ATOM 9740 N N . ARG A 1 736 ? -27.410 87.843 173.586 1.00 139.95 738 ARG A N 1
ATOM 9741 C CA . ARG A 1 736 ? -26.973 87.498 172.240 1.00 142.14 738 ARG A CA 1
ATOM 9742 C C . ARG A 1 736 ? -25.835 86.455 172.194 1.00 146.35 738 ARG A C 1
ATOM 9743 O O . ARG A 1 736 ? -25.616 85.867 171.134 1.00 148.89 738 ARG A O 1
ATOM 9764 N N . ARG A 1 737 ? -25.117 86.247 173.300 1.00 140.54 739 ARG A N 1
ATOM 9765 C CA . ARG A 1 737 ? -23.995 85.332 173.383 1.00 141.23 739 ARG A CA 1
ATOM 9766 C C . ARG A 1 737 ? -24.292 84.265 174.467 1.00 143.43 739 ARG A C 1
ATOM 9767 O O . ARG A 1 737 ? -23.388 83.866 175.187 1.00 143.00 739 ARG A O 1
ATOM 9788 N N . MET A 1 738 ? -25.544 83.779 174.580 1.00 139.34 740 MET A N 1
ATOM 9789 C CA . MET A 1 738 ? -25.910 82.855 175.658 1.00 136.81 740 MET A CA 1
ATOM 9790 C C . MET A 1 738 ? -25.283 81.513 175.448 1.00 140.89 740 MET A C 1
ATOM 9791 O O . MET A 1 738 ? -24.526 81.047 176.295 1.00 138.51 740 MET A O 1
ATOM 9805 N N . PHE A 1 739 ? -25.563 80.915 174.281 1.00 141.29 741 PHE A N 1
ATOM 9806 C CA . PHE A 1 739 ? -25.084 79.582 173.921 1.00 143.00 741 PHE A CA 1
ATOM 9807 C C . PHE A 1 739 ? -23.680 79.590 173.282 1.00 147.73 741 PHE A C 1
ATOM 9808 O O . PHE A 1 739 ? -23.324 78.617 172.632 1.00 149.21 741 PHE A O 1
ATOM 9825 N N . GLU A 1 740 ? -22.856 80.630 173.513 1.00 142.42 742 GLU A N 1
ATOM 9826 C CA . GLU A 1 740 ? -21.475 80.619 173.037 1.00 143.66 742 GLU A CA 1
ATOM 9827 C C . GLU A 1 740 ? -20.672 79.726 173.993 1.00 142.84 742 GLU A C 1
ATOM 9828 O O . GLU A 1 740 ? -20.777 79.894 175.206 1.00 141.03 742 GLU A O 1
ATOM 9840 N N . LYS A 1 741 ? -19.930 78.745 173.465 1.00 136.90 743 LYS A N 1
ATOM 9841 C CA . LYS A 1 741 ? -19.157 77.810 174.299 1.00 133.98 743 LYS A CA 1
ATOM 9842 C C . LYS A 1 741 ? -17.943 78.490 174.924 1.00 134.69 743 LYS A C 1
ATOM 9843 O O . LYS A 1 741 ? -17.397 79.399 174.323 1.00 135.95 743 LYS A O 1
ATOM 9862 N N . ALA A 1 742 ? -17.504 78.045 176.102 1.00 128.26 744 ALA A N 1
ATOM 9863 C CA . ALA A 1 742 ? -16.321 78.610 176.760 1.00 129.04 744 ALA A CA 1
ATOM 9864 C C . ALA A 1 742 ? -15.048 77.938 176.238 1.00 135.96 744 ALA A C 1
ATOM 9865 O O . ALA A 1 742 ? -15.151 77.076 175.360 1.00 135.26 744 ALA A O 1
ATOM 9872 N N . LYS A 1 743 ? -13.844 78.322 176.773 1.00 135.47 745 LYS A N 1
ATOM 9873 C CA . LYS A 1 743 ? -12.540 77.728 176.370 1.00 139.30 745 LYS A CA 1
ATOM 9874 C C . LYS A 1 743 ? -12.574 76.193 176.499 1.00 144.75 745 LYS A C 1
ATOM 9875 O O . LYS A 1 743 ? -11.934 75.498 175.702 1.00 147.70 745 LYS A O 1
ATOM 9894 N N . ASP A 1 744 ? -13.348 75.673 177.492 1.00 138.19 746 ASP A N 1
ATOM 9895 C CA . ASP A 1 744 ? -13.507 74.237 177.712 1.00 138.29 746 ASP A CA 1
ATOM 9896 C C . ASP A 1 744 ? -14.389 73.550 176.633 1.00 139.68 746 ASP A C 1
ATOM 9897 O O . ASP A 1 744 ? -14.596 72.339 176.723 1.00 139.41 746 ASP A O 1
ATOM 9906 N N . GLY A 1 745 ? -14.948 74.309 175.684 1.00 134.29 747 GLY A N 1
ATOM 9907 C CA . GLY A 1 745 ? -15.780 73.755 174.625 1.00 134.21 747 GLY A CA 1
ATOM 9908 C C . GLY A 1 745 ? -17.190 73.371 175.030 1.00 134.46 747 GLY A C 1
ATOM 9909 O O . GLY A 1 745 ? -17.946 72.867 174.195 1.00 134.83 747 GLY A O 1
ATOM 9913 N N . ARG A 1 746 ? -17.571 73.631 176.292 1.00 126.48 748 ARG A N 1
ATOM 9914 C CA . ARG A 1 746 ? -18.894 73.344 176.827 1.00 122.41 748 ARG A CA 1
ATOM 9915 C C . ARG A 1 746 ? -19.669 74.623 176.926 1.00 125.64 748 ARG A C 1
ATOM 9916 O O . ARG A 1 746 ? -19.056 75.692 177.002 1.00 126.74 748 ARG A O 1
ATOM 9937 N N . TYR A 1 747 ? -21.002 74.544 177.023 1.00 119.30 749 TYR A N 1
ATOM 9938 C CA . TYR A 1 747 ? -21.775 75.766 177.227 1.00 116.21 749 TYR A CA 1
ATOM 9939 C C . TYR A 1 747 ? -21.516 76.250 178.655 1.00 118.66 749 TYR A C 1
ATOM 9940 O O . TYR A 1 747 ? -21.031 75.485 179.504 1.00 117.97 749 TYR A O 1
ATOM 9958 N N . ARG A 1 748 ? -21.834 77.496 178.938 1.00 114.44 750 ARG A N 1
ATOM 9959 C CA . ARG A 1 748 ? -21.600 77.977 180.299 1.00 113.14 750 ARG A CA 1
ATOM 9960 C C . ARG A 1 748 ? -22.726 77.466 181.229 1.00 114.43 750 ARG A C 1
ATOM 9961 O O . ARG A 1 748 ? -23.837 77.185 180.772 1.00 113.27 750 ARG A O 1
ATOM 9982 N N . THR A 1 749 ? -22.445 77.333 182.519 1.00 110.74 751 THR A N 1
ATOM 9983 C CA . THR A 1 749 ? -23.490 76.919 183.459 1.00 109.14 751 THR A CA 1
ATOM 9984 C C . THR A 1 749 ? -24.512 78.031 183.611 1.00 114.06 751 THR A C 1
ATOM 9985 O O . THR A 1 749 ? -24.120 79.204 183.611 1.00 115.13 751 THR A O 1
ATOM 9996 N N . MET A 1 750 ? -25.815 77.681 183.704 1.00 108.89 752 MET A N 1
ATOM 9997 C CA . MET A 1 750 ? -26.868 78.675 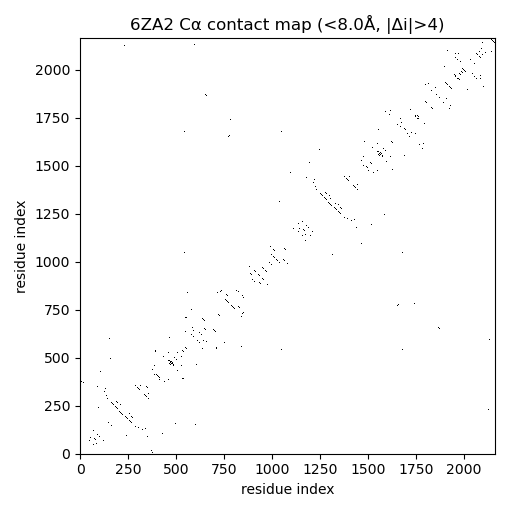183.895 1.00 107.80 752 MET A CA 1
ATOM 9998 C C . MET A 1 750 ? -26.445 79.731 184.929 1.00 108.80 752 MET A C 1
ATOM 9999 O O . MET A 1 750 ? -26.606 80.933 184.673 1.00 108.16 752 MET A O 1
ATOM 10013 N N . GLY A 1 751 ? -25.899 79.273 186.062 1.00 103.04 753 GLY A N 1
ATOM 10014 C CA . GLY A 1 751 ? -25.384 80.153 187.103 1.00 101.15 753 GLY A CA 1
ATOM 10015 C C . GLY A 1 751 ? -24.516 81.263 186.545 1.00 103.36 753 GLY A C 1
ATOM 10016 O O . GLY A 1 751 ? -24.826 82.440 186.757 1.00 100.60 753 GLY A O 1
ATOM 10020 N N . GLU A 1 752 ? -23.486 80.898 185.731 1.00 102.17 754 GLU A N 1
ATOM 10021 C CA . GLU A 1 752 ? -22.588 81.896 185.106 1.00 103.39 754 GLU A CA 1
ATOM 10022 C C . GLU A 1 752 ? -23.321 82.746 184.078 1.00 105.50 754 GLU A C 1
ATOM 10023 O O . GLU A 1 752 ? -23.179 83.971 184.103 1.00 104.69 754 GLU A O 1
ATOM 10035 N N . ILE A 1 753 ? -24.138 82.117 183.223 1.00 100.78 755 ILE A N 1
ATOM 10036 C CA . ILE A 1 753 ? -24.935 82.854 182.237 1.00 101.29 755 ILE A CA 1
ATOM 10037 C C . ILE A 1 753 ? -25.682 83.981 182.964 1.00 107.25 755 ILE A C 1
ATOM 10038 O O . ILE A 1 753 ? -25.518 85.154 182.596 1.00 109.03 755 ILE A O 1
ATOM 10054 N N . ILE A 1 754 ? -26.446 83.623 184.032 1.00 101.92 756 ILE A N 1
ATOM 10055 C CA . ILE A 1 754 ? -27.211 84.599 184.819 1.00 100.73 756 ILE A CA 1
ATOM 10056 C C . ILE A 1 754 ? -26.303 85.571 185.537 1.00 104.10 756 ILE A C 1
ATOM 10057 O O . ILE A 1 754 ? -26.645 86.749 185.618 1.00 104.03 756 ILE A O 1
ATOM 10073 N N . ARG A 1 755 ? -25.180 85.100 186.083 1.00 100.00 757 ARG A N 1
ATOM 10074 C CA . ARG A 1 755 ? -24.288 85.999 186.805 1.00 99.77 757 ARG A CA 1
ATOM 10075 C C . ARG A 1 755 ? -23.838 87.110 185.899 1.00 107.77 757 ARG A C 1
ATOM 10076 O O . ARG A 1 755 ? -24.062 88.276 186.232 1.00 107.32 757 ARG A O 1
ATOM 10097 N N . SER A 1 756 ? -23.255 86.755 184.727 1.00 106.86 758 SER A N 1
ATOM 10098 C CA . SER A 1 756 ? -22.788 87.775 183.779 1.00 108.54 758 SER A CA 1
ATOM 10099 C C . SER A 1 756 ? -23.951 88.668 183.369 1.00 110.56 758 SER A C 1
ATOM 10100 O O . SER A 1 756 ? -23.777 89.883 183.308 1.00 111.85 758 SER A O 1
ATOM 10108 N N . ALA A 1 757 ? -25.150 88.067 183.146 1.00 104.01 759 ALA A N 1
ATOM 10109 C CA . ALA A 1 757 ? -26.362 88.816 182.792 1.00 102.23 759 ALA A CA 1
ATOM 10110 C C . ALA A 1 757 ? -26.637 89.891 183.841 1.00 103.43 759 ALA A C 1
ATOM 10111 O O . ALA A 1 757 ? -26.592 91.079 183.526 1.00 103.79 759 ALA A O 1
ATOM 10118 N N . LYS A 1 758 ? -26.810 89.465 185.109 1.00 97.29 760 LYS A N 1
ATOM 10119 C CA . LYS A 1 758 ? -27.069 90.347 186.257 1.00 95.11 760 LYS A CA 1
ATOM 10120 C C . LYS A 1 758 ? -26.028 91.474 186.287 1.00 106.74 760 LYS A C 1
ATOM 10121 O O . LYS A 1 758 ? -26.410 92.651 186.232 1.00 106.93 760 LYS A O 1
ATOM 10140 N N . GLN A 1 759 ? -24.712 91.096 186.254 1.00 107.59 761 GLN A N 1
ATOM 10141 C CA . GLN A 1 759 ? -23.573 92.019 186.265 1.00 110.10 761 GLN A CA 1
ATOM 10142 C C . GLN A 1 759 ? -23.698 93.029 185.129 1.00 120.44 761 GLN A C 1
ATOM 10143 O O . GLN A 1 759 ? -23.351 94.184 185.314 1.00 123.60 761 GLN A O 1
ATOM 10157 N N . GLY A 1 760 ? -24.181 92.594 183.975 1.00 118.12 762 GLY A N 1
ATOM 10158 C CA . GLY A 1 760 ? -24.370 93.478 182.837 1.00 120.98 762 GLY A CA 1
ATOM 10159 C C . GLY A 1 760 ? -25.480 94.502 182.992 1.00 126.86 762 GLY A C 1
ATOM 10160 O O . GLY A 1 760 ? -25.466 95.511 182.288 1.00 128.20 762 GLY A O 1
ATOM 10164 N N . MET A 1 761 ? -26.450 94.279 183.889 1.00 124.27 763 MET A N 1
ATOM 10165 C CA . MET A 1 761 ? -27.572 95.215 184.029 1.00 126.71 763 MET A CA 1
ATOM 10166 C C . MET A 1 761 ? -27.161 96.460 184.812 1.00 138.62 763 MET A C 1
ATOM 10167 O O . MET A 1 761 ? -27.613 97.548 184.473 1.00 139.43 763 MET A O 1
ATOM 10181 N N . LEU A 1 762 ? -26.300 96.320 185.823 1.00 141.49 764 LEU A N 1
ATOM 10182 C CA . LEU A 1 762 ? -25.782 97.491 186.552 1.00 146.24 764 LEU A CA 1
ATOM 10183 C C . LEU A 1 762 ? -24.705 98.180 185.700 1.00 165.90 764 LEU A C 1
ATOM 10184 O O . LEU A 1 762 ? -24.617 99.410 185.741 1.00 168.98 764 LEU A O 1
ATOM 10200 N N . SER A 1 763 ? -23.884 97.396 184.936 1.00 170.71 765 SER A N 1
ATOM 10201 C CA . SER A 1 763 ? -22.849 97.905 184.022 1.00 176.80 765 SER A CA 1
ATOM 10202 C C . SER A 1 763 ? -23.419 98.884 182.972 1.00 192.71 765 SER A C 1
ATOM 10203 O O . SER A 1 763 ? -22.709 99.806 182.559 1.00 195.68 765 SER A O 1
ATOM 10211 N N . THR A 1 764 ? -24.697 98.709 182.574 1.00 195.24 766 THR A N 1
ATOM 10212 C CA . THR A 1 764 ? -25.367 99.611 181.643 1.00 201.23 766 THR A CA 1
ATOM 10213 C C . THR A 1 764 ? -26.702 100.065 182.263 1.00 212.54 766 THR A C 1
ATOM 10214 O O . THR A 1 764 ? -27.769 99.876 181.665 1.00 213.24 766 THR A O 1
ATOM 10225 N N . VAL A 1 765 ? -26.633 100.675 183.471 1.00 213.54 767 VAL A N 1
ATOM 10226 C CA . VAL A 1 765 ? -27.801 101.280 184.128 1.00 216.35 767 VAL A CA 1
ATOM 10227 C C . VAL A 1 765 ? -27.686 102.835 183.991 1.00 241.32 767 VAL A C 1
ATOM 10228 O O . VAL A 1 765 ? -28.462 103.561 184.614 1.00 242.25 767 VAL A O 1
ATOM 10241 N N . PHE A 1 766 ? -26.726 103.334 183.160 1.00 248.79 768 PHE A N 1
ATOM 10242 C CA . PHE A 1 766 ? -26.600 104.760 182.838 1.00 253.63 768 PHE A CA 1
ATOM 10243 C C . PHE A 1 766 ? -27.607 105.136 181.722 1.00 261.18 768 PHE A C 1
ATOM 10244 O O . PHE A 1 766 ? -28.288 106.151 181.884 1.00 261.84 768 PHE A O 1
ATOM 10248 N N . PRO A 1 767 ? -27.771 104.345 180.619 1.00 261.75 769 PRO A N 1
ATOM 10249 C CA . PRO A 1 767 ? -28.761 104.725 179.588 1.00 264.02 769 PRO A CA 1
ATOM 10250 C C . PRO A 1 767 ? -30.228 104.473 179.980 1.00 257.05 769 PRO A C 1
ATOM 10251 O O . PRO A 1 767 ? -31.081 105.290 179.636 1.00 258.30 769 PRO A O 1
ATOM 10262 N N . ASP A 1 768 ? -30.524 103.345 180.667 1.00 244.66 770 ASP A N 1
ATOM 10263 C CA . ASP A 1 768 ? -31.885 102.946 181.077 1.00 241.66 770 ASP A CA 1
ATOM 10264 C C . ASP A 1 768 ? -31.970 102.890 182.619 1.00 245.20 770 ASP A C 1
ATOM 10265 O O . ASP A 1 768 ? -32.114 101.823 183.223 1.00 241.01 770 ASP A O 1
ATOM 10274 N N . SER A 1 769 ? -31.894 104.086 183.233 1.00 245.27 771 SER A N 1
ATOM 10275 C CA . SER A 1 769 ? -31.867 104.310 184.686 1.00 240.74 771 SER A CA 1
ATOM 10276 C C . SER A 1 769 ? -33.133 103.869 185.439 1.00 232.68 771 SER A C 1
ATOM 10277 O O . SER A 1 769 ? -33.025 103.482 186.606 1.00 230.19 771 SER A O 1
ATOM 10285 N N . ILE A 1 770 ? -34.318 103.969 184.803 1.00 222.33 772 ILE A N 1
ATOM 10286 C CA . ILE A 1 770 ? -35.616 103.650 185.426 1.00 218.65 772 ILE A CA 1
ATOM 10287 C C . ILE A 1 770 ? -35.685 102.239 186.058 1.00 214.14 772 ILE A C 1
ATOM 10288 O O . ILE A 1 770 ? -36.321 102.084 187.105 1.00 212.08 772 ILE A O 1
ATOM 10292 N N . ASN A 1 771 ? -35.035 101.231 185.438 1.00 205.62 773 ASN A N 1
ATOM 10293 C CA . ASN A 1 771 ? -35.075 99.841 185.928 1.00 200.37 773 ASN A CA 1
ATOM 10294 C C . ASN A 1 771 ? -33.807 99.431 186.683 1.00 196.98 773 ASN A C 1
ATOM 10295 O O . ASN A 1 771 ? -32.701 99.901 186.399 1.00 198.41 773 ASN A O 1
ATOM 10306 N N . GLN A 1 772 ? -33.994 98.524 187.639 1.00 185.53 774 GLN A N 1
ATOM 10307 C CA . GLN A 1 772 ? -32.936 97.994 188.501 1.00 180.65 774 GLN A CA 1
ATOM 10308 C C . GLN A 1 772 ? -33.523 96.722 189.141 1.00 173.95 774 GLN A C 1
ATOM 10309 O O . GLN A 1 772 ? -33.755 96.631 190.355 1.00 172.70 774 GLN A O 1
ATOM 10323 N N . LEU A 1 773 ? -33.836 95.760 188.265 1.00 162.00 775 LEU A N 1
ATOM 10324 C CA . LEU A 1 773 ? -34.481 94.522 188.673 1.00 155.54 775 LEU A CA 1
ATOM 10325 C C . LEU A 1 773 ? -33.524 93.536 189.363 1.00 149.98 775 LEU A C 1
ATOM 10326 O O . LEU A 1 773 ? -32.327 93.479 189.071 1.00 148.87 775 LEU A O 1
ATOM 10342 N N . SER A 1 774 ? -34.079 92.805 190.329 1.00 139.65 776 SER A N 1
ATOM 10343 C CA . SER A 1 774 ? -33.412 91.728 191.056 1.00 134.57 776 SER A CA 1
ATOM 10344 C C . SER A 1 774 ? -34.282 90.476 190.978 1.00 127.81 776 SER A C 1
ATOM 10345 O O . SER A 1 774 ? -35.479 90.554 191.247 1.00 127.60 776 SER A O 1
ATOM 10353 N N . PHE A 1 775 ? -33.707 89.341 190.574 1.00 114.97 777 PHE A N 1
ATOM 10354 C CA . PHE A 1 775 ? -34.470 88.108 190.471 1.00 109.53 777 PHE A CA 1
ATOM 10355 C C . PHE A 1 775 ? -33.710 86.953 191.092 1.00 108.46 777 PHE A C 1
ATOM 10356 O O . PHE A 1 775 ? -32.503 87.030 191.328 1.00 108.95 777 PHE A O 1
ATOM 10373 N N . PHE A 1 776 ? -34.447 85.887 191.379 1.00 99.50 778 PHE A N 1
ATOM 10374 C CA . PHE A 1 776 ? -33.927 84.689 192.018 1.00 95.84 778 PHE A CA 1
ATOM 10375 C C . PHE A 1 776 ? -33.529 83.612 191.034 1.00 100.29 778 PHE A C 1
ATOM 10376 O O . PHE A 1 776 ? -34.371 83.190 190.247 1.00 101.92 778 PHE A O 1
ATOM 10393 N N . LEU A 1 777 ? -32.298 83.082 191.133 1.00 94.05 779 LEU A N 1
ATOM 10394 C CA . LEU A 1 777 ? -31.965 81.877 190.398 1.00 92.59 779 LEU A CA 1
ATOM 10395 C C . LEU A 1 777 ? -32.409 80.743 191.317 1.00 96.95 779 LEU A C 1
ATOM 10396 O O . LEU A 1 777 ? -31.742 80.442 192.316 1.00 99.40 779 LEU A O 1
ATOM 10412 N N . MET A 1 778 ? -33.567 80.185 191.051 1.00 90.07 780 MET A N 1
ATOM 10413 C CA . MET A 1 778 ? -34.054 79.069 191.821 1.00 88.06 780 MET A CA 1
ATOM 10414 C C . MET A 1 778 ? -33.602 77.832 191.085 1.00 92.61 780 MET A C 1
ATOM 10415 O O . MET A 1 778 ? -34.126 77.532 190.014 1.00 93.40 780 MET A O 1
ATOM 10429 N N . GLY A 1 779 ? -32.568 77.184 191.585 1.00 89.18 781 GLY A N 1
ATOM 10430 C CA . GLY A 1 779 ? -32.028 75.993 190.942 1.00 91.24 781 GLY A CA 1
ATOM 10431 C C . GLY A 1 779 ? -30.536 75.834 191.146 1.00 99.39 781 GLY A C 1
ATOM 10432 O O . GLY A 1 779 ? -29.872 76.751 191.647 1.00 99.41 781 GLY A O 1
ATOM 10436 N N . ASP A 1 780 ? -29.975 74.685 190.731 1.00 98.05 782 ASP A N 1
ATOM 10437 C CA . ASP A 1 780 ? -28.540 74.456 190.926 1.00 98.48 782 ASP A CA 1
ATOM 10438 C C . ASP A 1 780 ? -27.785 75.356 189.913 1.00 102.08 782 ASP A C 1
ATOM 10439 O O . ASP A 1 780 ? -28.048 75.269 188.707 1.00 102.70 782 ASP A O 1
ATOM 10448 N N . PRO A 1 781 ? -26.888 76.265 190.375 1.00 95.78 783 PRO A N 1
ATOM 10449 C CA . PRO A 1 781 ? -26.185 77.146 189.431 1.00 95.46 783 PRO A CA 1
ATOM 10450 C C . PRO A 1 781 ? -25.222 76.383 188.538 1.00 101.22 783 PRO A C 1
ATOM 10451 O O . PRO A 1 781 ? -24.869 76.885 187.471 1.00 101.50 783 PRO A O 1
ATOM 10462 N N . SER A 1 782 ? -24.821 75.159 188.960 1.00 99.14 784 SER A N 1
ATOM 10463 C CA . SER A 1 782 ? -23.948 74.300 188.183 1.00 101.77 784 SER A CA 1
ATOM 10464 C C . SER A 1 782 ? -24.696 73.556 187.015 1.00 110.05 784 SER A C 1
ATOM 10465 O O . SER A 1 782 ? -24.043 72.785 186.282 1.00 112.91 784 SER A O 1
ATOM 10473 N N . VAL A 1 783 ? -26.035 73.801 186.815 1.00 105.19 785 VAL A N 1
ATOM 10474 C CA . VAL A 1 783 ? -26.801 73.187 185.716 1.00 105.32 785 VAL A CA 1
ATOM 10475 C C . VAL A 1 783 ? -26.401 73.768 184.377 1.00 109.02 785 VAL A C 1
ATOM 10476 O O . VAL A 1 783 ? -26.390 74.989 184.186 1.00 107.67 785 VAL A O 1
ATOM 10489 N N . ARG A 1 784 ? -26.169 72.869 183.424 1.00 107.97 786 ARG A N 1
ATOM 10490 C CA . ARG A 1 784 ? -25.912 73.231 182.033 1.00 109.79 786 ARG A CA 1
ATOM 10491 C C . ARG A 1 784 ? -27.126 72.854 181.211 1.00 119.11 786 ARG A C 1
ATOM 10492 O O . ARG A 1 784 ? -27.699 71.757 181.384 1.00 117.69 786 ARG A O 1
ATOM 10513 N N . MET A 1 785 ? -27.499 73.740 180.296 1.00 120.00 787 MET A N 1
ATOM 10514 C CA . MET A 1 785 ? -28.624 73.488 179.429 1.00 122.29 787 MET A CA 1
ATOM 10515 C C . MET A 1 785 ? -28.408 72.209 178.655 1.00 126.80 787 MET A C 1
ATOM 10516 O O . MET A 1 785 ? -27.403 72.074 177.960 1.00 126.80 787 MET A O 1
ATOM 10530 N N . ASN A 1 786 ? -29.383 71.305 178.706 1.00 124.22 788 ASN A N 1
ATOM 10531 C CA . ASN A 1 786 ? -29.302 70.012 178.029 1.00 125.60 788 ASN A CA 1
ATOM 10532 C C . ASN A 1 786 ? -29.549 70.294 176.579 1.00 130.19 788 ASN A C 1
ATOM 10533 O O . ASN A 1 786 ? -30.689 70.417 176.166 1.00 132.03 788 ASN A O 1
ATOM 10544 N N . LEU A 1 787 ? -28.480 70.573 175.857 1.00 125.99 789 LEU A N 1
ATOM 10545 C CA . LEU A 1 787 ? -28.512 70.960 174.457 1.00 127.05 789 LEU A CA 1
ATOM 10546 C C . LEU A 1 787 ? -27.225 70.459 173.863 1.00 130.52 789 LEU A C 1
ATOM 10547 O O . LEU A 1 787 ? -26.206 70.563 174.544 1.00 131.00 789 LEU A O 1
ATOM 10563 N N . PRO A 1 788 ? -27.213 69.816 172.680 1.00 115.06 790 PRO A N 1
ATOM 10564 C CA . PRO A 1 788 ? -25.974 69.174 172.208 1.00 113.08 790 PRO A CA 1
ATOM 10565 C C . PRO A 1 788 ? -24.852 70.110 171.871 1.00 117.18 790 PRO A C 1
ATOM 10566 O O . PRO A 1 788 ? -25.095 71.176 171.299 1.00 118.91 790 PRO A O 1
ATOM 10577 N N . THR A 1 789 ? -23.622 69.687 172.188 1.00 112.22 791 THR A N 1
ATOM 10578 C CA . THR A 1 789 ? -22.407 70.415 171.810 1.00 113.17 791 THR A CA 1
ATOM 10579 C C . THR A 1 789 ? -22.031 70.024 170.355 1.00 114.94 791 THR A C 1
ATOM 10580 O O . THR A 1 789 ? -21.524 70.844 169.581 1.00 112.64 791 THR A O 1
ATOM 10591 N N . HIS A 1 790 ? -22.286 68.752 170.017 1.00 111.81 792 HIS A N 1
ATOM 10592 C CA . HIS A 1 790 ? -22.013 68.168 168.719 1.00 111.40 792 HIS A CA 1
ATOM 10593 C C . HIS A 1 790 ? -23.200 67.404 168.225 1.00 111.77 792 HIS A C 1
ATOM 10594 O O . HIS A 1 790 ? -23.923 66.825 169.016 1.00 110.54 792 HIS A O 1
ATOM 10608 N N . LYS A 1 791 ? -23.388 67.363 166.925 1.00 106.77 793 LYS A N 1
ATOM 10609 C CA . LYS A 1 791 ? -24.466 66.598 166.334 1.00 103.69 793 LYS A CA 1
ATOM 10610 C C . LYS A 1 791 ? -23.848 65.521 165.428 1.00 104.89 793 LYS A C 1
ATOM 10611 O O . LYS A 1 791 ? -22.721 65.685 164.939 1.00 104.95 793 LYS A O 1
ATOM 10630 N N . VAL A 1 792 ? -24.567 64.402 165.260 1.00 98.79 794 VAL A N 1
ATOM 10631 C CA . VAL A 1 792 ? -24.190 63.277 164.391 1.00 97.64 794 VAL A CA 1
ATOM 10632 C C . VAL A 1 792 ? -25.094 63.389 163.193 1.00 101.27 794 VAL A C 1
ATOM 10633 O O . VAL A 1 792 ? -26.315 63.555 163.364 1.00 99.12 794 VAL A O 1
ATOM 10646 N N . GLN A 1 793 ? -24.521 63.373 161.987 1.00 100.35 795 GLN A N 1
ATOM 10647 C CA . GLN A 1 793 ? -25.320 63.537 160.771 1.00 101.53 795 GLN A CA 1
ATOM 10648 C C . GLN A 1 793 ? -24.998 62.447 159.748 1.00 104.52 795 GLN A C 1
ATOM 10649 O O . GLN A 1 793 ? -23.837 62.283 159.345 1.00 104.24 795 GLN A O 1
ATOM 10663 N N . LEU A 1 794 ? -26.037 61.698 159.336 1.00 99.73 796 LEU A N 1
ATOM 10664 C CA . LEU A 1 794 ? -25.856 60.674 158.327 1.00 99.51 796 LEU A CA 1
ATOM 10665 C C . LEU A 1 794 ? -25.706 61.371 156.980 1.00 108.06 796 LEU A C 1
ATOM 10666 O O . LEU A 1 794 ? -26.339 62.405 156.736 1.00 108.94 796 LEU A O 1
ATOM 10682 N N . THR A 1 795 ? -24.786 60.870 156.163 1.00 106.52 797 THR A N 1
ATOM 10683 C CA . THR A 1 795 ? -24.444 61.446 154.866 1.00 107.62 797 THR A CA 1
ATOM 10684 C C . THR A 1 795 ? -24.829 60.537 153.713 1.00 112.79 797 THR A C 1
ATOM 10685 O O . THR A 1 795 ? -24.988 61.050 152.610 1.00 114.01 797 THR A O 1
ATOM 10696 N N . ALA A 1 796 ? -24.977 59.215 153.929 1.00 108.38 798 ALA A N 1
ATOM 10697 C CA . ALA A 1 796 ? -25.436 58.310 152.882 1.00 108.45 798 ALA A CA 1
ATOM 10698 C C . ALA A 1 796 ? -26.007 57.068 153.475 1.00 111.44 798 ALA A C 1
ATOM 10699 O O . ALA A 1 796 ? -25.462 56.538 154.448 1.00 110.86 798 ALA A O 1
ATOM 10706 N N . ILE A 1 797 ? -27.127 56.626 152.930 1.00 106.92 799 ILE A N 1
ATOM 10707 C CA . ILE A 1 797 ? -27.786 55.380 153.326 1.00 105.13 799 ILE A CA 1
ATOM 10708 C C . ILE A 1 797 ? -28.028 54.638 152.033 1.00 110.55 799 ILE A C 1
ATOM 10709 O O . ILE A 1 797 ? -28.761 55.149 151.192 1.00 110.68 799 ILE A O 1
ATOM 10725 N N . ASN A 1 798 ? -27.354 53.499 151.812 1.00 108.50 800 ASN A N 1
ATOM 10726 C CA . ASN A 1 798 ? -27.483 52.768 150.553 1.00 110.74 800 ASN A CA 1
ATOM 10727 C C . ASN A 1 798 ? -27.264 53.738 149.367 1.00 118.21 800 ASN A C 1
ATOM 10728 O O . ASN A 1 798 ? -28.037 53.773 148.407 1.00 119.89 800 ASN A O 1
ATOM 10739 N N . GLY A 1 799 ? -26.242 54.579 149.496 1.00 114.67 801 GLY A N 1
ATOM 10740 C CA . GLY A 1 799 ? -25.880 55.542 148.462 1.00 114.50 801 GLY A CA 1
ATOM 10741 C C . GLY A 1 799 ? -26.700 56.811 148.350 1.00 115.75 801 GLY A C 1
ATOM 10742 O O . GLY A 1 799 ? -26.245 57.740 147.686 1.00 117.13 801 GLY A O 1
ATOM 10746 N N . GLN A 1 800 ? -27.865 56.903 149.000 1.00 108.75 802 GLN A N 1
ATOM 10747 C CA . GLN A 1 800 ? -28.734 58.069 148.884 1.00 108.72 802 GLN A CA 1
ATOM 10748 C C . GLN A 1 800 ? -28.431 59.117 149.947 1.00 113.59 802 GLN A C 1
ATOM 10749 O O . GLN A 1 800 ? -28.141 58.741 151.081 1.00 111.71 802 GLN A O 1
ATOM 10763 N N . ASP A 1 801 ? -28.505 60.433 149.591 1.00 112.97 803 ASP A N 1
ATOM 10764 C CA . ASP A 1 801 ? -28.235 61.531 150.539 1.00 113.50 803 ASP A CA 1
ATOM 10765 C C . ASP A 1 801 ? -29.454 61.719 151.398 1.00 118.01 803 ASP A C 1
ATOM 10766 O O . ASP A 1 801 ? -30.493 62.105 150.877 1.00 119.44 803 ASP A O 1
ATOM 10775 N N . PRO A 1 802 ? -29.381 61.441 152.701 1.00 113.27 804 PRO A N 1
ATOM 10776 C CA . PRO A 1 802 ? -30.590 61.514 153.510 1.00 113.91 804 PRO A CA 1
ATOM 10777 C C . PRO A 1 802 ? -30.971 62.886 154.008 1.00 123.54 804 PRO A C 1
ATOM 10778 O O . PRO A 1 802 ? -32.042 62.972 154.593 1.00 124.36 804 PRO A O 1
ATOM 10789 N N . GLU A 1 803 ? -30.127 63.927 153.868 1.00 124.34 805 GLU A N 1
ATOM 10790 C CA . GLU A 1 803 ? -30.464 65.224 154.473 1.00 126.38 805 GLU A CA 1
ATOM 10791 C C . GLU A 1 803 ? -31.666 65.858 153.769 1.00 132.61 805 GLU A C 1
ATOM 10792 O O . GLU A 1 803 ? -31.705 65.951 152.535 1.00 132.36 805 GLU A O 1
ATOM 10804 N N . GLY A 1 804 ? -32.674 66.169 154.595 1.00 130.82 806 GLY A N 1
ATOM 10805 C CA . GLY A 1 804 ? -33.950 66.733 154.180 1.00 132.42 806 GLY A CA 1
ATOM 10806 C C . GLY A 1 804 ? -35.016 65.705 153.858 1.00 137.33 806 GLY A C 1
ATOM 10807 O O . GLY A 1 804 ? -36.172 66.085 153.678 1.00 140.31 806 GLY A O 1
ATOM 10811 N N . GLN A 1 805 ? -34.661 64.399 153.790 1.00 130.82 807 GLN A N 1
ATOM 10812 C CA . GLN A 1 805 ? -35.592 63.344 153.378 1.00 130.27 807 GLN A CA 1
ATOM 10813 C C . GLN A 1 805 ? -36.320 62.715 154.548 1.00 130.24 807 GLN A C 1
ATOM 10814 O O . GLN A 1 805 ? -35.747 62.558 155.621 1.00 128.23 807 GLN A O 1
ATOM 10828 N N . TYR A 1 806 ? -37.602 62.354 154.307 1.00 125.79 808 TYR A N 1
ATOM 10829 C CA . TYR A 1 806 ? -38.497 61.720 155.264 1.00 124.47 808 TYR A CA 1
ATOM 10830 C C . TYR A 1 806 ? -39.163 60.527 154.603 1.00 122.29 808 TYR A C 1
ATOM 10831 O O . TYR A 1 806 ? -39.972 60.710 153.698 1.00 123.15 808 TYR A O 1
ATOM 10849 N N . GLY A 1 807 ? -38.796 59.324 155.021 1.00 114.32 809 GLY A N 1
ATOM 10850 C CA . GLY A 1 807 ? -39.363 58.092 154.487 1.00 114.68 809 GLY A CA 1
ATOM 10851 C C . GLY A 1 807 ? -39.180 57.910 152.993 1.00 120.33 809 GLY A C 1
ATOM 10852 O O . GLY A 1 807 ? -40.042 57.339 152.325 1.00 123.49 809 GLY A O 1
ATOM 10856 N N . THR A 1 808 ? -38.035 58.375 152.474 1.00 113.75 810 THR A N 1
ATOM 10857 C CA . THR A 1 808 ? -37.664 58.353 151.060 1.00 113.06 810 THR A CA 1
ATOM 10858 C C . THR A 1 808 ? -36.752 57.188 150.716 1.00 116.97 810 THR A C 1
ATOM 10859 O O . THR A 1 808 ? -36.954 56.543 149.697 1.00 119.29 810 THR A O 1
ATOM 10870 N N . ILE A 1 809 ? -35.718 56.949 151.524 1.00 111.48 811 ILE A N 1
ATOM 10871 C CA . ILE A 1 809 ? -34.745 55.882 151.265 1.00 110.94 811 ILE A CA 1
ATOM 10872 C C . ILE A 1 809 ? -35.378 54.496 151.525 1.00 118.59 811 ILE A C 1
ATOM 10873 O O . ILE A 1 809 ? -35.618 54.127 152.677 1.00 118.79 811 ILE A O 1
ATOM 10889 N N . MET A 1 810 ? -35.537 53.688 150.473 1.00 116.37 812 MET A N 1
ATOM 10890 C CA . MET A 1 810 ? -36.180 52.400 150.605 1.00 118.13 812 MET A CA 1
ATOM 10891 C C . MET A 1 810 ? -35.226 51.277 150.963 1.00 119.65 812 MET A C 1
ATOM 10892 O O . MET A 1 810 ? -34.286 50.988 150.212 1.00 119.74 812 MET A O 1
ATOM 10906 N N . LEU A 1 811 ? -35.496 50.623 152.116 1.00 113.78 813 LEU A N 1
ATOM 10907 C CA . LEU A 1 811 ? -34.770 49.445 152.593 1.00 112.28 813 LEU A CA 1
ATOM 10908 C C . LEU A 1 811 ? -35.709 48.232 152.474 1.00 119.60 813 LEU A C 1
ATOM 10909 O O . LEU A 1 811 ? -36.873 48.327 152.854 1.00 119.62 813 LEU A O 1
ATOM 10925 N N . LYS A 1 812 ? -35.215 47.109 151.933 1.00 119.26 814 LYS A N 1
ATOM 10926 C CA . LYS A 1 812 ? -35.997 45.876 151.704 1.00 121.77 814 LYS A CA 1
ATOM 10927 C C . LYS A 1 812 ? -35.584 44.810 152.696 1.00 125.91 814 LYS A C 1
ATOM 10928 O O . LYS A 1 812 ? -34.471 44.876 153.207 1.00 123.90 814 LYS A O 1
ATOM 10932 N N . SER A 1 813 ? -36.471 43.829 152.978 1.00 124.00 815 SER A N 1
ATOM 10933 C CA . SER A 1 813 ? -36.155 42.745 153.922 1.00 123.61 815 SER A CA 1
ATOM 10934 C C . SER A 1 813 ? -34.963 41.917 153.431 1.00 128.27 815 SER A C 1
ATOM 10935 O O . SER A 1 813 ? -34.885 41.607 152.243 1.00 130.74 815 SER A O 1
ATOM 10943 N N . LEU A 1 814 ? -34.014 41.624 154.340 1.00 121.19 816 LEU A N 1
ATOM 10944 C CA . LEU A 1 814 ? -32.768 40.890 154.088 1.00 119.89 816 LEU A CA 1
ATOM 10945 C C . LEU A 1 814 ? -31.799 41.653 153.158 1.00 122.92 816 LEU A C 1
ATOM 10946 O O . LEU A 1 814 ? -30.862 41.043 152.653 1.00 123.59 816 LEU A O 1
ATOM 10962 N N . GLU A 1 815 ? -31.965 42.987 152.999 1.00 118.63 817 GLU A N 1
ATOM 10963 C CA . GLU A 1 815 ? -31.072 43.840 152.199 1.00 118.70 817 GLU A CA 1
ATOM 10964 C C . GLU A 1 815 ? -29.924 44.368 153.077 1.00 118.54 817 GLU A C 1
ATOM 10965 O O . GLU A 1 815 ? -30.193 44.889 154.158 1.00 117.17 817 GLU A O 1
ATOM 10977 N N . ARG A 1 816 ? -28.665 44.272 152.618 1.00 112.24 818 ARG A N 1
ATOM 10978 C CA . ARG A 1 816 ? -27.553 44.855 153.369 1.00 109.44 818 ARG A CA 1
ATOM 10979 C C . ARG A 1 816 ? -27.600 46.360 153.126 1.00 111.14 818 ARG A C 1
ATOM 10980 O O . ARG A 1 816 ? -27.504 46.784 151.983 1.00 112.67 818 ARG A O 1
ATOM 11001 N N . VAL A 1 817 ? -27.784 47.154 154.183 1.00 104.23 819 VAL A N 1
ATOM 11002 C CA . VAL A 1 817 ? -27.848 48.608 154.098 1.00 102.21 819 VAL A CA 1
ATOM 11003 C C . VAL A 1 817 ? -26.535 49.187 154.610 1.00 107.66 819 VAL A C 1
ATOM 11004 O O . VAL A 1 817 ? -26.095 48.851 155.714 1.00 107.66 819 VAL A O 1
ATOM 11017 N N . ALA A 1 818 ? -25.914 50.057 153.810 1.00 103.80 820 ALA A N 1
ATOM 11018 C CA . ALA A 1 818 ? -24.651 50.669 154.166 1.00 102.86 820 ALA A CA 1
ATOM 11019 C C . ALA A 1 818 ? -24.865 52.063 154.637 1.00 105.35 820 ALA A C 1
ATOM 11020 O O . ALA A 1 818 ? -25.425 52.853 153.886 1.00 105.93 820 ALA A O 1
ATOM 11027 N N . LEU A 1 819 ? -24.397 52.382 155.853 1.00 100.77 821 LEU A N 1
ATOM 11028 C CA . LEU A 1 819 ? -24.503 53.706 156.460 1.00 100.33 821 LEU A CA 1
ATOM 11029 C C . LEU A 1 819 ? -23.176 54.440 156.472 1.00 105.69 821 LEU A C 1
ATOM 11030 O O . LEU A 1 819 ? -22.126 53.831 156.653 1.00 107.02 821 LEU A O 1
ATOM 11046 N N . LYS A 1 820 ? -23.242 55.760 156.309 1.00 102.11 822 LYS A N 1
ATOM 11047 C CA . LYS A 1 820 ? -22.106 56.681 156.326 1.00 102.47 822 LYS A CA 1
ATOM 11048 C C . LYS A 1 820 ? -22.554 57.967 157.002 1.00 105.35 822 LYS A C 1
ATOM 11049 O O . LYS A 1 820 ? -23.662 58.436 156.733 1.00 103.90 822 LYS A O 1
ATOM 11068 N N . GLY A 1 821 ? -21.714 58.537 157.848 1.00 102.85 823 GLY A N 1
ATOM 11069 C CA . GLY A 1 821 ? -22.066 59.770 158.538 1.00 102.95 823 GLY A CA 1
ATOM 11070 C C . GLY A 1 821 ? -20.875 60.530 159.060 1.00 107.61 823 GLY A C 1
ATOM 11071 O O . GLY A 1 821 ? -19.747 60.038 159.026 1.00 109.74 823 GLY A O 1
ATOM 11075 N N . LYS A 1 822 ? -21.134 61.742 159.535 1.00 101.31 824 LYS A N 1
ATOM 11076 C CA . LYS A 1 822 ? -20.119 62.647 160.059 1.00 100.27 824 LYS A CA 1
ATOM 11077 C C . LYS A 1 822 ? -20.536 63.163 161.414 1.00 105.24 824 LYS A C 1
ATOM 11078 O O . LYS A 1 822 ? -21.679 62.959 161.833 1.00 104.83 824 LYS A O 1
ATOM 11097 N N . VAL A 1 823 ? -19.636 63.897 162.066 1.00 102.45 825 VAL A N 1
ATOM 11098 C CA . VAL A 1 823 ? -19.899 64.562 163.343 1.00 101.77 825 VAL A CA 1
ATOM 11099 C C . VAL A 1 823 ? -19.599 66.047 163.140 1.00 107.67 825 VAL A C 1
ATOM 11100 O O . VAL A 1 823 ? -18.571 66.395 162.553 1.00 108.55 825 VAL A O 1
ATOM 11113 N N . THR A 1 824 ? -20.514 66.909 163.572 1.00 104.31 826 THR A N 1
ATOM 11114 C CA . THR A 1 824 ? -20.366 68.348 163.426 1.00 105.33 826 THR A CA 1
ATOM 11115 C C . THR A 1 824 ? -20.437 68.992 164.784 1.00 109.13 826 THR A C 1
ATOM 11116 O O . THR A 1 824 ? -20.728 68.309 165.764 1.00 106.89 826 THR A O 1
ATOM 11127 N N . ASP A 1 825 ? -20.221 70.318 164.836 1.00 107.22 827 ASP A N 1
ATOM 11128 C CA . ASP A 1 825 ? -20.387 71.100 166.054 1.00 107.42 827 ASP A CA 1
ATOM 11129 C C . ASP A 1 825 ? -21.863 71.515 166.123 1.00 110.74 827 ASP A C 1
ATOM 11130 O O . ASP A 1 825 ? -22.638 71.168 165.220 1.00 105.89 827 ASP A O 1
ATOM 11139 N N . GLU A 1 826 ? -22.246 72.289 167.152 1.00 111.61 828 GLU A N 1
ATOM 11140 C CA . GLU A 1 826 ? -23.634 72.762 167.310 1.00 111.47 828 GLU A CA 1
ATOM 11141 C C . GLU A 1 826 ? -24.080 73.620 166.095 1.00 115.31 828 GLU A C 1
ATOM 11142 O O . GLU A 1 826 ? -25.237 73.521 165.670 1.00 113.80 828 GLU A O 1
ATOM 11154 N N . LYS A 1 827 ? -23.149 74.420 165.522 1.00 111.97 829 LYS A N 1
ATOM 11155 C CA . LYS A 1 827 ? -23.443 75.235 164.345 1.00 111.78 829 LYS A CA 1
ATOM 11156 C C . LYS A 1 827 ? -23.611 74.362 163.085 1.00 116.02 829 LYS A C 1
ATOM 11157 O O . LYS A 1 827 ? -24.162 74.850 162.112 1.00 117.84 829 LYS A O 1
ATOM 11176 N N . GLY A 1 828 ? -23.182 73.099 163.109 1.00 110.21 830 GLY A N 1
ATOM 11177 C CA . GLY A 1 828 ? -23.288 72.201 161.965 1.00 108.69 830 GLY A CA 1
ATOM 11178 C C . GLY A 1 828 ? -22.014 72.147 161.131 1.00 113.68 830 GLY A C 1
ATOM 11179 O O . GLY A 1 828 ? -21.993 71.511 160.070 1.00 112.72 830 GLY A O 1
ATOM 11183 N N . THR A 1 829 ? -20.908 72.741 161.633 1.00 111.23 831 THR A N 1
ATOM 11184 C CA . THR A 1 829 ? -19.631 72.709 160.913 1.00 111.91 831 THR A CA 1
ATOM 11185 C C . THR A 1 829 ? -18.953 71.364 161.230 1.00 114.47 831 THR A C 1
ATOM 11186 O O . THR A 1 829 ? -18.948 70.944 162.387 1.00 114.06 831 THR A O 1
ATOM 11197 N N . PHE A 1 830 ? -18.395 70.697 160.206 1.00 108.60 832 PHE A N 1
ATOM 11198 C CA . PHE A 1 830 ? -17.739 69.400 160.353 1.00 106.08 832 PHE A CA 1
ATOM 11199 C C . PHE A 1 830 ? -16.637 69.440 161.393 1.00 112.13 832 PHE A C 1
ATOM 11200 O O . PHE A 1 830 ? -15.806 70.333 161.339 1.00 113.49 832 PHE A O 1
ATOM 11217 N N . ASP A 1 831 ? -16.649 68.495 162.354 1.00 109.09 833 ASP A N 1
ATOM 11218 C CA . ASP A 1 831 ? -15.645 68.421 163.412 1.00 110.70 833 ASP A CA 1
ATOM 11219 C C . ASP A 1 831 ? -14.736 67.237 163.154 1.00 114.48 833 ASP A C 1
ATOM 11220 O O . ASP A 1 831 ? -15.015 66.125 163.599 1.00 113.34 833 ASP A O 1
ATOM 11229 N N . GLU A 1 832 ? -13.594 67.503 162.505 1.00 111.90 834 GLU A N 1
ATOM 11230 C CA . GLU A 1 832 ? -12.582 66.486 162.242 1.00 111.81 834 GLU A CA 1
ATOM 11231 C C . GLU A 1 832 ? -11.864 66.083 163.539 1.00 122.34 834 GLU A C 1
ATOM 11232 O O . GLU A 1 832 ? -11.179 65.066 163.563 1.00 125.03 834 GLU A O 1
ATOM 11244 N N . THR A 1 833 ? -12.011 66.863 164.614 1.00 119.64 835 THR A N 1
ATOM 11245 C CA . THR A 1 833 ? -11.346 66.539 165.857 1.00 121.35 835 THR A CA 1
ATOM 11246 C C . THR A 1 833 ? -12.133 65.446 166.596 1.00 126.89 835 THR A C 1
ATOM 11247 O O . THR A 1 833 ? -11.562 64.781 167.463 1.00 127.55 835 THR A O 1
ATOM 11258 N N . PHE A 1 834 ? -13.438 65.255 166.271 1.00 122.67 836 PHE A N 1
ATOM 11259 C CA . PHE A 1 834 ? -14.260 64.263 166.970 1.00 121.01 836 PHE A CA 1
ATOM 11260 C C . PHE A 1 834 ? -13.902 62.841 166.521 1.00 123.85 836 PHE A C 1
ATOM 11261 O O . PHE A 1 834 ? -14.196 62.451 165.389 1.00 122.55 836 PHE A O 1
ATOM 11278 N N . SER A 1 835 ? -13.271 62.069 167.418 1.00 119.83 837 SER A N 1
ATOM 11279 C CA . SER A 1 835 ? -12.908 60.689 167.138 1.00 118.83 837 SER A CA 1
ATOM 11280 C C . SER A 1 835 ? -13.100 59.834 168.380 1.00 125.75 837 SER A C 1
ATOM 11281 O O . SER A 1 835 ? -12.591 60.160 169.462 1.00 129.01 837 SER A O 1
ATOM 11289 N N . GLY A 1 836 ? -13.826 58.736 168.196 1.00 119.97 838 GLY A N 1
ATOM 11290 C CA . GLY A 1 836 ? -14.203 57.809 169.255 1.00 118.37 838 GLY A CA 1
ATOM 11291 C C . GLY A 1 836 ? -15.155 56.764 168.721 1.00 117.00 838 GLY A C 1
ATOM 11292 O O . GLY A 1 836 ? -14.917 56.233 167.634 1.00 116.38 838 GLY A O 1
ATOM 11296 N N . LYS A 1 837 ? -16.254 56.496 169.439 1.00 109.16 839 LYS A N 1
ATOM 11297 C CA . LYS A 1 837 ? -17.233 55.483 169.020 1.00 105.88 839 LYS A CA 1
ATOM 11298 C C . LYS A 1 837 ? -18.588 56.137 168.723 1.00 106.28 839 LYS A C 1
ATOM 11299 O O . LYS A 1 837 ? -18.847 57.219 169.217 1.00 104.61 839 LYS A O 1
ATOM 11318 N N . VAL A 1 838 ? -19.439 55.505 167.909 1.00 103.12 840 VAL A N 1
ATOM 11319 C CA . VAL A 1 838 ? -20.816 55.980 167.668 1.00 102.30 840 VAL A CA 1
ATOM 11320 C C . VAL A 1 838 ? -21.763 54.800 167.818 1.00 107.44 840 VAL A C 1
ATOM 11321 O O . VAL A 1 838 ? -21.583 53.747 167.213 1.00 107.08 840 VAL A O 1
ATOM 11334 N N . PHE A 1 839 ? -22.796 55.022 168.610 1.00 104.00 841 PHE A N 1
ATOM 11335 C CA . PHE A 1 839 ? -23.818 54.051 168.953 1.00 102.44 841 PHE A CA 1
ATOM 11336 C C . PHE A 1 839 ? -25.012 54.371 168.150 1.00 104.90 841 PHE A C 1
ATOM 11337 O O . PHE A 1 839 ? -25.385 55.538 168.111 1.00 105.21 841 PHE A O 1
ATOM 11354 N N . LEU A 1 840 ? -25.591 53.401 167.452 1.00 99.88 842 LEU A N 1
ATOM 11355 C CA . LEU A 1 840 ? -26.757 53.743 166.672 1.00 99.31 842 LEU A CA 1
ATOM 11356 C C . LEU A 1 840 ? -27.723 52.593 166.585 1.00 100.76 842 LEU A C 1
ATOM 11357 O O . LEU A 1 840 ? -27.311 51.463 166.342 1.00 99.32 842 LEU A O 1
ATOM 11373 N N . THR A 1 841 ? -29.016 52.915 166.830 1.00 96.89 843 THR A N 1
ATOM 11374 C CA . THR A 1 841 ? -30.142 52.005 166.810 1.00 97.90 843 THR A CA 1
ATOM 11375 C C . THR A 1 841 ? -31.073 52.453 165.649 1.00 104.17 843 THR A C 1
ATOM 11376 O O . THR A 1 841 ? -31.275 53.655 165.449 1.00 103.20 843 THR A O 1
ATOM 11387 N N . VAL A 1 842 ? -31.595 51.472 164.870 1.00 101.72 844 VAL A N 1
ATOM 11388 C CA . VAL A 1 842 ? -32.433 51.672 163.686 1.00 101.47 844 VAL A CA 1
ATOM 11389 C C . VAL A 1 842 ? -33.802 51.024 163.890 1.00 105.82 844 VAL A C 1
ATOM 11390 O O . VAL A 1 842 ? -33.865 49.811 164.015 1.00 106.34 844 VAL A O 1
ATOM 11403 N N . PHE A 1 843 ? -34.890 51.811 163.890 1.00 102.70 845 PHE A N 1
ATOM 11404 C CA . PHE A 1 843 ? -36.266 51.297 164.024 1.00 103.08 845 PHE A CA 1
ATOM 11405 C C . PHE A 1 843 ? -36.961 51.281 162.677 1.00 111.04 845 PHE A C 1
ATOM 11406 O O . PHE A 1 843 ? -36.697 52.143 161.826 1.00 110.03 845 PHE A O 1
ATOM 11423 N N . ASP A 1 844 ? -37.867 50.315 162.484 1.00 111.02 846 ASP A N 1
ATOM 11424 C CA . ASP A 1 844 ? -38.585 50.176 161.212 1.00 113.25 846 ASP A CA 1
ATOM 11425 C C . ASP A 1 844 ? -39.735 51.169 161.088 1.00 118.63 846 ASP A C 1
ATOM 11426 O O . ASP A 1 844 ? -40.347 51.217 160.015 1.00 121.53 846 ASP A O 1
ATOM 11435 N N . GLY A 1 845 ? -40.052 51.902 162.159 1.00 112.08 847 GLY A N 1
ATOM 11436 C CA . GLY A 1 845 ? -41.134 52.871 162.125 1.00 112.77 847 GLY A CA 1
ATOM 11437 C C . GLY A 1 845 ? -41.065 53.843 163.268 1.00 118.17 847 GLY A C 1
ATOM 11438 O O . GLY A 1 845 ? -40.006 53.985 163.880 1.00 117.04 847 GLY A O 1
ATOM 11442 N N . ARG A 1 846 ? -42.229 54.430 163.626 1.00 118.17 848 ARG A N 1
ATOM 11443 C CA . ARG A 1 846 ? -42.404 55.382 164.745 1.00 118.62 848 ARG A CA 1
ATOM 11444 C C . ARG A 1 846 ? -43.365 54.840 165.856 1.00 124.82 848 ARG A C 1
ATOM 11445 O O . ARG A 1 846 ? -44.333 54.143 165.545 1.00 126.59 848 ARG A O 1
ATOM 11466 N N . LYS A 1 847 ? -43.129 55.192 167.142 1.00 120.78 849 LYS A N 1
ATOM 11467 C CA . LYS A 1 847 ? -44.057 54.785 168.225 1.00 120.65 849 LYS A CA 1
ATOM 11468 C C . LYS A 1 847 ? -45.379 55.491 168.002 1.00 127.37 849 LYS A C 1
ATOM 11469 O O . LYS A 1 847 ? -45.359 56.668 167.637 1.00 128.23 849 LYS A O 1
ATOM 11473 N N . LYS A 1 848 ? -46.510 54.804 168.156 1.00 125.06 850 LYS A N 1
ATOM 11474 C CA . LYS A 1 848 ? -47.807 55.463 167.977 1.00 127.43 850 LYS A CA 1
ATOM 11475 C C . LYS A 1 848 ? -48.832 54.890 168.939 1.00 133.01 850 LYS A C 1
ATOM 11476 O O . LYS A 1 848 ? -48.795 53.692 169.210 1.00 132.49 850 LYS A O 1
ATOM 11495 N N . MET A 1 849 ? -49.727 55.742 169.484 1.00 131.11 851 MET A N 1
ATOM 11496 C CA . MET A 1 849 ? -50.756 55.266 170.413 1.00 131.92 851 MET A CA 1
ATOM 11497 C C . MET A 1 849 ? -51.724 54.418 169.686 1.00 137.46 851 MET A C 1
ATOM 11498 O O . MET A 1 849 ? -52.169 54.836 168.640 1.00 139.03 851 MET A O 1
ATOM 11512 N N . THR A 1 850 ? -52.065 53.246 170.196 1.00 135.47 852 THR A N 1
ATOM 11513 C CA . THR A 1 850 ? -53.051 52.406 169.522 1.00 139.29 852 THR A CA 1
ATOM 11514 C C . THR A 1 850 ? -54.163 52.071 170.493 1.00 147.85 852 THR A C 1
ATOM 11515 O O . THR A 1 850 ? -53.892 51.559 171.582 1.00 147.23 852 THR A O 1
ATOM 11526 N N . ALA A 1 851 ? -55.412 52.345 170.103 1.00 147.87 853 ALA A N 1
ATOM 11527 C CA . ALA A 1 851 ? -56.555 52.030 170.942 1.00 149.72 853 ALA A CA 1
ATOM 11528 C C . ALA A 1 851 ? -57.121 50.673 170.552 1.00 157.17 853 ALA A C 1
ATOM 11529 O O . ALA A 1 851 ? -57.416 50.453 169.378 1.00 158.24 853 ALA A O 1
ATOM 11536 N N . LEU A 1 852 ? -57.248 49.753 171.519 1.00 155.96 854 LEU A N 1
ATOM 11537 C CA . LEU A 1 852 ? -57.842 48.443 171.238 1.00 159.49 854 LEU A CA 1
ATOM 11538 C C . LEU A 1 852 ? -59.344 48.654 171.241 1.00 167.72 854 LEU A C 1
ATOM 11539 O O . LEU A 1 852 ? -59.942 48.806 172.314 1.00 168.96 854 LEU A O 1
ATOM 11555 N N . GLU A 1 853 ? -59.938 48.744 170.044 1.00 165.94 855 GLU A N 1
ATOM 11556 C CA . GLU A 1 853 ? -61.356 49.055 169.898 1.00 168.99 855 GLU A CA 1
ATOM 11557 C C . GLU A 1 853 ? -62.262 47.842 170.193 1.00 175.00 855 GLU A C 1
ATOM 11558 O O . GLU A 1 853 ? -61.788 46.710 170.305 1.00 173.90 855 GLU A O 1
ATOM 11570 N N . GLU A 1 854 ? -63.568 48.125 170.359 1.00 174.01 856 GLU A N 1
ATOM 11571 C CA . GLU A 1 854 ? -64.668 47.155 170.522 1.00 177.28 856 GLU A CA 1
ATOM 11572 C C . GLU A 1 854 ? -66.007 47.924 170.518 1.00 192.16 856 GLU A C 1
ATOM 11573 O O . GLU A 1 854 ? -65.969 49.158 170.465 1.00 190.91 856 GLU A O 1
ATOM 11585 N N . GLU A 1 855 ? -67.171 47.236 170.621 1.00 197.14 857 GLU A N 1
ATOM 11586 C CA . GLU A 1 855 ? -68.483 47.915 170.641 1.00 208.66 857 GLU A CA 1
ATOM 11587 C C . GLU A 1 855 ? -68.844 48.544 172.035 1.00 193.24 857 GLU A C 1
ATOM 11588 O O . GLU A 1 855 ? -70.029 48.697 172.348 1.00 193.53 857 GLU A O 1
ATOM 11600 N N . GLY A 1 856 ? -67.813 48.913 172.823 1.00 173.73 858 GLY A N 1
ATOM 11601 C CA . GLY A 1 856 ? -67.905 49.637 174.084 1.00 167.22 858 GLY A CA 1
ATOM 11602 C C . GLY A 1 856 ? -67.243 50.986 173.882 1.00 163.83 858 GLY A C 1
ATOM 11603 O O . GLY A 1 856 ? -66.156 51.050 173.302 1.00 160.54 858 GLY A O 1
ATOM 11607 N N . ASN A 1 857 ? -67.925 52.075 174.286 1.00 157.41 859 ASN A N 1
ATOM 11608 C CA . ASN A 1 857 ? -67.469 53.474 174.138 1.00 153.96 859 ASN A CA 1
ATOM 11609 C C . ASN A 1 857 ? -66.042 53.687 174.742 1.00 148.41 859 ASN A C 1
ATOM 11610 O O . ASN A 1 857 ? -65.249 54.443 174.178 1.00 145.83 859 ASN A O 1
ATOM 11621 N N . ASP A 1 858 ? -65.739 53.025 175.869 1.00 139.96 860 ASP A N 1
ATOM 11622 C CA . ASP A 1 858 ? -64.435 53.092 176.533 1.00 134.98 860 ASP A CA 1
ATOM 11623 C C . ASP A 1 858 ? -63.474 52.160 175.800 1.00 137.26 860 ASP A C 1
ATOM 11624 O O . ASP A 1 858 ? -63.890 51.076 175.400 1.00 137.94 860 ASP A O 1
ATOM 11633 N N . LEU A 1 859 ? -62.223 52.605 175.546 1.00 132.47 861 LEU A N 1
ATOM 11634 C CA . LEU A 1 859 ? -61.222 51.806 174.828 1.00 131.97 861 LEU A CA 1
ATOM 11635 C C . LEU A 1 859 ? -59.853 52.062 175.433 1.00 131.33 861 LEU A C 1
ATOM 11636 O O . LEU A 1 859 ? -59.202 53.059 175.112 1.00 130.54 861 LEU A O 1
ATOM 11652 N N . SER A 1 860 ? -59.426 51.196 176.364 1.00 125.78 862 SER A N 1
ATOM 11653 C CA . SER A 1 860 ? -58.130 51.388 177.037 1.00 122.04 862 SER A CA 1
ATOM 11654 C C . SER A 1 860 ? -57.022 51.332 175.968 1.00 122.72 862 SER A C 1
ATOM 11655 O O . SER A 1 860 ? -57.108 50.514 175.047 1.00 122.16 862 SER A O 1
ATOM 11663 N N . LEU A 1 861 ? -56.078 52.293 176.018 1.00 118.58 863 LEU A N 1
ATOM 11664 C CA . LEU A 1 861 ? -55.057 52.420 174.975 1.00 119.65 863 LEU A CA 1
ATOM 11665 C C . LEU A 1 861 ? -53.562 52.409 175.424 1.00 123.61 863 LEU A C 1
ATOM 11666 O O . LEU A 1 861 ? -53.168 52.982 176.433 1.00 119.83 863 LEU A O 1
ATOM 11682 N N . VAL A 1 862 ? -52.739 51.838 174.530 1.00 124.54 864 VAL A N 1
ATOM 11683 C CA . VAL A 1 862 ? -51.309 51.603 174.656 1.00 124.17 864 VAL A CA 1
ATOM 11684 C C . VAL A 1 862 ? -50.565 52.473 173.699 1.00 130.83 864 VAL A C 1
ATOM 11685 O O . VAL A 1 862 ? -51.150 53.296 173.001 1.00 130.92 864 VAL A O 1
ATOM 11698 N N . TYR A 1 863 ? -49.260 52.248 173.657 1.00 130.11 865 TYR A N 1
ATOM 11699 C CA . TYR A 1 863 ? -48.311 52.773 172.697 1.00 131.23 865 TYR A CA 1
ATOM 11700 C C . TYR A 1 863 ? -47.780 51.561 171.968 1.00 135.74 865 TYR A C 1
ATOM 11701 O O . TYR A 1 863 ? -47.365 50.641 172.669 1.00 131.70 865 TYR A O 1
ATOM 11719 N N . TYR A 1 864 ? -47.817 51.499 170.591 1.00 137.91 866 TYR A N 1
ATOM 11720 C CA . TYR A 1 864 ? -47.157 50.416 169.836 1.00 140.22 866 TYR A CA 1
ATOM 11721 C C . TYR A 1 864 ? -45.712 50.823 169.953 1.00 144.07 866 TYR A C 1
ATOM 11722 O O . TYR A 1 864 ? -45.107 51.402 169.041 1.00 140.21 866 TYR A O 1
ATOM 11740 N N . ASP A 1 865 ? -45.179 50.601 171.184 1.00 143.68 867 ASP A N 1
ATOM 11741 C CA . ASP A 1 865 ? -43.861 51.029 171.650 1.00 141.35 867 ASP A CA 1
ATOM 11742 C C . ASP A 1 865 ? -42.886 50.027 171.215 1.00 146.70 867 ASP A C 1
ATOM 11743 O O . ASP A 1 865 ? -41.883 49.835 171.893 1.00 145.16 867 ASP A O 1
ATOM 11752 N N . TYR A 1 866 ? -43.169 49.375 170.065 1.00 146.49 868 TYR A N 1
ATOM 11753 C CA . TYR A 1 866 ? -42.299 48.397 169.507 1.00 147.30 868 TYR A CA 1
ATOM 11754 C C . TYR A 1 866 ? -42.162 48.644 168.051 1.00 145.18 868 TYR A C 1
ATOM 11755 O O . TYR A 1 866 ? -42.218 47.680 167.267 1.00 147.52 868 TYR A O 1
ATOM 11773 N N . PRO A 1 867 ? -41.825 49.906 167.653 1.00 131.86 869 PRO A N 1
ATOM 11774 C CA . PRO A 1 867 ? -41.314 50.062 166.310 1.00 129.42 869 PRO A CA 1
ATOM 11775 C C . PRO A 1 867 ? -40.174 49.053 166.366 1.00 128.95 869 PRO A C 1
ATOM 11776 O O . PRO A 1 867 ? -39.467 49.039 167.388 1.00 126.94 869 PRO A O 1
ATOM 11787 N N . ASN A 1 868 ? -40.182 48.040 165.492 1.00 123.56 870 ASN A N 1
ATOM 11788 C CA . ASN A 1 868 ? -39.199 46.974 165.627 1.00 121.84 870 ASN A CA 1
ATOM 11789 C C . ASN A 1 868 ? -37.797 47.507 165.446 1.00 119.13 870 ASN A C 1
ATOM 11790 O O . ASN A 1 868 ? -37.548 48.350 164.582 1.00 117.84 870 ASN A O 1
ATOM 11801 N N . VAL A 1 869 ? -36.893 47.041 166.289 1.00 111.39 871 VAL A N 1
ATOM 11802 C CA . VAL A 1 869 ? -35.504 47.447 166.171 1.00 109.08 871 VAL A CA 1
ATOM 11803 C C . VAL A 1 869 ? -34.889 46.570 165.039 1.00 115.31 871 VAL A C 1
ATOM 11804 O O . VAL A 1 869 ? -34.776 45.351 165.165 1.00 115.44 871 VAL A O 1
ATOM 11817 N N . MET A 1 870 ? -34.536 47.218 163.924 1.00 112.46 872 MET A N 1
ATOM 11818 C CA . MET A 1 870 ? -33.937 46.569 162.776 1.00 113.62 872 MET A CA 1
ATOM 11819 C C . MET A 1 870 ? -32.497 46.282 163.003 1.00 113.54 872 MET A C 1
ATOM 11820 O O . MET A 1 870 ? -31.980 45.270 162.519 1.00 114.97 872 MET A O 1
ATOM 11834 N N . TYR A 1 871 ? -31.812 47.218 163.635 1.00 106.33 873 TYR A N 1
ATOM 11835 C CA . TYR A 1 871 ? -30.392 47.052 163.920 1.00 104.72 873 TYR A CA 1
ATOM 11836 C C . TYR A 1 871 ? -29.948 47.940 165.057 1.00 104.63 873 TYR A C 1
ATOM 11837 O O . TYR A 1 871 ? -30.518 49.007 165.259 1.00 104.34 873 TYR A O 1
ATOM 11855 N N . ALA A 1 872 ? -28.934 47.489 165.799 1.00 97.72 874 ALA A N 1
ATOM 11856 C CA . ALA A 1 872 ? -28.310 48.307 166.825 1.00 95.99 874 ALA A CA 1
ATOM 11857 C C . ALA A 1 872 ? -26.850 47.892 166.965 1.00 102.19 874 ALA A C 1
ATOM 11858 O O . ALA A 1 872 ? -26.531 46.708 167.091 1.00 103.68 874 ALA A O 1
ATOM 11865 N N . GLY A 1 873 ? -25.960 48.842 166.793 1.00 98.95 875 GLY A N 1
ATOM 11866 C CA . GLY A 1 873 ? -24.544 48.539 166.882 1.00 99.99 875 GLY A CA 1
ATOM 11867 C C . GLY A 1 873 ? -23.676 49.758 167.013 1.00 104.55 875 GLY A C 1
ATOM 11868 O O . GLY A 1 873 ? -24.150 50.901 166.938 1.00 104.01 875 GLY A O 1
ATOM 11872 N N . ILE A 1 874 ? -22.394 49.495 167.235 1.00 101.42 876 ILE A N 1
ATOM 11873 C CA . ILE A 1 874 ? -21.405 50.533 167.434 1.00 101.28 876 ILE A CA 1
ATOM 11874 C C . ILE A 1 874 ? -20.514 50.598 166.197 1.00 107.40 876 ILE A C 1
ATOM 11875 O O . ILE A 1 874 ? -20.490 49.670 165.384 1.00 107.90 876 ILE A O 1
ATOM 11891 N N . ALA A 1 875 ? -19.868 51.737 166.006 1.00 103.97 877 ALA A N 1
ATOM 11892 C CA . ALA A 1 875 ? -18.960 51.956 164.900 1.00 103.83 877 ALA A CA 1
ATOM 11893 C C . ALA A 1 875 ? -17.885 52.969 165.336 1.00 110.02 877 ALA A C 1
ATOM 11894 O O . ALA A 1 875 ? -18.132 53.810 166.196 1.00 108.95 877 ALA A O 1
ATOM 11901 N N . GLU A 1 876 ? -16.675 52.836 164.794 1.00 108.03 878 GLU A N 1
ATOM 11902 C CA . GLU A 1 876 ? -15.561 53.710 165.113 1.00 107.93 878 GLU A CA 1
ATOM 11903 C C . GLU A 1 876 ? -15.728 55.007 164.343 1.00 108.27 878 GLU A C 1
ATOM 11904 O O . GLU A 1 876 ? -16.163 54.974 163.185 1.00 106.93 878 GLU A O 1
ATOM 11916 N N . VAL A 1 877 ? -15.405 56.143 164.987 1.00 103.53 879 VAL A N 1
ATOM 11917 C CA . VAL A 1 877 ? -15.445 57.484 164.393 1.00 102.30 879 VAL A CA 1
ATOM 11918 C C . VAL A 1 877 ? -13.994 57.966 164.309 1.00 109.63 879 VAL A C 1
ATOM 11919 O O . VAL A 1 877 ? -13.351 58.094 165.359 1.00 111.87 879 VAL A O 1
ATOM 11932 N N . LYS A 1 878 ? -13.449 58.141 163.081 1.00 106.02 880 LYS A N 1
ATOM 11933 C CA . LYS A 1 878 ? -12.078 58.641 162.855 1.00 107.79 880 LYS A CA 1
ATOM 11934 C C . LYS A 1 878 ? -12.148 59.963 162.150 1.00 112.72 880 LYS A C 1
ATOM 11935 O O . LYS A 1 878 ? -12.835 60.094 161.135 1.00 112.13 880 LYS A O 1
ATOM 11939 N N . ASP A 1 879 ? -11.463 60.951 162.700 1.00 110.76 881 ASP A N 1
ATOM 11940 C CA . ASP A 1 879 ? -11.355 62.294 162.157 1.00 110.65 881 ASP A CA 1
ATOM 11941 C C . ASP A 1 879 ? -12.698 62.812 161.663 1.00 112.19 881 ASP A C 1
ATOM 11942 O O . ASP A 1 879 ? -12.814 63.268 160.536 1.00 112.20 881 ASP A O 1
ATOM 11951 N N . GLY A 1 880 ? -13.700 62.708 162.526 1.00 107.05 882 GLY A N 1
ATOM 11952 C CA . GLY A 1 880 ? -15.038 63.212 162.280 1.00 105.28 882 GLY A CA 1
ATOM 11953 C C . GLY A 1 880 ? -15.991 62.307 161.544 1.00 108.89 882 GLY A C 1
ATOM 11954 O O . GLY A 1 880 ? -17.179 62.607 161.515 1.00 109.80 882 GLY A O 1
ATOM 11958 N N . LEU A 1 881 ? -15.530 61.208 160.949 1.00 105.08 883 LEU A N 1
ATOM 11959 C CA . LEU A 1 881 ? -16.402 60.356 160.136 1.00 103.85 883 LEU A CA 1
ATOM 11960 C C . LEU A 1 881 ? -16.520 58.930 160.639 1.00 111.02 883 LEU A C 1
ATOM 11961 O O . LEU A 1 881 ? -15.756 58.519 161.502 1.00 114.12 883 LEU A O 1
ATOM 11977 N N . PHE A 1 882 ? -17.475 58.175 160.081 1.00 105.79 884 PHE A N 1
ATOM 11978 C CA . PHE A 1 882 ? -17.708 56.764 160.396 1.00 105.70 884 PHE A CA 1
ATOM 11979 C C . PHE A 1 882 ? -18.505 56.099 159.309 1.00 113.53 884 PHE A C 1
ATOM 11980 O O . PHE A 1 882 ? -19.207 56.786 158.563 1.00 113.67 884 PHE A O 1
ATOM 11997 N N . GLU A 1 883 ? -18.485 54.768 159.266 1.00 112.69 885 GLU A N 1
ATOM 11998 C CA . GLU A 1 883 ? -19.298 54.019 158.300 1.00 113.26 885 GLU A CA 1
ATOM 11999 C C . GLU A 1 883 ? -19.543 52.613 158.818 1.00 118.44 885 GLU A C 1
ATOM 12000 O O . GLU A 1 883 ? -18.653 52.032 159.425 1.00 121.76 885 GLU A O 1
ATOM 12012 N N . THR A 1 884 ? -20.766 52.108 158.671 1.00 111.55 886 THR A N 1
ATOM 12013 C CA . THR A 1 884 ? -21.117 50.765 159.100 1.00 111.07 886 THR A CA 1
ATOM 12014 C C . THR A 1 884 ? -22.172 50.239 158.159 1.00 116.00 886 THR A C 1
ATOM 12015 O O . THR A 1 884 ? -22.567 50.937 157.227 1.00 116.10 886 THR A O 1
ATOM 12026 N N . SER A 1 885 ? -22.621 49.007 158.389 1.00 113.11 887 SER A N 1
ATOM 12027 C CA . SER A 1 885 ? -23.676 48.388 157.598 1.00 112.69 887 SER A CA 1
ATOM 12028 C C . SER A 1 885 ? -24.453 47.416 158.430 1.00 116.22 887 SER A C 1
ATOM 12029 O O . SER A 1 885 ? -23.986 46.996 159.494 1.00 115.79 887 SER A O 1
ATOM 12037 N N . PHE A 1 886 ? -25.629 47.042 157.953 1.00 112.47 888 PHE A N 1
ATOM 12038 C CA . PHE A 1 886 ? -26.461 46.072 158.660 1.00 111.64 888 PHE A CA 1
ATOM 12039 C C . PHE A 1 886 ? -27.429 45.427 157.691 1.00 117.63 888 PHE A C 1
ATOM 12040 O O . PHE A 1 886 ? -27.734 46.005 156.653 1.00 117.11 888 PHE A O 1
ATOM 12057 N N . ILE A 1 887 ? -27.951 44.252 158.045 1.00 115.05 889 ILE A N 1
ATOM 12058 C CA . ILE A 1 887 ? -28.915 43.525 157.214 1.00 114.28 889 ILE A CA 1
ATOM 12059 C C . ILE A 1 887 ? -30.289 43.771 157.801 1.00 118.25 889 ILE A C 1
ATOM 12060 O O . ILE A 1 887 ? -30.487 43.691 159.028 1.00 116.82 889 ILE A O 1
ATOM 12076 N N . VAL A 1 888 ? -31.217 44.144 156.914 1.00 116.08 890 VAL A N 1
ATOM 12077 C CA . VAL A 1 888 ? -32.594 44.432 157.284 1.00 116.46 890 VAL A CA 1
ATOM 12078 C C . VAL A 1 888 ? -33.224 43.106 157.645 1.00 125.85 890 VAL A C 1
ATOM 12079 O O . VAL A 1 888 ? -33.128 42.175 156.861 1.00 126.01 890 VAL A O 1
ATOM 12092 N N . PRO A 1 889 ? -33.836 42.954 158.814 1.00 126.41 891 PRO A N 1
ATOM 12093 C CA . PRO A 1 889 ? -34.435 41.655 159.144 1.00 130.37 891 PRO A CA 1
ATOM 12094 C C . PRO A 1 889 ? -35.734 41.388 158.404 1.00 144.68 891 PRO A C 1
ATOM 12095 O O . PRO A 1 889 ? -36.421 42.339 158.022 1.00 145.36 891 PRO A O 1
ATOM 12106 N N . LYS A 1 890 ? -36.108 40.106 158.251 1.00 148.39 892 LYS A N 1
ATOM 12107 C CA . LYS A 1 890 ? -37.387 39.757 157.631 1.00 152.88 892 LYS A CA 1
ATOM 12108 C C . LYS A 1 890 ? -38.472 40.045 158.676 1.00 165.88 892 LYS A C 1
ATOM 12109 O O . LYS A 1 890 ? -38.869 39.139 159.408 1.00 166.52 892 LYS A O 1
ATOM 12113 N N . ASP A 1 891 ? -38.873 41.341 158.812 1.00 168.31 893 ASP A N 1
ATOM 12114 C CA . ASP A 1 891 ? -39.834 41.779 159.838 1.00 170.45 893 ASP A CA 1
ATOM 12115 C C . ASP A 1 891 ? -40.691 42.975 159.408 1.00 178.72 893 ASP A C 1
ATOM 12116 O O . ASP A 1 891 ? -40.317 43.729 158.508 1.00 177.12 893 ASP A O 1
ATOM 12125 N N . VAL A 1 892 ? -41.831 43.131 160.135 1.00 180.31 894 VAL A N 1
ATOM 12126 C CA . VAL A 1 892 ? -42.936 44.113 159.991 1.00 182.94 894 VAL A CA 1
ATOM 12127 C C . VAL A 1 892 ? -42.603 45.308 159.090 1.00 186.13 894 VAL A C 1
ATOM 12128 O O . VAL A 1 892 ? -41.765 46.130 159.442 1.00 183.18 894 VAL A O 1
ATOM 12141 N N . ASN A 1 893 ? -43.287 45.404 157.948 1.00 185.35 895 ASN A N 1
ATOM 12142 C CA . ASN A 1 893 ? -43.155 46.532 157.027 1.00 185.63 895 ASN A CA 1
ATOM 12143 C C . ASN A 1 893 ? -44.517 47.132 156.674 1.00 192.81 895 ASN A C 1
ATOM 12144 O O . ASN A 1 893 ? -44.569 48.098 155.908 1.00 192.38 895 ASN A O 1
ATOM 12155 N N . TYR A 1 894 ? -45.615 46.627 157.282 1.00 192.26 896 TYR A N 1
ATOM 12156 C CA . TYR A 1 894 ? -46.941 47.194 157.058 1.00 194.66 896 TYR A CA 1
ATOM 12157 C C . TYR A 1 894 ? -46.947 48.649 157.544 1.00 199.07 896 TYR A C 1
ATOM 12158 O O . TYR A 1 894 ? -47.807 49.414 157.116 1.00 200.33 896 TYR A O 1
ATOM 12162 N N . SER A 1 895 ? -45.978 49.034 158.432 1.00 193.83 897 SER A N 1
ATOM 12163 C CA . SER A 1 895 ? -45.819 50.402 158.923 1.00 191.71 897 SER A CA 1
ATOM 12164 C C . SER A 1 895 ? -45.722 51.375 157.769 1.00 194.07 897 SER A C 1
ATOM 12165 O O . SER A 1 895 ? -44.901 51.204 156.855 1.00 192.84 897 SER A O 1
ATOM 12173 N N . GLU A 1 896 ? -46.613 52.367 157.811 1.00 190.17 898 GLU A N 1
ATOM 12174 C CA . GLU A 1 896 ? -46.645 53.455 156.859 1.00 190.11 898 GLU A CA 1
ATOM 12175 C C . GLU A 1 896 ? -45.646 54.444 157.371 1.00 187.91 898 GLU A C 1
ATOM 12176 O O . GLU A 1 896 ? -45.260 54.382 158.555 1.00 185.94 898 GLU A O 1
ATOM 12188 N N . HIS A 1 897 ? -45.254 55.390 156.525 1.00 180.65 899 HIS A N 1
ATOM 12189 C CA . HIS A 1 897 ? -44.343 56.451 156.934 1.00 176.09 899 HIS A CA 1
ATOM 12190 C C . HIS A 1 897 ? -42.930 55.924 157.361 1.00 161.41 899 HIS A C 1
ATOM 12191 O O . HIS A 1 897 ? -42.623 54.724 157.383 1.00 160.14 899 HIS A O 1
ATOM 12205 N N . GLU A 1 898 ? -42.120 56.890 157.756 1.00 143.31 900 GLU A N 1
ATOM 12206 C CA . GLU A 1 898 ? -40.702 56.801 158.020 1.00 134.79 900 GLU A CA 1
ATOM 12207 C C . GLU A 1 898 ? -40.310 55.908 159.150 1.00 124.98 900 GLU A C 1
ATOM 12208 O O . GLU A 1 898 ? -41.100 55.595 160.005 1.00 123.55 900 GLU A O 1
ATOM 12220 N N . GLY A 1 899 ? -39.045 55.545 159.139 1.00 114.51 901 GLY A N 1
ATOM 12221 C CA . GLY A 1 899 ? -38.387 54.801 160.194 1.00 110.87 901 GLY A CA 1
ATOM 12222 C C . GLY A 1 899 ? -37.637 55.800 161.050 1.00 111.02 901 GLY A C 1
ATOM 12223 O O . GLY A 1 899 ? -37.877 57.006 160.961 1.00 109.85 901 GLY A O 1
ATOM 12227 N N . ARG A 1 900 ? -36.737 55.318 161.900 1.00 105.51 902 ARG A N 1
ATOM 12228 C CA . ARG A 1 900 ? -35.988 56.195 162.810 1.00 102.55 902 ARG A CA 1
ATOM 12229 C C . ARG A 1 900 ? -34.620 55.624 163.123 1.00 102.90 902 ARG A C 1
ATOM 12230 O O . ARG A 1 900 ? -34.505 54.440 163.425 1.00 101.06 902 ARG A O 1
ATOM 12251 N N . ILE A 1 901 ? -33.582 56.468 163.032 1.00 98.00 903 ILE A N 1
ATOM 12252 C CA . ILE A 1 901 ? -32.215 56.094 163.367 1.00 96.77 903 ILE A CA 1
ATOM 12253 C C . ILE A 1 901 ? -31.772 57.038 164.445 1.00 99.30 903 ILE A C 1
ATOM 12254 O O . ILE A 1 901 ? -31.781 58.243 164.209 1.00 98.14 903 ILE A O 1
ATOM 12270 N N . ASN A 1 902 ? -31.453 56.508 165.641 1.00 95.62 904 ASN A N 1
ATOM 12271 C CA . ASN A 1 902 ? -30.930 57.292 166.765 1.00 94.66 904 ASN A CA 1
ATOM 12272 C C . ASN A 1 902 ? -29.451 57.130 166.764 1.00 97.68 904 ASN A C 1
ATOM 12273 O O . ASN A 1 902 ? -28.995 56.006 166.588 1.00 97.76 904 ASN A O 1
ATOM 12284 N N . LEU A 1 903 ? -28.689 58.208 166.959 1.00 93.36 905 LEU A N 1
ATOM 12285 C CA . LEU A 1 903 ? -27.231 58.120 166.977 1.00 93.38 905 LEU A CA 1
ATOM 12286 C C . LEU A 1 903 ? -26.729 58.866 168.163 1.00 100.46 905 LEU A C 1
ATOM 12287 O O . LEU A 1 903 ? -27.341 59.856 168.549 1.00 101.57 905 LEU A O 1
ATOM 12303 N N . TYR A 1 904 ? -25.666 58.347 168.781 1.00 97.69 906 TYR A N 1
ATOM 12304 C CA . TYR A 1 904 ? -25.000 58.919 169.939 1.00 98.33 906 TYR A CA 1
ATOM 12305 C C . TYR A 1 904 ? -23.526 58.640 169.792 1.00 104.91 906 TYR A C 1
ATOM 12306 O O . TYR A 1 904 ? -23.135 57.469 169.784 1.00 105.59 906 TYR A O 1
ATOM 12324 N N . ALA A 1 905 ? -22.705 59.680 169.632 1.00 102.32 907 ALA A N 1
ATOM 12325 C CA . ALA A 1 905 ? -21.257 59.521 169.543 1.00 103.18 907 ALA A CA 1
ATOM 12326 C C . ALA A 1 905 ? -20.588 60.068 170.799 1.00 108.37 907 ALA A C 1
ATOM 12327 O O . ALA A 1 905 ? -21.079 61.023 171.396 1.00 107.00 907 ALA A O 1
ATOM 12334 N N . TYR A 1 906 ? -19.456 59.478 171.175 1.00 107.63 908 TYR A N 1
ATOM 12335 C CA . TYR A 1 906 ? -18.662 59.913 172.315 1.00 109.39 908 TYR A CA 1
ATOM 12336 C C . TYR A 1 906 ? -17.187 60.024 171.910 1.00 118.15 908 TYR A C 1
ATOM 12337 O O . TYR A 1 906 ? -16.590 59.047 171.435 1.00 118.14 908 TYR A O 1
ATOM 12355 N N . ASN A 1 907 ? -16.614 61.237 172.054 1.00 117.83 909 ASN A N 1
ATOM 12356 C CA . ASN A 1 907 ? -15.188 61.501 171.774 1.00 119.23 909 ASN A CA 1
ATOM 12357 C C . ASN A 1 907 ? -14.410 61.122 173.029 1.00 123.30 909 ASN A C 1
ATOM 12358 O O . ASN A 1 907 ? -14.476 61.855 174.008 1.00 123.12 909 ASN A O 1
ATOM 12369 N N . GLU A 1 908 ? -13.709 59.981 173.016 1.00 120.38 910 GLU A N 1
ATOM 12370 C CA . GLU A 1 908 ? -13.020 59.452 174.198 1.00 122.74 910 GLU A CA 1
ATOM 12371 C C . GLU A 1 908 ? -12.061 60.453 174.841 1.00 127.71 910 GLU A C 1
ATOM 12372 O O . GLU A 1 908 ? -12.125 60.608 176.057 1.00 130.56 910 GLU A O 1
ATOM 12384 N N . SER A 1 909 ? -11.231 61.158 174.059 1.00 121.56 911 SER A N 1
ATOM 12385 C CA . SER A 1 909 ? -10.289 62.132 174.606 1.00 122.39 911 SER A CA 1
ATOM 12386 C C . SER A 1 909 ? -10.983 63.357 175.219 1.00 121.66 911 SER A C 1
ATOM 12387 O O . SER A 1 909 ? -10.722 63.627 176.374 1.00 125.71 911 SER A O 1
ATOM 12395 N N . THR A 1 910 ? -11.868 64.070 174.514 1.00 112.33 912 THR A N 1
ATOM 12396 C CA . THR A 1 910 ? -12.540 65.256 175.083 1.00 112.16 912 THR A CA 1
ATOM 12397 C C . THR A 1 910 ? -13.778 64.921 175.981 1.00 117.52 912 THR A C 1
ATOM 12398 O O . THR A 1 910 ? -14.422 65.849 176.497 1.00 117.37 912 THR A O 1
ATOM 12409 N N . LYS A 1 911 ? -14.164 63.623 176.106 1.00 113.37 913 LYS A N 1
ATOM 12410 C CA . LYS A 1 911 ? -15.353 63.199 176.841 1.00 111.18 913 LYS A CA 1
ATOM 12411 C C . LYS A 1 911 ? -16.636 63.913 176.303 1.00 115.90 913 LYS A C 1
ATOM 12412 O O . LYS A 1 911 ? -17.661 63.905 176.982 1.00 116.55 913 LYS A O 1
ATOM 12431 N N . ALA A 1 912 ? -16.598 64.457 175.064 1.00 111.84 914 ALA A N 1
ATOM 12432 C CA . ALA A 1 912 ? -17.702 65.209 174.455 1.00 110.37 914 ALA A CA 1
ATOM 12433 C C . ALA A 1 912 ? -18.718 64.292 173.833 1.00 110.58 914 ALA A C 1
ATOM 12434 O O . ALA A 1 912 ? -18.335 63.277 173.239 1.00 108.45 914 ALA A O 1
ATOM 12441 N N . GLU A 1 913 ? -20.005 64.668 173.901 1.00 106.76 915 GLU A N 1
ATOM 12442 C CA . GLU A 1 913 ? -21.071 63.819 173.350 1.00 105.20 915 GLU A CA 1
ATOM 12443 C C . GLU A 1 913 ? -21.753 64.445 172.147 1.00 106.31 915 GLU A C 1
ATOM 12444 O O . GLU A 1 913 ? -22.108 65.624 172.172 1.00 105.77 915 GLU A O 1
ATOM 12456 N N . ALA A 1 914 ? -21.979 63.639 171.114 1.00 101.59 916 ALA A N 1
ATOM 12457 C CA . ALA A 1 914 ? -22.705 64.063 169.928 1.00 101.36 916 ALA A CA 1
ATOM 12458 C C . ALA A 1 914 ? -23.955 63.212 169.791 1.00 106.70 916 ALA A C 1
ATOM 12459 O O . ALA A 1 914 ? -23.953 62.053 170.205 1.00 104.19 916 ALA A O 1
ATOM 12466 N N . MET A 1 915 ? -25.018 63.774 169.201 1.00 105.60 917 MET A N 1
ATOM 12467 C CA . MET A 1 915 ? -26.259 63.047 169.029 1.00 104.58 917 MET A CA 1
ATOM 12468 C C . MET A 1 915 ? -27.019 63.453 167.793 1.00 104.37 917 MET A C 1
ATOM 12469 O O . MET A 1 915 ? -26.949 64.604 167.388 1.00 104.07 917 MET A O 1
ATOM 12483 N N . GLY A 1 916 ? -27.753 62.502 167.223 1.00 98.91 918 GLY A N 1
ATOM 12484 C CA . GLY A 1 916 ? -28.535 62.726 166.012 1.00 99.43 918 GLY A CA 1
ATOM 12485 C C . GLY A 1 916 ? -29.725 61.808 165.831 1.00 102.63 918 GLY A C 1
ATOM 12486 O O . GLY A 1 916 ? -29.764 60.724 166.413 1.00 101.07 918 GLY A O 1
ATOM 12490 N N . VAL A 1 917 ? -30.720 62.266 165.039 1.00 100.12 919 VAL A N 1
ATOM 12491 C CA . VAL A 1 917 ? -31.922 61.499 164.712 1.00 100.65 919 VAL A CA 1
ATOM 12492 C C . VAL A 1 917 ? -32.208 61.626 163.254 1.00 109.84 919 VAL A C 1
ATOM 12493 O O . VAL A 1 917 ? -32.207 62.750 162.769 1.00 112.20 919 VAL A O 1
ATOM 12506 N N . ASP A 1 918 ? -32.503 60.520 162.554 1.00 106.95 920 ASP A N 1
ATOM 12507 C CA . ASP A 1 918 ? -32.757 60.565 161.116 1.00 108.16 920 ASP A CA 1
ATOM 12508 C C . ASP A 1 918 ? -34.038 59.844 160.795 1.00 112.12 920 ASP A C 1
ATOM 12509 O O . ASP A 1 918 ? -34.277 58.783 161.362 1.00 112.95 920 ASP A O 1
ATOM 12518 N N . PHE A 1 919 ? -34.845 60.393 159.857 1.00 107.54 921 PHE A N 1
ATOM 12519 C CA . PHE A 1 919 ? -36.133 59.808 159.459 1.00 106.48 921 PHE A CA 1
ATOM 12520 C C . PHE A 1 919 ? -36.212 59.584 157.941 1.00 112.25 921 PHE A C 1
ATOM 12521 O O . PHE A 1 919 ? -37.303 59.487 157.402 1.00 111.32 921 PHE A O 1
ATOM 12538 N N . SER A 1 920 ? -35.080 59.448 157.258 1.00 111.52 922 SER A N 1
ATOM 12539 C CA . SER A 1 920 ? -35.069 59.271 155.803 1.00 114.00 922 SER A CA 1
ATOM 12540 C C . SER A 1 920 ? -35.476 57.845 155.328 1.00 118.05 922 SER A C 1
ATOM 12541 O O . SER A 1 920 ? -35.891 57.697 154.174 1.00 118.61 922 SER A O 1
ATOM 12549 N N . ILE A 1 921 ? -35.288 56.798 156.167 1.00 111.79 923 ILE A N 1
ATOM 12550 C CA . ILE A 1 921 ? -35.574 55.424 155.751 1.00 109.82 923 ILE A CA 1
ATOM 12551 C C . ILE A 1 921 ? -37.049 55.105 155.816 1.00 113.09 923 ILE A C 1
ATOM 12552 O O . ILE A 1 921 ? -37.806 55.727 156.545 1.00 110.75 923 ILE A O 1
ATOM 12568 N N . ARG A 1 922 ? -37.431 54.099 155.060 1.00 113.11 924 ARG A N 1
ATOM 12569 C CA . ARG A 1 922 ? -38.785 53.570 155.016 1.00 115.83 924 ARG A CA 1
ATOM 12570 C C . ARG A 1 922 ? -38.652 52.118 154.620 1.00 126.05 924 ARG A C 1
ATOM 12571 O O . ARG A 1 922 ? -37.954 51.838 153.651 1.00 125.78 924 ARG A O 1
ATOM 12592 N N . VAL A 1 923 ? -39.227 51.192 155.394 1.00 128.53 925 VAL A N 1
ATOM 12593 C CA . VAL A 1 923 ? -39.129 49.775 155.028 1.00 133.06 925 VAL A CA 1
ATOM 12594 C C . VAL A 1 923 ? -40.206 49.396 154.024 1.00 149.23 925 VAL A C 1
ATOM 12595 O O . VAL A 1 923 ? -41.314 49.938 154.074 1.00 150.39 925 VAL A O 1
ATOM 12608 N N . GLN A 1 924 ? -39.881 48.458 153.116 1.00 154.21 926 GLN A N 1
ATOM 12609 C CA . GLN A 1 924 ? -40.813 48.055 152.067 1.00 160.79 926 GLN A CA 1
ATOM 12610 C C . GLN A 1 924 ? -41.106 46.544 152.105 1.00 177.17 926 GLN A C 1
ATOM 12611 O O . GLN A 1 924 ? -40.302 45.766 152.649 1.00 175.01 926 GLN A O 1
ATOM 12625 N N . PRO A 1 925 ? -42.225 46.118 151.445 1.00 185.11 927 PRO A N 1
ATOM 12626 C CA . PRO A 1 925 ? -42.573 44.685 151.435 1.00 189.82 927 PRO A CA 1
ATOM 12627 C C . PRO A 1 925 ? -41.517 43.759 150.819 1.00 203.70 927 PRO A C 1
ATOM 12628 O O . PRO A 1 925 ? -41.055 43.984 149.694 1.00 204.49 927 PRO A O 1
ATOM 12639 N N . GLY A 1 926 ? -41.161 42.719 151.574 1.00 206.26 928 GLY A N 1
ATOM 12640 C CA . GLY A 1 926 ? -40.256 41.681 151.114 1.00 211.52 928 GLY A CA 1
ATOM 12641 C C . GLY A 1 926 ? -41.066 40.706 150.286 1.00 239.94 928 GLY A C 1
ATOM 12642 O O . GLY A 1 926 ? -41.889 39.974 150.841 1.00 239.27 928 GLY A O 1
ATOM 12646 N N . ILE A 1 927 ? -40.907 40.750 148.950 1.00 253.64 929 ILE A N 1
ATOM 12647 C CA . ILE A 1 927 ? -41.666 39.880 148.045 1.00 259.76 929 ILE A CA 1
ATOM 12648 C C . ILE A 1 927 ? -41.257 38.417 148.265 1.00 267.37 929 ILE A C 1
ATOM 12649 O O . ILE A 1 927 ? -40.062 38.127 148.321 1.00 266.06 929 ILE A O 1
ATOM 12653 N N . PRO A 1 928 ? -42.166 37.477 147.971 1.00 270.55 930 PRO A N 1
ATOM 12654 C CA . PRO A 1 928 ? -41.917 36.079 148.355 1.00 272.78 930 PRO A CA 1
ATOM 12655 C C . PRO A 1 928 ? -41.109 35.272 147.316 1.00 279.18 930 PRO A C 1
ATOM 12656 O O . PRO A 1 928 ? -41.138 34.045 147.379 1.00 279.12 930 PRO A O 1
ATOM 12659 N N . ASP A 1 929 ? -40.354 35.934 146.399 1.00 279.79 931 ASP A N 1
ATOM 12660 C CA . ASP A 1 929 ? -39.539 35.243 145.384 1.00 281.00 931 ASP A CA 1
ATOM 12661 C C . ASP A 1 929 ? -38.193 34.819 145.980 1.00 282.41 931 ASP A C 1
ATOM 12662 O O . ASP A 1 929 ? -37.787 35.351 147.014 1.00 280.57 931 ASP A O 1
ATOM 12666 N N . GLU A 1 930 ? -37.510 33.852 145.325 1.00 281.46 932 GLU A N 1
ATOM 12667 C CA . GLU A 1 930 ? -36.230 33.275 145.760 1.00 280.55 932 GLU A CA 1
ATOM 12668 C C . GLU A 1 930 ? -36.357 32.692 147.187 1.00 283.81 932 GLU A C 1
ATOM 12669 O O . GLU A 1 930 ? -35.403 32.744 147.964 1.00 282.26 932 GLU A O 1
ATOM 12673 N N . VAL A 1 931 ? -37.540 32.116 147.514 1.00 281.04 933 VAL A N 1
ATOM 12674 C CA . VAL A 1 931 ? -37.813 31.533 148.831 1.00 281.56 933 VAL A CA 1
ATOM 12675 C C . VAL A 1 931 ? -37.079 30.185 148.968 1.00 283.75 933 VAL A C 1
ATOM 12676 O O . VAL A 1 931 ? -36.546 29.913 150.042 1.00 283.68 933 VAL A O 1
ATOM 12689 N N . THR A 1 932 ? -36.982 29.383 147.878 1.00 281.81 934 THR A N 1
ATOM 12690 C CA . THR A 1 932 ? -36.264 28.098 147.895 1.00 281.06 934 THR A CA 1
ATOM 12691 C C . THR A 1 932 ? -34.768 28.296 147.509 1.00 279.47 934 THR A C 1
ATOM 12692 O O . THR A 1 932 ? -34.105 27.322 147.155 1.00 279.42 934 THR A O 1
ATOM 12703 N N . GLU A 1 933 ? -34.235 29.538 147.608 1.00 273.50 935 GLU A N 1
ATOM 12704 C CA . GLU A 1 933 ? -32.852 29.869 147.259 1.00 271.57 935 GLU A CA 1
ATOM 12705 C C . GLU A 1 933 ? -31.879 29.605 148.419 1.00 250.60 935 GLU A C 1
ATOM 12706 O O . GLU A 1 933 ? -30.708 29.333 148.158 1.00 250.91 935 GLU A O 1
ATOM 12718 N N . ASP A 1 934 ? -32.338 29.705 149.686 1.00 217.25 936 ASP A N 1
ATOM 12719 C CA . ASP A 1 934 ? -31.484 29.514 150.858 1.00 202.57 936 ASP A CA 1
ATOM 12720 C C . ASP A 1 934 ? -31.029 28.059 150.966 1.00 198.48 936 ASP A C 1
ATOM 12721 O O . ASP A 1 934 ? -31.683 27.235 151.600 1.00 197.27 936 ASP A O 1
ATOM 12730 N N . ASN A 1 935 ? -29.925 27.754 150.276 1.00 190.63 937 ASN A N 1
ATOM 12731 C CA . ASN A 1 935 ? -29.242 26.464 150.329 1.00 189.82 937 ASN A CA 1
ATOM 12732 C C . ASN A 1 935 ? -27.947 26.635 151.171 1.00 186.51 937 ASN A C 1
ATOM 12733 O O . ASN A 1 935 ? -27.262 25.646 151.429 1.00 185.89 937 ASN A O 1
ATOM 12744 N N . THR A 1 936 ? -27.639 27.889 151.606 1.00 178.00 938 THR A N 1
ATOM 12745 C CA . THR A 1 936 ? -26.477 28.237 152.440 1.00 174.64 938 THR A CA 1
ATOM 12746 C C . THR A 1 936 ? -26.826 27.885 153.873 1.00 170.95 938 THR A C 1
ATOM 12747 O O . THR A 1 936 ? -27.801 28.433 154.381 1.00 167.69 938 THR A O 1
ATOM 12758 N N . PRO A 1 937 ? -26.104 26.970 154.547 1.00 165.17 939 PRO A N 1
ATOM 12759 C CA . PRO A 1 937 ? -26.518 26.578 155.898 1.00 161.09 939 PRO A CA 1
ATOM 12760 C C . PRO A 1 937 ? -26.161 27.620 156.948 1.00 161.98 939 PRO A C 1
ATOM 12761 O O . PRO A 1 937 ? -25.490 28.604 156.633 1.00 163.04 939 PRO A O 1
ATOM 12772 N N . PRO A 1 938 ? -26.622 27.454 158.202 1.00 154.63 940 PRO A N 1
ATOM 12773 C CA . PRO A 1 938 ? -26.263 28.435 159.235 1.00 151.86 940 PRO A CA 1
ATOM 12774 C C . PRO A 1 938 ? -24.745 28.501 159.466 1.00 157.47 940 PRO A C 1
ATOM 12775 O O . PRO A 1 938 ? -24.047 27.500 159.325 1.00 159.55 940 PRO A O 1
ATOM 12786 N N . GLU A 1 939 ? -24.238 29.685 159.779 1.00 152.80 941 GLU A N 1
ATOM 12787 C CA . GLU A 1 939 ? -22.815 29.939 159.993 1.00 153.32 941 GLU A CA 1
ATOM 12788 C C . GLU A 1 939 ? -22.542 30.008 161.477 1.00 151.04 941 GLU A C 1
ATOM 12789 O O . GLU A 1 939 ? -23.130 30.850 162.147 1.00 148.48 941 GLU A O 1
ATOM 12801 N N . ILE A 1 940 ? -21.647 29.154 161.997 1.00 145.79 942 ILE A N 1
ATOM 12802 C CA . ILE A 1 940 ? -21.284 29.204 163.416 1.00 142.62 942 ILE A CA 1
ATOM 12803 C C . ILE A 1 940 ? -20.252 30.310 163.546 1.00 145.30 942 ILE A C 1
ATOM 12804 O O . ILE A 1 940 ? -19.102 30.122 163.155 1.00 147.48 942 ILE A O 1
ATOM 12820 N N . ILE A 1 941 ? -20.669 31.464 164.079 1.00 139.49 943 ILE A N 1
ATOM 12821 C CA . ILE A 1 941 ? -19.799 32.633 164.236 1.00 140.75 943 ILE A CA 1
ATOM 12822 C C . ILE A 1 941 ? -18.676 32.293 165.215 1.00 146.54 943 ILE A C 1
ATOM 12823 O O . ILE A 1 941 ? -17.504 32.536 164.925 1.00 148.94 943 ILE A O 1
ATOM 12839 N N . SER A 1 942 ? -19.047 31.713 166.361 1.00 141.82 944 SER A N 1
ATOM 12840 C CA . SER A 1 942 ? -18.105 31.269 167.381 1.00 142.39 944 SER A CA 1
ATOM 12841 C C . SER A 1 942 ? -18.704 30.120 168.180 1.00 144.04 944 SER A C 1
ATOM 12842 O O . SER A 1 942 ? -19.918 29.917 168.170 1.00 140.21 944 SER A O 1
ATOM 12850 N N . CYS A 1 943 ? -17.840 29.353 168.839 1.00 143.24 945 CYS A N 1
ATOM 12851 C CA . CYS A 1 943 ? -18.250 28.210 169.656 1.00 141.72 945 CYS A CA 1
ATOM 12852 C C . CYS A 1 943 ? -17.188 27.967 170.739 1.00 146.82 945 CYS A C 1
ATOM 12853 O O . CYS A 1 943 ? -16.144 27.381 170.445 1.00 149.13 945 CYS A O 1
ATOM 12861 N N . PHE A 1 944 ? -17.432 28.467 171.969 1.00 141.08 946 PHE A N 1
ATOM 12862 C CA . PHE A 1 944 ? -16.467 28.378 173.060 1.00 142.89 946 PHE A CA 1
ATOM 12863 C C . PHE A 1 944 ? -16.989 27.678 174.295 1.00 144.10 946 PHE A C 1
ATOM 12864 O O . PHE A 1 944 ? -18.195 27.461 174.442 1.00 141.51 946 PHE A O 1
ATOM 12881 N N . LEU A 1 945 ? -16.041 27.377 175.214 1.00 140.59 947 LEU A N 1
ATOM 12882 C CA . LEU A 1 945 ? -16.277 26.838 176.550 1.00 137.97 947 LEU A CA 1
ATOM 12883 C C . LEU A 1 945 ? -15.623 27.806 177.544 1.00 140.80 947 LEU A C 1
ATOM 12884 O O . LEU A 1 945 ? -14.452 28.163 177.360 1.00 142.70 947 LEU A O 1
ATOM 12900 N N . ASN A 1 946 ? -16.400 28.282 178.544 1.00 134.07 948 ASN A N 1
ATOM 12901 C CA . ASN A 1 946 ? -15.989 29.209 179.615 1.00 134.97 948 ASN A CA 1
ATOM 12902 C C . ASN A 1 946 ? -15.513 30.607 179.137 1.00 142.24 948 ASN A C 1
ATOM 12903 O O . ASN A 1 946 ? -16.165 31.593 179.481 1.00 140.87 948 ASN A O 1
ATOM 12914 N N . ASP A 1 947 ? -14.387 30.719 178.411 1.00 143.24 949 ASP A N 1
ATOM 12915 C CA . ASP A 1 947 ? -13.887 32.039 177.985 1.00 145.98 949 ASP A CA 1
ATOM 12916 C C . ASP A 1 947 ? -13.834 32.175 176.463 1.00 150.94 949 ASP A C 1
ATOM 12917 O O . ASP A 1 947 ? -13.927 31.191 175.727 1.00 149.07 949 ASP A O 1
ATOM 12926 N N . SER A 1 948 ? -13.679 33.427 176.008 1.00 150.05 950 SER A N 1
ATOM 12927 C CA . SER A 1 948 ? -13.543 33.786 174.596 1.00 150.52 950 SER A CA 1
ATOM 12928 C C . SER A 1 948 ? -12.229 33.247 174.009 1.00 159.30 950 SER A C 1
ATOM 12929 O O . SER A 1 948 ? -12.189 32.937 172.820 1.00 158.66 950 SER A O 1
ATOM 12937 N N . THR A 1 949 ? -11.164 33.133 174.842 1.00 160.77 951 THR A N 1
ATOM 12938 C CA . THR A 1 949 ? -9.852 32.613 174.436 1.00 165.63 951 THR A CA 1
ATOM 12939 C C . THR A 1 949 ? -9.815 31.074 174.586 1.00 169.65 951 THR A C 1
ATOM 12940 O O . THR A 1 949 ? -9.067 30.543 175.419 1.00 172.16 951 THR A O 1
ATOM 12951 N N . PHE A 1 950 ? -10.650 30.370 173.774 1.00 163.02 952 PHE A N 1
ATOM 12952 C CA . PHE A 1 950 ? -10.761 28.907 173.736 1.00 161.82 952 PHE A CA 1
ATOM 12953 C C . PHE A 1 950 ? -10.546 28.390 172.338 1.00 167.32 952 PHE A C 1
ATOM 12954 O O . PHE A 1 950 ? -11.398 28.614 171.472 1.00 163.86 952 PHE A O 1
ATOM 12971 N N . ARG A 1 951 ? -9.432 27.668 172.124 1.00 168.88 953 ARG A N 1
ATOM 12972 C CA . ARG A 1 951 ? -9.147 26.967 170.871 1.00 170.86 953 ARG A CA 1
ATOM 12973 C C . ARG A 1 951 ? -9.552 25.505 171.110 1.00 171.27 953 ARG A C 1
ATOM 12974 O O . ARG A 1 951 ? -9.585 25.073 172.271 1.00 170.40 953 ARG A O 1
ATOM 12995 N N . SER A 1 952 ? -9.909 24.754 170.053 1.00 164.62 954 SER A N 1
ATOM 12996 C CA . SER A 1 952 ? -10.336 23.365 170.241 1.00 161.63 954 SER A CA 1
ATOM 12997 C C . SER A 1 952 ? -9.206 22.533 170.837 1.00 167.81 954 SER A C 1
ATOM 12998 O O . SER A 1 952 ? -8.047 22.697 170.453 1.00 172.61 954 SER A O 1
ATOM 13006 N N . GLY A 1 953 ? -9.553 21.716 171.820 1.00 161.34 955 GLY A N 1
ATOM 13007 C CA . GLY A 1 953 ? -8.625 20.842 172.521 1.00 164.56 955 GLY A CA 1
ATOM 13008 C C . GLY A 1 953 ? -7.991 21.434 173.765 1.00 168.33 955 GLY A C 1
ATOM 13009 O O . GLY A 1 953 ? -7.106 20.803 174.341 1.00 171.79 955 GLY A O 1
ATOM 13013 N N . ASP A 1 954 ? -8.432 22.627 174.211 1.00 161.16 956 ASP A N 1
ATOM 13014 C CA . ASP A 1 954 ? -7.861 23.254 175.409 1.00 162.19 956 ASP A CA 1
ATOM 13015 C C . ASP A 1 954 ? -8.383 22.577 176.685 1.00 162.23 956 ASP A C 1
ATOM 13016 O O . ASP A 1 954 ? -9.412 21.889 176.665 1.00 157.43 956 ASP A O 1
ATOM 13025 N N . GLU A 1 955 ? -7.640 22.759 177.789 1.00 160.64 957 GLU A N 1
ATOM 13026 C CA . GLU A 1 955 ? -7.993 22.174 179.085 1.00 158.11 957 GLU A CA 1
ATOM 13027 C C . GLU A 1 955 ? -9.228 22.895 179.710 1.00 153.86 957 GLU A C 1
ATOM 13028 O O . GLU A 1 955 ? -9.212 24.109 179.926 1.00 151.46 957 GLU A O 1
ATOM 13040 N N . VAL A 1 956 ? -10.292 22.139 179.988 1.00 147.08 958 VAL A N 1
ATOM 13041 C CA . VAL A 1 956 ? -11.513 22.690 180.577 1.00 143.10 958 VAL A CA 1
ATOM 13042 C C . VAL A 1 956 ? -11.925 21.873 181.814 1.00 146.55 958 VAL A C 1
ATOM 13043 O O . VAL A 1 956 ? -11.379 20.799 182.059 1.00 148.38 958 VAL A O 1
ATOM 13056 N N . ASN A 1 957 ? -12.814 22.453 182.641 1.00 140.45 959 ASN A N 1
ATOM 13057 C CA . ASN A 1 957 ? -13.309 21.835 183.885 1.00 139.89 959 ASN A CA 1
ATOM 13058 C C . ASN A 1 957 ? -14.519 20.882 183.630 1.00 142.83 959 ASN A C 1
ATOM 13059 O O . ASN A 1 957 ? -15.116 20.989 182.568 1.00 141.69 959 ASN A O 1
ATOM 13070 N N . PRO A 1 958 ? -14.899 19.962 184.567 1.00 139.11 960 PRO A N 1
ATOM 13071 C CA . PRO A 1 958 ? -16.010 19.009 184.306 1.00 136.45 960 PRO A CA 1
ATOM 13072 C C . PRO A 1 958 ? -17.416 19.574 183.973 1.00 135.24 960 PRO A C 1
ATOM 13073 O O . PRO A 1 958 ? -18.229 18.849 183.393 1.00 133.11 960 PRO A O 1
ATOM 13084 N N . THR A 1 959 ? -17.701 20.837 184.276 1.00 129.60 961 THR A N 1
ATOM 13085 C CA . THR A 1 959 ? -18.995 21.431 183.953 1.00 125.94 961 THR A CA 1
ATOM 13086 C C . THR A 1 959 ? -18.775 22.700 183.130 1.00 128.54 961 THR A C 1
ATOM 13087 O O . THR A 1 959 ? -19.046 23.786 183.622 1.00 128.77 961 THR A O 1
ATOM 13098 N N . PRO A 1 960 ? -18.266 22.631 181.900 1.00 124.84 962 PRO A N 1
ATOM 13099 C CA . PRO A 1 960 ? -18.012 23.868 181.159 1.00 125.77 962 PRO A CA 1
ATOM 13100 C C . PRO A 1 960 ? -19.263 24.626 180.770 1.00 133.57 962 PRO A C 1
ATOM 13101 O O . PRO A 1 960 ? -20.320 24.024 180.590 1.00 132.17 962 PRO A O 1
ATOM 13112 N N . LEU A 1 961 ? -19.114 25.953 180.597 1.00 133.88 963 LEU A N 1
ATOM 13113 C CA . LEU A 1 961 ? -20.184 26.843 180.156 1.00 132.37 963 LEU A CA 1
ATOM 13114 C C . LEU A 1 961 ? -20.098 26.966 178.626 1.00 135.79 963 LEU A C 1
ATOM 13115 O O . LEU A 1 961 ? -19.177 27.595 178.102 1.00 136.10 963 LEU A O 1
ATOM 13131 N N . PHE A 1 962 ? -21.034 26.320 177.923 1.00 131.74 964 PHE A N 1
ATOM 13132 C CA . PHE A 1 962 ? -21.076 26.274 176.462 1.00 132.09 964 PHE A CA 1
ATOM 13133 C C . PHE A 1 962 ? -21.696 27.530 175.874 1.00 136.22 964 PHE A C 1
ATOM 13134 O O . PHE A 1 962 ? -22.895 27.707 176.048 1.00 134.47 964 PHE A O 1
ATOM 13151 N N . MET A 1 963 ? -20.924 28.371 175.137 1.00 135.09 965 MET A N 1
ATOM 13152 C CA . MET A 1 963 ? -21.471 29.576 174.495 1.00 134.92 965 MET A CA 1
ATOM 13153 C C . MET A 1 963 ? -21.221 29.515 173.009 1.00 140.74 965 MET A C 1
ATOM 13154 O O . MET A 1 963 ? -20.091 29.214 172.608 1.00 142.87 965 MET A O 1
ATOM 13168 N N . ALA A 1 964 ? -22.225 29.830 172.184 1.00 135.85 966 ALA A N 1
ATOM 13169 C CA . ALA A 1 964 ? -22.019 29.799 170.735 1.00 136.72 966 ALA A CA 1
ATOM 13170 C C . ALA A 1 964 ? -22.887 30.815 170.015 1.00 139.62 966 ALA A C 1
ATOM 13171 O O . ALA A 1 964 ? -24.096 30.821 170.212 1.00 138.56 966 ALA A O 1
ATOM 13178 N N . GLU A 1 965 ? -22.269 31.665 169.174 1.00 135.62 967 GLU A N 1
ATOM 13179 C CA . GLU A 1 965 ? -22.971 32.654 168.356 1.00 133.64 967 GLU A CA 1
ATOM 13180 C C . GLU A 1 965 ? -23.191 31.971 166.999 1.00 133.74 967 GLU A C 1
ATOM 13181 O O . GLU A 1 965 ? -22.290 31.302 166.487 1.00 134.45 967 GLU A O 1
ATOM 13193 N N . VAL A 1 966 ? -24.416 32.056 166.478 1.00 126.29 968 VAL A N 1
ATOM 13194 C CA . VAL A 1 966 ? -24.836 31.376 165.251 1.00 125.44 968 VAL A CA 1
ATOM 13195 C C . VAL A 1 966 ? -25.553 32.380 164.341 1.00 128.05 968 VAL A C 1
ATOM 13196 O O . VAL A 1 966 ? -26.075 33.379 164.835 1.00 126.81 968 VAL A O 1
ATOM 13209 N N . PHE A 1 967 ? -25.562 32.127 163.018 1.00 125.16 969 PHE A N 1
ATOM 13210 C CA . PHE A 1 967 ? -26.206 33.025 162.061 1.00 124.79 969 PHE A CA 1
ATOM 13211 C C . PHE A 1 967 ? -26.796 32.326 160.812 1.00 129.22 969 PHE A C 1
ATOM 13212 O O . PHE A 1 967 ? -26.085 31.617 160.104 1.00 130.78 969 PHE A O 1
ATOM 13229 N N . ASP A 1 968 ? -28.073 32.593 160.512 1.00 123.76 970 ASP A N 1
ATOM 13230 C CA . ASP A 1 968 ? -28.700 32.218 159.254 1.00 125.54 970 ASP A CA 1
ATOM 13231 C C . ASP A 1 968 ? -29.619 33.361 158.893 1.00 130.90 970 ASP A C 1
ATOM 13232 O O . ASP A 1 968 ? -30.326 33.869 159.770 1.00 128.16 970 ASP A O 1
ATOM 13241 N N . LEU A 1 969 ? -29.572 33.802 157.617 1.00 130.97 971 LEU A N 1
ATOM 13242 C CA . LEU A 1 969 ? -30.393 34.907 157.128 1.00 131.79 971 LEU A CA 1
ATOM 13243 C C . LEU A 1 969 ? -31.893 34.661 157.302 1.00 136.88 971 LEU A C 1
ATOM 13244 O O . LEU A 1 969 ? -32.615 35.621 157.567 1.00 136.36 971 LEU A O 1
ATOM 13260 N N . ASN A 1 970 ? -32.362 33.408 157.160 1.00 134.88 972 ASN A N 1
ATOM 13261 C CA . ASN A 1 970 ? -33.782 33.094 157.288 1.00 136.21 972 ASN A CA 1
ATOM 13262 C C . ASN A 1 970 ? -34.142 32.471 158.668 1.00 140.08 972 ASN A C 1
ATOM 13263 O O . ASN A 1 970 ? -35.297 32.090 158.861 1.00 140.99 972 ASN A O 1
ATOM 13274 N N . GLY A 1 971 ? -33.196 32.441 159.614 1.00 135.35 973 GLY A N 1
ATOM 13275 C CA . GLY A 1 971 ? -33.432 31.990 160.985 1.00 133.91 973 GLY A CA 1
ATOM 13276 C C . GLY A 1 971 ? -33.115 30.545 161.327 1.00 139.68 973 GLY A C 1
ATOM 13277 O O . GLY A 1 971 ? -33.141 29.678 160.454 1.00 141.83 973 GLY A O 1
ATOM 13281 N N . ILE A 1 972 ? -32.876 30.277 162.639 1.00 134.59 974 ILE A N 1
ATOM 13282 C CA . ILE A 1 972 ? -32.560 28.942 163.176 1.00 133.91 974 ILE A CA 1
ATOM 13283 C C . ILE A 1 972 ? -33.872 28.276 163.647 1.00 140.47 974 ILE A C 1
ATOM 13284 O O . ILE A 1 972 ? -34.750 28.951 164.178 1.00 138.42 974 ILE A O 1
ATOM 13300 N N . ASN A 1 973 ? -34.036 26.981 163.363 1.00 141.74 975 ASN A N 1
ATOM 13301 C CA . ASN A 1 973 ? -35.247 26.241 163.715 1.00 144.09 975 ASN A CA 1
ATOM 13302 C C . ASN A 1 973 ? -35.213 25.823 165.177 1.00 148.11 975 ASN A C 1
ATOM 13303 O O . ASN A 1 973 ? -34.396 24.980 165.562 1.00 147.66 975 ASN A O 1
ATOM 13314 N N . ILE A 1 974 ? -36.099 26.429 165.979 1.00 144.91 976 ILE A N 1
ATOM 13315 C CA . ILE A 1 974 ? -36.286 26.147 167.402 1.00 143.65 976 ILE A CA 1
ATOM 13316 C C . ILE A 1 974 ? -37.580 25.357 167.613 1.00 153.03 976 ILE A C 1
ATOM 13317 O O . ILE A 1 974 ? -37.791 24.847 168.705 1.00 151.74 976 ILE A O 1
ATOM 13333 N N . THR A 1 975 ? -38.427 25.247 166.556 1.00 156.29 977 THR A N 1
ATOM 13334 C CA . THR A 1 975 ? -39.770 24.641 166.503 1.00 161.41 977 THR A CA 1
ATOM 13335 C C . THR A 1 975 ? -39.962 23.443 167.431 1.00 171.81 977 THR A C 1
ATOM 13336 O O . THR A 1 975 ? -40.961 23.393 168.151 1.00 174.03 977 THR A O 1
ATOM 13347 N N . GLY A 1 976 ? -39.037 22.491 167.393 1.00 170.78 978 GLY A N 1
ATOM 13348 C CA . GLY A 1 976 ? -39.136 21.281 168.202 1.00 173.12 978 GLY A CA 1
ATOM 13349 C C . GLY A 1 976 ? -39.745 20.149 167.398 1.00 184.41 978 GLY A C 1
ATOM 13350 O O . GLY A 1 976 ? -40.674 20.381 166.612 1.00 187.54 978 GLY A O 1
ATOM 13354 N N . SER A 1 977 ? -39.215 18.917 167.578 1.00 182.72 979 SER A N 1
ATOM 13355 C CA . SER A 1 977 ? -39.649 17.706 166.862 1.00 186.94 979 SER A CA 1
ATOM 13356 C C . SER A 1 977 ? -39.399 17.845 165.334 1.00 192.67 979 SER A C 1
ATOM 13357 O O . SER A 1 977 ? -38.563 18.663 164.921 1.00 190.18 979 SER A O 1
ATOM 13365 N N . GLY A 1 978 ? -40.086 17.031 164.524 1.00 192.27 980 GLY A N 1
ATOM 13366 C CA . GLY A 1 978 ? -39.922 17.055 163.077 1.00 193.26 980 GLY A CA 1
ATOM 13367 C C . GLY A 1 978 ? -38.571 16.497 162.691 1.00 193.98 980 GLY A C 1
ATOM 13368 O O . GLY A 1 978 ? -37.775 17.175 162.036 1.00 191.49 980 GLY A O 1
ATOM 13372 N N . VAL A 1 979 ? -38.305 15.249 163.136 1.00 190.64 981 VAL A N 1
ATOM 13373 C CA . VAL A 1 979 ? -37.048 14.502 162.939 1.00 189.70 981 VAL A CA 1
ATOM 13374 C C . VAL A 1 979 ? -35.905 15.261 163.729 1.00 185.27 981 VAL A C 1
ATOM 13375 O O . VAL A 1 979 ? -36.216 16.005 164.669 1.00 180.85 981 VAL A O 1
ATOM 13388 N N . GLY A 1 980 ? -34.629 15.057 163.378 1.00 179.60 982 GLY A N 1
ATOM 13389 C CA . GLY A 1 980 ? -33.509 15.693 164.063 1.00 174.41 982 GLY A CA 1
ATOM 13390 C C . GLY A 1 980 ? -33.250 17.122 163.633 1.00 173.96 982 GLY A C 1
ATOM 13391 O O . GLY A 1 980 ? -32.103 17.476 163.345 1.00 172.91 982 GLY A O 1
ATOM 13395 N N . HIS A 1 981 ? -34.300 17.971 163.653 1.00 167.28 983 HIS A N 1
ATOM 13396 C CA . HIS A 1 981 ? -34.223 19.387 163.274 1.00 163.25 983 HIS A CA 1
ATOM 13397 C C . HIS A 1 981 ? -33.822 20.256 164.477 1.00 159.76 983 HIS A C 1
ATOM 13398 O O . HIS A 1 981 ? -33.534 21.445 164.308 1.00 157.26 983 HIS A O 1
ATOM 13412 N N . ASP A 1 982 ? -33.778 19.660 165.686 1.00 152.72 984 ASP A N 1
ATOM 13413 C CA . ASP A 1 982 ? -33.442 20.374 166.918 1.00 147.32 984 ASP A CA 1
ATOM 13414 C C . ASP A 1 982 ? -31.966 20.747 166.991 1.00 144.83 984 ASP A C 1
ATOM 13415 O O . ASP A 1 982 ? -31.121 20.024 166.459 1.00 147.19 984 ASP A O 1
ATOM 13424 N N . ILE A 1 983 ? -31.657 21.857 167.685 1.00 132.87 985 ILE A N 1
ATOM 13425 C CA . ILE A 1 983 ? -30.280 22.265 167.943 1.00 128.76 985 ILE A CA 1
ATOM 13426 C C . ILE A 1 983 ? -29.761 21.239 168.938 1.00 131.51 985 ILE A C 1
ATOM 13427 O O . ILE A 1 983 ? -30.401 21.053 169.977 1.00 130.45 985 ILE A O 1
ATOM 13443 N N . THR A 1 984 ? -28.686 20.517 168.637 1.00 128.57 986 THR A N 1
ATOM 13444 C CA . THR A 1 984 ? -28.223 19.484 169.564 1.00 128.93 986 THR A CA 1
ATOM 13445 C C . THR A 1 984 ? -26.726 19.505 169.793 1.00 134.48 986 THR A C 1
ATOM 13446 O O . THR A 1 984 ? -25.966 19.774 168.872 1.00 135.37 986 THR A O 1
ATOM 13457 N N . LEU A 1 985 ? -26.317 19.160 171.030 1.00 131.21 987 LEU A N 1
ATOM 13458 C CA . LEU A 1 985 ? -24.927 18.995 171.438 1.00 131.80 987 LEU A CA 1
ATOM 13459 C C . LEU A 1 985 ? -24.756 17.531 171.838 1.00 140.91 987 LEU A C 1
ATOM 13460 O O . LEU A 1 985 ? -25.336 17.108 172.834 1.00 139.81 987 LEU A O 1
ATOM 13476 N N . CYS A 1 986 ? -24.035 16.747 171.022 1.00 142.69 988 CYS A N 1
ATOM 13477 C CA . CYS A 1 986 ? -23.842 15.317 171.241 1.00 146.73 988 CYS A CA 1
ATOM 13478 C C . CYS A 1 986 ? -22.402 15.037 171.633 1.00 150.59 988 CYS A C 1
ATOM 13479 O O . CYS A 1 986 ? -21.541 14.880 170.763 1.00 153.11 988 CYS A O 1
ATOM 13487 N N . ILE A 1 987 ? -22.146 14.936 172.944 1.00 144.57 989 ILE A N 1
ATOM 13488 C CA . ILE A 1 987 ? -20.806 14.652 173.457 1.00 145.17 989 ILE A CA 1
ATOM 13489 C C . ILE A 1 987 ? -20.486 13.161 173.271 1.00 149.66 989 ILE A C 1
ATOM 13490 O O . ILE A 1 987 ? -21.287 12.306 173.644 1.00 148.62 989 ILE A O 1
ATOM 13506 N N . ASP A 1 988 ? -19.309 12.875 172.669 1.00 147.86 990 ASP A N 1
ATOM 13507 C CA . ASP A 1 988 ? -18.788 11.532 172.402 1.00 151.00 990 ASP A CA 1
ATOM 13508 C C . ASP A 1 988 ? -19.775 10.665 171.614 1.00 155.91 990 ASP A C 1
ATOM 13509 O O . ASP A 1 988 ? -19.895 9.471 171.892 1.00 157.65 990 ASP A O 1
ATOM 13518 N N . GLY A 1 989 ? -20.434 11.265 170.618 1.00 151.49 991 GLY A N 1
ATOM 13519 C CA . GLY A 1 989 ? -21.377 10.578 169.743 1.00 153.14 991 GLY A CA 1
ATOM 13520 C C . GLY A 1 989 ? -22.289 9.586 170.438 1.00 158.00 991 GLY A C 1
ATOM 13521 O O . GLY A 1 989 ? -22.423 8.456 169.969 1.00 161.74 991 GLY A O 1
ATOM 13525 N N . ARG A 1 990 ? -22.881 9.949 171.574 1.00 151.44 992 ARG A N 1
ATOM 13526 C CA . ARG A 1 990 ? -23.751 9.008 172.282 1.00 151.96 992 ARG A CA 1
ATOM 13527 C C . ARG A 1 990 ? -25.033 9.693 172.721 1.00 153.17 992 ARG A C 1
ATOM 13528 O O . ARG A 1 990 ? -25.000 10.804 173.267 1.00 148.36 992 ARG A O 1
ATOM 13549 N N . ALA A 1 991 ? -26.167 8.997 172.492 1.00 152.62 993 ALA A N 1
ATOM 13550 C CA . ALA A 1 991 ? -27.512 9.469 172.845 1.00 151.10 993 ALA A CA 1
ATOM 13551 C C . ALA A 1 991 ? -27.588 9.804 174.328 1.00 153.48 993 ALA A C 1
ATOM 13552 O O . ALA A 1 991 ? -28.294 10.731 174.719 1.00 151.23 993 ALA A O 1
ATOM 13559 N N . ASP A 1 992 ? -26.876 9.004 175.144 1.00 150.69 994 ASP A N 1
ATOM 13560 C CA . ASP A 1 992 ? -26.629 9.187 176.574 1.00 148.32 994 ASP A CA 1
ATOM 13561 C C . ASP A 1 992 ? -26.276 10.626 176.906 1.00 145.71 994 ASP A C 1
ATOM 13562 O O . ASP A 1 992 ? -26.687 11.117 177.950 1.00 143.50 994 ASP A O 1
ATOM 13571 N N . LEU A 1 993 ? -25.462 11.278 176.047 1.00 140.19 995 LEU A N 1
ATOM 13572 C CA . LEU A 1 993 ? -25.026 12.661 176.215 1.00 136.26 995 LEU A CA 1
ATOM 13573 C C . LEU A 1 993 ? -25.413 13.550 175.018 1.00 137.37 995 LEU A C 1
ATOM 13574 O O . LEU A 1 993 ? -24.583 14.332 174.551 1.00 136.75 995 LEU A O 1
ATOM 13590 N N . THR A 1 994 ? -26.678 13.468 174.554 1.00 131.99 996 THR A N 1
ATOM 13591 C CA . THR A 1 994 ? -27.188 14.323 173.475 1.00 129.67 996 THR A CA 1
ATOM 13592 C C . THR A 1 994 ? -28.159 15.298 174.097 1.00 129.28 996 THR A C 1
ATOM 13593 O O . THR A 1 994 ? -29.156 14.856 174.649 1.00 129.55 996 THR A O 1
ATOM 13604 N N . TYR A 1 995 ? -27.867 16.611 174.028 1.00 122.95 997 TYR A N 1
ATOM 13605 C CA . TYR A 1 995 ? -28.659 17.674 174.666 1.00 120.78 997 TYR A CA 1
ATOM 13606 C C . TYR A 1 995 ? -29.412 18.570 173.662 1.00 123.60 997 TYR A C 1
ATOM 13607 O O . TYR A 1 995 ? -28.766 19.226 172.855 1.00 122.73 997 TYR A O 1
ATOM 13625 N N . ASN A 1 996 ? -30.761 18.651 173.743 1.00 119.74 998 ASN A N 1
ATOM 13626 C CA . ASN A 1 996 ? -31.542 19.552 172.864 1.00 118.50 998 ASN A CA 1
ATOM 13627 C C . ASN A 1 996 ? -31.364 20.940 173.383 1.00 119.85 998 ASN A C 1
ATOM 13628 O O . ASN A 1 996 ? -31.757 21.195 174.531 1.00 120.07 998 ASN A O 1
ATOM 13639 N N . LEU A 1 997 ? -30.775 21.842 172.583 1.00 113.02 999 LEU A N 1
ATOM 13640 C CA . LEU A 1 997 ? -30.530 23.187 173.076 1.00 109.70 999 LEU A CA 1
ATOM 13641 C C . LEU A 1 997 ? -31.534 24.245 172.528 1.00 114.08 999 LEU A C 1
ATOM 13642 O O . LEU A 1 997 ? -31.243 25.436 172.656 1.00 113.43 999 LEU A O 1
ATOM 13658 N N . ASN A 1 998 ? -32.743 23.844 172.028 1.00 111.40 1000 ASN A N 1
ATOM 13659 C CA . ASN A 1 998 ? -33.766 24.795 171.557 1.00 111.89 1000 ASN A CA 1
ATOM 13660 C C . ASN A 1 998 ? -34.127 25.812 172.649 1.00 114.42 1000 ASN A C 1
ATOM 13661 O O . ASN A 1 998 ? -34.262 27.015 172.370 1.00 112.48 1000 ASN A O 1
ATOM 13672 N N . ALA A 1 999 ? -34.255 25.316 173.901 1.00 112.28 1001 ALA A N 1
ATOM 13673 C CA . ALA A 1 999 ? -34.598 26.153 175.053 1.00 112.67 1001 ALA A CA 1
ATOM 13674 C C . ALA A 1 999 ? -33.473 27.095 175.488 1.00 118.34 1001 ALA A C 1
ATOM 13675 O O . ALA A 1 999 ? -33.730 28.010 176.271 1.00 118.21 1001 ALA A O 1
ATOM 13682 N N . TYR A 1 1000 ? -32.245 26.871 175.011 1.00 116.52 1002 TYR A N 1
ATOM 13683 C CA . TYR A 1 1000 ? -31.079 27.662 175.372 1.00 116.51 1002 TYR A CA 1
ATOM 13684 C C . TYR A 1 1000 ? -30.676 28.649 174.288 1.00 119.90 1002 TYR A C 1
ATOM 13685 O O . TYR A 1 1000 ? -29.808 29.487 174.538 1.00 119.20 1002 TYR A O 1
ATOM 13703 N N . PHE A 1 1001 ? -31.351 28.612 173.126 1.00 117.55 1003 PHE A N 1
ATOM 13704 C CA . PHE A 1 1001 ? -31.114 29.554 172.028 1.00 117.71 1003 PHE A CA 1
ATOM 13705 C C . PHE A 1 1001 ? -31.936 30.837 172.245 1.00 121.51 1003 PHE A C 1
ATOM 13706 O O . PHE A 1 1001 ? -33.135 30.745 172.540 1.00 122.78 1003 PHE A O 1
ATOM 13723 N N . THR A 1 1002 ? -31.314 32.013 172.019 1.00 116.05 1004 THR A N 1
ATOM 13724 C CA . THR A 1 1002 ? -31.960 33.321 172.161 1.00 116.05 1004 THR A CA 1
ATOM 13725 C C . THR A 1 1002 ? -31.627 34.152 170.921 1.00 120.33 1004 THR A C 1
ATOM 13726 O O . THR A 1 1002 ? -30.471 34.529 170.710 1.00 119.21 1004 THR A O 1
ATOM 13737 N N . SER A 1 1003 ? -32.637 34.397 170.075 1.00 118.50 1005 SER A N 1
ATOM 13738 C CA . SER A 1 1003 ? -32.467 35.174 168.837 1.00 119.00 1005 SER A CA 1
ATOM 13739 C C . SER A 1 1003 ? -32.035 36.596 169.164 1.00 123.07 1005 SER A C 1
ATOM 13740 O O . SER A 1 1003 ? -32.491 37.160 170.162 1.00 123.90 1005 SER A O 1
ATOM 13748 N N . SER A 1 1004 ? -31.122 37.158 168.355 1.00 118.90 1006 SER A N 1
ATOM 13749 C CA . SER A 1 1004 ? -30.582 38.504 168.591 1.00 118.81 1006 SER A CA 1
ATOM 13750 C C . SER A 1 1004 ? -31.624 39.556 168.291 1.00 121.62 1006 SER A C 1
ATOM 13751 O O . SER A 1 1004 ? -32.089 39.653 167.153 1.00 120.63 1006 SER A O 1
ATOM 13759 N N . ALA A 1 1005 ? -31.958 40.382 169.294 1.00 118.88 1007 ALA A N 1
ATOM 13760 C CA . ALA A 1 1005 ? -32.908 41.470 169.062 1.00 120.51 1007 ALA A CA 1
ATOM 13761 C C . ALA A 1 1005 ? -32.246 42.652 168.306 1.00 125.20 1007 ALA A C 1
ATOM 13762 O O . ALA A 1 1005 ? -32.949 43.541 167.822 1.00 126.49 1007 ALA A O 1
ATOM 13769 N N . THR A 1 1006 ? -30.898 42.626 168.180 1.00 119.52 1008 THR A N 1
ATOM 13770 C CA . THR A 1 1006 ? -30.071 43.707 167.666 1.00 118.84 1008 THR A CA 1
ATOM 13771 C C . THR A 1 1006 ? -29.385 43.437 166.301 1.00 120.01 1008 THR A C 1
ATOM 13772 O O . THR A 1 1006 ? -29.106 44.408 165.598 1.00 118.89 1008 THR A O 1
ATOM 13783 N N . ASP A 1 1007 ? -29.065 42.164 165.954 1.00 115.61 1009 ASP A N 1
ATOM 13784 C CA . ASP A 1 1007 ? -28.361 41.824 164.701 1.00 116.29 1009 ASP A CA 1
ATOM 13785 C C . ASP A 1 1007 ? -29.133 40.764 163.911 1.00 117.19 1009 ASP A C 1
ATOM 13786 O O . ASP A 1 1007 ? -29.186 39.605 164.317 1.00 114.40 1009 ASP A O 1
ATOM 13795 N N . ALA A 1 1008 ? -29.730 41.172 162.778 1.00 115.23 1010 ALA A N 1
ATOM 13796 C CA . ALA A 1 1008 ? -30.544 40.305 161.915 1.00 115.57 1010 ALA A CA 1
ATOM 13797 C C . ALA A 1 1008 ? -29.882 38.966 161.589 1.00 119.82 1010 ALA A C 1
ATOM 13798 O O . ALA A 1 1008 ? -28.709 38.921 161.223 1.00 118.78 1010 ALA A O 1
ATOM 13805 N N . GLY A 1 1009 ? -30.642 37.888 161.786 1.00 118.35 1011 GLY A N 1
ATOM 13806 C CA . GLY A 1 1009 ? -30.208 36.517 161.537 1.00 118.45 1011 GLY A CA 1
ATOM 13807 C C . GLY A 1 1009 ? -29.356 35.904 162.630 1.00 121.84 1011 GLY A C 1
ATOM 13808 O O . GLY A 1 1009 ? -29.228 34.680 162.688 1.00 120.35 1011 GLY A O 1
ATOM 13812 N N . VAL A 1 1010 ? -28.789 36.737 163.526 1.00 119.27 1012 VAL A N 1
ATOM 13813 C CA . VAL A 1 1010 ? -27.902 36.269 164.577 1.00 117.89 1012 VAL A CA 1
ATOM 13814 C C . VAL A 1 1010 ? -28.718 35.677 165.718 1.00 121.66 1012 VAL A C 1
ATOM 13815 O O . VAL A 1 1010 ? -29.829 36.131 166.006 1.00 121.30 1012 VAL A O 1
ATOM 13828 N N . GLY A 1 1011 ? -28.134 34.673 166.350 1.00 118.39 1013 GLY A N 1
ATOM 13829 C CA . GLY A 1 1011 ? -28.693 33.991 167.508 1.00 117.52 1013 GLY A CA 1
ATOM 13830 C C . GLY A 1 1011 ? -27.585 33.508 168.427 1.00 122.87 1013 GLY A C 1
ATOM 13831 O O . GLY A 1 1011 ? -26.430 33.391 167.987 1.00 123.11 1013 GLY A O 1
ATOM 13835 N N . THR A 1 1012 ? -27.925 33.199 169.709 1.00 119.23 1014 THR A N 1
ATOM 13836 C CA . THR A 1 1012 ? -26.923 32.732 170.676 1.00 119.45 1014 THR A CA 1
ATOM 13837 C C . THR A 1 1012 ? -27.399 31.608 171.612 1.00 122.62 1014 THR A C 1
ATOM 13838 O O . THR A 1 1012 ? -28.357 31.760 172.360 1.00 121.53 1014 THR A O 1
ATOM 13849 N N . ILE A 1 1013 ? -26.622 30.534 171.648 1.00 119.77 1015 ILE A N 1
ATOM 13850 C CA . ILE A 1 1013 ? -26.828 29.417 172.547 1.00 119.07 1015 ILE A CA 1
ATOM 13851 C C . ILE A 1 1013 ? -25.962 29.647 173.776 1.00 122.81 1015 ILE A C 1
ATOM 13852 O O . ILE A 1 1013 ? -24.781 30.008 173.640 1.00 122.65 1015 ILE A O 1
ATOM 13868 N N . LEU A 1 1014 ? -26.546 29.409 174.968 1.00 118.82 1016 LEU A N 1
ATOM 13869 C CA . LEU A 1 1014 ? -25.874 29.502 176.265 1.00 118.44 1016 LEU A CA 1
ATOM 13870 C C . LEU A 1 1014 ? -26.429 28.377 177.149 1.00 121.83 1016 LEU A C 1
ATOM 13871 O O . LEU A 1 1014 ? -27.613 28.396 177.500 1.00 120.12 1016 LEU A O 1
ATOM 13887 N N . PHE A 1 1015 ? -25.580 27.378 177.448 1.00 119.62 1017 PHE A N 1
ATOM 13888 C CA . PHE A 1 1015 ? -25.925 26.174 178.190 1.00 120.06 1017 PHE A CA 1
ATOM 13889 C C . PHE A 1 1015 ? -24.790 25.768 179.140 1.00 126.53 1017 PHE A C 1
ATOM 13890 O O . PHE A 1 1015 ? -23.637 25.966 178.777 1.00 128.11 1017 PHE A O 1
ATOM 13907 N N . MET A 1 1016 ? -25.096 25.187 180.327 1.00 123.82 1018 MET A N 1
ATOM 13908 C CA . MET A 1 1016 ? -24.075 24.677 181.264 1.00 125.73 1018 MET A CA 1
ATOM 13909 C C . MET A 1 1016 ? -24.015 23.157 181.046 1.00 128.48 1018 MET A C 1
ATOM 13910 O O . MET A 1 1016 ? -24.987 22.456 181.341 1.00 128.80 1018 MET A O 1
ATOM 13924 N N . ILE A 1 1017 ? -22.919 22.655 180.467 1.00 123.23 1019 ILE A N 1
ATOM 13925 C CA . ILE A 1 1017 ? -22.780 21.229 180.154 1.00 123.00 1019 ILE A CA 1
ATOM 13926 C C . ILE A 1 1017 ? -22.772 20.427 181.454 1.00 129.07 1019 ILE A C 1
ATOM 13927 O O . ILE A 1 1017 ? -21.979 20.765 182.335 1.00 130.94 1019 ILE A O 1
ATOM 13943 N N . PRO A 1 1018 ? -23.653 19.406 181.627 1.00 124.47 1020 PRO A N 1
ATOM 13944 C CA . PRO A 1 1018 ? -23.607 18.637 182.865 1.00 124.81 1020 PRO A CA 1
ATOM 13945 C C . PRO A 1 1018 ? -22.283 17.876 182.975 1.00 131.22 1020 PRO A C 1
ATOM 13946 O O . PRO A 1 1018 ? -21.654 17.528 181.957 1.00 130.39 1020 PRO A O 1
ATOM 13957 N N . ALA A 1 1019 ? -21.867 17.681 184.250 1.00 129.60 1021 ALA A N 1
ATOM 13958 C CA . ALA A 1 1019 ? -20.646 17.029 184.699 1.00 131.92 1021 ALA A CA 1
ATOM 13959 C C . ALA A 1 1019 ? -20.193 15.901 183.784 1.00 140.29 1021 ALA A C 1
ATOM 13960 O O . ALA A 1 1019 ? -20.972 14.992 183.488 1.00 139.94 1021 ALA A O 1
ATOM 13967 N N . LEU A 1 1020 ? -18.938 15.995 183.315 1.00 140.62 1022 LEU A N 1
ATOM 13968 C CA . LEU A 1 1020 ? -18.272 14.995 182.485 1.00 143.52 1022 LEU A CA 1
ATOM 13969 C C . LEU A 1 1020 ? -17.031 14.515 183.212 1.00 152.62 1022 LEU A C 1
ATOM 13970 O O . LEU A 1 1020 ? -16.403 15.302 183.924 1.00 152.92 1022 LEU A O 1
ATOM 13986 N N . ALA A 1 1021 ? -16.661 13.235 183.029 1.00 152.29 1023 ALA A N 1
ATOM 13987 C CA . ALA A 1 1021 ? -15.475 12.677 183.680 1.00 155.40 1023 ALA A CA 1
ATOM 13988 C C . ALA A 1 1021 ? -14.188 13.235 183.085 1.00 160.30 1023 ALA A C 1
ATOM 13989 O O . ALA A 1 1021 ? -14.183 13.732 181.953 1.00 157.95 1023 ALA A O 1
ATOM 13996 N N . GLU A 1 1022 ? -13.095 13.146 183.871 1.00 160.44 1024 GLU A N 1
ATOM 13997 C CA . GLU A 1 1022 ? -11.767 13.633 183.476 1.00 163.09 1024 GLU A CA 1
ATOM 13998 C C . GLU A 1 1022 ? -11.269 12.890 182.250 1.00 165.94 1024 GLU A C 1
ATOM 13999 O O . GLU A 1 1022 ? -11.511 11.691 182.123 1.00 165.74 1024 GLU A O 1
ATOM 14011 N N . GLY A 1 1023 ? -10.602 13.608 181.358 1.00 162.80 1025 GLY A N 1
ATOM 14012 C CA . GLY A 1 1023 ? -10.047 13.031 180.140 1.00 165.55 1025 GLY A CA 1
ATOM 14013 C C . GLY A 1 1023 ? -10.401 13.792 178.886 1.00 166.59 1025 GLY A C 1
ATOM 14014 O O . GLY A 1 1023 ? -11.084 14.812 178.944 1.00 161.36 1025 GLY A O 1
ATOM 14018 N N . ASP A 1 1024 ? -9.915 13.300 177.743 1.00 167.29 1026 ASP A N 1
ATOM 14019 C CA . ASP A 1 1024 ? -10.184 13.915 176.445 1.00 166.42 1026 ASP A CA 1
ATOM 14020 C C . ASP A 1 1024 ? -11.611 13.603 175.997 1.00 166.43 1026 ASP A C 1
ATOM 14021 O O . ASP A 1 1024 ? -12.112 12.500 176.235 1.00 166.14 1026 ASP A O 1
ATOM 14030 N N . HIS A 1 1025 ? -12.273 14.589 175.378 1.00 159.75 1027 HIS A N 1
ATOM 14031 C CA . HIS A 1 1025 ? -13.638 14.432 174.895 1.00 156.28 1027 HIS A CA 1
ATOM 14032 C C . HIS A 1 1025 ? -13.807 15.079 173.545 1.00 161.50 1027 HIS A C 1
ATOM 14033 O O . HIS A 1 1025 ? -12.980 15.883 173.120 1.00 162.44 1027 HIS A O 1
ATOM 14047 N N . THR A 1 1026 ? -14.904 14.728 172.887 1.00 158.29 1028 THR A N 1
ATOM 14048 C CA . THR A 1 1026 ? -15.288 15.235 171.576 1.00 158.18 1028 THR A CA 1
ATOM 14049 C C . THR A 1 1026 ? -16.762 15.589 171.619 1.00 158.27 1028 THR A C 1
ATOM 14050 O O . THR A 1 1026 ? -17.522 14.948 172.347 1.00 156.36 1028 THR A O 1
ATOM 14061 N N . ALA A 1 1027 ? -17.168 16.598 170.842 1.00 153.35 1029 ALA A N 1
ATOM 14062 C CA . ALA A 1 1027 ? -18.567 17.005 170.777 1.00 149.38 1029 ALA A CA 1
ATOM 14063 C C . ALA A 1 1027 ? -18.881 17.644 169.439 1.00 151.94 1029 ALA A C 1
ATOM 14064 O O . ALA A 1 1027 ? -17.997 18.221 168.817 1.00 152.52 1029 ALA A O 1
ATOM 14071 N N . ARG A 1 1028 ? -20.138 17.511 168.993 1.00 147.07 1030 ARG A N 1
ATOM 14072 C CA . ARG A 1 1028 ? -20.623 18.068 167.737 1.00 146.37 1030 ARG A CA 1
ATOM 14073 C C . ARG A 1 1028 ? -21.867 18.911 167.973 1.00 145.98 1030 ARG A C 1
ATOM 14074 O O . ARG A 1 1028 ? -22.869 18.389 168.470 1.00 145.28 1030 ARG A O 1
ATOM 14095 N N . LEU A 1 1029 ? -21.825 20.194 167.572 1.00 138.68 1031 LEU A N 1
ATOM 14096 C CA . LEU A 1 1029 ? -22.991 21.073 167.630 1.00 133.96 1031 LEU A CA 1
ATOM 14097 C C . LEU A 1 1029 ? -23.634 21.061 166.271 1.00 139.51 1031 LEU A C 1
ATOM 14098 O O . LEU A 1 1029 ? -22.947 21.371 165.301 1.00 140.47 1031 LEU A O 1
ATOM 14114 N N . THR A 1 1030 ? -24.927 20.723 166.183 1.00 136.95 1032 THR A N 1
ATOM 14115 C CA . THR A 1 1030 ? -25.656 20.741 164.913 1.00 138.86 1032 THR A CA 1
ATOM 14116 C C . THR A 1 1030 ? -26.808 21.747 165.054 1.00 138.97 1032 THR A C 1
ATOM 14117 O O . THR A 1 1030 ? -27.494 21.748 166.075 1.00 135.72 1032 THR A O 1
ATOM 14128 N N . VAL A 1 1031 ? -26.980 22.625 164.056 1.00 135.61 1033 VAL A N 1
ATOM 14129 C CA . VAL A 1 1031 ? -28.043 23.628 164.044 1.00 133.88 1033 VAL A CA 1
ATOM 14130 C C . VAL A 1 1031 ? -28.676 23.625 162.657 1.00 141.99 1033 VAL A C 1
ATOM 14131 O O . VAL A 1 1031 ? -27.979 23.485 161.659 1.00 143.10 1033 VAL A O 1
ATOM 14144 N N . TRP A 1 1032 ? -30.000 23.735 162.607 1.00 141.05 1034 TRP A N 1
ATOM 14145 C CA . TRP A 1 1032 ? -30.767 23.713 161.366 1.00 144.13 1034 TRP A CA 1
ATOM 14146 C C . TRP A 1 1032 ? -31.512 24.989 161.185 1.00 145.84 1034 TRP A C 1
ATOM 14147 O O . TRP A 1 1032 ? -31.953 25.567 162.176 1.00 144.14 1034 TRP A O 1
ATOM 14168 N N . ASP A 1 1033 ? -31.758 25.384 159.938 1.00 142.59 1035 ASP A N 1
ATOM 14169 C CA . ASP A 1 1033 ? -32.558 26.576 159.665 1.00 141.50 1035 ASP A CA 1
ATOM 14170 C C . ASP A 1 1033 ? -33.957 26.182 159.252 1.00 147.20 1035 ASP A C 1
ATOM 14171 O O . ASP A 1 1033 ? -34.233 25.008 158.959 1.00 148.97 1035 ASP A O 1
ATOM 14180 N N . ILE A 1 1034 ? -34.831 27.184 159.190 1.00 142.62 1036 ILE A N 1
ATOM 14181 C CA . ILE A 1 1034 ? -36.221 26.977 158.822 1.00 144.48 1036 ILE A CA 1
ATOM 14182 C C . ILE A 1 1034 ? -36.342 26.344 157.406 1.00 151.95 1036 ILE A C 1
ATOM 14183 O O . ILE A 1 1034 ? -37.200 25.478 157.226 1.00 154.83 1036 ILE A O 1
ATOM 14199 N N . PHE A 1 1035 ? -35.427 26.670 156.455 1.00 148.02 1037 PHE A N 1
ATOM 14200 C CA . PHE A 1 1035 ? -35.454 26.098 155.092 1.00 150.78 1037 PHE A CA 1
ATOM 14201 C C . PHE A 1 1035 ? -34.791 24.670 155.038 1.00 156.75 1037 PHE A C 1
ATOM 14202 O O . PHE A 1 1035 ? -34.468 24.201 153.944 1.00 159.87 1037 PHE A O 1
ATOM 14206 N N . ASN A 1 1036 ? -34.606 23.983 156.218 1.00 150.47 1038 ASN A N 1
ATOM 14207 C CA . ASN A 1 1036 ? -34.113 22.599 156.387 1.00 150.67 1038 ASN A CA 1
ATOM 14208 C C . ASN A 1 1036 ? -32.606 22.371 156.090 1.00 153.58 1038 ASN A C 1
ATOM 14209 O O . ASN A 1 1036 ? -32.160 21.232 156.234 1.00 152.99 1038 ASN A O 1
ATOM 14220 N N . ASN A 1 1037 ? -31.808 23.428 155.782 1.00 149.51 1039 ASN A N 1
ATOM 14221 C CA . ASN A 1 1037 ? -30.360 23.266 155.572 1.00 149.37 1039 ASN A CA 1
ATOM 14222 C C . ASN A 1 1037 ? -29.722 23.120 156.957 1.00 148.46 1039 ASN A C 1
ATOM 14223 O O . ASN A 1 1037 ? -30.091 23.879 157.857 1.00 144.97 1039 ASN A O 1
ATOM 14234 N N . ALA A 1 1038 ? -28.795 22.158 157.143 1.00 144.89 1040 ALA A N 1
ATOM 14235 C CA . ALA A 1 1038 ? -28.129 21.927 158.435 1.00 141.23 1040 ALA A CA 1
ATOM 14236 C C . ALA A 1 1038 ? -26.613 22.214 158.383 1.00 146.07 1040 ALA A C 1
ATOM 14237 O O . ALA A 1 1038 ? -26.033 22.354 157.308 1.00 149.06 1040 ALA A O 1
ATOM 14244 N N . VAL A 1 1039 ? -25.992 22.302 159.559 1.00 140.50 1041 VAL A N 1
ATOM 14245 C CA . VAL A 1 1039 ? -24.549 22.515 159.720 1.00 141.62 1041 VAL A CA 1
ATOM 14246 C C . VAL A 1 1039 ? -24.088 21.778 160.966 1.00 148.89 1041 VAL A C 1
ATOM 14247 O O . VAL A 1 1039 ? -24.847 21.665 161.919 1.00 146.08 1041 VAL A O 1
ATOM 14260 N N . HIS A 1 1040 ? -22.841 21.304 160.960 1.00 151.11 1042 HIS A N 1
ATOM 14261 C CA . HIS A 1 1040 ? -22.212 20.621 162.087 1.00 151.47 1042 HIS A CA 1
ATOM 14262 C C . HIS A 1 1040 ? -20.980 21.404 162.502 1.00 153.52 1042 HIS A C 1
ATOM 14263 O O . HIS A 1 1040 ? -20.417 22.141 161.693 1.00 155.14 1042 HIS A O 1
ATOM 14277 N N . HIS A 1 1041 ? -20.570 21.273 163.750 1.00 147.30 1043 HIS A N 1
ATOM 14278 C CA . HIS A 1 1041 ? -19.353 21.918 164.214 1.00 147.76 1043 HIS A CA 1
ATOM 14279 C C . HIS A 1 1041 ? -18.726 21.036 165.261 1.00 151.68 1043 HIS A C 1
ATOM 14280 O O . HIS A 1 1041 ? -19.213 20.972 166.388 1.00 147.85 1043 HIS A O 1
ATOM 14294 N N . ASP A 1 1042 ? -17.649 20.348 164.876 1.00 152.59 1044 ASP A N 1
ATOM 14295 C CA . ASP A 1 1042 ? -16.936 19.431 165.742 1.00 153.88 1044 ASP A CA 1
ATOM 14296 C C . ASP A 1 1042 ? -15.774 20.137 166.438 1.00 158.79 1044 ASP A C 1
ATOM 14297 O O . ASP A 1 1042 ? -15.082 20.967 165.847 1.00 160.19 1044 ASP A O 1
ATOM 14306 N N . PHE A 1 1043 ? -15.587 19.809 167.711 1.00 154.41 1045 PHE A N 1
ATOM 14307 C CA . PHE A 1 1043 ? -14.518 20.345 168.534 1.00 155.02 1045 PHE A CA 1
ATOM 14308 C C . PHE A 1 1043 ? -14.239 19.364 169.671 1.00 157.41 1045 PHE A C 1
ATOM 14309 O O . PHE A 1 1043 ? -15.078 18.521 170.000 1.00 153.96 1045 PHE A O 1
ATOM 14326 N N . SER A 1 1044 ? -13.050 19.468 170.242 1.00 156.83 1046 SER A N 1
ATOM 14327 C CA . SER A 1 1044 ? -12.601 18.614 171.329 1.00 157.86 1046 SER A CA 1
ATOM 14328 C C . SER A 1 1044 ? -12.169 19.464 172.518 1.00 161.73 1046 SER A C 1
ATOM 14329 O O . SER A 1 1044 ? -11.989 20.673 172.384 1.00 162.23 1046 SER A O 1
ATOM 14337 N N . PHE A 1 1045 ? -12.034 18.837 173.685 1.00 156.81 1047 PHE A N 1
ATOM 14338 C CA . PHE A 1 1045 ? -11.608 19.506 174.915 1.00 155.86 1047 PHE A CA 1
ATOM 14339 C C . PHE A 1 1045 ? -11.156 18.449 175.918 1.00 163.38 1047 PHE A C 1
ATOM 14340 O O . PHE A 1 1045 ? -11.692 17.339 175.896 1.00 162.59 1047 PHE A O 1
ATOM 14357 N N . ARG A 1 1046 ? -10.153 18.759 176.763 1.00 163.68 1048 ARG A N 1
ATOM 14358 C CA . ARG A 1 1046 ? -9.714 17.814 177.787 1.00 165.96 1048 ARG A CA 1
ATOM 14359 C C . ARG A 1 1046 ? -10.288 18.279 179.120 1.00 169.30 1048 ARG A C 1
ATOM 14360 O O . ARG A 1 1046 ? -10.070 19.430 179.497 1.00 169.61 1048 ARG A O 1
ATOM 14381 N N . VAL A 1 1047 ? -11.075 17.415 179.800 1.00 164.12 1049 VAL A N 1
ATOM 14382 C CA . VAL A 1 1047 ? -11.660 17.736 181.102 1.00 161.34 1049 VAL A CA 1
ATOM 14383 C C . VAL A 1 1047 ? -10.597 17.465 182.166 1.00 170.31 1049 VAL A C 1
ATOM 14384 O O . VAL A 1 1047 ? -10.090 16.343 182.253 1.00 172.10 1049 VAL A O 1
ATOM 14397 N N . VAL A 1 1048 ? -10.251 18.492 182.957 1.00 169.16 1050 VAL A N 1
ATOM 14398 C CA . VAL A 1 1048 ? -9.259 18.379 184.026 1.00 173.95 1050 VAL A CA 1
ATOM 14399 C C . VAL A 1 1048 ? -9.945 18.828 185.296 1.00 177.84 1050 VAL A C 1
ATOM 14400 O O . VAL A 1 1048 ? -10.475 19.943 185.329 1.00 175.36 1050 VAL A O 1
ATOM 14413 N N . ASP A 1 1049 ? -9.984 17.983 186.330 1.00 176.34 1051 ASP A N 1
ATOM 14414 C CA . ASP A 1 1049 ? -10.702 18.374 187.532 1.00 174.84 1051 ASP A CA 1
ATOM 14415 C C . ASP A 1 1049 ? -9.992 19.548 188.215 1.00 182.13 1051 ASP A C 1
ATOM 14416 O O . ASP A 1 1049 ? -8.788 19.494 188.466 1.00 185.71 1051 ASP A O 1
ATOM 14425 N N . GLY A 1 1050 ? -10.745 20.629 188.392 1.00 177.58 1052 GLY A N 1
ATOM 14426 C CA . GLY A 1 1050 ? -10.292 21.862 189.023 1.00 180.69 1052 GLY A CA 1
ATOM 14427 C C . GLY A 1 1050 ? -9.114 22.540 188.352 1.00 191.35 1052 GLY A C 1
ATOM 14428 O O . GLY A 1 1050 ? -8.048 22.649 188.965 1.00 195.79 1052 GLY A O 1
ATOM 14432 N N . ILE A 1 1051 ? -9.287 22.988 187.084 1.00 188.22 1053 ILE A N 1
ATOM 14433 C CA . ILE A 1 1051 ? -8.221 23.687 186.342 1.00 193.98 1053 ILE A CA 1
ATOM 14434 C C . ILE A 1 1051 ? -8.679 25.074 185.835 1.00 189.69 1053 ILE A C 1
ATOM 14435 O O . ILE A 1 1051 ? -7.881 26.015 185.890 1.00 193.68 1053 ILE A O 1
ATOM 14451 N N . ALA A 1 1052 ? -9.910 25.196 185.304 1.00 174.83 1054 ALA A N 1
ATOM 14452 C CA . ALA A 1 1052 ? -10.390 26.459 184.738 1.00 169.98 1054 ALA A CA 1
ATOM 14453 C C . ALA A 1 1052 ? -10.759 27.487 185.824 1.00 168.05 1054 ALA A C 1
ATOM 14454 O O . ALA A 1 1052 ? -11.006 27.102 186.972 1.00 167.37 1054 ALA A O 1
ATOM 14461 N N . PRO A 1 1053 ? -10.813 28.799 185.481 1.00 176.20 1055 PRO A N 1
ATOM 14462 C CA . PRO A 1 1053 ? -11.238 29.793 186.471 1.00 172.55 1055 PRO A CA 1
ATOM 14463 C C . PRO A 1 1053 ? -12.751 29.869 186.510 1.00 168.53 1055 PRO A C 1
ATOM 14464 O O . PRO A 1 1053 ? -13.425 29.245 185.693 1.00 166.80 1055 PRO A O 1
ATOM 14475 N N . ASP A 1 1054 ? -13.297 30.641 187.423 1.00 160.09 1056 ASP A N 1
ATOM 14476 C CA . ASP A 1 1054 ? -14.738 30.764 187.498 1.00 154.40 1056 ASP A CA 1
ATOM 14477 C C . ASP A 1 1054 ? -15.139 31.908 186.621 1.00 151.55 1056 ASP A C 1
ATOM 14478 O O . ASP A 1 1054 ? -14.445 32.918 186.561 1.00 150.64 1056 ASP A O 1
ATOM 14487 N N . VAL A 1 1055 ? -16.190 31.696 185.839 1.00 144.68 1057 VAL A N 1
ATOM 14488 C CA . VAL A 1 1055 ? -16.708 32.687 184.892 1.00 140.78 1057 VAL A CA 1
ATOM 14489 C C . VAL A 1 1055 ? -18.210 32.457 184.629 1.00 139.16 1057 VAL A C 1
ATOM 14490 O O . VAL A 1 1055 ? -18.698 31.329 184.718 1.00 137.98 1057 VAL A O 1
ATOM 14503 N N . ALA A 1 1056 ? -18.923 33.544 184.304 1.00 132.14 1058 ALA A N 1
ATOM 14504 C CA . ALA A 1 1056 ? -20.345 33.498 183.992 1.00 129.76 1058 ALA A CA 1
ATOM 14505 C C . ALA A 1 1056 ? -20.686 34.464 182.868 1.00 134.04 1058 ALA A C 1
ATOM 14506 O O . ALA A 1 1056 ? -19.929 35.407 182.608 1.00 134.72 1058 ALA A O 1
ATOM 14513 N N . ASP A 1 1057 ? -21.806 34.193 182.179 1.00 129.21 1059 ASP A N 1
ATOM 14514 C CA . ASP A 1 1057 ? -22.357 35.045 181.123 1.00 127.02 1059 ASP A CA 1
ATOM 14515 C C . ASP A 1 1057 ? -23.826 35.254 181.446 1.00 125.66 1059 ASP A C 1
ATOM 14516 O O . ASP A 1 1057 ? -24.401 34.481 182.225 1.00 125.21 1059 ASP A O 1
ATOM 14525 N N . VAL A 1 1058 ? -24.419 36.308 180.874 1.00 117.95 1060 VAL A N 1
ATOM 14526 C CA . VAL A 1 1058 ? -25.799 36.689 181.151 1.00 115.23 1060 VAL A CA 1
ATOM 14527 C C . VAL A 1 1058 ? -26.538 37.053 179.867 1.00 116.72 1060 VAL A C 1
ATOM 14528 O O . VAL A 1 1058 ? -25.930 37.550 178.928 1.00 117.57 1060 VAL A O 1
ATOM 14541 N N . ILE A 1 1059 ? -27.849 36.799 179.840 1.00 112.43 1061 ILE A N 1
ATOM 14542 C CA . ILE A 1 1059 ? -28.725 37.174 178.732 1.00 113.09 1061 ILE A CA 1
ATOM 14543 C C . ILE A 1 1059 ? -29.839 38.019 179.310 1.00 115.80 1061 ILE A C 1
ATOM 14544 O O . ILE A 1 1059 ? -30.313 37.766 180.425 1.00 115.76 1061 ILE A O 1
ATOM 14560 N N . LEU A 1 1060 ? -30.235 39.038 178.560 1.00 110.64 1062 LEU A N 1
ATOM 14561 C CA . LEU A 1 1060 ? -31.268 39.977 178.963 1.00 109.02 1062 LEU A CA 1
ATOM 14562 C C . LEU A 1 1060 ? -32.564 39.570 178.295 1.00 114.99 1062 LEU A C 1
ATOM 14563 O O . LEU A 1 1060 ? -32.559 39.292 177.096 1.00 117.71 1062 LEU A O 1
ATOM 14579 N N . PHE A 1 1061 ? -33.653 39.501 179.066 1.00 109.07 1063 PHE A N 1
ATOM 14580 C CA . PHE A 1 1061 ? -35.004 39.226 178.583 1.00 108.52 1063 PHE A CA 1
ATOM 14581 C C . PHE A 1 1061 ? -35.889 40.337 179.160 1.00 112.42 1063 PHE A C 1
ATOM 14582 O O . PHE A 1 1061 ? -35.903 40.513 180.383 1.00 114.11 1063 PHE A O 1
ATOM 14586 N N . PRO A 1 1062 ? -36.590 41.157 178.376 1.00 106.85 1064 PRO A N 1
ATOM 14587 C CA . PRO A 1 1062 ? -36.667 41.217 176.924 1.00 107.27 1064 PRO A CA 1
ATOM 14588 C C . PRO A 1 1062 ? -35.644 42.198 176.404 1.00 111.24 1064 PRO A C 1
ATOM 14589 O O . PRO A 1 1062 ? -34.945 42.832 177.187 1.00 110.42 1064 PRO A O 1
ATOM 14600 N N . ASN A 1 1063 ? -35.593 42.371 175.101 1.00 108.28 1065 ASN A N 1
ATOM 14601 C CA . ASN A 1 1063 ? -34.704 43.348 174.485 1.00 106.96 1065 ASN A CA 1
ATOM 14602 C C . ASN A 1 1063 ? -35.330 43.721 173.143 1.00 112.96 1065 ASN A C 1
ATOM 14603 O O . ASN A 1 1063 ? -35.571 42.829 172.320 1.00 114.05 1065 ASN A O 1
ATOM 14614 N N . PRO A 1 1064 ? -35.765 44.978 172.954 1.00 108.91 1066 PRO A N 1
ATOM 14615 C CA . PRO A 1 1064 ? -35.609 46.145 173.838 1.00 107.06 1066 PRO A CA 1
ATOM 14616 C C . PRO A 1 1064 ? -36.343 46.024 175.173 1.00 113.12 1066 PRO A C 1
ATOM 14617 O O . PRO A 1 1064 ? -37.194 45.159 175.348 1.00 112.81 1066 PRO A O 1
ATOM 14628 N N . VAL A 1 1065 ? -35.961 46.884 176.124 1.00 111.58 1067 VAL A N 1
ATOM 14629 C CA . VAL A 1 1065 ? -36.535 46.955 177.470 1.00 111.41 1067 VAL A CA 1
ATOM 14630 C C . VAL A 1 1065 ? -37.582 48.059 177.523 1.00 119.10 1067 VAL A C 1
ATOM 14631 O O . VAL A 1 1065 ? -37.301 49.202 177.148 1.00 118.52 1067 VAL A O 1
ATOM 14644 N N . ARG A 1 1066 ? -38.770 47.731 178.038 1.00 118.23 1068 ARG A N 1
ATOM 14645 C CA . ARG A 1 1066 ? -39.859 48.685 178.133 1.00 119.92 1068 ARG A CA 1
ATOM 14646 C C . ARG A 1 1066 ? -39.891 49.231 179.555 1.00 123.32 1068 ARG A C 1
ATOM 14647 O O . ARG A 1 1066 ? -39.366 50.326 179.767 1.00 122.96 1068 ARG A O 1
ATOM 14668 N N . GLU A 1 1067 ? -40.398 48.454 180.540 1.00 119.58 1069 GLU A N 1
ATOM 14669 C CA . GLU A 1 1067 ? -40.518 48.917 181.926 1.00 119.30 1069 GLU A CA 1
ATOM 14670 C C . GLU A 1 1067 ? -39.468 48.284 182.839 1.00 121.15 1069 GLU A C 1
ATOM 14671 O O . GLU A 1 1067 ? -38.781 49.011 183.564 1.00 121.19 1069 GLU A O 1
ATOM 14683 N N . SER A 1 1068 ? -39.358 46.949 182.830 1.00 114.98 1070 SER A N 1
ATOM 14684 C CA . SER A 1 1068 ? -38.373 46.240 183.643 1.00 112.47 1070 SER A CA 1
ATOM 14685 C C . SER A 1 1068 ? -37.490 45.335 182.778 1.00 110.50 1070 SER A C 1
ATOM 14686 O O . SER A 1 1068 ? -37.881 44.953 181.672 1.00 110.84 1070 SER A O 1
ATOM 14694 N N . ALA A 1 1069 ? -36.325 44.960 183.320 1.00 103.37 1071 ALA A N 1
ATOM 14695 C CA . ALA A 1 1069 ? -35.345 44.079 182.673 1.00 102.75 1071 ALA A CA 1
ATOM 14696 C C . ALA A 1 1069 ? -35.020 42.892 183.562 1.00 110.74 1071 ALA A C 1
ATOM 14697 O O . ALA A 1 1069 ? -34.844 43.073 184.761 1.00 111.30 1071 ALA A O 1
ATOM 14704 N N . THR A 1 1070 ? -34.905 41.683 182.979 1.00 108.56 1072 THR A N 1
ATOM 14705 C CA . THR A 1 1070 ? -34.545 40.484 183.727 1.00 108.15 1072 THR A CA 1
ATOM 14706 C C . THR A 1 1070 ? -33.248 39.964 183.155 1.00 111.86 1072 THR A C 1
ATOM 14707 O O . THR A 1 1070 ? -33.073 39.927 181.931 1.00 110.39 1072 THR A O 1
ATOM 14718 N N . PHE A 1 1071 ? -32.325 39.589 184.033 1.00 109.04 1073 PHE A N 1
ATOM 14719 C CA . PHE A 1 1071 ? -31.010 39.101 183.641 1.00 107.86 1073 PHE A CA 1
ATOM 14720 C C . PHE A 1 1071 ? -30.865 37.686 184.113 1.00 111.76 1073 PHE A C 1
ATOM 14721 O O . PHE A 1 1071 ? -30.940 37.471 185.324 1.00 110.62 1073 PHE A O 1
ATOM 14738 N N . ARG A 1 1072 ? -30.690 36.717 183.182 1.00 108.70 1074 ARG A N 1
ATOM 14739 C CA . ARG A 1 1072 ? -30.520 35.301 183.541 1.00 109.77 1074 ARG A CA 1
ATOM 14740 C C . ARG A 1 1072 ? -29.055 34.953 183.433 1.00 111.52 1074 ARG A C 1
ATOM 14741 O O . ARG A 1 1072 ? -28.521 35.030 182.349 1.00 111.61 1074 ARG A O 1
ATOM 14762 N N . ILE A 1 1073 ? -28.410 34.572 184.532 1.00 108.43 1075 ILE A N 1
ATOM 14763 C CA . ILE A 1 1073 ? -26.978 34.294 184.565 1.00 109.39 1075 ILE A CA 1
ATOM 14764 C C . ILE A 1 1073 ? -26.703 32.780 184.579 1.00 117.72 1075 ILE A C 1
ATOM 14765 O O . ILE A 1 1073 ? -27.289 32.049 185.380 1.00 117.45 1075 ILE A O 1
ATOM 14781 N N . PHE A 1 1074 ? -25.760 32.343 183.717 1.00 116.96 1076 PHE A N 1
ATOM 14782 C CA . PHE A 1 1074 ? -25.284 30.959 183.603 1.00 119.57 1076 PHE A CA 1
ATOM 14783 C C . PHE A 1 1074 ? -23.797 30.929 183.994 1.00 125.30 1076 PHE A C 1
ATOM 14784 O O . PHE A 1 1074 ? -23.066 31.794 183.529 1.00 124.13 1076 PHE A O 1
ATOM 14801 N N . HIS A 1 1075 ? -23.326 29.932 184.790 1.00 124.33 1077 HIS A N 1
ATOM 14802 C CA . HIS A 1 1075 ? -21.914 29.824 185.234 1.00 126.52 1077 HIS A CA 1
ATOM 14803 C C . HIS A 1 1075 ? -21.302 28.426 184.987 1.00 131.82 1077 HIS A C 1
ATOM 14804 O O . HIS A 1 1075 ? -21.992 27.525 184.514 1.00 131.66 1077 HIS A O 1
ATOM 14818 N N . ASN A 1 1076 ? -19.995 28.261 185.289 1.00 130.21 1078 ASN A N 1
ATOM 14819 C CA . ASN A 1 1076 ? -19.267 27.000 185.064 1.00 132.90 1078 ASN A CA 1
ATOM 14820 C C . ASN A 1 1076 ? -18.979 26.210 186.350 1.00 140.82 1078 ASN A C 1
ATOM 14821 O O . ASN A 1 1076 ? -18.488 25.087 186.259 1.00 141.82 1078 ASN A O 1
ATOM 14832 N N . ARG A 1 1077 ? -19.298 26.768 187.526 1.00 140.16 1079 ARG A N 1
ATOM 14833 C CA . ARG A 1 1077 ? -19.103 26.115 188.818 1.00 144.00 1079 ARG A CA 1
ATOM 14834 C C . ARG A 1 1077 ? -20.497 25.925 189.445 1.00 150.31 1079 ARG A C 1
ATOM 14835 O O . ARG A 1 1077 ? -20.920 26.753 190.258 1.00 151.16 1079 ARG A O 1
ATOM 14856 N N . PRO A 1 1078 ? -21.287 24.911 189.010 1.00 146.81 1080 PRO A N 1
ATOM 14857 C CA . PRO A 1 1078 ? -22.610 24.711 189.620 1.00 146.16 1080 PRO A CA 1
ATOM 14858 C C . PRO A 1 1078 ? -22.479 24.103 190.998 1.00 156.30 1080 PRO A C 1
ATOM 14859 O O . PRO A 1 1078 ? -21.452 23.502 191.327 1.00 158.88 1080 PRO A O 1
ATOM 14870 N N . GLY A 1 1079 ? -23.502 24.309 191.811 1.00 155.14 1081 GLY A N 1
ATOM 14871 C CA . GLY A 1 1079 ? -23.488 23.821 193.181 1.00 159.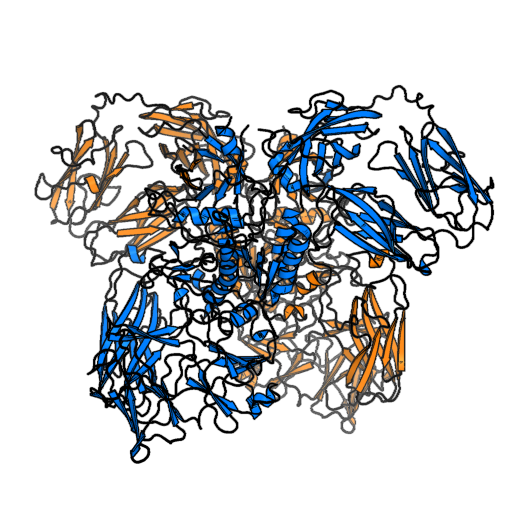62 1081 GLY A CA 1
ATOM 14872 C C . GLY A 1 1079 ? -22.296 24.374 193.933 1.00 167.68 1081 GLY A C 1
ATOM 14873 O O . GLY A 1 1079 ? -21.464 23.629 194.451 1.00 170.70 1081 GLY A O 1
ATOM 14877 N N . SER A 1 1080 ? -22.152 25.690 193.878 1.00 164.01 1082 SER A N 1
ATOM 14878 C CA . SER A 1 1080 ? -21.076 26.397 194.548 1.00 166.40 1082 SER A CA 1
ATOM 14879 C C . SER A 1 1080 ? -21.419 27.876 194.585 1.00 169.32 1082 SER A C 1
ATOM 14880 O O . SER A 1 1080 ? -21.905 28.425 193.588 1.00 164.69 1082 SER A O 1
ATOM 14888 N N . ASP A 1 1081 ? -21.165 28.511 195.736 1.00 169.96 1083 ASP A N 1
ATOM 14889 C CA . ASP A 1 1081 ? -21.420 29.946 195.911 1.00 168.54 1083 ASP A CA 1
ATOM 14890 C C . ASP A 1 1081 ? -20.369 30.738 195.131 1.00 168.97 1083 ASP A C 1
ATOM 14891 O O . ASP A 1 1081 ? -19.231 30.278 194.977 1.00 170.83 1083 ASP A O 1
ATOM 14900 N N . LEU A 1 1082 ? -20.775 31.909 194.600 1.00 159.50 1084 LEU A N 1
ATOM 14901 C CA . LEU A 1 1082 ? -19.943 32.713 193.706 1.00 155.99 1084 LEU A CA 1
ATOM 14902 C C . LEU A 1 1082 ? -20.399 34.163 193.694 1.00 153.39 1084 LEU A C 1
ATOM 14903 O O . LEU A 1 1082 ? -21.594 34.371 193.508 1.00 149.38 1084 LEU A O 1
ATOM 14919 N N . ASN A 1 1083 ? -19.496 35.172 193.869 1.00 149.97 1085 ASN A N 1
ATOM 14920 C CA . ASN A 1 1083 ? -19.979 36.547 193.785 1.00 147.53 1085 ASN A CA 1
ATOM 14921 C C . ASN A 1 1083 ? -20.056 36.964 192.333 1.00 147.56 1085 ASN A C 1
ATOM 14922 O O . ASN A 1 1083 ? -19.021 37.172 191.708 1.00 148.54 1085 ASN A O 1
ATOM 14933 N N . VAL A 1 1084 ? -21.268 37.067 191.788 1.00 139.29 1086 VAL A N 1
ATOM 14934 C CA . VAL A 1 1084 ? -21.485 37.513 190.420 1.00 134.87 1086 VAL A CA 1
ATOM 14935 C C . VAL A 1 1084 ? -22.209 38.840 190.492 1.00 136.87 1086 VAL A C 1
ATOM 14936 O O . VAL A 1 1084 ? -22.878 39.138 191.485 1.00 136.59 1086 VAL A O 1
ATOM 14949 N N . VAL A 1 1085 ? -21.997 39.679 189.476 1.00 132.35 1087 VAL A N 1
ATOM 14950 C CA . VAL A 1 1085 ? -22.599 41.006 189.392 1.00 130.84 1087 VAL A CA 1
ATOM 14951 C C . VAL A 1 1085 ? -22.917 41.313 187.971 1.00 127.01 1087 VAL A C 1
ATOM 14952 O O . VAL A 1 1085 ? -22.066 41.074 187.130 1.00 126.02 1087 VAL A O 1
ATOM 14965 N N . VAL A 1 1086 ? -24.076 41.923 187.700 1.00 119.46 1088 VAL A N 1
ATOM 14966 C CA . VAL A 1 1086 ? -24.446 42.363 186.355 1.00 115.53 1088 VAL A CA 1
ATOM 14967 C C . VAL A 1 1086 ? -24.181 43.851 186.290 1.00 119.09 1088 VAL A C 1
ATOM 14968 O O . VAL A 1 1086 ? -24.802 44.592 187.055 1.00 118.96 1088 VAL A O 1
ATOM 14981 N N . GLU A 1 1087 ? -23.277 44.291 185.396 1.00 115.27 1089 GLU A N 1
ATOM 14982 C CA . GLU A 1 1087 ? -22.931 45.713 185.238 1.00 114.97 1089 GLU A CA 1
ATOM 14983 C C . GLU A 1 1087 ? -23.600 46.321 184.008 1.00 118.31 1089 GLU A C 1
ATOM 14984 O O . GLU A 1 1087 ? -23.545 45.713 182.937 1.00 117.70 1089 GLU A O 1
ATOM 14996 N N . ILE A 1 1088 ? -24.207 47.522 184.140 1.00 113.93 1090 ILE A N 1
ATOM 14997 C CA . ILE A 1 1088 ? -24.794 48.204 182.986 1.00 112.31 1090 ILE A CA 1
ATOM 14998 C C . ILE A 1 1088 ? -24.046 49.498 182.777 1.00 112.94 1090 ILE A C 1
ATOM 14999 O O . ILE A 1 1088 ? -23.776 50.209 183.752 1.00 112.93 1090 ILE A O 1
ATOM 15015 N N . TYR A 1 1089 ? -23.736 49.810 181.498 1.00 106.82 1091 TYR A N 1
ATOM 15016 C CA . TYR A 1 1089 ? -23.005 51.019 181.086 1.00 105.64 1091 TYR A CA 1
ATOM 15017 C C . TYR A 1 1089 ? -23.753 51.797 180.045 1.00 112.33 1091 TYR A C 1
ATOM 15018 O O . TYR A 1 1089 ? -24.580 51.231 179.315 1.00 113.33 1091 TYR A O 1
ATOM 15036 N N . ASP A 1 1090 ? -23.407 53.078 179.908 1.00 108.57 1092 ASP A N 1
ATOM 15037 C CA . ASP A 1 1090 ? -24.026 53.926 178.880 1.00 108.07 1092 ASP A CA 1
ATOM 15038 C C . ASP A 1 1090 ? -23.034 54.129 177.726 1.00 110.69 1092 ASP A C 1
ATOM 15039 O O . ASP A 1 1090 ? -21.856 53.790 177.878 1.00 111.39 1092 ASP A O 1
ATOM 15048 N N . PHE A 1 1091 ? -23.483 54.725 176.602 1.00 104.62 1093 PHE A N 1
ATOM 15049 C CA . PHE A 1 1091 ? -22.612 54.945 175.440 1.00 104.56 1093 PHE A CA 1
ATOM 15050 C C . PHE A 1 1091 ? -21.348 55.753 175.774 1.00 109.22 1093 PHE A C 1
ATOM 15051 O O . PHE A 1 1091 ? -20.345 55.577 175.077 1.00 110.73 1093 PHE A O 1
ATOM 15068 N N . THR A 1 1092 ? -21.360 56.589 176.850 1.00 104.16 1094 THR A N 1
ATOM 15069 C CA . THR A 1 1092 ? -20.152 57.334 177.245 1.00 103.93 1094 THR A CA 1
ATOM 15070 C C . THR A 1 1092 ? -19.183 56.461 178.077 1.00 103.35 1094 THR A C 1
ATOM 15071 O O . THR A 1 1092 ? -18.102 56.931 178.420 1.00 102.09 1094 THR A O 1
ATOM 15082 N N . GLY A 1 1093 ? -19.576 55.226 178.391 1.00 99.09 1095 GLY A N 1
ATOM 15083 C CA . GLY A 1 1093 ? -18.757 54.278 179.129 1.00 100.85 1095 GLY A CA 1
ATOM 15084 C C . GLY A 1 1093 ? -18.945 54.328 180.632 1.00 108.44 1095 GLY A C 1
ATOM 15085 O O . GLY A 1 1093 ? -18.381 53.496 181.363 1.00 109.07 1095 GLY A O 1
ATOM 15089 N N . ARG A 1 1094 ? -19.749 55.297 181.113 1.00 105.30 1096 ARG A N 1
ATOM 15090 C CA . ARG A 1 1094 ? -19.977 55.468 182.535 1.00 105.04 1096 ARG A CA 1
ATOM 15091 C C . ARG A 1 1094 ? -20.881 54.346 183.019 1.00 108.36 1096 ARG A C 1
ATOM 15092 O O . ARG A 1 1094 ? -21.809 53.932 182.307 1.00 107.98 1096 ARG A O 1
ATOM 15113 N N . LEU A 1 1095 ? -20.586 53.821 184.207 1.00 104.85 1097 LEU A N 1
ATOM 15114 C CA . LEU A 1 1095 ? -21.388 52.755 184.794 1.00 103.15 1097 LEU A CA 1
ATOM 15115 C C . LEU A 1 1095 ? -22.715 53.313 185.268 1.00 106.33 1097 LEU A C 1
ATOM 15116 O O . LEU A 1 1095 ? -22.739 54.230 186.097 1.00 107.39 1097 LEU A O 1
ATOM 15132 N N . VAL A 1 1096 ? -23.806 52.730 184.780 1.00 100.83 1098 VAL A N 1
ATOM 15133 C CA . VAL A 1 1096 ? -25.157 53.112 185.190 1.00 100.45 1098 VAL A CA 1
ATOM 15134 C C . VAL A 1 1096 ? -25.443 52.488 186.553 1.00 105.33 1098 VAL A C 1
ATOM 15135 O O . VAL A 1 1096 ? -25.949 53.149 187.472 1.00 104.40 1098 VAL A O 1
ATOM 15148 N N . ASN A 1 1097 ? -25.154 51.193 186.655 1.00 103.08 1099 ASN A N 1
ATOM 15149 C CA . ASN A 1 1097 ? -25.356 50.461 187.892 1.00 104.58 1099 ASN A CA 1
ATOM 15150 C C . ASN A 1 1097 ? -24.681 49.093 187.827 1.00 108.81 1099 ASN A C 1
ATOM 15151 O O . ASN A 1 1097 ? -24.327 48.601 186.738 1.00 108.66 1099 ASN A O 1
ATOM 15162 N N . SER A 1 1098 ? -24.538 48.478 189.003 1.00 104.81 1100 SER A N 1
ATOM 15163 C CA . SER A 1 1098 ? -23.964 47.149 189.167 1.00 105.56 1100 SER A CA 1
ATOM 15164 C C . SER A 1 1098 ? -24.890 46.358 190.105 1.00 113.79 1100 SER A C 1
ATOM 15165 O O . SER A 1 1098 ? -24.926 46.612 191.311 1.00 116.18 1100 SER A O 1
ATOM 15173 N N . LEU A 1 1099 ? -25.678 45.447 189.528 1.00 110.28 1101 LEU A N 1
ATOM 15174 C CA . LEU A 1 1099 ? -26.640 44.630 190.254 1.00 111.48 1101 LEU A CA 1
ATOM 15175 C C . LEU A 1 1099 ? -25.927 43.381 190.754 1.00 121.47 1101 LEU A C 1
ATOM 15176 O O . LEU A 1 1099 ? -25.537 42.550 189.927 1.00 120.29 1101 LEU A O 1
ATOM 15192 N N . PRO A 1 1100 ? -25.677 43.232 192.073 1.00 123.82 1102 PRO A N 1
ATOM 15193 C CA . PRO A 1 1100 ? -24.913 42.074 192.540 1.00 126.54 1102 PRO A CA 1
ATOM 15194 C C . PRO A 1 1100 ? -25.782 40.884 192.905 1.00 134.68 1102 PRO A C 1
ATOM 15195 O O . PRO A 1 1100 ? -26.925 41.070 193.309 1.00 134.44 1102 PRO A O 1
ATOM 15206 N N . VAL A 1 1101 ? -25.222 39.666 192.801 1.00 135.21 1103 VAL A N 1
ATOM 15207 C CA . VAL A 1 1101 ? -25.946 38.441 193.136 1.00 138.22 1103 VAL A CA 1
ATOM 15208 C C . VAL A 1 1101 ? -25.003 37.360 193.692 1.00 149.82 1103 VAL A C 1
ATOM 15209 O O . VAL A 1 1101 ? -23.835 37.306 193.323 1.00 149.39 1103 VAL A O 1
ATOM 15222 N N . LYS A 1 1102 ? -25.533 36.498 194.576 1.00 153.47 1104 LYS A N 1
ATOM 15223 C CA . LYS A 1 1102 ? -24.788 35.401 195.189 1.00 158.54 1104 LYS A CA 1
ATOM 15224 C C . LYS A 1 1102 ? -25.477 34.078 194.863 1.00 166.48 1104 LYS A C 1
ATOM 15225 O O . LYS A 1 1102 ? -26.689 33.962 195.067 1.00 165.58 1104 LYS A O 1
ATOM 15244 N N . THR A 1 1103 ? -24.723 33.099 194.323 1.00 166.75 1105 THR A N 1
ATOM 15245 C CA . THR A 1 1103 ? -25.258 31.755 194.049 1.00 168.54 1105 THR A CA 1
ATOM 15246 C C . THR A 1 1103 ? -24.961 30.975 195.302 1.00 179.29 1105 THR A C 1
ATOM 15247 O O . THR A 1 1103 ? -24.220 31.463 196.160 1.00 181.26 1105 THR A O 1
ATOM 15258 N N . TYR A 1 1104 ? -25.568 29.802 195.444 1.00 179.41 1106 TYR A N 1
ATOM 15259 C CA . TYR A 1 1104 ? -25.371 28.968 196.623 1.00 184.68 1106 TYR A CA 1
ATOM 15260 C C . TYR A 1 1104 ? -25.507 27.495 196.265 1.00 191.30 1106 TYR A C 1
ATOM 15261 O O . TYR A 1 1104 ? -25.751 27.155 195.106 1.00 188.35 1106 TYR A O 1
ATOM 15279 N N . SER A 1 1105 ? -25.330 26.619 197.267 1.00 193.19 1107 SER A N 1
ATOM 15280 C CA . SER A 1 1105 ? -25.510 25.176 197.119 1.00 195.58 1107 SER A CA 1
ATOM 15281 C C . SER A 1 1105 ? -26.984 24.851 196.775 1.00 197.10 1107 SER A C 1
ATOM 15282 O O . SER A 1 1105 ? -27.245 23.836 196.131 1.00 195.94 1107 SER A O 1
ATOM 15290 N N . SER A 1 1106 ? -27.935 25.745 197.186 1.00 192.67 1108 SER A N 1
ATOM 15291 C CA . SER A 1 1106 ? -29.388 25.635 196.955 1.00 190.99 1108 SER A CA 1
ATOM 15292 C C . SER A 1 1106 ? -29.835 25.821 195.469 1.00 189.58 1108 SER A C 1
ATOM 15293 O O . SER A 1 1106 ? -31.018 25.605 195.194 1.00 189.10 1108 SER A O 1
ATOM 15301 N N . SER A 1 1107 ? -28.941 26.240 194.535 1.00 181.54 1109 SER A N 1
ATOM 15302 C CA . SER A 1 1107 ? -29.317 26.402 193.119 1.00 176.81 1109 SER A CA 1
ATOM 15303 C C . SER A 1 1107 ? -29.437 25.049 192.385 1.00 177.79 1109 SER A C 1
ATOM 15304 O O . SER A 1 1107 ? -30.328 24.917 191.552 1.00 176.51 1109 SER A O 1
ATOM 15312 N N . TYR A 1 1108 ? -28.550 24.068 192.676 1.00 172.93 1110 TYR A N 1
ATOM 15313 C CA . TYR A 1 1108 ? -28.525 22.730 192.057 1.00 171.91 1110 TYR A CA 1
ATOM 15314 C C . TYR A 1 1108 ? -28.215 22.782 190.547 1.00 172.28 1110 TYR A C 1
ATOM 15315 O O . TYR A 1 1108 ? -28.748 21.965 189.788 1.00 172.47 1110 TYR A O 1
ATOM 15333 N N . GLY A 1 1109 ? -27.335 23.697 190.131 1.00 165.61 1111 GLY A N 1
ATOM 15334 C CA . GLY A 1 1109 ? -26.942 23.822 188.727 1.00 163.04 1111 GLY A CA 1
ATOM 15335 C C . GLY A 1 1109 ? -28.030 24.366 187.820 1.00 162.41 1111 GLY A C 1
ATOM 15336 O O . GLY A 1 1109 ? -28.227 23.893 186.698 1.00 161.05 1111 GLY A O 1
ATOM 15340 N N . GLU A 1 1110 ? -28.714 25.382 188.312 1.00 156.77 1112 GLU A N 1
ATOM 15341 C CA . GLU A 1 1110 ? -29.797 26.109 187.645 1.00 153.64 1112 GLU A CA 1
ATOM 15342 C C . GLU A 1 1110 ? -29.346 27.544 187.446 1.00 150.71 1112 GLU A C 1
ATOM 15343 O O . GLU A 1 1110 ? -28.666 28.076 188.333 1.00 151.07 1112 GLU A O 1
ATOM 15355 N N . PRO A 1 1111 ? -29.698 28.213 186.326 1.00 140.87 1113 PRO A N 1
ATOM 15356 C CA . PRO A 1 1111 ? -29.299 29.620 186.176 1.00 137.59 1113 PRO A CA 1
ATOM 15357 C C . PRO A 1 1111 ? -30.045 30.517 187.168 1.00 139.32 1113 PRO A C 1
ATOM 15358 O O . PRO A 1 1111 ? -31.114 30.149 187.682 1.00 140.31 1113 PRO A O 1
ATOM 15369 N N . ILE A 1 1112 ? -29.452 31.678 187.461 1.00 131.91 1114 ILE A N 1
ATOM 15370 C CA . ILE A 1 1112 ? -29.994 32.639 188.414 1.00 129.70 1114 ILE A CA 1
ATOM 15371 C C . ILE A 1 1112 ? -30.649 33.759 187.633 1.00 125.05 1114 ILE A C 1
ATOM 15372 O O . ILE A 1 1112 ? -30.146 34.121 186.584 1.00 121.12 1114 ILE A O 1
ATOM 15388 N N . GLU A 1 1113 ? -31.757 34.305 188.135 1.00 119.81 1115 GLU A N 1
ATOM 15389 C CA . GLU A 1 1113 ? -32.422 35.436 187.501 1.00 117.34 1115 GLU A CA 1
ATOM 15390 C C . GLU A 1 1113 ? -32.396 36.661 188.440 1.00 120.11 1115 GLU A C 1
ATOM 15391 O O . GLU A 1 1113 ? -32.463 36.518 189.661 1.00 120.09 1115 GLU A O 1
ATOM 15403 N N . ILE A 1 1114 ? -32.253 37.855 187.844 1.00 114.67 1116 ILE A N 1
ATOM 15404 C CA . ILE A 1 1114 ? -32.227 39.165 188.514 1.00 112.53 1116 ILE A CA 1
ATOM 15405 C C . ILE A 1 1114 ? -33.224 40.039 187.810 1.00 116.98 1116 ILE A C 1
ATOM 15406 O O . ILE A 1 1114 ? -33.083 40.218 186.595 1.00 117.82 1116 ILE A O 1
ATOM 15422 N N . LYS A 1 1115 ? -34.175 40.632 188.538 1.00 111.39 1117 LYS A N 1
ATOM 15423 C CA . LYS A 1 1115 ? -35.112 41.598 187.965 1.00 109.32 1117 LYS A CA 1
ATOM 15424 C C . LYS A 1 1115 ? -34.476 42.997 188.186 1.00 112.49 1117 LYS A C 1
ATOM 15425 O O . LYS A 1 1115 ? -33.763 43.172 189.176 1.00 114.41 1117 LYS A O 1
ATOM 15429 N N . TRP A 1 1116 ? -34.635 43.950 187.248 1.00 105.84 1118 TRP A N 1
ATOM 15430 C CA . TRP A 1 1116 ? -34.068 45.296 187.394 1.00 104.71 1118 TRP A CA 1
ATOM 15431 C C . TRP A 1 1116 ? -35.114 46.352 187.058 1.00 110.64 1118 TRP A C 1
ATOM 15432 O O . TRP A 1 1116 ? -35.707 46.326 185.987 1.00 109.67 1118 TRP A O 1
ATOM 15453 N N . ASP A 1 1117 ? -35.296 47.316 187.972 1.00 110.56 1119 ASP A N 1
ATOM 15454 C CA . ASP A 1 1117 ? -36.276 48.391 187.836 1.00 111.55 1119 ASP A CA 1
ATOM 15455 C C . ASP A 1 1117 ? -35.743 49.562 187.022 1.00 114.10 1119 ASP A C 1
ATOM 15456 O O . ASP A 1 1117 ? -36.410 50.587 186.977 1.00 117.20 1119 ASP A O 1
ATOM 15465 N N . LEU A 1 1118 ? -34.584 49.414 186.353 1.00 105.91 1120 LEU A N 1
ATOM 15466 C CA . LEU A 1 1118 ? -33.971 50.409 185.479 1.00 104.16 1120 LEU A CA 1
ATOM 15467 C C . LEU A 1 1118 ? -33.522 51.667 186.246 1.00 110.93 1120 LEU A C 1
ATOM 15468 O O . LEU A 1 1118 ? -33.322 52.708 185.620 1.00 111.67 1120 LEU A O 1
ATOM 15484 N N . THR A 1 1119 ? -33.270 51.568 187.569 1.00 107.77 1121 THR A N 1
ATOM 15485 C CA . THR A 1 1119 ? -32.835 52.737 188.351 1.00 108.06 1121 THR A CA 1
ATOM 15486 C C . THR A 1 1119 ? -31.313 52.831 188.380 1.00 112.12 1121 THR A C 1
ATOM 15487 O O . THR A 1 1119 ? -30.640 51.818 188.575 1.00 111.30 1121 THR A O 1
ATOM 15498 N N . SER A 1 1120 ? -30.772 54.038 188.187 1.00 109.19 1122 SER A N 1
ATOM 15499 C CA . SER A 1 1120 ? -29.332 54.265 188.186 1.00 109.25 1122 SER A CA 1
ATOM 15500 C C . SER A 1 1120 ? -28.758 54.170 189.584 1.00 117.99 1122 SER A C 1
ATOM 15501 O O . SER A 1 1120 ? -29.490 54.155 190.596 1.00 118.29 1122 SER A O 1
ATOM 15509 N N . LYS A 1 1121 ? -27.415 54.166 189.626 1.00 116.53 1123 LYS A N 1
ATOM 15510 C CA . LYS A 1 1121 ? -26.660 54.170 190.868 1.00 118.49 1123 LYS A CA 1
ATOM 15511 C C . LYS A 1 1121 ? -27.033 55.377 191.739 1.00 125.52 1123 LYS A C 1
ATOM 15512 O O . LYS A 1 1121 ? -26.936 55.255 192.949 1.00 127.59 1123 LYS A O 1
ATOM 15531 N N . TYR A 1 1122 ? -27.514 56.506 191.152 1.00 123.27 1124 TYR A N 1
ATOM 15532 C CA . TYR A 1 1122 ? -27.951 57.681 191.926 1.00 125.82 1124 TYR A CA 1
ATOM 15533 C C . TYR A 1 1122 ? -29.459 57.613 192.273 1.00 129.81 1124 TYR A C 1
ATOM 15534 O O . TYR A 1 1122 ? -29.999 58.604 192.789 1.00 132.02 1124 TYR A O 1
ATOM 15552 N N . GLY A 1 1123 ? -30.111 56.453 192.033 1.00 123.04 1125 GLY A N 1
ATOM 15553 C CA . GLY A 1 1123 ? -31.521 56.239 192.372 1.00 122.22 1125 GLY A CA 1
ATOM 15554 C C . GLY A 1 1123 ? -32.500 57.058 191.565 1.00 120.47 1125 GLY A C 1
ATOM 15555 O O . GLY A 1 1123 ? -33.331 57.783 192.133 1.00 123.43 1125 GLY A O 1
ATOM 15559 N N . VAL A 1 1124 ? -32.377 56.949 190.245 1.00 108.90 1126 VAL A N 1
ATOM 15560 C CA . VAL A 1 1124 ? -33.161 57.672 189.267 1.00 105.85 1126 VAL A CA 1
ATOM 15561 C C . VAL A 1 1124 ? -33.421 56.718 188.107 1.00 108.45 1126 VAL A C 1
ATOM 15562 O O . VAL A 1 1124 ? -32.488 56.034 187.707 1.00 108.47 1126 VAL A O 1
ATOM 15575 N N . LYS A 1 1125 ? -34.637 56.666 187.535 1.00 103.96 1127 LYS A N 1
ATOM 15576 C CA . LYS A 1 1125 ? -34.874 55.724 186.416 1.00 101.37 1127 LYS A CA 1
ATOM 15577 C C . LYS A 1 1125 ? -34.104 56.181 185.177 1.00 104.18 1127 LYS A C 1
ATOM 15578 O O . LYS A 1 1125 ? -34.044 57.375 184.906 1.00 105.91 1127 LYS A O 1
ATOM 15597 N N . ILE A 1 1126 ? -33.456 55.233 184.473 1.00 98.59 1128 ILE A N 1
ATOM 15598 C CA . ILE A 1 1126 ? -32.660 55.526 183.258 1.00 97.68 1128 ILE A CA 1
ATOM 15599 C C . ILE A 1 1126 ? -33.591 55.901 182.096 1.00 105.15 1128 ILE A C 1
ATOM 15600 O O . ILE A 1 1126 ? -34.747 55.462 182.060 1.00 106.54 1128 ILE A O 1
ATOM 15616 N N . GLY A 1 1127 ? -33.080 56.673 181.149 1.00 102.54 1129 GLY A N 1
ATOM 15617 C CA . GLY A 1 1127 ? -33.855 57.089 179.971 1.00 103.18 1129 GLY A CA 1
ATOM 15618 C C . GLY A 1 1127 ? -33.714 56.155 178.779 1.00 103.89 1129 GLY A C 1
ATOM 15619 O O . GLY A 1 1127 ? -32.914 55.217 178.801 1.00 102.46 1129 GLY A O 1
ATOM 15623 N N . ASN A 1 1128 ? -34.447 56.410 177.712 1.00 99.97 1130 ASN A N 1
ATOM 15624 C CA . ASN A 1 1128 ? -34.320 55.538 176.533 1.00 99.58 1130 ASN A CA 1
ATOM 15625 C C . ASN A 1 1128 ? -32.941 55.608 175.943 1.00 102.38 1130 ASN A C 1
ATOM 15626 O O . ASN A 1 1128 ? -32.367 56.675 175.919 1.00 103.00 1130 ASN A O 1
ATOM 15637 N N . GLY A 1 1129 ? -32.435 54.510 175.417 1.00 98.53 1131 GLY A N 1
ATOM 15638 C CA . GLY A 1 1129 ? -31.121 54.545 174.790 1.00 99.17 1131 GLY A CA 1
ATOM 15639 C C . GLY A 1 1129 ? -30.422 53.221 174.629 1.00 104.02 1131 GLY A C 1
ATOM 15640 O O . GLY A 1 1129 ? -30.957 52.175 174.993 1.00 103.40 1131 GLY A O 1
ATOM 15644 N N . PHE A 1 1130 ? -29.206 53.291 174.092 1.00 101.81 1132 PHE A N 1
ATOM 15645 C CA . PHE A 1 1130 ? -28.332 52.151 173.856 1.00 103.40 1132 PHE A CA 1
ATOM 15646 C C . PHE A 1 1130 ? -27.450 51.991 175.074 1.00 107.05 1132 PHE A C 1
ATOM 15647 O O . PHE A 1 1130 ? -26.727 52.928 175.419 1.00 108.85 1132 PHE A O 1
ATOM 15664 N N . TYR A 1 1131 ? -27.518 50.826 175.737 1.00 100.98 1133 TYR A N 1
ATOM 15665 C CA . TYR A 1 1131 ? -26.698 50.501 176.906 1.00 99.22 1133 TYR A CA 1
ATOM 15666 C C . TYR A 1 1131 ? -25.881 49.257 176.643 1.00 102.50 1133 TYR A C 1
ATOM 15667 O O . TYR A 1 1131 ? -26.091 48.568 175.639 1.00 102.21 1133 TYR A O 1
ATOM 15685 N N . LEU A 1 1132 ? -24.947 48.962 177.549 1.00 98.26 1134 LEU A N 1
ATOM 15686 C CA . LEU A 1 1132 ? -24.132 47.765 177.432 1.00 98.51 1134 LEU A CA 1
ATOM 15687 C C . LEU A 1 1132 ? -24.124 47.014 178.744 1.00 104.54 1134 LEU A C 1
ATOM 15688 O O . LEU A 1 1132 ? -23.708 47.575 179.756 1.00 105.78 1134 LEU A O 1
ATOM 15704 N N . TYR A 1 1133 ? -24.645 45.759 178.730 1.00 100.56 1135 TYR A N 1
ATOM 15705 C CA . TYR A 1 1133 ? -24.723 44.908 179.911 1.00 100.27 1135 TYR A CA 1
ATOM 15706 C C . TYR A 1 1133 ? -23.657 43.841 179.794 1.00 107.28 1135 TYR A C 1
ATOM 15707 O O . TYR A 1 1133 ? -23.200 43.519 178.705 1.00 106.66 1135 TYR A O 1
ATOM 15725 N N . ARG A 1 1134 ? -23.180 43.392 180.936 1.00 108.16 1136 ARG A N 1
ATOM 15726 C CA . ARG A 1 1134 ? -22.157 42.352 181.079 1.00 110.56 1136 ARG A CA 1
ATOM 15727 C C . ARG A 1 1134 ? -22.198 41.868 182.507 1.00 119.91 1136 ARG A C 1
ATOM 15728 O O . ARG A 1 1134 ? -22.789 42.546 183.352 1.00 119.12 1136 ARG A O 1
ATOM 15749 N N . CYS A 1 1135 ? -21.533 40.762 182.811 1.00 121.87 1137 CYS A N 1
ATOM 15750 C CA . CYS A 1 1135 ? -21.485 40.345 184.201 1.00 125.02 1137 CYS A CA 1
ATOM 15751 C C . CYS A 1 1135 ? -20.067 39.951 184.555 1.00 128.79 1137 CYS A C 1
ATOM 15752 O O . CYS A 1 1135 ? -19.313 39.502 183.693 1.00 128.61 1137 CYS A O 1
ATOM 15760 N N . VAL A 1 1136 ? -19.695 40.213 185.814 1.00 124.52 1138 VAL A N 1
ATOM 15761 C CA . VAL A 1 1136 ? -18.362 39.974 186.322 1.00 126.22 1138 VAL A CA 1
ATOM 15762 C C . VAL A 1 1136 ? -18.452 39.026 187.508 1.00 133.27 1138 VAL A C 1
ATOM 15763 O O . VAL A 1 1136 ? -19.405 39.108 188.280 1.00 132.59 1138 VAL A O 1
ATOM 15776 N N . VAL A 1 1137 ? -17.489 38.099 187.620 1.00 133.03 1139 VAL A N 1
ATOM 15777 C CA . VAL A 1 1137 ? -17.425 37.120 188.704 1.00 135.23 1139 VAL A CA 1
ATOM 15778 C C . VAL A 1 1137 ? -16.258 37.512 189.586 1.00 146.11 1139 VAL A C 1
ATOM 15779 O O . VAL A 1 1137 ? -15.106 37.330 189.190 1.00 148.10 1139 VAL A O 1
ATOM 15792 N N . ASN A 1 1138 ? -16.553 38.047 190.777 1.00 145.59 1140 ASN A N 1
ATOM 15793 C CA . ASN A 1 1138 ? -15.533 38.495 191.712 1.00 149.44 1140 ASN A CA 1
ATOM 15794 C C . ASN A 1 1138 ? -14.993 37.274 192.454 1.00 162.49 1140 ASN A C 1
ATOM 15795 O O . ASN A 1 1138 ? -15.504 36.913 193.512 1.00 164.31 1140 ASN A O 1
ATOM 15806 N N . SER A 1 1139 ? -13.990 36.599 191.862 1.00 164.12 1141 SER A N 1
ATOM 15807 C CA . SER A 1 1139 ? -13.358 35.421 192.472 1.00 168.90 1141 SER A CA 1
ATOM 15808 C C . SER A 1 1139 ? -12.279 35.904 193.465 1.00 177.98 1141 SER A C 1
ATOM 15809 O O . SER A 1 1139 ? -12.019 37.115 193.531 1.00 176.19 1141 SER A O 1
ATOM 15817 N N . PRO A 1 1140 ? -11.648 35.006 194.260 1.00 180.36 1142 PRO A N 1
ATOM 15818 C CA . PRO A 1 1140 ? -10.629 35.478 195.219 1.00 184.61 1142 PRO A CA 1
ATOM 15819 C C . PRO A 1 1140 ? -9.384 36.024 194.513 1.00 189.61 1142 PRO A C 1
ATOM 15820 O O . PRO A 1 1140 ? -8.980 37.161 194.768 1.00 189.64 1142 PRO A O 1
ATOM 15831 N N . GLY A 1 1141 ? -8.826 35.226 193.606 1.00 186.44 1143 GLY A N 1
ATOM 15832 C CA . GLY A 1 1141 ? -7.640 35.591 192.845 1.00 187.83 1143 GLY A CA 1
ATOM 15833 C C . GLY A 1 1141 ? -7.971 36.176 191.495 1.00 188.12 1143 GLY A C 1
ATOM 15834 O O . GLY A 1 1141 ? -7.728 35.529 190.472 1.00 187.56 1143 GLY A O 1
ATOM 15838 N N . GLY A 1 1142 ? -8.537 37.387 191.502 1.00 182.34 1144 GLY A N 1
ATOM 15839 C CA . GLY A 1 1142 ? -8.902 38.124 190.288 1.00 178.23 1144 GLY A CA 1
ATOM 15840 C C . GLY A 1 1142 ? -10.389 38.319 190.027 1.00 175.06 1144 GLY A C 1
ATOM 15841 O O . GLY A 1 1142 ? -11.224 37.992 190.871 1.00 174.74 1144 GLY A O 1
ATOM 15845 N N . GLN A 1 1143 ? -10.729 38.854 188.835 1.00 165.33 1145 GLN A N 1
ATOM 15846 C CA . GLN A 1 1143 ? -12.111 39.142 188.418 1.00 159.55 1145 GLN A CA 1
ATOM 15847 C C . GLN A 1 1143 ? -12.267 38.860 186.925 1.00 160.72 1145 GLN A C 1
ATOM 15848 O O . GLN A 1 1143 ? -11.580 39.488 186.117 1.00 160.55 1145 GLN A O 1
ATOM 15862 N N . THR A 1 1144 ? -13.200 37.960 186.558 1.00 154.84 1146 THR A N 1
ATOM 15863 C CA . THR A 1 1144 ? -13.432 37.539 185.174 1.00 152.95 1146 THR A CA 1
ATOM 15864 C C . THR A 1 1144 ? -14.734 38.168 184.688 1.00 153.07 1146 THR A C 1
ATOM 15865 O O . THR A 1 1144 ? -15.768 37.945 185.308 1.00 151.80 1146 THR A O 1
ATOM 15876 N N . ALA A 1 1145 ? -14.684 38.971 183.604 1.00 147.29 1147 ALA A N 1
ATOM 15877 C CA . ALA A 1 1145 ? -15.864 39.629 183.029 1.00 142.87 1147 ALA A CA 1
ATOM 15878 C C . ALA A 1 1145 ? -16.333 38.885 181.805 1.00 143.02 1147 ALA A C 1
ATOM 15879 O O . ALA A 1 1145 ? -15.571 38.111 181.242 1.00 143.38 1147 ALA A O 1
ATOM 15886 N N . SER A 1 1146 ? -17.580 39.108 181.393 1.00 137.18 1148 SER A N 1
ATOM 15887 C CA . SER A 1 1146 ? -18.132 38.493 180.191 1.00 136.46 1148 SER A CA 1
ATOM 15888 C C . SER A 1 1146 ? -18.070 39.520 179.060 1.00 140.09 1148 SER A C 1
ATOM 15889 O O . SER A 1 1146 ? -17.588 40.651 179.256 1.00 139.06 1148 SER A O 1
ATOM 15897 N N . MET A 1 1147 ? -18.550 39.124 177.875 1.00 136.98 1149 MET A N 1
ATOM 15898 C CA . MET A 1 1147 ? -18.604 40.010 176.710 1.00 136.57 1149 MET A CA 1
ATOM 15899 C C . MET A 1 1147 ? -19.723 41.038 176.872 1.00 134.31 1149 MET A C 1
ATOM 15900 O O . MET A 1 1147 ? -20.832 40.667 177.295 1.00 133.10 1149 MET A O 1
ATOM 15914 N N . ALA A 1 1148 ? -19.458 42.327 176.565 1.00 126.11 1150 ALA A N 1
ATOM 15915 C CA . ALA A 1 1148 ? -20.520 43.330 176.678 1.00 121.64 1150 ALA A CA 1
ATOM 15916 C C . ALA A 1 1148 ? -21.571 43.036 175.658 1.00 120.48 1150 ALA A C 1
ATOM 15917 O O . ALA A 1 1148 ? -21.243 42.590 174.565 1.00 122.58 1150 ALA A O 1
ATOM 15924 N N . LYS A 1 1149 ? -22.825 43.231 176.021 1.00 111.69 1151 LYS A N 1
ATOM 15925 C CA . LYS A 1 1149 ? -23.958 42.936 175.165 1.00 109.52 1151 LYS A CA 1
ATOM 15926 C C . LYS A 1 1149 ? -24.819 44.178 175.013 1.00 109.72 1151 LYS A C 1
ATOM 15927 O O . LYS A 1 1149 ? -24.984 44.936 175.964 1.00 106.00 1151 LYS A O 1
ATOM 15946 N N . LYS A 1 1150 ? -25.371 44.379 173.808 1.00 107.49 1152 LYS A N 1
ATOM 15947 C CA . LYS A 1 1150 ? -26.206 45.538 173.517 1.00 106.16 1152 LYS A CA 1
ATOM 15948 C C . LYS A 1 1150 ? -27.592 45.396 174.232 1.00 108.54 1152 LYS A C 1
ATOM 15949 O O . LYS A 1 1150 ? -28.190 44.316 174.233 1.00 106.84 1152 LYS A O 1
ATOM 15953 N N . MET A 1 1151 ? -28.036 46.483 174.902 1.00 104.41 1153 MET A N 1
ATOM 15954 C CA . MET A 1 1151 ? -29.329 46.598 175.575 1.00 103.40 1153 MET A CA 1
ATOM 15955 C C . MET A 1 1151 ? -29.977 47.880 175.119 1.00 105.45 1153 MET A C 1
ATOM 15956 O O . MET A 1 1151 ? -29.383 48.937 175.322 1.00 104.53 1153 MET A O 1
ATOM 15970 N N . ILE A 1 1152 ? -31.188 47.814 174.526 1.00 100.84 1154 ILE A N 1
ATOM 15971 C CA . ILE A 1 1152 ? -31.897 49.009 174.059 1.00 99.51 1154 ILE A CA 1
ATOM 15972 C C . ILE A 1 1152 ? -33.116 49.277 174.970 1.00 105.40 1154 ILE A C 1
ATOM 15973 O O . ILE A 1 1152 ? -33.935 48.384 175.152 1.00 104.65 1154 ILE A O 1
ATOM 15989 N N . VAL A 1 1153 ? -33.250 50.522 175.488 1.00 102.96 1155 VAL A N 1
ATOM 15990 C CA . VAL A 1 1153 ? -34.372 50.956 176.335 1.00 102.82 1155 VAL A CA 1
ATOM 15991 C C . VAL A 1 1153 ? -35.290 51.846 175.484 1.00 111.52 1155 VAL A C 1
ATOM 15992 O O . VAL A 1 1153 ? -34.780 52.710 174.771 1.00 112.77 1155 VAL A O 1
ATOM 16005 N N . VAL A 1 1154 ? -36.630 51.630 175.541 1.00 110.04 1156 VAL A N 1
ATOM 16006 C CA . VAL A 1 1154 ? -37.577 52.338 174.662 1.00 111.77 1156 VAL A CA 1
ATOM 16007 C C . VAL A 1 1154 ? -38.818 52.983 175.330 1.00 119.00 1156 VAL A C 1
ATOM 16008 O O . VAL A 1 1154 ? -39.331 53.929 174.729 1.00 119.89 1156 VAL A O 1
ATOM 16021 N N . ALA A 1 1155 ? -39.308 52.533 176.508 1.00 117.72 1157 ALA A N 1
ATOM 16022 C CA . ALA A 1 1155 ? -40.527 53.139 177.093 1.00 121.16 1157 ALA A CA 1
ATOM 16023 C C . ALA A 1 1155 ? -40.275 53.914 178.374 1.00 125.65 1157 ALA A C 1
ATOM 16024 O O . ALA A 1 1155 ? -40.928 53.682 179.397 1.00 126.63 1157 ALA A O 1
ATOM 16031 N N . GLN A 1 1156 ? -39.381 54.855 178.288 1.00 121.24 1158 GLN A N 1
ATOM 16032 C CA . GLN A 1 1156 ? -39.052 55.738 179.377 1.00 126.59 1158 GLN A CA 1
ATOM 16033 C C . GLN A 1 1156 ? -39.294 57.151 178.849 1.00 151.10 1158 GLN A C 1
ATOM 16034 O O . GLN A 1 1156 ? -40.130 57.272 177.913 1.00 144.26 1158 GLN A O 1
ATOM 16049 N N . SER B 1 16 ? -97.011 55.305 193.227 1.00 172.92 -6 SER B N 1
ATOM 16050 C CA . SER B 1 16 ? -97.762 56.375 193.889 1.00 173.99 -6 SER B CA 1
ATOM 16051 C C . SER B 1 16 ? -97.988 55.993 195.365 1.00 177.27 -6 SER B C 1
ATOM 16052 O O . SER B 1 16 ? -97.245 56.494 196.208 1.00 174.55 -6 SER B O 1
ATOM 16056 N N . SER B 1 17 ? -98.919 55.041 195.684 1.00 174.51 -5 SER B N 1
ATOM 16057 C CA . SER B 1 17 ? -99.091 54.553 197.068 1.00 172.48 -5 SER B CA 1
ATOM 16058 C C . SER B 1 17 ? -97.759 53.913 197.542 1.00 171.45 -5 SER B C 1
ATOM 16059 O O . SER B 1 17 ? -97.459 53.914 198.736 1.00 169.10 -5 SER B O 1
ATOM 16063 N N . ALA B 1 18 ? -96.961 53.390 196.576 1.00 166.15 -4 ALA B N 1
ATOM 16064 C CA . ALA B 1 18 ? -95.635 52.832 196.799 1.00 163.14 -4 ALA B CA 1
ATOM 16065 C C . ALA B 1 18 ? -94.628 53.937 197.199 1.00 163.35 -4 ALA B C 1
ATOM 16066 O O . ALA B 1 18 ? -93.586 53.636 197.809 1.00 159.42 -4 ALA B O 1
ATOM 16073 N N . ARG B 1 19 ? -94.931 55.213 196.829 1.00 160.62 -3 ARG B N 1
ATOM 16074 C CA . ARG B 1 19 ? -94.129 56.384 197.224 1.00 158.30 -3 ARG B CA 1
ATOM 16075 C C . ARG B 1 19 ? -94.185 56.523 198.748 1.00 159.38 -3 ARG B C 1
ATOM 16076 O O . ARG B 1 19 ? -93.129 56.672 199.383 1.00 156.83 -3 ARG B O 1
ATOM 16080 N N . LEU B 1 20 ? -95.420 56.402 199.330 1.00 154.87 -2 LEU B N 1
ATOM 16081 C CA . LEU B 1 20 ? -95.641 56.447 200.780 1.00 152.74 -2 LEU B CA 1
ATOM 16082 C C . LEU B 1 20 ? -94.821 55.338 201.476 1.00 155.67 -2 LEU B C 1
ATOM 16083 O O . LEU B 1 20 ? -94.143 55.637 202.462 1.00 154.52 -2 LEU B O 1
ATOM 16087 N N . GLN B 1 21 ? -94.807 54.093 200.916 1.00 152.01 -1 GLN B N 1
ATOM 16088 C CA . GLN B 1 21 ? -94.052 52.947 201.481 1.00 150.22 -1 GLN B CA 1
ATOM 16089 C C . GLN B 1 21 ? -92.527 53.114 201.362 1.00 152.33 -1 GLN B C 1
ATOM 16090 O O . GLN B 1 21 ? -91.794 52.496 202.135 1.00 148.83 -1 GLN B O 1
ATOM 16094 N N . GLN B 1 22 ? -92.043 53.934 200.422 1.00 151.72 24 GLN B N 1
ATOM 16095 C CA . GLN B 1 22 ? -90.596 54.169 200.304 1.00 151.01 24 GLN B CA 1
ATOM 16096 C C . GLN B 1 22 ? -90.128 55.124 201.421 1.00 155.87 24 GLN B C 1
ATOM 16097 O O . GLN B 1 22 ? -89.205 54.783 202.174 1.00 153.35 24 GLN B O 1
ATOM 16101 N N . ARG B 1 23 ? -90.798 56.309 201.535 1.00 154.34 25 ARG B N 1
ATOM 16102 C CA . ARG B 1 23 ? -90.488 57.351 202.526 1.00 152.95 25 ARG B CA 1
ATOM 16103 C C . ARG B 1 23 ? -90.596 56.777 203.931 1.00 155.68 25 ARG B C 1
ATOM 16104 O O . ARG B 1 23 ? -89.619 56.833 204.676 1.00 152.15 25 ARG B O 1
ATOM 16125 N N . ALA B 1 24 ? -91.772 56.172 204.255 1.00 154.77 26 ALA B N 1
ATOM 16126 C CA . ALA B 1 24 ? -92.082 55.544 205.552 1.00 154.90 26 ALA B CA 1
ATOM 16127 C C . ALA B 1 24 ? -91.053 54.469 205.954 1.00 160.17 26 ALA B C 1
ATOM 16128 O O . ALA B 1 24 ? -90.754 54.330 207.143 1.00 159.58 26 ALA B O 1
ATOM 16135 N N . MET B 1 25 ? -90.470 53.751 204.965 1.00 157.27 27 MET B N 1
ATOM 16136 C CA . MET B 1 25 ? -89.407 52.765 205.221 1.00 155.29 27 MET B CA 1
ATOM 16137 C C . MET B 1 25 ? -88.011 53.420 204.999 1.00 154.13 27 MET B C 1
ATOM 16138 O O . MET B 1 25 ? -87.036 52.700 204.731 1.00 151.98 27 MET B O 1
ATOM 16142 N N . GLY B 1 26 ? -87.938 54.761 205.175 1.00 147.77 28 GLY B N 1
ATOM 16143 C CA . GLY B 1 26 ? -86.740 55.580 205.005 1.00 143.63 28 GLY B CA 1
ATOM 16144 C C . GLY B 1 26 ? -85.676 55.268 206.034 1.00 140.26 28 GLY B C 1
ATOM 16145 O O . GLY B 1 26 ? -85.913 55.396 207.241 1.00 140.17 28 GLY B O 1
ATOM 16149 N N . LYS B 1 27 ? -84.507 54.822 205.559 1.00 130.63 29 LYS B N 1
ATOM 16150 C CA . LYS B 1 27 ? -83.407 54.438 206.434 1.00 127.29 29 LYS B CA 1
ATOM 16151 C C . LYS B 1 27 ? -82.907 55.628 207.299 1.00 127.28 29 LYS B C 1
ATOM 16152 O O . LYS B 1 27 ? -83.011 55.579 208.532 1.00 129.40 29 LYS B O 1
ATOM 16171 N N . THR B 1 28 ? -82.460 56.709 206.645 1.00 116.73 30 THR B N 1
ATOM 16172 C CA . THR B 1 28 ? -81.893 57.884 207.295 1.00 113.13 30 THR B CA 1
ATOM 16173 C C . THR B 1 28 ? -82.957 58.851 207.895 1.00 113.30 30 THR B C 1
ATOM 16174 O O . THR B 1 28 ? -84.091 58.901 207.422 1.00 112.42 30 THR B O 1
ATOM 16185 N N . ALA B 1 29 ? -82.564 59.599 208.966 1.00 107.99 31 ALA B N 1
ATOM 16186 C CA . ALA B 1 29 ? -83.386 60.603 209.663 1.00 108.33 31 ALA B CA 1
ATOM 16187 C C . ALA B 1 29 ? -83.550 61.881 208.872 1.00 115.61 31 ALA B C 1
ATOM 16188 O O . ALA B 1 29 ? -82.601 62.339 208.248 1.00 115.59 31 ALA B O 1
ATOM 16195 N N . ASP B 1 30 ? -84.715 62.511 208.951 1.00 115.61 32 ASP B N 1
ATOM 16196 C CA . ASP B 1 30 ? -84.941 63.773 208.232 1.00 117.32 32 ASP B CA 1
ATOM 16197 C C . ASP B 1 30 ? -84.275 64.936 208.973 1.00 120.41 32 ASP B C 1
ATOM 16198 O O . ASP B 1 30 ? -84.114 66.011 208.409 1.00 119.94 32 ASP B O 1
ATOM 16207 N N . ARG B 1 31 ? -83.937 64.744 210.249 1.00 116.99 33 ARG B N 1
ATOM 16208 C CA . ARG B 1 31 ? -83.280 65.769 211.048 1.00 116.95 33 ARG B CA 1
ATOM 16209 C C . ARG B 1 31 ? -82.405 65.074 212.096 1.00 119.15 33 ARG B C 1
ATOM 16210 O O . ARG B 1 31 ? -82.828 64.093 212.688 1.00 119.45 33 ARG B O 1
ATOM 16231 N N . SER B 1 32 ? -81.178 65.540 212.283 1.00 114.67 34 SER B N 1
ATOM 16232 C CA . SER B 1 32 ? -80.255 64.953 213.255 1.00 112.59 34 SER B CA 1
ATOM 16233 C C . SER B 1 32 ? -80.644 65.309 214.657 1.00 114.63 34 SER B C 1
ATOM 16234 O O . SER B 1 32 ? -81.281 66.331 214.891 1.00 116.22 34 SER B O 1
ATOM 16242 N N . LEU B 1 33 ? -80.181 64.505 215.596 1.00 109.31 35 LEU B N 1
ATOM 16243 C CA . LEU B 1 33 ? -80.400 64.734 217.022 1.00 110.56 35 LEU B CA 1
ATOM 16244 C C . LEU B 1 33 ? -79.569 65.928 217.456 1.00 114.89 35 LEU B C 1
ATOM 16245 O O . LEU B 1 33 ? -79.975 66.678 218.347 1.00 116.78 35 LEU B O 1
ATOM 16261 N N . MET B 1 34 ? -78.421 66.123 216.769 1.00 109.30 36 MET B N 1
ATOM 16262 C CA . MET B 1 34 ? -77.490 67.213 217.018 1.00 109.78 36 MET B CA 1
ATOM 16263 C C . MET B 1 34 ? -78.025 68.563 216.628 1.00 117.09 36 MET B C 1
ATOM 16264 O O . MET B 1 34 ? -77.399 69.557 216.967 1.00 116.54 36 MET B O 1
ATOM 16278 N N . ALA B 1 35 ? -79.152 68.629 215.913 1.00 117.32 37 ALA B N 1
ATOM 16279 C CA . ALA B 1 35 ? -79.756 69.896 215.507 1.00 119.77 37 ALA B CA 1
ATOM 16280 C C . ALA B 1 35 ? -80.125 70.798 216.715 1.00 131.08 37 ALA B C 1
ATOM 16281 O O . ALA B 1 35 ? -80.196 72.009 216.546 1.00 132.77 37 ALA B O 1
ATOM 16288 N N . SER B 1 36 ? -80.331 70.230 217.916 1.00 130.26 38 SER B N 1
ATOM 16289 C CA . SER B 1 36 ? -80.645 71.019 219.109 1.00 132.45 38 SER B CA 1
ATOM 16290 C C . SER B 1 36 ? -80.122 70.326 220.366 1.00 135.11 38 SER B C 1
ATOM 16291 O O . SER B 1 36 ? -79.690 69.172 220.304 1.00 133.36 38 SER B O 1
ATOM 16299 N N . GLY B 1 37 ? -80.142 71.049 221.482 1.00 131.47 39 GLY B N 1
ATOM 16300 C CA . GLY B 1 37 ? -79.636 70.550 222.755 1.00 129.55 39 GLY B CA 1
ATOM 16301 C C . GLY B 1 37 ? -78.149 70.804 222.865 1.00 128.68 39 GLY B C 1
ATOM 16302 O O . GLY B 1 37 ? -77.525 71.259 221.899 1.00 127.84 39 GLY B O 1
ATOM 16306 N N . HIS B 1 38 ? -77.573 70.546 224.048 1.00 122.08 40 HIS B N 1
ATOM 16307 C CA . HIS B 1 38 ? -76.145 70.764 224.309 1.00 119.59 40 HIS B CA 1
ATOM 16308 C C . HIS B 1 38 ? -75.358 69.504 223.960 1.00 123.36 40 HIS B C 1
ATOM 16309 O O . HIS B 1 38 ? -75.761 68.406 224.359 1.00 123.68 40 HIS B O 1
ATOM 16323 N N . TRP B 1 39 ? -74.261 69.640 223.189 1.00 118.02 41 TRP B N 1
ATOM 16324 C CA . TRP B 1 39 ? -73.458 68.475 222.788 1.00 114.55 41 TRP B CA 1
ATOM 16325 C C . TRP B 1 39 ? -72.004 68.650 223.222 1.00 113.97 41 TRP B C 1
ATOM 16326 O O . TRP B 1 39 ? -71.419 69.700 222.977 1.00 113.92 41 TRP B O 1
ATOM 16347 N N . VAL B 1 40 ? -71.443 67.631 223.896 1.00 106.26 42 VAL B N 1
ATOM 16348 C CA . VAL B 1 40 ? -70.067 67.651 224.390 1.00 104.21 42 VAL B CA 1
ATOM 16349 C C . VAL B 1 40 ? -69.361 66.388 223.934 1.00 104.92 42 VAL B C 1
ATOM 16350 O O . VAL B 1 40 ? -69.801 65.296 224.291 1.00 105.13 42 VAL B O 1
ATOM 16363 N N . LYS B 1 41 ? -68.252 66.538 223.181 1.00 97.88 43 LYS B N 1
ATOM 16364 C CA . LYS B 1 41 ? -67.480 65.419 222.646 1.00 94.86 43 LYS B CA 1
ATOM 16365 C C . LYS B 1 41 ? -66.538 64.893 223.699 1.00 100.19 43 LYS B C 1
ATOM 16366 O O . LYS B 1 41 ? -65.852 65.670 224.368 1.00 101.20 43 LYS B O 1
ATOM 16385 N N . ILE B 1 42 ? -66.513 63.583 223.862 1.00 95.58 44 ILE B N 1
ATOM 16386 C CA . ILE B 1 42 ? -65.611 62.943 224.793 1.00 95.68 44 ILE B CA 1
ATOM 16387 C C . ILE B 1 42 ? -64.930 61.834 224.028 1.00 101.81 44 ILE B C 1
ATOM 16388 O O . ILE B 1 42 ? -65.400 61.466 222.943 1.00 102.13 44 ILE B O 1
ATOM 16404 N N . ARG B 1 43 ? -63.842 61.273 224.580 1.00 97.88 45 ARG B N 1
ATOM 16405 C CA . ARG B 1 43 ? -63.179 60.128 223.938 1.00 94.53 45 ARG B CA 1
ATOM 16406 C C . ARG B 1 43 ? -62.440 59.259 224.939 1.00 98.45 45 ARG B C 1
ATOM 16407 O O . ARG B 1 43 ? -62.188 59.686 226.069 1.00 99.53 45 ARG B O 1
ATOM 16428 N N . VAL B 1 44 ? -62.092 58.037 224.498 1.00 93.87 46 VAL B N 1
ATOM 16429 C CA . VAL B 1 44 ? -61.349 57.055 225.293 1.00 93.91 46 VAL B CA 1
ATOM 16430 C C . VAL B 1 44 ? -60.205 56.489 224.453 1.00 98.36 46 VAL B C 1
ATOM 16431 O O . VAL B 1 44 ? -60.210 56.610 223.236 1.00 95.18 46 VAL B O 1
ATOM 16444 N N . ASP B 1 45 ? -59.224 55.904 225.108 1.00 98.84 47 ASP B N 1
ATOM 16445 C CA . ASP B 1 45 ? -58.085 55.250 224.445 1.00 98.87 47 ASP B CA 1
ATOM 16446 C C . ASP B 1 45 ? -58.038 53.758 224.847 1.00 102.17 47 ASP B C 1
ATOM 16447 O O . ASP B 1 45 ? -57.089 53.052 224.514 1.00 100.83 47 ASP B O 1
ATOM 16456 N N . ALA B 1 46 ? -59.071 53.278 225.551 1.00 97.90 48 ALA B N 1
ATOM 16457 C CA . ALA B 1 46 ? -59.085 51.929 226.032 1.00 97.31 48 ALA B CA 1
ATOM 16458 C C . ALA B 1 46 ? -60.485 51.486 226.313 1.00 101.11 48 ALA B C 1
ATOM 16459 O O . ALA B 1 46 ? -61.234 52.236 226.925 1.00 101.55 48 ALA B O 1
ATOM 16466 N N . SER B 1 47 ? -60.852 50.268 225.920 1.00 97.12 49 SER B N 1
ATOM 16467 C CA . SER B 1 47 ? -62.206 49.815 226.207 1.00 97.53 49 SER B CA 1
ATOM 16468 C C . SER B 1 47 ? -62.324 49.597 227.686 1.00 101.67 49 SER B C 1
ATOM 16469 O O . SER B 1 47 ? -61.374 49.115 228.291 1.00 99.88 49 SER B O 1
ATOM 16477 N N . GLY B 1 48 ? -63.441 50.010 228.261 1.00 101.10 50 GLY B N 1
ATOM 16478 C CA . GLY B 1 48 ? -63.710 49.847 229.691 1.00 103.12 50 GLY B CA 1
ATOM 16479 C C . GLY B 1 48 ? -64.897 50.681 230.126 1.00 108.83 50 GLY B C 1
ATOM 16480 O O . GLY B 1 48 ? -65.516 51.322 229.273 1.00 109.65 50 GLY B O 1
ATOM 16484 N N . VAL B 1 49 ? -65.215 50.725 231.437 1.00 104.95 51 VAL B N 1
ATOM 16485 C CA . VAL B 1 49 ? -66.332 51.548 231.905 1.00 105.25 51 VAL B CA 1
ATOM 16486 C C . VAL B 1 49 ? -65.794 52.891 232.358 1.00 109.01 51 VAL B C 1
ATOM 16487 O O . VAL B 1 49 ? -64.842 52.962 233.147 1.00 108.22 51 VAL B O 1
ATOM 16500 N N . TYR B 1 50 ? -66.442 53.950 231.867 1.00 106.18 52 TYR B N 1
ATOM 16501 C CA . TYR B 1 50 ? -66.115 55.335 232.163 1.00 107.05 52 TYR B CA 1
ATOM 16502 C C . TYR B 1 50 ? -67.279 55.966 232.864 1.00 112.79 52 TYR B C 1
ATOM 16503 O O . TYR B 1 50 ? -68.423 55.546 232.641 1.00 111.98 52 TYR B O 1
ATOM 16521 N N . ARG B 1 51 ? -66.997 56.976 233.706 1.00 111.11 53 ARG B N 1
ATOM 16522 C CA . ARG B 1 51 ? -68.005 57.603 234.549 1.00 113.88 53 ARG B CA 1
ATOM 16523 C C . ARG B 1 51 ? -68.048 59.086 234.440 1.00 121.07 53 ARG B C 1
ATOM 16524 O O . ARG B 1 51 ? -67.012 59.735 234.538 1.00 122.50 53 ARG B O 1
ATOM 16545 N N . LEU B 1 52 ? -69.264 59.626 234.482 1.00 118.29 54 LEU B N 1
ATOM 16546 C CA . LEU B 1 52 ? -69.455 61.056 234.503 1.00 118.87 54 LEU B CA 1
ATOM 16547 C C . LEU B 1 52 ? -70.332 61.446 235.680 1.00 126.41 54 LEU B C 1
ATOM 16548 O O . LEU B 1 52 ? -71.480 61.019 235.782 1.00 127.06 54 LEU B O 1
ATOM 16564 N N . THR B 1 53 ? -69.775 62.258 236.573 1.00 124.08 55 THR B N 1
ATOM 16565 C CA . THR B 1 53 ? -70.464 62.683 237.767 1.00 126.28 55 THR B CA 1
ATOM 16566 C C . THR B 1 53 ? -71.347 63.849 237.405 1.00 133.06 55 THR B C 1
ATOM 16567 O O . THR B 1 53 ? -71.063 64.533 236.430 1.00 131.77 55 THR B O 1
ATOM 16578 N N . ASP B 1 54 ? -72.415 64.081 238.185 1.00 133.23 56 ASP B N 1
ATOM 16579 C CA . ASP B 1 54 ? -73.345 65.186 237.960 1.00 134.73 56 ASP B CA 1
ATOM 16580 C C . ASP B 1 54 ? -72.587 66.498 238.003 1.00 138.01 56 ASP B C 1
ATOM 16581 O O . ASP B 1 54 ? -72.833 67.354 237.163 1.00 137.26 56 ASP B O 1
ATOM 16590 N N . GLU B 1 55 ? -71.617 66.624 238.925 1.00 135.22 57 GLU B N 1
ATOM 16591 C CA . GLU B 1 55 ? -70.768 67.811 239.032 1.00 136.47 57 GLU B CA 1
ATOM 16592 C C . GLU B 1 55 ? -70.016 68.035 237.726 1.00 133.24 57 GLU B C 1
ATOM 16593 O O . GLU B 1 55 ? -70.015 69.152 237.209 1.00 134.10 57 GLU B O 1
ATOM 16605 N N . GLN B 1 56 ? -69.400 66.984 237.184 1.00 122.67 58 GLN B N 1
ATOM 16606 C CA . GLN B 1 56 ? -68.703 67.104 235.909 1.00 118.79 58 GLN B CA 1
ATOM 16607 C C . GLN B 1 56 ? -69.672 67.539 234.808 1.00 120.89 58 GLN B C 1
ATOM 16608 O O . GLN B 1 56 ? -69.322 68.403 234.007 1.00 119.49 58 GLN B O 1
ATOM 16622 N N . LEU B 1 57 ? -70.894 66.972 234.783 1.00 117.22 59 LEU B N 1
ATOM 16623 C CA . LEU B 1 57 ? -71.886 67.325 233.765 1.00 116.26 59 LEU B CA 1
ATOM 16624 C C . LEU B 1 57 ? -72.308 68.776 233.921 1.00 125.60 59 LEU B C 1
ATOM 16625 O O . LEU B 1 57 ? -72.236 69.531 232.946 1.00 125.12 59 LEU B O 1
ATOM 16641 N N . ARG B 1 58 ? -72.652 69.202 235.149 1.00 126.58 60 ARG B N 1
ATOM 16642 C CA . ARG B 1 58 ? -73.018 70.606 235.409 1.00 129.14 60 ARG B CA 1
ATOM 16643 C C . ARG B 1 58 ? -71.894 71.518 234.913 1.00 132.79 60 ARG B C 1
ATOM 16644 O O . ARG B 1 58 ? -72.159 72.467 234.167 1.00 132.14 60 ARG B O 1
ATOM 16665 N N . ALA B 1 59 ? -70.630 71.133 235.231 1.00 128.40 61 ALA B N 1
ATOM 16666 C CA . ALA B 1 59 ? -69.414 71.867 234.858 1.00 127.02 61 ALA B CA 1
ATOM 16667 C C . ALA B 1 59 ? -69.179 71.938 233.365 1.00 127.70 61 ALA B C 1
ATOM 16668 O O . ALA B 1 59 ? -68.364 72.756 232.949 1.00 128.95 61 ALA B O 1
ATOM 16675 N N . ASN B 1 60 ? -69.840 71.083 232.567 1.00 119.46 62 ASN B N 1
ATOM 16676 C CA . ASN B 1 60 ? -69.702 71.087 231.128 1.00 116.29 62 ASN B CA 1
ATOM 16677 C C . ASN B 1 60 ? -70.977 71.607 230.434 1.00 121.66 62 ASN B C 1
ATOM 16678 O O . ASN B 1 60 ? -71.197 71.335 229.259 1.00 119.93 62 ASN B O 1
ATOM 16689 N N . GLY B 1 61 ? -71.759 72.415 231.125 1.00 121.52 63 GLY B N 1
ATOM 16690 C CA . GLY B 1 61 ? -72.934 73.036 230.530 1.00 122.79 63 GLY B CA 1
ATOM 16691 C C . GLY B 1 61 ? -74.262 72.320 230.655 1.00 127.26 63 GLY B C 1
ATOM 16692 O O . GLY B 1 61 ? -75.274 72.872 230.208 1.00 126.99 63 GLY B O 1
ATOM 16696 N N . PHE B 1 62 ? -74.307 71.133 231.287 1.00 124.15 64 PHE B N 1
ATOM 16697 C CA . PHE B 1 62 ? -75.583 70.431 231.439 1.00 125.05 64 PHE B CA 1
ATOM 16698 C C . PHE B 1 62 ? -76.327 70.919 232.678 1.00 136.30 64 PHE B C 1
ATOM 16699 O O . PHE B 1 62 ? -76.142 70.382 233.771 1.00 136.1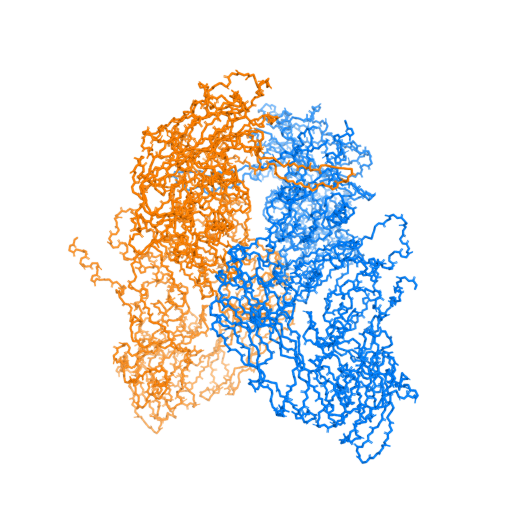3 64 PHE B O 1
ATOM 16716 N N . SER B 1 63 ? -77.180 71.958 232.472 1.00 137.36 65 SER B N 1
ATOM 16717 C CA . SER B 1 63 ? -78.040 72.600 233.480 1.00 140.52 65 SER B CA 1
ATOM 16718 C C . SER B 1 63 ? -78.749 71.574 234.388 1.00 146.13 65 SER B C 1
ATOM 16719 O O . SER B 1 63 ? -78.724 71.729 235.610 1.00 147.89 65 SER B O 1
ATOM 16727 N N . ASP B 1 64 ? -79.363 70.525 233.780 1.00 141.17 66 ASP B N 1
ATOM 16728 C CA . ASP B 1 64 ? -80.028 69.418 234.488 1.00 140.89 66 ASP B CA 1
ATOM 16729 C C . ASP B 1 64 ? -79.358 68.097 234.086 1.00 138.14 66 ASP B C 1
ATOM 16730 O O . ASP B 1 64 ? -79.700 67.542 233.044 1.00 135.40 66 ASP B O 1
ATOM 16739 N N . PRO B 1 65 ? -78.449 67.555 234.924 1.00 132.33 67 PRO B N 1
ATOM 16740 C CA . PRO B 1 65 ? -77.750 66.309 234.568 1.00 128.92 67 PRO B CA 1
ATOM 16741 C C . PRO B 1 65 ? -78.629 65.072 234.384 1.00 131.21 67 PRO B C 1
ATOM 16742 O O . PRO B 1 65 ? -78.196 64.129 233.717 1.00 128.54 67 PRO B O 1
ATOM 16753 N N . SER B 1 66 ? -79.839 65.054 234.960 1.00 129.65 68 SER B N 1
ATOM 16754 C CA . SER B 1 66 ? -80.744 63.912 234.807 1.00 129.47 68 SER B CA 1
ATOM 16755 C C . SER B 1 66 ? -81.103 63.642 233.341 1.00 131.44 68 SER B C 1
ATOM 16756 O O . SER B 1 66 ? -81.317 62.487 232.982 1.00 129.50 68 SER B O 1
ATOM 16764 N N . LYS B 1 67 ? -81.173 64.711 232.505 1.00 127.34 69 LYS B N 1
ATOM 16765 C CA . LYS B 1 67 ? -81.537 64.619 231.082 1.00 124.73 69 LYS B CA 1
ATOM 16766 C C . LYS B 1 67 ? -80.356 64.221 230.140 1.00 124.02 69 LYS B C 1
ATOM 16767 O O . LYS B 1 67 ? -80.589 63.951 228.952 1.00 123.09 69 LYS B O 1
ATOM 16771 N N . VAL B 1 68 ? -79.120 64.129 230.664 1.00 117.59 70 VAL B N 1
ATOM 16772 C CA . VAL B 1 68 ? -77.936 63.822 229.855 1.00 114.00 70 VAL B CA 1
ATOM 16773 C C . VAL B 1 68 ? -77.833 62.321 229.582 1.00 115.85 70 VAL B C 1
ATOM 16774 O O . VAL B 1 68 ? -78.051 61.518 230.493 1.00 114.89 70 VAL B O 1
ATOM 16787 N N . GLY B 1 69 ? -77.433 61.978 228.359 1.00 110.95 71 GLY B N 1
ATOM 16788 C CA . GLY B 1 69 ? -77.205 60.600 227.931 1.00 109.80 71 GLY B CA 1
ATOM 16789 C C . GLY B 1 69 ? -75.934 60.461 227.105 1.00 111.06 71 GLY B C 1
ATOM 16790 O O . GLY B 1 69 ? -75.387 61.472 226.660 1.00 110.90 71 GLY B O 1
ATOM 16794 N N . VAL B 1 70 ? -75.446 59.222 226.884 1.00 104.61 72 VAL B N 1
ATOM 16795 C CA . VAL B 1 70 ? -74.222 59.015 226.100 1.00 101.59 72 VAL B CA 1
ATOM 16796 C C . VAL B 1 70 ? -74.596 58.614 224.672 1.00 106.98 72 VAL B C 1
ATOM 16797 O O . VAL B 1 70 ? -75.593 57.930 224.474 1.00 108.86 72 VAL B O 1
ATOM 16810 N N . PHE B 1 71 ? -73.816 59.026 223.687 1.00 103.26 73 PHE B N 1
ATOM 16811 C CA . PHE B 1 71 ? -74.103 58.691 222.299 1.00 104.44 73 PHE B CA 1
ATOM 16812 C C . PHE B 1 71 ? -72.855 58.324 221.526 1.00 110.27 73 PHE B C 1
ATOM 16813 O O . PHE B 1 71 ? -71.793 58.902 221.781 1.00 109.93 73 PHE B O 1
ATOM 16830 N N . GLY B 1 72 ? -73.004 57.429 220.543 1.00 106.85 74 GLY B N 1
ATOM 16831 C CA . GLY B 1 72 ? -71.909 57.048 219.658 1.00 105.26 74 GLY B CA 1
ATOM 16832 C C . GLY B 1 72 ? -71.584 55.576 219.578 1.00 108.66 74 GLY B C 1
ATOM 16833 O O . GLY B 1 72 ? -72.286 54.750 220.159 1.00 108.71 74 GLY B O 1
ATOM 16837 N N . TYR B 1 73 ? -70.502 55.250 218.831 1.00 103.78 75 TYR B N 1
ATOM 16838 C CA . TYR B 1 73 ? -70.065 53.867 218.626 1.00 101.85 75 TYR B CA 1
ATOM 16839 C C . TYR B 1 73 ? -68.730 53.525 219.366 1.00 106.49 75 TYR B C 1
ATOM 16840 O O . TYR B 1 73 ? -68.602 52.425 219.911 1.00 105.76 75 TYR B O 1
ATOM 16858 N N . GLY B 1 74 ? -67.758 54.437 219.335 1.00 103.09 76 GLY B N 1
ATOM 16859 C CA . GLY B 1 74 ? -66.458 54.209 219.952 1.00 102.63 76 GLY B CA 1
ATOM 16860 C C . GLY B 1 74 ? -65.413 53.910 218.906 1.00 106.72 76 GLY B C 1
ATOM 16861 O O . GLY B 1 74 ? -65.629 54.198 217.734 1.00 107.89 76 GLY B O 1
ATOM 16865 N N . GLY B 1 75 ? -64.272 53.362 219.323 1.00 102.30 77 GLY B N 1
ATOM 16866 C CA . GLY B 1 75 ? -63.202 52.942 218.419 1.00 100.60 77 GLY B CA 1
ATOM 16867 C C . GLY B 1 75 ? -63.704 51.680 217.756 1.00 107.59 77 GLY B C 1
ATOM 16868 O O . GLY B 1 75 ? -64.902 51.346 217.893 1.00 111.06 77 GLY B O 1
ATOM 16872 N N . GLY B 1 76 ? -62.842 50.930 217.090 1.00 101.05 78 GLY B N 1
ATOM 16873 C CA . GLY B 1 76 ? -63.341 49.756 216.362 1.00 99.92 78 GLY B CA 1
ATOM 16874 C C . GLY B 1 76 ? -64.066 50.261 215.110 1.00 100.64 78 GLY B C 1
ATOM 16875 O O . GLY B 1 76 ? -64.948 51.132 215.184 1.00 100.79 78 GLY B O 1
ATOM 16879 N N . VAL B 1 77 ? -63.651 49.788 213.931 1.00 92.31 79 VAL B N 1
ATOM 16880 C CA . VAL B 1 77 ? -64.121 50.383 212.682 1.00 88.95 79 VAL B CA 1
ATOM 16881 C C . VAL B 1 77 ? -65.545 49.942 212.306 1.00 97.35 79 VAL B C 1
ATOM 16882 O O . VAL B 1 77 ? -66.065 48.897 212.752 1.00 99.72 79 VAL B O 1
ATOM 16895 N N . LEU B 1 78 ? -66.157 50.770 211.457 1.00 93.76 80 LEU B N 1
ATOM 16896 C CA . LEU B 1 78 ? -67.472 50.498 210.912 1.00 94.48 80 LEU B CA 1
ATOM 16897 C C . LEU B 1 78 ? -67.320 49.435 209.864 1.00 100.08 80 LEU B C 1
ATOM 16898 O O . LEU B 1 78 ? -66.321 49.453 209.149 1.00 100.44 80 LEU B O 1
ATOM 16914 N N . PRO B 1 79 ? -68.296 48.559 209.657 1.00 96.64 81 PRO B N 1
ATOM 16915 C CA . PRO B 1 79 ? -68.143 47.574 208.585 1.00 96.79 81 PRO B CA 1
ATOM 16916 C C . PRO B 1 79 ? -68.126 48.205 207.190 1.00 98.57 81 PRO B C 1
ATOM 16917 O O . PRO B 1 79 ? -68.853 49.170 206.936 1.00 98.59 81 PRO B O 1
ATOM 16928 N N . GLU B 1 80 ? -67.298 47.656 206.281 1.00 92.16 82 GLU B N 1
ATOM 16929 C CA . GLU B 1 80 ? -67.306 48.104 204.882 1.00 90.89 82 GLU B CA 1
ATOM 16930 C C . GLU B 1 80 ? -68.560 47.493 204.196 1.00 99.91 82 GLU B C 1
ATOM 16931 O O . GLU B 1 80 ? -68.906 47.919 203.088 1.00 100.01 82 GLU B O 1
ATOM 16943 N N . ASP B 1 81 ? -69.239 46.490 204.853 1.00 99.77 83 ASP B N 1
ATOM 16944 C CA . ASP B 1 81 ? -70.497 45.915 204.362 1.00 102.25 83 ASP B CA 1
ATOM 16945 C C . ASP B 1 81 ? -71.625 46.734 204.943 1.00 104.91 83 ASP B C 1
ATOM 16946 O O . ASP B 1 81 ? -72.103 46.462 206.045 1.00 104.21 83 ASP B O 1
ATOM 16955 N N . LEU B 1 82 ? -72.065 47.732 204.184 1.00 101.06 84 LEU B N 1
ATOM 16956 C CA . LEU B 1 82 ? -73.062 48.701 204.639 1.00 100.71 84 LEU B CA 1
ATOM 16957 C C . LEU B 1 82 ? -74.317 48.069 205.202 1.00 106.50 84 LEU B C 1
ATOM 16958 O O . LEU B 1 82 ? -74.869 48.597 206.170 1.00 105.18 84 LEU B O 1
ATOM 16974 N N . SER B 1 83 ? -74.729 46.916 204.647 1.00 105.48 85 SER B N 1
ATOM 16975 C CA . SER B 1 83 ? -75.891 46.173 205.116 1.00 107.09 85 SER B CA 1
ATOM 16976 C C . SER B 1 83 ? -75.765 45.818 206.604 1.00 110.09 85 SER B C 1
ATOM 16977 O O . SER B 1 83 ? -76.775 45.734 207.298 1.00 111.61 85 SER B O 1
ATOM 16985 N N . ARG B 1 84 ? -74.534 45.625 207.089 1.00 102.98 86 ARG B N 1
ATOM 16986 C CA . ARG B 1 84 ? -74.312 45.318 208.486 1.00 102.40 86 ARG B CA 1
ATOM 16987 C C . ARG B 1 84 ? -74.567 46.544 209.387 1.00 106.57 86 ARG B C 1
ATOM 16988 O O . ARG B 1 84 ? -74.914 46.339 210.544 1.00 106.89 86 ARG B O 1
ATOM 17009 N N . ILE B 1 85 ? -74.406 47.799 208.885 1.00 103.45 87 ILE B N 1
ATOM 17010 C CA . ILE B 1 85 ? -74.708 49.007 209.677 1.00 103.52 87 ILE B CA 1
ATOM 17011 C C . ILE B 1 85 ? -76.225 49.124 209.818 1.00 110.79 87 ILE B C 1
ATOM 17012 O O . ILE B 1 85 ? -76.913 49.436 208.840 1.00 112.20 87 ILE B O 1
ATOM 17028 N N . THR B 1 86 ? -76.745 48.878 211.026 1.00 108.31 88 THR B N 1
ATOM 17029 C CA . THR B 1 86 ? -78.191 48.944 211.286 1.00 110.08 88 THR B CA 1
ATOM 17030 C C . THR B 1 86 ? -78.595 50.312 211.860 1.00 114.10 88 THR B C 1
ATOM 17031 O O . THR B 1 86 ? -79.737 50.721 211.681 1.00 117.23 88 THR B O 1
ATOM 17042 N N . THR B 1 87 ? -77.689 50.970 212.605 1.00 105.72 89 THR B N 1
ATOM 17043 C CA . THR B 1 87 ? -77.912 52.267 213.233 1.00 104.11 89 THR B CA 1
ATOM 17044 C C . THR B 1 87 ? -77.830 53.413 212.251 1.00 109.41 89 THR B C 1
ATOM 17045 O O . THR B 1 87 ? -77.313 53.242 211.151 1.00 109.19 89 THR B O 1
ATOM 17056 N N . ASP B 1 88 ? -78.313 54.599 212.666 1.00 107.09 90 ASP B N 1
ATOM 17057 C CA . ASP B 1 88 ? -78.281 55.838 211.868 1.00 105.93 90 ASP B CA 1
ATOM 17058 C C . ASP B 1 88 ? -78.274 57.061 212.789 1.00 111.35 90 ASP B C 1
ATOM 17059 O O . ASP B 1 88 ? -78.845 57.018 213.886 1.00 112.92 90 ASP B O 1
ATOM 17068 N N . ASP B 1 89 ? -77.639 58.150 212.327 1.00 107.21 91 ASP B N 1
ATOM 17069 C CA . ASP B 1 89 ? -77.526 59.395 213.063 1.00 107.40 91 ASP B CA 1
ATOM 17070 C C . ASP B 1 89 ? -76.755 59.143 214.377 1.00 111.78 91 ASP B C 1
ATOM 17071 O O . ASP B 1 89 ? -75.669 58.552 214.274 1.00 111.96 91 ASP B O 1
ATOM 17080 N N . LEU B 1 90 ? -77.243 59.580 215.581 1.00 107.13 92 LEU B N 1
ATOM 17081 C CA . LEU B 1 90 ? -76.472 59.406 216.805 1.00 106.24 92 LEU B CA 1
ATOM 17082 C C . LEU B 1 90 ? -77.100 58.323 217.636 1.00 109.76 92 LEU B C 1
ATOM 17083 O O . LEU B 1 90 ? -78.210 58.496 218.137 1.00 110.83 92 LEU B O 1
ATOM 17099 N N . PRO B 1 91 ? -76.442 57.144 217.701 1.00 104.92 93 PRO B N 1
ATOM 17100 C CA . PRO B 1 91 ? -77.047 56.023 218.403 1.00 106.04 93 PRO B CA 1
ATOM 17101 C C . PRO B 1 91 ? -76.943 56.189 219.918 1.00 112.67 93 PRO B C 1
ATOM 17102 O O . PRO B 1 91 ? -75.869 56.529 220.428 1.00 112.82 93 PRO B O 1
ATOM 17113 N N . PRO B 1 92 ? -78.060 56.023 220.650 1.00 109.46 94 PRO B N 1
ATOM 17114 C CA . PRO B 1 92 ? -77.999 56.161 222.104 1.00 109.44 94 PRO B CA 1
ATOM 17115 C C . PRO B 1 92 ? -77.341 54.944 222.720 1.00 111.96 94 PRO B C 1
ATOM 17116 O O . PRO B 1 92 ? -77.677 53.796 222.370 1.00 111.01 94 PRO B O 1
ATOM 17127 N N . VAL B 1 93 ? -76.396 55.221 223.634 1.00 107.01 95 VAL B N 1
ATOM 17128 C CA . VAL B 1 93 ? -75.620 54.226 224.353 1.00 105.21 95 VAL B CA 1
ATOM 17129 C C . VAL B 1 93 ? -76.304 53.905 225.694 1.00 113.28 95 VAL B C 1
ATOM 17130 O O . VAL B 1 93 ? -76.590 54.843 226.458 1.00 115.65 95 VAL B O 1
ATOM 17143 N N . PRO B 1 94 ? -76.558 52.601 226.012 1.00 109.68 96 PRO B N 1
ATOM 17144 C CA . PRO B 1 94 ? -77.139 52.271 227.328 1.00 111.58 96 PRO B CA 1
ATOM 17145 C C . PRO B 1 94 ? -76.180 52.636 228.456 1.00 115.30 96 PRO B C 1
ATOM 17146 O O . PRO B 1 94 ? -74.960 52.417 228.352 1.00 114.06 96 PRO B O 1
ATOM 17157 N N . VAL B 1 95 ? -76.750 53.224 229.513 1.00 112.09 97 VAL B N 1
ATOM 17158 C CA . VAL B 1 95 ? -76.038 53.803 230.644 1.00 112.18 97 VAL B CA 1
ATOM 17159 C C . VAL B 1 95 ? -76.621 53.357 231.999 1.00 117.10 97 VAL B C 1
ATOM 17160 O O . VAL B 1 95 ? -77.844 53.391 232.156 1.00 118.19 97 VAL B O 1
ATOM 17173 N N . LEU B 1 96 ? -75.799 53.054 233.015 1.00 113.18 98 LEU B N 1
ATOM 17174 C CA . LEU B 1 96 ? -76.435 52.819 234.319 1.00 115.89 98 LEU B CA 1
ATOM 17175 C C . LEU B 1 96 ? -76.085 53.986 235.213 1.00 122.87 98 LEU B C 1
ATOM 17176 O O . LEU B 1 96 ? -75.002 54.569 235.095 1.00 120.13 98 LEU B O 1
ATOM 17192 N N . ARG B 1 97 ? -77.061 54.356 236.064 1.00 123.94 99 ARG B N 1
ATOM 17193 C CA . ARG B 1 97 ? -76.955 55.450 237.008 1.00 125.88 99 ARG B CA 1
ATOM 17194 C C . ARG B 1 97 ? -76.830 54.935 238.425 1.00 136.88 99 ARG B C 1
ATOM 17195 O O . ARG B 1 97 ? -77.581 54.034 238.807 1.00 137.53 99 ARG B O 1
ATOM 17216 N N . GLN B 1 98 ? -75.914 55.526 239.221 1.00 137.62 100 GLN B N 1
ATOM 17217 C CA . GLN B 1 98 ? -75.826 55.313 240.665 1.00 140.53 100 GLN B CA 1
ATOM 17218 C C . GLN B 1 98 ? -76.433 56.587 241.189 1.00 150.51 100 GLN B C 1
ATOM 17219 O O . GLN B 1 98 ? -77.493 56.977 240.685 1.00 151.58 100 GLN B O 1
ATOM 17233 N N . GLY B 1 99 ? -75.782 57.291 242.099 1.00 150.60 101 GLY B N 1
ATOM 17234 C CA . GLY B 1 99 ? -76.378 58.510 242.608 1.00 153.98 101 GLY B CA 1
ATOM 17235 C C . GLY B 1 99 ? -75.989 59.664 241.726 1.00 156.87 101 GLY B C 1
ATOM 17236 O O . GLY B 1 99 ? -76.454 59.799 240.586 1.00 154.76 101 GLY B O 1
ATOM 17240 N N . ASN B 1 100 ? -75.028 60.416 242.227 1.00 153.44 102 ASN B N 1
ATOM 17241 C CA . ASN B 1 100 ? -74.469 61.585 241.589 1.00 151.24 102 ASN B CA 1
ATOM 17242 C C . ASN B 1 100 ? -73.699 61.281 240.296 1.00 146.29 102 ASN B C 1
ATOM 17243 O O . ASN B 1 100 ? -72.933 62.152 239.917 1.00 145.51 102 ASN B O 1
ATOM 17254 N N . ALA B 1 101 ? -73.845 60.092 239.627 1.00 136.58 103 ALA B N 1
ATOM 17255 C CA . ALA B 1 101 ? -73.048 59.804 238.425 1.00 131.59 103 ALA B CA 1
ATOM 17256 C C . ALA B 1 101 ? -73.673 58.810 237.472 1.00 131.85 103 ALA B C 1
ATOM 17257 O O . ALA B 1 101 ? -74.557 58.046 237.854 1.00 133.06 103 ALA B O 1
ATOM 17264 N N . LEU B 1 102 ? -73.164 58.799 236.217 1.00 123.47 104 LEU B N 1
ATOM 17265 C CA . LEU B 1 102 ? -73.592 57.850 235.188 1.00 120.06 104 LEU B CA 1
ATOM 17266 C C . LEU B 1 102 ? -72.385 57.122 234.637 1.00 116.38 104 LEU B C 1
ATOM 17267 O O . LEU B 1 102 ? -71.324 57.723 234.467 1.00 113.66 104 LEU B O 1
ATOM 17283 N N . TYR B 1 103 ? -72.581 55.845 234.295 1.00 109.25 105 TYR B N 1
ATOM 17284 C CA . TYR B 1 103 ? -71.541 54.975 233.787 1.00 104.91 105 TYR B CA 1
ATOM 17285 C C . TYR B 1 103 ? -71.941 54.376 232.473 1.00 105.02 105 TYR B C 1
ATOM 17286 O O . TYR B 1 103 ? -73.122 54.092 232.243 1.00 104.07 105 TYR B O 1
ATOM 17304 N N . PHE B 1 104 ? -70.955 54.145 231.617 1.00 99.41 106 PHE B N 1
ATOM 17305 C CA . PHE B 1 104 ? -71.195 53.502 230.327 1.00 97.79 106 PHE B CA 1
ATOM 17306 C C . PHE B 1 104 ? -69.950 52.738 229.913 1.00 102.49 106 PHE B C 1
ATOM 17307 O O . PHE B 1 104 ? -68.847 53.084 230.343 1.00 102.00 106 PHE B O 1
ATOM 17324 N N . TYR B 1 105 ? -70.125 51.693 229.111 1.00 100.40 107 TYR B N 1
ATOM 17325 C CA . TYR B 1 105 ? -68.985 50.917 228.652 1.00 100.20 107 TYR B CA 1
ATOM 17326 C C . TYR B 1 105 ? -68.477 51.511 227.339 1.00 103.97 107 TYR B C 1
ATOM 17327 O O . TYR B 1 105 ? -69.193 51.440 226.344 1.00 103.83 107 TYR B O 1
ATOM 17345 N N . ALA B 1 106 ? -67.254 52.068 227.329 1.00 99.32 108 ALA B N 1
ATOM 17346 C CA . ALA B 1 106 ? -66.633 52.632 226.130 1.00 97.62 108 ALA B CA 1
ATOM 17347 C C . ALA B 1 106 ? -65.780 51.580 225.428 1.00 100.19 108 ALA B C 1
ATOM 17348 O O . ALA B 1 106 ? -65.349 50.620 226.067 1.00 100.37 108 ALA B O 1
ATOM 17355 N N . VAL B 1 107 ? -65.539 51.770 224.116 1.00 94.97 109 VAL B N 1
ATOM 17356 C CA . VAL B 1 107 ? -64.759 50.866 223.261 1.00 93.26 109 VAL B CA 1
ATOM 17357 C C . VAL B 1 107 ? -63.567 51.604 222.634 1.00 101.53 109 VAL B C 1
ATOM 17358 O O . VAL B 1 107 ? -63.756 52.545 221.858 1.00 100.61 109 VAL B O 1
ATOM 17371 N N . GLY B 1 108 ? -62.360 51.113 222.907 1.00 101.81 110 GLY B N 1
ATOM 17372 C CA . GLY B 1 108 ? -61.118 51.698 222.412 1.00 101.07 110 GLY B CA 1
ATOM 17373 C C . GLY B 1 108 ? -60.770 51.316 220.989 1.00 101.07 110 GLY B C 1
ATOM 17374 O O . GLY B 1 108 ? -61.538 50.631 220.313 1.00 100.83 110 GLY B O 1
ATOM 17378 N N . PRO B 1 109 ? -59.605 51.750 220.507 1.00 94.89 111 PRO B N 1
ATOM 17379 C CA . PRO B 1 109 ? -59.225 51.458 219.107 1.00 94.27 111 PRO B CA 1
ATOM 17380 C C . PRO B 1 109 ? -58.870 49.998 218.844 1.00 97.52 111 PRO B C 1
ATOM 17381 O O . PRO B 1 109 ? -59.091 49.519 217.714 1.00 97.45 111 PRO B O 1
ATOM 17392 N N . VAL B 1 110 ? -58.317 49.294 219.864 1.00 92.83 112 VAL B N 1
ATOM 17393 C CA . VAL B 1 110 ? -58.037 47.872 219.731 1.00 91.99 112 VAL B CA 1
ATOM 17394 C C . VAL B 1 110 ? -59.282 47.133 220.164 1.00 96.01 112 VAL B C 1
ATOM 17395 O O . VAL B 1 110 ? -59.841 47.450 221.213 1.00 95.60 112 VAL B O 1
ATOM 17408 N N . THR B 1 111 ? -59.710 46.165 219.331 1.00 92.40 113 THR B N 1
ATOM 17409 C CA . THR B 1 111 ? -60.879 45.312 219.529 1.00 92.37 113 THR B CA 1
ATOM 17410 C C . THR B 1 111 ? -60.491 43.922 219.118 1.00 95.61 113 THR B C 1
ATOM 17411 O O . THR B 1 111 ? -59.521 43.788 218.370 1.00 93.93 113 THR B O 1
ATOM 17422 N N . TRP B 1 112 ? -61.175 42.883 219.636 1.00 93.05 114 TRP B N 1
ATOM 17423 C CA . TRP B 1 112 ? -60.807 41.502 219.315 1.00 93.14 114 TRP B CA 1
ATOM 17424 C C . TRP B 1 112 ? -61.964 40.691 218.769 1.00 100.16 114 TRP B C 1
ATOM 17425 O O . TRP B 1 112 ? -63.091 40.861 219.216 1.00 101.94 114 TRP B O 1
ATOM 17446 N N . PHE B 1 113 ? -61.653 39.752 217.868 1.00 97.13 115 PHE B N 1
ATOM 17447 C CA . PHE B 1 113 ? -62.607 38.875 217.188 1.00 99.14 115 PHE B CA 1
ATOM 17448 C C . PHE B 1 113 ? -62.163 37.422 217.239 1.00 103.67 115 PHE B C 1
ATOM 17449 O O . PHE B 1 113 ? -60.977 37.156 217.437 1.00 103.78 115 PHE B O 1
ATOM 17466 N N . TYR B 1 114 ? -63.088 36.481 217.044 1.00 100.31 116 TYR B N 1
ATOM 17467 C CA . TYR B 1 114 ? -62.736 35.068 217.154 1.00 100.03 116 TYR B CA 1
ATOM 17468 C C . TYR B 1 114 ? -62.446 34.461 215.805 1.00 101.42 116 TYR B C 1
ATOM 17469 O O . TYR B 1 114 ? -63.197 34.664 214.858 1.00 101.58 116 TYR B O 1
ATOM 17487 N N . ASN B 1 115 ? -61.333 33.720 215.731 1.00 95.54 117 ASN B N 1
ATOM 17488 C CA . ASN B 1 115 ? -60.863 33.016 214.534 1.00 93.78 117 ASN B CA 1
ATOM 17489 C C . ASN B 1 115 ? -61.054 31.507 214.764 1.00 95.00 117 ASN B C 1
ATOM 17490 O O . ASN B 1 115 ? -60.196 30.867 215.374 1.00 93.47 117 ASN B O 1
ATOM 17501 N N . PRO B 1 116 ? -62.147 30.906 214.279 1.00 91.05 118 PRO B N 1
ATOM 17502 C CA . PRO B 1 116 ? -62.382 29.506 214.595 1.00 93.80 118 PRO B CA 1
ATOM 17503 C C . PRO B 1 116 ? -61.345 28.561 214.023 1.00 103.89 118 PRO B C 1
ATOM 17504 O O . PRO B 1 116 ? -61.168 27.482 214.607 1.00 105.56 118 PRO B O 1
ATOM 17515 N N . ALA B 1 117 ? -60.638 28.950 212.938 1.00 101.97 119 ALA B N 1
ATOM 17516 C CA . ALA B 1 117 ? -59.614 28.071 212.381 1.00 103.41 119 ALA B CA 1
ATOM 17517 C C . ALA B 1 117 ? -58.498 27.882 213.376 1.00 108.89 119 ALA B C 1
ATOM 17518 O O . ALA B 1 117 ? -58.316 26.766 213.866 1.00 112.65 119 ALA B O 1
ATOM 17525 N N . LYS B 1 118 ? -57.868 28.991 213.812 1.00 101.89 120 LYS B N 1
ATOM 17526 C CA . LYS B 1 118 ? -56.775 28.943 214.788 1.00 100.65 120 LYS B CA 1
ATOM 17527 C C . LYS B 1 118 ? -57.288 28.844 216.265 1.00 106.14 120 LYS B C 1
ATOM 17528 O O . LYS B 1 118 ? -56.477 28.854 217.215 1.00 104.61 120 LYS B O 1
ATOM 17547 N N . THR B 1 119 ? -58.631 28.647 216.429 1.00 103.28 121 THR B N 1
ATOM 17548 C CA . THR B 1 119 ? -59.361 28.394 217.664 1.00 103.08 121 THR B CA 1
ATOM 17549 C C . THR B 1 119 ? -58.835 29.301 218.798 1.00 103.20 121 THR B C 1
ATOM 17550 O O . THR B 1 119 ? -58.510 28.873 219.900 1.00 101.02 121 THR B O 1
ATOM 17561 N N . THR B 1 120 ? -58.806 30.593 218.475 1.00 99.84 122 THR B N 1
ATOM 17562 C CA . THR B 1 120 ? -58.283 31.669 219.303 1.00 99.04 122 THR B CA 1
ATOM 17563 C C . THR B 1 120 ? -58.855 33.011 218.901 1.00 103.66 122 THR B C 1
ATOM 17564 O O . THR B 1 120 ? -59.449 33.159 217.825 1.00 103.30 122 THR B O 1
ATOM 17575 N N . MET B 1 121 ? -58.558 34.013 219.708 1.00 100.36 123 MET B N 1
ATOM 17576 C CA . MET B 1 121 ? -58.999 35.358 219.433 1.00 99.84 123 MET B CA 1
ATOM 17577 C C . MET B 1 121 ? -57.853 36.199 218.991 1.00 102.35 123 MET B C 1
ATOM 17578 O O . MET B 1 121 ? -56.716 36.005 219.441 1.00 102.78 123 MET B O 1
ATOM 17592 N N . GLU B 1 122 ? -58.148 37.091 218.041 1.00 96.34 124 GLU B N 1
ATOM 17593 C CA . GLU B 1 122 ? -57.180 37.976 217.429 1.00 94.09 124 GLU B CA 1
ATOM 17594 C C . GLU B 1 122 ? -57.648 39.399 217.506 1.00 97.57 124 GLU B C 1
ATOM 17595 O O . GLU B 1 122 ? -58.841 39.660 217.511 1.00 98.70 124 GLU B O 1
ATOM 17607 N N . HIS B 1 123 ? -56.708 40.319 217.592 1.00 92.78 125 HIS B N 1
ATOM 17608 C CA . HIS B 1 123 ? -57.002 41.736 217.762 1.00 91.60 125 HIS B CA 1
ATOM 17609 C C . HIS B 1 123 ? -57.137 42.443 216.440 1.00 93.95 125 HIS B C 1
ATOM 17610 O O . HIS B 1 123 ? -56.747 41.865 215.421 1.00 91.75 125 HIS B O 1
ATOM 17624 N N . THR B 1 124 ? -57.614 43.726 216.472 1.00 91.86 126 THR B N 1
ATOM 17625 C CA . THR B 1 124 ? -57.697 44.602 215.271 1.00 91.85 126 THR B CA 1
ATOM 17626 C C . THR B 1 124 ? -57.619 46.088 215.671 1.00 95.24 126 THR B C 1
ATOM 17627 O O . THR B 1 124 ? -58.489 46.571 216.404 1.00 95.74 126 THR B O 1
ATOM 17638 N N . VAL B 1 125 ? -56.620 46.808 215.118 1.00 89.40 127 VAL B N 1
ATOM 17639 C CA . VAL B 1 125 ? -56.404 48.241 215.382 1.00 89.03 127 VAL B CA 1
ATOM 17640 C C . VAL B 1 125 ? -57.197 49.117 214.396 1.00 93.09 127 VAL B C 1
ATOM 17641 O O . VAL B 1 125 ? -57.149 48.924 213.173 1.00 91.93 127 VAL B O 1
ATOM 17654 N N . ASN B 1 126 ? -57.908 50.111 214.940 1.00 91.52 128 ASN B N 1
ATOM 17655 C CA . ASN B 1 126 ? -58.643 51.052 214.108 1.00 91.14 128 ASN B CA 1
ATOM 17656 C C . ASN B 1 126 ? -57.596 51.840 213.324 1.00 97.20 128 ASN B C 1
ATOM 17657 O O . ASN B 1 126 ? -56.718 52.454 213.930 1.00 98.13 128 ASN B O 1
ATOM 17668 N N . THR B 1 127 ? -57.624 51.718 211.994 1.00 93.20 129 THR B N 1
ATOM 17669 C CA . THR B 1 127 ? -56.681 52.395 211.113 1.00 91.74 129 THR B CA 1
ATOM 17670 C C . THR B 1 127 ? -56.901 53.913 211.045 1.00 96.66 129 THR B C 1
ATOM 17671 O O . THR B 1 127 ? -55.947 54.644 210.760 1.00 98.50 129 THR B O 1
ATOM 17682 N N . TYR B 1 128 ? -58.115 54.387 211.274 1.00 90.74 130 TYR B N 1
ATOM 17683 C CA . TYR B 1 128 ? -58.441 55.787 211.116 1.00 90.31 130 TYR B CA 1
ATOM 17684 C C . TYR B 1 128 ? -58.360 56.566 212.402 1.00 94.77 130 TYR B C 1
ATOM 17685 O O . TYR B 1 128 ? -58.255 57.791 212.343 1.00 95.79 130 TYR B O 1
ATOM 17703 N N . SER B 1 129 ? -58.449 55.900 213.566 1.00 90.82 131 SER B N 1
ATOM 17704 C CA . SER B 1 129 ? -58.493 56.602 214.849 1.00 90.62 131 SER B CA 1
ATOM 17705 C C . SER B 1 129 ? -57.678 55.951 215.969 1.00 97.11 131 SER B C 1
ATOM 17706 O O . SER B 1 129 ? -57.574 54.728 216.103 1.00 97.73 131 SER B O 1
ATOM 17714 N N . THR B 1 130 ? -57.160 56.813 216.822 1.00 94.51 132 THR B N 1
ATOM 17715 C CA . THR B 1 130 ? -56.368 56.467 218.005 1.00 93.26 132 THR B CA 1
ATOM 17716 C C . THR B 1 130 ? -57.221 56.395 219.213 1.00 95.52 132 THR B C 1
ATOM 17717 O O . THR B 1 130 ? -56.697 56.124 220.281 1.00 95.18 132 THR B O 1
ATOM 17728 N N . HIS B 1 131 ? -58.515 56.736 219.079 1.00 92.11 133 HIS B N 1
ATOM 17729 C CA . HIS B 1 131 ? -59.465 56.829 220.181 1.00 92.50 133 HIS B CA 1
ATOM 17730 C C . HIS B 1 131 ? -60.869 56.498 219.771 1.00 93.79 133 HIS B C 1
ATOM 17731 O O . HIS B 1 131 ? -61.241 56.663 218.621 1.00 90.84 133 HIS B O 1
ATOM 17745 N N . GLY B 1 132 ? -61.676 56.210 220.767 1.00 92.53 134 GLY B N 1
ATOM 17746 C CA . GLY B 1 132 ? -63.096 55.996 220.597 1.00 92.89 134 GLY B CA 1
ATOM 17747 C C . GLY B 1 132 ? -63.808 57.263 221.000 1.00 96.79 134 GLY B C 1
ATOM 17748 O O . GLY B 1 132 ? -63.716 57.662 222.161 1.00 98.30 134 GLY B O 1
ATOM 17752 N N . TYR B 1 133 ? -64.498 57.907 220.059 1.00 90.89 135 TYR B N 1
ATOM 17753 C CA . TYR B 1 133 ? -65.224 59.119 220.359 1.00 91.67 135 TYR B CA 1
ATOM 17754 C C . TYR B 1 133 ? -66.662 58.792 220.693 1.00 95.81 135 TYR B C 1
ATOM 17755 O O . TYR B 1 133 ? -67.258 57.854 220.116 1.00 95.32 135 TYR B O 1
ATOM 17773 N N . TYR B 1 134 ? -67.212 59.575 221.637 1.00 93.01 136 TYR B N 1
ATOM 17774 C CA . TYR B 1 134 ? -68.615 59.545 222.051 1.00 94.41 136 TYR B CA 1
ATOM 17775 C C . TYR B 1 134 ? -69.126 60.983 222.263 1.00 100.30 136 TYR B C 1
ATOM 17776 O O . TYR B 1 134 ? -68.373 61.958 222.138 1.00 98.84 136 TYR B O 1
ATOM 17794 N N . PHE B 1 135 ? -70.406 61.108 222.607 1.00 99.69 137 PHE B N 1
ATOM 17795 C CA . PHE B 1 135 ? -71.028 62.394 222.858 1.00 101.66 137 PHE B CA 1
ATOM 17796 C C . PHE B 1 135 ? -71.906 62.362 224.098 1.00 104.62 137 PHE B C 1
ATOM 17797 O O . PHE B 1 135 ? -72.534 61.343 224.371 1.00 105.30 137 PHE B O 1
ATOM 17814 N N . LEU B 1 136 ? -71.958 63.485 224.828 1.00 100.29 138 LEU B N 1
ATOM 17815 C CA . LEU B 1 136 ? -72.851 63.675 225.964 1.00 102.56 138 LEU B CA 1
ATOM 17816 C C . LEU B 1 136 ? -73.904 64.690 225.594 1.00 112.23 138 LEU B C 1
ATOM 17817 O O . LEU B 1 136 ? -73.533 65.773 225.129 1.00 113.94 138 LEU B O 1
ATOM 17833 N N . SER B 1 137 ? -75.210 64.385 225.785 1.00 109.84 139 SER B N 1
ATOM 17834 C CA . SER B 1 137 ? -76.226 65.374 225.446 1.00 110.62 139 SER B CA 1
ATOM 17835 C C . SER B 1 137 ? -77.569 65.232 226.177 1.00 118.26 139 SER B C 1
ATOM 17836 O O . SER B 1 137 ? -78.124 64.137 226.377 1.00 117.71 139 SER B O 1
ATOM 17844 N N . ASP B 1 138 ? -78.117 66.405 226.496 1.00 117.78 140 ASP B N 1
ATOM 17845 C CA . ASP B 1 138 ? -79.415 66.546 227.137 1.00 120.36 140 ASP B CA 1
ATOM 17846 C C . ASP B 1 138 ? -80.525 66.444 226.085 1.00 125.24 140 ASP B C 1
ATOM 17847 O O . ASP B 1 138 ? -81.653 66.099 226.442 1.00 124.85 140 ASP B O 1
ATOM 17856 N N . ALA B 1 139 ? -80.199 66.710 224.780 1.00 122.14 141 ALA B N 1
ATOM 17857 C CA . ALA B 1 139 ? -81.134 66.630 223.630 1.00 121.94 141 ALA B CA 1
ATOM 17858 C C . ALA B 1 139 ? -82.114 65.479 223.777 1.00 123.15 141 ALA B C 1
ATOM 17859 O O . ALA B 1 139 ? -83.303 65.615 223.496 1.00 121.50 141 ALA B O 1
ATOM 17866 N N . ALA B 1 140 ? -81.568 64.333 224.198 1.00 119.73 142 ALA B N 1
ATOM 17867 C CA . ALA B 1 140 ? -82.288 63.096 224.498 1.00 119.35 142 ALA B CA 1
ATOM 17868 C C . ALA B 1 140 ? -83.607 63.374 225.224 1.00 120.45 142 ALA B C 1
ATOM 17869 O O . ALA B 1 140 ? -84.677 63.006 224.741 1.00 118.62 142 ALA B O 1
ATOM 17876 N N . GLY B 1 141 ? -83.482 64.043 226.366 1.00 116.61 143 GLY B N 1
ATOM 17877 C CA . GLY B 1 141 ? -84.544 64.262 227.328 1.00 118.75 143 GLY B CA 1
ATOM 17878 C C . GLY B 1 141 ? -84.231 63.417 228.551 1.00 122.78 143 GLY B C 1
ATOM 17879 O O . GLY B 1 141 ? -84.468 63.837 229.681 1.00 123.93 143 GLY B O 1
ATOM 17883 N N . ALA B 1 142 ? -83.684 62.218 228.333 1.00 118.78 144 ALA B N 1
ATOM 17884 C CA . ALA B 1 142 ? -83.268 61.316 229.393 1.00 119.88 144 ALA B CA 1
ATOM 17885 C C . ALA B 1 142 ? -82.277 60.293 228.865 1.00 125.24 144 ALA B C 1
ATOM 17886 O O . ALA B 1 142 ? -82.322 59.960 227.680 1.00 126.06 144 ALA B O 1
ATOM 17893 N N . PRO B 1 143 ? -81.406 59.719 229.706 1.00 120.61 145 PRO B N 1
ATOM 17894 C CA . PRO B 1 143 ? -80.482 58.695 229.198 1.00 117.24 145 PRO B CA 1
ATOM 17895 C C . PRO B 1 143 ? -81.176 57.384 228.831 1.00 118.63 145 PRO B C 1
ATOM 17896 O O . PRO B 1 143 ? -82.205 57.038 229.426 1.00 121.93 145 PRO B O 1
ATOM 17907 N N . LEU B 1 144 ? -80.578 56.628 227.892 1.00 108.69 146 LEU B N 1
ATOM 17908 C CA . LEU B 1 144 ? -81.040 55.276 227.577 1.00 106.22 146 LEU B CA 1
ATOM 17909 C C . LEU B 1 144 ? -80.645 54.397 228.748 1.00 115.62 146 LEU B C 1
ATOM 17910 O O . LEU B 1 144 ? -79.446 54.157 228.921 1.00 115.68 146 LEU B O 1
ATOM 17926 N N . GLN B 1 145 ? -81.605 53.982 229.593 1.00 114.62 147 GLN B N 1
ATOM 17927 C CA . GLN B 1 145 ? -81.268 53.163 230.754 1.00 115.52 147 GLN B CA 1
ATOM 17928 C C . GLN B 1 145 ? -80.824 51.770 230.310 1.00 115.77 147 GLN B C 1
ATOM 17929 O O . GLN B 1 145 ? -81.494 51.146 229.490 1.00 113.30 147 GLN B O 1
ATOM 17943 N N . MET B 1 146 ? -79.676 51.299 230.834 1.00 112.78 148 MET B N 1
ATOM 17944 C CA . MET B 1 146 ? -79.136 49.983 230.492 1.00 112.04 148 MET B CA 1
ATOM 17945 C C . MET B 1 146 ? -80.062 48.922 231.011 1.00 121.67 148 MET B C 1
ATOM 17946 O O . MET B 1 146 ? -80.654 49.100 232.067 1.00 124.39 148 MET B O 1
ATOM 17960 N N . SER B 1 147 ? -80.220 47.835 230.275 1.00 119.97 149 SER B N 1
ATOM 17961 C CA . SER B 1 147 ? -81.139 46.780 230.681 1.00 122.86 149 SER B CA 1
ATOM 17962 C C . SER B 1 147 ? -80.403 45.581 231.229 1.00 128.48 149 SER B C 1
ATOM 17963 O O . SER B 1 147 ? -79.175 45.492 231.111 1.00 128.26 149 SER B O 1
ATOM 17971 N N . GLN B 1 148 ? -81.165 44.653 231.838 1.00 116.50 150 GLN B N 1
ATOM 17972 C CA . GLN B 1 148 ? -80.606 43.405 232.353 1.00 116.32 150 GLN B CA 1
ATOM 17973 C C . GLN B 1 148 ? -80.259 42.493 231.176 1.00 119.22 150 GLN B C 1
ATOM 17974 O O . GLN B 1 148 ? -80.957 42.514 230.165 1.00 119.42 150 GLN B O 1
ATOM 17988 N N . TYR B 1 149 ? -79.214 41.689 231.306 1.00 114.61 151 TYR B N 1
ATOM 17989 C CA . TYR B 1 149 ? -78.845 40.745 230.261 1.00 114.03 151 TYR B CA 1
ATOM 17990 C C . TYR B 1 149 ? -79.856 39.572 230.254 1.00 121.60 151 TYR B C 1
ATOM 17991 O O . TYR B 1 149 ? -80.091 38.967 231.291 1.00 122.54 151 TYR B O 1
ATOM 18009 N N . THR B 1 150 ? -80.430 39.243 229.092 1.00 120.35 152 THR B N 1
ATOM 18010 C CA . THR B 1 150 ? -81.451 38.188 228.966 1.00 123.46 152 THR B CA 1
ATOM 18011 C C . THR B 1 150 ? -80.880 36.841 228.537 1.00 129.70 152 THR B C 1
ATOM 18012 O O . THR B 1 150 ? -81.400 35.806 228.944 1.00 130.74 152 THR B O 1
ATOM 18023 N N . GLY B 1 151 ? -79.855 36.859 227.697 1.00 128.03 153 GLY B N 1
ATOM 18024 C CA . GLY B 1 151 ? -79.207 35.657 227.174 1.00 129.11 153 GLY B CA 1
ATOM 18025 C C . GLY B 1 151 ? -78.713 34.619 228.167 1.00 135.58 153 GLY B C 1
ATOM 18026 O O . GLY B 1 151 ? -78.454 33.480 227.771 1.00 134.12 153 GLY B O 1
ATOM 18030 N N . GLY B 1 152 ? -78.563 35.002 229.435 1.00 136.35 154 GLY B N 1
ATOM 18031 C CA . GLY B 1 152 ? -78.156 34.082 230.490 1.00 138.65 154 GLY B CA 1
ATOM 18032 C C . GLY B 1 152 ? -79.068 32.870 230.615 1.00 147.40 154 GLY B C 1
ATOM 18033 O O . GLY B 1 152 ? -80.150 32.957 231.214 1.00 148.70 154 GLY B O 1
ATOM 18037 N N . GLY B 1 153 ? -78.627 31.750 230.028 1.00 145.57 155 GLY B N 1
ATOM 18038 C CA . GLY B 1 153 ? -79.371 30.491 230.009 1.00 148.38 155 GLY B CA 1
ATOM 18039 C C . GLY B 1 153 ? -79.811 29.989 231.370 1.00 153.61 155 GLY B C 1
ATOM 18040 O O . GLY B 1 153 ? -79.184 30.300 232.386 1.00 152.53 155 GLY B O 1
ATOM 18044 N N . ALA B 1 154 ? -80.904 29.232 231.402 1.00 152.64 156 ALA B N 1
ATOM 18045 C CA . ALA B 1 154 ? -81.439 28.739 232.668 1.00 155.70 156 ALA B CA 1
ATOM 18046 C C . ALA B 1 154 ? -80.553 27.643 233.297 1.00 157.99 156 ALA B C 1
ATOM 18047 O O . ALA B 1 154 ? -80.366 27.633 234.526 1.00 158.87 156 ALA B O 1
ATOM 18054 N N . SER B 1 155 ? -80.034 26.715 232.454 1.00 150.59 157 SER B N 1
ATOM 18055 C CA . SER B 1 155 ? -79.182 25.608 232.893 1.00 148.55 157 SER B CA 1
ATOM 18056 C C . SER B 1 155 ? -77.797 25.730 232.272 1.00 143.81 157 SER B C 1
ATOM 18057 O O . SER B 1 155 ? -77.694 26.041 231.081 1.00 142.28 157 SER B O 1
ATOM 18065 N N . ALA B 1 156 ? -76.741 25.475 233.076 1.00 133.96 158 ALA B N 1
ATOM 18066 C CA . ALA B 1 156 ? -75.350 25.532 232.629 1.00 128.79 158 ALA B CA 1
ATOM 18067 C C . ALA B 1 156 ? -74.834 24.150 232.311 1.00 129.60 158 ALA B C 1
ATOM 18068 O O . ALA B 1 156 ? -74.910 23.266 233.159 1.00 129.14 158 ALA B O 1
ATOM 18075 N N . GLU B 1 157 ? -74.274 23.962 231.105 1.00 124.06 159 GLU B N 1
ATOM 18076 C CA . GLU B 1 157 ? -73.729 22.664 230.725 1.00 124.44 159 GLU B CA 1
ATOM 18077 C C . GLU B 1 157 ? -72.291 22.508 231.256 1.00 126.66 159 GLU B C 1
ATOM 18078 O O . GLU B 1 157 ? -71.750 21.414 231.165 1.00 129.26 159 GLU B O 1
ATOM 18090 N N . ALA B 1 158 ? -71.690 23.554 231.856 1.00 119.12 160 ALA B N 1
ATOM 18091 C CA . ALA B 1 158 ? -70.355 23.443 232.436 1.00 117.31 160 ALA B CA 1
ATOM 18092 C C . ALA B 1 158 ? -70.094 24.517 233.499 1.00 119.57 160 ALA B C 1
ATOM 18093 O O . ALA B 1 158 ? -70.566 25.636 233.348 1.00 118.44 160 ALA B O 1
ATOM 18100 N N . LEU B 1 159 ? -69.356 24.173 234.569 1.00 115.25 161 LEU B N 1
ATOM 18101 C CA . LEU B 1 159 ? -68.898 25.120 235.595 1.00 113.66 161 LEU B CA 1
ATOM 18102 C C . LEU B 1 159 ? -67.418 25.364 235.245 1.00 114.80 161 LEU B C 1
ATOM 18103 O O . LEU B 1 159 ? -66.664 24.397 235.163 1.00 113.14 161 LEU B O 1
ATOM 18107 N N . ILE B 1 160 ? -67.030 26.609 234.903 1.00 111.43 162 ILE B N 1
ATOM 18108 C CA . ILE B 1 160 ? -65.670 26.888 234.421 1.00 111.80 162 ILE B CA 1
ATOM 18109 C C . ILE B 1 160 ? -64.799 27.490 235.539 1.00 117.78 162 ILE B C 1
ATOM 18110 O O . ILE B 1 160 ? -65.339 28.274 236.324 1.00 118.16 162 ILE B O 1
ATOM 18126 N N . ASP B 1 161 ? -63.475 27.095 235.644 1.00 115.34 163 ASP B N 1
ATOM 18127 C CA . ASP B 1 161 ? -62.569 27.572 236.724 1.00 116.56 163 ASP B CA 1
ATOM 18128 C C . ASP B 1 161 ? -61.637 28.701 236.252 1.00 118.31 163 ASP B C 1
ATOM 18129 O O . ASP B 1 161 ? -60.916 29.255 237.097 1.00 120.27 163 ASP B O 1
ATOM 18138 N N . TYR B 1 162 ? -61.640 29.073 234.955 1.00 109.87 164 TYR B N 1
ATOM 18139 C CA . TYR B 1 162 ? -60.762 30.150 234.495 1.00 107.39 164 TYR B CA 1
ATOM 18140 C C . TYR B 1 162 ? -61.230 30.764 233.184 1.00 106.88 164 TYR B C 1
ATOM 18141 O O . TYR B 1 162 ? -62.003 30.146 232.450 1.00 105.54 164 TYR B O 1
ATOM 18159 N N . TYR B 1 163 ? -60.684 31.954 232.860 1.00 101.39 165 TYR B N 1
ATOM 18160 C CA . TYR B 1 163 ? -60.969 32.677 231.619 1.00 98.17 165 TYR B CA 1
ATOM 18161 C C . TYR B 1 163 ? -59.659 33.030 230.933 1.00 99.85 165 TYR B C 1
ATOM 18162 O O . TYR B 1 163 ? -58.589 32.901 231.532 1.00 99.86 165 TYR B O 1
ATOM 18180 N N . ASP B 1 164 ? -59.757 33.528 229.686 1.00 94.06 166 ASP B N 1
ATOM 18181 C CA . ASP B 1 164 ? -58.630 33.841 228.806 1.00 90.43 166 ASP B CA 1
ATOM 18182 C C . ASP B 1 164 ? -58.327 35.310 228.822 1.00 92.32 166 ASP B C 1
ATOM 18183 O O . ASP B 1 164 ? -59.125 36.098 228.301 1.00 91.35 166 ASP B O 1
ATOM 18192 N N . GLU B 1 165 ? -57.215 35.705 229.455 1.00 90.75 167 GLU B N 1
ATOM 18193 C CA . GLU B 1 165 ? -56.805 37.115 229.513 1.00 91.43 167 GLU B CA 1
ATOM 18194 C C . GLU B 1 165 ? -55.918 37.383 228.309 1.00 99.35 167 GLU B C 1
ATOM 18195 O O . GLU B 1 165 ? -54.877 36.741 228.173 1.00 100.72 167 GLU B O 1
ATOM 18207 N N . LEU B 1 166 ? -56.348 38.315 227.424 1.00 95.79 168 LEU B N 1
ATOM 18208 C CA . LEU B 1 166 ? -55.594 38.703 226.234 1.00 93.33 168 LEU B CA 1
ATOM 18209 C C . LEU B 1 166 ? -54.786 39.972 226.503 1.00 96.04 168 LEU B C 1
ATOM 18210 O O . LEU B 1 166 ? -55.250 40.868 227.216 1.00 93.80 168 LEU B O 1
ATOM 18226 N N . MET B 1 167 ? -53.577 40.017 225.941 1.00 93.78 169 MET B N 1
ATOM 18227 C CA . MET B 1 167 ? -52.654 41.143 226.008 1.00 94.72 169 MET B CA 1
ATOM 18228 C C . MET B 1 167 ? -52.060 41.319 224.646 1.00 97.16 169 MET B C 1
ATOM 18229 O O . MET B 1 167 ? -52.048 40.345 223.881 1.00 96.43 169 MET B O 1
ATOM 18243 N N . LEU B 1 168 ? -51.513 42.516 224.338 1.00 92.30 170 LEU B N 1
ATOM 18244 C CA . LEU B 1 168 ? -51.016 42.767 222.980 1.00 89.77 170 LEU B CA 1
ATOM 18245 C C . LEU B 1 168 ? -49.845 43.691 222.940 1.00 96.50 170 LEU B C 1
ATOM 18246 O O . LEU B 1 168 ? -50.004 44.883 223.181 1.00 96.64 170 LEU B O 1
ATOM 18262 N N . HIS B 1 169 ? -48.683 43.178 222.516 1.00 94.94 171 HIS B N 1
ATOM 18263 C CA . HIS B 1 169 ? -47.538 44.042 222.275 1.00 95.33 171 HIS B CA 1
ATOM 18264 C C . HIS B 1 169 ? -47.580 44.487 220.823 1.00 96.73 171 HIS B C 1
ATOM 18265 O O . HIS B 1 169 ? -47.568 43.611 219.959 1.00 96.02 171 HIS B O 1
ATOM 18279 N N . GLU B 1 170 ? -47.663 45.796 220.534 1.00 91.73 172 GLU B N 1
ATOM 18280 C CA . GLU B 1 170 ? -47.672 46.242 219.131 1.00 91.80 172 GLU B CA 1
ATOM 18281 C C . GLU B 1 170 ? -47.181 47.671 219.005 1.00 98.70 172 GLU B C 1
ATOM 18282 O O . GLU B 1 170 ? -47.854 48.579 219.483 1.00 100.11 172 GLU B O 1
ATOM 18294 N N . GLN B 1 171 ? -46.037 47.886 218.340 1.00 95.56 173 GLN B N 1
ATOM 18295 C CA . GLN B 1 171 ? -45.514 49.235 218.139 1.00 96.28 173 GLN B CA 1
ATOM 18296 C C . GLN B 1 171 ? -45.753 49.643 216.690 1.00 100.07 173 GLN B C 1
ATOM 18297 O O . GLN B 1 171 ? -45.207 49.005 215.794 1.00 100.91 173 GLN B O 1
ATOM 18311 N N . GLU B 1 172 ? -46.588 50.660 216.442 1.00 95.36 174 GLU B N 1
ATOM 18312 C CA . GLU B 1 172 ? -46.857 51.117 215.065 1.00 94.35 174 GLU B CA 1
ATOM 18313 C C . GLU B 1 172 ? -45.762 52.130 214.656 1.00 97.41 174 GLU B C 1
ATOM 18314 O O . GLU B 1 172 ? -46.006 53.344 214.679 1.00 98.99 174 GLU B O 1
ATOM 18326 N N . LEU B 1 173 ? -44.558 51.622 214.285 1.00 90.18 175 LEU B N 1
ATOM 18327 C CA . LEU B 1 173 ? -43.405 52.470 213.975 1.00 89.97 175 LEU B CA 1
ATOM 18328 C C . LEU B 1 173 ? -43.220 52.810 212.531 1.00 96.29 175 LEU B C 1
ATOM 18329 O O . LEU B 1 173 ? -42.898 53.963 212.220 1.00 96.15 175 LEU B O 1
ATOM 18345 N N . TYR B 1 174 ? -43.225 51.776 211.671 1.00 96.09 176 TYR B N 1
ATOM 18346 C CA . TYR B 1 174 ? -42.939 51.925 210.243 1.00 98.71 176 TYR B CA 1
ATOM 18347 C C . TYR B 1 174 ? -44.166 51.635 209.414 1.00 105.93 176 TYR B C 1
ATOM 18348 O O . TYR B 1 174 ? -45.007 50.841 209.808 1.00 101.94 176 TYR B O 1
ATOM 18366 N N . SER B 1 175 ? -44.308 52.360 208.310 1.00 111.73 177 SER B N 1
ATOM 18367 C CA . SER B 1 175 ? -45.458 52.268 207.431 1.00 115.87 177 SER B CA 1
ATOM 18368 C C . SER B 1 175 ? -45.028 52.080 206.004 1.00 129.48 177 SER B C 1
ATOM 18369 O O . SER B 1 175 ? -44.987 53.046 205.239 1.00 132.60 177 SER B O 1
ATOM 18377 N N . PRO B 1 176 ? -44.701 50.858 205.596 1.00 130.98 178 PRO B N 1
ATOM 18378 C CA . PRO B 1 176 ? -44.403 50.640 204.190 1.00 135.89 178 PRO B CA 1
ATOM 18379 C C . PRO B 1 176 ? -45.717 50.855 203.418 1.00 147.66 178 PRO B C 1
ATOM 18380 O O . PRO B 1 176 ? -46.741 50.253 203.780 1.00 146.31 178 PRO B O 1
ATOM 18391 N N . LYS B 1 177 ? -45.719 51.830 202.460 1.00 150.83 179 LYS B N 1
ATOM 18392 C CA . LYS B 1 177 ? -46.915 52.253 201.689 1.00 153.67 179 LYS B CA 1
ATOM 18393 C C . LYS B 1 177 ? -47.502 51.096 200.847 1.00 163.06 179 LYS B C 1
ATOM 18394 O O . LYS B 1 177 ? -48.724 50.947 200.714 1.00 162.53 179 LYS B O 1
ATOM 18398 N N . GLU B 1 178 ? -46.606 50.308 200.259 1.00 164.21 180 GLU B N 1
ATOM 18399 C CA . GLU B 1 178 ? -46.942 49.174 199.405 1.00 166.56 180 GLU B CA 1
ATOM 18400 C C . GLU B 1 178 ? -47.624 47.998 200.155 1.00 168.81 180 GLU B C 1
ATOM 18401 O O . GLU B 1 178 ? -48.748 47.641 199.784 1.00 168.52 180 GLU B O 1
ATOM 18413 N N . SER B 1 179 ? -46.971 47.454 201.217 1.00 163.82 181 SER B N 1
ATOM 18414 C CA . SER B 1 179 ? -47.373 46.273 202.004 1.00 162.18 181 SER B CA 1
ATOM 18415 C C . SER B 1 179 ? -48.886 46.165 202.212 1.00 163.03 181 SER B C 1
ATOM 18416 O O . SER B 1 179 ? -49.524 45.318 201.576 1.00 165.38 181 SER B O 1
ATOM 18424 N N . GLY B 1 180 ? -49.438 47.010 203.079 1.00 152.47 182 GLY B N 1
ATOM 18425 C CA . GLY B 1 180 ? -50.857 46.972 203.370 1.00 148.06 182 GLY B CA 1
ATOM 18426 C C . GLY B 1 180 ? -51.360 48.195 204.096 1.00 139.80 182 GLY B C 1
ATOM 18427 O O . GLY B 1 180 ? -50.820 49.300 203.966 1.00 138.79 182 GLY B O 1
ATOM 18431 N N . ARG B 1 181 ? -52.413 47.955 204.872 1.00 126.88 183 ARG B N 1
ATOM 18432 C CA . ARG B 1 181 ? -53.084 48.890 205.765 1.00 121.18 183 ARG B CA 1
ATOM 18433 C C . ARG B 1 181 ? -52.360 48.942 207.111 1.00 118.00 183 ARG B C 1
ATOM 18434 O O . ARG B 1 181 ? -52.596 49.849 207.907 1.00 115.80 183 ARG B O 1
ATOM 18455 N N . ASP B 1 182 ? -51.503 47.915 207.365 1.00 111.11 184 ASP B N 1
ATOM 18456 C CA . ASP B 1 182 ? -50.743 47.690 208.588 1.00 108.16 184 ASP B CA 1
ATOM 18457 C C . ASP B 1 182 ? -49.465 48.494 208.720 1.00 108.45 184 ASP B C 1
ATOM 18458 O O . ASP B 1 182 ? -48.769 48.730 207.737 1.00 108.72 184 ASP B O 1
ATOM 18467 N N . LEU B 1 183 ? -49.090 48.791 209.975 1.00 101.76 185 LEU B N 1
ATOM 18468 C CA . LEU B 1 183 ? -47.804 49.402 210.298 1.00 99.70 185 LEU B CA 1
ATOM 18469 C C . LEU B 1 183 ? -47.002 48.326 210.956 1.00 102.75 185 LEU B C 1
ATOM 18470 O O . LEU B 1 183 ? -47.579 47.389 211.484 1.00 99.72 185 LEU B O 1
ATOM 18486 N N . TYR B 1 184 ? -45.686 48.442 210.917 1.00 102.92 186 TYR B N 1
ATOM 18487 C CA . TYR B 1 184 ? -44.791 47.461 211.506 1.00 104.12 186 TYR B CA 1
ATOM 18488 C C . TYR B 1 184 ? -43.986 48.100 212.607 1.00 108.57 186 TYR B C 1
ATOM 18489 O O . TYR B 1 184 ? -43.865 49.326 212.692 1.00 108.49 186 TYR B O 1
ATOM 18507 N N . GLY B 1 185 ? -43.485 47.244 213.478 1.00 105.46 187 GLY B N 1
ATOM 18508 C CA . GLY B 1 185 ? -42.720 47.653 214.641 1.00 105.78 187 GLY B CA 1
ATOM 18509 C C . GLY B 1 185 ? -41.225 47.443 214.535 1.00 108.84 187 GLY B C 1
ATOM 18510 O O . GLY B 1 185 ? -40.629 47.576 213.467 1.00 109.33 187 GLY B O 1
ATOM 18514 N N . GLU B 1 186 ? -40.641 47.070 215.666 1.00 104.02 188 GLU B N 1
ATOM 18515 C CA . GLU B 1 186 ? -39.210 46.907 215.917 1.00 105.26 188 GLU B CA 1
ATOM 18516 C C . GLU B 1 186 ? -38.412 46.199 214.827 1.00 110.72 188 GLU B C 1
ATOM 18517 O O . GLU B 1 186 ? -38.808 45.106 214.427 1.00 109.30 188 GLU B O 1
ATOM 18529 N N . SER B 1 187 ? -37.250 46.768 214.415 1.00 110.20 189 SER B N 1
ATOM 18530 C CA . SER B 1 187 ? -36.414 46.118 213.395 1.00 112.32 189 SER B CA 1
ATOM 18531 C C . SER B 1 187 ? -35.340 45.216 213.979 1.00 117.96 189 SER B C 1
ATOM 18532 O O . SER B 1 187 ? -34.767 45.506 215.023 1.00 119.72 189 SER B O 1
ATOM 18540 N N . PHE B 1 188 ? -34.999 44.181 213.228 1.00 114.97 190 PHE B N 1
ATOM 18541 C CA . PHE B 1 188 ? -33.926 43.270 213.559 1.00 118.30 190 PHE B CA 1
ATOM 18542 C C . PHE B 1 188 ? -32.743 43.470 212.583 1.00 127.38 190 PHE B C 1
ATOM 18543 O O . PHE B 1 188 ? -31.910 42.570 212.413 1.00 129.20 190 PHE B O 1
ATOM 18560 N N . SER B 1 189 ? -32.663 44.656 211.951 1.00 126.60 191 SER B N 1
ATOM 18561 C CA . SER B 1 189 ? -31.613 44.961 210.981 1.00 130.85 191 SER B CA 1
ATOM 18562 C C . SER B 1 189 ? -30.276 45.039 211.661 1.00 140.51 191 SER B C 1
ATOM 18563 O O . SER B 1 189 ? -29.331 44.407 211.188 1.00 143.95 191 SER B O 1
ATOM 18571 N N . ALA B 1 190 ? -30.195 45.798 212.782 1.00 137.61 192 ALA B N 1
ATOM 18572 C CA . ALA B 1 190 ? -28.967 45.956 213.576 1.00 140.98 192 ALA B CA 1
ATOM 18573 C C . ALA B 1 190 ? -28.985 45.044 214.782 1.00 144.16 192 ALA B C 1
ATOM 18574 O O . ALA B 1 190 ? -28.070 44.249 214.960 1.00 146.36 192 ALA B O 1
ATOM 18581 N N . VAL B 1 191 ? -30.031 45.158 215.606 1.00 138.12 193 VAL B N 1
ATOM 18582 C CA . VAL B 1 191 ? -30.195 44.351 216.813 1.00 137.87 193 VAL B CA 1
ATOM 18583 C C . VAL B 1 191 ? -30.720 42.986 216.399 1.00 139.51 193 VAL B C 1
ATOM 18584 O O . VAL B 1 191 ? -31.796 42.918 215.832 1.00 136.93 193 VAL B O 1
ATOM 18597 N N . ASN B 1 192 ? -29.996 41.905 216.660 1.00 137.27 194 ASN B N 1
ATOM 18598 C CA . ASN B 1 192 ? -30.480 40.586 216.249 1.00 135.69 194 ASN B CA 1
ATOM 18599 C C . ASN B 1 192 ? -31.451 39.972 217.311 1.00 136.91 194 ASN B C 1
ATOM 18600 O O . ASN B 1 192 ? -32.184 39.040 216.977 1.00 135.29 194 ASN B O 1
ATOM 18611 N N . THR B 1 193 ? -31.510 40.518 218.543 1.00 132.53 195 THR B N 1
ATOM 18612 C CA . THR B 1 193 ? -32.392 39.985 219.578 1.00 129.86 195 THR B CA 1
ATOM 18613 C C . THR B 1 193 ? -33.132 41.085 220.346 1.00 130.21 195 THR B C 1
ATOM 18614 O O . THR B 1 193 ? -32.515 41.922 220.998 1.00 130.49 195 THR B O 1
ATOM 18625 N N . ARG B 1 194 ? -34.470 41.032 220.323 1.00 123.55 196 ARG B N 1
ATOM 18626 C CA . ARG B 1 194 ? -35.327 42.016 220.985 1.00 121.27 196 ARG B CA 1
ATOM 18627 C C . ARG B 1 194 ? -36.229 41.337 222.025 1.00 125.53 196 ARG B C 1
ATOM 18628 O O . ARG B 1 194 ? -36.930 40.368 221.710 1.00 124.73 196 ARG B O 1
ATOM 18649 N N . THR B 1 195 ? -36.220 41.868 223.260 1.00 121.43 197 THR B N 1
ATOM 18650 C CA . THR B 1 195 ? -36.979 41.298 224.364 1.00 120.36 197 THR B CA 1
ATOM 18651 C C . THR B 1 195 ? -38.191 42.203 224.684 1.00 120.61 197 THR B C 1
ATOM 18652 O O . THR B 1 195 ? -38.072 43.427 224.676 1.00 121.27 197 THR B O 1
ATOM 18663 N N . VAL B 1 196 ? -39.361 41.576 224.927 1.00 112.95 198 VAL B N 1
ATOM 18664 C CA . VAL B 1 196 ? -40.640 42.230 225.239 1.00 109.22 198 VAL B CA 1
ATOM 18665 C C . VAL B 1 196 ? -41.179 41.654 226.542 1.00 112.98 198 VAL B C 1
ATOM 18666 O O . VAL B 1 196 ? -41.394 40.449 226.605 1.00 113.37 198 VAL B O 1
ATOM 18679 N N . LYS B 1 197 ? -41.425 42.494 227.562 1.00 108.90 199 LYS B N 1
ATOM 18680 C CA . LYS B 1 197 ? -41.917 42.044 228.871 1.00 108.94 199 LYS B CA 1
ATOM 18681 C C . LYS B 1 197 ? -43.391 42.411 229.065 1.00 112.81 199 LYS B C 1
ATOM 18682 O O . LYS B 1 197 ? -43.735 43.582 228.963 1.00 113.60 199 LYS B O 1
ATOM 18701 N N . PHE B 1 198 ? -44.244 41.438 229.398 1.00 108.18 200 PHE B N 1
ATOM 18702 C CA . PHE B 1 198 ? -45.667 41.662 229.663 1.00 106.54 200 PHE B CA 1
ATOM 18703 C C . PHE B 1 198 ? -45.921 41.580 231.164 1.00 113.68 200 PHE B C 1
ATOM 18704 O O . PHE B 1 198 ? -45.493 40.589 231.763 1.00 117.82 200 PHE B O 1
ATOM 18721 N N . PRO B 1 199 ? -46.622 42.537 231.812 1.00 107.16 201 PRO B N 1
ATOM 18722 C CA . PRO B 1 199 ? -46.947 42.370 233.238 1.00 108.01 201 PRO B CA 1
ATOM 18723 C C . PRO B 1 199 ? -48.002 41.281 233.394 1.00 109.71 201 PRO B C 1
ATOM 18724 O O . PRO B 1 199 ? -48.944 41.210 232.594 1.00 106.42 201 PRO B O 1
ATOM 18735 N N . LEU B 1 200 ? -47.852 40.417 234.395 1.00 108.63 202 LEU B N 1
ATOM 18736 C CA . LEU B 1 200 ? -48.743 39.276 234.497 1.00 108.11 202 LEU B CA 1
ATOM 18737 C C . LEU B 1 200 ? -49.915 39.398 235.475 1.00 114.49 202 LEU B C 1
ATOM 18738 O O . LEU B 1 200 ? -50.725 38.493 235.456 1.00 117.69 202 LEU B O 1
ATOM 18754 N N . ARG B 1 201 ? -50.138 40.473 236.189 1.00 108.09 203 ARG B N 1
ATOM 18755 C CA . ARG B 1 201 ? -51.395 40.587 236.954 1.00 107.68 203 ARG B CA 1
ATOM 18756 C C . ARG B 1 201 ? -51.682 39.428 237.949 1.00 110.44 203 ARG B C 1
ATOM 18757 O O . ARG B 1 201 ? -51.208 38.300 237.823 1.00 106.95 203 ARG B O 1
ATOM 18778 N N . GLY B 1 202 ? -52.503 39.771 238.925 1.00 109.97 204 GLY B N 1
ATOM 18779 C CA . GLY B 1 202 ? -52.803 38.904 240.046 1.00 113.44 204 GLY B CA 1
ATOM 18780 C C . GLY B 1 202 ? -53.484 37.590 239.765 1.00 117.35 204 GLY B C 1
ATOM 18781 O O . GLY B 1 202 ? -53.003 36.537 240.197 1.00 120.18 204 GLY B O 1
ATOM 18785 N N . ASN B 1 203 ? -54.629 37.635 239.116 1.00 110.17 205 ASN B N 1
ATOM 18786 C CA . ASN B 1 203 ? -55.381 36.415 238.910 1.00 109.34 205 ASN B CA 1
ATOM 18787 C C . ASN B 1 203 ? -54.717 35.458 237.873 1.00 115.62 205 ASN B C 1
ATOM 18788 O O . ASN B 1 203 ? -55.201 34.325 237.734 1.00 117.20 205 ASN B O 1
ATOM 18799 N N . THR B 1 204 ? -53.610 35.870 237.172 1.00 110.61 206 THR B N 1
ATOM 18800 C CA . THR B 1 204 ? -52.908 34.935 236.282 1.00 109.35 206 THR B CA 1
ATOM 18801 C C . THR B 1 204 ? -52.473 33.671 237.038 1.00 118.17 206 THR B C 1
ATOM 18802 O O . THR B 1 204 ? -51.872 33.759 238.118 1.00 122.50 206 THR B O 1
ATOM 18813 N N . ARG B 1 205 ? -52.740 32.507 236.450 1.00 112.36 207 ARG B N 1
ATOM 18814 C CA . ARG B 1 205 ? -52.362 31.239 237.064 1.00 113.56 207 ARG B CA 1
ATOM 18815 C C . ARG B 1 205 ? -50.886 30.968 236.913 1.00 116.64 207 ARG B C 1
ATOM 18816 O O . ARG B 1 205 ? -50.398 31.080 235.803 1.00 113.44 207 ARG B O 1
ATOM 18837 N N . SER B 1 206 ? -50.203 30.517 237.985 1.00 116.79 208 SER B N 1
ATOM 18838 C CA . SER B 1 206 ? -48.781 30.129 237.970 1.00 118.11 208 SER B CA 1
ATOM 18839 C C . SER B 1 206 ? -48.422 29.288 236.746 1.00 122.42 208 SER B C 1
ATOM 18840 O O . SER B 1 206 ? -47.424 29.552 236.074 1.00 120.99 208 SER B O 1
ATOM 18848 N N . SER B 1 207 ? -49.224 28.243 236.506 1.00 120.38 209 SER B N 1
ATOM 18849 C CA . SER B 1 207 ? -49.020 27.292 235.425 1.00 119.73 209 SER B CA 1
ATOM 18850 C C . SER B 1 207 ? -50.268 27.169 234.562 1.00 120.88 209 SER B C 1
ATOM 18851 O O . SER B 1 207 ? -51.386 27.180 235.064 1.00 120.13 209 SER B O 1
ATOM 18859 N N . GLY B 1 208 ? -50.050 27.052 233.262 1.00 116.87 210 GLY B N 1
ATOM 18860 C CA . GLY B 1 208 ? -51.116 26.936 232.273 1.00 114.50 210 GLY B CA 1
ATOM 18861 C C . GLY B 1 208 ? -50.595 27.068 230.850 1.00 114.49 210 GLY B C 1
ATOM 18862 O O . GLY B 1 208 ? -49.402 27.315 230.646 1.00 114.28 210 GLY B O 1
ATOM 18866 N N . GLU B 1 209 ? -51.474 26.868 229.853 1.00 107.37 211 GLU B N 1
ATOM 18867 C CA . GLU B 1 209 ? -51.084 26.978 228.452 1.00 104.84 211 GLU B CA 1
ATOM 18868 C C . GLU B 1 209 ? -50.941 28.474 228.073 1.00 108.99 211 GLU B C 1
ATOM 18869 O O . GLU B 1 209 ? -51.846 29.279 228.348 1.00 108.72 211 GLU B O 1
ATOM 18881 N N . LEU B 1 210 ? -49.794 28.840 227.479 1.00 103.93 212 LEU B N 1
ATOM 18882 C CA . LEU B 1 210 ? -49.516 30.209 227.089 1.00 101.61 212 LEU B CA 1
ATOM 18883 C C . LEU B 1 210 ? -49.731 30.382 225.599 1.00 109.31 212 LEU B C 1
ATOM 18884 O O . LEU B 1 210 ? -48.850 30.059 224.791 1.00 110.22 212 LEU B O 1
ATOM 18900 N N . GLY B 1 211 ? -50.892 30.901 225.238 1.00 106.80 213 GLY B N 1
ATOM 18901 C CA . GLY B 1 211 ? -51.212 31.153 223.841 1.00 106.08 213 GLY B CA 1
ATOM 18902 C C . GLY B 1 211 ? -50.487 32.377 223.328 1.00 109.62 213 GLY B C 1
ATOM 18903 O O . GLY B 1 211 ? -50.433 33.391 224.035 1.00 109.33 213 GLY B O 1
ATOM 18907 N N . THR B 1 212 ? -49.892 32.277 222.111 1.00 105.02 214 THR B N 1
ATOM 18908 C CA . THR B 1 212 ? -49.171 33.386 221.472 1.00 102.40 214 THR B CA 1
ATOM 18909 C C . THR B 1 212 ? -49.339 33.429 219.961 1.00 105.86 214 THR B C 1
ATOM 18910 O O . THR B 1 212 ? -49.047 32.426 219.279 1.00 108.03 214 THR B O 1
ATOM 18921 N N . VAL B 1 213 ? -49.723 34.619 219.434 1.00 98.00 215 VAL B N 1
ATOM 18922 C CA . VAL B 1 213 ? -49.728 34.889 218.002 1.00 96.22 215 VAL B CA 1
ATOM 18923 C C . VAL B 1 213 ? -48.594 35.860 217.786 1.00 101.66 215 VAL B C 1
ATOM 18924 O O . VAL B 1 213 ? -48.608 36.951 218.368 1.00 101.79 215 VAL B O 1
ATOM 18937 N N . PHE B 1 214 ? -47.565 35.419 217.048 1.00 98.14 216 PHE B N 1
ATOM 18938 C CA . PHE B 1 214 ? -46.366 36.199 216.759 1.00 97.41 216 PHE B CA 1
ATOM 18939 C C . PHE B 1 214 ? -46.375 36.548 215.288 1.00 100.46 216 PHE B C 1
ATOM 18940 O O . PHE B 1 214 ? -46.250 35.648 214.462 1.00 100.28 216 PHE B O 1
ATOM 18957 N N . SER B 1 215 ? -46.548 37.839 214.956 1.00 95.61 217 SER B N 1
ATOM 18958 C CA . SER B 1 215 ? -46.600 38.321 213.581 1.00 94.47 217 SER B CA 1
ATOM 18959 C C . SER B 1 215 ? -45.372 39.173 213.261 1.00 98.66 217 SER B C 1
ATOM 18960 O O . SER B 1 215 ? -45.088 40.119 213.992 1.00 99.04 217 SER B O 1
ATOM 18968 N N . TYR B 1 216 ? -44.642 38.848 212.183 1.00 95.15 218 TYR B N 1
ATOM 18969 C CA . TYR B 1 216 ? -43.498 39.645 211.741 1.00 96.06 218 TYR B CA 1
ATOM 18970 C C . TYR B 1 216 ? -43.402 39.613 210.229 1.00 104.02 218 TYR B C 1
ATOM 18971 O O . TYR B 1 216 ? -44.101 38.832 209.573 1.00 105.49 218 TYR B O 1
ATOM 18989 N N . ILE B 1 217 ? -42.561 40.497 209.680 1.00 100.03 219 ILE B N 1
ATOM 18990 C CA . ILE B 1 217 ? -42.347 40.640 208.238 1.00 99.83 219 ILE B CA 1
ATOM 18991 C C . ILE B 1 217 ? -40.843 40.513 207.993 1.00 110.64 219 ILE B C 1
ATOM 18992 O O . ILE B 1 217 ? -40.059 40.861 208.887 1.00 111.21 219 ILE B O 1
ATOM 19008 N N . ALA B 1 218 ? -40.428 39.986 206.815 1.00 109.81 220 ALA B N 1
ATOM 19009 C CA . ALA B 1 218 ? -39.005 39.779 206.549 1.00 111.30 220 ALA B CA 1
ATOM 19010 C C . ALA B 1 218 ? -38.632 39.759 205.077 1.00 117.96 220 ALA B C 1
ATOM 19011 O O . ALA B 1 218 ? -39.227 39.001 204.312 1.00 119.02 220 ALA B O 1
ATOM 19018 N N . LYS B 1 219 ? -37.600 40.539 204.690 1.00 115.92 221 LYS B N 1
ATOM 19019 C CA . LYS B 1 219 ? -37.017 40.506 203.342 1.00 117.65 221 LYS B CA 1
ATOM 19020 C C . LYS B 1 219 ? -35.537 40.243 203.500 1.00 125.36 221 LYS B C 1
ATOM 19021 O O . LYS B 1 219 ? -34.874 41.025 204.183 1.00 125.90 221 LYS B O 1
ATOM 19040 N N . ALA B 1 220 ? -35.021 39.132 202.923 1.00 124.47 222 ALA B N 1
ATOM 19041 C CA . ALA B 1 220 ? -33.593 38.789 203.003 1.00 127.87 222 ALA B CA 1
ATOM 19042 C C . ALA B 1 220 ? -32.747 39.694 202.092 1.00 136.49 222 ALA B C 1
ATOM 19043 O O . ALA B 1 220 ? -33.205 40.069 201.015 1.00 136.72 222 ALA B O 1
ATOM 19050 N N . ARG B 1 221 ? -31.512 40.016 202.478 1.00 136.54 223 ARG B N 1
ATOM 19051 C CA . ARG B 1 221 ? -30.670 40.854 201.623 1.00 139.81 223 ARG B CA 1
ATOM 19052 C C . ARG B 1 221 ? -29.729 39.999 200.820 1.00 148.37 223 ARG B C 1
ATOM 19053 O O . ARG B 1 221 ? -29.148 40.509 199.879 1.00 150.13 223 ARG B O 1
ATOM 19074 N N . SER B 1 222 ? -29.598 38.707 201.145 1.00 148.17 224 SER B N 1
ATOM 19075 C CA . SER B 1 222 ? -28.859 37.752 200.322 1.00 153.80 224 SER B CA 1
ATOM 19076 C C . SER B 1 222 ? -29.710 36.507 200.156 1.00 157.74 224 SER B C 1
ATOM 19077 O O . SER B 1 222 ? -30.634 36.292 200.940 1.00 154.06 224 SER B O 1
ATOM 19085 N N . ALA B 1 223 ? -29.431 35.709 199.124 1.00 158.21 225 ALA B N 1
ATOM 19086 C CA . ALA B 1 223 ? -30.199 34.498 198.868 1.00 158.59 225 ALA B CA 1
ATOM 19087 C C . ALA B 1 223 ? -29.822 33.390 199.846 1.00 165.26 225 ALA B C 1
ATOM 19088 O O . ALA B 1 223 ? -28.768 33.458 200.485 1.00 165.71 225 ALA B O 1
ATOM 19095 N N . GLY B 1 224 ? -30.700 32.390 199.955 1.00 163.63 226 GLY B N 1
ATOM 19096 C CA . GLY B 1 224 ? -30.510 31.236 200.829 1.00 165.81 226 GLY B CA 1
ATOM 19097 C C . GLY B 1 224 ? -30.199 31.609 202.268 1.00 170.95 226 GLY B C 1
ATOM 19098 O O . GLY B 1 224 ? -30.897 32.445 202.855 1.00 167.87 226 GLY B O 1
ATOM 19102 N N . GLY B 1 225 ? -29.140 31.014 202.822 1.00 170.67 227 GLY B N 1
ATOM 19103 C CA . GLY B 1 225 ? -28.671 31.301 204.174 1.00 169.04 227 GLY B CA 1
ATOM 19104 C C . GLY B 1 225 ? -29.525 30.786 205.321 1.00 167.47 227 GLY B C 1
ATOM 19105 O O . GLY B 1 225 ? -30.754 30.708 205.220 1.00 162.80 227 GLY B O 1
ATOM 19109 N N . GLY B 1 226 ? -28.858 30.470 206.430 1.00 164.54 228 GLY B N 1
ATOM 19110 C CA . GLY B 1 226 ? -29.508 29.991 207.640 1.00 161.32 228 GLY B CA 1
ATOM 19111 C C . GLY B 1 226 ? -30.122 31.134 208.426 1.00 157.45 228 GLY B C 1
ATOM 19112 O O . GLY B 1 226 ? -29.509 31.636 209.370 1.00 156.97 228 GLY B O 1
ATOM 19116 N N . ARG B 1 227 ? -31.334 31.565 208.029 1.00 147.62 229 ARG B N 1
ATOM 19117 C CA . ARG B 1 227 ? -32.061 32.640 208.707 1.00 142.18 229 ARG B CA 1
ATOM 19118 C C . ARG B 1 227 ? -33.191 32.056 209.518 1.00 143.59 229 ARG B C 1
ATOM 19119 O O . ARG B 1 227 ? -33.966 31.282 208.957 1.00 143.85 229 ARG B O 1
ATOM 19140 N N . GLU B 1 228 ? -33.316 32.418 210.814 1.00 137.31 230 GLU B N 1
ATOM 19141 C CA . GLU B 1 228 ? -34.398 31.898 211.650 1.00 134.41 230 GLU B CA 1
ATOM 19142 C C . GLU B 1 228 ? -34.877 32.918 212.698 1.00 134.92 230 GLU B C 1
ATOM 19143 O O . GLU B 1 228 ? -34.057 33.492 213.418 1.00 135.64 230 GLU B O 1
ATOM 19147 N N . MET B 1 229 ? -36.222 33.108 212.786 1.00 127.63 231 MET B N 1
ATOM 19148 C CA . MET B 1 229 ? -36.906 33.948 213.782 1.00 124.39 231 MET B CA 1
ATOM 19149 C C . MET B 1 229 ? -37.362 33.030 214.911 1.00 127.42 231 MET B C 1
ATOM 19150 O O . MET B 1 229 ? -38.159 32.128 214.659 1.00 125.50 231 MET B O 1
ATOM 19164 N N . SER B 1 230 ? -36.826 33.205 216.129 1.00 126.24 232 SER B N 1
ATOM 19165 C CA . SER B 1 230 ? -37.108 32.300 217.248 1.00 127.38 232 SER B CA 1
ATOM 19166 C C . SER B 1 230 ? -37.649 33.023 218.450 1.00 130.49 232 SER B C 1
ATOM 19167 O O . SER B 1 230 ? -37.064 34.022 218.870 1.00 131.69 232 SER B O 1
ATOM 19175 N N . LEU B 1 231 ? -38.765 32.523 219.011 1.00 123.93 233 LEU B N 1
ATOM 19176 C CA . LEU B 1 231 ? -39.380 33.096 220.210 1.00 120.97 233 LEU B CA 1
ATOM 19177 C C . LEU B 1 231 ? -39.114 32.183 221.405 1.00 127.32 233 LEU B C 1
ATOM 19178 O O . LEU B 1 231 ? -39.016 30.958 221.260 1.00 127.48 233 LEU B O 1
ATOM 19194 N N . SER B 1 232 ? -38.976 32.798 222.582 1.00 125.06 234 SER B N 1
ATOM 19195 C CA . SER B 1 232 ? -38.767 32.089 223.830 1.00 127.58 234 SER B CA 1
ATOM 19196 C C . SER B 1 232 ? -39.429 32.871 224.955 1.00 130.18 234 SER B C 1
ATOM 19197 O O . SER B 1 232 ? -39.235 34.080 225.012 1.00 129.27 234 SER B O 1
ATOM 19205 N N . ALA B 1 233 ? -40.254 32.219 225.798 1.00 125.67 235 ALA B N 1
ATOM 19206 C CA . ALA B 1 233 ? -40.896 32.885 226.925 1.00 123.80 235 ALA B CA 1
ATOM 19207 C C . ALA B 1 233 ? -40.266 32.378 228.203 1.00 130.67 235 ALA B C 1
ATOM 19208 O O . ALA B 1 233 ? -40.234 31.165 228.420 1.00 131.12 235 ALA B O 1
ATOM 19215 N N . ASN B 1 234 ? -39.715 33.297 229.026 1.00 129.29 236 ASN B N 1
ATOM 19216 C CA . ASN B 1 234 ? -39.041 32.978 230.289 1.00 133.22 236 ASN B CA 1
ATOM 19217 C C . ASN B 1 234 ? -38.033 31.846 230.086 1.00 140.92 236 ASN B C 1
ATOM 19218 O O . ASN B 1 234 ? -37.980 30.917 230.888 1.00 142.80 236 ASN B O 1
ATOM 19229 N N . GLY B 1 235 ? -37.298 31.896 228.974 1.00 138.47 237 GLY B N 1
ATOM 19230 C CA . GLY B 1 235 ? -36.307 30.879 228.636 1.00 141.30 237 GLY B CA 1
ATOM 19231 C C . GLY B 1 235 ? -36.819 29.653 227.900 1.00 142.06 237 GLY B C 1
ATOM 19232 O O . GLY B 1 235 ? -36.027 28.969 227.247 1.00 144.53 237 GLY B O 1
ATOM 19236 N N . ILE B 1 236 ? -38.125 29.341 227.994 1.00 132.92 238 ILE B N 1
ATOM 19237 C CA . ILE B 1 236 ? -38.687 28.180 227.302 1.00 130.53 238 ILE B CA 1
ATOM 19238 C C . ILE B 1 236 ? -38.920 28.565 225.837 1.00 129.55 238 ILE B C 1
ATOM 19239 O O . ILE B 1 236 ? -39.601 29.557 225.577 1.00 125.01 238 ILE B O 1
ATOM 19255 N N . LEU B 1 237 ? -38.345 27.790 224.889 1.00 125.51 239 LEU B N 1
ATOM 19256 C CA . LEU B 1 237 ? -38.508 28.063 223.462 1.00 121.43 239 LEU B CA 1
ATOM 19257 C C . LEU B 1 237 ? -39.913 27.720 223.024 1.00 124.73 239 LEU B C 1
ATOM 19258 O O . LEU B 1 237 ? -40.345 26.575 223.188 1.00 125.85 239 LEU B O 1
ATOM 19274 N N . ILE B 1 238 ? -40.585 28.696 222.392 1.00 118.91 240 ILE B N 1
ATOM 19275 C CA . ILE B 1 238 ? -41.932 28.536 221.869 1.00 116.86 240 ILE B CA 1
ATOM 19276 C C . ILE B 1 238 ? -41.799 27.970 220.462 1.00 121.19 240 ILE B C 1
ATOM 19277 O O . ILE B 1 238 ? -42.406 26.937 220.164 1.00 121.70 240 ILE B O 1
ATOM 19293 N N . PHE B 1 239 ? -40.967 28.608 219.616 1.00 117.94 241 PHE B N 1
ATOM 19294 C CA . PHE B 1 239 ? -40.727 28.133 218.253 1.00 119.80 241 PHE B CA 1
ATOM 19295 C C . PHE B 1 239 ? -39.413 28.623 217.679 1.00 127.20 241 PHE B C 1
ATOM 19296 O O . PHE B 1 239 ? -38.748 29.477 218.261 1.00 128.03 241 PHE B O 1
ATOM 19313 N N . SER B 1 240 ? -39.077 28.100 216.500 1.00 125.14 242 SER B N 1
ATOM 19314 C CA . SER B 1 240 ? -37.942 28.539 215.705 1.00 126.37 242 SER B CA 1
ATOM 19315 C C . SER B 1 240 ? -38.355 28.420 214.241 1.00 131.53 242 SER B C 1
ATOM 19316 O O . SER B 1 240 ? -38.504 27.312 213.733 1.00 133.44 242 SER B O 1
ATOM 19324 N N . ASP B 1 241 ? -38.632 29.553 213.596 1.00 127.10 243 ASP B N 1
ATOM 19325 C CA . ASP B 1 241 ? -39.150 29.583 212.231 1.00 127.56 243 ASP B CA 1
ATOM 19326 C C . ASP B 1 241 ? -38.043 29.767 211.190 1.00 134.86 243 ASP B C 1
ATOM 19327 O O . ASP B 1 241 ? -37.357 30.785 211.211 1.00 132.97 243 ASP B O 1
ATOM 19336 N N . PRO B 1 242 ? -37.879 28.831 210.236 1.00 136.41 244 PRO B N 1
ATOM 19337 C CA . PRO B 1 242 ? -36.864 29.030 209.195 1.00 139.05 244 PRO B CA 1
ATOM 19338 C C . PRO B 1 242 ? -37.372 29.992 208.135 1.00 141.96 244 PRO B C 1
ATOM 19339 O O . PRO B 1 242 ? -38.529 29.889 207.734 1.00 140.71 244 PRO B O 1
ATOM 19350 N N . PHE B 1 243 ? -36.517 30.924 207.689 1.00 138.00 245 PHE B N 1
ATOM 19351 C CA . PHE B 1 243 ? -36.840 31.909 206.656 1.00 135.02 245 PHE B CA 1
ATOM 19352 C C . PHE B 1 243 ? -35.754 31.859 205.573 1.00 139.02 245 PHE B C 1
ATOM 19353 O O . PHE B 1 243 ? -34.595 31.569 205.872 1.00 140.52 245 PHE B O 1
ATOM 19370 N N . SER B 1 244 ? -36.148 32.067 204.312 1.00 134.69 246 SER B N 1
ATOM 19371 C CA . SER B 1 244 ? -35.228 32.054 203.174 1.00 137.77 246 SER B CA 1
ATOM 19372 C C . SER B 1 244 ? -35.844 32.787 201.969 1.00 139.83 246 SER B C 1
ATOM 19373 O O . SER B 1 244 ? -37.060 32.980 201.935 1.00 136.50 246 SER B O 1
ATOM 19381 N N . MET B 1 245 ? -35.015 33.202 200.993 1.00 138.27 247 MET B N 1
ATOM 19382 C CA . MET B 1 245 ? -35.515 33.884 199.797 1.00 138.08 247 MET B CA 1
ATOM 19383 C C . MET B 1 245 ? -34.641 33.572 198.558 1.00 148.73 247 MET B C 1
ATOM 19384 O O . MET B 1 245 ? -33.440 33.324 198.697 1.00 151.99 247 MET B O 1
ATOM 19398 N N . THR B 1 246 ? -35.266 33.539 197.353 1.00 146.08 248 THR B N 1
ATOM 19399 C CA . THR B 1 246 ? -34.566 33.277 196.087 1.00 149.80 248 THR B CA 1
ATOM 19400 C C . THR B 1 246 ? -33.806 34.494 195.639 1.00 155.18 248 THR B C 1
ATOM 19401 O O . THR B 1 246 ? -34.211 35.615 195.945 1.00 151.09 248 THR B O 1
ATOM 19412 N N . SER B 1 247 ? -32.760 34.286 194.827 1.00 157.82 249 SER B N 1
ATOM 19413 C CA . SER B 1 247 ? -31.968 35.377 194.232 1.00 159.64 249 SER B CA 1
ATOM 19414 C C . SER B 1 247 ? -32.870 36.369 193.489 1.00 160.92 249 SER B C 1
ATOM 19415 O O . SER B 1 247 ? -32.611 37.574 193.530 1.00 159.01 249 SER B O 1
ATOM 19423 N N . ASN B 1 248 ? -33.942 35.851 192.830 1.00 156.59 250 ASN B N 1
ATOM 19424 C CA . ASN B 1 248 ? -34.899 36.679 192.101 1.00 154.80 250 ASN B CA 1
ATOM 19425 C C . ASN B 1 248 ? -35.797 37.430 193.081 1.00 150.31 250 ASN B C 1
ATOM 19426 O O . ASN B 1 248 ? -36.120 38.585 192.811 1.00 149.61 250 ASN B O 1
ATOM 19437 N N . GLU B 1 249 ? -36.183 36.801 194.218 1.00 141.00 251 GLU B N 1
ATOM 19438 C CA . GLU B 1 249 ? -37.001 37.460 195.250 1.00 134.69 251 GLU B CA 1
ATOM 19439 C C . GLU B 1 249 ? -36.217 38.590 195.914 1.00 137.05 251 GLU B C 1
ATOM 19440 O O . GLU B 1 249 ? -36.786 39.649 196.189 1.00 134.16 251 GLU B O 1
ATOM 19452 N N . VAL B 1 250 ? -34.905 38.374 196.161 1.00 135.02 252 VAL B N 1
ATOM 19453 C CA . VAL B 1 250 ? -34.045 39.396 196.765 1.00 133.76 252 VAL B CA 1
ATOM 19454 C C . VAL B 1 250 ? -33.862 40.536 195.745 1.00 143.34 252 VAL B C 1
ATOM 19455 O O . VAL B 1 250 ? -33.966 41.706 196.109 1.00 141.78 252 VAL B O 1
ATOM 19468 N N . SER B 1 251 ? -33.621 40.172 194.466 1.00 145.49 253 SER B N 1
ATOM 19469 C CA . SER B 1 251 ? -33.424 41.102 193.356 1.00 148.71 253 SER B CA 1
ATOM 19470 C C . SER B 1 251 ? -34.655 41.972 193.025 1.00 154.29 253 SER B C 1
ATOM 19471 O O . SER B 1 251 ? -34.493 43.035 192.434 1.00 154.82 253 SER B O 1
ATOM 19479 N N . ASN B 1 252 ? -35.861 41.530 193.354 1.00 152.95 254 ASN B N 1
ATOM 19480 C CA . ASN B 1 252 ? -37.067 42.307 193.060 1.00 154.07 254 ASN B CA 1
ATOM 19481 C C . ASN B 1 252 ? -37.190 43.516 193.990 1.00 161.50 254 ASN B C 1
ATOM 19482 O O . ASN B 1 252 ? -36.807 43.439 195.161 1.00 159.33 254 ASN B O 1
ATOM 19493 N N . SER B 1 253 ? -37.756 44.620 193.463 1.00 162.47 255 SER B N 1
ATOM 19494 C CA . SER B 1 253 ? -37.990 45.856 194.217 1.00 161.59 255 SER B CA 1
ATOM 19495 C C . SER B 1 253 ? -39.367 45.827 194.902 1.00 166.70 255 SER B C 1
ATOM 19496 O O . SER B 1 253 ? -39.465 46.182 196.086 1.00 165.04 255 SER B O 1
ATOM 19504 N N . TYR B 1 254 ? -40.420 45.394 194.172 1.00 164.73 256 TYR B N 1
ATOM 19505 C CA . TYR B 1 254 ? -41.785 45.363 194.721 1.00 162.15 256 TYR B CA 1
ATOM 19506 C C . TYR B 1 254 ? -42.004 44.258 195.801 1.00 164.19 256 TYR B C 1
ATOM 19507 O O . TYR B 1 254 ? -42.908 44.437 196.616 1.00 161.79 256 TYR B O 1
ATOM 19511 N N . LEU B 1 255 ? -41.183 43.156 195.845 1.00 161.34 257 LEU B N 1
ATOM 19512 C CA . LEU B 1 255 ? -41.361 42.034 196.815 1.00 159.10 257 LEU B CA 1
ATOM 19513 C C . LEU B 1 255 ? -41.510 42.476 198.297 1.00 157.39 257 LEU B C 1
ATOM 19514 O O . LEU B 1 255 ? -42.165 41.781 199.079 1.00 153.16 257 LEU B O 1
ATOM 19530 N N . ALA B 1 256 ? -40.885 43.605 198.654 1.00 154.00 258 ALA B N 1
ATOM 19531 C CA . ALA B 1 256 ? -40.947 44.339 199.926 1.00 150.87 258 ALA B CA 1
ATOM 19532 C C . ALA B 1 256 ? -41.407 43.549 201.227 1.00 147.60 258 ALA B C 1
ATOM 19533 O O . ALA B 1 256 ? -42.132 44.123 202.052 1.00 145.14 258 ALA B O 1
ATOM 19540 N N . GLY B 1 257 ? -40.896 42.324 201.433 1.00 139.52 259 GLY B N 1
ATOM 19541 C CA . GLY B 1 257 ? -41.116 41.548 202.652 1.00 134.52 259 GLY B CA 1
ATOM 19542 C C . GLY B 1 257 ? -42.215 40.504 202.671 1.00 131.50 259 GLY B C 1
ATOM 19543 O O . GLY B 1 257 ? -43.330 40.751 202.210 1.00 129.52 259 GLY B O 1
ATOM 19547 N N . LYS B 1 258 ? -41.908 39.351 203.308 1.00 124.84 260 LYS B N 1
ATOM 19548 C CA . LYS B 1 258 ? -42.787 38.193 203.490 1.00 122.43 260 LYS B CA 1
ATOM 19549 C C . LYS B 1 258 ? -43.416 38.247 204.867 1.00 120.65 260 LYS B C 1
ATOM 19550 O O . LYS B 1 258 ? -42.698 38.116 205.850 1.00 120.06 260 LYS B O 1
ATOM 19569 N N . LYS B 1 259 ? -44.734 38.499 204.955 1.00 112.83 261 LYS B N 1
ATOM 19570 C CA . LYS B 1 259 ? -45.451 38.563 206.238 1.00 108.06 261 LYS B CA 1
ATOM 19571 C C . LYS B 1 259 ? -45.635 37.126 206.774 1.00 112.22 261 LYS B C 1
ATOM 19572 O O . LYS B 1 259 ? -45.983 36.251 205.994 1.00 112.99 261 LYS B O 1
ATOM 19576 N N . ARG B 1 260 ? -45.355 36.873 208.070 1.00 108.30 262 ARG B N 1
ATOM 19577 C CA . ARG B 1 260 ? -45.482 35.541 208.697 1.00 108.88 262 ARG B CA 1
ATOM 19578 C C . ARG B 1 260 ? -46.198 35.644 210.016 1.00 111.35 262 ARG B C 1
ATOM 19579 O O . ARG B 1 260 ? -45.809 36.489 210.815 1.00 111.24 262 ARG B O 1
ATOM 19600 N N . ARG B 1 261 ? -47.214 34.777 210.269 1.00 105.73 263 ARG B N 1
ATOM 19601 C CA . ARG B 1 261 ? -47.993 34.789 211.515 1.00 102.33 263 ARG B CA 1
ATOM 19602 C C . ARG B 1 261 ? -47.999 33.415 212.158 1.00 109.86 263 ARG B C 1
ATOM 19603 O O . ARG B 1 261 ? -48.621 32.492 211.645 1.00 112.24 263 ARG B O 1
ATOM 19624 N N . LEU B 1 262 ? -47.328 33.282 213.294 1.00 106.67 264 LEU B N 1
ATOM 19625 C CA . LEU B 1 262 ? -47.188 32.001 213.967 1.00 107.49 264 LEU B CA 1
ATOM 19626 C C . LEU B 1 262 ? -48.054 31.906 215.233 1.00 108.83 264 LEU B C 1
ATOM 19627 O O . LEU B 1 262 ? -47.803 32.595 216.226 1.00 106.54 264 LEU B O 1
ATOM 19643 N N . TYR B 1 263 ? -49.014 30.977 215.207 1.00 105.69 265 TYR B N 1
ATOM 19644 C CA . TYR B 1 263 ? -49.930 30.716 216.312 1.00 104.63 265 TYR B CA 1
ATOM 19645 C C . TYR B 1 263 ? -49.404 29.597 217.164 1.00 114.14 265 TYR B C 1
ATOM 19646 O O . TYR B 1 263 ? -48.857 28.657 216.581 1.00 117.25 265 TYR B O 1
ATOM 19664 N N . ARG B 1 264 ? -49.572 29.632 218.521 1.00 110.63 266 ARG B N 1
ATOM 19665 C CA . ARG B 1 264 ? -49.176 28.468 219.333 1.00 112.27 266 ARG B CA 1
ATOM 19666 C C . ARG B 1 264 ? -49.357 28.595 220.862 1.00 113.52 266 ARG B C 1
ATOM 19667 O O . ARG B 1 264 ? -48.878 29.540 221.485 1.00 111.54 266 ARG B O 1
ATOM 19688 N N . SER B 1 265 ? -49.925 27.521 221.457 1.00 111.49 267 SER B N 1
ATOM 19689 C CA . SER B 1 265 ? -50.100 27.356 222.903 1.00 112.15 267 SER B CA 1
ATOM 19690 C C . SER B 1 265 ? -48.933 26.532 223.445 1.00 118.41 267 SER B C 1
ATOM 19691 O O . SER B 1 265 ? -48.634 25.442 222.920 1.00 120.97 267 SER B O 1
ATOM 19699 N N . THR B 1 266 ? -48.285 27.050 224.494 1.00 112.74 268 THR B N 1
ATOM 19700 C CA . THR B 1 266 ? -47.117 26.427 225.099 1.00 114.21 268 THR B CA 1
ATOM 19701 C C . THR B 1 266 ? -47.350 26.205 226.572 1.00 119.85 268 THR B C 1
ATOM 19702 O O . THR B 1 266 ? -47.587 27.178 227.298 1.00 118.45 268 THR B O 1
ATOM 19713 N N . PRO B 1 267 ? -47.340 24.955 227.062 1.00 118.69 269 PRO B N 1
ATOM 19714 C CA . PRO B 1 267 ? -47.517 24.761 228.492 1.00 120.46 269 PRO B CA 1
ATOM 19715 C C . PRO B 1 267 ? -46.349 25.416 229.197 1.00 129.79 269 PRO B C 1
ATOM 19716 O O . PRO B 1 267 ? -45.210 25.183 228.806 1.00 132.12 269 PRO B O 1
ATOM 19727 N N . MET B 1 268 ? -46.637 26.321 230.135 1.00 127.59 270 MET B N 1
ATOM 19728 C CA . MET B 1 268 ? -45.634 27.066 230.885 1.00 129.29 270 MET B CA 1
ATOM 19729 C C . MET B 1 268 ? -45.846 26.910 232.353 1.00 136.55 270 MET B C 1
ATOM 19730 O O . MET B 1 268 ? -46.971 26.681 232.791 1.00 135.86 270 MET B O 1
ATOM 19744 N N . ASN B 1 269 ? -44.766 27.052 233.120 1.00 136.95 271 ASN B N 1
ATOM 19745 C CA . ASN B 1 269 ? -44.780 27.020 234.590 1.00 139.14 271 ASN B CA 1
ATOM 19746 C C . ASN B 1 269 ? -44.328 28.361 235.081 1.00 141.74 271 ASN B C 1
ATOM 19747 O O . ASN B 1 269 ? -43.877 29.199 234.285 1.00 139.90 271 ASN B O 1
ATOM 19758 N N . SER B 1 270 ? -44.457 28.579 236.378 1.00 139.27 272 SER B N 1
ATOM 19759 C CA . SER B 1 270 ? -44.022 29.803 237.039 1.00 139.78 272 SER B CA 1
ATOM 19760 C C . SER B 1 270 ? -44.088 31.095 236.138 1.00 138.42 272 SER B C 1
ATOM 19761 O O . SER B 1 270 ? -43.069 31.719 235.822 1.00 139.29 272 SER B O 1
ATOM 19765 N N . LEU B 1 271 ? -45.301 31.451 235.712 1.00 128.85 273 LEU B N 1
ATOM 19766 C CA . LEU B 1 271 ? -45.570 32.730 235.065 1.00 123.86 273 LEU B CA 1
ATOM 19767 C C . LEU B 1 271 ? -46.337 33.460 236.140 1.00 128.93 273 LEU B C 1
ATOM 19768 O O . LEU B 1 271 ? -47.419 33.008 236.509 1.00 128.27 273 LEU B O 1
ATOM 19784 N N . VAL B 1 272 ? -45.741 34.494 236.758 1.00 127.12 274 VAL B N 1
ATOM 19785 C CA . VAL B 1 272 ? -46.431 35.106 237.887 1.00 127.25 274 VAL B CA 1
ATOM 19786 C C . VAL B 1 272 ? -46.371 36.654 237.927 1.00 128.97 274 VAL B C 1
ATOM 19787 O O . VAL B 1 272 ? -47.435 37.262 238.127 1.00 128.88 274 VAL B O 1
ATOM 19800 N N . ASN B 1 273 ? -45.213 37.294 237.800 1.00 122.95 275 ASN B N 1
ATOM 19801 C CA . ASN B 1 273 ? -45.231 38.753 237.888 1.00 122.10 275 ASN B CA 1
ATOM 19802 C C . ASN B 1 273 ? -45.060 39.369 236.531 1.00 122.92 275 ASN B C 1
ATOM 19803 O O . ASN B 1 273 ? -45.785 40.303 236.184 1.00 121.66 275 ASN B O 1
ATOM 19814 N N . GLU B 1 274 ? -44.132 38.847 235.754 1.00 117.79 276 GLU B N 1
ATOM 19815 C CA . GLU B 1 274 ? -43.827 39.382 234.443 1.00 114.52 276 GLU B CA 1
ATOM 19816 C C . GLU B 1 274 ? -43.531 38.236 233.496 1.00 117.58 276 GLU B C 1
ATOM 19817 O O . GLU B 1 274 ? -43.005 37.204 233.924 1.00 120.59 276 GLU B O 1
ATOM 19829 N N . LEU B 1 275 ? -43.907 38.391 232.233 1.00 109.62 277 LEU B N 1
ATOM 19830 C CA . LEU B 1 275 ? -43.613 37.400 231.220 1.00 108.59 277 LEU B CA 1
ATOM 19831 C C . LEU B 1 275 ? -42.595 38.021 230.306 1.00 117.38 277 LEU B C 1
ATOM 19832 O O . LEU B 1 275 ? -42.907 39.031 229.680 1.00 116.67 277 LEU B O 1
ATOM 19848 N N . ARG B 1 276 ? -41.385 37.446 230.231 1.00 117.14 278 ARG B N 1
ATOM 19849 C CA . ARG B 1 276 ? -40.307 37.953 229.387 1.00 117.01 278 ARG B CA 1
ATOM 19850 C C . ARG B 1 276 ? -40.288 37.171 228.084 1.00 118.02 278 ARG B C 1
ATOM 19851 O O . ARG B 1 276 ? -39.956 35.991 228.109 1.00 119.80 278 ARG B O 1
ATOM 19872 N N . LEU B 1 277 ? -40.644 37.802 226.960 1.00 111.07 279 LEU B N 1
ATOM 19873 C CA . LEU B 1 277 ? -40.578 37.158 225.648 1.00 110.39 279 LEU B CA 1
ATOM 19874 C C . LEU B 1 277 ? -39.337 37.611 224.931 1.00 118.14 279 LEU B C 1
ATOM 19875 O O . LEU B 1 277 ? -39.076 38.804 224.895 1.00 117.51 279 LEU B O 1
ATOM 19891 N N . ASP B 1 278 ? -38.574 36.681 224.355 1.00 118.47 280 ASP B N 1
ATOM 19892 C CA . ASP B 1 278 ? -37.317 36.987 223.687 1.00 121.01 280 ASP B CA 1
ATOM 19893 C C . ASP B 1 278 ? -37.357 36.546 222.237 1.00 124.41 280 ASP B C 1
ATOM 19894 O O . ASP B 1 278 ? -37.214 35.356 221.942 1.00 125.90 280 ASP B O 1
ATOM 19903 N N . ALA B 1 279 ? -37.546 37.507 221.330 1.00 117.91 281 ALA B N 1
ATOM 19904 C CA . ALA B 1 279 ? -37.548 37.240 219.901 1.00 116.48 281 ALA B CA 1
ATOM 19905 C C . ALA B 1 279 ? -36.126 37.381 219.381 1.00 124.21 281 ALA B C 1
ATOM 19906 O O . ALA B 1 279 ? -35.475 38.392 219.659 1.00 124.84 281 ALA B O 1
ATOM 19913 N N . ASN B 1 280 ? -35.626 36.375 218.656 1.00 122.61 282 ASN B N 1
ATOM 19914 C CA . ASN B 1 280 ? -34.284 36.417 218.091 1.00 124.92 282 ASN B CA 1
ATOM 19915 C C . ASN B 1 280 ? -34.289 36.102 216.612 1.00 127.52 282 ASN B C 1
ATOM 19916 O O . ASN B 1 280 ? -34.709 35.008 216.220 1.00 127.52 282 ASN B O 1
ATOM 19927 N N . TYR B 1 281 ? -33.715 37.004 215.808 1.00 122.67 283 TYR B N 1
ATOM 19928 C CA . TYR B 1 281 ? -33.497 36.777 214.390 1.00 122.04 283 TYR B CA 1
ATOM 19929 C C . TYR B 1 281 ? -31.999 36.474 214.228 1.00 131.20 283 TYR B C 1
ATOM 19930 O O . TYR B 1 281 ? -31.153 37.235 214.683 1.00 132.36 283 TYR B O 1
ATOM 19948 N N . SER B 1 282 ? -31.672 35.339 213.636 1.00 130.46 284 SER B N 1
ATOM 19949 C CA . SER B 1 282 ? -30.298 34.866 213.538 1.00 135.18 284 SER B CA 1
ATOM 19950 C C . SER B 1 282 ? -29.349 35.651 212.601 1.00 143.75 284 SER B C 1
ATOM 19951 O O . SER B 1 282 ? -28.159 35.372 212.610 1.00 148.19 284 SER B O 1
ATOM 19959 N N . MET B 1 283 ? -29.836 36.588 211.802 1.00 140.11 285 MET B N 1
ATOM 19960 C CA . MET B 1 283 ? -29.004 37.287 210.822 1.00 143.46 285 MET B CA 1
ATOM 19961 C C . MET B 1 283 ? -29.039 38.803 210.946 1.00 145.55 285 MET B C 1
ATOM 19962 O O . MET B 1 283 ? -30.111 39.406 211.034 1.00 141.77 285 MET B O 1
ATOM 19976 N N . THR B 1 284 ? -27.875 39.428 210.812 1.00 144.54 286 THR B N 1
ATOM 19977 C CA . THR B 1 284 ? -27.795 40.885 210.832 1.00 143.32 286 THR B CA 1
ATOM 19978 C C . THR B 1 284 ? -27.849 41.418 209.403 1.00 147.31 286 THR B C 1
ATOM 19979 O O . THR B 1 284 ? -27.450 40.724 208.461 1.00 149.32 286 THR B O 1
ATOM 19990 N N . GLY B 1 285 ? -28.353 42.638 209.258 1.00 141.44 287 GLY B N 1
ATOM 19991 C CA . GLY B 1 285 ? -28.403 43.335 207.981 1.00 141.50 287 GLY B CA 1
ATOM 19992 C C . GLY B 1 285 ? -29.643 43.168 207.135 1.00 141.10 287 GLY B C 1
ATOM 19993 O O . GLY B 1 285 ? -29.769 43.885 206.142 1.00 141.35 287 GLY B O 1
ATOM 19997 N N . ASP B 1 286 ? -30.574 42.258 207.490 1.00 133.39 288 ASP B N 1
ATOM 19998 C CA . ASP B 1 286 ? -31.790 42.090 206.675 1.00 129.29 288 ASP B CA 1
ATOM 19999 C C . ASP B 1 286 ? -32.848 43.132 207.014 1.00 126.29 288 ASP B C 1
ATOM 20000 O O . ASP B 1 286 ? -32.677 43.926 207.933 1.00 125.36 288 ASP B O 1
ATOM 20009 N N . ALA B 1 287 ? -33.906 43.165 206.214 1.00 118.58 289 ALA B N 1
ATOM 20010 C CA . ALA B 1 287 ? -35.064 44.023 206.448 1.00 114.68 289 ALA B CA 1
ATOM 20011 C C . ALA B 1 287 ? -36.134 43.190 207.129 1.00 116.89 289 ALA B C 1
ATOM 20012 O O . ALA B 1 287 ? -36.997 42.621 206.447 1.00 116.90 289 ALA B O 1
ATOM 20019 N N . VAL B 1 288 ? -36.026 43.053 208.469 1.00 110.91 290 VAL B N 1
ATOM 20020 C CA . VAL B 1 288 ? -36.899 42.194 209.272 1.00 107.67 290 VAL B CA 1
ATOM 20021 C C . VAL B 1 288 ? -37.447 42.970 210.413 1.00 110.32 290 VAL B C 1
ATOM 20022 O O . VAL B 1 288 ? -36.672 43.490 211.203 1.00 112.54 290 VAL B O 1
ATOM 20035 N N . ASN B 1 289 ? -38.778 43.011 210.538 1.00 102.51 291 ASN B N 1
ATOM 20036 C CA . ASN B 1 289 ? -39.448 43.758 211.588 1.00 99.22 291 ASN B CA 1
ATOM 20037 C C . ASN B 1 289 ? -40.525 42.956 212.279 1.00 102.43 291 ASN B C 1
ATOM 20038 O O . ASN B 1 289 ? -41.294 42.242 211.618 1.00 102.62 291 ASN B O 1
ATOM 20049 N N . LEU B 1 290 ? -40.654 43.150 213.594 1.00 96.29 292 LEU B N 1
ATOM 20050 C CA . LEU B 1 290 ? -41.756 42.552 214.338 1.00 93.82 292 LEU B CA 1
ATOM 20051 C C . LEU B 1 290 ? -43.003 43.391 214.091 1.00 100.64 292 LEU B C 1
ATOM 20052 O O . LEU B 1 290 ? -42.886 44.613 214.169 1.00 101.58 292 LEU B O 1
ATOM 20068 N N . ASP B 1 291 ? -44.187 42.770 213.826 1.00 96.95 293 ASP B N 1
ATOM 20069 C CA . ASP B 1 291 ? -45.457 43.502 213.680 1.00 95.01 293 ASP B CA 1
ATOM 20070 C C . ASP B 1 291 ? -46.098 43.592 215.106 1.00 97.57 293 ASP B C 1
ATOM 20071 O O . ASP B 1 291 ? -46.247 44.687 215.664 1.00 98.07 293 ASP B O 1
ATOM 20080 N N . PHE B 1 292 ? -46.429 42.453 215.700 1.00 91.79 294 PHE B N 1
ATOM 20081 C CA . PHE B 1 292 ? -47.001 42.438 217.040 1.00 91.61 294 PHE B CA 1
ATOM 20082 C C . PHE B 1 292 ? -46.918 41.066 217.695 1.00 97.33 294 PHE B C 1
ATOM 20083 O O . PHE B 1 292 ? -46.650 40.053 217.036 1.00 98.84 294 PHE B O 1
ATOM 20100 N N . ILE B 1 293 ? -47.214 41.028 218.990 1.00 92.11 295 ILE B N 1
ATOM 20101 C CA . ILE B 1 293 ? -47.306 39.766 219.699 1.00 91.70 295 ILE B CA 1
ATOM 20102 C C . ILE B 1 293 ? -48.567 39.825 220.504 1.00 97.06 295 ILE B C 1
ATOM 20103 O O . ILE B 1 293 ? -48.726 40.748 221.312 1.00 96.42 295 ILE B O 1
ATOM 20119 N N . GLU B 1 294 ? -49.472 38.867 220.271 1.00 93.66 296 GLU B N 1
ATOM 20120 C CA . GLU B 1 294 ? -50.670 38.722 221.083 1.00 93.29 296 GLU B CA 1
ATOM 20121 C C . GLU B 1 294 ? -50.352 37.639 222.114 1.00 98.51 296 GLU B C 1
ATOM 20122 O O . GLU B 1 294 ? -49.822 36.595 221.717 1.00 99.10 296 GLU B O 1
ATOM 20134 N N . VAL B 1 295 ? -50.643 37.867 223.407 1.00 93.94 297 VAL B N 1
ATOM 20135 C CA . VAL B 1 295 ? -50.411 36.868 224.433 1.00 94.94 297 VAL B CA 1
ATOM 20136 C C . VAL B 1 295 ? -51.718 36.602 225.133 1.00 100.30 297 VAL B C 1
ATOM 20137 O O . VAL B 1 295 ? -52.370 37.552 225.574 1.00 99.65 297 VAL B O 1
ATOM 20150 N N . ALA B 1 296 ? -52.076 35.314 225.295 1.00 97.85 298 ALA B N 1
ATOM 20151 C CA . ALA B 1 296 ? -53.297 34.909 225.982 1.00 97.64 298 ALA B CA 1
ATOM 20152 C C . ALA B 1 296 ? -52.958 33.959 227.106 1.00 102.34 298 ALA B C 1
ATOM 20153 O O . ALA B 1 296 ? -52.417 32.882 226.850 1.00 102.33 298 ALA B O 1
ATOM 20160 N N . THR B 1 297 ? -53.234 34.378 228.354 1.00 99.39 299 THR B N 1
ATOM 20161 C CA . THR B 1 297 ? -52.940 33.596 229.554 1.00 100.36 299 THR B CA 1
ATOM 20162 C C . THR B 1 297 ? -54.211 33.028 230.124 1.00 102.25 299 THR B C 1
ATOM 20163 O O . THR B 1 297 ? -55.298 33.511 229.795 1.00 101.10 299 THR B O 1
ATOM 20174 N N . GLN B 1 298 ? -54.077 31.978 230.942 1.00 99.20 300 GLN B N 1
ATOM 20175 C CA . GLN B 1 298 ? -55.217 31.356 231.621 1.00 100.41 300 GLN B CA 1
ATOM 20176 C C . GLN B 1 298 ? -55.261 31.955 233.026 1.00 108.45 300 GLN B C 1
ATOM 20177 O O . GLN B 1 298 ? -54.276 31.820 233.759 1.00 111.21 300 GLN B O 1
ATOM 20191 N N . ASN B 1 299 ? -56.334 32.707 233.366 1.00 103.86 301 ASN B N 1
ATOM 20192 C CA . ASN B 1 299 ? -56.460 33.411 234.651 1.00 104.81 301 ASN B CA 1
ATOM 20193 C C . ASN B 1 299 ? -57.656 32.950 235.443 1.00 111.19 301 ASN B C 1
ATOM 20194 O O . ASN B 1 299 ? -58.709 32.716 234.850 1.00 111.65 301 ASN B O 1
ATOM 20205 N N . ASP B 1 300 ? -57.546 32.933 236.780 1.00 108.00 302 ASP B N 1
ATOM 20206 C CA . ASP B 1 300 ? -58.657 32.533 237.652 1.00 108.38 302 ASP B CA 1
ATOM 20207 C C . ASP B 1 300 ? -59.751 33.587 237.670 1.00 110.52 302 ASP B C 1
ATOM 20208 O O . ASP B 1 300 ? -59.453 34.766 237.543 1.00 109.04 302 ASP B O 1
ATOM 20217 N N . LEU B 1 301 ? -61.007 33.180 237.879 1.00 107.14 303 LEU B N 1
ATOM 20218 C CA . LEU B 1 301 ? -62.124 34.127 237.971 1.00 105.42 303 LEU B CA 1
ATOM 20219 C C . LEU B 1 301 ? -62.129 34.738 239.378 1.00 111.77 303 LEU B C 1
ATOM 20220 O O . LEU B 1 301 ? -62.899 34.328 240.242 1.00 115.59 303 LEU B O 1
ATOM 20236 N N . ARG B 1 302 ? -61.223 35.681 239.615 1.00 106.13 304 ARG B N 1
ATOM 20237 C CA . ARG B 1 302 ? -61.023 36.304 240.918 1.00 107.03 304 ARG B CA 1
ATOM 20238 C C . ARG B 1 302 ? -60.647 37.771 240.769 1.00 112.15 304 ARG B C 1
ATOM 20239 O O . ARG B 1 302 ? -59.658 38.056 240.079 1.00 109.13 304 ARG B O 1
ATOM 20260 N N . TYR B 1 303 ? -61.391 38.708 241.440 1.00 111.88 305 TYR B N 1
ATOM 20261 C CA . TYR B 1 303 ? -61.066 40.144 241.361 1.00 112.04 305 TYR B CA 1
ATOM 20262 C C . TYR B 1 303 ? -59.675 40.376 241.924 1.00 118.29 305 TYR B C 1
ATOM 20263 O O . TYR B 1 303 ? -59.396 39.971 243.060 1.00 120.83 305 TYR B O 1
ATOM 20281 N N . ASP B 1 304 ? -58.788 40.961 241.101 1.00 113.02 306 ASP B N 1
ATOM 20282 C CA . ASP B 1 304 ? -57.414 41.226 241.495 1.00 114.36 306 ASP B CA 1
ATOM 20283 C C . ASP B 1 304 ? -57.152 42.739 241.494 1.00 119.26 306 ASP B C 1
ATOM 20284 O O . ASP B 1 304 ? -56.067 43.188 241.140 1.00 120.50 306 ASP B O 1
ATOM 20293 N N . GLY B 1 305 ? -58.143 43.501 241.936 1.00 116.18 307 GLY B N 1
ATOM 20294 C CA . GLY B 1 305 ? -58.053 44.949 242.057 1.00 117.75 307 GLY B CA 1
ATOM 20295 C C . GLY B 1 305 ? -57.992 45.725 240.767 1.00 122.38 307 GLY B C 1
ATOM 20296 O O . GLY B 1 305 ? -57.625 46.904 240.787 1.00 125.38 307 GLY B O 1
ATOM 20300 N N . ALA B 1 306 ? -58.345 45.090 239.647 1.00 115.53 308 ALA B N 1
ATOM 20301 C CA . ALA B 1 306 ? -58.312 45.705 238.325 1.00 112.49 308 ALA B CA 1
ATOM 20302 C C . ALA B 1 306 ? -59.457 45.180 237.529 1.00 113.87 308 ALA B C 1
ATOM 20303 O O . ALA B 1 306 ? -59.683 43.972 237.626 1.00 114.71 308 ALA B O 1
ATOM 20310 N N . PRO B 1 307 ? -60.190 45.981 236.722 1.00 107.52 309 PRO B N 1
ATOM 20311 C CA . PRO B 1 307 ? -61.300 45.411 235.925 1.00 105.11 309 PRO B CA 1
ATOM 20312 C C . PRO B 1 307 ? -60.826 44.292 235.021 1.00 107.95 309 PRO B C 1
ATOM 20313 O O . PRO B 1 307 ? -59.646 44.278 234.636 1.00 108.38 309 PRO B O 1
ATOM 20324 N N . MET B 1 308 ? -61.726 43.342 234.719 1.00 103.52 310 MET B N 1
ATOM 20325 C CA . MET B 1 308 ? -61.377 42.194 233.894 1.00 102.92 310 MET B CA 1
ATOM 20326 C C . MET B 1 308 ? -62.398 41.988 232.778 1.00 108.05 310 MET B C 1
ATOM 20327 O O . MET B 1 308 ? -63.611 41.911 233.050 1.00 107.68 310 MET B O 1
ATOM 20341 N N . HIS B 1 309 ? -61.881 41.915 231.508 1.00 102.64 311 HIS B N 1
ATOM 20342 C CA . HIS B 1 309 ? -62.687 41.587 230.342 1.00 100.80 311 HIS B CA 1
ATOM 20343 C C . HIS B 1 309 ? -62.752 40.070 230.304 1.00 105.36 311 HIS B C 1
ATOM 20344 O O . HIS B 1 309 ? -61.856 39.442 229.717 1.00 108.27 311 HIS B O 1
ATOM 20358 N N . ILE B 1 310 ? -63.743 39.463 230.986 1.00 98.29 312 ILE B N 1
ATOM 20359 C CA . ILE B 1 310 ? -63.863 38.002 231.029 1.00 96.60 312 ILE B CA 1
ATOM 20360 C C . ILE B 1 310 ? -64.366 37.480 229.690 1.00 101.49 312 ILE B C 1
ATOM 20361 O O . ILE B 1 310 ? -65.519 37.727 229.322 1.00 101.92 312 ILE B O 1
ATOM 20377 N N . ARG B 1 311 ? -63.503 36.753 228.974 1.00 97.19 313 ARG B N 1
ATOM 20378 C CA . ARG B 1 311 ? -63.830 36.071 227.723 1.00 95.58 313 ARG B CA 1
ATOM 20379 C C . ARG B 1 311 ? -63.440 34.591 227.875 1.00 98.02 313 ARG B C 1
ATOM 20380 O O . ARG B 1 311 ? -62.454 34.316 228.568 1.00 98.27 313 ARG B O 1
ATOM 20401 N N . ARG B 1 312 ? -64.166 33.631 227.268 1.00 92.31 314 ARG B N 1
ATOM 20402 C CA . ARG B 1 312 ? -63.664 32.261 227.398 1.00 93.29 314 ARG B CA 1
ATOM 20403 C C . ARG B 1 312 ? -63.803 31.493 226.098 1.00 99.63 314 ARG B C 1
ATOM 20404 O O . ARG B 1 312 ? -64.919 31.141 225.723 1.00 100.65 314 ARG B O 1
ATOM 20425 N N . PHE B 1 313 ? -62.659 31.162 225.459 1.00 95.72 315 PHE B N 1
ATOM 20426 C CA . PHE B 1 313 ? -62.622 30.405 224.194 1.00 95.97 315 PHE B CA 1
ATOM 20427 C C . PHE B 1 313 ? -61.696 29.163 224.242 1.00 99.11 315 PHE B C 1
ATOM 20428 O O . PHE B 1 313 ? -61.991 28.168 223.556 1.00 101.15 315 PHE B O 1
ATOM 20445 N N . SER B 1 314 ? -60.582 29.225 224.997 1.00 93.06 316 SER B N 1
ATOM 20446 C CA . SER B 1 314 ? -59.633 28.121 225.064 1.00 95.64 316 SER B CA 1
ATOM 20447 C C . SER B 1 314 ? -60.210 26.885 225.750 1.00 103.13 316 SER B C 1
ATOM 20448 O O . SER B 1 314 ? -60.868 27.007 226.785 1.00 103.36 316 SER B O 1
ATOM 20456 N N . ASN B 1 315 ? -59.926 25.689 225.190 1.00 100.31 317 ASN B N 1
ATOM 20457 C CA . ASN B 1 315 ? -60.355 24.409 225.748 1.00 99.89 317 ASN B CA 1
ATOM 20458 C C . ASN B 1 315 ? -61.820 24.480 226.190 1.00 102.88 317 ASN B C 1
ATOM 20459 O O . ASN B 1 315 ? -62.139 24.070 227.304 1.00 104.49 317 ASN B O 1
ATOM 20470 N N . LEU B 1 316 ? -62.713 25.020 225.330 1.00 96.81 318 LEU B N 1
ATOM 20471 C CA . LEU B 1 316 ? -64.111 25.163 225.731 1.00 96.06 318 LEU B CA 1
ATOM 20472 C C . LEU B 1 316 ? -64.766 23.824 225.983 1.00 105.12 318 LEU B C 1
ATOM 20473 O O . LEU B 1 316 ? -64.851 23.013 225.067 1.00 107.35 318 LEU B O 1
ATOM 20489 N N . PRO B 1 317 ? -65.305 23.596 227.188 1.00 103.41 319 PRO B N 1
ATOM 20490 C CA . PRO B 1 317 ? -66.010 22.349 227.444 1.00 106.28 319 PRO B CA 1
ATOM 20491 C C . PRO B 1 317 ? -67.477 22.360 226.973 1.00 113.66 319 PRO B C 1
ATOM 20492 O O . PRO B 1 317 ? -68.190 21.406 227.264 1.00 116.71 319 PRO B O 1
ATOM 20503 N N . VAL B 1 318 ? -67.950 23.417 226.283 1.00 109.64 320 VAL B N 1
ATOM 20504 C CA . VAL B 1 318 ? -69.338 23.491 225.823 1.00 109.73 320 VAL B CA 1
ATOM 20505 C C . VAL B 1 318 ? -69.395 23.882 224.361 1.00 113.10 320 VAL B C 1
ATOM 20506 O O . VAL B 1 318 ? -68.418 24.408 223.836 1.00 112.51 320 VAL B O 1
ATOM 20519 N N . LEU B 1 319 ? -70.564 23.683 223.730 1.00 109.03 321 LEU B N 1
ATOM 20520 C CA . LEU B 1 319 ? -70.808 24.049 222.328 1.00 107.67 321 LEU B CA 1
ATOM 20521 C C . LEU B 1 319 ? -71.315 25.486 222.216 1.00 112.18 321 LEU B C 1
ATOM 20522 O O . LEU B 1 319 ? -71.611 26.122 223.230 1.00 112.12 321 LEU B O 1
ATOM 20538 N N . GLY B 1 320 ? -71.366 26.004 220.987 1.00 109.28 322 GLY B N 1
ATOM 20539 C CA . GLY B 1 320 ? -71.817 27.371 220.742 1.00 107.37 322 GLY B CA 1
ATOM 20540 C C . GLY B 1 320 ? -73.224 27.586 221.241 1.00 112.91 322 GLY B C 1
ATOM 20541 O O . GLY B 1 320 ? -74.095 26.770 220.952 1.00 115.42 322 GLY B O 1
ATOM 20545 N N . GLY B 1 321 ? -73.428 28.624 222.047 1.00 109.02 323 GLY B N 1
ATOM 20546 C CA . GLY B 1 321 ? -74.746 28.948 222.592 1.00 110.56 323 GLY B CA 1
ATOM 20547 C C . GLY B 1 321 ? -75.150 28.280 223.898 1.00 117.40 323 GLY B C 1
ATOM 20548 O O . GLY B 1 321 ? -76.142 28.696 224.507 1.00 117.50 323 GLY B O 1
ATOM 20552 N N . GLU B 1 322 ? -74.399 27.245 224.349 1.00 115.16 324 GLU B N 1
ATOM 20553 C CA . GLU B 1 322 ? -74.653 26.561 225.624 1.00 115.26 324 GLU B CA 1
ATOM 20554 C C . GLU B 1 322 ? -74.109 27.428 226.763 1.00 116.86 324 GLU B C 1
ATOM 20555 O O . GLU B 1 322 ? -73.018 28.000 226.631 1.00 113.09 324 GLU B O 1
ATOM 20567 N N . SER B 1 323 ? -74.860 27.505 227.878 1.00 114.78 325 SER B N 1
ATOM 20568 C CA . SER B 1 323 ? -74.510 28.343 229.029 1.00 112.63 325 SER B CA 1
ATOM 20569 C C . SER B 1 323 ? -73.498 27.692 229.980 1.00 117.50 325 SER B C 1
ATOM 20570 O O . SER B 1 323 ? -73.425 26.462 230.082 1.00 118.63 325 SER B O 1
ATOM 20578 N N . CYS B 1 324 ? -72.690 28.550 230.641 1.00 113.22 326 CYS B N 1
ATOM 20579 C CA . CYS B 1 324 ? -71.686 28.189 231.652 1.00 113.84 326 CYS B CA 1
ATOM 20580 C C . CYS B 1 324 ? -71.998 28.907 232.951 1.00 116.42 326 CYS B C 1
ATOM 20581 O O . CYS B 1 324 ? -72.483 30.032 232.918 1.00 114.94 326 CYS B O 1
ATOM 20589 N N . ARG B 1 325 ? -71.613 28.315 234.082 1.00 113.27 327 ARG B N 1
ATOM 20590 C CA . ARG B 1 325 ? -71.704 28.969 235.379 1.00 112.81 327 ARG B CA 1
ATOM 20591 C C . ARG B 1 325 ? -70.367 29.639 235.639 1.00 116.78 327 ARG B C 1
ATOM 20592 O O . ARG B 1 325 ? -69.333 28.961 235.643 1.00 118.47 327 ARG B O 1
ATOM 20613 N N . PHE B 1 326 ? -70.369 30.961 235.802 1.00 110.08 328 PHE B N 1
ATOM 20614 C CA . PHE B 1 326 ? -69.174 31.727 236.129 1.00 107.22 328 PHE B CA 1
ATOM 20615 C C . PHE B 1 326 ? -69.255 32.122 237.585 1.00 112.50 328 PHE B C 1
ATOM 20616 O O . PHE B 1 326 ? -70.313 32.570 238.038 1.00 111.63 328 PHE B O 1
ATOM 20633 N N . VAL B 1 327 ? -68.165 31.969 238.326 1.00 110.99 329 VAL B N 1
ATOM 20634 C CA . VAL B 1 327 ? -68.155 32.404 239.716 1.00 113.10 329 VAL B CA 1
ATOM 20635 C C . VAL B 1 327 ? -66.916 33.227 239.996 1.00 118.93 329 VAL B C 1
ATOM 20636 O O . VAL B 1 327 ? -65.805 32.687 239.989 1.00 120.08 329 VAL B O 1
ATOM 20649 N N . ILE B 1 328 ? -67.110 34.520 240.294 1.00 114.62 330 ILE B N 1
ATOM 20650 C CA . ILE B 1 328 ? -66.005 35.409 240.585 1.00 113.82 330 ILE B CA 1
ATOM 20651 C C . ILE B 1 328 ? -65.899 35.600 242.085 1.00 123.99 330 ILE B C 1
ATOM 20652 O O . ILE B 1 328 ? -66.912 35.851 242.730 1.00 125.53 330 ILE B O 1
ATOM 20668 N N . SER B 1 329 ? -64.680 35.455 242.638 1.00 123.24 331 SER B N 1
ATOM 20669 C CA . SER B 1 329 ? -64.376 35.640 244.063 1.00 126.36 331 SER B CA 1
ATOM 20670 C C . SER B 1 329 ? -63.645 36.977 244.268 1.00 132.36 331 SER B C 1
ATOM 20671 O O . SER B 1 329 ? -63.224 37.607 243.287 1.00 131.25 331 SER B O 1
ATOM 20679 N N . GLU B 1 330 ? -63.519 37.416 245.541 1.00 129.56 332 GLU B N 1
ATOM 20680 C CA . GLU B 1 330 ? -62.874 38.673 245.949 1.00 129.18 332 GLU B CA 1
ATOM 20681 C C . GLU B 1 330 ? -63.540 39.923 245.337 1.00 130.96 332 GLU B C 1
ATOM 20682 O O . GLU B 1 330 ? -62.923 40.984 245.303 1.00 130.88 332 GLU B O 1
ATOM 20694 N N . VAL B 1 331 ? -64.838 39.829 245.022 1.00 126.93 333 VAL B N 1
ATOM 20695 C CA . VAL B 1 331 ? -65.631 40.912 244.435 1.00 126.28 333 VAL B CA 1
ATOM 20696 C C . VAL B 1 331 ? -65.955 42.024 245.498 1.00 131.45 333 VAL B C 1
ATOM 20697 O O . VAL B 1 331 ? -66.437 41.722 246.591 1.00 133.07 333 VAL B O 1
ATOM 20710 N N . PRO B 1 332 ? -65.740 43.308 245.168 1.00 127.21 334 PRO B N 1
ATOM 20711 C CA . PRO B 1 332 ? -65.920 44.348 246.160 1.00 131.69 334 PRO B CA 1
ATOM 20712 C C . PRO B 1 332 ? -67.354 44.829 246.476 1.00 145.32 334 PRO B C 1
ATOM 20713 O O . PRO B 1 332 ? -67.485 45.662 247.404 1.00 149.85 334 PRO B O 1
ATOM 20724 N N . GLU B 1 333 ? -68.423 44.369 245.792 1.00 142.82 335 GLU B N 1
ATOM 20725 C CA . GLU B 1 333 ? -69.808 44.838 246.112 1.00 144.80 335 GLU B CA 1
ATOM 20726 C C . GLU B 1 333 ? -70.152 46.161 245.429 1.00 145.54 335 GLU B C 1
ATOM 20727 O O . GLU B 1 333 ? -71.319 46.535 245.411 1.00 147.68 335 GLU B O 1
ATOM 20739 N N . SER B 1 334 ? -69.168 46.869 244.901 1.00 136.17 336 SER B N 1
ATOM 20740 C CA . SER B 1 334 ? -69.356 48.095 244.186 1.00 132.87 336 SER B CA 1
ATOM 20741 C C . SER B 1 334 ? -69.015 47.744 242.742 1.00 130.21 336 SER B C 1
ATOM 20742 O O . SER B 1 334 ? -68.717 48.611 241.927 1.00 128.58 336 SER B O 1
ATOM 20750 N N . LEU B 1 335 ? -69.089 46.432 242.429 1.00 122.64 337 LEU B N 1
ATOM 20751 C CA . LEU B 1 335 ? -68.706 45.854 241.152 1.00 117.50 337 LEU B CA 1
ATOM 20752 C C . LEU B 1 335 ? -69.901 45.243 240.493 1.00 119.88 337 LEU B C 1
ATOM 20753 O O . LEU B 1 335 ? -70.694 44.572 241.161 1.00 123.10 337 LEU B O 1
ATOM 20769 N N . VAL B 1 336 ? -69.980 45.417 239.183 1.00 110.43 338 VAL B N 1
ATOM 20770 C CA . VAL B 1 336 ? -71.028 44.888 238.339 1.00 109.06 338 VAL B CA 1
ATOM 20771 C C . VAL B 1 336 ? -70.379 44.064 237.264 1.00 113.28 338 VAL B C 1
ATOM 20772 O O . VAL B 1 336 ? -69.180 44.228 237.001 1.00 112.70 338 VAL B O 1
ATOM 20785 N N . VAL B 1 337 ? -71.167 43.229 236.599 1.00 109.08 339 VAL B N 1
ATOM 20786 C CA . VAL B 1 337 ? -70.678 42.492 235.450 1.00 106.98 339 VAL B CA 1
ATOM 20787 C C . VAL B 1 337 ? -71.577 42.881 234.305 1.00 110.70 339 VAL B C 1
ATOM 20788 O O . VAL B 1 337 ? -72.793 42.720 234.406 1.00 111.48 339 VAL B O 1
ATOM 20801 N N . LEU B 1 338 ? -71.000 43.475 233.254 1.00 104.74 340 LEU B N 1
ATOM 20802 C CA . LEU B 1 338 ? -71.741 43.849 232.055 1.00 102.00 340 LEU B CA 1
ATOM 20803 C C . LEU B 1 338 ? -71.418 42.867 231.005 1.00 106.41 340 LEU B C 1
ATOM 20804 O O . LEU B 1 338 ? -70.251 42.490 230.908 1.00 105.24 340 LEU B O 1
ATOM 20820 N N . GLN B 1 339 ? -72.409 42.454 230.211 1.00 104.17 341 GLN B N 1
ATOM 20821 C CA . GLN B 1 339 ? -72.139 41.640 229.035 1.00 103.07 341 GLN B CA 1
ATOM 20822 C C . GLN B 1 339 ? -71.964 42.753 228.004 1.00 106.93 341 GLN B C 1
ATOM 20823 O O . GLN B 1 339 ? -72.909 43.523 227.813 1.00 107.90 341 GLN B O 1
ATOM 20837 N N . ALA B 1 340 ? -70.725 42.994 227.525 1.00 101.31 342 ALA B N 1
ATOM 20838 C CA . ALA B 1 340 ? -70.467 44.118 226.634 1.00 99.89 342 ALA B CA 1
ATOM 20839 C C . ALA B 1 340 ? -69.580 43.764 225.443 1.00 103.55 342 ALA B C 1
ATOM 20840 O O . ALA B 1 340 ? -68.359 44.033 225.448 1.00 103.36 342 ALA B O 1
ATOM 20847 N N . ASN B 1 341 ? -70.209 43.237 224.373 1.00 97.49 343 ASN B N 1
ATOM 20848 C CA . ASN B 1 341 ? -69.453 42.954 223.161 1.00 95.42 343 ASN B CA 1
ATOM 20849 C C . ASN B 1 341 ? -69.287 44.290 222.384 1.00 100.33 343 ASN B C 1
ATOM 20850 O O . ASN B 1 341 ? -68.377 44.429 221.575 1.00 102.37 343 ASN B O 1
ATOM 20861 N N . SER B 1 342 ? -70.135 45.280 222.663 1.00 94.59 344 SER B N 1
ATOM 20862 C CA . SER B 1 342 ? -70.093 46.587 222.040 1.00 93.33 344 SER B CA 1
ATOM 20863 C C . SER B 1 342 ? -70.549 47.627 223.025 1.00 100.35 344 SER B C 1
ATOM 20864 O O . SER B 1 342 ? -70.971 47.279 224.135 1.00 101.80 344 SER B O 1
ATOM 20872 N N . SER B 1 343 ? -70.533 48.898 222.629 1.00 97.38 345 SER B N 1
ATOM 20873 C CA . SER B 1 343 ? -71.047 49.924 223.539 1.00 98.43 345 SER B CA 1
ATOM 20874 C C . SER B 1 343 ? -72.575 49.937 223.475 1.00 102.86 345 SER B C 1
ATOM 20875 O O . SER B 1 343 ? -73.251 49.947 224.509 1.00 105.74 345 SER B O 1
ATOM 20883 N N . LEU B 1 344 ? -73.105 49.859 222.250 1.00 94.97 346 LEU B N 1
ATOM 20884 C CA . LEU B 1 344 ? -74.526 49.919 222.005 1.00 94.56 346 LEU B CA 1
ATOM 20885 C C . LEU B 1 344 ? -75.263 48.679 222.500 1.00 100.97 346 LEU B C 1
ATOM 20886 O O . LEU B 1 344 ? -76.463 48.801 222.746 1.00 103.45 346 LEU B O 1
ATOM 20902 N N . THR B 1 345 ? -74.574 47.535 222.739 1.00 96.27 347 THR B N 1
ATOM 20903 C CA . THR B 1 345 ? -75.221 46.328 223.274 1.00 96.53 347 THR B CA 1
ATOM 20904 C C . THR B 1 345 ? -74.820 46.020 224.755 1.00 101.87 347 THR B C 1
ATOM 20905 O O . THR B 1 345 ? -75.020 44.890 225.215 1.00 102.91 347 THR B O 1
ATOM 20916 N N . ALA B 1 346 ? -74.305 46.989 225.505 1.00 98.69 348 ALA B N 1
ATOM 20917 C CA . ALA B 1 346 ? -73.951 46.679 226.882 1.00 101.19 348 ALA B CA 1
ATOM 20918 C C . ALA B 1 346 ? -75.213 46.430 227.734 1.00 111.45 348 ALA B C 1
ATOM 20919 O O . ALA B 1 346 ? -76.214 47.136 227.600 1.00 114.08 348 ALA B O 1
ATOM 20926 N N . SER B 1 347 ? -75.175 45.394 228.573 1.00 109.32 349 SER B N 1
ATOM 20927 C CA . SER B 1 347 ? -76.296 45.040 229.460 1.00 110.29 349 SER B CA 1
ATOM 20928 C C . SER B 1 347 ? -75.754 44.592 230.777 1.00 111.64 349 SER B C 1
ATOM 20929 O O . SER B 1 347 ? -74.651 44.050 230.846 1.00 109.89 349 SER B O 1
ATOM 20937 N N . LEU B 1 348 ? -76.522 44.818 231.818 1.00 108.15 350 LEU B N 1
ATOM 20938 C CA . LEU B 1 348 ? -76.118 44.465 233.163 1.00 108.00 350 LEU B CA 1
ATOM 20939 C C . LEU B 1 348 ? -76.439 43.006 233.453 1.00 112.92 350 LEU B C 1
ATOM 20940 O O . LEU B 1 348 ? -77.596 42.596 233.362 1.00 112.81 350 LEU B O 1
ATOM 20956 N N . VAL B 1 349 ? -75.407 42.212 233.773 1.00 109.53 351 VAL B N 1
ATOM 20957 C CA . VAL B 1 349 ? -75.585 40.792 234.051 1.00 109.88 351 VAL B CA 1
ATOM 20958 C C . VAL B 1 349 ? -76.160 40.676 235.442 1.00 117.72 351 VAL B C 1
ATOM 20959 O O . VAL B 1 349 ? -75.521 41.150 236.399 1.00 117.21 351 VAL B O 1
ATOM 20972 N N . PRO B 1 350 ? -77.366 40.075 235.582 1.00 116.61 352 PRO B N 1
ATOM 20973 C CA . PRO B 1 350 ? -77.919 39.882 236.917 1.00 118.75 352 PRO B CA 1
ATOM 20974 C C . PRO B 1 350 ? -77.156 38.747 237.575 1.00 124.23 352 PRO B C 1
ATOM 20975 O O . PRO B 1 350 ? -77.144 37.640 237.032 1.00 123.83 352 PRO B O 1
ATOM 20986 N N . VAL B 1 351 ? -76.426 39.046 238.658 1.00 121.67 353 VAL B N 1
ATOM 20987 C CA . VAL B 1 351 ? -75.618 38.052 239.364 1.00 121.60 353 VAL B CA 1
ATOM 20988 C C . VAL B 1 351 ? -76.359 37.642 240.616 1.00 128.35 353 VAL B C 1
ATOM 20989 O O . VAL B 1 351 ? -77.430 38.181 240.887 1.00 130.61 353 VAL B O 1
ATOM 21002 N N . LYS B 1 352 ? -75.818 36.655 241.342 1.00 125.16 354 LYS B N 1
ATOM 21003 C CA . LYS B 1 352 ? -76.338 36.197 242.639 1.00 127.45 354 LYS B CA 1
ATOM 21004 C C . LYS B 1 352 ? -75.160 36.053 243.563 1.00 131.74 354 LYS B C 1
ATOM 21005 O O . LYS B 1 352 ? -74.106 35.613 243.106 1.00 128.87 354 LYS B O 1
ATOM 21009 N N . THR B 1 353 ? -75.301 36.473 244.836 1.00 131.95 355 THR B N 1
ATOM 21010 C CA . THR B 1 353 ? -74.224 36.343 245.830 1.00 132.80 355 THR B CA 1
ATOM 21011 C C . THR B 1 353 ? -74.251 34.926 246.359 1.00 139.88 355 THR B C 1
ATOM 21012 O O . THR B 1 353 ? -75.318 34.421 246.681 1.00 142.30 355 THR B O 1
ATOM 21023 N N . VAL B 1 354 ? -73.093 34.280 246.412 1.00 136.00 356 VAL B N 1
ATOM 21024 C CA . VAL B 1 354 ? -72.966 32.883 246.812 1.00 137.37 356 VAL B CA 1
ATOM 21025 C C . VAL B 1 354 ? -71.964 32.714 247.973 1.00 141.86 356 VAL B C 1
ATOM 21026 O O . VAL B 1 354 ? -71.687 31.581 248.370 1.00 141.48 356 VAL B O 1
ATOM 21039 N N . GLY B 1 355 ? -71.485 33.819 248.542 1.00 139.71 357 GLY B N 1
ATOM 21040 C CA . GLY B 1 355 ? -70.497 33.785 249.607 1.00 141.73 357 GLY B CA 1
ATOM 21041 C C . GLY B 1 355 ? -69.802 35.114 249.783 1.00 146.81 357 GLY B C 1
ATOM 21042 O O . GLY B 1 355 ? -70.045 36.057 249.022 1.00 144.82 357 GLY B O 1
ATOM 21046 N N . ASP B 1 356 ? -68.917 35.183 250.785 1.00 146.50 358 ASP B N 1
ATOM 21047 C CA . ASP B 1 356 ? -68.169 36.399 251.119 1.00 146.75 358 ASP B CA 1
ATOM 21048 C C . ASP B 1 356 ? -67.387 36.892 249.908 1.00 144.98 358 ASP B C 1
ATOM 21049 O O . ASP B 1 356 ? -66.496 36.199 249.410 1.00 141.68 358 ASP B O 1
ATOM 21058 N N . LYS B 1 357 ? -67.781 38.063 249.393 1.00 140.93 359 LYS B N 1
ATOM 21059 C CA . LYS B 1 357 ? -67.169 38.663 248.213 1.00 138.23 359 LYS B CA 1
ATOM 21060 C C . LYS B 1 357 ? -67.190 37.672 247.010 1.00 140.44 359 LYS B C 1
ATOM 21061 O O . LYS B 1 357 ? -66.272 37.697 246.182 1.00 138.07 359 LYS B O 1
ATOM 21080 N N . THR B 1 358 ? -68.238 36.811 246.909 1.00 136.84 360 THR B N 1
ATOM 21081 C CA . THR B 1 358 ? -68.328 35.829 245.825 1.00 134.25 360 THR B CA 1
ATOM 21082 C C . THR B 1 358 ? -69.678 35.906 245.147 1.00 134.92 360 THR B C 1
ATOM 21083 O O . THR B 1 358 ? -70.694 35.766 245.820 1.00 136.83 360 THR B O 1
ATOM 21094 N N . ILE B 1 359 ? -69.681 36.104 243.808 1.00 126.52 361 ILE B N 1
ATOM 21095 C CA . ILE B 1 359 ? -70.899 36.225 243.005 1.00 124.01 361 ILE B CA 1
ATOM 21096 C C . ILE B 1 359 ? -70.882 35.234 241.840 1.00 124.00 361 ILE B C 1
ATOM 21097 O O . ILE B 1 359 ? -69.818 34.851 241.347 1.00 122.63 361 ILE B O 1
ATOM 21113 N N . GLU B 1 360 ? -72.080 34.858 241.389 1.00 118.40 362 GLU B N 1
ATOM 21114 C CA . GLU B 1 360 ? -72.267 33.878 240.335 1.00 116.54 362 GLU B CA 1
ATOM 21115 C C . GLU B 1 360 ? -73.256 34.352 239.316 1.00 118.94 362 GLU B C 1
ATOM 21116 O O . GLU B 1 360 ? -74.296 34.904 239.681 1.00 119.52 362 GLU B O 1
ATOM 21128 N N . PHE B 1 361 ? -72.958 34.083 238.035 1.00 113.27 363 PHE B N 1
ATOM 21129 C CA . PHE B 1 361 ? -73.868 34.331 236.916 1.00 111.87 363 PHE B CA 1
ATOM 21130 C C . PHE B 1 361 ? -73.759 33.161 235.921 1.00 113.54 363 PHE B C 1
ATOM 21131 O O . PHE B 1 361 ? -72.764 32.442 235.936 1.00 112.07 363 PHE B O 1
ATOM 21148 N N . VAL B 1 362 ? -74.795 32.940 235.110 1.00 110.97 364 VAL B N 1
ATOM 21149 C CA . VAL B 1 362 ? -74.803 31.863 234.126 1.00 111.53 364 VAL B CA 1
ATOM 21150 C C . VAL B 1 362 ? -74.983 32.489 232.731 1.00 116.34 364 VAL B C 1
ATOM 21151 O O . VAL B 1 362 ? -75.869 33.325 232.555 1.00 116.12 364 VAL B O 1
ATOM 21164 N N . ALA B 1 363 ? -74.115 32.133 231.762 1.00 112.76 365 ALA B N 1
ATOM 21165 C CA . ALA B 1 363 ? -74.193 32.707 230.415 1.00 111.63 365 ALA B CA 1
ATOM 21166 C C . ALA B 1 363 ? -73.405 31.921 229.375 1.00 113.78 365 ALA B C 1
ATOM 21167 O O . ALA B 1 363 ? -72.527 31.145 229.729 1.00 114.37 365 ALA B O 1
ATOM 21174 N N . PRO B 1 364 ? -73.651 32.126 228.079 1.00 108.69 366 PRO B N 1
ATOM 21175 C CA . PRO B 1 364 ? -72.879 31.386 227.072 1.00 109.47 366 PRO B CA 1
ATOM 21176 C C . PRO B 1 364 ? -71.529 32.054 226.793 1.00 114.51 366 PRO B C 1
ATOM 21177 O O . PRO B 1 364 ? -71.505 33.220 226.397 1.00 114.74 366 PRO B O 1
ATOM 21188 N N . PRO B 1 365 ? -70.388 31.358 226.972 1.00 109.56 367 PRO B N 1
ATOM 21189 C CA . PRO B 1 365 ? -69.100 32.001 226.682 1.00 107.74 367 PRO B CA 1
ATOM 21190 C C . PRO B 1 365 ? -68.931 32.369 225.208 1.00 112.48 367 PRO B C 1
ATOM 21191 O O . PRO B 1 365 ? -68.252 33.348 224.903 1.00 112.42 367 PRO B O 1
ATOM 21202 N N . LYS B 1 366 ? -69.549 31.557 224.318 1.00 108.84 368 LYS B N 1
ATOM 21203 C CA . LYS B 1 366 ? -69.531 31.641 222.857 1.00 107.86 368 LYS B CA 1
ATOM 21204 C C . LYS B 1 366 ? -70.978 31.637 222.344 1.00 117.41 368 LYS B C 1
ATOM 21205 O O . LYS B 1 366 ? -71.807 30.882 222.878 1.00 120.80 368 LYS B O 1
ATOM 21224 N N . GLY B 1 367 ? -71.259 32.427 221.300 1.00 113.32 369 GLY B N 1
ATOM 21225 C CA . GLY B 1 367 ? -72.592 32.538 220.712 1.00 113.98 369 GLY B CA 1
ATOM 21226 C C . GLY B 1 367 ? -73.052 31.285 220.002 1.00 120.32 369 GLY B C 1
ATOM 21227 O O . GLY B 1 367 ? -72.237 30.402 219.729 1.00 120.17 369 GLY B O 1
ATOM 21231 N N . GLN B 1 368 ? -74.358 31.189 219.682 1.00 119.73 370 GLN B N 1
ATOM 21232 C CA . GLN B 1 368 ? -74.860 29.990 218.995 1.00 122.90 370 GLN B CA 1
ATOM 21233 C C . GLN B 1 368 ? -74.406 29.948 217.545 1.00 126.74 370 GLN B C 1
ATOM 21234 O O . GLN B 1 368 ? -74.417 28.869 216.945 1.00 129.13 370 GLN B O 1
ATOM 21248 N N . ASP B 1 369 ? -73.976 31.097 216.993 1.00 119.82 371 ASP B N 1
ATOM 21249 C CA . ASP B 1 369 ? -73.383 31.184 215.646 1.00 118.79 371 ASP B CA 1
ATOM 21250 C C . ASP B 1 369 ? -72.053 30.395 215.521 1.00 119.91 371 ASP B C 1
ATOM 21251 O O . ASP B 1 369 ? -71.639 30.088 214.409 1.00 118.49 371 ASP B O 1
ATOM 21260 N N . ARG B 1 370 ? -71.365 30.137 216.656 1.00 116.02 372 ARG B N 1
ATOM 21261 C CA . ARG B 1 370 ? -70.097 29.404 216.764 1.00 116.00 372 ARG B CA 1
ATOM 21262 C C . ARG B 1 370 ? -68.928 30.208 216.157 1.00 115.90 372 ARG B C 1
ATOM 21263 O O . ARG B 1 370 ? -67.869 29.639 215.889 1.00 115.48 372 ARG B O 1
ATOM 21284 N N . ARG B 1 371 ? -69.094 31.539 216.041 1.00 109.12 373 ARG B N 1
ATOM 21285 C CA . ARG B 1 371 ? -68.062 32.449 215.559 1.00 107.10 373 ARG B CA 1
ATOM 21286 C C . ARG B 1 371 ? -67.998 33.760 216.408 1.00 106.88 373 ARG B C 1
ATOM 21287 O O . ARG B 1 371 ? -67.267 34.679 216.020 1.00 105.83 373 ARG B O 1
ATOM 21308 N N . THR B 1 372 ? -68.721 33.828 217.584 1.00 100.29 374 THR B N 1
ATOM 21309 C CA . THR B 1 372 ? -68.737 34.970 218.521 1.00 96.86 374 THR B CA 1
ATOM 21310 C C . THR B 1 372 ? -68.316 34.547 219.917 1.00 100.19 374 THR B C 1
ATOM 21311 O O . THR B 1 372 ? -68.912 33.613 220.434 1.00 103.24 374 THR B O 1
ATOM 21322 N N . ILE B 1 373 ? -67.384 35.251 220.572 1.00 92.31 375 ILE B N 1
ATOM 21323 C CA . ILE B 1 373 ? -67.016 34.916 221.952 1.00 91.07 375 ILE B CA 1
ATOM 21324 C C . ILE B 1 373 ? -67.521 36.064 222.839 1.00 97.77 375 ILE B C 1
ATOM 21325 O O . ILE B 1 373 ? -66.947 37.169 222.834 1.00 98.44 375 ILE B O 1
ATOM 21341 N N . ASN B 1 374 ? -68.600 35.819 223.602 1.00 95.07 376 ASN B N 1
ATOM 21342 C CA . ASN B 1 374 ? -69.172 36.869 224.452 1.00 94.18 376 ASN B CA 1
ATOM 21343 C C . ASN B 1 374 ? -68.185 37.335 225.539 1.00 100.59 376 ASN B C 1
ATOM 21344 O O . ASN B 1 374 ? -67.428 36.529 226.133 1.00 102.87 376 ASN B O 1
ATOM 21355 N N . THR B 1 375 ? -68.232 38.650 225.788 1.00 95.00 377 THR B N 1
ATOM 21356 C CA . THR B 1 375 ? -67.401 39.348 226.748 1.00 94.80 377 THR B CA 1
ATOM 21357 C C . THR B 1 375 ? -68.217 39.768 227.938 1.00 99.63 377 THR B C 1
ATOM 21358 O O . THR B 1 375 ? -69.256 40.408 227.767 1.00 98.58 377 THR B O 1
ATOM 21369 N N . PHE B 1 376 ? -67.754 39.388 229.136 1.00 97.67 378 PHE B N 1
ATOM 21370 C CA . PHE B 1 376 ? -68.364 39.711 230.419 1.00 98.07 378 PHE B CA 1
ATOM 21371 C C . PHE B 1 376 ? -67.373 40.611 231.160 1.00 104.70 378 PHE B C 1
ATOM 21372 O O . PHE B 1 376 ? -66.354 40.119 231.625 1.00 104.91 378 PHE B O 1
ATOM 21389 N N . TYR B 1 377 ? -67.605 41.943 231.165 1.00 103.42 379 TYR B N 1
ATOM 21390 C CA . TYR B 1 377 ? -66.699 42.913 231.794 1.00 104.10 379 TYR B CA 1
ATOM 21391 C C . TYR B 1 377 ? -67.094 43.130 233.238 1.00 110.23 379 TYR B C 1
ATOM 21392 O O . TYR B 1 377 ? -68.161 43.690 233.481 1.00 110.85 379 TYR B O 1
ATOM 21410 N N . ALA B 1 378 ? -66.254 42.658 234.194 1.00 106.98 380 ALA B N 1
ATOM 21411 C CA . ALA B 1 378 ? -66.470 42.847 235.635 1.00 107.61 380 ALA B CA 1
ATOM 21412 C C . ALA B 1 378 ? -65.698 44.080 236.054 1.00 111.41 380 ALA B C 1
ATOM 21413 O O . ALA B 1 378 ? -64.516 44.183 235.712 1.00 111.01 380 ALA B O 1
ATOM 21420 N N . VAL B 1 379 ? -66.360 45.056 236.694 1.00 108.94 381 VAL B N 1
ATOM 21421 C CA . VAL B 1 379 ? -65.707 46.323 237.027 1.00 110.90 381 VAL B CA 1
ATOM 21422 C C . VAL B 1 379 ? -66.216 46.912 238.312 1.00 116.21 381 VAL B C 1
ATOM 21423 O O . VAL B 1 379 ? -67.424 47.004 238.502 1.00 117.12 381 VAL B O 1
ATOM 21436 N N . ASP B 1 380 ? -65.290 47.415 239.138 1.00 111.94 382 ASP B N 1
ATOM 21437 C CA . ASP B 1 380 ? -65.624 48.057 240.410 1.00 113.08 382 ASP B CA 1
ATOM 21438 C C . ASP B 1 380 ? -65.946 49.515 240.103 1.00 117.19 382 ASP B C 1
ATOM 21439 O O . ASP B 1 380 ? -65.035 50.318 239.889 1.00 118.02 382 ASP B O 1
ATOM 21448 N N . LEU B 1 381 ? -67.246 49.860 240.081 1.00 111.72 383 LEU B N 1
ATOM 21449 C CA . LEU B 1 381 ? -67.711 51.193 239.702 1.00 110.51 383 LEU B CA 1
ATOM 21450 C C . LEU B 1 381 ? -67.191 52.298 240.616 1.00 119.95 383 LEU B C 1
ATOM 21451 O O . LEU B 1 381 ? -67.135 53.445 240.161 1.00 120.57 383 LEU B O 1
ATOM 21467 N N . SER B 1 382 ? -66.766 51.988 241.863 1.00 120.11 384 SER B N 1
ATOM 21468 C CA . SER B 1 382 ? -66.187 53.034 242.707 1.00 124.45 384 SER B CA 1
ATOM 21469 C C . SER B 1 382 ? -64.893 53.549 242.083 1.00 131.35 384 SER B C 1
ATOM 21470 O O . SER B 1 382 ? -64.574 54.738 242.212 1.00 133.95 384 SER B O 1
ATOM 21478 N N . GLN B 1 383 ? -64.161 52.654 241.378 1.00 126.20 385 GLN B N 1
ATOM 21479 C CA . GLN B 1 383 ? -62.903 53.001 240.739 1.00 126.03 385 GLN B CA 1
ATOM 21480 C C . GLN B 1 383 ? -63.075 53.624 239.342 1.00 130.31 385 GLN B C 1
ATOM 21481 O O . GLN B 1 383 ? -62.157 54.329 238.913 1.00 131.26 385 GLN B O 1
ATOM 21495 N N . ALA B 1 384 ? -64.219 53.426 238.647 1.00 125.26 386 ALA B N 1
ATOM 21496 C CA . ALA B 1 384 ? -64.439 54.042 237.323 1.00 123.57 386 ALA B CA 1
ATOM 21497 C C . ALA B 1 384 ? -64.125 55.554 237.315 1.00 129.95 386 ALA B C 1
ATOM 21498 O O . ALA B 1 384 ? -64.480 56.271 238.251 1.00 132.87 386 ALA B O 1
ATOM 21505 N N . SER B 1 385 ? -63.446 56.020 236.267 1.00 124.72 387 SER B N 1
ATOM 21506 C CA . SER B 1 385 ? -63.062 57.417 236.141 1.00 125.85 387 SER B CA 1
ATOM 21507 C C . SER B 1 385 ? -63.528 57.994 234.795 1.00 126.15 387 SER B C 1
ATOM 21508 O O . SER B 1 385 ? -63.898 57.246 233.869 1.00 123.60 387 SER B O 1
ATOM 21516 N N . ALA B 1 386 ? -63.537 59.342 234.711 1.00 120.55 388 ALA B N 1
ATOM 21517 C CA . ALA B 1 386 ? -64.028 60.068 233.548 1.00 116.81 388 ALA B CA 1
ATOM 21518 C C . ALA B 1 386 ? -63.241 59.802 232.302 1.00 114.48 388 ALA B C 1
ATOM 21519 O O . ALA B 1 386 ? -62.035 59.605 232.359 1.00 114.07 388 ALA B O 1
ATOM 21526 N N . PRO B 1 387 ? -63.925 59.865 231.150 1.00 106.73 389 PRO B N 1
ATOM 21527 C CA . PRO B 1 387 ? -63.223 59.797 229.874 1.00 103.52 389 PRO B CA 1
ATOM 21528 C C . PRO B 1 387 ? -62.554 61.136 229.596 1.00 108.44 389 PRO B C 1
ATOM 21529 O O . PRO B 1 387 ? -62.549 62.008 230.467 1.00 113.44 389 PRO B O 1
ATOM 21540 N N . GLU B 1 388 ? -61.992 61.321 228.406 1.00 100.63 390 GLU B N 1
ATOM 21541 C CA . GLU B 1 388 ? -61.338 62.576 228.060 1.00 101.66 390 GLU B CA 1
ATOM 21542 C C . GLU B 1 388 ? -62.413 63.522 227.538 1.00 106.69 390 GLU B C 1
ATOM 21543 O O . GLU B 1 388 ? -62.921 63.292 226.438 1.00 106.07 390 GLU B O 1
ATOM 21555 N N . ILE B 1 389 ? -62.803 64.544 228.336 1.00 102.49 391 ILE B N 1
ATOM 21556 C CA . ILE B 1 389 ? -63.828 65.488 227.902 1.00 101.24 391 ILE B CA 1
ATOM 21557 C C . ILE B 1 389 ? -63.158 66.442 226.958 1.00 103.75 391 ILE B C 1
ATOM 21558 O O . ILE B 1 389 ? -62.288 67.175 227.386 1.00 106.40 391 ILE B O 1
ATOM 21574 N N . LEU B 1 390 ? -63.517 66.431 225.689 1.00 97.47 392 LEU B N 1
ATOM 21575 C CA . LEU B 1 390 ? -62.877 67.308 224.710 1.00 97.62 392 LEU B CA 1
ATOM 21576 C C . LEU B 1 390 ? -63.546 68.652 224.694 1.00 106.31 392 LEU B C 1
ATOM 21577 O O . LEU B 1 390 ? -62.846 69.639 224.488 1.00 109.90 392 LEU B O 1
ATOM 21593 N N . GLY B 1 391 ? -64.870 68.702 224.893 1.00 102.25 393 GLY B N 1
ATOM 21594 C CA . GLY B 1 391 ? -65.603 69.966 224.926 1.00 105.03 393 GLY B CA 1
ATOM 21595 C C . GLY B 1 391 ? -66.882 70.029 224.118 1.00 107.59 393 GLY B C 1
ATOM 21596 O O . GLY B 1 391 ? -67.267 69.064 223.457 1.00 103.39 393 GLY B O 1
ATOM 21600 N N . ALA B 1 392 ? -67.525 71.202 224.155 1.00 108.25 394 ALA B N 1
ATOM 21601 C CA . ALA B 1 392 ? -68.782 71.426 223.474 1.00 109.28 394 ALA B CA 1
ATOM 21602 C C . ALA B 1 392 ? -68.589 71.552 221.988 1.00 116.75 394 ALA B C 1
ATOM 21603 O O . ALA B 1 392 ? -67.562 72.038 221.520 1.00 118.54 394 ALA B O 1
ATOM 21610 N N . VAL B 1 393 ? -69.596 71.118 221.250 1.00 113.64 395 VAL B N 1
ATOM 21611 C CA . VAL B 1 393 ? -69.623 71.121 219.799 1.00 113.19 395 VAL B CA 1
ATOM 21612 C C . VAL B 1 393 ? -70.866 71.855 219.355 1.00 118.17 395 VAL B C 1
ATOM 21613 O O . VAL B 1 393 ? -71.932 71.623 219.949 1.00 119.76 395 VAL B O 1
ATOM 21626 N N . PRO B 1 394 ? -70.812 72.695 218.298 1.00 112.85 396 PRO B N 1
ATOM 21627 C CA . PRO B 1 394 ? -72.041 73.380 217.863 1.00 113.84 396 PRO B CA 1
ATOM 21628 C C . PRO B 1 394 ? -73.054 72.420 217.255 1.00 111.64 396 PRO B C 1
ATOM 21629 O O . PRO B 1 394 ? -72.687 71.355 216.734 1.00 106.00 396 PRO B O 1
ATOM 21640 N N . ASN B 1 395 ? -74.328 72.827 217.297 1.00 109.19 397 ASN B N 1
ATOM 21641 C CA . ASN B 1 395 ? -75.409 72.029 216.733 1.00 108.08 397 ASN B CA 1
ATOM 21642 C C . ASN B 1 395 ? -75.210 71.866 215.237 1.00 112.63 397 ASN B C 1
ATOM 21643 O O . ASN B 1 395 ? -74.569 72.709 214.592 1.00 113.80 397 ASN B O 1
ATOM 21654 N N . GLN B 1 396 ? -75.730 70.784 214.682 1.00 107.26 398 GLN B N 1
ATOM 21655 C CA . GLN B 1 396 ? -75.553 70.524 213.255 1.00 105.66 398 GLN B CA 1
ATOM 21656 C C . GLN B 1 396 ? -76.659 69.656 212.753 1.00 111.00 398 GLN B C 1
ATOM 21657 O O . GLN B 1 396 ? -77.307 68.976 213.563 1.00 110.98 398 GLN B O 1
ATOM 21671 N N . ASN B 1 397 ? -76.897 69.679 211.427 1.00 106.63 399 ASN B N 1
ATOM 21672 C CA . ASN B 1 397 ? -77.971 68.869 210.875 1.00 105.83 399 ASN B CA 1
ATOM 21673 C C . ASN B 1 397 ? -77.707 68.547 209.422 1.00 108.24 399 ASN B C 1
ATOM 21674 O O . ASN B 1 397 ? -78.433 68.995 208.513 1.00 111.30 399 ASN B O 1
ATOM 21685 N N . LEU B 1 398 ? -76.671 67.729 209.212 1.00 99.12 400 LEU B N 1
ATOM 21686 C CA . LEU B 1 398 ? -76.335 67.218 207.888 1.00 97.19 400 LEU B CA 1
ATOM 21687 C C . LEU B 1 398 ? -77.493 66.337 207.401 1.00 102.62 400 LEU B C 1
ATOM 21688 O O . LEU B 1 398 ? -77.853 66.383 206.227 1.00 101.76 400 LEU B O 1
ATOM 21704 N N . HIS B 1 399 ? -78.097 65.562 208.318 1.00 101.52 401 HIS B N 1
ATOM 21705 C CA . HIS B 1 399 ? -79.231 64.698 207.996 1.00 102.98 401 HIS B CA 1
ATOM 21706 C C . HIS B 1 399 ? -80.368 65.449 207.328 1.00 109.06 401 HIS B C 1
ATOM 21707 O O . HIS B 1 399 ? -80.961 64.909 206.402 1.00 109.91 401 HIS B O 1
ATOM 21721 N N . GLY B 1 400 ? -80.595 66.695 207.723 1.00 106.28 402 GLY B N 1
ATOM 21722 C CA . GLY B 1 400 ? -81.662 67.514 207.176 1.00 109.72 402 GLY B CA 1
ATOM 21723 C C . GLY B 1 400 ? -81.298 68.340 205.962 1.00 115.07 402 GLY B C 1
ATOM 21724 O O . GLY B 1 400 ? -82.093 69.190 205.550 1.00 119.53 402 GLY B O 1
ATOM 21728 N N . GLU B 1 401 ? -80.150 68.087 205.341 1.00 108.07 403 GLU B N 1
ATOM 21729 C CA . GLU B 1 401 ? -79.767 68.861 204.164 1.00 109.15 403 GLU B CA 1
ATOM 21730 C C . GLU B 1 401 ? -80.485 68.390 202.878 1.00 114.44 403 GLU B C 1
ATOM 21731 O O . GLU B 1 401 ? -80.726 67.192 202.679 1.00 113.43 403 GLU B O 1
ATOM 21743 N N . GLU B 1 402 ? -80.773 69.341 201.980 1.00 112.95 404 GLU B N 1
ATOM 21744 C CA . GLU B 1 402 ? -81.361 69.004 200.683 1.00 114.47 404 GLU B CA 1
ATOM 21745 C C . GLU B 1 402 ? -80.265 68.355 199.830 1.00 115.97 404 GLU B C 1
ATOM 21746 O O . GLU B 1 402 ? -79.082 68.621 200.081 1.00 113.08 404 GLU B O 1
ATOM 21758 N N . ILE B 1 403 ? -80.630 67.509 198.835 1.00 106.92 405 ILE B N 1
ATOM 21759 C CA . ILE B 1 403 ? -79.623 66.836 198.003 1.00 103.63 405 ILE B CA 1
ATOM 21760 C C . ILE B 1 403 ? -78.861 67.879 197.225 1.00 109.24 405 ILE B C 1
ATOM 21761 O O . ILE B 1 403 ? -79.460 68.557 196.395 1.00 111.65 405 ILE B O 1
ATOM 21777 N N . PRO B 1 404 ? -77.554 68.038 197.464 1.00 104.70 406 PRO B N 1
ATOM 21778 C CA . PRO B 1 404 ? -76.806 69.037 196.707 1.00 104.23 406 PRO B CA 1
ATOM 21779 C C . PRO B 1 404 ? -76.347 68.496 195.365 1.00 108.06 406 PRO B C 1
ATOM 21780 O O . PRO B 1 404 ? -76.602 67.333 195.022 1.00 108.15 406 PRO B O 1
ATOM 21791 N N . ASP B 1 405 ? -75.660 69.357 194.610 1.00 103.54 407 ASP B N 1
ATOM 21792 C CA . ASP B 1 405 ? -74.991 69.000 193.362 1.00 101.76 407 ASP B CA 1
ATOM 21793 C C . ASP B 1 405 ? -73.581 68.576 193.698 1.00 101.00 407 ASP B C 1
ATOM 21794 O O . ASP B 1 405 ? -73.089 67.588 193.160 1.00 99.43 407 ASP B O 1
ATOM 21803 N N . LEU B 1 406 ? -72.953 69.289 194.637 1.00 95.66 408 LEU B N 1
ATOM 21804 C CA . LEU B 1 406 ? -71.583 69.063 195.041 1.00 93.31 408 LEU B CA 1
ATOM 21805 C C . LEU B 1 406 ? -71.448 69.092 196.551 1.00 102.35 408 LEU B C 1
ATOM 21806 O O . LEU B 1 406 ? -72.077 69.923 197.201 1.00 104.09 408 LEU B O 1
ATOM 21822 N N . ILE B 1 407 ? -70.634 68.187 197.113 1.00 99.35 409 ILE B N 1
ATOM 21823 C CA . ILE B 1 407 ? -70.332 68.177 198.535 1.00 98.76 409 ILE B CA 1
ATOM 21824 C C . ILE B 1 407 ? -68.895 68.499 198.680 1.00 100.94 409 ILE B C 1
ATOM 21825 O O . ILE B 1 407 ? -68.082 67.707 198.212 1.00 99.33 409 ILE B O 1
ATOM 21841 N N . ILE B 1 408 ? -68.542 69.588 199.357 1.00 98.08 410 ILE B N 1
ATOM 21842 C CA . ILE B 1 408 ? -67.123 69.859 199.595 1.00 96.55 410 ILE B CA 1
ATOM 21843 C C . ILE B 1 408 ? -66.840 69.501 201.051 1.00 98.54 410 ILE B C 1
ATOM 21844 O O . ILE B 1 408 ? -67.389 70.139 201.955 1.00 97.72 410 ILE B O 1
ATOM 21860 N N . VAL B 1 409 ? -66.007 68.455 201.266 1.00 93.56 411 VAL B N 1
ATOM 21861 C CA . VAL B 1 409 ? -65.622 68.003 202.604 1.00 92.06 411 VAL B CA 1
ATOM 21862 C C . VAL B 1 409 ? -64.279 68.633 202.864 1.00 97.90 411 VAL B C 1
ATOM 21863 O O . VAL B 1 409 ? -63.336 68.343 202.128 1.00 98.13 411 VAL B O 1
ATOM 21876 N N . SER B 1 410 ? -64.191 69.527 203.849 1.00 94.75 412 SER B N 1
ATOM 21877 C CA . SER B 1 410 ? -62.968 70.253 204.151 1.00 94.11 412 SER B CA 1
ATOM 21878 C C . SER B 1 410 ? -62.421 69.957 205.544 1.00 97.20 412 SER B C 1
ATOM 21879 O O . SER B 1 410 ? -63.078 69.336 206.382 1.00 96.01 412 SER B O 1
ATOM 21887 N N . THR B 1 411 ? -61.196 70.429 205.774 1.00 94.72 413 THR B N 1
ATOM 21888 C CA . THR B 1 411 ? -60.535 70.417 207.072 1.00 95.22 413 THR B CA 1
ATOM 21889 C C . THR B 1 411 ? -60.841 71.770 207.700 1.00 100.26 413 THR B C 1
ATOM 21890 O O . THR B 1 411 ? -61.489 72.590 207.061 1.00 99.84 413 THR B O 1
ATOM 21901 N N . GLN B 1 412 ? -60.386 72.030 208.921 1.00 98.96 414 GLN B N 1
ATOM 21902 C CA . GLN B 1 412 ? -60.725 73.291 209.538 1.00 101.45 414 GLN B CA 1
ATOM 21903 C C . GLN B 1 412 ? -60.016 74.414 208.863 1.00 104.71 414 GLN B C 1
ATOM 21904 O O . GLN B 1 412 ? -60.685 75.340 208.412 1.00 106.54 414 GLN B O 1
ATOM 21918 N N . ALA B 1 413 ? -58.675 74.349 208.794 1.00 98.97 415 ALA B N 1
ATOM 21919 C CA . ALA B 1 413 ? -57.857 75.421 208.210 1.00 99.75 415 ALA B CA 1
ATOM 21920 C C . ALA B 1 413 ? -58.272 75.815 206.830 1.00 105.95 415 ALA B C 1
ATOM 21921 O O . ALA B 1 413 ? -58.341 77.017 206.528 1.00 108.96 415 ALA B O 1
ATOM 21928 N N . LEU B 1 414 ? -58.578 74.811 205.997 1.00 100.52 416 LEU B N 1
ATOM 21929 C CA . LEU B 1 414 ? -58.913 75.042 204.594 1.00 100.15 416 LEU B CA 1
ATOM 21930 C C . LEU B 1 414 ? -60.351 75.515 204.321 1.00 105.20 416 LEU B C 1
ATOM 21931 O O . LEU B 1 414 ? -60.620 75.946 203.203 1.00 106.65 416 LEU B O 1
ATOM 21947 N N . LEU B 1 415 ? -61.227 75.535 205.331 1.00 100.45 417 LEU B N 1
ATOM 21948 C CA . LEU B 1 415 ? -62.625 75.902 205.165 1.00 100.55 417 LEU B CA 1
ATOM 21949 C C . LEU B 1 415 ? -62.906 77.204 204.390 1.00 109.63 417 LEU B C 1
ATOM 21950 O O . LEU B 1 415 ? -63.748 77.125 203.506 1.00 108.08 417 LEU B O 1
ATOM 21966 N N . PRO B 1 416 ? -62.301 78.402 204.648 1.00 112.83 418 PRO B N 1
ATOM 21967 C CA . PRO B 1 416 ? -62.692 79.581 203.857 1.00 114.58 418 PRO B CA 1
ATOM 21968 C C . PRO B 1 416 ? -62.291 79.383 202.423 1.00 116.80 418 PRO B C 1
ATOM 21969 O O . PRO B 1 416 ? -63.059 79.788 201.555 1.00 120.11 418 PRO B O 1
ATOM 21980 N N . GLU B 1 417 ? -61.154 78.707 202.160 1.00 108.01 419 GLU B N 1
ATOM 21981 C CA . GLU B 1 417 ? -60.758 78.480 200.777 1.00 106.22 419 GLU B CA 1
ATOM 21982 C C . GLU B 1 417 ? -61.747 77.514 200.119 1.00 107.64 419 GLU B C 1
ATOM 21983 O O . GLU B 1 417 ? -62.118 77.726 198.967 1.00 106.70 419 GLU B O 1
ATOM 21995 N N . ALA B 1 418 ? -62.267 76.539 200.872 1.00 102.79 420 ALA B N 1
ATOM 21996 C CA . ALA B 1 418 ? -63.285 75.645 200.336 1.00 100.63 420 ALA B CA 1
ATOM 21997 C C . ALA B 1 418 ? -64.548 76.420 200.078 1.00 103.15 420 ALA B C 1
ATOM 21998 O O . ALA B 1 418 ? -65.111 76.333 198.994 1.00 101.49 420 ALA B O 1
ATOM 22005 N N . ASP B 1 419 ? -64.950 77.238 201.044 1.00 101.19 421 ASP B N 1
ATOM 22006 C CA . ASP B 1 419 ? -66.163 78.027 200.905 1.00 103.55 421 ASP B CA 1
ATOM 22007 C C . ASP B 1 419 ? -66.071 79.054 199.789 1.00 107.48 421 ASP B C 1
ATOM 22008 O O . ASP B 1 419 ? -67.104 79.415 199.223 1.00 109.76 421 ASP B O 1
ATOM 22017 N N . ARG B 1 420 ? -64.862 79.514 199.459 1.00 101.25 422 ARG B N 1
ATOM 22018 C CA . ARG B 1 420 ? -64.666 80.443 198.348 1.00 101.06 422 ARG B CA 1
ATOM 22019 C C . ARG B 1 420 ? -65.036 79.733 197.034 1.00 99.91 422 ARG B C 1
ATOM 22020 O O . ARG B 1 420 ? -65.855 80.246 196.265 1.00 98.92 422 ARG B O 1
ATOM 22041 N N . LEU B 1 421 ? -64.478 78.518 196.819 1.00 92.79 423 LEU B N 1
ATOM 22042 C CA . LEU B 1 421 ? -64.795 77.694 195.651 1.00 90.80 423 LEU B CA 1
ATOM 22043 C C . LEU B 1 421 ? -66.271 77.408 195.638 1.00 96.74 423 LEU B C 1
ATOM 22044 O O . LEU B 1 421 ? -66.883 77.482 194.575 1.00 97.74 423 LEU B O 1
ATOM 22060 N N . ALA B 1 422 ? -66.856 77.098 196.823 1.00 94.15 424 ALA B N 1
ATOM 22061 C CA . ALA B 1 422 ? -68.298 76.841 196.940 1.00 95.00 424 ALA B CA 1
ATOM 22062 C C . ALA B 1 422 ? -69.074 78.035 196.435 1.00 102.58 424 ALA B C 1
ATOM 22063 O O . ALA B 1 422 ? -69.833 77.904 195.475 1.00 102.50 424 ALA B O 1
ATOM 22070 N N . THR B 1 423 ? -68.775 79.222 196.982 1.00 102.43 425 THR B N 1
ATOM 22071 C CA . THR B 1 423 ? -69.428 80.468 196.579 1.00 105.29 425 THR B CA 1
ATOM 22072 C C . THR B 1 423 ? -69.284 80.709 195.098 1.00 109.30 425 THR B C 1
ATOM 22073 O O . THR B 1 423 ? -70.263 81.119 194.469 1.00 111.03 425 THR B O 1
ATOM 22084 N N . TYR B 1 424 ? -68.091 80.424 194.525 1.00 103.28 426 TYR B N 1
ATOM 22085 C CA . TYR B 1 424 ? -67.887 80.575 193.083 1.00 102.94 426 TYR B CA 1
ATOM 22086 C C . TYR B 1 424 ? -68.858 79.665 192.303 1.00 106.14 426 TYR B C 1
ATOM 22087 O O . TYR B 1 424 ? -69.548 80.146 191.401 1.00 106.65 426 TYR B O 1
ATOM 22105 N N . ARG B 1 425 ? -68.893 78.359 192.649 1.00 100.55 427 ARG B N 1
ATOM 22106 C CA . ARG B 1 425 ? -69.768 77.370 191.998 1.00 99.93 427 ARG B CA 1
ATOM 22107 C C . ARG B 1 425 ? -71.234 77.743 192.194 1.00 105.56 427 ARG B C 1
ATOM 22108 O O . ARG B 1 425 ? -72.013 77.662 191.241 1.00 104.88 427 ARG B O 1
ATOM 22129 N N . ARG B 1 426 ? -71.600 78.183 193.417 1.00 103.79 428 ARG B N 1
ATOM 22130 C CA . ARG B 1 426 ? -72.964 78.630 193.694 1.00 106.34 428 ARG B CA 1
ATOM 22131 C C . ARG B 1 426 ? -73.350 79.784 192.755 1.00 116.70 428 ARG B C 1
ATOM 22132 O O . ARG B 1 426 ? -74.395 79.727 192.099 1.00 117.72 428 ARG B O 1
ATOM 22153 N N . GLU B 1 427 ? -72.494 80.815 192.682 1.00 115.76 429 GLU B N 1
ATOM 22154 C CA . GLU B 1 427 ? -72.790 81.996 191.880 1.00 119.23 429 GLU B CA 1
ATOM 22155 C C . GLU B 1 427 ? -72.640 81.783 190.370 1.00 125.08 429 GLU B C 1
ATOM 22156 O O . GLU B 1 427 ? -73.586 82.069 189.652 1.00 127.33 429 GLU B O 1
ATOM 22168 N N . LYS B 1 428 ? -71.465 81.344 189.880 1.00 120.35 430 LYS B N 1
ATOM 22169 C CA . LYS B 1 428 ? -71.211 81.221 188.432 1.00 119.67 430 LYS B CA 1
ATOM 22170 C C . LYS B 1 428 ? -71.873 80.026 187.798 1.00 122.17 430 LYS B C 1
ATOM 22171 O O . LYS B 1 428 ? -72.606 80.176 186.830 1.00 123.91 430 LYS B O 1
ATOM 22190 N N . ASN B 1 429 ? -71.575 78.836 188.300 1.00 116.23 431 ASN B N 1
ATOM 22191 C CA . ASN B 1 429 ? -72.123 77.608 187.738 1.00 115.00 431 ASN B CA 1
ATOM 22192 C C . ASN B 1 429 ? -73.571 77.345 188.181 1.00 116.53 431 ASN B C 1
ATOM 22193 O O . ASN B 1 429 ? -74.139 76.344 187.756 1.00 113.69 431 ASN B O 1
ATOM 22204 N N . GLY B 1 430 ? -74.127 78.180 189.061 1.00 113.86 432 GLY B N 1
ATOM 22205 C CA . GLY B 1 430 ? -75.494 78.014 189.531 1.00 115.23 432 GLY B CA 1
ATOM 22206 C C . GLY B 1 430 ? -75.761 76.667 190.195 1.00 118.24 432 GLY B C 1
ATOM 22207 O O . GLY B 1 430 ? -76.752 76.010 189.879 1.00 119.90 432 GLY B O 1
ATOM 22211 N N . LEU B 1 431 ? -74.871 76.232 191.099 1.00 111.67 433 LEU B N 1
ATOM 22212 C CA . LEU B 1 431 ? -74.961 74.920 191.759 1.00 109.17 433 LEU B CA 1
ATOM 22213 C C . LEU B 1 431 ? -75.408 74.951 193.213 1.00 116.21 433 LEU B C 1
ATOM 22214 O O . LEU B 1 431 ? -74.998 75.833 193.952 1.00 118.50 433 LEU B O 1
ATOM 22230 N N . LYS B 1 432 ? -76.144 73.922 193.655 1.00 111.61 434 LYS B N 1
ATOM 22231 C CA . LYS B 1 432 ? -76.444 73.707 195.071 1.00 111.07 434 LYS B CA 1
ATOM 22232 C C . LYS B 1 432 ? -75.208 73.013 195.617 1.00 111.22 434 LYS B C 1
ATOM 22233 O O . LYS B 1 432 ? -75.013 71.852 195.265 1.00 109.75 434 LYS B O 1
ATOM 22252 N N . VAL B 1 433 ? -74.343 73.681 196.409 1.00 105.94 435 VAL B N 1
ATOM 22253 C CA . VAL B 1 433 ? -73.127 73.023 196.916 1.00 102.76 435 VAL B CA 1
ATOM 22254 C C . VAL B 1 433 ? -73.170 73.072 198.434 1.00 104.93 435 VAL B C 1
ATOM 22255 O O . VAL B 1 433 ? -73.481 74.121 199.001 1.00 105.85 435 VAL B O 1
ATOM 22268 N N . LEU B 1 434 ? -72.873 71.909 199.077 1.00 98.21 436 LEU B N 1
ATOM 22269 C CA . LEU B 1 434 ? -72.863 71.727 200.531 1.00 96.68 436 LEU B CA 1
ATOM 22270 C C . LEU B 1 434 ? -71.442 71.629 201.030 1.00 97.76 436 LEU B C 1
ATOM 22271 O O . LEU B 1 434 ? -70.722 70.722 200.598 1.00 95.08 436 LEU B O 1
ATOM 22287 N N . VAL B 1 435 ? -71.024 72.553 201.927 1.00 95.42 437 VAL B N 1
ATOM 22288 C CA . VAL B 1 435 ? -69.682 72.506 202.521 1.00 93.67 437 VAL B CA 1
ATOM 22289 C C . VAL B 1 435 ? -69.810 71.991 203.960 1.00 96.24 437 VAL B C 1
ATOM 22290 O O . VAL B 1 435 ? -70.652 72.467 204.734 1.00 96.18 437 VAL B O 1
ATOM 22303 N N . VAL B 1 436 ? -69.006 70.980 204.299 1.00 91.89 438 VAL B N 1
ATOM 22304 C CA . VAL B 1 436 ? -68.997 70.406 205.637 1.00 91.97 438 VAL B CA 1
ATOM 22305 C C . VAL B 1 436 ? -67.590 70.144 206.056 1.00 93.09 438 VAL B C 1
ATOM 22306 O O . VAL B 1 436 ? -66.724 69.891 205.224 1.00 90.01 438 VAL B O 1
ATOM 22319 N N . LEU B 1 437 ? -67.387 70.134 207.359 1.00 91.64 439 LEU B N 1
ATOM 22320 C CA . LEU B 1 437 ? -66.116 69.777 207.964 1.00 90.54 439 LEU B CA 1
ATOM 22321 C C . LEU B 1 437 ? -66.109 68.270 208.191 1.00 93.99 439 LEU B C 1
ATOM 22322 O O . LEU B 1 437 ? -67.129 67.725 208.622 1.00 94.46 439 LEU B O 1
ATOM 22338 N N . GLN B 1 438 ? -64.997 67.578 207.900 1.00 88.59 440 GLN B N 1
ATOM 22339 C CA . GLN B 1 438 ? -65.016 66.127 208.085 1.00 87.79 440 GLN B CA 1
ATOM 22340 C C . GLN B 1 438 ? -65.424 65.768 209.518 1.00 94.56 440 GLN B C 1
ATOM 22341 O O . GLN B 1 438 ? -66.079 64.744 209.713 1.00 94.59 440 GLN B O 1
ATOM 22355 N N . GLU B 1 439 ? -65.093 66.634 210.507 1.00 91.43 441 GLU B N 1
ATOM 22356 C CA . GLU B 1 439 ? -65.523 66.397 211.874 1.00 91.92 441 GLU B CA 1
ATOM 22357 C C . GLU B 1 439 ? -67.014 66.234 211.901 1.00 91.89 441 GLU B C 1
ATOM 22358 O O . GLU B 1 439 ? -67.497 65.286 212.500 1.00 90.81 441 GLU B O 1
ATOM 22370 N N . GLN B 1 440 ? -67.741 67.128 211.225 1.00 87.90 442 GLN B N 1
ATOM 22371 C CA . GLN B 1 440 ? -69.197 67.063 211.202 1.00 90.23 442 GLN B CA 1
ATOM 22372 C C . GLN B 1 440 ? -69.700 65.753 210.625 1.00 97.81 442 GLN B C 1
ATOM 22373 O O . GLN B 1 440 ? -70.649 65.174 211.162 1.00 99.47 442 GLN B O 1
ATOM 22387 N N . VAL B 1 441 ? -69.032 65.257 209.562 1.00 94.14 443 VAL B N 1
ATOM 22388 C CA . VAL B 1 441 ? -69.397 63.995 208.927 1.00 93.08 443 VAL B CA 1
ATOM 22389 C C . VAL B 1 441 ? -69.187 62.866 209.947 1.00 97.08 443 VAL B C 1
ATOM 22390 O O . VAL B 1 441 ? -70.049 61.996 210.103 1.00 99.59 443 VAL B O 1
ATOM 22403 N N . PHE B 1 442 ? -68.074 62.907 210.685 1.00 89.25 444 PHE B N 1
ATOM 22404 C CA . PHE B 1 442 ? -67.865 61.892 211.698 1.00 87.50 444 PHE B CA 1
ATOM 22405 C C . PHE B 1 442 ? -68.877 61.978 212.796 1.00 96.57 444 PHE B C 1
ATOM 22406 O O . PHE B 1 442 ? -69.244 60.939 213.324 1.00 97.81 444 PHE B O 1
ATOM 22423 N N . ASN B 1 443 ? -69.333 63.178 213.159 1.00 96.42 445 ASN B N 1
ATOM 22424 C CA . ASN B 1 443 ? -70.297 63.317 214.245 1.00 99.40 445 ASN B CA 1
ATOM 22425 C C . ASN B 1 443 ? -71.613 62.627 213.898 1.00 106.95 445 ASN B C 1
ATOM 22426 O O . ASN B 1 443 ? -72.112 61.823 214.701 1.00 109.54 445 ASN B O 1
ATOM 22437 N N . GLU B 1 444 ? -72.139 62.867 212.694 1.00 102.59 446 GLU B N 1
ATOM 22438 C CA . GLU B 1 444 ? -73.428 62.284 212.331 1.00 103.80 446 GLU B CA 1
ATOM 22439 C C . GLU B 1 444 ? -73.329 60.917 211.635 1.00 106.94 446 GLU B C 1
ATOM 22440 O O . GLU B 1 444 ? -74.373 60.262 211.495 1.00 108.92 446 GLU B O 1
ATOM 22452 N N . PHE B 1 445 ? -72.136 60.472 211.174 1.00 100.13 447 PHE B N 1
ATOM 22453 C CA . PHE B 1 445 ? -72.112 59.179 210.483 1.00 99.22 447 PHE B CA 1
ATOM 22454 C C . PHE B 1 445 ? -71.198 58.146 211.149 1.00 102.98 447 PHE B C 1
ATOM 22455 O O . PHE B 1 445 ? -71.366 56.965 210.822 1.00 102.96 447 PHE B O 1
ATOM 22472 N N . SER B 1 446 ? -70.387 58.510 212.176 1.00 98.62 448 SER B N 1
ATOM 22473 C CA . SER B 1 446 ? -69.619 57.485 212.900 1.00 97.54 448 SER B CA 1
ATOM 22474 C C . SER B 1 446 ? -69.499 57.805 214.399 1.00 102.91 448 SER B C 1
ATOM 22475 O O . SER B 1 446 ? -68.563 57.334 215.053 1.00 101.40 448 SER B O 1
ATOM 22483 N N . GLY B 1 447 ? -70.515 58.475 214.959 1.00 102.10 449 GLY B N 1
ATOM 22484 C CA . GLY B 1 447 ? -70.520 58.836 216.373 1.00 104.02 449 GLY B CA 1
ATOM 22485 C C . GLY B 1 447 ? -69.302 59.624 216.839 1.00 106.22 449 GLY B C 1
ATOM 22486 O O . GLY B 1 447 ? -68.797 59.384 217.940 1.00 106.70 449 GLY B O 1
ATOM 22490 N N . GLY B 1 448 ? -68.817 60.519 215.974 1.00 100.10 450 GLY B N 1
ATOM 22491 C CA . GLY B 1 448 ? -67.655 61.365 216.203 1.00 99.35 450 GLY B CA 1
ATOM 22492 C C . GLY B 1 448 ? -66.289 60.736 215.944 1.00 102.68 450 GLY B C 1
ATOM 22493 O O . GLY B 1 448 ? -65.270 61.439 216.013 1.00 104.73 450 GLY B O 1
ATOM 22497 N N . THR B 1 449 ? -66.224 59.421 215.671 1.00 94.15 451 THR B N 1
ATOM 22498 C CA . THR B 1 449 ? -64.952 58.743 215.498 1.00 91.18 451 THR B CA 1
ATOM 22499 C C . THR B 1 449 ? -64.507 58.804 214.069 1.00 93.10 451 THR B C 1
ATOM 22500 O O . THR B 1 449 ? -65.280 58.379 213.211 1.00 93.59 451 THR B O 1
ATOM 22511 N N . PRO B 1 450 ? -63.245 59.196 213.766 1.00 86.30 452 PRO B N 1
ATOM 22512 C CA . PRO B 1 450 ? -62.793 59.191 212.362 1.00 84.24 452 PRO B CA 1
ATOM 22513 C C . PRO B 1 450 ? -62.909 57.807 211.709 1.00 91.43 452 PRO B C 1
ATOM 22514 O O . PRO B 1 450 ? -62.470 56.804 212.303 1.00 92.01 452 PRO B O 1
ATOM 22525 N N . ASP B 1 451 ? -63.607 57.737 210.558 1.00 89.03 453 ASP B N 1
ATOM 22526 C CA . ASP B 1 451 ? -63.790 56.481 209.818 1.00 90.10 453 ASP B CA 1
ATOM 22527 C C . ASP B 1 451 ? -63.988 56.747 208.349 1.00 91.64 453 ASP B C 1
ATOM 22528 O O . ASP B 1 451 ? -64.869 57.526 208.016 1.00 93.82 453 ASP B O 1
ATOM 22537 N N . ALA B 1 452 ? -63.238 56.104 207.469 1.00 84.75 454 ALA B N 1
ATOM 22538 C CA . ALA B 1 452 ? -63.468 56.324 206.045 1.00 85.93 454 ALA B CA 1
ATOM 22539 C C . ALA B 1 452 ? -64.960 56.073 205.654 1.00 93.61 454 ALA B C 1
ATOM 22540 O O . ALA B 1 452 ? -65.546 56.856 204.884 1.00 94.65 454 ALA B O 1
ATOM 22547 N N . THR B 1 453 ? -65.589 55.043 206.252 1.00 89.90 455 THR B N 1
ATOM 22548 C CA . THR B 1 453 ? -66.984 54.701 205.966 1.00 90.40 455 THR B CA 1
ATOM 22549 C C . THR B 1 453 ? -67.954 55.851 206.313 1.00 92.49 455 THR B C 1
ATOM 22550 O O . THR B 1 453 ? -69.014 55.938 205.696 1.00 92.86 455 THR B O 1
ATOM 22561 N N . ALA B 1 454 ? -67.579 56.754 207.225 1.00 87.43 456 ALA B N 1
ATOM 22562 C CA . ALA B 1 454 ? -68.416 57.915 207.530 1.00 88.44 456 ALA B CA 1
ATOM 22563 C C . ALA B 1 454 ? -68.632 58.791 206.301 1.00 93.90 456 ALA B C 1
ATOM 22564 O O . ALA B 1 454 ? -69.718 59.352 206.161 1.00 95.23 456 ALA B O 1
ATOM 22571 N N . TYR B 1 455 ? -67.621 58.934 205.416 1.00 89.69 457 TYR B N 1
ATOM 22572 C CA . TYR B 1 455 ? -67.822 59.724 204.193 1.00 89.55 457 TYR B CA 1
ATOM 22573 C C . TYR B 1 455 ? -68.849 59.030 203.311 1.00 95.07 457 TYR B C 1
ATOM 22574 O O . TYR B 1 455 ? -69.852 59.624 202.894 1.00 95.76 457 TYR B O 1
ATOM 22592 N N . ARG B 1 456 ? -68.581 57.746 203.058 1.00 90.04 458 ARG B N 1
ATOM 22593 C CA . ARG B 1 456 ? -69.403 56.891 202.211 1.00 90.36 458 ARG B CA 1
ATOM 22594 C C . ARG B 1 456 ? -70.874 56.895 202.678 1.00 95.77 458 ARG B C 1
ATOM 22595 O O . ARG B 1 456 ? -71.783 57.047 201.856 1.00 97.07 458 ARG B O 1
ATOM 22616 N N . LEU B 1 457 ? -71.097 56.770 203.999 1.00 91.09 459 LEU B N 1
ATOM 22617 C CA . LEU B 1 457 ? -72.450 56.780 204.573 1.00 91.38 459 LEU B CA 1
ATOM 22618 C C . LEU B 1 457 ? -73.131 58.118 204.373 1.00 97.73 459 LEU B C 1
ATOM 22619 O O . LEU B 1 457 ? -74.333 58.142 204.082 1.00 99.69 459 LEU B O 1
ATOM 22635 N N . PHE B 1 458 ? -72.365 59.228 204.506 1.00 92.48 460 PHE B N 1
ATOM 22636 C CA . PHE B 1 458 ? -72.892 60.571 204.303 1.00 92.22 460 PHE B CA 1
ATOM 22637 C C . PHE B 1 458 ? -73.362 60.724 202.859 1.00 95.82 460 PHE B C 1
ATOM 22638 O O . PHE B 1 458 ? -74.444 61.255 202.612 1.00 97.17 460 PHE B O 1
ATOM 22655 N N . ALA B 1 459 ? -72.570 60.222 201.904 1.00 89.89 461 ALA B N 1
ATOM 22656 C CA . ALA B 1 459 ? -72.946 60.300 200.489 1.00 88.56 461 ALA B CA 1
ATOM 22657 C C . ALA B 1 459 ? -74.134 59.445 200.252 1.00 93.71 461 ALA B C 1
ATOM 22658 O O . ALA B 1 459 ? -75.110 59.910 199.674 1.00 93.98 461 ALA B O 1
ATOM 22665 N N . LYS B 1 460 ? -74.074 58.193 200.769 1.00 91.05 462 LYS B N 1
ATOM 22666 C CA . LYS B 1 460 ? -75.137 57.218 200.606 1.00 92.27 462 LYS B CA 1
ATOM 22667 C C . LYS B 1 460 ? -76.461 57.804 201.029 1.00 102.40 462 LYS B C 1
ATOM 22668 O O . LYS B 1 460 ? -77.449 57.591 200.323 1.00 104.07 462 LYS B O 1
ATOM 22687 N N . MET B 1 461 ? -76.494 58.562 202.151 1.00 101.51 463 MET B N 1
ATOM 22688 C CA . MET B 1 461 ? -77.735 59.207 202.611 1.00 104.31 463 MET B CA 1
ATOM 22689 C C . MET B 1 461 ? -78.473 59.871 201.436 1.00 109.00 463 MET B C 1
ATOM 22690 O O . MET B 1 461 ? -79.617 59.505 201.143 1.00 111.82 463 MET B O 1
ATOM 22704 N N . PHE B 1 462 ? -77.779 60.776 200.727 1.00 101.78 464 PHE B N 1
ATOM 22705 C CA . PHE B 1 462 ? -78.360 61.471 199.592 1.00 102.55 464 PHE B CA 1
ATOM 22706 C C . PHE B 1 462 ? -78.654 60.523 198.433 1.00 108.71 464 PHE B C 1
ATOM 22707 O O . PHE B 1 462 ? -79.727 60.620 197.842 1.00 111.29 464 PHE B O 1
ATOM 22724 N N . TYR B 1 463 ? -77.728 59.590 198.116 1.00 104.06 465 TYR B N 1
ATOM 22725 C CA . TYR B 1 463 ? -77.930 58.621 197.024 1.00 104.60 465 TYR B CA 1
ATOM 22726 C C . TYR B 1 463 ? -79.245 57.860 197.202 1.00 108.93 465 TYR B C 1
ATOM 22727 O O . TYR B 1 463 ? -80.078 57.849 196.298 1.00 108.98 465 TYR B O 1
ATOM 22745 N N . ASP B 1 464 ? -79.430 57.263 198.377 1.00 106.19 466 ASP B N 1
ATOM 22746 C CA . ASP B 1 464 ? -80.649 56.537 198.704 1.00 109.91 466 ASP B CA 1
ATOM 22747 C C . ASP B 1 464 ? -81.889 57.418 198.513 1.00 115.84 466 ASP B C 1
ATOM 22748 O O . ASP B 1 464 ? -82.892 56.962 197.946 1.00 118.95 466 ASP B O 1
ATOM 22757 N N . ARG B 1 465 ? -81.813 58.677 198.989 1.00 109.04 467 ARG B N 1
ATOM 22758 C CA . ARG B 1 465 ? -82.917 59.630 198.893 1.00 110.16 467 ARG B CA 1
ATOM 22759 C C . ARG B 1 465 ? -83.257 59.930 197.437 1.00 117.54 467 ARG B C 1
ATOM 22760 O O . ARG B 1 465 ? -84.430 59.915 197.033 1.00 119.17 467 ARG B O 1
ATOM 22781 N N . TRP B 1 466 ? -82.209 60.190 196.658 1.00 115.05 468 TRP B N 1
ATOM 22782 C CA . TRP B 1 466 ? -82.338 60.481 195.238 1.00 116.62 468 TRP B CA 1
ATOM 22783 C C . TRP B 1 466 ? -82.952 59.293 194.505 1.00 122.67 468 TRP B C 1
ATOM 22784 O O . TRP B 1 466 ? -83.969 59.463 193.836 1.00 125.75 468 TRP B O 1
ATOM 22805 N N . LYS B 1 467 ? -82.359 58.088 194.681 1.00 117.12 469 LYS B N 1
ATOM 22806 C CA . LYS B 1 467 ? -82.780 56.871 193.985 1.00 118.22 469 LYS B CA 1
ATOM 22807 C C . LYS B 1 467 ? -84.265 56.636 194.111 1.00 126.44 469 LYS B C 1
ATOM 22808 O O . LYS B 1 467 ? -84.888 56.220 193.137 1.00 127.87 469 LYS B O 1
ATOM 22827 N N . ALA B 1 468 ? -84.842 56.947 195.275 1.00 125.51 470 ALA B N 1
ATOM 22828 C CA . ALA B 1 468 ? -86.265 56.740 195.534 1.00 130.81 470 ALA B CA 1
ATOM 22829 C C . ALA B 1 468 ? -87.167 57.307 194.455 1.00 141.72 470 ALA B C 1
ATOM 22830 O O . ALA B 1 468 ? -88.063 56.608 193.982 1.00 145.58 470 ALA B O 1
ATOM 22837 N N . ASN B 1 469 ? -86.934 58.566 194.071 1.00 139.25 471 ASN B N 1
ATOM 22838 C CA . ASN B 1 469 ? -87.754 59.272 193.084 1.00 142.65 471 ASN B CA 1
ATOM 22839 C C . ASN B 1 469 ? -87.051 59.436 191.743 1.00 149.21 471 ASN B C 1
ATOM 22840 O O . ASN B 1 469 ? -87.669 59.953 190.817 1.00 151.96 471 ASN B O 1
ATOM 22851 N N . ALA B 1 470 ? -85.779 59.032 191.620 1.00 145.04 472 ALA B N 1
ATOM 22852 C CA . ALA B 1 470 ? -85.052 59.201 190.366 1.00 145.00 472 ALA B CA 1
ATOM 22853 C C . ALA B 1 470 ? -85.675 58.354 189.243 1.00 156.37 472 ALA B C 1
ATOM 22854 O O . ALA B 1 470 ? -86.068 57.213 189.506 1.00 157.25 472 ALA B O 1
ATOM 22861 N N . PRO B 1 471 ? -85.810 58.897 188.008 1.00 157.80 473 PRO B N 1
ATOM 22862 C CA . PRO B 1 471 ? -86.388 58.103 186.913 1.00 163.28 473 PRO B CA 1
ATOM 22863 C C . PRO B 1 471 ? -85.454 57.012 186.414 1.00 179.77 473 PRO B C 1
ATOM 22864 O O . PRO B 1 471 ? -84.232 57.189 186.448 1.00 175.66 473 PRO B O 1
ATOM 22875 N N . VAL B 1 472 ? -86.038 55.905 185.892 1.00 190.68 474 VAL B N 1
ATOM 22876 C CA . VAL B 1 472 ? -85.268 54.759 185.399 1.00 199.94 474 VAL B CA 1
ATOM 22877 C C . VAL B 1 472 ? -84.290 55.201 184.288 1.00 189.21 474 VAL B C 1
ATOM 22878 O O . VAL B 1 472 ? -84.673 55.939 183.372 1.00 189.59 474 VAL B O 1
ATOM 22891 N N . GLY B 1 473 ? -83.022 54.804 184.443 1.00 172.86 475 GLY B N 1
ATOM 22892 C CA . GLY B 1 473 ? -81.947 55.152 183.514 1.00 168.04 475 GLY B CA 1
ATOM 22893 C C . GLY B 1 473 ? -81.036 56.285 183.968 1.00 165.63 475 GLY B C 1
ATOM 22894 O O . GLY B 1 473 ? -79.824 56.245 183.707 1.00 163.03 475 GLY B O 1
ATOM 22898 N N . GLU B 1 474 ? -81.617 57.313 184.650 1.00 158.62 476 GLU B N 1
ATOM 22899 C CA . GLU B 1 474 ? -80.904 58.510 185.124 1.00 153.28 476 GLU B CA 1
ATOM 22900 C C . GLU B 1 474 ? -79.787 58.128 186.099 1.00 147.23 476 GLU B C 1
ATOM 22901 O O . GLU B 1 474 ? -80.017 57.283 186.962 1.00 145.86 476 GLU B O 1
ATOM 22913 N N . THR B 1 475 ? -78.583 58.740 185.946 1.00 136.69 477 THR B N 1
ATOM 22914 C CA . THR B 1 475 ? -77.453 58.489 186.844 1.00 131.50 477 THR B CA 1
ATOM 22915 C C . THR B 1 475 ? -77.460 59.508 187.975 1.00 128.49 477 THR B C 1
ATOM 22916 O O . THR B 1 475 ? -77.920 60.639 187.777 1.00 129.13 477 THR B O 1
ATOM 22927 N N . PHE B 1 476 ? -76.914 59.118 189.139 1.00 117.88 478 PHE B N 1
ATOM 22928 C CA . PHE B 1 476 ? -76.846 59.977 190.319 1.00 114.15 478 PHE B CA 1
ATOM 22929 C C . PHE B 1 476 ? -76.060 61.259 189.995 1.00 114.69 478 PHE B C 1
ATOM 22930 O O . PHE B 1 476 ? -74.899 61.154 189.606 1.00 113.23 478 PHE B O 1
ATOM 22947 N N . PRO B 1 477 ? -76.685 62.459 190.115 1.00 109.57 479 PRO B N 1
ATOM 22948 C CA . PRO B 1 477 ? -76.007 63.706 189.727 1.00 107.71 479 PRO B CA 1
ATOM 22949 C C . PRO B 1 477 ? -75.016 64.319 190.700 1.00 112.01 479 PRO B C 1
ATOM 22950 O O . PRO B 1 477 ? -74.290 65.235 190.285 1.00 111.45 479 PRO B O 1
ATOM 22961 N N . MET B 1 478 ? -75.055 63.927 191.996 1.00 107.69 480 MET B N 1
ATOM 22962 C CA . MET B 1 478 ? -74.189 64.522 193.023 1.00 104.78 480 MET B CA 1
ATOM 22963 C C . MET B 1 478 ? -72.739 64.134 192.804 1.00 103.85 480 MET B C 1
ATOM 22964 O O . MET B 1 478 ? -72.468 63.111 192.151 1.00 105.03 480 MET B O 1
ATOM 22978 N N . GLN B 1 479 ? -71.823 64.972 193.323 1.00 95.04 481 GLN B N 1
ATOM 22979 C CA . GLN B 1 479 ? -70.366 64.784 193.268 1.00 92.16 481 GLN B CA 1
ATOM 22980 C C . GLN B 1 479 ? -69.740 65.154 194.594 1.00 97.16 481 GLN B C 1
ATOM 22981 O O . GLN B 1 479 ? -70.278 66.002 195.307 1.00 97.40 481 GLN B O 1
ATOM 22995 N N . MET B 1 480 ? -68.575 64.585 194.908 1.00 93.15 482 MET B N 1
ATOM 22996 C CA . MET B 1 480 ? -67.893 64.917 196.155 1.00 91.72 482 MET B CA 1
ATOM 22997 C C . MET B 1 480 ? -66.504 65.439 195.902 1.00 98.07 482 MET B C 1
ATOM 22998 O O . MET B 1 480 ? -65.769 64.859 195.099 1.00 99.88 482 MET B O 1
ATOM 23012 N N . LEU B 1 481 ? -66.121 66.515 196.608 1.00 93.47 483 LEU B N 1
ATOM 23013 C CA . LEU B 1 481 ? -64.780 67.078 196.516 1.00 91.42 483 LEU B CA 1
ATOM 23014 C C . LEU B 1 481 ? -64.121 66.982 197.880 1.00 94.65 483 LEU B C 1
ATOM 23015 O O . LEU B 1 481 ? -64.549 67.653 198.831 1.00 95.65 483 LEU B O 1
ATOM 23031 N N . LEU B 1 482 ? -63.081 66.153 197.987 1.00 88.45 484 LEU B N 1
ATOM 23032 C CA . LEU B 1 482 ? -62.327 66.042 199.230 1.00 86.59 484 LEU B CA 1
ATOM 23033 C C . LEU B 1 482 ? -61.328 67.208 199.214 1.00 90.22 484 LEU B C 1
ATOM 23034 O O . LEU B 1 482 ? -60.329 67.177 198.469 1.00 89.67 484 LEU B O 1
ATOM 23050 N N . PHE B 1 483 ? -61.663 68.288 199.943 1.00 86.05 485 PHE B N 1
ATOM 23051 C CA . PHE B 1 483 ? -60.835 69.495 199.978 1.00 85.37 485 PHE B CA 1
ATOM 23052 C C . PHE B 1 483 ? -59.774 69.339 201.060 1.00 89.89 485 PHE B C 1
ATOM 23053 O O . PHE B 1 483 ? -59.937 69.787 202.213 1.00 87.85 485 PHE B O 1
ATOM 23070 N N . GLY B 1 484 ? -58.697 68.659 200.673 1.00 88.82 486 GLY B N 1
ATOM 23071 C CA . GLY B 1 484 ? -57.590 68.393 201.585 1.00 90.32 486 GLY B CA 1
ATOM 23072 C C . GLY B 1 484 ? -56.735 67.198 201.207 1.00 97.41 486 GLY B C 1
ATOM 23073 O O . GLY B 1 484 ? -57.187 66.255 200.531 1.00 96.60 486 GLY B O 1
ATOM 23077 N N . ASP B 1 485 ? -55.483 67.215 201.695 1.00 94.85 487 ASP B N 1
ATOM 23078 C CA . ASP B 1 485 ? -54.546 66.120 201.444 1.00 93.59 487 ASP B CA 1
ATOM 23079 C C . ASP B 1 485 ? -54.918 64.967 202.365 1.00 97.27 487 ASP B C 1
ATOM 23080 O O . ASP B 1 485 ? -55.755 65.140 203.245 1.00 97.41 487 ASP B O 1
ATOM 23089 N N . GLY B 1 486 ? -54.380 63.788 202.094 1.00 92.94 488 GLY B N 1
ATOM 23090 C CA . GLY B 1 486 ? -54.610 62.607 202.912 1.00 92.34 488 GLY B CA 1
ATOM 23091 C C . GLY B 1 486 ? -53.324 61.858 203.191 1.00 94.62 488 GLY B C 1
ATOM 23092 O O . GLY B 1 486 ? -52.481 61.734 202.296 1.00 93.16 488 GLY B O 1
ATOM 23096 N N . ALA B 1 487 ? -53.175 61.341 204.434 1.00 90.68 489 ALA B N 1
ATOM 23097 C CA . ALA B 1 487 ? -51.991 60.579 204.834 1.00 91.10 489 ALA B CA 1
ATOM 23098 C C . ALA B 1 487 ? -52.255 59.082 204.752 1.00 97.93 489 ALA B C 1
ATOM 23099 O O . ALA B 1 487 ? -53.345 58.648 205.136 1.00 96.24 489 ALA B O 1
ATOM 23106 N N . HIS B 1 488 ? -51.263 58.287 204.300 1.00 98.46 490 HIS B N 1
ATOM 23107 C CA . HIS B 1 488 ? -51.419 56.837 204.275 1.00 101.05 490 HIS B CA 1
ATOM 23108 C C . HIS B 1 488 ? -51.559 56.342 205.685 1.00 103.37 490 HIS B C 1
ATOM 23109 O O . HIS B 1 488 ? -52.464 55.544 205.956 1.00 104.63 490 HIS B O 1
ATOM 23123 N N . ASP B 1 489 ? -50.693 56.853 206.599 1.00 96.99 491 ASP B N 1
ATOM 23124 C CA . ASP B 1 489 ? -50.821 56.576 208.029 1.00 94.80 491 ASP B CA 1
ATOM 23125 C C . ASP B 1 489 ? -51.819 57.566 208.545 1.00 93.96 491 ASP B C 1
ATOM 23126 O O . ASP B 1 489 ? -51.451 58.664 208.968 1.00 92.71 491 ASP B O 1
ATOM 23135 N N . ASN B 1 490 ? -53.088 57.200 208.488 1.00 89.10 492 ASN B N 1
ATOM 23136 C CA . ASN B 1 490 ? -54.159 58.095 208.924 1.00 88.03 492 ASN B CA 1
ATOM 23137 C C . ASN B 1 490 ? -53.958 58.597 210.372 1.00 90.85 492 ASN B C 1
ATOM 23138 O O . ASN B 1 490 ? -54.099 59.797 210.620 1.00 90.10 492 ASN B O 1
ATOM 23149 N N . ARG B 1 491 ? -53.573 57.706 211.303 1.00 85.62 493 ARG B N 1
ATOM 23150 C CA . ARG B 1 491 ? -53.374 58.142 212.674 1.00 84.73 493 ARG B CA 1
ATOM 23151 C C . ARG B 1 491 ? -52.089 58.960 212.893 1.00 87.14 493 ARG B C 1
ATOM 23152 O O . ARG B 1 491 ? -51.865 59.419 214.021 1.00 86.59 493 ARG B O 1
ATOM 23173 N N . LYS B 1 492 ? -51.216 59.086 211.867 1.00 83.23 494 LYS B N 1
ATOM 23174 C CA . LYS B 1 492 ? -49.942 59.783 211.983 1.00 83.81 494 LYS B CA 1
ATOM 23175 C C . LYS B 1 492 ? -49.157 59.278 213.234 1.00 91.02 494 LYS B C 1
ATOM 23176 O O . LYS B 1 492 ? -48.556 60.084 213.936 1.00 92.92 494 LYS B O 1
ATOM 23195 N N . VAL B 1 493 ? -49.193 57.945 213.503 1.00 86.90 495 VAL B N 1
ATOM 23196 C CA . VAL B 1 493 ? -48.509 57.323 214.642 1.00 88.44 495 VAL B CA 1
ATOM 23197 C C . VAL B 1 493 ? -47.095 56.832 214.323 1.00 94.25 495 VAL B C 1
ATOM 23198 O O . VAL B 1 493 ? -46.315 56.626 215.263 1.00 96.28 495 VAL B O 1
ATOM 23211 N N . SER B 1 494 ? -46.792 56.562 213.038 1.00 88.97 496 SER B N 1
ATOM 23212 C CA . SER B 1 494 ? -45.466 56.097 212.666 1.00 89.76 496 SER B CA 1
ATOM 23213 C C . SER B 1 494 ? -44.410 57.127 213.010 1.00 93.25 496 SER B C 1
ATOM 23214 O O . SER B 1 494 ? -44.704 58.315 213.200 1.00 91.12 496 SER B O 1
ATOM 23222 N N . VAL B 1 495 ? -43.167 56.632 213.098 1.00 90.89 497 VAL B N 1
ATOM 23223 C CA . VAL B 1 495 ? -42.002 57.428 213.475 1.00 90.37 497 VAL B CA 1
ATOM 23224 C C . VAL B 1 495 ? -41.802 58.561 212.482 1.00 95.85 497 VAL B C 1
ATOM 23225 O O . VAL B 1 495 ? -41.568 59.694 212.897 1.00 97.32 497 VAL B O 1
ATOM 23238 N N . ALA B 1 496 ? -41.927 58.273 211.183 1.00 91.20 498 ALA B N 1
ATOM 23239 C CA . ALA B 1 496 ? -41.775 59.315 210.184 1.00 91.98 498 ALA B CA 1
ATOM 23240 C C . ALA B 1 496 ? -42.734 60.479 210.411 1.00 96.89 498 ALA B C 1
ATOM 23241 O O . ALA B 1 496 ? -42.392 61.600 210.097 1.00 97.32 498 ALA B O 1
ATOM 23248 N N . TRP B 1 497 ? -43.915 60.229 210.957 1.00 94.82 499 TRP B N 1
ATOM 23249 C CA . TRP B 1 497 ? -44.880 61.299 211.183 1.00 95.15 499 TRP B CA 1
ATOM 23250 C C . TRP B 1 497 ? -44.523 62.173 212.391 1.00 95.94 499 TRP B C 1
ATOM 23251 O O . TRP B 1 497 ? -45.187 63.179 212.616 1.00 95.26 499 TRP B O 1
ATOM 23272 N N . GLN B 1 498 ? -43.448 61.884 213.112 1.00 91.84 500 GLN B N 1
ATOM 23273 C CA . GLN B 1 498 ? -43.118 62.676 214.295 1.00 92.84 500 GLN B CA 1
ATOM 23274 C C . GLN B 1 498 ? -41.987 63.647 214.021 1.00 104.40 500 GLN B C 1
ATOM 23275 O O . GLN B 1 498 ? -41.302 64.057 214.963 1.00 106.41 500 GLN B O 1
ATOM 23289 N N . LYS B 1 499 ? -41.729 63.989 212.740 1.00 104.16 501 LYS B N 1
ATOM 23290 C CA . LYS B 1 499 ? -40.619 64.896 212.456 1.00 105.99 501 LYS B CA 1
ATOM 23291 C C . LYS B 1 499 ? -41.051 66.279 212.841 1.00 113.57 501 LYS B C 1
ATOM 23292 O O . LYS B 1 499 ? -42.184 66.642 212.535 1.00 111.67 501 LYS B O 1
ATOM 23311 N N . PRO B 1 500 ? -40.212 67.032 213.578 1.00 114.05 502 PRO B N 1
ATOM 23312 C CA . PRO B 1 500 ? -40.564 68.423 213.897 1.00 116.41 502 PRO B CA 1
ATOM 23313 C C . PRO B 1 500 ? -40.780 69.316 212.661 1.00 124.89 502 PRO B C 1
ATOM 23314 O O . PRO B 1 500 ? -41.580 70.249 212.723 1.00 123.78 502 PRO B O 1
ATOM 23325 N N . TYR B 1 501 ? -40.063 69.037 211.547 1.00 126.50 503 TYR B N 1
ATOM 23326 C CA . TYR B 1 501 ? -40.137 69.850 210.328 1.00 128.89 503 TYR B CA 1
ATOM 23327 C C . TYR B 1 501 ? -41.526 69.787 209.655 1.00 134.53 503 TYR B C 1
ATOM 23328 O O . TYR B 1 501 ? -42.110 70.826 209.355 1.00 136.90 503 TYR B O 1
ATOM 23346 N N . LEU B 1 502 ? -42.064 68.613 209.436 1.00 128.99 504 LEU B N 1
ATOM 23347 C CA . LEU B 1 502 ? -43.431 68.521 208.939 1.00 126.28 504 LEU B CA 1
ATOM 23348 C C . LEU B 1 502 ? -44.233 68.469 210.213 1.00 135.18 504 LEU B C 1
ATOM 23349 O O . LEU B 1 502 ? -43.714 67.876 211.152 1.00 135.74 504 LEU B O 1
ATOM 23365 N N . GLN B 1 503 ? -45.444 69.044 210.324 1.00 134.09 505 GLN B N 1
ATOM 23366 C CA . GLN B 1 503 ? -46.122 68.853 211.615 1.00 134.79 505 GLN B CA 1
ATOM 23367 C C . GLN B 1 503 ? -47.592 68.527 211.403 1.00 133.66 505 GLN B C 1
ATOM 23368 O O . GLN B 1 503 ? -48.165 68.758 210.339 1.00 127.86 505 GLN B O 1
ATOM 23382 N N . GLN B 1 504 ? -48.119 67.868 212.466 1.00 132.55 506 GLN B N 1
ATOM 23383 C CA . GLN B 1 504 ? -49.450 67.313 212.701 1.00 131.10 506 GLN B CA 1
ATOM 23384 C C . GLN B 1 504 ? -50.530 68.421 212.486 1.00 137.09 506 GLN B C 1
ATOM 23385 O O . GLN B 1 504 ? -50.893 69.204 213.368 1.00 137.44 506 GLN B O 1
ATOM 23399 N N . THR B 1 505 ? -50.917 68.494 211.199 1.00 133.05 507 THR B N 1
ATOM 23400 C CA . THR B 1 505 ? -51.925 69.319 210.524 1.00 131.09 507 THR B CA 1
ATOM 23401 C C . THR B 1 505 ? -53.170 68.416 210.491 1.00 126.67 507 THR B C 1
ATOM 23402 O O . THR B 1 505 ? -53.065 67.262 210.894 1.00 126.92 507 THR B O 1
ATOM 23413 N N . GLU B 1 506 ? -54.332 68.880 210.041 1.00 115.91 508 GLU B N 1
ATOM 23414 C CA . GLU B 1 506 ? -55.511 67.991 209.913 1.00 110.55 508 GLU B CA 1
ATOM 23415 C C . GLU B 1 506 ? -55.586 67.540 208.499 1.00 106.31 508 GLU B C 1
ATOM 23416 O O . GLU B 1 506 ? -55.598 68.402 207.604 1.00 107.70 508 GLU B O 1
ATOM 23428 N N . PHE B 1 507 ? -55.688 66.243 208.262 1.00 94.12 509 PHE B N 1
ATOM 23429 C CA . PHE B 1 507 ? -55.842 65.764 206.891 1.00 90.77 509 PHE B CA 1
ATOM 23430 C C . PHE B 1 507 ? -57.195 65.081 206.707 1.00 94.32 509 PHE B C 1
ATOM 23431 O O . PHE B 1 507 ? -57.832 64.682 207.664 1.00 97.49 509 PHE B O 1
ATOM 23448 N N . LEU B 1 508 ? -57.617 64.887 205.489 1.00 86.67 510 LEU B N 1
ATOM 23449 C CA . LEU B 1 508 ? -58.796 64.093 205.267 1.00 85.51 510 LEU B CA 1
ATOM 23450 C C . LEU B 1 508 ? -58.323 62.638 205.309 1.00 90.75 510 LEU B C 1
ATOM 23451 O O . LEU B 1 508 ? -57.118 62.367 205.200 1.00 90.04 510 LEU B O 1
ATOM 23467 N N . LEU B 1 509 ? -59.240 61.695 205.543 1.00 88.66 511 LEU B N 1
ATOM 23468 C CA . LEU B 1 509 ? -58.851 60.284 205.613 1.00 86.65 511 LEU B CA 1
ATOM 23469 C C . LEU B 1 509 ? -58.511 59.751 204.247 1.00 90.20 511 LEU B C 1
ATOM 23470 O O . LEU B 1 509 ? -58.916 60.330 203.229 1.00 89.11 511 LEU B O 1
ATOM 23486 N N . THR B 1 510 ? -57.747 58.662 204.225 1.00 86.84 512 THR B N 1
ATOM 23487 C CA . THR B 1 510 ? -57.439 57.905 203.006 1.00 86.52 512 THR B CA 1
ATOM 23488 C C . THR B 1 510 ? -58.045 56.566 203.210 1.00 91.43 512 THR B C 1
ATOM 23489 O O . THR B 1 510 ? -58.060 56.127 204.357 1.00 91.90 512 THR B O 1
ATOM 23500 N N . PHE B 1 511 ? -58.568 55.917 202.152 1.00 88.69 513 PHE B N 1
ATOM 23501 C CA . PHE B 1 511 ? -59.128 54.566 202.295 1.00 89.95 513 PHE B CA 1
ATOM 23502 C C . PHE B 1 511 ? -58.205 53.635 201.573 1.00 97.05 513 PHE B C 1
ATOM 23503 O O . PHE B 1 511 ? -57.798 53.968 200.471 1.00 96.82 513 PHE B O 1
ATOM 23520 N N . GLN B 1 512 ? -57.852 52.494 202.166 1.00 97.22 514 GLN B N 1
ATOM 23521 C CA . GLN B 1 512 ? -56.931 51.593 201.506 1.00 99.81 514 GLN B CA 1
ATOM 23522 C C . GLN B 1 512 ? -57.627 50.301 201.255 1.00 114.54 514 GLN B C 1
ATOM 23523 O O . GLN B 1 512 ? -57.945 49.569 202.193 1.00 114.77 514 GLN B O 1
ATOM 23537 N N . ALA B 1 513 ? -57.909 50.044 199.964 1.00 118.01 515 ALA B N 1
ATOM 23538 C CA . ALA B 1 513 ? -58.558 48.827 199.512 1.00 122.04 515 ALA B CA 1
ATOM 23539 C C . ALA B 1 513 ? -57.632 47.640 199.740 1.00 134.41 515 ALA B C 1
ATOM 23540 O O . ALA B 1 513 ? -56.748 47.376 198.922 1.00 134.18 515 ALA B O 1
ATOM 23547 N N . VAL B 1 514 ? -57.789 46.983 200.902 1.00 137.67 516 VAL B N 1
ATOM 23548 C CA . VAL B 1 514 ? -56.994 45.804 201.264 1.00 141.93 516 VAL B CA 1
ATOM 23549 C C . VAL B 1 514 ? -57.625 44.561 200.584 1.00 155.04 516 VAL B C 1
ATOM 23550 O O . VAL B 1 514 ? -58.853 44.436 200.584 1.00 155.62 516 VAL B O 1
ATOM 23563 N N . ASN B 1 515 ? -56.804 43.682 199.958 1.00 157.86 517 ASN B N 1
ATOM 23564 C CA . ASN B 1 515 ? -57.323 42.488 199.267 1.00 162.82 517 ASN B CA 1
ATOM 23565 C C . ASN B 1 515 ? -57.323 41.267 200.224 1.00 173.98 517 ASN B C 1
ATOM 23566 O O . ASN B 1 515 ? -57.047 41.427 201.419 1.00 172.79 517 ASN B O 1
ATOM 23577 N N . SER B 1 516 ? -57.663 40.067 199.704 1.00 177.10 518 SER B N 1
ATOM 23578 C CA . SER B 1 516 ? -57.730 38.839 200.506 1.00 180.86 518 SER B CA 1
ATOM 23579 C C . SER B 1 516 ? -56.394 38.512 201.212 1.00 187.29 518 SER B C 1
ATOM 23580 O O . SER B 1 516 ? -55.362 38.369 200.552 1.00 187.33 518 SER B O 1
ATOM 23588 N N . THR B 1 517 ? -56.439 38.407 202.557 1.00 185.51 519 THR B N 1
ATOM 23589 C CA . THR B 1 517 ? -55.326 38.051 203.454 1.00 186.88 519 THR B CA 1
ATOM 23590 C C . THR B 1 517 ? -54.099 39.016 203.357 1.00 189.37 519 THR B C 1
ATOM 23591 O O . THR B 1 517 ? -52.955 38.553 203.330 1.00 190.59 519 THR B O 1
ATOM 23602 N N . ASN B 1 518 ? -54.350 40.346 203.376 1.00 182.77 520 ASN B N 1
ATOM 23603 C CA . ASN B 1 518 ? -53.330 41.413 203.374 1.00 180.43 520 ASN B CA 1
ATOM 23604 C C . ASN B 1 518 ? -52.137 41.157 202.400 1.00 184.34 520 ASN B C 1
ATOM 23605 O O . ASN B 1 518 ? -50.996 41.507 202.714 1.00 183.33 520 ASN B O 1
ATOM 23616 N N . VAL B 1 519 ? -52.411 40.581 201.213 1.00 181.42 521 VAL B N 1
ATOM 23617 C CA . VAL B 1 519 ? -51.363 40.266 200.232 1.00 181.82 521 VAL B CA 1
ATOM 23618 C C . VAL B 1 519 ? -50.835 41.613 199.665 1.00 179.89 521 VAL B C 1
ATOM 23619 O O . VAL B 1 519 ? -49.717 42.018 199.997 1.00 178.91 521 VAL B O 1
ATOM 23632 N N . ASN B 1 520 ? -51.681 42.325 198.890 1.00 171.58 522 ASN B N 1
ATOM 23633 C CA . ASN B 1 520 ? -51.407 43.648 198.310 1.00 166.93 522 ASN B CA 1
ATOM 23634 C C . ASN B 1 520 ? -52.495 44.613 198.745 1.00 161.80 522 ASN B C 1
ATOM 23635 O O . ASN B 1 520 ? -53.509 44.191 199.308 1.00 161.78 522 ASN B O 1
ATOM 23646 N N . SER B 1 521 ? -52.300 45.900 198.484 1.00 150.86 523 SER B N 1
ATOM 23647 C CA . SER B 1 521 ? -53.298 46.915 198.821 1.00 145.88 523 SER B CA 1
ATOM 23648 C C . SER B 1 521 ? -53.030 48.180 198.063 1.00 143.08 523 SER B C 1
ATOM 23649 O O . SER B 1 521 ? -51.863 48.556 197.911 1.00 144.75 523 SER B O 1
ATOM 23657 N N . TYR B 1 522 ? -54.092 48.866 197.640 1.00 131.67 524 TYR B N 1
ATOM 23658 C CA . TYR B 1 522 ? -53.969 50.125 196.924 1.00 127.21 524 TYR B CA 1
ATOM 23659 C C . TYR B 1 522 ? -54.809 51.176 197.620 1.00 121.23 524 TYR B C 1
ATOM 23660 O O . TYR B 1 522 ? -55.888 50.872 198.134 1.00 120.37 524 TYR B O 1
ATOM 23678 N N . VAL B 1 523 ? -54.307 52.409 197.662 1.00 110.83 525 VAL B N 1
ATOM 23679 C CA . VAL B 1 523 ? -55.044 53.502 198.284 1.00 107.04 525 VAL B CA 1
ATOM 23680 C C . VAL B 1 523 ? -55.992 54.066 197.190 1.00 109.33 525 VAL B C 1
ATOM 23681 O O . VAL B 1 523 ? -55.637 54.117 196.021 1.00 109.29 525 VAL B O 1
ATOM 23694 N N . THR B 1 524 ? -57.231 54.347 197.545 1.00 105.91 526 THR B N 1
ATOM 23695 C CA . THR B 1 524 ? -58.234 54.817 196.585 1.00 106.47 526 THR B CA 1
ATOM 23696 C C . THR B 1 524 ? -59.257 55.720 197.237 1.00 110.25 526 THR B C 1
ATOM 23697 O O . THR B 1 524 ? -59.553 55.551 198.423 1.00 111.36 526 THR B O 1
ATOM 23708 N N . ASP B 1 525 ? -59.805 56.670 196.461 1.00 103.00 527 ASP B N 1
ATOM 23709 C CA . ASP B 1 525 ? -60.887 57.527 196.934 1.00 100.49 527 ASP B CA 1
ATOM 23710 C C . ASP B 1 525 ? -62.184 57.063 196.308 1.00 100.93 527 ASP B C 1
ATOM 23711 O O . ASP B 1 525 ? -63.253 57.548 196.680 1.00 99.36 527 ASP B O 1
ATOM 23720 N N . ASP B 1 526 ? -62.110 56.085 195.393 1.00 98.02 528 ASP B N 1
ATOM 23721 C CA . ASP B 1 526 ? -63.304 55.564 194.746 1.00 99.17 528 ASP B CA 1
ATOM 23722 C C . ASP B 1 526 ? -64.226 54.919 195.790 1.00 100.24 528 ASP B C 1
ATOM 23723 O O . ASP B 1 526 ? -65.441 54.969 195.622 1.00 99.82 528 ASP B O 1
ATOM 23732 N N . TYR B 1 527 ? -63.662 54.404 196.910 1.00 94.93 529 TYR B N 1
ATOM 23733 C CA . TYR B 1 527 ? -64.445 53.816 197.999 1.00 94.92 529 TYR B CA 1
ATOM 23734 C C . TYR B 1 527 ? -65.613 54.688 198.424 1.00 99.73 529 TYR B C 1
ATOM 23735 O O . TYR B 1 527 ? -66.717 54.190 198.646 1.00 100.34 529 TYR B O 1
ATOM 23753 N N . PHE B 1 528 ? -65.371 55.991 198.500 1.00 96.16 530 PHE B N 1
ATOM 23754 C CA . PHE B 1 528 ? -66.375 56.937 198.938 1.00 96.29 530 PHE B CA 1
ATOM 23755 C C . PHE B 1 528 ? -67.521 57.124 197.963 1.00 103.92 530 PHE B C 1
ATOM 23756 O O . PHE B 1 528 ? -68.506 57.743 198.351 1.00 106.16 530 PHE B O 1
ATOM 23773 N N . GLY B 1 529 ? -67.412 56.621 196.738 1.00 100.33 531 GLY B N 1
ATOM 23774 C CA . GLY B 1 529 ? -68.490 56.704 195.761 1.00 101.19 531 GLY B CA 1
ATOM 23775 C C . GLY B 1 529 ? -69.156 55.382 195.472 1.00 105.33 531 GLY B C 1
ATOM 23776 O O . GLY B 1 529 ? -69.823 55.262 194.444 1.00 106.33 531 GLY B O 1
ATOM 23780 N N . LEU B 1 530 ? -68.973 54.380 196.350 1.00 101.55 532 LEU B N 1
ATOM 23781 C CA . LEU B 1 530 ? -69.599 53.059 196.191 1.00 103.75 532 LEU B CA 1
ATOM 23782 C C . LEU B 1 530 ? -70.841 53.019 197.119 1.00 109.58 532 LEU B C 1
ATOM 23783 O O . LEU B 1 530 ? -70.759 52.622 198.275 1.00 108.82 532 LEU B O 1
ATOM 23799 N N . LEU B 1 531 ? -71.964 53.517 196.617 1.00 108.27 533 LEU B N 1
ATOM 23800 C CA . LEU B 1 531 ? -73.165 53.752 197.408 1.00 110.37 533 LEU B CA 1
ATOM 23801 C C . LEU B 1 531 ? -74.318 52.775 197.149 1.00 122.64 533 LEU B C 1
ATOM 23802 O O . LEU B 1 531 ? -75.347 52.873 197.824 1.00 123.21 533 LEU B O 1
ATOM 23818 N N . ASP B 1 532 ? -74.163 51.828 196.208 1.00 124.62 534 ASP B N 1
ATOM 23819 C CA . ASP B 1 532 ? -75.250 50.888 195.886 1.00 128.25 534 ASP B CA 1
ATOM 23820 C C . ASP B 1 532 ? -75.441 49.867 196.957 1.00 136.67 534 ASP B C 1
ATOM 23821 O O . ASP B 1 532 ? -74.549 49.651 197.783 1.00 135.26 534 ASP B O 1
ATOM 23830 N N . ASP B 1 533 ? -76.589 49.190 196.911 1.00 138.60 535 ASP B N 1
ATOM 23831 C CA . ASP B 1 533 ? -76.910 48.123 197.857 1.00 141.21 535 ASP B CA 1
ATOM 23832 C C . ASP B 1 533 ? -76.554 46.760 197.231 1.00 148.65 535 ASP B C 1
ATOM 23833 O O . ASP B 1 533 ? -77.376 45.849 197.228 1.00 151.98 535 ASP B O 1
ATOM 23842 N N . GLN B 1 534 ? -75.331 46.618 196.703 1.00 144.43 536 GLN B N 1
ATOM 23843 C CA . GLN B 1 534 ? -74.891 45.356 196.111 1.00 147.10 536 GLN B CA 1
ATOM 23844 C C . GLN B 1 534 ? -74.516 44.392 197.228 1.00 155.61 536 GLN B C 1
ATOM 23845 O O . GLN B 1 534 ? -74.217 44.838 198.345 1.00 152.57 536 GLN B O 1
ATOM 23859 N N . PRO B 1 535 ? -74.509 43.067 196.957 1.00 158.35 537 PRO B N 1
ATOM 23860 C CA . PRO B 1 535 ? -74.143 42.108 198.015 1.00 160.10 537 PRO B CA 1
ATOM 23861 C C . PRO B 1 535 ? -72.646 42.141 198.377 1.00 163.95 537 PRO B C 1
ATOM 23862 O O . PRO B 1 535 ? -71.837 42.683 197.628 1.00 162.30 537 PRO B O 1
ATOM 23873 N N . ALA B 1 536 ? -72.291 41.566 199.540 1.00 161.67 538 ALA B N 1
ATOM 23874 C CA . ALA B 1 536 ? -70.919 41.538 200.069 1.00 159.54 538 ALA B CA 1
ATOM 23875 C C . ALA B 1 536 ? -69.903 40.745 199.191 1.00 163.96 538 ALA B C 1
ATOM 23876 O O . ALA B 1 536 ? -68.708 41.052 199.247 1.00 160.69 538 ALA B O 1
ATOM 23883 N N . SER B 1 537 ? -70.367 39.745 198.393 1.00 163.97 539 SER B N 1
ATOM 23884 C CA . SER B 1 537 ? -69.508 38.936 197.499 1.00 165.21 539 SER B CA 1
ATOM 23885 C C . SER B 1 537 ? -68.724 39.786 196.471 1.00 168.41 539 SER B C 1
ATOM 23886 O O . SER B 1 537 ? -67.655 39.365 196.012 1.00 167.21 539 SER B O 1
ATOM 23894 N N . VAL B 1 538 ? -69.284 40.969 196.103 1.00 164.99 540 VAL B N 1
ATOM 23895 C CA . VAL B 1 538 ? -68.688 41.936 195.168 1.00 162.68 540 VAL B CA 1
ATOM 23896 C C . VAL B 1 538 ? -67.611 42.725 195.924 1.00 164.05 540 VAL B C 1
ATOM 23897 O O . VAL B 1 538 ? -67.940 43.500 196.829 1.00 160.78 540 VAL B O 1
ATOM 23910 N N . ASN B 1 539 ? -66.329 42.524 195.551 1.00 161.88 541 ASN B N 1
ATOM 23911 C CA . ASN B 1 539 ? -65.183 43.198 196.193 1.00 159.28 541 ASN B CA 1
ATOM 23912 C C . ASN B 1 539 ? -65.194 44.672 195.840 1.00 160.17 541 ASN B C 1
ATOM 23913 O O . ASN B 1 539 ? -65.789 45.037 194.826 1.00 161.65 541 ASN B O 1
ATOM 23924 N N . ILE B 1 540 ? -64.467 45.506 196.604 1.00 152.19 542 ILE B N 1
ATOM 23925 C CA . ILE B 1 540 ? -64.412 46.965 196.377 1.00 148.86 542 ILE B CA 1
ATOM 23926 C C . ILE B 1 540 ? -64.039 47.286 194.895 1.00 154.90 542 ILE B C 1
ATOM 23927 O O . ILE B 1 540 ? -64.543 48.266 194.338 1.00 153.28 542 ILE B O 1
ATOM 23943 N N . GLY B 1 541 ? -63.219 46.441 194.273 1.00 154.67 543 GLY B N 1
ATOM 23944 C CA . GLY B 1 541 ? -62.827 46.603 192.881 1.00 156.01 543 GLY B CA 1
ATOM 23945 C C . GLY B 1 541 ? -63.934 46.441 191.858 1.00 164.23 543 GLY B C 1
ATOM 23946 O O . GLY B 1 541 ? -63.892 47.113 190.827 1.00 163.49 543 GLY B O 1
ATOM 23950 N N . TRP B 1 542 ? -64.918 45.548 192.096 1.00 165.36 544 TRP B N 1
ATOM 23951 C CA . TRP B 1 542 ? -65.988 45.284 191.117 1.00 169.11 544 TRP B CA 1
ATOM 23952 C C . TRP B 1 542 ? -67.349 45.895 191.473 1.00 162.83 544 TRP B C 1
ATOM 23953 O O . TRP B 1 542 ? -68.332 45.576 190.801 1.00 163.55 544 TRP B O 1
ATOM 23974 N N . ARG B 1 543 ? -67.404 46.825 192.448 1.00 150.38 545 ARG B N 1
ATOM 23975 C CA . ARG B 1 543 ? -68.660 47.483 192.812 1.00 146.69 545 ARG B CA 1
ATOM 23976 C C . ARG B 1 543 ? -68.914 48.661 191.878 1.00 141.78 545 ARG B C 1
ATOM 23977 O O . ARG B 1 543 ? -68.009 49.068 191.158 1.00 140.00 545 ARG B O 1
ATOM 23998 N N . ASN B 1 544 ? -70.153 49.188 191.871 1.00 133.41 546 ASN B N 1
ATOM 23999 C CA . ASN B 1 544 ? -70.557 50.281 190.984 1.00 129.88 546 ASN B CA 1
ATOM 24000 C C . ASN B 1 544 ? -70.160 51.625 191.544 1.00 126.59 546 ASN B C 1
ATOM 24001 O O . ASN B 1 544 ? -70.519 51.934 192.678 1.00 125.81 546 ASN B O 1
ATOM 24012 N N . TYR B 1 545 ? -69.443 52.434 190.734 1.00 117.80 547 TYR B N 1
ATOM 24013 C CA . TYR B 1 545 ? -68.973 53.768 191.095 1.00 112.72 547 TYR B CA 1
ATOM 24014 C C . TYR B 1 545 ? -70.146 54.675 190.852 1.00 114.05 547 TYR B C 1
ATOM 24015 O O . TYR B 1 545 ? -70.408 55.043 189.712 1.00 116.30 547 TYR B O 1
ATOM 24033 N N . ASN B 1 546 ? -70.939 54.927 191.897 1.00 106.49 548 ASN B N 1
ATOM 24034 C CA . ASN B 1 546 ? -72.162 55.710 191.762 1.00 105.96 548 ASN B CA 1
ATOM 24035 C C . ASN B 1 546 ? -71.920 57.161 191.772 1.00 107.33 548 ASN B C 1
ATOM 24036 O O . ASN B 1 546 ? -72.617 57.878 191.081 1.00 110.27 548 ASN B O 1
ATOM 24047 N N . MET B 1 547 ? -71.027 57.627 192.608 1.00 99.73 549 MET B N 1
ATOM 24048 C CA . MET B 1 547 ? -70.789 59.054 192.728 1.00 98.11 549 MET B CA 1
ATOM 24049 C C . MET B 1 547 ? -69.363 59.384 192.328 1.00 98.97 549 MET B C 1
ATOM 24050 O O . MET B 1 547 ? -68.434 58.696 192.770 1.00 96.91 549 MET B O 1
ATOM 24064 N N . ALA B 1 548 ? -69.178 60.459 191.529 1.00 93.33 550 ALA B N 1
ATOM 24065 C CA . ALA B 1 548 ? -67.829 60.879 191.184 1.00 90.89 550 ALA B CA 1
ATOM 24066 C C . ALA B 1 548 ? -67.207 61.534 192.409 1.00 94.47 550 ALA B C 1
ATOM 24067 O O . ALA B 1 548 ? -67.876 62.291 193.112 1.00 94.33 550 ALA B O 1
ATOM 24074 N N . VAL B 1 549 ? -65.958 61.190 192.699 1.00 90.25 551 VAL B N 1
ATOM 24075 C CA . VAL B 1 549 ? -65.202 61.759 193.800 1.00 88.75 551 VAL B CA 1
ATOM 24076 C C . VAL B 1 549 ? -63.975 62.413 193.206 1.00 96.37 551 VAL B C 1
ATOM 24077 O O . VAL B 1 549 ? -63.366 61.859 192.286 1.00 99.09 551 VAL B O 1
ATOM 24090 N N . GLY B 1 550 ? -63.620 63.578 193.715 1.00 92.48 552 GLY B N 1
ATOM 24091 C CA . GLY B 1 550 ? -62.412 64.279 193.309 1.00 92.54 552 GLY B CA 1
ATOM 24092 C C . GLY B 1 550 ? -61.691 64.787 194.538 1.00 97.33 552 GLY B C 1
ATOM 24093 O O . GLY B 1 550 ? -62.322 64.947 195.592 1.00 97.27 552 GLY B O 1
ATOM 24097 N N . ARG B 1 551 ? -60.376 65.029 194.440 1.00 93.55 553 ARG B N 1
ATOM 24098 C CA . ARG B 1 551 ? -59.642 65.531 195.603 1.00 92.91 553 ARG B CA 1
ATOM 24099 C C . ARG B 1 551 ? -58.672 66.663 195.248 1.00 99.77 553 ARG B C 1
ATOM 24100 O O . ARG B 1 551 ? -58.039 66.646 194.192 1.00 103.56 553 ARG B O 1
ATOM 24121 N N . PHE B 1 552 ? -58.553 67.632 196.151 1.00 92.96 554 PHE B N 1
ATOM 24122 C CA . PHE B 1 552 ? -57.549 68.675 196.063 1.00 92.46 554 PHE B CA 1
ATOM 24123 C C . PHE B 1 552 ? -56.574 68.331 197.133 1.00 97.58 554 PHE B C 1
ATOM 24124 O O . PHE B 1 552 ? -56.869 68.658 198.293 1.00 97.66 554 PHE B O 1
ATOM 24141 N N . PRO B 1 553 ? -55.459 67.610 196.854 1.00 93.38 555 PRO B N 1
ATOM 24142 C CA . PRO B 1 553 ? -54.546 67.235 197.942 1.00 92.87 555 PRO B CA 1
ATOM 24143 C C . PRO B 1 553 ? -53.714 68.414 198.447 1.00 98.11 555 PRO B C 1
ATOM 24144 O O . PRO B 1 553 ? -52.504 68.423 198.300 1.00 99.97 555 PRO B O 1
ATOM 24155 N N . VAL B 1 554 ? -54.357 69.372 199.097 1.00 93.96 556 VAL B N 1
ATOM 24156 C CA . VAL B 1 554 ? -53.700 70.575 199.592 1.00 94.63 556 VAL B CA 1
ATOM 24157 C C . VAL B 1 554 ? -53.567 70.480 201.100 1.00 98.17 556 VAL B C 1
ATOM 24158 O O . VAL B 1 554 ? -54.492 69.999 201.749 1.00 97.90 556 VAL B O 1
ATOM 24171 N N . ARG B 1 555 ? -52.415 70.882 201.654 1.00 94.67 557 ARG B N 1
ATOM 24172 C CA . ARG B 1 555 ? -52.192 70.835 203.101 1.00 96.08 557 ARG B CA 1
ATOM 24173 C C . ARG B 1 555 ? -52.511 72.175 203.768 1.00 102.26 557 ARG B C 1
ATOM 24174 O O . ARG B 1 555 ? -53.277 72.228 204.747 1.00 103.23 557 ARG B O 1
ATOM 24195 N N . THR B 1 556 ? -51.892 73.246 203.264 1.00 98.88 558 THR B N 1
ATOM 24196 C CA . THR B 1 556 ? -52.035 74.570 203.854 1.00 100.44 558 THR B CA 1
ATOM 24197 C C . THR B 1 556 ? -53.016 75.406 203.075 1.00 105.40 558 THR B C 1
ATOM 24198 O O . THR B 1 556 ? -53.253 75.108 201.904 1.00 103.90 558 THR B O 1
ATOM 24209 N N . PRO B 1 557 ? -53.557 76.494 203.666 1.00 104.44 559 PRO B N 1
ATOM 24210 C CA . PRO B 1 557 ? -54.451 77.376 202.911 1.00 105.75 559 PRO B CA 1
ATOM 24211 C C . PRO B 1 557 ? -53.782 78.012 201.698 1.00 110.46 559 PRO B C 1
ATOM 24212 O O . PRO B 1 557 ? -54.477 78.273 200.724 1.00 108.75 559 PRO B O 1
ATOM 24223 N N . ALA B 1 558 ? -52.451 78.263 201.756 1.00 108.70 560 ALA B N 1
ATOM 24224 C CA . ALA B 1 558 ? -51.721 78.793 200.608 1.00 110.01 560 ALA B CA 1
ATOM 24225 C C . ALA B 1 558 ? -51.837 77.848 199.436 1.00 110.94 560 ALA B C 1
ATOM 24226 O O . ALA B 1 558 ? -52.237 78.276 198.355 1.00 112.58 560 ALA B O 1
ATOM 24233 N N . GLU B 1 559 ? -51.583 76.548 199.658 1.00 102.35 561 GLU B N 1
ATOM 24234 C CA . GLU B 1 559 ? -51.733 75.544 198.605 1.00 99.21 561 GLU B CA 1
ATOM 24235 C C . GLU B 1 559 ? -53.184 75.533 198.095 1.00 98.65 561 GLU B C 1
ATOM 24236 O O . GLU B 1 559 ? -53.410 75.518 196.884 1.00 96.56 561 GLU B O 1
ATOM 24248 N N . ALA B 1 560 ? -54.160 75.590 199.030 1.00 94.21 562 ALA B N 1
ATOM 24249 C CA . ALA B 1 560 ? -55.577 75.607 198.697 1.00 93.76 562 ALA B CA 1
ATOM 24250 C C . ALA B 1 560 ? -55.939 76.780 197.828 1.00 99.07 562 ALA B C 1
ATOM 24251 O O . ALA B 1 560 ? -56.629 76.592 196.808 1.00 98.85 562 ALA B O 1
ATOM 24258 N N . ARG B 1 561 ? -55.494 77.988 198.215 1.00 96.69 563 ARG B N 1
ATOM 24259 C CA . ARG B 1 561 ? -55.858 79.160 197.435 1.00 98.48 563 ARG B CA 1
ATOM 24260 C C . ARG B 1 561 ? -55.343 79.013 196.040 1.00 103.90 563 ARG B C 1
ATOM 24261 O O . ARG B 1 561 ? -56.116 79.247 195.096 1.00 105.92 563 ARG B O 1
ATOM 24282 N N . ILE B 1 562 ? -54.094 78.517 195.896 1.00 97.81 564 ILE B N 1
ATOM 24283 C CA . ILE B 1 562 ? -53.522 78.311 194.565 1.00 97.09 564 ILE B CA 1
ATOM 24284 C C . ILE B 1 562 ? -54.453 77.354 193.735 1.00 99.48 564 ILE B C 1
ATOM 24285 O O . ILE B 1 562 ? -54.869 77.727 192.638 1.00 99.89 564 ILE B O 1
ATOM 24301 N N . ALA B 1 563 ? -54.864 76.213 194.300 1.00 93.45 565 ALA B N 1
ATOM 24302 C CA . ALA B 1 563 ? -55.772 75.284 193.609 1.00 92.92 565 ALA B CA 1
ATOM 24303 C C . ALA B 1 563 ? -57.086 75.940 193.134 1.00 98.56 565 ALA B C 1
ATOM 24304 O O . ALA B 1 563 ? -57.533 75.743 191.977 1.00 97.94 565 ALA B O 1
ATOM 24311 N N . VAL B 1 564 ? -57.726 76.670 194.059 1.00 94.23 566 VAL B N 1
ATOM 24312 C CA . VAL B 1 564 ? -59.021 77.279 193.791 1.00 94.21 566 VAL B CA 1
ATOM 24313 C C . VAL B 1 564 ? -58.845 78.380 192.755 1.00 97.54 566 VAL B C 1
ATOM 24314 O O . VAL B 1 564 ? -59.592 78.415 191.774 1.00 96.25 566 VAL B O 1
ATOM 24327 N N . ASP B 1 565 ? -57.837 79.248 192.951 1.00 94.78 567 ASP B N 1
ATOM 24328 C CA . ASP B 1 565 ? -57.540 80.312 191.992 1.00 96.65 567 ASP B CA 1
ATOM 24329 C C . ASP B 1 565 ? -57.338 79.683 190.588 1.00 97.69 567 ASP B C 1
ATOM 24330 O O . ASP B 1 565 ? -58.026 80.089 189.653 1.00 95.77 567 ASP B O 1
ATOM 24339 N N . LYS B 1 566 ? -56.497 78.608 190.475 1.00 93.66 568 LYS B N 1
ATOM 24340 C CA . LYS B 1 566 ? -56.274 77.883 189.191 1.00 92.16 568 LYS B CA 1
ATOM 24341 C C . LYS B 1 566 ? -57.633 77.403 188.578 1.00 97.29 568 LYS B C 1
ATOM 24342 O O . LYS B 1 566 ? -57.948 77.726 187.429 1.00 95.80 568 LYS B O 1
ATOM 24346 N N . THR B 1 567 ? -58.446 76.687 189.372 1.00 95.53 569 THR B N 1
ATOM 24347 C CA . THR B 1 567 ? -59.756 76.220 188.918 1.00 96.22 569 THR B CA 1
ATOM 24348 C C . THR B 1 567 ? -60.680 77.408 188.480 1.00 103.98 569 THR B C 1
ATOM 24349 O O . THR B 1 567 ? -61.306 77.329 187.416 1.00 105.94 569 THR B O 1
ATOM 24360 N N . ILE B 1 568 ? -60.770 78.488 189.290 1.00 99.86 570 ILE B N 1
ATOM 24361 C CA . ILE B 1 568 ? -61.624 79.642 188.943 1.00 100.13 570 ILE B CA 1
ATOM 24362 C C . ILE B 1 568 ? -61.142 80.308 187.666 1.00 105.67 570 ILE B C 1
ATOM 24363 O O . ILE B 1 568 ? -61.926 80.514 186.739 1.00 103.33 570 ILE B O 1
ATOM 24379 N N . ARG B 1 569 ? -59.842 80.662 187.635 1.00 106.48 571 ARG B N 1
ATOM 24380 C CA . ARG B 1 569 ? -59.261 81.333 186.473 1.00 109.25 571 ARG B CA 1
ATOM 24381 C C . ARG B 1 569 ? -59.442 80.456 185.199 1.00 111.43 571 ARG B C 1
ATOM 24382 O O . ARG B 1 569 ? -59.644 81.025 184.142 1.00 111.48 571 ARG B O 1
ATOM 24403 N N . TYR B 1 570 ? -59.469 79.102 185.308 1.00 106.46 572 TYR B N 1
ATOM 24404 C CA . TYR B 1 570 ? -59.684 78.230 184.150 1.00 105.65 572 TYR B CA 1
ATOM 24405 C C . TYR B 1 570 ? -61.006 78.516 183.501 1.00 115.11 572 TYR B C 1
ATOM 24406 O O . TYR B 1 570 ? -61.037 78.753 182.292 1.00 116.29 572 TYR B O 1
ATOM 24424 N N . GLU B 1 571 ? -62.101 78.489 184.291 1.00 114.64 573 GLU B N 1
ATOM 24425 C CA . GLU B 1 571 ? -63.453 78.730 183.752 1.00 117.45 573 GLU B CA 1
ATOM 24426 C C . GLU B 1 571 ? -63.642 80.123 183.230 1.00 125.00 573 GLU B C 1
ATOM 24427 O O . GLU B 1 571 ? -64.412 80.301 182.291 1.00 126.98 573 GLU B O 1
ATOM 24439 N N . GLU B 1 572 ? -63.009 81.116 183.870 1.00 121.44 574 GLU B N 1
ATOM 24440 C CA . GLU B 1 572 ? -63.197 82.498 183.485 1.00 123.51 574 GLU B CA 1
ATOM 24441 C C . GLU B 1 572 ? -62.352 82.900 182.301 1.00 133.29 574 GLU B C 1
ATOM 24442 O O . GLU B 1 572 ? -62.833 83.728 181.552 1.00 135.71 574 GLU B O 1
ATOM 24454 N N . ASP B 1 573 ? -61.121 82.361 182.108 1.00 133.46 575 ASP B N 1
ATOM 24455 C CA . ASP B 1 573 ? -60.295 82.732 180.939 1.00 137.53 575 ASP B CA 1
ATOM 24456 C C . ASP B 1 573 ? -60.904 82.114 179.693 1.00 145.43 575 ASP B C 1
ATOM 24457 O O . ASP B 1 573 ? -60.571 80.996 179.302 1.00 144.88 575 ASP B O 1
ATOM 24466 N N . ARG B 1 574 ? -61.855 82.840 179.113 1.00 144.75 576 ARG B N 1
ATOM 24467 C CA . ARG B 1 574 ? -62.568 82.438 177.918 1.00 145.27 576 ARG B CA 1
ATOM 24468 C C . ARG B 1 574 ? -61.603 82.351 176.737 1.00 154.13 576 ARG B C 1
ATOM 24469 O O . ARG B 1 574 ? -61.744 81.448 175.921 1.00 153.77 576 ARG B O 1
ATOM 24490 N N . GLU B 1 575 ? -60.595 83.254 176.686 1.00 155.40 577 GLU B N 1
ATOM 24491 C CA . GLU B 1 575 ? -59.549 83.316 175.639 1.00 158.25 577 GLU B CA 1
ATOM 24492 C C . GLU B 1 575 ? -58.664 82.050 175.609 1.00 162.35 577 GLU B C 1
ATOM 24493 O O . GLU B 1 575 ? -58.151 81.720 174.542 1.00 162.53 577 GLU B O 1
ATOM 24505 N N . SER B 1 576 ? -58.469 81.354 176.750 1.00 158.88 578 SER B N 1
ATOM 24506 C CA . SER B 1 576 ? -57.678 80.112 176.767 1.00 158.38 578 SER B CA 1
ATOM 24507 C C . SER B 1 576 ? -58.420 78.980 175.988 1.00 166.32 578 SER B C 1
ATOM 24508 O O . SER B 1 576 ? -57.777 78.187 175.294 1.00 165.86 578 SER B O 1
ATOM 24516 N N . GLY B 1 577 ? -59.754 78.958 176.077 1.00 166.74 579 GLY B N 1
ATOM 24517 C CA . GLY B 1 577 ? -60.598 77.995 175.374 1.00 169.41 579 GLY B CA 1
ATOM 24518 C C . GLY B 1 577 ? -60.637 78.173 173.868 1.00 186.12 579 GLY B C 1
ATOM 24519 O O . GLY B 1 577 ? -60.852 77.198 173.143 1.00 186.68 579 GLY B O 1
ATOM 24523 N N . ALA B 1 578 ? -60.429 79.419 173.379 1.00 191.65 580 ALA B N 1
ATOM 24524 C CA . ALA B 1 578 ? -60.389 79.731 171.943 1.00 198.85 580 ALA B CA 1
ATOM 24525 C C . ALA B 1 578 ? -59.071 79.272 171.273 1.00 214.61 580 ALA B C 1
ATOM 24526 O O . ALA B 1 578 ? -59.026 79.206 170.047 1.00 216.11 580 ALA B O 1
ATOM 24533 N N . TRP B 1 579 ? -58.002 78.979 172.064 1.00 219.27 581 TRP B N 1
ATOM 24534 C CA . TRP B 1 579 ? -56.713 78.487 171.541 1.00 228.28 581 TRP B CA 1
ATOM 24535 C C . TRP B 1 579 ? -56.882 77.081 170.939 1.00 229.15 581 TRP B C 1
ATOM 24536 O O . TRP B 1 579 ? -56.335 76.811 169.866 1.00 229.44 581 TRP B O 1
ATOM 24540 N N . ARG B 1 580 ? -57.673 76.206 171.608 1.00 222.33 582 ARG B N 1
ATOM 24541 C CA . ARG B 1 580 ? -57.985 74.853 171.108 1.00 225.25 582 ARG B CA 1
ATOM 24542 C C . ARG B 1 580 ? -58.852 74.936 169.820 1.00 245.57 582 ARG B C 1
ATOM 24543 O O . ARG B 1 580 ? -58.705 74.095 168.936 1.00 246.31 582 ARG B O 1
ATOM 24547 N N . ILE B 1 581 ? -59.730 75.956 169.711 1.00 255.17 583 ILE B N 1
ATOM 24548 C CA . ILE B 1 581 ? -60.557 76.187 168.514 1.00 260.77 583 ILE B CA 1
ATOM 24549 C C . ILE B 1 581 ? -59.732 76.866 167.398 1.00 269.79 583 ILE B C 1
ATOM 24550 O O . ILE B 1 581 ? -60.057 76.712 166.222 1.00 269.56 583 ILE B O 1
ATOM 24554 N N . ARG B 1 582 ? -58.675 77.619 167.769 1.00 272.88 584 ARG B N 1
ATOM 24555 C CA . ARG B 1 582 ? -57.783 78.305 166.820 1.00 275.14 584 ARG B CA 1
ATOM 24556 C C . ARG B 1 582 ? -56.943 77.330 165.960 1.00 279.25 584 ARG B C 1
ATOM 24557 O O . ARG B 1 582 ? -56.412 77.760 164.940 1.00 279.42 584 ARG B O 1
ATOM 24561 N N . ALA B 1 583 ? -56.801 76.051 166.364 1.00 277.76 585 ALA B N 1
ATOM 24562 C CA . ALA B 1 583 ? -56.026 75.068 165.600 1.00 287.09 585 ALA B CA 1
ATOM 24563 C C . ALA B 1 583 ? -56.719 74.710 164.276 1.00 252.56 585 ALA B C 1
ATOM 24564 O O . ALA B 1 583 ? -57.346 73.659 164.154 1.00 210.41 585 ALA B O 1
ATOM 24571 N N . MET B 1 612 ? -46.447 66.701 171.669 1.00 186.33 614 MET B N 1
ATOM 24572 C CA . MET B 1 612 ? -46.600 66.855 170.229 1.00 189.36 614 MET B CA 1
ATOM 24573 C C . MET B 1 612 ? -47.835 66.081 169.734 1.00 191.90 614 MET B C 1
ATOM 24574 O O . MET B 1 612 ? -48.095 64.988 170.240 1.00 189.76 614 MET B O 1
ATOM 24577 N N . PRO B 1 613 ? -48.301 66.434 168.513 1.00 190.04 615 PRO B N 1
ATOM 24578 C CA . PRO B 1 613 ? -49.530 65.833 167.956 1.00 189.34 615 PRO B CA 1
ATOM 24579 C C . PRO B 1 613 ? -49.319 64.377 167.526 1.00 192.66 615 PRO B C 1
ATOM 24580 O O . PRO B 1 613 ? -48.806 64.112 166.428 1.00 194.90 615 PRO B O 1
ATOM 24583 N N . VAL B 1 614 ? -49.715 63.430 168.411 1.00 185.23 616 VAL B N 1
ATOM 24584 C CA . VAL B 1 614 ? -49.571 61.984 168.170 1.00 184.41 616 VAL B CA 1
ATOM 24585 C C . VAL B 1 614 ? -50.829 61.433 167.478 1.00 184.22 616 VAL B C 1
ATOM 24586 O O . VAL B 1 614 ? -51.940 61.777 167.889 1.00 181.72 616 VAL B O 1
ATOM 24590 N N . ARG B 1 615 ? -50.654 60.579 166.438 1.00 179.98 617 ARG B N 1
ATOM 24591 C CA . ARG B 1 615 ? -51.779 59.983 165.701 1.00 179.20 617 ARG B CA 1
ATOM 24592 C C . ARG B 1 615 ? -52.156 58.631 166.315 1.00 177.33 617 ARG B C 1
ATOM 24593 O O . ARG B 1 615 ? -51.285 57.772 166.451 1.00 177.99 617 ARG B O 1
ATOM 24597 N N . ALA B 1 616 ? -53.442 58.447 166.693 1.00 168.19 618 ALA B N 1
ATOM 24598 C CA . ALA B 1 616 ? -53.933 57.211 167.313 1.00 165.19 618 ALA B CA 1
ATOM 24599 C C . ALA B 1 616 ? -54.458 56.218 166.261 1.00 169.99 618 ALA B C 1
ATOM 24600 O O . ALA B 1 616 ? -55.417 56.541 165.567 1.00 171.57 618 ALA B O 1
ATOM 24607 N N . PHE B 1 617 ? -53.858 55.011 166.160 1.00 165.81 619 PHE B N 1
ATOM 24608 C CA . PHE B 1 617 ? -54.320 53.966 165.230 1.00 168.18 619 PHE B CA 1
ATOM 24609 C C . PHE B 1 617 ? -55.320 53.071 165.968 1.00 172.49 619 PHE B C 1
ATOM 24610 O O . PHE B 1 617 ? -54.925 52.309 166.851 1.00 171.48 619 PHE B O 1
ATOM 24614 N N . GLN B 1 618 ? -56.621 53.188 165.647 1.00 169.66 620 GLN B N 1
ATOM 24615 C CA . GLN B 1 618 ? -57.668 52.417 166.343 1.00 167.98 620 GLN B CA 1
ATOM 24616 C C . GLN B 1 618 ? -57.857 51.078 165.655 1.00 174.75 620 GLN B C 1
ATOM 24617 O O . GLN B 1 618 ? -57.751 51.019 164.428 1.00 178.06 620 GLN B O 1
ATOM 24621 N N . ASP B 1 619 ? -57.832 49.985 166.470 1.00 169.59 621 ASP B N 1
ATOM 24622 C CA . ASP B 1 619 ? -57.862 48.589 166.018 1.00 172.60 621 ASP B CA 1
ATOM 24623 C C . ASP B 1 619 ? -59.116 47.887 166.511 1.00 207.77 621 ASP B C 1
ATOM 24624 O O . ASP B 1 619 ? -60.172 48.011 165.897 1.00 172.45 621 ASP B O 1
ATOM 24628 N N . LYS B 1 636 ? -69.126 60.878 156.707 1.00 288.44 638 LYS B N 1
ATOM 24629 C CA . LYS B 1 636 ? -69.658 62.071 157.358 1.00 288.42 638 LYS B CA 1
ATOM 24630 C C . LYS B 1 636 ? -70.113 61.752 158.786 1.00 290.21 638 LYS B C 1
ATOM 24631 O O . LYS B 1 636 ? -69.703 62.445 159.715 1.00 289.80 638 LYS B O 1
ATOM 24634 N N . LYS B 1 637 ? -70.946 60.708 158.963 1.00 288.73 639 LYS B N 1
ATOM 24635 C CA . LYS B 1 637 ? -71.427 60.296 160.291 1.00 288.42 639 LYS B CA 1
ATOM 24636 C C . LYS B 1 637 ? -70.313 59.599 161.088 1.00 289.73 639 LYS B C 1
ATOM 24637 O O . LYS B 1 637 ? -70.281 59.720 162.313 1.00 289.43 639 LYS B O 1
ATOM 24641 N N . LYS B 1 638 ? -69.405 58.875 160.397 1.00 288.13 640 LYS B N 1
ATOM 24642 C CA . LYS B 1 638 ? -68.269 58.199 161.041 1.00 287.52 640 LYS B CA 1
ATOM 24643 C C . LYS B 1 638 ? -67.255 59.226 161.548 1.00 288.10 640 LYS B C 1
ATOM 24644 O O . LYS B 1 638 ? -66.747 59.078 162.658 1.00 287.76 640 LYS B O 1
ATOM 24648 N N . MET B 1 639 ? -66.981 60.274 160.745 1.00 286.01 641 MET B N 1
ATOM 24649 C CA . MET B 1 639 ? -66.056 61.353 161.122 1.00 284.44 641 MET B CA 1
ATOM 24650 C C . MET B 1 639 ? -66.637 62.245 162.241 1.00 282.97 641 MET B C 1
ATOM 24651 O O . MET B 1 639 ? -65.868 62.903 162.940 1.00 280.74 641 MET B O 1
ATOM 24655 N N . LEU B 1 640 ? -67.977 62.281 162.403 1.00 279.02 642 LEU B N 1
ATOM 24656 C CA . LEU B 1 640 ? -68.634 63.079 163.451 1.00 275.65 642 LEU B CA 1
ATOM 24657 C C . LEU B 1 640 ? -68.360 62.519 164.854 1.00 267.59 642 LEU B C 1
ATOM 24658 O O . LEU B 1 640 ? -68.170 63.299 165.786 1.00 266.25 642 LEU B O 1
ATOM 24662 N N . GLU B 1 641 ? -68.339 61.178 165.000 1.00 257.86 643 GLU B N 1
ATOM 24663 C CA . GLU B 1 641 ? -68.070 60.517 166.284 1.00 250.05 643 GLU B CA 1
ATOM 24664 C C . GLU B 1 641 ? -66.649 60.807 166.766 1.00 240.55 643 GLU B C 1
ATOM 24665 O O . GLU B 1 641 ? -66.460 61.077 167.949 1.00 238.98 643 GLU B O 1
ATOM 24669 N N . THR B 1 642 ? -65.659 60.776 165.848 1.00 228.89 644 THR B N 1
ATOM 24670 C CA . THR B 1 642 ? -64.248 61.055 166.165 1.00 217.75 644 THR B CA 1
ATOM 24671 C C . THR B 1 642 ? -64.010 62.524 166.601 1.00 204.17 644 THR B C 1
ATOM 24672 O O . THR B 1 642 ? -63.022 62.780 167.293 1.00 201.34 644 THR B O 1
ATOM 24683 N N . LEU B 1 643 ? -64.894 63.482 166.207 1.00 188.19 645 LEU B N 1
ATOM 24684 C CA . LEU B 1 643 ? -64.768 64.900 166.607 1.00 180.88 645 LEU B CA 1
ATOM 24685 C C . LEU B 1 643 ? -65.120 65.033 168.106 1.00 169.91 645 LEU B C 1
ATOM 24686 O O . LEU B 1 643 ? -64.498 65.832 168.808 1.00 166.58 645 LEU B O 1
ATOM 24702 N N . GLN B 1 644 ? -66.052 64.182 168.604 1.00 158.00 646 GLN B N 1
ATOM 24703 C CA . GLN B 1 644 ? -66.454 64.143 170.015 1.00 152.12 646 GLN B CA 1
ATOM 24704 C C . GLN B 1 644 ? -65.508 63.301 170.881 1.00 148.19 646 GLN B C 1
ATOM 24705 O O . GLN B 1 644 ? -65.693 63.263 172.107 1.00 146.37 646 GLN B O 1
ATOM 24719 N N . SER B 1 645 ? -64.592 62.519 170.261 1.00 139.39 647 SER B N 1
ATOM 24720 C CA . SER B 1 645 ? -63.729 61.605 171.017 1.00 133.53 647 SER B CA 1
ATOM 24721 C C . SER B 1 645 ? -62.644 62.349 171.772 1.00 129.82 647 SER B C 1
ATOM 24722 O O . SER B 1 645 ? -62.296 63.475 171.427 1.00 129.23 647 SER B O 1
ATOM 24730 N N . GLY B 1 646 ? -62.113 61.695 172.791 1.00 122.02 648 GLY B N 1
ATOM 24731 C CA . GLY B 1 646 ? -61.040 62.240 173.611 1.00 118.95 648 GLY B CA 1
ATOM 24732 C C . GLY B 1 646 ? -60.240 61.162 174.305 1.00 118.51 648 GLY B C 1
ATOM 24733 O O . GLY B 1 646 ? -60.751 60.065 174.553 1.00 118.47 648 GLY B O 1
ATOM 24737 N N . ILE B 1 647 ? -58.978 61.461 174.600 1.00 111.87 649 ILE B N 1
ATOM 24738 C CA . ILE B 1 647 ? -58.078 60.510 175.243 1.00 110.62 649 ILE B CA 1
ATOM 24739 C C . ILE B 1 647 ? -57.600 61.083 176.544 1.00 113.01 649 ILE B C 1
ATOM 24740 O O . ILE B 1 647 ? -57.093 62.198 176.560 1.00 114.28 649 ILE B O 1
ATOM 24756 N N . ILE B 1 648 ? -57.698 60.313 177.620 1.00 106.13 650 ILE B N 1
ATOM 24757 C CA . ILE B 1 648 ? -57.156 60.727 178.909 1.00 102.90 650 ILE B CA 1
ATOM 24758 C C . ILE B 1 648 ? -55.971 59.836 179.148 1.00 106.52 650 ILE B C 1
ATOM 24759 O O . ILE B 1 648 ? -56.061 58.614 178.922 1.00 106.24 650 ILE B O 1
ATOM 24775 N N . LEU B 1 649 ? -54.849 60.447 179.572 1.00 101.46 651 LEU B N 1
ATOM 24776 C CA . LEU B 1 649 ? -53.626 59.717 179.823 1.00 100.88 651 LEU B CA 1
ATOM 24777 C C . LEU B 1 649 ? -53.351 59.772 181.287 1.00 107.83 651 LEU B C 1
ATOM 24778 O O . LEU B 1 649 ? -53.479 60.837 181.896 1.00 108.13 651 LEU B O 1
ATOM 24794 N N . LEU B 1 650 ? -53.058 58.606 181.880 1.00 105.05 652 LEU B N 1
ATOM 24795 C CA . LEU B 1 650 ? -52.797 58.502 183.311 1.00 102.72 652 LEU B CA 1
ATOM 24796 C C . LEU B 1 650 ? -51.433 58.973 183.666 1.00 109.62 652 LEU B C 1
ATOM 24797 O O . LEU B 1 650 ? -50.492 58.627 182.960 1.00 112.01 652 LEU B O 1
ATOM 24813 N N . ASN B 1 651 ? -51.300 59.645 184.814 1.00 105.78 653 ASN B N 1
ATOM 24814 C CA . ASN B 1 651 ? -50.009 60.053 185.329 1.00 107.27 653 ASN B CA 1
ATOM 24815 C C . ASN B 1 651 ? -49.548 58.945 186.240 1.00 115.72 653 ASN B C 1
ATOM 24816 O O . ASN B 1 651 ? -50.304 58.581 187.136 1.00 114.15 653 ASN B O 1
ATOM 24827 N N . TYR B 1 652 ? -48.367 58.354 186.001 1.00 118.69 654 TYR B N 1
ATOM 24828 C CA . TYR B 1 652 ? -47.909 57.230 186.816 1.00 122.38 654 TYR B CA 1
ATOM 24829 C C . TYR B 1 652 ? -46.899 57.668 187.857 1.00 136.01 654 TYR B C 1
ATOM 24830 O O . TYR B 1 652 ? -45.728 57.766 187.541 1.00 136.92 654 TYR B O 1
ATOM 24848 N N . ALA B 1 653 ? -47.345 57.915 189.102 1.00 139.92 655 ALA B N 1
ATOM 24849 C CA . ALA B 1 653 ? -46.469 58.321 190.219 1.00 143.94 655 ALA B CA 1
ATOM 24850 C C . ALA B 1 653 ? -45.455 57.209 190.569 1.00 158.97 655 ALA B C 1
ATOM 24851 O O . ALA B 1 653 ? -45.834 56.144 191.057 1.00 158.62 655 ALA B O 1
ATOM 24858 N N . GLY B 1 654 ? -44.179 57.490 190.331 1.00 164.80 656 GLY B N 1
ATOM 24859 C CA . GLY B 1 654 ? -43.088 56.539 190.507 1.00 170.71 656 GLY B CA 1
ATOM 24860 C C . GLY B 1 654 ? -42.646 56.158 191.909 1.00 183.25 656 GLY B C 1
ATOM 24861 O O . GLY B 1 654 ? -43.357 56.356 192.900 1.00 181.09 656 GLY B O 1
ATOM 24865 N N . HIS B 1 655 ? -41.456 55.546 191.953 1.00 188.83 657 HIS B N 1
ATOM 24866 C CA . HIS B 1 655 ? -40.756 55.055 193.144 1.00 192.88 657 HIS B CA 1
ATOM 24867 C C . HIS B 1 655 ? -39.374 55.715 193.102 1.00 201.14 657 HIS B C 1
ATOM 24868 O O . HIS B 1 655 ? -38.397 55.127 192.614 1.00 204.14 657 HIS B O 1
ATOM 24882 N N . GLY B 1 656 ? -39.345 56.981 193.510 1.00 196.75 658 GLY B N 1
ATOM 24883 C CA . GLY B 1 656 ? -38.140 57.803 193.459 1.00 198.05 658 GLY B CA 1
ATOM 24884 C C . GLY B 1 656 ? -37.031 57.481 194.443 1.00 200.52 658 GLY B C 1
ATOM 24885 O O . GLY B 1 656 ? -35.881 57.881 194.220 1.00 202.14 658 GLY B O 1
ATOM 24889 N N . GLY B 1 657 ? -37.371 56.787 195.528 1.00 193.80 659 GLY B N 1
ATOM 24890 C CA . GLY B 1 657 ? -36.430 56.463 196.591 1.00 194.47 659 GLY B CA 1
ATOM 24891 C C . GLY B 1 657 ? -35.940 55.029 196.654 1.00 197.93 659 GLY B C 1
ATOM 24892 O O . GLY B 1 657 ? -36.704 54.102 196.368 1.00 196.38 659 GLY B O 1
ATOM 24896 N N . PRO B 1 658 ? -34.689 54.814 197.137 1.00 195.88 660 PRO B N 1
ATOM 24897 C CA . PRO B 1 658 ? -34.179 53.439 197.278 1.00 198.29 660 PRO B CA 1
ATOM 24898 C C . PRO B 1 658 ? -34.827 52.700 198.464 1.00 200.53 660 PRO B C 1
ATOM 24899 O O . PRO B 1 658 ? -34.261 52.616 199.566 1.00 202.09 660 PRO B O 1
ATOM 24910 N N . ALA B 1 659 ? -36.043 52.163 198.211 1.00 192.91 661 ALA B N 1
ATOM 24911 C CA . ALA B 1 659 ? -36.866 51.385 199.146 1.00 190.62 661 ALA B CA 1
ATOM 24912 C C . ALA B 1 659 ? -37.255 52.159 200.429 1.00 187.14 661 ALA B C 1
ATOM 24913 O O . ALA B 1 659 ? -38.377 52.658 200.506 1.00 183.10 661 ALA B O 1
ATOM 24920 N N . GLY B 1 660 ? -36.344 52.237 201.403 1.00 181.68 662 GLY B N 1
ATOM 24921 C CA . GLY B 1 660 ? -36.600 52.858 202.698 1.00 177.99 662 GLY B CA 1
ATOM 24922 C C . GLY B 1 660 ? -36.866 54.349 202.705 1.00 173.13 662 GLY B C 1
ATOM 24923 O O . GLY B 1 660 ? -37.533 54.841 203.620 1.00 171.05 662 GLY B O 1
ATOM 24927 N N . TRP B 1 661 ? -36.335 55.087 201.710 1.00 164.32 663 TRP B N 1
ATOM 24928 C CA . TRP B 1 661 ? -36.516 56.536 201.623 1.00 159.38 663 TRP B CA 1
ATOM 24929 C C . TRP B 1 661 ? -37.989 56.861 201.416 1.00 156.69 663 TRP B C 1
ATOM 24930 O O . TRP B 1 661 ? -38.576 57.594 202.208 1.00 154.77 663 TRP B O 1
ATOM 24951 N N . SER B 1 662 ? -38.589 56.287 200.379 1.00 150.36 664 SER B N 1
ATOM 24952 C CA . SER B 1 662 ? -39.997 56.508 200.058 1.00 146.83 664 SER B CA 1
ATOM 24953 C C . SER B 1 662 ? -40.884 56.382 201.299 1.00 150.14 664 SER B C 1
ATOM 24954 O O . SER B 1 662 ? -41.669 57.280 201.581 1.00 148.12 664 SER B O 1
ATOM 24962 N N . ASP B 1 663 ? -40.704 55.307 202.072 1.00 148.48 665 ASP B N 1
ATOM 24963 C CA . ASP B 1 663 ? -41.498 55.028 203.280 1.00 147.12 665 ASP B CA 1
ATOM 24964 C C . ASP B 1 663 ? -41.307 56.076 204.405 1.00 143.19 665 ASP B C 1
ATOM 24965 O O . ASP B 1 663 ? -42.219 56.273 205.204 1.00 141.03 665 ASP B O 1
ATOM 24974 N N . GLU B 1 664 ? -40.143 56.712 204.488 1.00 135.76 666 GLU B N 1
ATOM 24975 C CA . GLU B 1 664 ? -39.891 57.711 205.518 1.00 133.46 666 GLU B CA 1
ATOM 24976 C C . GLU B 1 664 ? -40.243 59.112 205.060 1.00 131.32 666 GLU B C 1
ATOM 24977 O O . GLU B 1 664 ? -40.335 59.993 205.910 1.00 132.09 666 GLU B O 1
ATOM 24989 N N . HIS B 1 665 ? -40.356 59.356 203.737 1.00 121.68 667 HIS B N 1
ATOM 24990 C CA . HIS B 1 665 ? -40.539 60.702 203.214 1.00 118.26 667 HIS B CA 1
ATOM 24991 C C . HIS B 1 665 ? -41.772 60.928 202.385 1.00 112.44 667 HIS B C 1
ATOM 24992 O O . HIS B 1 665 ? -42.211 62.074 202.345 1.00 111.78 667 HIS B O 1
ATOM 25006 N N . LEU B 1 666 ? -42.337 59.902 201.728 1.00 102.70 668 LEU B N 1
ATOM 25007 C CA . LEU B 1 666 ? -43.577 60.041 200.933 1.00 97.24 668 LEU B CA 1
ATOM 25008 C C . LEU B 1 666 ? -44.689 59.532 201.785 1.00 96.06 668 LEU B C 1
ATOM 25009 O O . LEU B 1 666 ? -44.958 58.325 201.793 1.00 95.47 668 LEU B O 1
ATOM 25025 N N . LEU B 1 667 ? -45.277 60.455 202.578 1.00 89.23 669 LEU B N 1
ATOM 25026 C CA . LEU B 1 667 ? -46.262 60.114 203.583 1.00 88.03 669 LEU B CA 1
ATOM 25027 C C . LEU B 1 667 ? -47.716 60.397 203.168 1.00 91.43 669 LEU B C 1
ATOM 25028 O O . LEU B 1 667 ? -48.630 59.756 203.724 1.00 93.16 669 LEU B O 1
ATOM 25044 N N . THR B 1 668 ? -47.942 61.342 202.254 1.00 84.73 670 THR B N 1
ATOM 25045 C CA . THR B 1 668 ? -49.303 61.713 201.878 1.00 83.72 670 THR B CA 1
ATOM 25046 C C . THR B 1 668 ? -49.555 61.655 200.394 1.00 90.40 670 THR B C 1
ATOM 25047 O O . THR B 1 668 ? -48.625 61.794 199.584 1.00 92.16 670 THR B O 1
ATOM 25058 N N . LEU B 1 669 ? -50.842 61.586 200.030 1.00 84.96 671 LEU B N 1
ATOM 25059 C CA . LEU B 1 669 ? -51.203 61.556 198.623 1.00 84.44 671 LEU B CA 1
ATOM 25060 C C . LEU B 1 669 ? -50.549 62.692 197.861 1.00 93.32 671 LEU B C 1
ATOM 25061 O O . LEU B 1 669 ? -50.134 62.477 196.731 1.00 95.27 671 LEU B O 1
ATOM 25077 N N . ASN B 1 670 ? -50.397 63.864 198.468 1.00 90.83 672 ASN B N 1
ATOM 25078 C CA . ASN B 1 670 ? -49.757 64.958 197.764 1.00 92.89 672 ASN B CA 1
ATOM 25079 C C . ASN B 1 670 ? -48.301 64.638 197.412 1.00 98.59 672 ASN B C 1
ATOM 25080 O O . ASN B 1 670 ? -47.836 64.986 196.328 1.00 98.09 672 ASN B O 1
ATOM 25091 N N . ASP B 1 671 ? -47.582 64.009 198.350 1.00 96.81 673 ASP B N 1
ATOM 25092 C CA . ASP B 1 671 ? -46.167 63.677 198.175 1.00 98.68 673 ASP B CA 1
ATOM 25093 C C . ASP B 1 671 ? -45.982 62.680 197.079 1.00 100.55 673 ASP B C 1
ATOM 25094 O O . ASP B 1 671 ? -44.994 62.742 196.360 1.00 100.61 673 ASP B O 1
ATOM 25103 N N . ILE B 1 672 ? -46.930 61.772 196.943 1.00 96.44 674 ILE B N 1
ATOM 25104 C CA . ILE B 1 672 ? -46.831 60.689 195.977 1.00 98.13 674 ILE B CA 1
ATOM 25105 C C . ILE B 1 672 ? -47.234 61.148 194.574 1.00 109.72 674 ILE B C 1
ATOM 25106 O O . ILE B 1 672 ? -46.416 61.090 193.655 1.00 110.40 674 ILE B O 1
ATOM 25122 N N . HIS B 1 673 ? -48.490 61.564 194.409 1.00 110.94 675 HIS B N 1
ATOM 25123 C CA . HIS B 1 673 ? -49.021 62.040 193.122 1.00 112.75 675 HIS B CA 1
ATOM 25124 C C . HIS B 1 673 ? -48.692 63.486 193.086 1.00 128.30 675 HIS B C 1
ATOM 25125 O O . HIS B 1 673 ? -49.437 64.265 193.688 1.00 129.46 675 HIS B O 1
ATOM 25139 N N . ASN B 1 674 ? -47.502 63.851 192.620 1.00 132.48 676 ASN B N 1
ATOM 25140 C CA . ASN B 1 674 ? -47.173 65.256 192.769 1.00 136.94 676 ASN B CA 1
ATOM 25141 C C . ASN B 1 674 ? -48.188 66.115 192.035 1.00 151.26 676 ASN B C 1
ATOM 25142 O O . ASN B 1 674 ? -48.219 66.080 190.806 1.00 151.93 676 ASN B O 1
ATOM 25153 N N . PHE B 1 675 ? -49.083 66.832 192.816 1.00 154.76 677 PHE B N 1
ATOM 25154 C CA . PHE B 1 675 ? -50.114 67.727 192.262 1.00 157.76 677 PHE B CA 1
ATOM 25155 C C . PHE B 1 675 ? -49.501 69.125 191.956 1.00 173.98 677 PHE B C 1
ATOM 25156 O O . PHE B 1 675 ? -49.736 70.122 192.655 1.00 174.40 677 PHE B O 1
ATOM 25173 N N . ASN B 1 676 ? -48.630 69.107 190.922 1.00 178.54 678 ASN B N 1
ATOM 25174 C CA . ASN B 1 676 ? -48.048 70.202 190.149 1.00 182.76 678 ASN B CA 1
ATOM 25175 C C . ASN B 1 676 ? -48.543 69.856 188.742 1.00 193.31 678 ASN B C 1
ATOM 25176 O O . ASN B 1 676 ? -48.897 68.684 188.519 1.00 192.68 678 ASN B O 1
ATOM 25187 N N . TYR B 1 677 ? -48.639 70.814 187.816 1.00 194.47 679 TYR B N 1
ATOM 25188 C CA . TYR B 1 677 ? -49.259 70.501 186.520 1.00 195.83 679 TYR B CA 1
ATOM 25189 C C . TYR B 1 677 ? -48.271 69.697 185.633 1.00 198.43 679 TYR B C 1
ATOM 25190 O O . TYR B 1 677 ? -47.301 70.246 185.102 1.00 199.99 679 TYR B O 1
ATOM 25208 N N . LYS B 1 678 ? -48.512 68.340 185.583 1.00 191.17 680 LYS B N 1
ATOM 25209 C CA . LYS B 1 678 ? -47.693 67.337 184.879 1.00 189.86 680 LYS B CA 1
ATOM 25210 C C . LYS B 1 678 ? -48.193 67.087 183.428 1.00 192.70 680 LYS B C 1
ATOM 25211 O O . LYS B 1 678 ? -49.389 67.198 183.139 1.00 190.92 680 LYS B O 1
ATOM 25230 N N . HIS B 1 679 ? -47.226 66.720 182.539 1.00 190.18 681 HIS B N 1
ATOM 25231 C CA . HIS B 1 679 ? -47.313 66.645 181.058 1.00 190.46 681 HIS B CA 1
ATOM 25232 C C . HIS B 1 679 ? -48.483 65.794 180.428 1.00 185.68 681 HIS B C 1
ATOM 25233 O O . HIS B 1 679 ? -48.665 64.598 180.695 1.00 183.88 681 HIS B O 1
ATOM 25247 N N . MET B 1 680 ? -49.203 66.510 179.505 1.00 176.86 682 MET B N 1
ATOM 25248 C CA . MET B 1 680 ? -50.293 66.138 178.596 1.00 173.59 682 MET B CA 1
ATOM 25249 C C . MET B 1 680 ? -51.322 65.165 179.161 1.00 164.99 682 MET B C 1
ATOM 25250 O O . MET B 1 680 ? -51.259 63.978 178.855 1.00 163.78 682 MET B O 1
ATOM 25264 N N . PRO B 1 681 ? -52.359 65.659 179.861 1.00 153.63 683 PRO B N 1
ATOM 25265 C CA . PRO B 1 681 ? -53.374 64.739 180.403 1.00 149.67 683 PRO B CA 1
ATOM 25266 C C . PRO B 1 681 ? -54.540 64.429 179.450 1.00 148.20 683 PRO B C 1
ATOM 25267 O O . PRO B 1 681 ? -54.968 63.269 179.423 1.00 147.69 683 PRO B O 1
ATOM 25278 N N . ILE B 1 682 ? -55.096 65.453 178.723 1.00 139.61 684 ILE B N 1
ATOM 25279 C CA . ILE B 1 682 ? -56.267 65.293 177.853 1.00 136.62 684 ILE B CA 1
ATOM 25280 C C . ILE B 1 682 ? -55.971 65.696 176.419 1.00 142.41 684 ILE B C 1
ATOM 25281 O O . ILE B 1 682 ? -55.704 66.859 176.128 1.00 142.71 684 ILE B O 1
ATOM 25297 N N . TRP B 1 683 ? -56.223 64.765 175.521 1.00 140.91 685 TRP B N 1
ATOM 25298 C CA . TRP B 1 683 ? -56.069 64.923 174.092 1.00 143.74 685 TRP B CA 1
ATOM 25299 C C . TRP B 1 683 ? -57.432 64.984 173.439 1.00 148.56 685 TRP B C 1
ATOM 25300 O O . TRP B 1 683 ? -58.306 64.181 173.778 1.00 147.45 685 TRP B O 1
ATOM 25321 N N . ILE B 1 684 ? -57.627 65.953 172.534 1.00 146.54 686 ILE B N 1
ATOM 25322 C CA . ILE B 1 684 ? -58.845 66.083 171.751 1.00 148.04 686 ILE B CA 1
ATOM 25323 C C . ILE B 1 684 ? -58.508 65.537 170.404 1.00 158.29 686 ILE B C 1
ATOM 25324 O O . ILE B 1 684 ? -57.489 65.914 169.829 1.00 159.39 686 ILE B O 1
ATOM 25340 N N . THR B 1 685 ? -59.363 64.679 169.884 1.00 159.45 687 THR B N 1
ATOM 25341 C CA . THR B 1 685 ? -59.192 64.081 168.568 1.00 163.67 687 THR B CA 1
ATOM 25342 C C . THR B 1 685 ? -59.865 65.027 167.553 1.00 170.39 687 THR B C 1
ATOM 25343 O O . THR B 1 685 ? -61.076 65.259 167.633 1.00 169.30 687 THR B O 1
ATOM 25354 N N . ALA B 1 686 ? -59.050 65.619 166.658 1.00 169.97 688 ALA B N 1
ATOM 25355 C CA . ALA B 1 686 ? -59.483 66.596 165.663 1.00 251.55 688 ALA B CA 1
ATOM 25356 C C . ALA B 1 686 ? -59.406 66.037 164.243 1.00 259.72 688 ALA B C 1
ATOM 25357 O O . ALA B 1 686 ? -58.469 65.318 163.908 1.00 231.29 688 ALA B O 1
ATOM 25364 N N . GLY B 1 701 ? -54.114 55.208 156.952 1.00 287.54 703 GLY B N 1
ATOM 25365 C CA . GLY B 1 701 ? -55.070 54.115 157.060 1.00 287.00 703 GLY B CA 1
ATOM 25366 C C . GLY B 1 701 ? -55.615 53.953 158.464 1.00 286.02 703 GLY B C 1
ATOM 25367 O O . GLY B 1 701 ? -55.009 53.256 159.278 1.00 285.85 703 GLY B O 1
ATOM 25370 N N . GLU B 1 702 ? -56.760 54.613 158.755 1.00 278.49 704 GLU B N 1
ATOM 25371 C CA . GLU B 1 702 ? -57.474 54.608 160.048 1.00 274.44 704 GLU B CA 1
ATOM 25372 C C . GLU B 1 702 ? -56.636 55.285 161.178 1.00 262.93 704 GLU B C 1
ATOM 25373 O O . GLU B 1 702 ? -56.918 55.065 162.357 1.00 262.46 704 GLU B O 1
ATOM 25385 N N . GLU B 1 703 ? -55.686 56.190 160.826 1.00 248.98 705 GLU B N 1
ATOM 25386 C CA . GLU B 1 703 ? -54.895 56.907 161.843 1.00 237.03 705 GLU B CA 1
ATOM 25387 C C . GLU B 1 703 ? -55.569 58.255 162.132 1.00 221.41 705 GLU B C 1
ATOM 25388 O O . GLU B 1 703 ? -55.551 59.142 161.278 1.00 222.13 705 GLU B O 1
ATOM 25392 N N . VAL B 1 704 ? -56.176 58.398 163.329 1.00 195.63 706 VAL B N 1
ATOM 25393 C CA . VAL B 1 704 ? -56.881 59.622 163.756 1.00 186.63 706 VAL B CA 1
ATOM 25394 C C . VAL B 1 704 ? -55.846 60.579 164.401 1.00 182.66 706 VAL B C 1
ATOM 25395 O O . VAL B 1 704 ? -55.029 60.122 165.193 1.00 180.64 706 VAL B O 1
ATOM 25408 N N . PHE B 1 705 ? -55.866 61.883 164.051 1.00 175.53 707 PHE B N 1
ATOM 25409 C CA . PHE B 1 705 ? -54.918 62.870 164.596 1.00 172.65 707 PHE B CA 1
ATOM 25410 C C . PHE B 1 705 ? -55.493 63.526 165.862 1.00 172.03 707 PHE B C 1
ATOM 25411 O O . PHE B 1 705 ? -56.590 64.081 165.799 1.00 171.78 707 PHE B O 1
ATOM 25415 N N . LEU B 1 706 ? -54.764 63.463 167.007 1.00 164.51 708 LEU B N 1
ATOM 25416 C CA . LEU B 1 706 ? -55.224 64.038 168.276 1.00 160.92 708 LEU B CA 1
ATOM 25417 C C . LEU B 1 706 ? -54.213 65.055 168.837 1.00 165.53 708 LEU B C 1
ATOM 25418 O O . LEU B 1 706 ? -53.008 64.795 168.832 1.00 164.81 708 LEU B O 1
ATOM 25422 N N . HIS B 1 707 ? -54.724 66.203 169.346 1.00 163.08 709 HIS B N 1
ATOM 25423 C CA . HIS B 1 707 ? -53.930 67.320 169.885 1.00 163.24 709 HIS B CA 1
ATOM 25424 C C . HIS B 1 707 ? -54.256 67.605 171.378 1.00 165.81 709 HIS B C 1
ATOM 25425 O O . HIS B 1 707 ? -55.418 67.527 171.760 1.00 164.31 709 HIS B O 1
ATOM 25429 N N . GLU B 1 708 ? -53.221 67.927 172.210 1.00 163.00 710 GLU B N 1
ATOM 25430 C CA . GLU B 1 708 ? -53.352 68.226 173.664 1.00 161.25 710 GLU B CA 1
ATOM 25431 C C . GLU B 1 708 ? -53.725 69.698 173.839 1.00 168.46 710 GLU B C 1
ATOM 25432 O O . GLU B 1 708 ? -53.001 70.542 173.303 1.00 170.68 710 GLU B O 1
ATOM 25444 N N . LYS B 1 709 ? -54.810 70.035 174.589 1.00 164.60 711 LYS B N 1
ATOM 25445 C CA . LYS B 1 709 ? -55.183 71.451 174.688 1.00 166.24 711 LYS B CA 1
ATOM 25446 C C . LYS B 1 709 ? -55.661 71.929 176.052 1.00 167.46 711 LYS B C 1
ATOM 25447 O O . LYS B 1 709 ? -56.365 71.185 176.754 1.00 163.66 711 LYS B O 1
ATOM 25451 N N . SER B 1 710 ? -55.328 73.250 176.356 1.00 164.92 712 SER B N 1
ATOM 25452 C CA . SER B 1 710 ? -55.695 74.066 177.550 1.00 162.92 712 SER B CA 1
ATOM 25453 C C . SER B 1 710 ? -55.424 73.350 178.893 1.00 158.31 712 SER B C 1
ATOM 25454 O O . SER B 1 710 ? -55.990 72.273 179.151 1.00 157.95 712 SER B O 1
ATOM 25462 N N . GLY B 1 711 ? -54.607 73.989 179.739 1.00 146.05 713 GLY B N 1
ATOM 25463 C CA . GLY B 1 711 ? -54.192 73.441 181.022 1.00 139.91 713 GLY B CA 1
ATOM 25464 C C . GLY B 1 711 ? -55.319 73.252 182.008 1.00 133.00 713 GLY B C 1
ATOM 25465 O O . GLY B 1 711 ? -55.517 74.074 182.909 1.00 132.46 713 GLY B O 1
ATOM 25469 N N . THR B 1 712 ? -56.031 72.134 181.852 1.00 121.59 714 THR B N 1
ATOM 25470 C CA . THR B 1 712 ? -57.184 71.806 182.663 1.00 117.47 714 THR B CA 1
ATOM 25471 C C . THR B 1 712 ? -56.745 71.521 184.066 1.00 118.22 714 THR B C 1
ATOM 25472 O O . THR B 1 712 ? -55.892 70.661 184.244 1.00 119.55 714 THR B O 1
ATOM 25483 N N . PRO B 1 713 ? -57.352 72.180 185.075 1.00 109.86 715 PRO B N 1
ATOM 25484 C CA . PRO B 1 713 ? -56.992 71.923 186.472 1.00 107.66 715 PRO B CA 1
ATOM 25485 C C . PRO B 1 713 ? -56.917 70.443 186.914 1.00 114.32 715 PRO B C 1
ATOM 25486 O O . PRO B 1 713 ? -56.128 70.109 187.811 1.00 117.52 715 PRO B O 1
ATOM 25497 N N . ILE B 1 714 ? -57.716 69.572 186.310 1.00 108.96 716 ILE B N 1
ATOM 25498 C CA . ILE B 1 714 ? -57.750 68.137 186.607 1.00 107.57 716 ILE B CA 1
ATOM 25499 C C . ILE B 1 714 ? -56.427 67.381 186.311 1.00 111.43 716 ILE B C 1
ATOM 25500 O O . ILE B 1 714 ? -55.678 67.752 185.413 1.00 111.06 716 ILE B O 1
ATOM 25516 N N . MET B 1 715 ? -56.176 66.289 187.073 1.00 107.84 717 MET B N 1
ATOM 25517 C CA . MET B 1 715 ? -55.048 65.366 186.893 1.00 107.38 717 MET B CA 1
ATOM 25518 C C . MET B 1 715 ? -55.485 63.982 187.255 1.00 107.95 717 MET B C 1
ATOM 25519 O O . MET B 1 715 ? -56.034 63.825 188.331 1.00 106.12 717 MET B O 1
ATOM 25533 N N . PHE B 1 716 ? -55.184 62.968 186.419 1.00 105.88 718 PHE B N 1
ATOM 25534 C CA . PHE B 1 716 ? -55.556 61.555 186.671 1.00 106.06 718 PHE B CA 1
ATOM 25535 C C . PHE B 1 716 ? -54.297 60.828 187.038 1.00 111.33 718 PHE B C 1
ATOM 25536 O O . PHE B 1 716 ? -53.375 60.782 186.213 1.00 113.43 718 PHE B O 1
ATOM 25553 N N . SER B 1 717 ? -54.214 60.313 188.276 1.00 104.97 719 SER B N 1
ATOM 25554 C CA . SER B 1 717 ? -52.976 59.766 188.776 1.00 105.19 719 SER B CA 1
ATOM 25555 C C . SER B 1 717 ? -53.111 58.405 189.423 1.00 113.24 719 SER B C 1
ATOM 25556 O O . SER B 1 717 ? -54.049 58.166 190.179 1.00 113.21 719 SER B O 1
ATOM 25564 N N . THR B 1 718 ? -52.137 57.536 189.171 1.00 111.90 720 THR B N 1
ATOM 25565 C CA . THR B 1 718 ? -52.107 56.215 189.782 1.00 112.64 720 THR B CA 1
ATOM 25566 C C . THR B 1 718 ? -50.686 55.872 190.047 1.00 117.88 720 THR B C 1
ATOM 25567 O O . THR B 1 718 ? -49.825 56.468 189.407 1.00 118.81 720 THR B O 1
ATOM 25578 N N . THR B 1 719 ? -50.424 54.911 190.943 1.00 114.18 721 THR B N 1
ATOM 25579 C CA . THR B 1 719 ? -49.064 54.450 191.218 1.00 115.82 721 THR B CA 1
ATOM 25580 C C . THR B 1 719 ? -48.815 53.111 190.567 1.00 124.58 721 THR B C 1
ATOM 25581 O O . THR B 1 719 ? -47.757 52.898 189.979 1.00 128.24 721 THR B O 1
ATOM 25592 N N . ARG B 1 720 ? -49.774 52.203 190.689 1.00 121.47 722 ARG B N 1
ATOM 25593 C CA . ARG B 1 720 ? -49.693 50.870 190.097 1.00 124.44 722 ARG B CA 1
ATOM 25594 C C . ARG B 1 720 ? -49.681 50.943 188.552 1.00 130.16 722 ARG B C 1
ATOM 25595 O O . ARG B 1 720 ? -50.449 51.717 187.996 1.00 126.45 722 ARG B O 1
ATOM 25599 N N . VAL B 1 721 ? -48.837 50.134 187.870 1.00 132.59 723 VAL B N 1
ATOM 25600 C CA . VAL B 1 721 ? -48.829 50.087 186.395 1.00 135.75 723 VAL B CA 1
ATOM 25601 C C . VAL B 1 721 ? -49.738 48.969 185.929 1.00 144.93 723 VAL B C 1
ATOM 25602 O O . VAL B 1 721 ? -49.928 47.983 186.639 1.00 145.65 723 VAL B O 1
ATOM 25615 N N . VAL B 1 722 ? -50.260 49.097 184.719 1.00 144.80 724 VAL B N 1
ATOM 25616 C CA . VAL B 1 722 ? -51.218 48.134 184.185 1.00 147.59 724 VAL B CA 1
ATOM 25617 C C . VAL B 1 722 ? -50.814 47.729 182.800 1.00 156.18 724 VAL B C 1
ATOM 25618 O O . VAL B 1 722 ? -50.394 48.572 182.005 1.00 155.90 724 VAL B O 1
ATOM 25631 N N . TYR B 1 723 ? -50.954 46.444 182.506 1.00 156.48 725 TYR B N 1
ATOM 25632 C CA . TYR B 1 723 ? -50.600 45.911 181.204 1.00 160.15 725 TYR B CA 1
ATOM 25633 C C . TYR B 1 723 ? -51.798 45.231 180.538 1.00 169.42 725 TYR B C 1
ATOM 25634 O O . TYR B 1 723 ? -52.823 44.978 181.169 1.00 168.74 725 TYR B O 1
ATOM 25652 N N . ASN B 1 724 ? -51.654 44.975 179.241 1.00 170.69 726 ASN B N 1
ATOM 25653 C CA . ASN B 1 724 ? -52.651 44.371 178.366 1.00 173.44 726 ASN B CA 1
ATOM 25654 C C . ASN B 1 724 ? -52.259 42.928 178.079 1.00 184.30 726 ASN B C 1
ATOM 25655 O O . ASN B 1 724 ? -51.352 42.392 178.725 1.00 184.81 726 ASN B O 1
ATOM 25666 N N . THR B 1 725 ? -52.952 42.297 177.110 1.00 185.77 727 THR B N 1
ATOM 25667 C CA . THR B 1 725 ? -52.613 40.974 176.594 1.00 190.73 727 THR B CA 1
ATOM 25668 C C . THR B 1 725 ? -51.127 41.025 176.201 1.00 195.71 727 THR B C 1
ATOM 25669 O O . THR B 1 725 ? -50.707 41.935 175.477 1.00 194.39 727 THR B O 1
ATOM 25680 N N . GLN B 1 726 ? -50.339 40.104 176.761 1.00 194.05 728 GLN B N 1
ATOM 25681 C CA . GLN B 1 726 ? -48.890 40.008 176.610 1.00 195.65 728 GLN B CA 1
ATOM 25682 C C . GLN B 1 726 ? -48.218 41.351 176.977 1.00 193.42 728 GLN B C 1
ATOM 25683 O O . GLN B 1 726 ? -47.880 42.165 176.119 1.00 192.78 728 GLN B O 1
ATOM 25697 N N . ASN B 1 727 ? -48.117 41.573 178.295 1.00 185.26 729 ASN B N 1
ATOM 25698 C CA . ASN B 1 727 ? -47.459 42.689 178.975 1.00 181.18 729 ASN B CA 1
ATOM 25699 C C . ASN B 1 727 ? -47.326 44.020 178.158 1.00 181.69 729 ASN B C 1
ATOM 25700 O O . ASN B 1 727 ? -46.253 44.630 178.194 1.00 182.27 729 ASN B O 1
ATOM 25711 N N . GLU B 1 728 ? -48.391 44.502 177.475 1.00 173.86 730 GLU B N 1
ATOM 25712 C CA . GLU B 1 728 ? -48.311 45.796 176.772 1.00 170.33 730 GLU B CA 1
ATOM 25713 C C . GLU B 1 728 ? -48.831 46.889 177.736 1.00 164.76 730 GLU B C 1
ATOM 25714 O O . GLU B 1 728 ? -50.008 46.848 178.066 1.00 164.60 730 GLU B O 1
ATOM 25726 N N . LYS B 1 729 ? -47.962 47.811 178.248 1.00 153.10 731 LYS B N 1
ATOM 25727 C CA . LYS B 1 729 ? -48.355 48.832 179.255 1.00 145.21 731 LYS B CA 1
ATOM 25728 C C . LYS B 1 729 ? -49.450 49.783 178.742 1.00 139.10 731 LYS B C 1
ATOM 25729 O O . LYS B 1 729 ? -49.339 50.324 177.636 1.00 139.98 731 LYS B O 1
ATOM 25733 N N . ILE B 1 730 ? -50.502 49.980 179.563 1.00 126.45 732 ILE B N 1
ATOM 25734 C CA . ILE B 1 730 ? -51.662 50.836 179.266 1.00 121.21 732 ILE B CA 1
ATOM 25735 C C . ILE B 1 730 ? -51.345 52.261 179.678 1.00 120.68 732 ILE B C 1
ATOM 25736 O O . ILE B 1 730 ? -51.268 52.524 180.860 1.00 117.30 732 ILE B O 1
ATOM 25752 N N . ASN B 1 731 ? -51.224 53.184 178.734 1.00 118.04 733 ASN B N 1
ATOM 25753 C CA . ASN B 1 731 ? -50.877 54.573 179.038 1.00 116.60 733 ASN B CA 1
ATOM 25754 C C . ASN B 1 731 ? -52.097 55.459 179.396 1.00 118.00 733 ASN B C 1
ATOM 25755 O O . ASN B 1 731 ? -51.913 56.600 179.829 1.00 117.05 733 ASN B O 1
ATOM 25766 N N . GLY B 1 732 ? -53.306 54.946 179.225 1.00 112.97 734 GLY B N 1
ATOM 25767 C CA . GLY B 1 732 ? -54.516 55.714 179.477 1.00 111.17 734 GLY B CA 1
ATOM 25768 C C . GLY B 1 732 ? -55.720 55.091 178.808 1.00 117.67 734 GLY B C 1
ATOM 25769 O O . GLY B 1 732 ? -55.679 53.912 178.453 1.00 119.16 734 GLY B O 1
ATOM 25773 N N . PHE B 1 733 ? -56.789 55.864 178.602 1.00 115.33 735 PHE B N 1
ATOM 25774 C CA . PHE B 1 733 ? -57.995 55.349 177.927 1.00 117.82 735 PHE B CA 1
ATOM 25775 C C . PHE B 1 733 ? -58.608 56.405 177.000 1.00 121.15 735 PHE B C 1
ATOM 25776 O O . PHE B 1 733 ? -58.273 57.591 177.089 1.00 120.36 735 PHE B O 1
ATOM 25793 N N . MET B 1 734 ? -59.431 55.940 176.051 1.00 118.04 736 MET B N 1
ATOM 25794 C CA . MET B 1 734 ? -60.110 56.782 175.067 1.00 119.32 736 MET B CA 1
ATOM 25795 C C . MET B 1 734 ? -61.610 56.629 175.182 1.00 127.73 736 MET B C 1
ATOM 25796 O O . MET B 1 734 ? -62.094 55.506 175.098 1.00 128.32 736 MET B O 1
ATOM 25810 N N . LEU B 1 735 ? -62.364 57.732 175.231 1.00 127.44 737 LEU B N 1
ATOM 25811 C CA . LEU B 1 735 ? -63.827 57.683 175.302 1.00 129.86 737 LEU B CA 1
ATOM 25812 C C . LEU B 1 735 ? -64.397 58.290 174.056 1.00 133.40 737 LEU B C 1
ATOM 25813 O O . LEU B 1 735 ? -64.427 59.507 173.904 1.00 132.05 737 LEU B O 1
ATOM 25829 N N . ARG B 1 736 ? -64.884 57.445 173.175 1.00 132.20 738 ARG B N 1
ATOM 25830 C CA . ARG B 1 736 ? -65.395 57.881 171.886 1.00 135.65 738 ARG B CA 1
ATOM 25831 C C . ARG B 1 736 ? -66.532 58.939 171.958 1.00 143.27 738 ARG B C 1
ATOM 25832 O O . ARG B 1 736 ? -66.810 59.579 170.946 1.00 146.38 738 ARG B O 1
ATOM 25853 N N . ARG B 1 737 ? -67.158 59.159 173.109 1.00 137.92 739 ARG B N 1
ATOM 25854 C CA . ARG B 1 737 ? -68.214 60.149 173.236 1.00 137.58 739 ARG B CA 1
ATOM 25855 C C . ARG B 1 737 ? -67.892 60.958 174.471 1.00 135.87 739 ARG B C 1
ATOM 25856 O O . ARG B 1 737 ? -68.703 61.060 175.384 1.00 134.70 739 ARG B O 1
ATOM 25877 N N . MET B 1 738 ? -66.658 61.453 174.541 1.00 129.10 740 MET B N 1
ATOM 25878 C CA . MET B 1 738 ? -66.224 62.272 175.667 1.00 126.11 740 MET B CA 1
ATOM 25879 C C . MET B 1 738 ? -66.861 63.629 175.580 1.00 125.76 740 MET B C 1
ATOM 25880 O O . MET B 1 738 ? -67.568 64.038 176.498 1.00 122.54 740 MET B O 1
ATOM 25894 N N . PHE B 1 739 ? -66.639 64.312 174.446 1.00 123.04 741 PHE B N 1
ATOM 25895 C CA . PHE B 1 739 ? -67.119 65.667 174.200 1.00 123.47 741 PHE B CA 1
ATOM 25896 C C . PHE B 1 739 ? -68.551 65.698 173.611 1.00 129.35 741 PHE B C 1
ATOM 25897 O O . PHE B 1 739 ? -68.947 66.716 173.033 1.00 132.12 741 PHE B O 1
ATOM 25901 N N . GLU B 1 740 ? -69.358 64.643 173.808 1.00 124.49 742 GLU B N 1
ATOM 25902 C CA . GLU B 1 740 ? -70.758 64.681 173.396 1.00 126.72 742 GLU B CA 1
ATOM 25903 C C . GLU B 1 740 ? -71.520 65.501 174.450 1.00 129.34 742 GLU B C 1
ATOM 25904 O O . GLU B 1 740 ? -71.368 65.243 175.655 1.00 127.71 742 GLU B O 1
ATOM 25908 N N . LYS B 1 741 ? -72.284 66.519 174.014 1.00 126.12 743 LYS B N 1
ATOM 25909 C CA . LYS B 1 741 ? -73.016 67.388 174.941 1.00 125.13 743 LYS B CA 1
ATOM 25910 C C . LYS B 1 741 ? -74.186 66.653 175.573 1.00 130.60 743 LYS B C 1
ATOM 25911 O O . LYS B 1 741 ? -74.766 65.795 174.925 1.00 132.71 743 LYS B O 1
ATOM 25930 N N . ALA B 1 742 ? -74.563 67.005 176.807 1.00 126.59 744 ALA B N 1
ATOM 25931 C CA . ALA B 1 742 ? -75.714 66.383 177.480 1.00 127.34 744 ALA B CA 1
ATOM 25932 C C . ALA B 1 742 ? -77.014 67.076 177.068 1.00 135.85 744 ALA B C 1
ATOM 25933 O O . ALA B 1 742 ? -76.964 67.996 176.245 1.00 136.92 744 ALA B O 1
ATOM 25940 N N . LYS B 1 743 ? -78.181 66.649 177.636 1.00 135.35 745 LYS B N 1
ATOM 25941 C CA . LYS B 1 743 ? -79.508 67.262 177.344 1.00 139.86 745 LYS B CA 1
ATOM 25942 C C . LYS B 1 743 ? -79.479 68.782 177.580 1.00 145.79 745 LYS B C 1
ATOM 25943 O O . LYS B 1 743 ? -80.150 69.531 176.854 1.00 149.24 745 LYS B O 1
ATOM 25947 N N . ASP B 1 744 ? -78.661 69.232 178.567 1.00 139.11 746 ASP B N 1
ATOM 25948 C CA . ASP B 1 744 ? -78.497 70.647 178.881 1.00 140.33 746 ASP B CA 1
ATOM 25949 C C . ASP B 1 744 ? -77.674 71.415 177.814 1.00 145.31 746 ASP B C 1
ATOM 25950 O O . ASP B 1 744 ? -77.463 72.612 177.992 1.00 147.94 746 ASP B O 1
ATOM 25959 N N . GLY B 1 745 ? -77.163 70.738 176.779 1.00 139.07 747 GLY B N 1
ATOM 25960 C CA . GLY B 1 745 ? -76.389 71.376 175.723 1.00 139.00 747 GLY B CA 1
ATOM 25961 C C . GLY B 1 745 ? -74.962 71.743 176.077 1.00 138.14 747 GLY B C 1
ATOM 25962 O O . GLY B 1 745 ? -74.256 72.311 175.238 1.00 139.85 747 GLY B O 1
ATOM 25966 N N . ARG B 1 746 ? -74.514 71.397 177.297 1.00 129.01 748 ARG B N 1
ATOM 25967 C CA . ARG B 1 746 ? -73.166 71.654 177.787 1.00 125.10 748 ARG B CA 1
ATOM 25968 C C . ARG B 1 746 ? -72.380 70.373 177.759 1.00 124.85 748 ARG B C 1
ATOM 25969 O O . ARG B 1 746 ? -72.985 69.294 177.797 1.00 125.69 748 ARG B O 1
ATOM 25990 N N . TYR B 1 747 ? -71.046 70.456 177.797 1.00 115.63 749 TYR B N 1
ATOM 25991 C CA . TYR B 1 747 ? -70.258 69.227 177.883 1.00 111.25 749 TYR B CA 1
ATOM 25992 C C . TYR B 1 747 ? -70.435 68.639 179.294 1.00 112.21 749 TYR B C 1
ATOM 25993 O O . TYR B 1 747 ? -70.879 69.339 180.211 1.00 110.70 749 TYR B O 1
ATOM 26011 N N . ARG B 1 748 ? -70.097 67.379 179.487 1.00 107.70 750 ARG B N 1
ATOM 26012 C CA . ARG B 1 748 ? -70.260 66.798 180.831 1.00 105.65 750 ARG B CA 1
ATOM 26013 C C . ARG B 1 748 ? -69.091 67.248 181.734 1.00 110.67 750 ARG B C 1
ATOM 26014 O O . ARG B 1 748 ? -68.008 67.570 181.237 1.00 110.77 750 ARG B O 1
ATOM 26035 N N . THR B 1 749 ? -69.299 67.285 183.052 1.00 107.36 751 THR B N 1
ATOM 26036 C CA . THR B 1 749 ? -68.207 67.649 183.963 1.00 105.13 751 THR B CA 1
ATOM 26037 C C . THR B 1 749 ? -67.169 66.544 183.986 1.00 108.38 751 THR B C 1
ATOM 26038 O O . THR B 1 749 ? -67.547 65.373 183.931 1.00 108.24 751 THR B O 1
ATOM 26049 N N . MET B 1 750 ? -65.869 66.901 184.031 1.00 104.26 752 MET B N 1
ATOM 26050 C CA . MET B 1 750 ? -64.793 65.912 184.095 1.00 102.90 752 MET B CA 1
ATOM 26051 C C . MET B 1 750 ? -65.141 64.792 185.080 1.00 105.41 752 MET B C 1
ATOM 26052 O O . MET B 1 750 ? -64.989 63.611 184.743 1.00 104.56 752 MET B O 1
ATOM 26066 N N . GLY B 1 751 ? -65.626 65.169 186.271 1.00 100.76 753 GLY B N 1
ATOM 26067 C CA . GLY B 1 751 ? -66.064 64.220 187.284 1.00 99.08 753 GLY B CA 1
ATOM 26068 C C . GLY B 1 751 ? -66.959 63.137 186.706 1.00 103.01 753 GLY B C 1
ATOM 26069 O O . GLY B 1 751 ? -66.627 61.951 186.817 1.00 102.99 753 GLY B O 1
ATOM 26073 N N . GLU B 1 752 ? -68.041 63.536 185.980 1.00 98.09 754 GLU B N 1
ATOM 26074 C CA . GLU B 1 752 ? -68.963 62.566 185.347 1.00 97.31 754 GLU B CA 1
ATOM 26075 C C . GLU B 1 752 ? -68.289 61.801 184.223 1.00 96.06 754 GLU B C 1
ATOM 26076 O O . GLU B 1 752 ? -68.420 60.583 184.173 1.00 93.17 754 GLU B O 1
ATOM 26088 N N . ILE B 1 753 ? -67.534 62.494 183.359 1.00 92.81 755 ILE B N 1
ATOM 26089 C CA . ILE B 1 753 ? -66.792 61.832 182.286 1.00 94.00 755 ILE B CA 1
ATOM 26090 C C . ILE B 1 753 ? -65.987 60.668 182.896 1.00 99.73 755 ILE B C 1
ATOM 26091 O O . ILE B 1 753 ? -66.163 59.519 182.459 1.00 100.39 755 ILE B O 1
ATOM 26107 N N . ILE B 1 754 ? -65.161 60.968 183.951 1.00 94.12 756 ILE B N 1
ATOM 26108 C CA . ILE B 1 754 ? -64.345 59.957 184.644 1.00 91.46 756 ILE B CA 1
ATOM 26109 C C . ILE B 1 754 ? -65.207 58.929 185.364 1.00 95.43 756 ILE B C 1
ATOM 26110 O O . ILE B 1 754 ? -64.852 57.755 185.357 1.00 96.01 756 ILE B O 1
ATOM 26126 N N . ARG B 1 755 ? -66.287 59.346 186.033 1.00 90.42 757 ARG B N 1
ATOM 26127 C CA . ARG B 1 755 ? -67.108 58.373 186.728 1.00 90.43 757 ARG B CA 1
ATOM 26128 C C . ARG B 1 755 ? -67.677 57.347 185.735 1.00 99.85 757 ARG B C 1
ATOM 26129 O O . ARG B 1 755 ? -67.500 56.158 185.958 1.00 100.07 757 ARG B O 1
ATOM 26150 N N . SER B 1 756 ? -68.285 57.773 184.626 1.00 100.83 758 SER B N 1
ATOM 26151 C CA . SER B 1 756 ? -68.792 56.805 183.643 1.00 104.38 758 SER B CA 1
ATOM 26152 C C . SER B 1 756 ? -67.644 55.954 183.122 1.00 106.13 758 SER B C 1
ATOM 26153 O O . SER B 1 756 ? -67.808 54.746 182.984 1.00 107.54 758 SER B O 1
ATOM 26161 N N . ALA B 1 757 ? -66.469 56.578 182.881 1.00 99.08 759 ALA B N 1
ATOM 26162 C CA . ALA B 1 757 ? -65.274 55.861 182.418 1.00 97.42 759 ALA B CA 1
ATOM 26163 C C . ALA B 1 757 ? -64.936 54.725 183.381 1.00 97.23 759 ALA B C 1
ATOM 26164 O O . ALA B 1 757 ? -64.995 53.563 182.994 1.00 95.87 759 ALA B O 1
ATOM 26171 N N . LYS B 1 758 ? -64.697 55.074 184.663 1.00 92.08 760 LYS B N 1
ATOM 26172 C CA . LYS B 1 758 ? -64.369 54.128 185.739 1.00 89.63 760 LYS B CA 1
ATOM 26173 C C . LYS B 1 758 ? -65.408 52.992 185.756 1.00 97.41 760 LYS B C 1
ATOM 26174 O O . LYS B 1 758 ? -65.042 51.821 185.611 1.00 98.46 760 LYS B O 1
ATOM 26193 N N . GLN B 1 759 ? -66.707 53.358 185.810 1.00 95.95 761 GLN B N 1
ATOM 26194 C CA . GLN B 1 759 ? -67.837 52.424 185.819 1.00 98.79 761 GLN B CA 1
ATOM 26195 C C . GLN B 1 759 ? -67.784 51.490 184.611 1.00 112.36 761 GLN B C 1
ATOM 26196 O O . GLN B 1 759 ? -68.128 50.324 184.730 1.00 116.03 761 GLN B O 1
ATOM 26210 N N . GLY B 1 760 ? -67.380 52.007 183.461 1.00 111.71 762 GLY B N 1
ATOM 26211 C CA . GLY B 1 760 ? -67.270 51.216 182.246 1.00 114.61 762 GLY B CA 1
ATOM 26212 C C . GLY B 1 760 ? -66.154 50.193 182.263 1.00 122.63 762 GLY B C 1
ATOM 26213 O O . GLY B 1 760 ? -66.205 49.222 181.513 1.00 124.36 762 GLY B O 1
ATOM 26217 N N . MET B 1 761 ? -65.122 50.413 183.076 1.00 121.89 763 MET B N 1
ATOM 26218 C CA . MET B 1 761 ? -63.993 49.501 183.127 1.00 125.73 763 MET B CA 1
ATOM 26219 C C . MET B 1 761 ? -64.352 48.274 183.939 1.00 139.66 763 MET B C 1
ATOM 26220 O O . MET B 1 761 ? -63.787 47.213 183.662 1.00 143.12 763 MET B O 1
ATOM 26234 N N . LEU B 1 762 ? -65.330 48.363 184.882 1.00 140.14 764 LEU B N 1
ATOM 26235 C CA . LEU B 1 762 ? -65.848 47.143 185.522 1.00 143.52 764 LEU B CA 1
ATOM 26236 C C . LEU B 1 762 ? -66.659 46.410 184.459 1.00 159.70 764 LEU B C 1
ATOM 26237 O O . LEU B 1 762 ? -66.260 45.369 183.938 1.00 161.59 764 LEU B O 1
ATOM 26253 N N . SER B 1 763 ? -67.696 47.132 184.004 1.00 163.78 765 SER B N 1
ATOM 26254 C CA . SER B 1 763 ? -68.786 46.722 183.121 1.00 170.06 765 SER B CA 1
ATOM 26255 C C . SER B 1 763 ? -68.375 45.857 181.929 1.00 184.88 765 SER B C 1
ATOM 26256 O O . SER B 1 763 ? -69.133 44.950 181.547 1.00 188.33 765 SER B O 1
ATOM 26264 N N . THR B 1 764 ? -67.223 46.147 181.319 1.00 186.13 766 THR B N 1
ATOM 26265 C CA . THR B 1 764 ? -66.807 45.407 180.134 1.00 192.16 766 THR B CA 1
ATOM 26266 C C . THR B 1 764 ? -66.117 44.075 180.574 1.00 204.99 766 THR B C 1
ATOM 26267 O O . THR B 1 764 ? -65.449 44.022 181.619 1.00 201.27 766 THR B O 1
ATOM 26278 N N . VAL B 1 765 ? -66.346 42.992 179.778 1.00 211.96 767 VAL B N 1
ATOM 26279 C CA . VAL B 1 765 ? -65.800 41.648 180.025 1.00 219.47 767 VAL B CA 1
ATOM 26280 C C . VAL B 1 765 ? -64.336 41.570 179.503 1.00 218.09 767 VAL B C 1
ATOM 26281 O O . VAL B 1 765 ? -63.614 40.666 179.924 1.00 219.25 767 VAL B O 1
ATOM 26294 N N . PHE B 1 766 ? -63.881 42.521 178.634 1.00 208.05 768 PHE B N 1
ATOM 26295 C CA . PHE B 1 766 ? -62.483 42.544 178.183 1.00 206.57 768 PHE B CA 1
ATOM 26296 C C . PHE B 1 766 ? -61.590 43.005 179.375 1.00 207.80 768 PHE B C 1
ATOM 26297 O O . PHE B 1 766 ? -60.750 42.197 179.787 1.00 208.32 768 PHE B O 1
ATOM 26301 N N . PRO B 1 767 ? -61.805 44.182 180.047 1.00 201.10 769 PRO B N 1
ATOM 26302 C CA . PRO B 1 767 ? -60.989 44.511 181.219 1.00 198.79 769 PRO B CA 1
ATOM 26303 C C . PRO B 1 767 ? -61.605 43.948 182.526 1.00 205.79 769 PRO B C 1
ATOM 26304 O O . PRO B 1 767 ? -62.114 44.691 183.379 1.00 202.77 769 PRO B O 1
ATOM 26315 N N . ASP B 1 768 ? -61.550 42.599 182.672 1.00 207.66 770 ASP B N 1
ATOM 26316 C CA . ASP B 1 768 ? -62.075 41.862 183.838 1.00 208.85 770 ASP B CA 1
ATOM 26317 C C . ASP B 1 768 ? -60.942 41.259 184.732 1.00 214.35 770 ASP B C 1
ATOM 26318 O O . ASP B 1 768 ? -61.174 41.077 185.931 1.00 213.60 770 ASP B O 1
ATOM 26327 N N . SER B 1 769 ? -59.739 40.957 184.173 1.00 211.96 771 SER B N 1
ATOM 26328 C CA . SER B 1 769 ? -58.631 40.389 184.955 1.00 211.89 771 SER B CA 1
ATOM 26329 C C . SER B 1 769 ? -57.823 41.539 185.637 1.00 211.07 771 SER B C 1
ATOM 26330 O O . SER B 1 769 ? -58.421 42.317 186.392 1.00 207.49 771 SER B O 1
ATOM 26338 N N . ILE B 1 770 ? -56.500 41.682 185.341 1.00 206.77 772 ILE B N 1
ATOM 26339 C CA . ILE B 1 770 ? -55.640 42.717 185.946 1.00 202.58 772 ILE B CA 1
ATOM 26340 C C . ILE B 1 770 ? -55.805 44.064 185.215 1.00 199.89 772 ILE B C 1
ATOM 26341 O O . ILE B 1 770 ? -55.288 45.081 185.680 1.00 196.34 772 ILE B O 1
ATOM 26357 N N . ASN B 1 771 ? -56.540 44.054 184.081 1.00 194.95 773 ASN B N 1
ATOM 26358 C CA . ASN B 1 771 ? -56.776 45.212 183.217 1.00 191.66 773 ASN B CA 1
ATOM 26359 C C . ASN B 1 771 ? -57.552 46.336 183.918 1.00 187.50 773 ASN B C 1
ATOM 26360 O O . ASN B 1 771 ? -57.516 47.461 183.411 1.00 185.67 773 ASN B O 1
ATOM 26371 N N . GLN B 1 772 ? -58.287 46.047 185.032 1.00 178.81 774 GLN B N 1
ATOM 26372 C CA . GLN B 1 772 ? -58.992 47.105 185.768 1.00 173.46 774 GLN B CA 1
ATOM 26373 C C . GLN B 1 772 ? -57.893 47.881 186.584 1.00 167.87 774 GLN B C 1
ATOM 26374 O O . GLN B 1 772 ? -56.948 47.274 187.104 1.00 167.86 774 GLN B O 1
ATOM 26388 N N . LEU B 1 773 ? -57.982 49.222 186.583 1.00 156.34 775 LEU B N 1
ATOM 26389 C CA . LEU B 1 773 ? -56.988 50.118 187.178 1.00 151.50 775 LEU B CA 1
ATOM 26390 C C . LEU B 1 773 ? -57.647 51.202 187.992 1.00 147.71 775 LEU B C 1
ATOM 26391 O O . LEU B 1 773 ? -58.666 51.742 187.566 1.00 146.73 775 LEU B O 1
ATOM 26407 N N . SER B 1 774 ? -57.060 51.548 189.151 1.00 139.13 776 SER B N 1
ATOM 26408 C CA . SER B 1 774 ? -57.640 52.551 190.036 1.00 134.83 776 SER B CA 1
ATOM 26409 C C . SER B 1 774 ? -56.800 53.809 189.959 1.00 130.11 776 SER B C 1
ATOM 26410 O O . SER B 1 774 ? -55.582 53.732 190.133 1.00 131.39 776 SER B O 1
ATOM 26418 N N . PHE B 1 775 ? -57.427 54.964 189.678 1.00 116.25 777 PHE B N 1
ATOM 26419 C CA . PHE B 1 775 ? -56.690 56.215 189.609 1.00 109.85 777 PHE B CA 1
ATOM 26420 C C . PHE B 1 775 ? -57.418 57.314 190.352 1.00 107.29 777 PHE B C 1
ATOM 26421 O O . PHE B 1 775 ? -58.604 57.202 190.658 1.00 106.41 777 PHE B O 1
ATOM 26438 N N . PHE B 1 776 ? -56.679 58.372 190.656 1.00 99.91 778 PHE B N 1
ATOM 26439 C CA . PHE B 1 776 ? -57.164 59.523 191.401 1.00 97.15 778 PHE B CA 1
ATOM 26440 C C . PHE B 1 776 ? -57.642 60.645 190.511 1.00 103.01 778 PHE B C 1
ATOM 26441 O O . PHE B 1 776 ? -56.859 61.121 189.695 1.00 104.80 778 PHE B O 1
ATOM 26458 N N . LEU B 1 777 ? -58.869 61.149 190.724 1.00 97.85 779 LEU B N 1
ATOM 26459 C CA . LEU B 1 777 ? -59.263 62.394 190.082 1.00 97.01 779 LEU B CA 1
ATOM 26460 C C . LEU B 1 777 ? -58.776 63.480 191.040 1.00 101.37 779 LEU B C 1
ATOM 26461 O O . LEU B 1 777 ? -59.376 63.705 192.099 1.00 102.41 779 LEU B O 1
ATOM 26477 N N . MET B 1 778 ? -57.641 64.077 190.732 1.00 95.55 780 MET B N 1
ATOM 26478 C CA . MET B 1 778 ? -57.114 65.150 191.543 1.00 93.96 780 MET B CA 1
ATOM 26479 C C . MET B 1 778 ? -57.621 66.417 190.922 1.00 99.20 780 MET B C 1
ATOM 26480 O O . MET B 1 778 ? -57.162 66.799 189.843 1.00 100.78 780 MET B O 1
ATOM 26494 N N . GLY B 1 779 ? -58.636 67.010 191.527 1.00 95.41 781 GLY B N 1
ATOM 26495 C CA . GLY B 1 779 ? -59.234 68.232 190.999 1.00 96.47 781 GLY B CA 1
ATOM 26496 C C . GLY B 1 779 ? -60.709 68.348 191.315 1.00 99.85 781 GLY B C 1
ATOM 26497 O O . GLY B 1 779 ? -61.330 67.394 191.794 1.00 98.14 781 GLY B O 1
ATOM 26501 N N . ASP B 1 780 ? -61.285 69.518 191.047 1.00 97.14 782 ASP B N 1
ATOM 26502 C CA . ASP B 1 780 ? -62.717 69.722 191.285 1.00 96.77 782 ASP B CA 1
ATOM 26503 C C . ASP B 1 780 ? -63.529 68.858 190.268 1.00 98.90 782 ASP B C 1
ATOM 26504 O O . ASP B 1 780 ? -63.433 69.072 189.062 1.00 99.01 782 ASP B O 1
ATOM 26513 N N . PRO B 1 781 ? -64.332 67.877 190.712 1.00 93.74 783 PRO B N 1
ATOM 26514 C CA . PRO B 1 781 ? -65.087 67.059 189.747 1.00 93.29 783 PRO B CA 1
ATOM 26515 C C . PRO B 1 781 ? -66.130 67.847 188.963 1.00 98.81 783 PRO B C 1
ATOM 26516 O O . PRO B 1 781 ? -66.548 67.382 187.894 1.00 99.46 783 PRO B O 1
ATOM 26527 N N . SER B 1 782 ? -66.530 69.046 189.469 1.00 95.44 784 SER B N 1
ATOM 26528 C CA . SER B 1 782 ? -67.488 69.894 188.776 1.00 97.57 784 SER B CA 1
ATOM 26529 C C . SER B 1 782 ? -66.835 70.706 187.612 1.00 104.22 784 SER B C 1
ATOM 26530 O O . SER B 1 782 ? -67.550 71.452 186.925 1.00 106.54 784 SER B O 1
ATOM 26538 N N . VAL B 1 783 ? -65.501 70.550 187.369 1.00 99.36 785 VAL B N 1
ATOM 26539 C CA . VAL B 1 783 ? -64.807 71.242 186.281 1.00 100.35 785 VAL B CA 1
ATOM 26540 C C . VAL B 1 783 ? -65.277 70.753 184.920 1.00 105.69 785 VAL B C 1
ATOM 26541 O O . VAL B 1 783 ? -65.289 69.556 184.648 1.00 103.65 785 VAL B O 1
ATOM 26554 N N . ARG B 1 784 ? -65.568 71.703 184.044 1.00 106.33 786 ARG B N 1
ATOM 26555 C CA . ARG B 1 784 ? -65.893 71.438 182.652 1.00 108.77 786 ARG B CA 1
ATOM 26556 C C . ARG B 1 784 ? -64.721 71.885 181.795 1.00 117.25 786 ARG B C 1
ATOM 26557 O O . ARG B 1 784 ? -64.149 72.973 182.015 1.00 116.16 786 ARG B O 1
ATOM 26578 N N . MET B 1 785 ? -64.394 71.073 180.798 1.00 117.16 787 MET B N 1
ATOM 26579 C CA . MET B 1 785 ? -63.324 71.409 179.891 1.00 119.93 787 MET B CA 1
ATOM 26580 C C . MET B 1 785 ? -63.592 72.740 179.222 1.00 127.30 787 MET B C 1
ATOM 26581 O O . MET B 1 785 ? -64.633 72.916 178.592 1.00 128.35 787 MET B O 1
ATOM 26595 N N . ASN B 1 786 ? -62.632 73.647 179.290 1.00 125.96 788 ASN B N 1
ATOM 26596 C CA . ASN B 1 786 ? -62.767 74.982 178.718 1.00 129.04 788 ASN B CA 1
ATOM 26597 C C . ASN B 1 786 ? -62.588 74.808 177.234 1.00 133.80 788 ASN B C 1
ATOM 26598 O O . ASN B 1 786 ? -61.469 74.733 176.752 1.00 135.13 788 ASN B O 1
ATOM 26609 N N . LEU B 1 787 ? -63.688 74.568 176.550 1.00 129.16 789 LEU B N 1
ATOM 26610 C CA . LEU B 1 787 ? -63.723 74.288 175.126 1.00 130.12 789 LEU B CA 1
ATOM 26611 C C . LEU B 1 787 ? -65.043 74.815 174.637 1.00 141.86 789 LEU B C 1
ATOM 26612 O O . LEU B 1 787 ? -66.029 74.651 175.345 1.00 139.42 789 LEU B O 1
ATOM 26628 N N . PRO B 1 788 ? -65.111 75.542 173.513 1.00 116.91 790 PRO B N 1
ATOM 26629 C CA . PRO B 1 788 ? -66.375 76.206 173.141 1.00 117.35 790 PRO B CA 1
ATOM 26630 C C . PRO B 1 788 ? -67.508 75.280 172.777 1.00 123.13 790 PRO B C 1
ATOM 26631 O O . PRO B 1 788 ? -67.285 74.263 172.120 1.00 123.30 790 PRO B O 1
ATOM 26642 N N . THR B 1 789 ? -68.726 75.671 173.173 1.00 119.52 791 THR B N 1
ATOM 26643 C CA . THR B 1 789 ? -69.953 74.971 172.795 1.00 120.18 791 THR B CA 1
ATOM 26644 C C . THR B 1 789 ? -70.388 75.478 171.388 1.00 123.01 791 THR B C 1
ATOM 26645 O O . THR B 1 789 ? -70.934 74.721 170.573 1.00 121.96 791 THR B O 1
ATOM 26656 N N . HIS B 1 790 ? -70.148 76.773 171.139 1.00 119.74 792 HIS B N 1
ATOM 26657 C CA . HIS B 1 790 ? -70.463 77.463 169.899 1.00 120.57 792 HIS B CA 1
ATOM 26658 C C . HIS B 1 790 ? -69.293 78.280 169.423 1.00 124.25 792 HIS B C 1
ATOM 26659 O O . HIS B 1 790 ? -68.545 78.800 170.230 1.00 124.09 792 HIS B O 1
ATOM 26673 N N . LYS B 1 791 ? -69.146 78.426 168.131 1.00 121.25 793 LYS B N 1
ATOM 26674 C CA . LYS B 1 791 ? -68.091 79.244 167.571 1.00 120.82 793 LYS B CA 1
ATOM 26675 C C . LYS B 1 791 ? -68.745 80.395 166.769 1.00 126.11 793 LYS B C 1
ATOM 26676 O O . LYS B 1 791 ? -69.882 80.265 166.303 1.00 124.97 793 LYS B O 1
ATOM 26680 N N . VAL B 1 792 ? -68.036 81.535 166.669 1.00 123.28 794 VAL B N 1
ATOM 26681 C CA . VAL B 1 792 ? -68.446 82.728 165.912 1.00 122.82 794 VAL B CA 1
ATOM 26682 C C . VAL B 1 792 ? -67.578 82.725 164.684 1.00 127.30 794 VAL B C 1
ATOM 26683 O O . VAL B 1 792 ? -66.366 82.560 164.805 1.00 126.59 794 VAL B O 1
ATOM 26696 N N . GLN B 1 793 ? -68.167 82.844 163.513 1.00 127.27 795 GLN B N 1
ATOM 26697 C CA . GLN B 1 793 ? -67.398 82.802 162.272 1.00 130.48 795 GLN B CA 1
ATOM 26698 C C . GLN B 1 793 ? -67.760 83.978 161.352 1.00 138.12 795 GLN B C 1
ATOM 26699 O O . GLN B 1 793 ? -68.935 84.163 160.992 1.00 138.04 795 GLN B O 1
ATOM 26713 N N . LEU B 1 794 ? -66.738 84.778 160.980 1.00 135.72 796 LEU B N 1
ATOM 26714 C CA . LEU B 1 794 ? -66.957 85.885 160.069 1.00 137.55 796 LEU B CA 1
ATOM 26715 C C . LEU B 1 794 ? -67.135 85.307 158.674 1.00 145.51 796 LEU B C 1
ATOM 26716 O O . LEU B 1 794 ? -66.497 84.313 158.325 1.00 145.86 796 LEU B O 1
ATOM 26732 N N . THR B 1 795 ? -68.081 85.860 157.929 1.00 145.08 797 THR B N 1
ATOM 26733 C CA . THR B 1 795 ? -68.444 85.394 156.601 1.00 148.58 797 THR B CA 1
ATOM 26734 C C . THR B 1 795 ? -68.103 86.410 155.526 1.00 160.01 797 THR B C 1
ATOM 26735 O O . THR B 1 795 ? -67.969 86.011 154.370 1.00 164.66 797 THR B O 1
ATOM 26746 N N . ALA B 1 796 ? -67.974 87.709 155.869 1.00 156.69 798 ALA B N 1
ATOM 26747 C CA . ALA B 1 796 ? -67.636 88.717 154.878 1.00 160.58 798 ALA B CA 1
ATOM 26748 C C . ALA B 1 796 ? -67.032 89.953 155.527 1.00 167.21 798 ALA B C 1
ATOM 26749 O O . ALA B 1 796 ? -67.609 90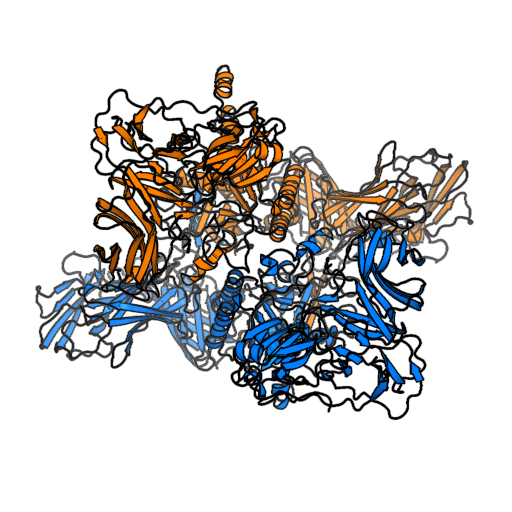.482 156.473 1.00 164.54 798 ALA B O 1
ATOM 26756 N N . ILE B 1 797 ? -65.881 90.413 155.016 1.00 168.83 799 ILE B N 1
ATOM 26757 C CA . ILE B 1 797 ? -65.229 91.629 155.495 1.00 171.23 799 ILE B CA 1
ATOM 26758 C C . ILE B 1 797 ? -65.026 92.484 154.266 1.00 194.86 799 ILE B C 1
ATOM 26759 O O . ILE B 1 797 ? -64.303 92.060 153.365 1.00 196.83 799 ILE B O 1
ATOM 26775 N N . ASN B 1 798 ? -65.721 93.629 154.159 1.00 200.17 800 ASN B N 1
ATOM 26776 C CA . ASN B 1 798 ? -65.634 94.467 152.962 1.00 207.87 800 ASN B CA 1
ATOM 26777 C C . ASN B 1 798 ? -65.866 93.593 151.706 1.00 216.00 800 ASN B C 1
ATOM 26778 O O . ASN B 1 798 ? -65.104 93.644 150.746 1.00 216.23 800 ASN B O 1
ATOM 26789 N N . GLY B 1 799 ? -66.875 92.731 151.780 1.00 218.35 801 GLY B N 1
ATOM 26790 C CA . GLY B 1 799 ? -67.251 91.849 150.686 1.00 224.17 801 GLY B CA 1
ATOM 26791 C C . GLY B 1 799 ? -66.414 90.610 150.443 1.00 226.76 801 GLY B C 1
ATOM 26792 O O . GLY B 1 799 ? -66.866 89.730 149.714 1.00 226.84 801 GLY B O 1
ATOM 26796 N N . GLN B 1 800 ? -65.230 90.489 151.049 1.00 224.87 802 GLN B N 1
ATOM 26797 C CA . GLN B 1 800 ? -64.345 89.349 150.813 1.00 226.01 802 GLN B CA 1
ATOM 26798 C C . GLN B 1 800 ? -64.611 88.207 151.794 1.00 223.39 802 GLN B C 1
ATOM 26799 O O . GLN B 1 800 ? -64.867 88.480 152.961 1.00 221.62 802 GLN B O 1
ATOM 26813 N N . ASP B 1 801 ? -64.540 86.930 151.329 1.00 218.51 803 ASP B N 1
ATOM 26814 C CA . ASP B 1 801 ? -64.773 85.751 152.186 1.00 212.80 803 ASP B CA 1
ATOM 26815 C C . ASP B 1 801 ? -63.528 85.510 152.989 1.00 205.87 803 ASP B C 1
ATOM 26816 O O . ASP B 1 801 ? -62.497 85.186 152.409 1.00 206.08 803 ASP B O 1
ATOM 26825 N N . PRO B 1 802 ? -63.570 85.673 154.314 1.00 189.24 804 PRO B N 1
ATOM 26826 C CA . PRO B 1 802 ? -62.339 85.548 155.085 1.00 184.78 804 PRO B CA 1
ATOM 26827 C C . PRO B 1 802 ? -61.928 84.139 155.457 1.00 189.26 804 PRO B C 1
ATOM 26828 O O . PRO B 1 802 ? -60.836 84.014 156.001 1.00 188.39 804 PRO B O 1
ATOM 26839 N N . GLU B 1 803 ? -62.770 83.100 155.253 1.00 186.48 805 GLU B N 1
ATOM 26840 C CA . GLU B 1 803 ? -62.402 81.760 155.731 1.00 185.67 805 GLU B CA 1
ATOM 26841 C C . GLU B 1 803 ? -61.209 81.205 154.940 1.00 196.16 805 GLU B C 1
ATOM 26842 O O . GLU B 1 803 ? -61.201 81.219 153.707 1.00 199.71 805 GLU B O 1
ATOM 26854 N N . GLY B 1 804 ? -60.175 80.836 155.701 1.00 193.95 806 GLY B N 1
ATOM 26855 C CA . GLY B 1 804 ? -58.907 80.330 155.199 1.00 198.85 806 GLY B CA 1
ATOM 26856 C C . GLY B 1 804 ? -57.859 81.396 154.934 1.00 212.98 806 GLY B C 1
ATOM 26857 O O . GLY B 1 804 ? -56.703 81.048 154.690 1.00 213.08 806 GLY B O 1
ATOM 26861 N N . GLN B 1 805 ? -58.231 82.698 154.994 1.00 214.70 807 GLN B N 1
ATOM 26862 C CA . GLN B 1 805 ? -57.322 83.797 154.653 1.00 220.12 807 GLN B CA 1
ATOM 26863 C C . GLN B 1 805 ? -56.568 84.331 155.856 1.00 219.89 807 GLN B C 1
ATOM 26864 O O . GLN B 1 805 ? -57.113 84.387 156.954 1.00 218.12 807 GLN B O 1
ATOM 26878 N N . TYR B 1 806 ? -55.301 84.727 155.615 1.00 217.12 808 TYR B N 1
ATOM 26879 C CA . TYR B 1 806 ? -54.383 85.286 156.598 1.00 212.80 808 TYR B CA 1
ATOM 26880 C C . TYR B 1 806 ? -53.742 86.541 156.031 1.00 211.22 808 TYR B C 1
ATOM 26881 O O . TYR B 1 806 ? -52.957 86.446 155.094 1.00 211.88 808 TYR B O 1
ATOM 26899 N N . GLY B 1 807 ? -54.108 87.700 156.565 1.00 205.33 809 GLY B N 1
ATOM 26900 C CA . GLY B 1 807 ? -53.568 88.982 156.129 1.00 208.47 809 GLY B CA 1
ATOM 26901 C C . GLY B 1 807 ? -53.791 89.286 154.664 1.00 216.57 809 GLY B C 1
ATOM 26902 O O . GLY B 1 807 ? -52.938 89.901 154.025 1.00 217.51 809 GLY B O 1
ATOM 26906 N N . THR B 1 808 ? -54.952 88.858 154.136 1.00 217.11 810 THR B N 1
ATOM 26907 C CA . THR B 1 808 ? -55.364 88.999 152.742 1.00 220.56 810 THR B CA 1
ATOM 26908 C C . THR B 1 808 ? -56.289 90.188 152.531 1.00 218.44 810 THR B C 1
ATOM 26909 O O . THR B 1 808 ? -56.095 90.938 151.586 1.00 219.29 810 THR B O 1
ATOM 26920 N N . ILE B 1 809 ? -57.307 90.341 153.375 1.00 211.80 811 ILE B N 1
ATOM 26921 C CA . ILE B 1 809 ? -58.296 91.410 153.239 1.00 211.77 811 ILE B CA 1
ATOM 26922 C C . ILE B 1 809 ? -57.658 92.760 153.596 1.00 222.98 811 ILE B C 1
ATOM 26923 O O . ILE B 1 809 ? -57.420 93.059 154.756 1.00 220.43 811 ILE B O 1
ATOM 26939 N N . MET B 1 810 ? -57.329 93.529 152.565 1.00 231.25 812 MET B N 1
ATOM 26940 C CA . MET B 1 810 ? -56.651 94.814 152.661 1.00 234.36 812 MET B CA 1
ATOM 26941 C C . MET B 1 810 ? -57.626 95.924 153.086 1.00 232.20 812 MET B C 1
ATOM 26942 O O . MET B 1 810 ? -58.617 96.157 152.400 1.00 232.21 812 MET B O 1
ATOM 26956 N N . LEU B 1 811 ? -57.339 96.598 154.218 1.00 226.43 813 LEU B N 1
ATOM 26957 C CA . LEU B 1 811 ? -58.136 97.711 154.769 1.00 223.97 813 LEU B CA 1
ATOM 26958 C C . LEU B 1 811 ? -57.308 99.001 154.725 1.00 230.77 813 LEU B C 1
ATOM 26959 O O . LEU B 1 811 ? -56.084 98.913 154.774 1.00 230.64 813 LEU B O 1
ATOM 26975 N N . LYS B 1 812 ? -57.947 100.186 154.610 1.00 232.81 814 LYS B N 1
ATOM 26976 C CA . LYS B 1 812 ? -57.216 101.460 154.509 1.00 234.07 814 LYS B CA 1
ATOM 26977 C C . LYS B 1 812 ? -57.632 102.426 155.599 1.00 234.69 814 LYS B C 1
ATOM 26978 O O . LYS B 1 812 ? -58.721 102.284 156.130 1.00 233.23 814 LYS B O 1
ATOM 26982 N N . SER B 1 813 ? -56.773 103.409 155.938 1.00 233.31 815 SER B N 1
ATOM 26983 C CA . SER B 1 813 ? -57.092 104.398 156.980 1.00 232.10 815 SER B CA 1
ATOM 26984 C C . SER B 1 813 ? -58.318 105.228 156.602 1.00 234.04 815 SER B C 1
ATOM 26985 O O . SER B 1 813 ? -58.440 105.642 155.460 1.00 234.79 815 SER B O 1
ATOM 26993 N N . LEU B 1 814 ? -59.244 105.409 157.555 1.00 230.66 816 LEU B N 1
ATOM 26994 C CA . LEU B 1 814 ? -60.517 106.119 157.405 1.00 232.15 816 LEU B CA 1
ATOM 26995 C C . LEU B 1 814 ? -61.486 105.408 156.428 1.00 233.73 816 LEU B C 1
ATOM 26996 O O . LEU B 1 814 ? -62.448 106.029 155.996 1.00 233.75 816 LEU B O 1
ATOM 27012 N N . GLU B 1 815 ? -61.286 104.102 156.148 1.00 231.10 817 GLU B N 1
ATOM 27013 C CA . GLU B 1 815 ? -62.174 103.299 155.296 1.00 232.01 817 GLU B CA 1
ATOM 27014 C C . GLU B 1 815 ? -63.280 102.671 156.148 1.00 231.07 817 GLU B C 1
ATOM 27015 O O . GLU B 1 815 ? -62.972 102.063 157.172 1.00 228.99 817 GLU B O 1
ATOM 27027 N N . ARG B 1 816 ? -64.552 102.777 155.730 1.00 228.94 818 ARG B N 1
ATOM 27028 C CA . ARG B 1 816 ? -65.635 102.109 156.454 1.00 225.84 818 ARG B CA 1
ATOM 27029 C C . ARG B 1 816 ? -65.567 100.634 156.077 1.00 220.31 818 ARG B C 1
ATOM 27030 O O . ARG B 1 816 ? -65.686 100.309 154.898 1.00 220.70 818 ARG B O 1
ATOM 27051 N N . VAL B 1 817 ? -65.337 99.755 157.063 1.00 210.84 819 VAL B N 1
ATOM 27052 C CA . VAL B 1 817 ? -65.249 98.314 156.850 1.00 207.01 819 VAL B CA 1
ATOM 27053 C C . VAL B 1 817 ? -66.536 97.669 157.340 1.00 202.10 819 VAL B C 1
ATOM 27054 O O . VAL B 1 817 ? -66.947 97.902 158.476 1.00 200.71 819 VAL B O 1
ATOM 27067 N N . ALA B 1 818 ? -67.165 96.862 156.483 1.00 194.77 820 ALA B N 1
ATOM 27068 C CA . ALA B 1 818 ? -68.414 96.201 156.813 1.00 189.49 820 ALA B CA 1
ATOM 27069 C C . ALA B 1 818 ? -68.166 94.772 157.153 1.00 176.96 820 ALA B C 1
ATOM 27070 O O . ALA B 1 818 ? -67.610 94.057 156.325 1.00 177.67 820 ALA B O 1
ATOM 27077 N N . LEU B 1 819 ? -68.596 94.342 158.354 1.00 159.30 821 LEU B N 1
ATOM 27078 C CA . LEU B 1 819 ? -68.453 92.974 158.845 1.00 150.81 821 LEU B CA 1
ATOM 27079 C C . LEU B 1 819 ? -69.772 92.221 158.829 1.00 151.80 821 LEU B C 1
ATOM 27080 O O . LEU B 1 819 ? -70.824 92.791 159.100 1.00 150.88 821 LEU B O 1
ATOM 27096 N N . LYS B 1 820 ? -69.691 90.922 158.546 1.00 146.88 822 LYS B N 1
ATOM 27097 C CA . LYS B 1 820 ? -70.815 89.987 158.519 1.00 145.32 822 LYS B CA 1
ATOM 27098 C C . LYS B 1 820 ? -70.326 88.649 159.074 1.00 145.33 822 LYS B C 1
ATOM 27099 O O . LYS B 1 820 ? -69.218 88.221 158.741 1.00 144.95 822 LYS B O 1
ATOM 27118 N N . GLY B 1 821 ? -71.131 87.998 159.897 1.00 138.55 823 GLY B N 1
ATOM 27119 C CA . GLY B 1 821 ? -70.748 86.715 160.464 1.00 135.61 823 GLY B CA 1
ATOM 27120 C C . GLY B 1 821 ? -71.917 85.901 160.954 1.00 138.74 823 GLY B C 1
ATOM 27121 O O . GLY B 1 821 ? -73.051 86.381 160.995 1.00 139.62 823 GLY B O 1
ATOM 27125 N N . LYS B 1 822 ? -71.633 84.653 161.314 1.00 132.99 824 LYS B N 1
ATOM 27126 C CA . LYS B 1 822 ? -72.627 83.692 161.788 1.00 131.01 824 LYS B CA 1
ATOM 27127 C C . LYS B 1 822 ? -72.174 83.062 163.077 1.00 131.82 824 LYS B C 1
ATOM 27128 O O . LYS B 1 822 ? -71.027 83.238 163.473 1.00 131.44 824 LYS B O 1
ATOM 27147 N N . VAL B 1 823 ? -73.048 82.266 163.692 1.00 127.16 825 VAL B N 1
ATOM 27148 C CA . VAL B 1 823 ? -72.747 81.496 164.900 1.00 124.84 825 VAL B CA 1
ATOM 27149 C C . VAL B 1 823 ? -73.044 80.030 164.583 1.00 129.57 825 VAL B C 1
ATOM 27150 O O . VAL B 1 823 ? -74.086 79.727 163.997 1.00 131.02 825 VAL B O 1
ATOM 27163 N N . THR B 1 824 ? -72.115 79.137 164.917 1.00 124.48 826 THR B N 1
ATOM 27164 C CA . THR B 1 824 ? -72.266 77.715 164.663 1.00 124.99 826 THR B CA 1
ATOM 27165 C C . THR B 1 824 ? -72.162 76.958 165.962 1.00 130.08 826 THR B C 1
ATOM 27166 O O . THR B 1 824 ? -71.841 77.561 166.983 1.00 130.10 826 THR B O 1
ATOM 27177 N N . ASP B 1 825 ? -72.378 75.630 165.920 1.00 126.60 827 ASP B N 1
ATOM 27178 C CA . ASP B 1 825 ? -72.176 74.746 167.074 1.00 125.13 827 ASP B CA 1
ATOM 27179 C C . ASP B 1 825 ? -70.707 74.328 167.073 1.00 127.80 827 ASP B C 1
ATOM 27180 O O . ASP B 1 825 ? -69.962 74.746 166.181 1.00 126.87 827 ASP B O 1
ATOM 27189 N N . GLU B 1 826 ? -70.296 73.472 168.025 1.00 125.29 828 GLU B N 1
ATOM 27190 C CA . GLU B 1 826 ? -68.901 72.986 168.094 1.00 125.46 828 GLU B CA 1
ATOM 27191 C C . GLU B 1 826 ? -68.494 72.222 166.808 1.00 131.51 828 GLU B C 1
ATOM 27192 O O . GLU B 1 826 ? -67.345 72.340 166.354 1.00 130.00 828 GLU B O 1
ATOM 27204 N N . LYS B 1 827 ? -69.451 71.480 166.204 1.00 130.44 829 LYS B N 1
ATOM 27205 C CA . LYS B 1 827 ? -69.207 70.758 164.956 1.00 131.62 829 LYS B CA 1
ATOM 27206 C C . LYS B 1 827 ? -69.049 71.736 163.767 1.00 135.85 829 LYS B C 1
ATOM 27207 O O . LYS B 1 827 ? -68.505 71.329 162.755 1.00 138.47 829 LYS B O 1
ATOM 27211 N N . GLY B 1 828 ? -69.474 72.997 163.901 1.00 130.12 830 GLY B N 1
ATOM 27212 C CA . GLY B 1 828 ? -69.389 73.990 162.835 1.00 130.68 830 GLY B CA 1
ATOM 27213 C C . GLY B 1 828 ? -70.681 74.114 162.039 1.00 137.99 830 GLY B C 1
ATOM 27214 O O . GLY B 1 828 ? -70.724 74.838 161.035 1.00 139.26 830 GLY B O 1
ATOM 27218 N N . THR B 1 829 ? -71.777 73.486 162.520 1.00 135.26 831 THR B N 1
ATOM 27219 C CA . THR B 1 829 ? -73.071 73.577 161.837 1.00 136.41 831 THR B CA 1
ATOM 27220 C C . THR B 1 829 ? -73.734 74.889 162.273 1.00 137.79 831 THR B C 1
ATOM 27221 O O . THR B 1 829 ? -73.712 75.209 163.461 1.00 135.28 831 THR B O 1
ATOM 27232 N N . PHE B 1 830 ? -74.312 75.639 161.317 1.00 135.17 832 PHE B N 1
ATOM 27233 C CA . PHE B 1 830 ? -74.967 76.918 161.585 1.00 134.08 832 PHE B CA 1
ATOM 27234 C C . PHE B 1 830 ? -76.049 76.790 162.642 1.00 134.72 832 PHE B C 1
ATOM 27235 O O . PHE B 1 830 ? -76.886 75.907 162.531 1.00 133.61 832 PHE B O 1
ATOM 27252 N N . ASP B 1 831 ? -76.012 77.648 163.678 1.00 130.72 833 ASP B N 1
ATOM 27253 C CA . ASP B 1 831 ? -76.987 77.627 164.768 1.00 130.28 833 ASP B CA 1
ATOM 27254 C C . ASP B 1 831 ? -77.906 78.824 164.634 1.00 134.04 833 ASP B C 1
ATOM 27255 O O . ASP B 1 831 ? -77.618 79.896 165.164 1.00 131.88 833 ASP B O 1
ATOM 27264 N N . GLU B 1 832 ? -79.058 78.610 163.996 1.00 133.12 834 GLU B N 1
ATOM 27265 C CA . GLU B 1 832 ? -80.081 79.642 163.850 1.00 134.49 834 GLU B CA 1
ATOM 27266 C C . GLU B 1 832 ? -80.767 79.928 165.194 1.00 141.51 834 GLU B C 1
ATOM 27267 O O . GLU B 1 832 ? -81.457 80.935 165.320 1.00 142.83 834 GLU B O 1
ATOM 27279 N N . THR B 1 833 ? -80.588 79.058 166.197 1.00 138.22 835 THR B N 1
ATOM 27280 C CA . THR B 1 833 ? -81.219 79.269 167.484 1.00 139.06 835 THR B CA 1
ATOM 27281 C C . THR B 1 833 ? -80.412 80.297 168.289 1.00 145.85 835 THR B C 1
ATOM 27282 O O . THR B 1 833 ? -80.968 80.887 169.218 1.00 148.36 835 THR B O 1
ATOM 27293 N N . PHE B 1 834 ? -79.118 80.522 167.947 1.00 140.71 836 PHE B N 1
ATOM 27294 C CA . PHE B 1 834 ? -78.285 81.455 168.702 1.00 139.17 836 PHE B CA 1
ATOM 27295 C C . PHE B 1 834 ? -78.660 82.906 168.387 1.00 141.63 836 PHE B C 1
ATOM 27296 O O . PHE B 1 834 ? -78.397 83.393 167.290 1.00 140.94 836 PHE B O 1
ATOM 27313 N N . SER B 1 835 ? -79.263 83.593 169.365 1.00 138.48 837 SER B N 1
ATOM 27314 C CA . SER B 1 835 ? -79.638 84.989 169.221 1.00 139.39 837 SER B CA 1
ATOM 27315 C C . SER B 1 835 ? -79.413 85.734 170.540 1.00 140.81 837 SER B C 1
ATOM 27316 O O . SER B 1 835 ? -79.881 85.312 171.604 1.00 141.09 837 SER B O 1
ATOM 27324 N N . GLY B 1 836 ? -78.705 86.847 170.432 1.00 134.61 838 GLY B N 1
ATOM 27325 C CA . GLY B 1 836 ? -78.302 87.683 171.557 1.00 133.10 838 GLY B CA 1
ATOM 27326 C C . GLY B 1 836 ? -77.380 88.793 171.079 1.00 131.94 838 GLY B C 1
ATOM 27327 O O . GLY B 1 836 ? -77.677 89.410 170.053 1.00 132.36 838 GLY B O 1
ATOM 27331 N N . LYS B 1 837 ? -76.253 89.054 171.773 1.00 122.98 839 LYS B N 1
ATOM 27332 C CA . LYS B 1 837 ? -75.314 90.113 171.370 1.00 121.11 839 LYS B CA 1
ATOM 27333 C C . LYS B 1 837 ? -73.941 89.553 171.069 1.00 121.63 839 LYS B C 1
ATOM 27334 O O . LYS B 1 837 ? -73.565 88.597 171.717 1.00 121.92 839 LYS B O 1
ATOM 27353 N N . VAL B 1 838 ? -73.171 90.151 170.144 1.00 116.34 840 VAL B N 1
ATOM 27354 C CA . VAL B 1 838 ? -71.788 89.728 169.851 1.00 114.32 840 VAL B CA 1
ATOM 27355 C C . VAL B 1 838 ? -70.855 90.881 170.145 1.00 120.82 840 VAL B C 1
ATOM 27356 O O . VAL B 1 838 ? -71.030 91.978 169.617 1.00 124.25 840 VAL B O 1
ATOM 27369 N N . PHE B 1 839 ? -69.791 90.589 170.881 1.00 114.02 841 PHE B N 1
ATOM 27370 C CA . PHE B 1 839 ? -68.771 91.541 171.277 1.00 112.45 841 PHE B CA 1
ATOM 27371 C C . PHE B 1 839 ? -67.590 91.312 170.412 1.00 121.76 841 PHE B C 1
ATOM 27372 O O . PHE B 1 839 ? -67.191 90.158 170.266 1.00 121.57 841 PHE B O 1
ATOM 27389 N N . LEU B 1 840 ? -67.042 92.352 169.786 1.00 121.13 842 LEU B N 1
ATOM 27390 C CA . LEU B 1 840 ? -65.892 92.098 168.949 1.00 121.63 842 LEU B CA 1
ATOM 27391 C C . LEU B 1 840 ? -64.950 93.264 168.938 1.00 130.08 842 LEU B C 1
ATOM 27392 O O . LEU B 1 840 ? -65.382 94.408 168.804 1.00 132.00 842 LEU B O 1
ATOM 27408 N N . THR B 1 841 ? -63.648 92.945 169.113 1.00 127.55 843 THR B N 1
ATOM 27409 C CA . THR B 1 841 ? -62.527 93.878 169.134 1.00 129.24 843 THR B CA 1
ATOM 27410 C C . THR B 1 841 ? -61.622 93.549 167.921 1.00 137.06 843 THR B C 1
ATOM 27411 O O . THR B 1 841 ? -61.402 92.371 167.615 1.00 134.69 843 THR B O 1
ATOM 27422 N N . VAL B 1 842 ? -61.145 94.601 167.219 1.00 139.02 844 VAL B N 1
ATOM 27423 C CA . VAL B 1 842 ? -60.336 94.517 165.995 1.00 141.41 844 VAL B CA 1
ATOM 27424 C C . VAL B 1 842 ? -58.960 95.177 166.216 1.00 148.31 844 VAL B C 1
ATOM 27425 O O . VAL B 1 842 ? -58.920 96.378 166.454 1.00 149.73 844 VAL B O 1
ATOM 27438 N N . PHE B 1 843 ? -57.846 94.408 166.087 1.00 144.60 845 PHE B N 1
ATOM 27439 C CA . PHE B 1 843 ? -56.458 94.882 166.219 1.00 145.31 845 PHE B CA 1
ATOM 27440 C C . PHE B 1 843 ? -55.705 94.915 164.864 1.00 157.13 845 PHE B C 1
ATOM 27441 O O . PHE B 1 843 ? -55.779 93.952 164.101 1.00 157.11 845 PHE B O 1
ATOM 27458 N N . ASP B 1 844 ? -54.923 95.978 164.602 1.00 159.81 846 ASP B N 1
ATOM 27459 C CA . ASP B 1 844 ? -54.164 96.136 163.338 1.00 165.13 846 ASP B CA 1
ATOM 27460 C C . ASP B 1 844 ? -53.015 95.103 163.119 1.00 171.98 846 ASP B C 1
ATOM 27461 O O . ASP B 1 844 ? -52.506 94.993 161.994 1.00 174.84 846 ASP B O 1
ATOM 27470 N N . GLY B 1 845 ? -52.600 94.413 164.182 1.00 167.53 847 GLY B N 1
ATOM 27471 C CA . GLY B 1 845 ? -51.529 93.424 164.128 1.00 168.14 847 GLY B CA 1
ATOM 27472 C C . GLY B 1 845 ? -51.611 92.404 165.246 1.00 168.86 847 GLY B C 1
ATOM 27473 O O . GLY B 1 845 ? -52.654 92.254 165.886 1.00 166.01 847 GLY B O 1
ATOM 27477 N N . ARG B 1 846 ? -50.489 91.734 165.519 1.00 165.88 848 ARG B N 1
ATOM 27478 C CA . ARG B 1 846 ? -50.390 90.731 166.577 1.00 162.66 848 ARG B CA 1
ATOM 27479 C C . ARG B 1 846 ? -49.362 91.128 167.640 1.00 164.56 848 ARG B C 1
ATOM 27480 O O . ARG B 1 846 ? -48.329 91.721 167.318 1.00 166.31 848 ARG B O 1
ATOM 27501 N N . LYS B 1 847 ? -49.642 90.788 168.916 1.00 157.03 849 LYS B N 1
ATOM 27502 C CA . LYS B 1 847 ? -48.692 91.040 170.008 1.00 155.19 849 LYS B CA 1
ATOM 27503 C C . LYS B 1 847 ? -47.390 90.375 169.636 1.00 158.68 849 LYS B C 1
ATOM 27504 O O . LYS B 1 847 ? -47.426 89.233 169.180 1.00 159.07 849 LYS B O 1
ATOM 27508 N N . LYS B 1 848 ? -46.257 91.080 169.734 1.00 154.39 850 LYS B N 1
ATOM 27509 C CA . LYS B 1 848 ? -44.976 90.437 169.423 1.00 155.10 850 LYS B CA 1
ATOM 27510 C C . LYS B 1 848 ? -43.897 90.928 170.380 1.00 156.79 850 LYS B C 1
ATOM 27511 O O . LYS B 1 848 ? -43.907 92.103 170.749 1.00 157.62 850 LYS B O 1
ATOM 27515 N N . MET B 1 849 ? -42.986 90.029 170.805 1.00 150.00 851 MET B N 1
ATOM 27516 C CA . MET B 1 849 ? -41.901 90.423 171.699 1.00 149.36 851 MET B CA 1
ATOM 27517 C C . MET B 1 849 ? -40.959 91.318 170.986 1.00 153.37 851 MET B C 1
ATOM 27518 O O . MET B 1 849 ? -40.572 90.977 169.884 1.00 155.28 851 MET B O 1
ATOM 27532 N N . THR B 1 850 ? -40.577 92.448 171.572 1.00 149.00 852 THR B N 1
ATOM 27533 C CA . THR B 1 850 ? -39.621 93.337 170.919 1.00 152.18 852 THR B CA 1
ATOM 27534 C C . THR B 1 850 ? -38.447 93.588 171.851 1.00 156.61 852 THR B C 1
ATOM 27535 O O . THR B 1 850 ? -38.648 94.011 172.992 1.00 155.00 852 THR B O 1
ATOM 27546 N N . ALA B 1 851 ? -37.225 93.337 171.366 1.00 154.59 853 ALA B N 1
ATOM 27547 C CA . ALA B 1 851 ? -36.028 93.562 172.155 1.00 155.43 853 ALA B CA 1
ATOM 27548 C C . ALA B 1 851 ? -35.452 94.943 171.853 1.00 164.50 853 ALA B C 1
ATOM 27549 O O . ALA B 1 851 ? -35.211 95.269 170.690 1.00 165.76 853 ALA B O 1
ATOM 27556 N N . LEU B 1 852 ? -35.244 95.762 172.896 1.00 163.60 854 LEU B N 1
ATOM 27557 C CA . LEU B 1 852 ? -34.622 97.078 172.724 1.00 168.68 854 LEU B CA 1
ATOM 27558 C C . LEU B 1 852 ? -33.126 96.838 172.635 1.00 184.13 854 LEU B C 1
ATOM 27559 O O . LEU B 1 852 ? -32.484 96.568 173.655 1.00 183.03 854 LEU B O 1
ATOM 27563 N N . GLU B 1 853 ? -32.588 96.855 171.407 1.00 191.07 855 GLU B N 1
ATOM 27564 C CA . GLU B 1 853 ? -31.181 96.539 171.169 1.00 202.50 855 GLU B CA 1
ATOM 27565 C C . GLU B 1 853 ? -30.228 97.695 171.529 1.00 234.58 855 GLU B C 1
ATOM 27566 O O . GLU B 1 853 ? -30.669 98.822 171.733 1.00 233.06 855 GLU B O 1
ATOM 27570 N N . GLU B 1 854 ? -28.920 97.372 171.644 1.00 253.29 856 GLU B N 1
ATOM 27571 C CA . GLU B 1 854 ? -27.794 98.296 171.900 1.00 261.09 856 GLU B CA 1
ATOM 27572 C C . GLU B 1 854 ? -26.475 97.497 171.771 1.00 275.26 856 GLU B C 1
ATOM 27573 O O . GLU B 1 854 ? -26.548 96.284 171.577 1.00 274.48 856 GLU B O 1
ATOM 27577 N N . GLU B 1 855 ? -25.281 98.120 171.927 1.00 280.50 857 GLU B N 1
ATOM 27578 C CA . GLU B 1 855 ? -24.011 97.373 171.797 1.00 279.53 857 GLU B CA 1
ATOM 27579 C C . GLU B 1 855 ? -23.673 96.502 173.046 1.00 278.90 857 GLU B C 1
ATOM 27580 O O . GLU B 1 855 ? -22.539 96.054 173.180 1.00 278.57 857 GLU B O 1
ATOM 27592 N N . GLY B 1 856 ? -24.653 96.225 173.901 1.00 274.96 858 GLY B N 1
ATOM 27593 C CA . GLY B 1 856 ? -24.505 95.359 175.060 1.00 272.75 858 GLY B CA 1
ATOM 27594 C C . GLY B 1 856 ? -25.185 94.051 174.724 1.00 258.16 858 GLY B C 1
ATOM 27595 O O . GLY B 1 856 ? -26.282 94.062 174.163 1.00 256.31 858 GLY B O 1
ATOM 27599 N N . ASN B 1 857 ? -24.529 92.923 175.026 1.00 240.45 859 ASN B N 1
ATOM 27600 C CA . ASN B 1 857 ? -25.034 91.578 174.702 1.00 212.64 859 ASN B CA 1
ATOM 27601 C C . ASN B 1 857 ? -26.431 91.297 175.303 1.00 186.50 859 ASN B C 1
ATOM 27602 O O . ASN B 1 857 ? -27.268 90.646 174.667 1.00 183.44 859 ASN B O 1
ATOM 27613 N N . ASP B 1 858 ? -26.670 91.811 176.517 1.00 161.56 860 ASP B N 1
ATOM 27614 C CA . ASP B 1 858 ? -27.953 91.699 177.216 1.00 150.91 860 ASP B CA 1
ATOM 27615 C C . ASP B 1 858 ? -28.903 92.736 176.630 1.00 150.43 860 ASP B C 1
ATOM 27616 O O . ASP B 1 858 ? -28.468 93.846 176.339 1.00 151.65 860 ASP B O 1
ATOM 27620 N N . LEU B 1 859 ? -30.169 92.372 176.374 1.00 142.53 861 LEU B N 1
ATOM 27621 C CA . LEU B 1 859 ? -31.157 93.295 175.789 1.00 141.45 861 LEU B CA 1
ATOM 27622 C C . LEU B 1 859 ? -32.504 93.041 176.436 1.00 139.47 861 LEU B C 1
ATOM 27623 O O . LEU B 1 859 ? -33.199 92.105 176.055 1.00 138.35 861 LEU B O 1
ATOM 27639 N N . SER B 1 860 ? -32.850 93.832 177.468 1.00 132.38 862 SER B N 1
ATOM 27640 C CA . SER B 1 860 ? -34.109 93.630 178.191 1.00 128.20 862 SER B CA 1
ATOM 27641 C C . SER B 1 860 ? -35.263 93.800 177.191 1.00 129.78 862 SER B C 1
ATOM 27642 O O . SER B 1 860 ? -35.204 94.693 176.337 1.00 129.17 862 SER B O 1
ATOM 27650 N N . LEU B 1 861 ? -36.227 92.855 177.213 1.00 125.86 863 LEU B N 1
ATOM 27651 C CA . LEU B 1 861 ? -37.307 92.831 176.213 1.00 125.91 863 LEU B CA 1
ATOM 27652 C C . LEU B 1 861 ? -38.773 92.823 176.744 1.00 131.31 863 LEU B C 1
ATOM 27653 O O . LEU B 1 861 ? -39.126 92.174 177.732 1.00 128.75 863 LEU B O 1
ATOM 27669 N N . VAL B 1 862 ? -39.622 93.435 175.916 1.00 131.21 864 VAL B N 1
ATOM 27670 C CA . VAL B 1 862 ? -41.025 93.709 176.151 1.00 130.98 864 VAL B CA 1
ATOM 27671 C C . VAL B 1 862 ? -41.877 92.850 175.248 1.00 140.05 864 VAL B C 1
ATOM 27672 O O . VAL B 1 862 ? -41.398 91.869 174.675 1.00 139.63 864 VAL B O 1
ATOM 27685 N N . TYR B 1 863 ? -43.170 93.186 175.233 1.00 141.24 865 TYR B N 1
ATOM 27686 C CA . TYR B 1 863 ? -44.190 92.750 174.298 1.00 143.83 865 TYR B CA 1
ATOM 27687 C C . TYR B 1 863 ? -44.762 94.020 173.693 1.00 154.72 865 TYR B C 1
ATOM 27688 O O . TYR B 1 863 ? -45.155 94.884 174.486 1.00 153.73 865 TYR B O 1
ATOM 27706 N N . TYR B 1 864 ? -44.795 94.188 172.328 1.00 158.23 866 TYR B N 1
ATOM 27707 C CA . TYR B 1 864 ? -45.485 95.336 171.698 1.00 161.69 866 TYR B CA 1
ATOM 27708 C C . TYR B 1 864 ? -46.919 94.945 171.857 1.00 164.60 866 TYR B C 1
ATOM 27709 O O . TYR B 1 864 ? -47.582 94.434 170.943 1.00 161.41 866 TYR B O 1
ATOM 27727 N N . ASP B 1 865 ? -47.365 95.145 173.108 1.00 163.95 867 ASP B N 1
ATOM 27728 C CA . ASP B 1 865 ? -48.641 94.723 173.657 1.00 163.01 867 ASP B CA 1
ATOM 27729 C C . ASP B 1 865 ? -49.658 95.764 173.335 1.00 173.72 867 ASP B C 1
ATOM 27730 O O . ASP B 1 865 ? -50.610 95.980 174.092 1.00 174.01 867 ASP B O 1
ATOM 27739 N N . TYR B 1 866 ? -49.463 96.410 172.186 1.00 174.30 868 TYR B N 1
ATOM 27740 C CA . TYR B 1 866 ? -50.366 97.409 171.723 1.00 176.41 868 TYR B CA 1
ATOM 27741 C C . TYR B 1 866 ? -50.550 97.275 170.236 1.00 181.37 868 TYR B C 1
ATOM 27742 O O . TYR B 1 866 ? -50.515 98.305 169.550 1.00 185.16 868 TYR B O 1
ATOM 27760 N N . PRO B 1 867 ? -50.813 96.051 169.683 1.00 173.98 869 PRO B N 1
ATOM 27761 C CA . PRO B 1 867 ? -51.271 96.005 168.299 1.00 175.48 869 PRO B CA 1
ATOM 27762 C C . PRO B 1 867 ? -52.544 96.818 168.425 1.00 179.94 869 PRO B C 1
ATOM 27763 O O . PRO B 1 867 ? -53.440 96.416 169.163 1.00 177.82 869 PRO B O 1
ATOM 27774 N N . ASN B 1 868 ? -52.513 98.057 167.903 1.00 178.38 870 ASN B N 1
ATOM 27775 C CA . ASN B 1 868 ? -53.495 99.097 168.173 1.00 178.18 870 ASN B CA 1
ATOM 27776 C C . ASN B 1 868 ? -54.942 98.605 167.959 1.00 177.38 870 ASN B C 1
ATOM 27777 O O . ASN B 1 868 ? -55.202 97.854 167.019 1.00 176.82 870 ASN B O 1
ATOM 27788 N N . VAL B 1 869 ? -55.868 99.018 168.849 1.00 170.50 871 VAL B N 1
ATOM 27789 C CA . VAL B 1 869 ? -57.266 98.617 168.726 1.00 168.71 871 VAL B CA 1
ATOM 27790 C C . VAL B 1 869 ? -57.934 99.563 167.699 1.00 173.53 871 VAL B C 1
ATOM 27791 O O . VAL B 1 869 ? -58.103 100.763 167.941 1.00 174.63 871 VAL B O 1
ATOM 27804 N N . MET B 1 870 ? -58.210 99.007 166.512 1.00 169.41 872 MET B N 1
ATOM 27805 C CA . MET B 1 870 ? -58.886 99.688 165.410 1.00 171.98 872 MET B CA 1
ATOM 27806 C C . MET B 1 870 ? -60.331 99.976 165.793 1.00 170.67 872 MET B C 1
ATOM 27807 O O . MET B 1 870 ? -60.810 101.094 165.572 1.00 174.40 872 MET B O 1
ATOM 27821 N N . TYR B 1 871 ? -61.036 98.949 166.335 1.00 157.86 873 TYR B N 1
ATOM 27822 C CA . TYR B 1 871 ? -62.451 99.059 166.687 1.00 153.98 873 TYR B CA 1
ATOM 27823 C C . TYR B 1 871 ? -62.842 98.061 167.752 1.00 149.21 873 TYR B C 1
ATOM 27824 O O . TYR B 1 871 ? -62.243 96.998 167.840 1.00 145.08 873 TYR B O 1
ATOM 27842 N N . ALA B 1 872 ? -63.854 98.406 168.546 1.00 143.06 874 ALA B N 1
ATOM 27843 C CA . ALA B 1 872 ? -64.427 97.542 169.554 1.00 138.78 874 ALA B CA 1
ATOM 27844 C C . ALA B 1 872 ? -65.901 97.902 169.742 1.00 140.34 874 ALA B C 1
ATOM 27845 O O . ALA B 1 872 ? -66.244 99.043 170.032 1.00 141.22 874 ALA B O 1
ATOM 27852 N N . GLY B 1 873 ? -66.772 96.950 169.512 1.00 135.12 875 GLY B N 1
ATOM 27853 C CA . GLY B 1 873 ? -68.192 97.212 169.674 1.00 136.05 875 GLY B CA 1
ATOM 27854 C C . GLY B 1 873 ? -69.041 95.970 169.729 1.00 136.80 875 GLY B C 1
ATOM 27855 O O . GLY B 1 873 ? -68.562 94.844 169.542 1.00 133.92 875 GLY B O 1
ATOM 27859 N N . ILE B 1 874 ? -70.312 96.194 170.007 1.00 133.09 876 ILE B N 1
ATOM 27860 C CA . ILE B 1 874 ? -71.283 95.131 170.141 1.00 130.70 876 ILE B CA 1
ATOM 27861 C C . ILE B 1 874 ? -72.203 95.166 168.928 1.00 137.43 876 ILE B C 1
ATOM 27862 O O . ILE B 1 874 ? -72.254 96.163 168.203 1.00 139.48 876 ILE B O 1
ATOM 27878 N N . ALA B 1 875 ? -72.846 94.046 168.657 1.00 133.53 877 ALA B N 1
ATOM 27879 C CA . ALA B 1 875 ? -73.780 93.931 167.558 1.00 135.42 877 ALA B CA 1
ATOM 27880 C C . ALA B 1 875 ? -74.833 92.902 167.904 1.00 139.68 877 ALA B C 1
ATOM 27881 O O . ALA B 1 875 ? -74.544 91.977 168.668 1.00 137.49 877 ALA B O 1
ATOM 27888 N N . GLU B 1 876 ? -76.073 93.084 167.398 1.00 138.63 878 GLU B N 1
ATOM 27889 C CA . GLU B 1 876 ? -77.144 92.130 167.705 1.00 137.63 878 GLU B CA 1
ATOM 27890 C C . GLU B 1 876 ? -76.969 90.904 166.822 1.00 136.46 878 GLU B C 1
ATOM 27891 O O . GLU B 1 876 ? -76.439 91.010 165.712 1.00 136.36 878 GLU B O 1
ATOM 27903 N N . VAL B 1 877 ? -77.308 89.736 167.379 1.00 128.97 879 VAL B N 1
ATOM 27904 C CA . VAL B 1 877 ? -77.236 88.448 166.712 1.00 126.74 879 VAL B CA 1
ATOM 27905 C C . VAL B 1 877 ? -78.668 87.940 166.614 1.00 133.53 879 VAL B C 1
ATOM 27906 O O . VAL B 1 877 ? -79.267 87.648 167.653 1.00 134.18 879 VAL B O 1
ATOM 27919 N N . LYS B 1 878 ? -79.242 87.889 165.385 1.00 130.55 880 LYS B N 1
ATOM 27920 C CA . LYS B 1 878 ? -80.607 87.399 165.155 1.00 130.58 880 LYS B CA 1
ATOM 27921 C C . LYS B 1 878 ? -80.545 86.136 164.330 1.00 132.00 880 LYS B C 1
ATOM 27922 O O . LYS B 1 878 ? -79.891 86.095 163.288 1.00 130.99 880 LYS B O 1
ATOM 27941 N N . ASP B 1 879 ? -81.208 85.101 164.814 1.00 128.36 881 ASP B N 1
ATOM 27942 C CA . ASP B 1 879 ? -81.327 83.814 164.157 1.00 128.37 881 ASP B CA 1
ATOM 27943 C C . ASP B 1 879 ? -80.004 83.348 163.580 1.00 132.96 881 ASP B C 1
ATOM 27944 O O . ASP B 1 879 ? -79.922 82.998 162.409 1.00 133.11 881 ASP B O 1
ATOM 27953 N N . GLY B 1 880 ? -78.979 83.378 164.425 1.00 130.45 882 GLY B N 1
ATOM 27954 C CA . GLY B 1 880 ? -77.642 82.904 164.102 1.00 130.29 882 GLY B CA 1
ATOM 27955 C C . GLY B 1 880 ? -76.710 83.874 163.416 1.00 137.44 882 GLY B C 1
ATOM 27956 O O . GLY B 1 880 ? -75.521 83.581 163.326 1.00 136.81 882 GLY B O 1
ATOM 27960 N N . LEU B 1 881 ? -77.196 85.018 162.931 1.00 136.63 883 LEU B N 1
ATOM 27961 C CA . LEU B 1 881 ? -76.356 85.938 162.173 1.00 137.54 883 LEU B CA 1
ATOM 27962 C C . LEU B 1 881 ? -76.236 87.311 162.801 1.00 142.16 883 LEU B C 1
ATOM 27963 O O . LEU B 1 881 ? -76.965 87.633 163.725 1.00 140.61 883 LEU B O 1
ATOM 27979 N N . PHE B 1 882 ? -75.308 88.119 162.276 1.00 141.33 884 PHE B N 1
ATOM 27980 C CA . PHE B 1 882 ? -75.077 89.501 162.705 1.00 142.91 884 PHE B CA 1
ATOM 27981 C C . PHE B 1 882 ? -74.326 90.263 161.652 1.00 150.44 884 PHE B C 1
ATOM 27982 O O . PHE B 1 882 ? -73.645 89.651 160.826 1.00 152.09 884 PHE B O 1
ATOM 27999 N N . GLU B 1 883 ? -74.367 91.590 161.722 1.00 147.65 885 GLU B N 1
ATOM 28000 C CA . GLU B 1 883 ? -73.591 92.429 160.800 1.00 149.41 885 GLU B CA 1
ATOM 28001 C C . GLU B 1 883 ? -73.358 93.789 161.430 1.00 153.82 885 GLU B C 1
ATOM 28002 O O . GLU B 1 883 ? -74.240 94.309 162.110 1.00 154.13 885 GLU B O 1
ATOM 28006 N N . THR B 1 884 ? -72.149 94.318 161.289 1.00 150.44 886 THR B N 1
ATOM 28007 C CA . THR B 1 884 ? -71.800 95.627 161.826 1.00 152.16 886 THR B CA 1
ATOM 28008 C C . THR B 1 884 ? -70.776 96.249 160.901 1.00 165.22 886 THR B C 1
ATOM 28009 O O . THR B 1 884 ? -70.400 95.642 159.898 1.00 166.66 886 THR B O 1
ATOM 28020 N N . SER B 1 885 ? -70.342 97.460 161.224 1.00 166.91 887 SER B N 1
ATOM 28021 C CA . SER B 1 885 ? -69.326 98.159 160.457 1.00 172.27 887 SER B CA 1
ATOM 28022 C C . SER B 1 885 ? -68.541 99.070 161.350 1.00 177.12 887 SER B C 1
ATOM 28023 O O . SER B 1 885 ? -68.985 99.388 162.456 1.00 175.77 887 SER B O 1
ATOM 28031 N N . PHE B 1 886 ? -67.385 99.503 160.880 1.00 175.38 888 PHE B N 1
ATOM 28032 C CA . PHE B 1 886 ? -66.551 100.419 161.646 1.00 176.67 888 PHE B CA 1
ATOM 28033 C C . PHE B 1 886 ? -65.627 101.163 160.728 1.00 200.27 888 PHE B C 1
ATOM 28034 O O . PHE B 1 886 ? -65.333 100.687 159.628 1.00 200.70 888 PHE B O 1
ATOM 28051 N N . ILE B 1 887 ? -65.114 102.296 161.222 1.00 210.14 889 ILE B N 1
ATOM 28052 C CA . ILE B 1 887 ? -64.217 103.145 160.450 1.00 216.57 889 ILE B CA 1
ATOM 28053 C C . ILE B 1 887 ? -62.797 102.856 160.920 1.00 217.16 889 ILE B C 1
ATOM 28054 O O . ILE B 1 887 ? -62.531 102.863 162.122 1.00 215.60 889 ILE B O 1
ATOM 28070 N N . VAL B 1 888 ? -61.894 102.586 159.968 1.00 215.34 890 VAL B N 1
ATOM 28071 C CA . VAL B 1 888 ? -60.502 102.303 160.276 1.00 213.85 890 VAL B CA 1
ATOM 28072 C C . VAL B 1 888 ? -59.900 103.610 160.740 1.00 219.50 890 VAL B C 1
ATOM 28073 O O . VAL B 1 888 ? -60.044 104.600 160.047 1.00 220.94 890 VAL B O 1
ATOM 28086 N N . PRO B 1 889 ? -59.260 103.683 161.899 1.00 218.43 891 PRO B N 1
ATOM 28087 C CA . PRO B 1 889 ? -58.686 104.966 162.330 1.00 221.36 891 PRO B CA 1
ATOM 28088 C C . PRO B 1 889 ? -57.414 105.333 161.578 1.00 229.71 891 PRO B C 1
ATOM 28089 O O . PRO B 1 889 ? -56.718 104.443 161.090 1.00 229.08 891 PRO B O 1
ATOM 28100 N N . LYS B 1 890 ? -57.079 106.633 161.532 1.00 233.33 892 LYS B N 1
ATOM 28101 C CA . LYS B 1 890 ? -55.832 107.073 160.909 1.00 235.17 892 LYS B CA 1
ATOM 28102 C C . LYS B 1 890 ? -54.698 106.712 161.894 1.00 237.47 892 LYS B C 1
ATOM 28103 O O . LYS B 1 890 ? -54.291 107.553 162.692 1.00 237.26 892 LYS B O 1
ATOM 28107 N N . ASP B 1 891 ? -54.259 105.423 161.895 1.00 235.06 893 ASP B N 1
ATOM 28108 C CA . ASP B 1 891 ? -53.256 104.909 162.841 1.00 233.74 893 ASP B CA 1
ATOM 28109 C C . ASP B 1 891 ? -52.381 103.777 162.276 1.00 236.54 893 ASP B C 1
ATOM 28110 O O . ASP B 1 891 ? -52.762 103.107 161.317 1.00 236.18 893 ASP B O 1
ATOM 28119 N N . VAL B 1 892 ? -51.221 103.567 162.957 1.00 235.06 894 VAL B N 1
ATOM 28120 C CA . VAL B 1 892 ? -50.108 102.621 162.691 1.00 234.99 894 VAL B CA 1
ATOM 28121 C C . VAL B 1 892 ? -50.445 101.512 161.685 1.00 238.41 894 VAL B C 1
ATOM 28122 O O . VAL B 1 892 ? -51.253 100.638 161.982 1.00 236.43 894 VAL B O 1
ATOM 28135 N N . ASN B 1 893 ? -49.789 101.539 160.519 1.00 239.77 895 ASN B N 1
ATOM 28136 C CA . ASN B 1 893 ? -49.921 100.500 159.496 1.00 240.42 895 ASN B CA 1
ATOM 28137 C C . ASN B 1 893 ? -48.552 99.971 159.050 1.00 244.22 895 ASN B C 1
ATOM 28138 O O . ASN B 1 893 ? -48.500 99.089 158.193 1.00 243.84 895 ASN B O 1
ATOM 28149 N N . TYR B 1 894 ? -47.452 100.437 159.675 1.00 243.85 896 TYR B N 1
ATOM 28150 C CA . TYR B 1 894 ? -46.122 99.926 159.361 1.00 245.26 896 TYR B CA 1
ATOM 28151 C C . TYR B 1 894 ? -46.069 98.434 159.691 1.00 245.14 896 TYR B C 1
ATOM 28152 O O . TYR B 1 894 ? -45.216 97.735 159.149 1.00 245.61 896 TYR B O 1
ATOM 28156 N N . SER B 1 895 ? -46.996 97.940 160.565 1.00 239.99 897 SER B N 1
ATOM 28157 C CA . SER B 1 895 ? -47.103 96.520 160.918 1.00 238.31 897 SER B CA 1
ATOM 28158 C C . SER B 1 895 ? -47.227 95.647 159.674 1.00 241.89 897 SER B C 1
ATOM 28159 O O . SER B 1 895 ? -48.064 95.911 158.812 1.00 241.66 897 SER B O 1
ATOM 28167 N N . GLU B 1 896 ? -46.392 94.602 159.597 1.00 241.37 898 GLU B N 1
ATOM 28168 C CA . GLU B 1 896 ? -46.387 93.656 158.491 1.00 243.15 898 GLU B CA 1
ATOM 28169 C C . GLU B 1 896 ? -47.239 92.461 158.852 1.00 241.62 898 GLU B C 1
ATOM 28170 O O . GLU B 1 896 ? -47.221 92.021 160.004 1.00 239.80 898 GLU B O 1
ATOM 28182 N N . HIS B 1 897 ? -47.978 91.935 157.864 1.00 238.75 899 HIS B N 1
ATOM 28183 C CA . HIS B 1 897 ? -48.823 90.742 157.966 1.00 236.52 899 HIS B CA 1
ATOM 28184 C C . HIS B 1 897 ? -49.987 90.856 159.017 1.00 223.46 899 HIS B C 1
ATOM 28185 O O . HIS B 1 897 ? -50.139 91.866 159.711 1.00 222.23 899 HIS B O 1
ATOM 28199 N N . GLU B 1 898 ? -50.853 89.814 158.993 1.00 209.28 900 GLU B N 1
ATOM 28200 C CA . GLU B 1 898 ? -52.080 89.528 159.743 1.00 198.68 900 GLU B CA 1
ATOM 28201 C C . GLU B 1 898 ? -52.440 90.452 160.932 1.00 191.02 900 GLU B C 1
ATOM 28202 O O . GLU B 1 898 ? -51.621 90.712 161.803 1.00 189.71 900 GLU B O 1
ATOM 28214 N N . GLY B 1 899 ? -53.708 90.868 160.968 1.00 179.66 901 GLY B N 1
ATOM 28215 C CA . GLY B 1 899 ? -54.312 91.624 162.063 1.00 174.07 901 GLY B CA 1
ATOM 28216 C C . GLY B 1 899 ? -55.088 90.635 162.916 1.00 170.33 901 GLY B C 1
ATOM 28217 O O . GLY B 1 899 ? -54.861 89.433 162.766 1.00 170.56 901 GLY B O 1
ATOM 28221 N N . ARG B 1 900 ? -56.010 91.079 163.805 1.00 159.78 902 ARG B N 1
ATOM 28222 C CA . ARG B 1 900 ? -56.737 90.120 164.648 1.00 154.15 902 ARG B CA 1
ATOM 28223 C C . ARG B 1 900 ? -58.106 90.649 165.049 1.00 153.06 902 ARG B C 1
ATOM 28224 O O . ARG B 1 900 ? -58.225 91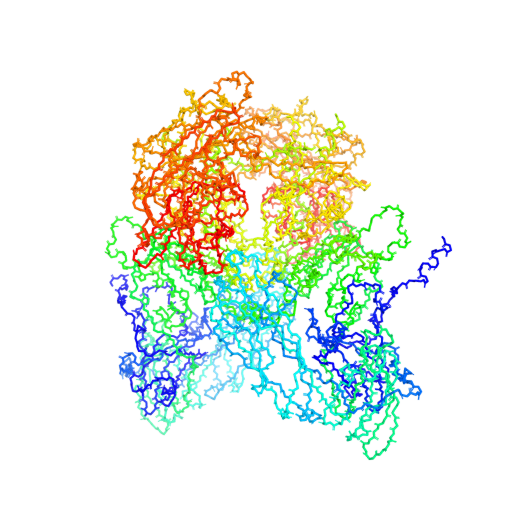.796 165.472 1.00 152.53 902 ARG B O 1
ATOM 28245 N N . ILE B 1 901 ? -59.141 89.803 164.905 1.00 145.86 903 ILE B N 1
ATOM 28246 C CA . ILE B 1 901 ? -60.499 90.130 165.309 1.00 143.54 903 ILE B CA 1
ATOM 28247 C C . ILE B 1 901 ? -60.900 89.093 166.310 1.00 141.17 903 ILE B C 1
ATOM 28248 O O . ILE B 1 901 ? -60.890 87.911 165.970 1.00 140.61 903 ILE B O 1
ATOM 28264 N N . ASN B 1 902 ? -61.189 89.512 167.552 1.00 133.37 904 ASN B N 1
ATOM 28265 C CA . ASN B 1 902 ? -61.678 88.625 168.611 1.00 129.58 904 ASN B CA 1
ATOM 28266 C C . ASN B 1 902 ? -63.159 88.769 168.657 1.00 129.30 904 ASN B C 1
ATOM 28267 O O . ASN B 1 902 ? -63.642 89.895 168.606 1.00 127.70 904 ASN B O 1
ATOM 28278 N N . LEU B 1 903 ? -63.880 87.653 168.729 1.00 124.75 905 LEU B N 1
ATOM 28279 C CA . LEU B 1 903 ? -65.335 87.624 168.755 1.00 124.30 905 LEU B CA 1
ATOM 28280 C C . LEU B 1 903 ? -65.849 86.794 169.949 1.00 125.96 905 LEU B C 1
ATOM 28281 O O . LEU B 1 903 ? -65.286 85.748 170.260 1.00 123.73 905 LEU B O 1
ATOM 28297 N N . TYR B 1 904 ? -66.871 87.305 170.649 1.00 123.32 906 TYR B N 1
ATOM 28298 C CA . TYR B 1 904 ? -67.492 86.629 171.777 1.00 123.53 906 TYR B CA 1
ATOM 28299 C C . TYR B 1 904 ? -68.977 86.899 171.704 1.00 128.76 906 TYR B C 1
ATOM 28300 O O . TYR B 1 904 ? -69.377 88.059 171.814 1.00 130.38 906 TYR B O 1
ATOM 28318 N N . ALA B 1 905 ? -69.794 85.866 171.476 1.00 122.95 907 ALA B N 1
ATOM 28319 C CA . ALA B 1 905 ? -71.242 86.012 171.450 1.00 121.77 907 ALA B CA 1
ATOM 28320 C C . ALA B 1 905 ? -71.867 85.352 172.680 1.00 123.72 907 ALA B C 1
ATOM 28321 O O . ALA B 1 905 ? -71.343 84.356 173.182 1.00 122.24 907 ALA B O 1
ATOM 28328 N N . TYR B 1 906 ? -72.992 85.896 173.143 1.00 120.48 908 TYR B N 1
ATOM 28329 C CA . TYR B 1 906 ? -73.732 85.360 174.271 1.00 121.78 908 TYR B CA 1
ATOM 28330 C C . TYR B 1 906 ? -75.216 85.276 173.910 1.00 129.73 908 TYR B C 1
ATOM 28331 O O . TYR B 1 906 ? -75.825 86.286 173.543 1.00 130.12 908 TYR B O 1
ATOM 28349 N N . ASN B 1 907 ? -75.784 84.061 174.002 1.00 128.19 909 ASN B N 1
ATOM 28350 C CA . ASN B 1 907 ? -77.202 83.800 173.744 1.00 129.45 909 ASN B CA 1
ATOM 28351 C C . ASN B 1 907 ? -77.909 84.062 175.048 1.00 135.35 909 ASN B C 1
ATOM 28352 O O . ASN B 1 907 ? -77.767 83.267 175.973 1.00 135.10 909 ASN B O 1
ATOM 28363 N N . GLU B 1 908 ? -78.640 85.181 175.139 1.00 134.42 910 GLU B N 1
ATOM 28364 C CA . GLU B 1 908 ? -79.292 85.595 176.387 1.00 137.32 910 GLU B CA 1
ATOM 28365 C C . GLU B 1 908 ? -80.227 84.529 176.971 1.00 141.52 910 GLU B C 1
ATOM 28366 O O . GLU B 1 908 ? -80.131 84.266 178.175 1.00 143.85 910 GLU B O 1
ATOM 28378 N N . SER B 1 909 ? -81.075 83.889 176.146 1.00 134.65 911 SER B N 1
ATOM 28379 C CA . SER B 1 909 ? -81.998 82.868 176.638 1.00 135.25 911 SER B CA 1
ATOM 28380 C C . SER B 1 909 ? -81.283 81.603 177.133 1.00 136.74 911 SER B C 1
ATOM 28381 O O . SER B 1 909 ? -81.508 81.235 178.274 1.00 139.64 911 SER B O 1
ATOM 28389 N N . THR B 1 910 ? -80.413 80.960 176.334 1.00 128.63 912 THR B N 1
ATOM 28390 C CA . THR B 1 910 ? -79.715 79.734 176.776 1.00 127.43 912 THR B CA 1
ATOM 28391 C C . THR B 1 910 ? -78.450 80.008 177.650 1.00 129.26 912 THR B C 1
ATOM 28392 O O . THR B 1 910 ? -77.793 79.046 178.062 1.00 130.09 912 THR B O 1
ATOM 28403 N N . LYS B 1 911 ? -78.068 81.284 177.879 1.00 122.65 913 LYS B N 1
ATOM 28404 C CA . LYS B 1 911 ? -76.856 81.649 178.610 1.00 121.40 913 LYS B CA 1
ATOM 28405 C C . LYS B 1 911 ? -75.592 81.002 177.965 1.00 125.99 913 LYS B C 1
ATOM 28406 O O . LYS B 1 911 ? -74.539 80.956 178.608 1.00 127.58 913 LYS B O 1
ATOM 28425 N N . ALA B 1 912 ? -75.676 80.571 176.684 1.00 121.07 914 ALA B N 1
ATOM 28426 C CA . ALA B 1 912 ? -74.587 79.889 175.976 1.00 119.48 914 ALA B CA 1
ATOM 28427 C C . ALA B 1 912 ? -73.594 80.869 175.404 1.00 122.00 914 ALA B C 1
ATOM 28428 O O . ALA B 1 912 ? -74.001 81.927 174.924 1.00 121.41 914 ALA B O 1
ATOM 28435 N N . GLU B 1 913 ? -72.304 80.508 175.395 1.00 117.77 915 GLU B N 1
ATOM 28436 C CA . GLU B 1 913 ? -71.266 81.405 174.885 1.00 116.75 915 GLU B CA 1
ATOM 28437 C C . GLU B 1 913 ? -70.624 80.892 173.613 1.00 120.14 915 GLU B C 1
ATOM 28438 O O . GLU B 1 913 ? -70.262 79.721 173.527 1.00 118.85 915 GLU B O 1
ATOM 28450 N N . ALA B 1 914 ? -70.435 81.781 172.648 1.00 119.77 916 ALA B N 1
ATOM 28451 C CA . ALA B 1 914 ? -69.745 81.466 171.404 1.00 121.67 916 ALA B CA 1
ATOM 28452 C C . ALA B 1 914 ? -68.509 82.337 171.294 1.00 133.13 916 ALA B C 1
ATOM 28453 O O . ALA B 1 914 ? -68.505 83.457 171.808 1.00 133.74 916 ALA B O 1
ATOM 28460 N N . MET B 1 915 ? -67.465 81.840 170.623 1.00 133.62 917 MET B N 1
ATOM 28461 C CA . MET B 1 915 ? -66.237 82.599 170.470 1.00 134.42 917 MET B CA 1
ATOM 28462 C C . MET B 1 915 ? -65.516 82.309 169.176 1.00 139.55 917 MET B C 1
ATOM 28463 O O . MET B 1 915 ? -65.589 81.193 168.675 1.00 139.74 917 MET B O 1
ATOM 28477 N N . GLY B 1 916 ? -64.809 83.320 168.664 1.00 136.41 918 GLY B N 1
ATOM 28478 C CA . GLY B 1 916 ? -64.057 83.214 167.417 1.00 137.35 918 GLY B CA 1
ATOM 28479 C C . GLY B 1 916 ? -62.888 84.177 167.282 1.00 142.70 918 GLY B C 1
ATOM 28480 O O . GLY B 1 916 ? -62.850 85.218 167.940 1.00 143.01 918 GLY B O 1
ATOM 28484 N N . VAL B 1 917 ? -61.908 83.809 166.446 1.00 140.03 919 VAL B N 1
ATOM 28485 C CA . VAL B 1 917 ? -60.723 84.621 166.166 1.00 141.84 919 VAL B CA 1
ATOM 28486 C C . VAL B 1 917 ? -60.472 84.625 164.695 1.00 153.10 919 VAL B C 1
ATOM 28487 O O . VAL B 1 917 ? -60.471 83.548 164.103 1.00 155.05 919 VAL B O 1
ATOM 28500 N N . ASP B 1 918 ? -60.201 85.793 164.096 1.00 152.53 920 ASP B N 1
ATOM 28501 C CA . ASP B 1 918 ? -59.982 85.872 162.658 1.00 156.15 920 ASP B CA 1
ATOM 28502 C C . ASP B 1 918 ? -58.712 86.636 162.374 1.00 162.87 920 ASP B C 1
ATOM 28503 O O . ASP B 1 918 ? -58.467 87.643 163.031 1.00 162.74 920 ASP B O 1
ATOM 28512 N N . PHE B 1 919 ? -57.925 86.179 161.373 1.00 160.74 921 PHE B N 1
ATOM 28513 C CA . PHE B 1 919 ? -56.657 86.805 160.998 1.00 162.24 921 PHE B CA 1
ATOM 28514 C C . PHE B 1 919 ? -56.620 87.161 159.509 1.00 173.96 921 PHE B C 1
ATOM 28515 O O . PHE B 1 919 ? -55.538 87.325 158.957 1.00 178.36 921 PHE B O 1
ATOM 28532 N N . SER B 1 920 ? -57.771 87.345 158.867 1.00 171.87 922 SER B N 1
ATOM 28533 C CA . SER B 1 920 ? -57.821 87.644 157.435 1.00 176.36 922 SER B CA 1
ATOM 28534 C C . SER B 1 920 ? -57.438 89.100 157.086 1.00 184.75 922 SER B C 1
ATOM 28535 O O . SER B 1 920 ? -57.055 89.358 155.952 1.00 189.76 922 SER B O 1
ATOM 28543 N N . ILE B 1 921 ? -57.531 90.029 158.044 1.00 180.24 923 ILE B N 1
ATOM 28544 C CA . ILE B 1 921 ? -57.259 91.453 157.804 1.00 184.79 923 ILE B CA 1
ATOM 28545 C C . ILE B 1 921 ? -55.752 91.815 157.853 1.00 201.57 923 ILE B C 1
ATOM 28546 O O . ILE B 1 921 ? -54.976 91.161 158.541 1.00 200.63 923 ILE B O 1
ATOM 28562 N N . ARG B 1 922 ? -55.368 92.879 157.107 1.00 207.62 924 ARG B N 1
ATOM 28563 C CA . ARG B 1 922 ? -54.015 93.453 157.049 1.00 209.90 924 ARG B CA 1
ATOM 28564 C C . ARG B 1 922 ? -54.154 94.940 156.694 1.00 218.82 924 ARG B C 1
ATOM 28565 O O . ARG B 1 922 ? -54.723 95.236 155.658 1.00 219.44 924 ARG B O 1
ATOM 28569 N N . VAL B 1 923 ? -53.724 95.869 157.564 1.00 221.32 925 VAL B N 1
ATOM 28570 C CA . VAL B 1 923 ? -53.890 97.315 157.316 1.00 224.42 925 VAL B CA 1
ATOM 28571 C C . VAL B 1 923 ? -52.855 97.817 156.317 1.00 236.32 925 VAL B C 1
ATOM 28572 O O . VAL B 1 923 ? -51.737 97.319 156.289 1.00 236.02 925 VAL B O 1
ATOM 28585 N N . GLN B 1 924 ? -53.241 98.821 155.512 1.00 242.21 926 GLN B N 1
ATOM 28586 C CA . GLN B 1 924 ? -52.464 99.370 154.399 1.00 247.70 926 GLN B CA 1
ATOM 28587 C C . GLN B 1 924 ? -52.142 100.874 154.581 1.00 254.30 926 GLN B C 1
ATOM 28588 O O . GLN B 1 924 ? -52.940 101.581 155.203 1.00 252.94 926 GLN B O 1
ATOM 28602 N N . PRO B 1 925 ? -51.025 101.398 153.997 1.00 257.77 927 PRO B N 1
ATOM 28603 C CA . PRO B 1 925 ? -50.715 102.835 154.127 1.00 259.66 927 PRO B CA 1
ATOM 28604 C C . PRO B 1 925 ? -51.800 103.797 153.630 1.00 263.72 927 PRO B C 1
ATOM 28605 O O . PRO B 1 925 ? -52.283 103.670 152.505 1.00 264.47 927 PRO B O 1
ATOM 28616 N N . GLY B 1 926 ? -52.158 104.753 154.489 1.00 261.92 928 GLY B N 1
ATOM 28617 C CA . GLY B 1 926 ? -53.095 105.815 154.157 1.00 263.50 928 GLY B CA 1
ATOM 28618 C C . GLY B 1 926 ? -52.321 106.878 153.409 1.00 270.13 928 GLY B C 1
ATOM 28619 O O . GLY B 1 926 ? -51.493 107.563 154.013 1.00 269.55 928 GLY B O 1
ATOM 28623 N N . ILE B 1 927 ? -52.514 106.965 152.081 1.00 272.18 929 ILE B N 1
ATOM 28624 C CA . ILE B 1 927 ? -51.780 107.912 151.230 1.00 272.11 929 ILE B CA 1
ATOM 28625 C C . ILE B 1 927 ? -52.085 109.344 151.629 1.00 274.78 929 ILE B C 1
ATOM 28626 O O . ILE B 1 927 ? -53.248 109.708 151.790 1.00 274.50 929 ILE B O 1
ATOM 28630 N N . PRO B 1 928 ? -51.027 110.109 151.962 1.00 273.63 930 PRO B N 1
ATOM 28631 C CA . PRO B 1 928 ? -50.979 110.808 153.261 1.00 274.27 930 PRO B CA 1
ATOM 28632 C C . PRO B 1 928 ? -50.814 112.325 153.086 1.00 276.72 930 PRO B C 1
ATOM 28633 O O . PRO B 1 928 ? -50.170 112.980 153.910 1.00 276.48 930 PRO B O 1
ATOM 28636 N N . ASP B 1 929 ? -51.430 112.889 152.027 1.00 275.48 931 ASP B N 1
ATOM 28637 C CA . ASP B 1 929 ? -51.333 114.318 151.713 1.00 275.64 931 ASP B CA 1
ATOM 28638 C C . ASP B 1 929 ? -52.199 115.197 152.644 1.00 277.01 931 ASP B C 1
ATOM 28639 O O . ASP B 1 929 ? -51.958 116.404 152.701 1.00 276.79 931 ASP B O 1
ATOM 28643 N N . GLU B 1 930 ? -53.192 114.605 153.369 1.00 274.25 932 GLU B N 1
ATOM 28644 C CA . GLU B 1 930 ? -54.105 115.306 154.291 1.00 273.32 932 GLU B CA 1
ATOM 28645 C C . GLU B 1 930 ? -54.724 116.545 153.608 1.00 271.66 932 GLU B C 1
ATOM 28646 O O . GLU B 1 930 ? -54.760 117.632 154.185 1.00 271.27 932 GLU B O 1
ATOM 28650 N N . VAL B 1 931 ? -55.204 116.353 152.362 1.00 259.53 933 VAL B N 1
ATOM 28651 C CA . VAL B 1 931 ? -55.798 117.410 151.522 1.00 258.08 933 VAL B CA 1
ATOM 28652 C C . VAL B 1 931 ? -57.068 118.022 152.174 1.00 259.84 933 VAL B C 1
ATOM 28653 O O . VAL B 1 931 ? -57.717 117.359 152.994 1.00 259.56 933 VAL B O 1
ATOM 28666 N N . THR B 1 932 ? -57.435 119.283 151.788 1.00 258.95 934 THR B N 1
ATOM 28667 C CA . THR B 1 932 ? -58.595 120.002 152.357 1.00 258.84 934 THR B CA 1
ATOM 28668 C C . THR B 1 932 ? -59.939 119.459 151.809 1.00 259.99 934 THR B C 1
ATOM 28669 O O . THR B 1 932 ? -60.754 120.222 151.275 1.00 259.81 934 THR B O 1
ATOM 28680 N N . GLU B 1 933 ? -60.166 118.143 151.987 1.00 258.32 935 GLU B N 1
ATOM 28681 C CA . GLU B 1 933 ? -61.406 117.459 151.638 1.00 257.86 935 GLU B CA 1
ATOM 28682 C C . GLU B 1 933 ? -62.348 117.571 152.813 1.00 257.88 935 GLU B C 1
ATOM 28683 O O . GLU B 1 933 ? -63.558 117.682 152.632 1.00 257.46 935 GLU B O 1
ATOM 28695 N N . ASP B 1 934 ? -61.786 117.537 154.032 1.00 253.67 936 ASP B N 1
ATOM 28696 C CA . ASP B 1 934 ? -62.579 117.623 155.247 1.00 250.00 936 ASP B CA 1
ATOM 28697 C C . ASP B 1 934 ? -63.080 119.052 155.487 1.00 254.21 936 ASP B C 1
ATOM 28698 O O . ASP B 1 934 ? -62.436 119.844 156.177 1.00 253.70 936 ASP B O 1
ATOM 28707 N N . ASN B 1 935 ? -64.219 119.378 154.864 1.00 254.03 937 ASN B N 1
ATOM 28708 C CA . ASN B 1 935 ? -64.934 120.624 155.068 1.00 255.26 937 ASN B CA 1
ATOM 28709 C C . ASN B 1 935 ? -66.195 120.340 155.908 1.00 252.64 937 ASN B C 1
ATOM 28710 O O . ASN B 1 935 ? -66.905 121.273 156.282 1.00 253.09 937 ASN B O 1
ATOM 28721 N N . THR B 1 936 ? -66.446 119.039 156.248 1.00 245.28 938 THR B N 1
ATOM 28722 C CA . THR B 1 936 ? -67.570 118.588 157.074 1.00 242.75 938 THR B CA 1
ATOM 28723 C C . THR B 1 936 ? -67.185 118.837 158.525 1.00 241.26 938 THR B C 1
ATOM 28724 O O . THR B 1 936 ? -66.169 118.291 158.961 1.00 238.81 938 THR B O 1
ATOM 28735 N N . PRO B 1 937 ? -67.924 119.659 159.293 1.00 238.94 939 PRO B N 1
ATOM 28736 C CA . PRO B 1 937 ? -67.494 119.943 160.665 1.00 236.70 939 PRO B CA 1
ATOM 28737 C C . PRO B 1 937 ? -67.768 118.792 161.627 1.00 233.25 939 PRO B C 1
ATOM 28738 O O . PRO B 1 937 ? -68.405 117.809 161.245 1.00 232.54 939 PRO B O 1
ATOM 28749 N N . PRO B 1 938 ? -67.273 118.870 162.879 1.00 226.87 940 PRO B N 1
ATOM 28750 C CA . PRO B 1 938 ? -67.545 117.781 163.829 1.00 223.31 940 PRO B CA 1
ATOM 28751 C C . PRO B 1 938 ? -69.047 117.612 164.096 1.00 223.62 940 PRO B C 1
ATOM 28752 O O . PRO B 1 938 ? -69.800 118.582 164.065 1.00 224.85 940 PRO B O 1
ATOM 28763 N N . GLU B 1 939 ? -69.478 116.376 164.312 1.00 218.30 941 GLU B N 1
ATOM 28764 C CA . GLU B 1 939 ? -70.875 116.024 164.543 1.00 217.67 941 GLU B CA 1
ATOM 28765 C C . GLU B 1 939 ? -71.096 115.813 166.025 1.00 217.64 941 GLU B C 1
ATOM 28766 O O . GLU B 1 939 ? -70.441 114.948 166.602 1.00 215.40 941 GLU B O 1
ATOM 28778 N N . ILE B 1 940 ? -72.019 116.569 166.646 1.00 215.72 942 ILE B N 1
ATOM 28779 C CA . ILE B 1 940 ? -72.334 116.376 168.062 1.00 213.75 942 ILE B CA 1
ATOM 28780 C C . ILE B 1 940 ? -73.302 115.206 168.124 1.00 212.40 942 ILE B C 1
ATOM 28781 O O . ILE B 1 940 ? -74.474 115.363 167.780 1.00 213.12 942 ILE B O 1
ATOM 28797 N N . ILE B 1 941 ? -72.804 114.032 168.545 1.00 202.16 943 ILE B N 1
ATOM 28798 C CA . ILE B 1 941 ? -73.604 112.805 168.622 1.00 198.82 943 ILE B CA 1
ATOM 28799 C C . ILE B 1 941 ? -74.710 112.993 169.662 1.00 202.87 943 ILE B C 1
ATOM 28800 O O . ILE B 1 941 ? -75.874 112.696 169.391 1.00 203.61 943 ILE B O 1
ATOM 28816 N N . SER B 1 942 ? -74.337 113.495 170.839 1.00 198.50 944 SER B N 1
ATOM 28817 C CA . SER B 1 942 ? -75.271 113.791 171.920 1.00 199.19 944 SER B CA 1
ATOM 28818 C C . SER B 1 942 ? -74.714 114.900 172.796 1.00 207.26 944 SER B C 1
ATOM 28819 O O . SER B 1 942 ? -73.512 115.174 172.767 1.00 206.39 944 SER B O 1
ATOM 28827 N N . CYS B 1 943 ? -75.597 115.558 173.547 1.00 208.15 945 CYS B N 1
ATOM 28828 C CA . CYS B 1 943 ? -75.228 116.651 174.445 1.00 211.52 945 CYS B CA 1
ATOM 28829 C C . CYS B 1 943 ? -76.266 116.746 175.567 1.00 215.04 945 CYS B C 1
ATOM 28830 O O . CYS B 1 943 ? -77.342 117.299 175.353 1.00 216.10 945 CYS B O 1
ATOM 28838 N N . PHE B 1 944 ? -75.964 116.166 176.740 1.00 211.36 946 PHE B N 1
ATOM 28839 C CA . PHE B 1 944 ? -76.900 116.118 177.866 1.00 212.80 946 PHE B CA 1
ATOM 28840 C C . PHE B 1 944 ? -76.377 116.746 179.139 1.00 217.44 946 PHE B C 1
ATOM 28841 O O . PHE B 1 944 ? -75.182 117.015 179.268 1.00 216.15 946 PHE B O 1
ATOM 28858 N N . LEU B 1 945 ? -77.301 116.919 180.102 1.00 217.57 947 LEU B N 1
ATOM 28859 C CA . LEU B 1 945 ? -77.046 117.358 181.472 1.00 217.67 947 LEU B CA 1
ATOM 28860 C C . LEU B 1 945 ? -77.623 116.291 182.409 1.00 217.82 947 LEU B C 1
ATOM 28861 O O . LEU B 1 945 ? -78.776 115.889 182.231 1.00 218.29 947 LEU B O 1
ATOM 28877 N N . ASN B 1 946 ? -76.816 115.827 183.381 1.00 211.79 948 ASN B N 1
ATOM 28878 C CA . ASN B 1 946 ? -77.158 114.828 184.405 1.00 209.23 948 ASN B CA 1
ATOM 28879 C C . ASN B 1 946 ? -77.583 113.419 183.848 1.00 211.45 948 ASN B C 1
ATOM 28880 O O . ASN B 1 946 ? -76.883 112.456 184.165 1.00 208.84 948 ASN B O 1
ATOM 28891 N N . ASP B 1 947 ? -78.692 113.277 183.073 1.00 208.81 949 ASP B N 1
ATOM 28892 C CA . ASP B 1 947 ? -79.126 111.963 182.556 1.00 207.12 949 ASP B CA 1
ATOM 28893 C C . ASP B 1 947 ? -79.215 111.927 181.029 1.00 211.82 949 ASP B C 1
ATOM 28894 O O . ASP B 1 947 ? -79.193 112.961 180.365 1.00 212.63 949 ASP B O 1
ATOM 28903 N N . SER B 1 948 ? -79.308 110.706 180.490 1.00 208.15 950 SER B N 1
ATOM 28904 C CA . SER B 1 948 ? -79.463 110.446 179.056 1.00 208.80 950 SER B CA 1
ATOM 28905 C C . SER B 1 948 ? -80.825 110.946 178.545 1.00 217.84 950 SER B C 1
ATOM 28906 O O . SER B 1 948 ? -80.920 111.345 177.386 1.00 218.15 950 SER B O 1
ATOM 28914 N N . THR B 1 949 ? -81.870 110.924 179.413 1.00 218.19 951 THR B N 1
ATOM 28915 C CA . THR B 1 949 ? -83.230 111.376 179.084 1.00 222.71 951 THR B CA 1
ATOM 28916 C C . THR B 1 949 ? -83.368 112.881 179.350 1.00 231.22 951 THR B C 1
ATOM 28917 O O . THR B 1 949 ? -84.107 113.312 180.245 1.00 231.69 951 THR B O 1
ATOM 28928 N N . PHE B 1 950 ? -82.674 113.669 178.542 1.00 230.83 952 PHE B N 1
ATOM 28929 C CA . PHE B 1 950 ? -82.667 115.105 178.685 1.00 232.46 952 PHE B CA 1
ATOM 28930 C C . PHE B 1 950 ? -82.891 115.764 177.342 1.00 238.93 952 PHE B C 1
ATOM 28931 O O . PHE B 1 950 ? -82.089 115.586 176.426 1.00 237.26 952 PHE B O 1
ATOM 28948 N N . ARG B 1 951 ? -84.009 116.486 177.221 1.00 241.93 953 ARG B N 1
ATOM 28949 C CA . ARG B 1 951 ? -84.355 117.297 176.051 1.00 244.13 953 ARG B CA 1
ATOM 28950 C C . ARG B 1 951 ? -84.015 118.746 176.412 1.00 249.07 953 ARG B C 1
ATOM 28951 O O . ARG B 1 951 ? -83.973 119.071 177.602 1.00 248.21 953 ARG B O 1
ATOM 28955 N N . SER B 1 952 ? -83.721 119.606 175.421 1.00 250.03 954 SER B N 1
ATOM 28956 C CA . SER B 1 952 ? -83.348 120.991 175.725 1.00 251.04 954 SER B CA 1
ATOM 28957 C C . SER B 1 952 ? -84.496 121.711 176.430 1.00 257.79 954 SER B C 1
ATOM 28958 O O . SER B 1 952 ? -85.656 121.528 176.066 1.00 258.90 954 SER B O 1
ATOM 28966 N N . GLY B 1 953 ? -84.153 122.451 177.477 1.00 257.22 955 GLY B N 1
ATOM 28967 C CA . GLY B 1 953 ? -85.098 123.211 178.282 1.00 260.21 955 GLY B CA 1
ATOM 28968 C C . GLY B 1 953 ? -85.660 122.478 179.486 1.00 262.26 955 GLY B C 1
ATOM 28969 O O . GLY B 1 953 ? -86.554 123.007 180.146 1.00 262.87 955 GLY B O 1
ATOM 28973 N N . ASP B 1 954 ? -85.146 121.275 179.807 1.00 258.69 956 ASP B N 1
ATOM 28974 C CA . ASP B 1 954 ? -85.641 120.513 180.960 1.00 259.01 956 ASP B CA 1
ATOM 28975 C C . ASP B 1 954 ? -85.103 121.084 182.284 1.00 262.22 956 ASP B C 1
ATOM 28976 O O . ASP B 1 954 ? -84.140 121.855 182.292 1.00 260.43 956 ASP B O 1
ATOM 28985 N N . GLU B 1 955 ? -85.736 120.673 183.406 1.00 262.74 957 GLU B N 1
ATOM 28986 C CA . GLU B 1 955 ? -85.376 121.091 184.773 1.00 262.32 957 GLU B CA 1
ATOM 28987 C C . GLU B 1 955 ? -84.070 120.398 185.270 1.00 256.74 957 GLU B C 1
ATOM 28988 O O . GLU B 1 955 ? -83.751 119.290 184.835 1.00 255.43 957 GLU B O 1
ATOM 29000 N N . VAL B 1 956 ? -83.338 121.055 186.198 1.00 249.40 958 VAL B N 1
ATOM 29001 C CA . VAL B 1 956 ? -82.053 120.556 186.719 1.00 244.23 958 VAL B CA 1
ATOM 29002 C C . VAL B 1 956 ? -81.674 121.314 188.037 1.00 246.24 958 VAL B C 1
ATOM 29003 O O . VAL B 1 956 ? -82.105 122.448 188.209 1.00 246.90 958 VAL B O 1
ATOM 29016 N N . ASN B 1 957 ? -80.910 120.688 188.968 1.00 242.90 959 ASN B N 1
ATOM 29017 C CA . ASN B 1 957 ? -80.500 121.339 190.228 1.00 243.46 959 ASN B CA 1
ATOM 29018 C C . ASN B 1 957 ? -79.324 122.325 189.968 1.00 244.82 959 ASN B C 1
ATOM 29019 O O . ASN B 1 957 ? -78.731 122.272 188.889 1.00 243.72 959 ASN B O 1
ATOM 29030 N N . PRO B 1 958 ? -78.955 123.215 190.921 1.00 243.36 960 PRO B N 1
ATOM 29031 C CA . PRO B 1 958 ? -77.887 124.201 190.646 1.00 241.92 960 PRO B CA 1
ATOM 29032 C C . PRO B 1 958 ? -76.516 123.684 190.176 1.00 237.70 960 PRO B C 1
ATOM 29033 O O . PRO B 1 958 ? -75.811 124.486 189.579 1.00 237.34 960 PRO B O 1
ATOM 29044 N N . THR B 1 959 ? -76.133 122.404 190.408 1.00 230.97 961 THR B N 1
ATOM 29045 C CA . THR B 1 959 ? -74.824 121.864 189.978 1.00 227.67 961 THR B CA 1
ATOM 29046 C C . THR B 1 959 ? -74.990 120.755 188.898 1.00 225.96 961 THR B C 1
ATOM 29047 O O . THR B 1 959 ? -74.985 119.566 189.226 1.00 224.93 961 THR B O 1
ATOM 29058 N N . PRO B 1 960 ? -75.100 121.113 187.597 1.00 221.90 962 PRO B N 1
ATOM 29059 C CA . PRO B 1 960 ? -75.236 120.066 186.568 1.00 219.88 962 PRO B CA 1
ATOM 29060 C C . PRO B 1 960 ? -73.923 119.338 186.251 1.00 216.15 962 PRO B C 1
ATOM 29061 O O . PRO B 1 960 ? -72.839 119.749 186.682 1.00 215.46 962 PRO B O 1
ATOM 29072 N N . LEU B 1 961 ? -74.050 118.251 185.468 1.00 209.43 963 LEU B N 1
ATOM 29073 C CA . LEU B 1 961 ? -72.946 117.415 184.994 1.00 204.94 963 LEU B CA 1
ATOM 29074 C C . LEU B 1 961 ? -73.081 117.252 183.461 1.00 202.80 963 LEU B C 1
ATOM 29075 O O . LEU B 1 961 ? -73.740 116.320 182.996 1.00 200.68 963 LEU B O 1
ATOM 29091 N N . PHE B 1 962 ? -72.490 118.199 182.682 1.00 196.75 964 PHE B N 1
ATOM 29092 C CA . PHE B 1 962 ? -72.589 118.200 181.212 1.00 194.54 964 PHE B CA 1
ATOM 29093 C C . PHE B 1 962 ? -71.729 117.089 180.585 1.00 192.54 964 PHE B C 1
ATOM 29094 O O . PHE B 1 962 ? -70.522 117.010 180.831 1.00 191.22 964 PHE B O 1
ATOM 29098 N N . MET B 1 963 ? -72.384 116.221 179.794 1.00 185.22 965 MET B N 1
ATOM 29099 C CA . MET B 1 963 ? -71.785 115.103 179.051 1.00 181.79 965 MET B CA 1
ATOM 29100 C C . MET B 1 963 ? -72.085 115.255 177.583 1.00 185.95 965 MET B C 1
ATOM 29101 O O . MET B 1 963 ? -73.240 115.507 177.239 1.00 187.45 965 MET B O 1
ATOM 29115 N N . ALA B 1 964 ? -71.092 115.061 176.706 1.00 181.08 966 ALA B N 1
ATOM 29116 C CA . ALA B 1 964 ? -71.340 115.196 175.272 1.00 181.75 966 ALA B CA 1
ATOM 29117 C C . ALA B 1 964 ? -70.439 114.298 174.446 1.00 185.58 966 ALA B C 1
ATOM 29118 O O . ALA B 1 964 ? -69.222 114.348 174.605 1.00 185.59 966 ALA B O 1
ATOM 29125 N N . GLU B 1 965 ? -71.034 113.487 173.555 1.00 181.44 967 GLU B N 1
ATOM 29126 C CA . GLU B 1 965 ? -70.304 112.613 172.636 1.00 179.81 967 GLU B CA 1
ATOM 29127 C C . GLU B 1 965 ? -70.164 113.424 171.336 1.00 185.58 967 GLU B C 1
ATOM 29128 O O . GLU B 1 965 ? -71.119 114.081 170.907 1.00 187.10 967 GLU B O 1
ATOM 29140 N N . VAL B 1 966 ? -68.952 113.450 170.772 1.00 181.13 968 VAL B N 1
ATOM 29141 C CA . VAL B 1 966 ? -68.611 114.252 169.594 1.00 182.56 968 VAL B CA 1
ATOM 29142 C C . VAL B 1 966 ? -67.872 113.374 168.577 1.00 183.33 968 VAL B C 1
ATOM 29143 O O . VAL B 1 966 ? -67.280 112.367 168.966 1.00 180.87 968 VAL B O 1
ATOM 29156 N N . PHE B 1 967 ? -67.919 113.740 167.282 1.00 180.12 969 PHE B N 1
ATOM 29157 C CA . PHE B 1 967 ? -67.258 112.967 166.231 1.00 179.22 969 PHE B CA 1
ATOM 29158 C C . PHE B 1 967 ? -66.746 113.793 165.036 1.00 188.92 969 PHE B C 1
ATOM 29159 O O . PHE B 1 967 ? -67.512 114.529 164.411 1.00 191.78 969 PHE B O 1
ATOM 29176 N N . ASP B 1 968 ? -65.484 113.548 164.648 1.00 186.09 970 ASP B N 1
ATOM 29177 C CA . ASP B 1 968 ? -64.887 114.053 163.414 1.00 188.67 970 ASP B CA 1
ATOM 29178 C C . ASP B 1 968 ? -63.899 113.022 162.921 1.00 191.26 970 ASP B C 1
ATOM 29179 O O . ASP B 1 968 ? -63.073 112.541 163.698 1.00 188.94 970 ASP B O 1
ATOM 29188 N N . LEU B 1 969 ? -63.965 112.702 161.632 1.00 188.88 971 LEU B N 1
ATOM 29189 C CA . LEU B 1 969 ? -63.094 111.688 161.030 1.00 187.81 971 LEU B CA 1
ATOM 29190 C C . LEU B 1 969 ? -61.601 111.994 161.186 1.00 194.06 971 LEU B C 1
ATOM 29191 O O . LEU B 1 969 ? -60.819 111.058 161.347 1.00 192.35 971 LEU B O 1
ATOM 29207 N N . ASN B 1 970 ? -61.209 113.278 161.140 1.00 193.77 972 ASN B N 1
ATOM 29208 C CA . ASN B 1 970 ? -59.805 113.663 161.255 1.00 195.42 972 ASN B CA 1
ATOM 29209 C C . ASN B 1 970 ? -59.442 114.194 162.675 1.00 198.00 972 ASN B C 1
ATOM 29210 O O . ASN B 1 970 ? -58.305 114.615 162.875 1.00 198.30 972 ASN B O 1
ATOM 29221 N N . GLY B 1 971 ? -60.367 114.108 163.640 1.00 193.41 973 GLY B N 1
ATOM 29222 C CA . GLY B 1 971 ? -60.120 114.464 165.038 1.00 193.80 973 GLY B CA 1
ATOM 29223 C C . GLY B 1 971 ? -60.527 115.850 165.504 1.00 204.36 973 GLY B C 1
ATOM 29224 O O . GLY B 1 971 ? -60.597 116.780 164.704 1.00 204.67 973 GLY B O 1
ATOM 29228 N N . ILE B 1 972 ? -60.731 115.995 166.841 1.00 204.64 974 ILE B N 1
ATOM 29229 C CA . ILE B 1 972 ? -61.109 117.255 167.502 1.00 207.91 974 ILE B CA 1
ATOM 29230 C C . ILE B 1 972 ? -59.863 117.977 168.037 1.00 216.48 974 ILE B C 1
ATOM 29231 O O . ILE B 1 972 ? -58.888 117.325 168.424 1.00 215.26 974 ILE B O 1
ATOM 29235 N N . ASN B 1 973 ? -59.965 119.327 168.173 1.00 220.27 975 ASN B N 1
ATOM 29236 C CA . ASN B 1 973 ? -58.888 120.223 168.629 1.00 223.33 975 ASN B CA 1
ATOM 29237 C C . ASN B 1 973 ? -58.701 120.262 170.156 1.00 226.70 975 ASN B C 1
ATOM 29238 O O . ASN B 1 973 ? -59.477 120.906 170.870 1.00 226.49 975 ASN B O 1
ATOM 29249 N N . ILE B 1 974 ? -57.600 119.656 170.617 1.00 225.59 976 ILE B N 1
ATOM 29250 C CA . ILE B 1 974 ? -57.155 119.677 172.011 1.00 225.31 976 ILE B CA 1
ATOM 29251 C C . ILE B 1 974 ? -55.831 120.474 172.127 1.00 234.35 976 ILE B C 1
ATOM 29252 O O . ILE B 1 974 ? -55.388 120.718 173.247 1.00 234.05 976 ILE B O 1
ATOM 29268 N N . THR B 1 975 ? -55.216 120.890 170.982 1.00 238.03 977 THR B N 1
ATOM 29269 C CA . THR B 1 975 ? -53.940 121.611 170.914 1.00 242.11 977 THR B CA 1
ATOM 29270 C C . THR B 1 975 ? -53.790 122.739 171.940 1.00 248.93 977 THR B C 1
ATOM 29271 O O . THR B 1 975 ? -52.768 122.790 172.621 1.00 249.52 977 THR B O 1
ATOM 29282 N N . GLY B 1 976 ? -54.772 123.630 172.021 1.00 249.44 978 GLY B N 1
ATOM 29283 C CA . GLY B 1 976 ? -54.709 124.768 172.930 1.00 252.36 978 GLY B CA 1
ATOM 29284 C C . GLY B 1 976 ? -54.198 126.001 172.211 1.00 260.43 978 GLY B C 1
ATOM 29285 O O . GLY B 1 976 ? -53.301 125.895 171.369 1.00 260.76 978 GLY B O 1
ATOM 29289 N N . SER B 1 977 ? -54.780 127.181 172.527 1.00 262.22 979 SER B N 1
ATOM 29290 C CA . SER B 1 977 ? -54.440 128.476 171.917 1.00 264.66 979 SER B CA 1
ATOM 29291 C C . SER B 1 977 ? -54.748 128.467 170.399 1.00 267.07 979 SER B C 1
ATOM 29292 O O . SER B 1 977 ? -55.554 127.648 169.945 1.00 266.40 979 SER B O 1
ATOM 29300 N N . GLY B 1 978 ? -54.141 129.387 169.646 1.00 266.10 980 GLY B N 1
ATOM 29301 C CA . GLY B 1 978 ? -54.363 129.489 168.209 1.00 265.93 980 GLY B CA 1
ATOM 29302 C C . GLY B 1 978 ? -55.755 130.005 167.925 1.00 266.23 980 GLY B C 1
ATOM 29303 O O . GLY B 1 978 ? -56.542 129.336 167.250 1.00 265.67 980 GLY B O 1
ATOM 29307 N N . VAL B 1 979 ? -56.069 131.194 168.489 1.00 264.45 981 VAL B N 1
ATOM 29308 C CA . VAL B 1 979 ? -57.372 131.881 168.414 1.00 263.84 981 VAL B CA 1
ATOM 29309 C C . VAL B 1 979 ? -58.437 130.997 169.167 1.00 265.54 981 VAL B C 1
ATOM 29310 O O . VAL B 1 979 ? -58.047 130.191 170.025 1.00 265.68 981 VAL B O 1
ATOM 29314 N N . GLY B 1 980 ? -59.737 131.160 168.885 1.00 264.19 982 GLY B N 1
ATOM 29315 C CA . GLY B 1 980 ? -60.791 130.403 169.555 1.00 263.99 982 GLY B CA 1
ATOM 29316 C C . GLY B 1 980 ? -60.995 129.006 169.007 1.00 264.43 982 GLY B C 1
ATOM 29317 O O . GLY B 1 980 ? -62.130 128.621 168.723 1.00 263.90 982 GLY B O 1
ATOM 29321 N N . HIS B 1 981 ? -59.905 128.217 168.913 1.00 262.51 983 HIS B N 1
ATOM 29322 C CA . HIS B 1 981 ? -59.923 126.839 168.411 1.00 259.54 983 HIS B CA 1
ATOM 29323 C C . HIS B 1 981 ? -60.234 125.845 169.546 1.00 256.18 983 HIS B C 1
ATOM 29324 O O . HIS B 1 981 ? -60.469 124.664 169.280 1.00 253.52 983 HIS B O 1
ATOM 29338 N N . ASP B 1 982 ? -60.257 126.324 170.802 1.00 251.90 984 ASP B N 1
ATOM 29339 C CA . ASP B 1 982 ? -60.506 125.479 171.972 1.00 248.09 984 ASP B CA 1
ATOM 29340 C C . ASP B 1 982 ? -61.958 125.025 172.067 1.00 246.00 984 ASP B C 1
ATOM 29341 O O . ASP B 1 982 ? -62.860 125.744 171.633 1.00 246.88 984 ASP B O 1
ATOM 29350 N N . ILE B 1 983 ? -62.181 123.848 172.677 1.00 238.80 985 ILE B N 1
ATOM 29351 C CA . ILE B 1 983 ? -63.530 123.346 172.950 1.00 236.10 985 ILE B CA 1
ATOM 29352 C C . ILE B 1 983 ? -64.061 124.242 174.059 1.00 238.70 985 ILE B C 1
ATOM 29353 O O . ILE B 1 983 ? -63.383 124.373 175.081 1.00 237.95 985 ILE B O 1
ATOM 29357 N N . THR B 1 984 ? -65.188 124.938 173.852 1.00 237.88 986 THR B N 1
ATOM 29358 C CA . THR B 1 984 ? -65.669 125.864 174.877 1.00 238.52 986 THR B CA 1
ATOM 29359 C C . THR B 1 984 ? -67.156 125.763 175.145 1.00 239.99 986 THR B C 1
ATOM 29360 O O . THR B 1 984 ? -67.937 125.533 174.227 1.00 239.87 986 THR B O 1
ATOM 29371 N N . LEU B 1 985 ? -67.538 125.995 176.414 1.00 237.39 987 LEU B N 1
ATOM 29372 C CA . LEU B 1 985 ? -68.922 126.057 176.872 1.00 237.03 987 LEU B CA 1
ATOM 29373 C C . LEU B 1 985 ? -69.150 127.472 177.391 1.00 244.68 987 LEU B C 1
ATOM 29374 O O . LEU B 1 985 ? -68.557 127.846 178.402 1.00 244.31 987 LEU B O 1
ATOM 29390 N N . CYS B 1 986 ? -69.941 128.278 176.664 1.00 247.51 988 CYS B N 1
ATOM 29391 C CA . CYS B 1 986 ? -70.204 129.673 177.011 1.00 251.25 988 CYS B CA 1
ATOM 29392 C C . CYS B 1 986 ? -71.653 129.838 177.474 1.00 253.62 988 CYS B C 1
ATOM 29393 O O . CYS B 1 986 ? -72.551 130.008 176.649 1.00 254.39 988 CYS B O 1
ATOM 29401 N N . ILE B 1 987 ? -71.875 129.810 178.795 1.00 250.53 989 ILE B N 1
ATOM 29402 C CA . ILE B 1 987 ? -73.218 129.943 179.357 1.00 250.48 989 ILE B CA 1
ATOM 29403 C C . ILE B 1 987 ? -73.634 131.428 179.347 1.00 258.66 989 ILE B C 1
ATOM 29404 O O . ILE B 1 987 ? -72.882 132.292 179.792 1.00 259.17 989 ILE B O 1
ATOM 29420 N N . ASP B 1 988 ? -74.831 131.703 178.797 1.00 259.99 990 ASP B N 1
ATOM 29421 C CA . ASP B 1 988 ? -75.433 133.028 178.676 1.00 261.75 990 ASP B CA 1
ATOM 29422 C C . ASP B 1 988 ? -74.528 134.015 177.933 1.00 264.32 990 ASP B C 1
ATOM 29423 O O . ASP B 1 988 ? -74.450 135.178 178.328 1.00 264.03 990 ASP B O 1
ATOM 29432 N N . GLY B 1 989 ? -73.877 133.549 176.857 1.00 263.37 991 GLY B N 1
ATOM 29433 C CA . GLY B 1 989 ? -72.997 134.368 176.021 1.00 263.46 991 GLY B CA 1
ATOM 29434 C C . GLY B 1 989 ? -72.101 135.294 176.815 1.00 263.98 991 GLY B C 1
ATOM 29435 O O . GLY B 1 989 ? -72.033 136.497 176.538 1.00 263.66 991 GLY B O 1
ATOM 29439 N N . ARG B 1 990 ? -71.447 134.711 177.840 1.00 262.53 992 ARG B N 1
ATOM 29440 C CA . ARG B 1 990 ? -70.659 135.394 178.855 1.00 262.42 992 ARG B CA 1
ATOM 29441 C C . ARG B 1 990 ? -69.195 134.926 178.899 1.00 264.08 992 ARG B C 1
ATOM 29442 O O . ARG B 1 990 ? -68.941 133.725 178.975 1.00 263.99 992 ARG B O 1
ATOM 29463 N N . ALA B 1 991 ? -68.239 135.878 178.866 1.00 263.55 993 ALA B N 1
ATOM 29464 C CA . ALA B 1 991 ? -66.797 135.615 178.943 1.00 263.67 993 ALA B CA 1
ATOM 29465 C C . ALA B 1 991 ? -66.356 135.232 180.372 1.00 264.47 993 ALA B C 1
ATOM 29466 O O . ALA B 1 991 ? -65.344 134.542 180.536 1.00 264.02 993 ALA B O 1
ATOM 29473 N N . ASP B 1 992 ? -67.125 135.685 181.400 1.00 262.53 994 ASP B N 1
ATOM 29474 C CA . ASP B 1 992 ? -66.898 135.413 182.832 1.00 261.84 994 ASP B CA 1
ATOM 29475 C C . ASP B 1 992 ? -66.731 133.901 183.100 1.00 259.13 994 ASP B C 1
ATOM 29476 O O . ASP B 1 992 ? -65.883 133.516 183.907 1.00 257.86 994 ASP B O 1
ATOM 29485 N N . LEU B 1 993 ? -67.510 133.059 182.393 1.00 252.09 995 LEU B N 1
ATOM 29486 C CA . LEU B 1 993 ? -67.415 131.604 182.486 1.00 247.35 995 LEU B CA 1
ATOM 29487 C C . LEU B 1 993 ? -67.155 131.031 181.070 1.00 247.52 995 LEU B C 1
ATOM 29488 O O . LEU B 1 993 ? -68.043 130.474 180.416 1.00 246.12 995 LEU B O 1
ATOM 29504 N N . THR B 1 994 ? -65.898 131.221 180.611 1.00 245.57 996 THR B N 1
ATOM 29505 C CA . THR B 1 994 ? -65.355 130.721 179.339 1.00 244.07 996 THR B CA 1
ATOM 29506 C C . THR B 1 994 ? -64.380 129.618 179.747 1.00 240.21 996 THR B C 1
ATOM 29507 O O . THR B 1 994 ? -63.393 129.907 180.423 1.00 240.47 996 THR B O 1
ATOM 29518 N N . TYR B 1 995 ? -64.708 128.346 179.435 1.00 232.36 997 TYR B N 1
ATOM 29519 C CA . TYR B 1 995 ? -63.924 127.194 179.888 1.00 228.30 997 TYR B CA 1
ATOM 29520 C C . TYR B 1 995 ? -63.120 126.497 178.793 1.00 228.95 997 TYR B C 1
ATOM 29521 O O . TYR B 1 995 ? -63.679 126.134 177.760 1.00 227.90 997 TYR B O 1
ATOM 29539 N N . ASN B 1 996 ? -61.825 126.230 179.069 1.00 226.90 998 ASN B N 1
ATOM 29540 C CA . ASN B 1 996 ? -60.955 125.464 178.179 1.00 225.88 998 ASN B CA 1
ATOM 29541 C C . ASN B 1 996 ? -61.186 123.990 178.517 1.00 221.81 998 ASN B C 1
ATOM 29542 O O . ASN B 1 996 ? -60.389 123.359 179.225 1.00 220.45 998 ASN B O 1
ATOM 29553 N N . LEU B 1 997 ? -62.303 123.441 177.999 1.00 216.40 999 LEU B N 1
ATOM 29554 C CA . LEU B 1 997 ? -62.689 122.047 178.231 1.00 212.63 999 LEU B CA 1
ATOM 29555 C C . LEU B 1 997 ? -61.787 121.055 177.473 1.00 213.92 999 LEU B C 1
ATOM 29556 O O . LEU B 1 997 ? -62.031 119.853 177.567 1.00 211.74 999 LEU B O 1
ATOM 29572 N N . ASN B 1 998 ? -60.724 121.529 176.776 1.00 213.98 1000 ASN B N 1
ATOM 29573 C CA . ASN B 1 998 ? -59.720 120.667 176.127 1.00 213.34 1000 ASN B CA 1
ATOM 29574 C C . ASN B 1 998 ? -59.242 119.562 177.095 1.00 212.94 1000 ASN B C 1
ATOM 29575 O O . ASN B 1 998 ? -59.097 118.400 176.701 1.00 210.99 1000 ASN B O 1
ATOM 29586 N N . ALA B 1 999 ? -59.041 119.931 178.375 1.00 211.10 1001 ALA B N 1
ATOM 29587 C CA . ALA B 1 999 ? -58.603 119.003 179.418 1.00 209.18 1001 ALA B CA 1
ATOM 29588 C C . ALA B 1 999 ? -59.695 118.010 179.845 1.00 205.65 1001 ALA B C 1
ATOM 29589 O O . ALA B 1 999 ? -59.361 117.037 180.506 1.00 204.83 1001 ALA B O 1
ATOM 29596 N N . TYR B 1 1000 ? -60.976 118.258 179.504 1.00 199.32 1002 TYR B N 1
ATOM 29597 C CA . TYR B 1 1000 ? -62.131 117.422 179.858 1.00 193.37 1002 TYR B CA 1
ATOM 29598 C C . TYR B 1 1000 ? -62.557 116.486 178.685 1.00 191.74 1002 TYR B C 1
ATOM 29599 O O . TYR B 1 1000 ? -63.377 115.584 178.898 1.00 189.30 1002 TYR B O 1
ATOM 29617 N N . PHE B 1 1001 ? -61.953 116.661 177.480 1.00 185.23 1003 PHE B N 1
ATOM 29618 C CA . PHE B 1 1001 ? -62.199 115.803 176.311 1.00 181.39 1003 PHE B CA 1
ATOM 29619 C C . PHE B 1 1001 ? -61.312 114.544 176.386 1.00 181.84 1003 PHE B C 1
ATOM 29620 O O . PHE B 1 1001 ? -60.110 114.658 176.643 1.00 182.81 1003 PHE B O 1
ATOM 29637 N N . THR B 1 1002 ? -61.881 113.369 176.083 1.00 173.84 1004 THR B N 1
ATOM 29638 C CA . THR B 1 1002 ? -61.155 112.090 176.087 1.00 170.60 1004 THR B CA 1
ATOM 29639 C C . THR B 1 1002 ? -61.489 111.350 174.786 1.00 173.01 1004 THR B C 1
ATOM 29640 O O . THR B 1 1002 ? -62.636 110.931 174.585 1.00 171.72 1004 THR B O 1
ATOM 29651 N N . SER B 1 1003 ? -60.490 111.235 173.883 1.00 169.17 1005 SER B N 1
ATOM 29652 C CA . SER B 1 1003 ? -60.663 110.557 172.590 1.00 168.13 1005 SER B CA 1
ATOM 29653 C C . SER B 1 1003 ? -61.028 109.086 172.822 1.00 169.84 1005 SER B C 1
ATOM 29654 O O . SER B 1 1003 ? -60.516 108.455 173.747 1.00 167.19 1005 SER B O 1
ATOM 29662 N N . SER B 1 1004 ? -61.933 108.560 171.990 1.00 167.27 1006 SER B N 1
ATOM 29663 C CA . SER B 1 1004 ? -62.397 107.178 172.114 1.00 165.55 1006 SER B CA 1
ATOM 29664 C C . SER B 1 1004 ? -61.315 106.200 171.677 1.00 167.88 1006 SER B C 1
ATOM 29665 O O . SER B 1 1004 ? -60.887 106.224 170.524 1.00 168.92 1006 SER B O 1
ATOM 29673 N N . ALA B 1 1005 ? -60.916 105.300 172.568 1.00 161.46 1007 ALA B N 1
ATOM 29674 C CA . ALA B 1 1005 ? -59.943 104.275 172.206 1.00 160.36 1007 ALA B CA 1
ATOM 29675 C C . ALA B 1 1005 ? -60.592 103.134 171.383 1.00 164.18 1007 ALA B C 1
ATOM 29676 O O . ALA B 1 1005 ? -59.881 102.301 170.808 1.00 163.88 1007 ALA B O 1
ATOM 29683 N N . THR B 1 1006 ? -61.941 103.121 171.317 1.00 160.15 1008 THR B N 1
ATOM 29684 C CA . THR B 1 1006 ? -62.749 102.058 170.733 1.00 158.60 1008 THR B CA 1
ATOM 29685 C C . THR B 1 1006 ? -63.484 102.422 169.419 1.00 164.84 1008 THR B C 1
ATOM 29686 O O . THR B 1 1006 ? -63.747 101.511 168.636 1.00 164.60 1008 THR B O 1
ATOM 29697 N N . ASP B 1 1007 ? -63.857 103.701 169.197 1.00 162.93 1009 ASP B N 1
ATOM 29698 C CA . ASP B 1 1007 ? -64.608 104.120 168.002 1.00 164.25 1009 ASP B CA 1
ATOM 29699 C C . ASP B 1 1007 ? -63.896 105.272 167.290 1.00 168.85 1009 ASP B C 1
ATOM 29700 O O . ASP B 1 1007 ? -63.873 106.396 167.799 1.00 169.62 1009 ASP B O 1
ATOM 29709 N N . ALA B 1 1008 ? -63.316 104.988 166.106 1.00 164.38 1010 ALA B N 1
ATOM 29710 C CA . ALA B 1 1008 ? -62.549 105.957 165.305 1.00 164.92 1010 ALA B CA 1
ATOM 29711 C C . ALA B 1 1008 ? -63.271 107.293 165.129 1.00 168.21 1010 ALA B C 1
ATOM 29712 O O . ALA B 1 1008 ? -64.459 107.317 164.799 1.00 168.48 1010 ALA B O 1
ATOM 29719 N N . GLY B 1 1009 ? -62.556 108.380 165.411 1.00 163.76 1011 GLY B N 1
ATOM 29720 C CA . GLY B 1 1009 ? -63.075 109.743 165.295 1.00 164.88 1011 GLY B CA 1
ATOM 29721 C C . GLY B 1 1009 ? -63.926 110.222 166.457 1.00 166.02 1011 GLY B C 1
ATOM 29722 O O . GLY B 1 1009 ? -64.121 111.430 166.622 1.00 166.69 1011 GLY B O 1
ATOM 29726 N N . VAL B 1 1010 ? -64.421 109.293 167.287 1.00 159.21 1012 VAL B N 1
ATOM 29727 C CA . VAL B 1 1010 ? -65.300 109.625 168.395 1.00 158.49 1012 VAL B CA 1
ATOM 29728 C C . VAL B 1 1010 ? -64.484 110.151 169.560 1.00 161.37 1012 VAL B C 1
ATOM 29729 O O . VAL B 1 1010 ? -63.342 109.728 169.779 1.00 158.92 1012 VAL B O 1
ATOM 29742 N N . GLY B 1 1011 ? -65.103 111.063 170.295 1.00 159.22 1013 GLY B N 1
ATOM 29743 C CA . GLY B 1 1011 ? -64.545 111.665 171.494 1.00 160.13 1013 GLY B CA 1
ATOM 29744 C C . GLY B 1 1011 ? -65.646 111.997 172.476 1.00 168.21 1013 GLY B C 1
ATOM 29745 O O . GLY B 1 1011 ? -66.818 112.104 172.086 1.00 168.68 1013 GLY B O 1
ATOM 29749 N N . THR B 1 1012 ? -65.297 112.098 173.757 1.00 166.62 1014 THR B N 1
ATOM 29750 C CA . THR B 1 1012 ? -66.290 112.370 174.788 1.00 167.84 1014 THR B CA 1
ATOM 29751 C C . THR B 1 1012 ? -65.795 113.487 175.689 1.00 175.71 1014 THR B C 1
ATOM 29752 O O . THR B 1 1012 ? -64.607 113.562 176.000 1.00 175.10 1014 THR B O 1
ATOM 29763 N N . ILE B 1 1013 ? -66.725 114.366 176.080 1.00 176.10 1015 ILE B N 1
ATOM 29764 C CA . ILE B 1 1013 ? -66.470 115.472 176.990 1.00 178.90 1015 ILE B CA 1
ATOM 29765 C C . ILE B 1 1013 ? -67.297 115.225 178.233 1.00 185.28 1015 ILE B C 1
ATOM 29766 O O . ILE B 1 1013 ? -68.462 114.836 178.138 1.00 183.55 1015 ILE B O 1
ATOM 29782 N N . LEU B 1 1014 ? -66.687 115.455 179.394 1.00 185.00 1016 LEU B N 1
ATOM 29783 C CA . LEU B 1 1014 ? -67.334 115.278 180.685 1.00 185.65 1016 LEU B CA 1
ATOM 29784 C C . LEU B 1 1014 ? -66.817 116.338 181.658 1.00 195.10 1016 LEU B C 1
ATOM 29785 O O . LEU B 1 1014 ? -65.626 116.350 181.961 1.00 195.55 1016 LEU B O 1
ATOM 29789 N N . PHE B 1 1015 ? -67.700 117.228 182.135 1.00 195.32 1017 PHE B N 1
ATOM 29790 C CA . PHE B 1 1015 ? -67.327 118.266 183.103 1.00 199.01 1017 PHE B CA 1
ATOM 29791 C C . PHE B 1 1015 ? -68.489 118.557 184.053 1.00 205.74 1017 PHE B C 1
ATOM 29792 O O . PHE B 1 1015 ? -69.625 118.159 183.784 1.00 205.60 1017 PHE B O 1
ATOM 29796 N N . MET B 1 1016 ? -68.185 119.215 185.181 1.00 205.65 1018 MET B N 1
ATOM 29797 C CA . MET B 1 1016 ? -69.180 119.596 186.191 1.00 206.21 1018 MET B CA 1
ATOM 29798 C C . MET B 1 1016 ? -69.359 121.112 186.114 1.00 211.78 1018 MET B C 1
ATOM 29799 O O . MET B 1 1016 ? -68.431 121.854 186.430 1.00 211.35 1018 MET B O 1
ATOM 29813 N N . ILE B 1 1017 ? -70.520 121.571 185.629 1.00 213.00 1019 ILE B N 1
ATOM 29814 C CA . ILE B 1 1017 ? -70.786 123.010 185.473 1.00 215.96 1019 ILE B CA 1
ATOM 29815 C C . ILE B 1 1017 ? -70.881 123.660 186.878 1.00 222.14 1019 ILE B C 1
ATOM 29816 O O . ILE B 1 1017 ? -71.619 123.115 187.696 1.00 221.53 1019 ILE B O 1
ATOM 29832 N N . PRO B 1 1018 ? -70.232 124.819 187.205 1.00 224.27 1020 PRO B N 1
ATOM 29833 C CA . PRO B 1 1018 ? -70.379 125.380 188.566 1.00 225.91 1020 PRO B CA 1
ATOM 29834 C C . PRO B 1 1018 ? -71.790 125.872 188.885 1.00 231.32 1020 PRO B C 1
ATOM 29835 O O . PRO B 1 1018 ? -72.592 126.115 187.986 1.00 231.63 1020 PRO B O 1
ATOM 29846 N N . ALA B 1 1019 ? -72.073 126.032 190.181 1.00 231.79 1021 ALA B N 1
ATOM 29847 C CA . ALA B 1 1019 ? -73.390 126.432 190.679 1.00 233.91 1021 ALA B CA 1
ATOM 29848 C C . ALA B 1 1019 ? -73.809 127.852 190.265 1.00 240.91 1021 ALA B C 1
ATOM 29849 O O . ALA B 1 1019 ? -72.960 128.708 190.020 1.00 240.99 1021 ALA B O 1
ATOM 29856 N N . LEU B 1 1020 ? -75.139 128.077 190.198 1.00 242.72 1022 LEU B N 1
ATOM 29857 C CA . LEU B 1 1020 ? -75.772 129.371 189.888 1.00 246.31 1022 LEU B CA 1
ATOM 29858 C C . LEU B 1 1020 ? -77.226 129.410 190.446 1.00 253.67 1022 LEU B C 1
ATOM 29859 O O . LEU B 1 1020 ? -77.758 128.366 190.837 1.00 252.54 1022 LEU B O 1
ATOM 29875 N N . ALA B 1 1021 ? -77.860 130.604 190.481 1.00 257.34 1023 ALA B N 1
ATOM 29876 C CA . ALA B 1 1021 ? -79.217 130.775 191.023 1.00 259.60 1023 ALA B CA 1
ATOM 29877 C C . ALA B 1 1021 ? -80.284 130.120 190.143 1.00 262.74 1023 ALA B C 1
ATOM 29878 O O . ALA B 1 1021 ? -80.042 129.865 188.963 1.00 262.02 1023 ALA B O 1
ATOM 29885 N N . GLU B 1 1022 ? -81.473 129.865 190.726 1.00 262.57 1024 GLU B N 1
ATOM 29886 C CA . GLU B 1 1022 ? -82.583 129.208 190.017 1.00 263.45 1024 GLU B CA 1
ATOM 29887 C C . GLU B 1 1022 ? -83.267 130.129 188.973 1.00 266.91 1024 GLU B C 1
ATOM 29888 O O . GLU B 1 1022 ? -84.034 131.027 189.321 1.00 266.63 1024 GLU B O 1
ATOM 29900 N N . GLY B 1 1023 ? -83.007 129.844 187.698 1.00 266.26 1025 GLY B N 1
ATOM 29901 C CA . GLY B 1 1023 ? -83.548 130.583 186.564 1.00 266.73 1025 GLY B CA 1
ATOM 29902 C C . GLY B 1 1023 ? -83.246 129.919 185.233 1.00 267.86 1025 GLY B C 1
ATOM 29903 O O . GLY B 1 1023 ? -82.374 129.048 185.156 1.00 266.71 1025 GLY B O 1
ATOM 29907 N N . ASP B 1 1024 ? -83.953 130.334 184.170 1.00 266.81 1026 ASP B N 1
ATOM 29908 C CA . ASP B 1 1024 ? -83.730 129.807 182.819 1.00 266.69 1026 ASP B CA 1
ATOM 29909 C C . ASP B 1 1024 ? -82.348 130.240 182.326 1.00 265.91 1026 ASP B C 1
ATOM 29910 O O . ASP B 1 1024 ? -81.904 131.349 182.637 1.00 265.23 1026 ASP B O 1
ATOM 29919 N N . HIS B 1 1025 ? -81.657 129.354 181.600 1.00 260.05 1027 HIS B N 1
ATOM 29920 C CA . HIS B 1 1025 ? -80.322 129.632 181.081 1.00 257.77 1027 HIS B CA 1
ATOM 29921 C C . HIS B 1 1025 ? -80.172 129.117 179.671 1.00 259.12 1027 HIS B C 1
ATOM 29922 O O . HIS B 1 1025 ? -80.971 128.310 179.204 1.00 258.60 1027 HIS B O 1
ATOM 29936 N N . THR B 1 1026 ? -79.118 129.586 179.012 1.00 256.50 1028 THR B N 1
ATOM 29937 C CA . THR B 1 1026 ? -78.758 129.219 177.646 1.00 255.91 1028 THR B CA 1
ATOM 29938 C C . THR B 1 1026 ? -77.266 128.948 177.604 1.00 253.94 1028 THR B C 1
ATOM 29939 O O . THR B 1 1026 ? -76.516 129.566 178.359 1.00 253.59 1028 THR B O 1
ATOM 29950 N N . ALA B 1 1027 ? -76.832 128.041 176.723 1.00 248.34 1029 ALA B N 1
ATOM 29951 C CA . ALA B 1 1027 ? -75.413 127.728 176.575 1.00 245.11 1029 ALA B CA 1
ATOM 29952 C C . ALA B 1 1027 ? -75.111 127.224 175.180 1.00 246.78 1029 ALA B C 1
ATOM 29953 O O . ALA B 1 1027 ? -75.986 126.648 174.536 1.00 246.13 1029 ALA B O 1
ATOM 29960 N N . ARG B 1 1028 ? -73.875 127.463 174.712 1.00 244.80 1030 ARG B N 1
ATOM 29961 C CA . ARG B 1 1028 ? -73.405 127.042 173.396 1.00 244.55 1030 ARG B CA 1
ATOM 29962 C C . ARG B 1 1028 ? -72.111 126.255 173.521 1.00 242.35 1030 ARG B C 1
ATOM 29963 O O . ARG B 1 1028 ? -71.119 126.786 174.029 1.00 241.68 1030 ARG B O 1
ATOM 29984 N N . LEU B 1 1029 ? -72.104 125.013 173.011 1.00 237.39 1031 LEU B N 1
ATOM 29985 C CA . LEU B 1 1029 ? -70.893 124.196 172.964 1.00 234.73 1031 LEU B CA 1
ATOM 29986 C C . LEU B 1 1029 ? -70.296 124.351 171.586 1.00 237.82 1031 LEU B C 1
ATOM 29987 O O . LEU B 1 1029 ? -71.000 124.100 170.606 1.00 238.05 1031 LEU B O 1
ATOM 29991 N N . THR B 1 1030 ? -69.023 124.770 171.493 1.00 236.16 1032 THR B N 1
ATOM 29992 C CA . THR B 1 1030 ? -68.341 124.899 170.205 1.00 236.90 1032 THR B CA 1
ATOM 29993 C C . THR B 1 1030 ? -67.137 123.951 170.217 1.00 236.13 1032 THR B C 1
ATOM 29994 O O . THR B 1 1030 ? -66.414 123.897 171.211 1.00 234.79 1032 THR B O 1
ATOM 30005 N N . VAL B 1 1031 ? -66.958 123.174 169.138 1.00 232.69 1033 VAL B N 1
ATOM 30006 C CA . VAL B 1 1031 ? -65.846 122.233 169.002 1.00 230.34 1033 VAL B CA 1
ATOM 30007 C C . VAL B 1 1031 ? -65.265 122.390 167.604 1.00 236.16 1033 VAL B C 1
ATOM 30008 O O . VAL B 1 1031 ? -66.006 122.578 166.644 1.00 236.66 1033 VAL B O 1
ATOM 30021 N N . TRP B 1 1032 ? -63.940 122.355 167.502 1.00 236.18 1034 TRP B N 1
ATOM 30022 C CA . TRP B 1 1032 ? -63.221 122.526 166.248 1.00 239.35 1034 TRP B CA 1
ATOM 30023 C C . TRP B 1 1032 ? -62.419 121.310 165.928 1.00 237.43 1034 TRP B C 1
ATOM 30024 O O . TRP B 1 1032 ? -61.917 120.675 166.844 1.00 235.17 1034 TRP B O 1
ATOM 30045 N N . ASP B 1 1033 ? -62.210 121.026 164.645 1.00 234.98 1035 ASP B N 1
ATOM 30046 C CA . ASP B 1 1033 ? -61.377 119.885 164.257 1.00 232.90 1035 ASP B CA 1
ATOM 30047 C C . ASP B 1 1033 ? -60.005 120.389 163.816 1.00 236.13 1035 ASP B C 1
ATOM 30048 O O . ASP B 1 1033 ? -59.788 121.601 163.729 1.00 237.12 1035 ASP B O 1
ATOM 30057 N N . ILE B 1 1034 ? -59.062 119.455 163.620 1.00 232.90 1036 ILE B N 1
ATOM 30058 C CA . ILE B 1 1034 ? -57.690 119.760 163.211 1.00 234.38 1036 ILE B CA 1
ATOM 30059 C C . ILE B 1 1034 ? -57.656 120.516 161.850 1.00 241.75 1036 ILE B C 1
ATOM 30060 O O . ILE B 1 1034 ? -56.845 121.434 161.702 1.00 243.22 1036 ILE B O 1
ATOM 30064 N N . PHE B 1 1035 ? -58.601 120.231 160.919 1.00 241.39 1037 PHE B N 1
ATOM 30065 C CA . PHE B 1 1035 ? -58.670 120.929 159.622 1.00 244.74 1037 PHE B CA 1
ATOM 30066 C C . PHE B 1 1035 ? -59.406 122.316 159.727 1.00 250.97 1037 PHE B C 1
ATOM 30067 O O . PHE B 1 1035 ? -59.807 122.860 158.697 1.00 252.38 1037 PHE B O 1
ATOM 30071 N N . ASN B 1 1036 ? -59.572 122.881 160.964 1.00 249.93 1038 ASN B N 1
ATOM 30072 C CA . ASN B 1 1036 ? -60.126 124.212 161.279 1.00 252.76 1038 ASN B CA 1
ATOM 30073 C C . ASN B 1 1036 ? -61.655 124.384 161.054 1.00 255.08 1038 ASN B C 1
ATOM 30074 O O . ASN B 1 1036 ? -62.148 125.485 161.310 1.00 255.95 1038 ASN B O 1
ATOM 30085 N N . ASN B 1 1037 ? -62.414 123.319 160.681 1.00 251.16 1039 ASN B N 1
ATOM 30086 C CA . ASN B 1 1037 ? -63.880 123.434 160.522 1.00 251.67 1039 ASN B CA 1
ATOM 30087 C C . ASN B 1 1037 ? -64.511 123.420 161.930 1.00 252.09 1039 ASN B C 1
ATOM 30088 O O . ASN B 1 1037 ? -64.160 122.557 162.732 1.00 248.82 1039 ASN B O 1
ATOM 30099 N N . ALA B 1 1038 ? -65.428 124.349 162.235 1.00 252.08 1040 ALA B N 1
ATOM 30100 C CA . ALA B 1 1038 ? -66.051 124.423 163.564 1.00 250.71 1040 ALA B CA 1
ATOM 30101 C C . ALA B 1 1038 ? -67.539 124.062 163.533 1.00 251.42 1040 ALA B C 1
ATOM 30102 O O . ALA B 1 1038 ? -68.143 123.985 162.468 1.00 252.13 1040 ALA B O 1
ATOM 30109 N N . VAL B 1 1039 ? -68.117 123.838 164.718 1.00 246.75 1041 VAL B N 1
ATOM 30110 C CA . VAL B 1 1039 ? -69.542 123.535 164.900 1.00 246.00 1041 VAL B CA 1
ATOM 30111 C C . VAL B 1 1039 ? -69.996 124.134 166.224 1.00 248.78 1041 VAL B C 1
ATOM 30112 O O . VAL B 1 1039 ? -69.209 124.203 167.162 1.00 246.91 1041 VAL B O 1
ATOM 30125 N N . HIS B 1 1040 ? -71.263 124.539 166.297 1.00 248.74 1042 HIS B N 1
ATOM 30126 C CA . HIS B 1 1040 ? -71.882 125.083 167.500 1.00 248.44 1042 HIS B CA 1
ATOM 30127 C C . HIS B 1 1040 ? -73.058 124.202 167.875 1.00 249.06 1042 HIS B C 1
ATOM 30128 O O . HIS B 1 1040 ? -73.611 123.511 167.017 1.00 248.64 1042 HIS B O 1
ATOM 30132 N N . HIS B 1 1041 ? -73.433 124.202 169.144 1.00 245.56 1043 HIS B N 1
ATOM 30133 C CA . HIS B 1 1041 ? -74.603 123.457 169.583 1.00 244.37 1043 HIS B CA 1
ATOM 30134 C C . HIS B 1 1041 ? -75.240 124.207 170.725 1.00 248.94 1043 HIS B C 1
ATOM 30135 O O . HIS B 1 1041 ? -74.720 124.201 171.838 1.00 246.72 1043 HIS B O 1
ATOM 30149 N N . ASP B 1 1042 ? -76.362 124.864 170.436 1.00 251.45 1044 ASP B N 1
ATOM 30150 C CA . ASP B 1 1042 ? -77.090 125.658 171.406 1.00 253.10 1044 ASP B CA 1
ATOM 30151 C C . ASP B 1 1042 ? -78.188 124.836 172.068 1.00 253.48 1044 ASP B C 1
ATOM 30152 O O . ASP B 1 1042 ? -78.860 124.033 171.419 1.00 252.92 1044 ASP B O 1
ATOM 30161 N N . PHE B 1 1043 ? -78.348 125.036 173.372 1.00 250.33 1045 PHE B N 1
ATOM 30162 C CA . PHE B 1 1043 ? -79.363 124.368 174.176 1.00 249.77 1045 PHE B CA 1
ATOM 30163 C C . PHE B 1 1043 ? -79.653 125.222 175.405 1.00 254.08 1045 PHE B C 1
ATOM 30164 O O . PHE B 1 1043 ? -78.849 126.082 175.778 1.00 253.42 1045 PHE B O 1
ATOM 30168 N N . SER B 1 1044 ? -80.816 125.002 176.008 1.00 254.35 1046 SER B N 1
ATOM 30169 C CA . SER B 1 1044 ? -81.272 125.732 177.183 1.00 255.56 1046 SER B CA 1
ATOM 30170 C C . SER B 1 1044 ? -81.629 124.765 178.295 1.00 256.61 1046 SER B C 1
ATOM 30171 O O . SER B 1 1044 ? -81.763 123.568 178.053 1.00 255.49 1046 SER B O 1
ATOM 30179 N N . PHE B 1 1045 ? -81.755 125.280 179.520 1.00 254.49 1047 PHE B N 1
ATOM 30180 C CA . PHE B 1 1045 ? -82.109 124.486 180.702 1.00 253.42 1047 PHE B CA 1
ATOM 30181 C C . PHE B 1 1045 ? -82.554 125.408 181.815 1.00 259.02 1047 PHE B C 1
ATOM 30182 O O . PHE B 1 1045 ? -82.071 126.542 181.891 1.00 258.95 1047 PHE B O 1
ATOM 30186 N N . ARG B 1 1046 ? -83.467 124.927 182.675 1.00 259.24 1048 ARG B N 1
ATOM 30187 C CA . ARG B 1 1046 ? -84.028 125.698 183.785 1.00 261.29 1048 ARG B CA 1
ATOM 30188 C C . ARG B 1 1046 ? -83.481 125.182 185.105 1.00 260.96 1048 ARG B C 1
ATOM 30189 O O . ARG B 1 1046 ? -83.724 124.030 185.453 1.00 259.75 1048 ARG B O 1
ATOM 30210 N N . VAL B 1 1047 ? -82.786 126.047 185.861 1.00 257.98 1049 VAL B N 1
ATOM 30211 C CA . VAL B 1 1047 ? -82.252 125.690 187.170 1.00 255.93 1049 VAL B CA 1
ATOM 30212 C C . VAL B 1 1047 ? -83.373 125.888 188.212 1.00 262.31 1049 VAL B C 1
ATOM 30213 O O . VAL B 1 1047 ? -84.016 126.935 188.240 1.00 263.46 1049 VAL B O 1
ATOM 30226 N N . VAL B 1 1048 ? -83.631 124.847 189.011 1.00 261.63 1050 VAL B N 1
ATOM 30227 C CA . VAL B 1 1048 ? -84.622 124.801 190.094 1.00 263.31 1050 VAL B CA 1
ATOM 30228 C C . VAL B 1 1048 ? -83.910 124.292 191.340 1.00 263.80 1050 VAL B C 1
ATOM 30229 O O . VAL B 1 1048 ? -83.287 123.234 191.269 1.00 262.02 1050 VAL B O 1
ATOM 30242 N N . ASP B 1 1049 ? -84.022 125.013 192.478 1.00 262.03 1051 ASP B N 1
ATOM 30243 C CA . ASP B 1 1049 ? -83.373 124.647 193.751 1.00 260.41 1051 ASP B CA 1
ATOM 30244 C C . ASP B 1 1049 ? -83.828 123.254 194.263 1.00 261.80 1051 ASP B C 1
ATOM 30245 O O . ASP B 1 1049 ? -84.974 123.114 194.692 1.00 262.45 1051 ASP B O 1
ATOM 30254 N N . GLY B 1 1050 ? -82.932 122.259 194.228 1.00 257.92 1052 GLY B N 1
ATOM 30255 C CA . GLY B 1 1050 ? -83.223 120.910 194.704 1.00 257.93 1052 GLY B CA 1
ATOM 30256 C C . GLY B 1 1050 ? -84.354 120.206 193.980 1.00 261.67 1052 GLY B C 1
ATOM 30257 O O . GLY B 1 1050 ? -85.391 119.936 194.591 1.00 262.68 1052 GLY B O 1
ATOM 30261 N N . ILE B 1 1051 ? -84.174 119.917 192.672 1.00 259.21 1053 ILE B N 1
ATOM 30262 C CA . ILE B 1 1051 ? -85.193 119.213 191.871 1.00 260.46 1053 ILE B CA 1
ATOM 30263 C C . ILE B 1 1051 ? -84.632 117.930 191.215 1.00 255.43 1053 ILE B C 1
ATOM 30264 O O . ILE B 1 1051 ? -85.345 116.928 191.179 1.00 256.05 1053 ILE B O 1
ATOM 30280 N N . ALA B 1 1052 ? -83.405 117.968 190.658 1.00 246.12 1054 ALA B N 1
ATOM 30281 C CA . ALA B 1 1052 ? -82.827 116.820 189.956 1.00 241.76 1054 ALA B CA 1
ATOM 30282 C C . ALA B 1 1052 ? -82.345 115.722 190.918 1.00 246.05 1054 ALA B C 1
ATOM 30283 O O . ALA B 1 1052 ? -82.088 116.008 192.093 1.00 245.51 1054 ALA B O 1
ATOM 30290 N N . PRO B 1 1053 ? -82.199 114.461 190.435 1.00 259.75 1055 PRO B N 1
ATOM 30291 C CA . PRO B 1 1053 ? -81.677 113.407 191.306 1.00 262.20 1055 PRO B CA 1
ATOM 30292 C C . PRO B 1 1053 ? -80.152 113.430 191.302 1.00 262.15 1055 PRO B C 1
ATOM 30293 O O . PRO B 1 1053 ? -79.537 114.176 190.537 1.00 260.33 1055 PRO B O 1
ATOM 30304 N N . ASP B 1 1054 ? -79.555 112.570 192.128 1.00 259.36 1056 ASP B N 1
ATOM 30305 C CA . ASP B 1 1054 ? -78.104 112.462 192.267 1.00 256.70 1056 ASP B CA 1
ATOM 30306 C C . ASP B 1 1054 ? -77.572 111.475 191.226 1.00 251.32 1056 ASP B C 1
ATOM 30307 O O . ASP B 1 1054 ? -78.056 110.344 191.194 1.00 251.59 1056 ASP B O 1
ATOM 30316 N N . VAL B 1 1055 ? -76.600 111.888 190.366 1.00 242.30 1057 VAL B N 1
ATOM 30317 C CA . VAL B 1 1055 ? -76.060 111.020 189.309 1.00 237.20 1057 VAL B CA 1
ATOM 30318 C C . VAL B 1 1055 ? -74.577 111.341 189.013 1.00 226.32 1057 VAL B C 1
ATOM 30319 O O . VAL B 1 1055 ? -74.138 112.479 189.184 1.00 226.05 1057 VAL B O 1
ATOM 30332 N N . ALA B 1 1056 ? -73.821 110.326 188.567 1.00 212.84 1058 ALA B N 1
ATOM 30333 C CA . ALA B 1 1056 ? -72.408 110.466 188.213 1.00 209.80 1058 ALA B CA 1
ATOM 30334 C C . ALA B 1 1056 ? -72.061 109.620 187.002 1.00 198.18 1058 ALA B C 1
ATOM 30335 O O . ALA B 1 1056 ? -72.782 108.677 186.682 1.00 194.82 1058 ALA B O 1
ATOM 30342 N N . ASP B 1 1057 ? -70.972 109.992 186.310 1.00 185.90 1059 ASP B N 1
ATOM 30343 C CA . ASP B 1 1057 ? -70.418 109.259 185.166 1.00 181.09 1059 ASP B CA 1
ATOM 30344 C C . ASP B 1 1057 ? -68.928 109.091 185.412 1.00 180.92 1059 ASP B C 1
ATOM 30345 O O . ASP B 1 1057 ? -68.360 109.811 186.237 1.00 181.40 1059 ASP B O 1
ATOM 30354 N N . VAL B 1 1058 ? -68.305 108.122 184.724 1.00 173.89 1060 VAL B N 1
ATOM 30355 C CA . VAL B 1 1058 ? -66.901 107.773 184.919 1.00 172.58 1060 VAL B CA 1
ATOM 30356 C C . VAL B 1 1058 ? -66.193 107.551 183.577 1.00 177.84 1060 VAL B C 1
ATOM 30357 O O . VAL B 1 1058 ? -66.818 107.121 182.610 1.00 176.08 1060 VAL B O 1
ATOM 30370 N N . ILE B 1 1059 ? -64.886 107.853 183.533 1.00 176.64 1061 ILE B N 1
ATOM 30371 C CA . ILE B 1 1059 ? -64.032 107.611 182.366 1.00 178.27 1061 ILE B CA 1
ATOM 30372 C C . ILE B 1 1059 ? -62.866 106.762 182.827 1.00 178.55 1061 ILE B C 1
ATOM 30373 O O . ILE B 1 1059 ? -62.360 106.937 183.941 1.00 178.90 1061 ILE B O 1
ATOM 30389 N N . LEU B 1 1060 ? -62.456 105.830 181.970 1.00 170.94 1062 LEU B N 1
ATOM 30390 C CA . LEU B 1 1060 ? -61.369 104.898 182.249 1.00 168.11 1062 LEU B CA 1
ATOM 30391 C C . LEU B 1 1060 ? -60.108 105.397 181.572 1.00 172.92 1062 LEU B C 1
ATOM 30392 O O . LEU B 1 1060 ? -60.155 105.768 180.401 1.00 174.58 1062 LEU B O 1
ATOM 30408 N N . PHE B 1 1061 ? -58.998 105.433 182.312 1.00 168.43 1063 PHE B N 1
ATOM 30409 C CA . PHE B 1 1061 ? -57.668 105.787 181.814 1.00 169.38 1063 PHE B CA 1
ATOM 30410 C C . PHE B 1 1061 ? -56.722 104.655 182.267 1.00 169.18 1063 PHE B C 1
ATOM 30411 O O . PHE B 1 1061 ? -56.663 104.383 183.469 1.00 168.50 1063 PHE B O 1
ATOM 30415 N N . PRO B 1 1062 ? -56.021 103.919 181.391 1.00 161.43 1064 PRO B N 1
ATOM 30416 C CA . PRO B 1 1062 ? -55.986 103.986 179.935 1.00 161.24 1064 PRO B CA 1
ATOM 30417 C C . PRO B 1 1062 ? -56.994 103.028 179.361 1.00 160.82 1064 PRO B C 1
ATOM 30418 O O . PRO B 1 1062 ? -57.649 102.316 180.106 1.00 158.18 1064 PRO B O 1
ATOM 30429 N N . ASN B 1 1063 ? -57.072 102.958 178.050 1.00 157.33 1065 ASN B N 1
ATOM 30430 C CA . ASN B 1 1063 ? -57.944 102.010 177.377 1.00 154.46 1065 ASN B CA 1
ATOM 30431 C C . ASN B 1 1063 ? -57.341 101.765 175.993 1.00 159.90 1065 ASN B C 1
ATOM 30432 O O . ASN B 1 1063 ? -57.148 102.730 175.253 1.00 163.56 1065 ASN B O 1
ATOM 30443 N N . PRO B 1 1064 ? -56.875 100.542 175.681 1.00 153.91 1066 PRO B N 1
ATOM 30444 C CA . PRO B 1 1064 ? -56.984 99.301 176.453 1.00 150.11 1066 PRO B CA 1
ATOM 30445 C C . PRO B 1 1064 ? -56.208 99.333 177.763 1.00 155.38 1066 PRO B C 1
ATOM 30446 O O . PRO B 1 1064 ? -55.362 100.215 177.978 1.00 158.01 1066 PRO B O 1
ATOM 30457 N N . VAL B 1 1065 ? -56.542 98.379 178.649 1.00 149.51 1067 VAL B N 1
ATOM 30458 C CA . VAL B 1 1065 ? -55.927 98.215 179.961 1.00 149.23 1067 VAL B CA 1
ATOM 30459 C C . VAL B 1 1065 ? -54.851 97.137 179.884 1.00 152.24 1067 VAL B C 1
ATOM 30460 O O . VAL B 1 1065 ? -55.117 96.027 179.424 1.00 148.26 1067 VAL B O 1
ATOM 30473 N N . ARG B 1 1066 ? -53.654 97.452 180.383 1.00 152.67 1068 ARG B N 1
ATOM 30474 C CA . ARG B 1 1066 ? -52.540 96.520 180.362 1.00 152.45 1068 ARG B CA 1
ATOM 30475 C C . ARG B 1 1066 ? -52.447 95.864 181.736 1.00 155.91 1068 ARG B C 1
ATOM 30476 O O . ARG B 1 1066 ? -52.939 94.742 181.879 1.00 152.62 1068 ARG B O 1
ATOM 30497 N N . GLU B 1 1067 ? -51.921 96.578 182.762 1.00 154.52 1069 GLU B N 1
ATOM 30498 C CA . GLU B 1 1067 ? -51.736 96.022 184.099 1.00 152.89 1069 GLU B CA 1
ATOM 30499 C C . GLU B 1 1067 ? -52.767 96.557 185.088 1.00 154.49 1069 GLU B C 1
ATOM 30500 O O . GLU B 1 1067 ? -53.406 95.753 185.764 1.00 151.40 1069 GLU B O 1
ATOM 30512 N N . SER B 1 1068 ? -52.919 97.883 185.193 1.00 152.87 1070 SER B N 1
ATOM 30513 C CA . SER B 1 1068 ? -53.892 98.501 186.097 1.00 153.03 1070 SER B CA 1
ATOM 30514 C C . SER B 1 1068 ? -54.835 99.440 185.347 1.00 159.14 1070 SER B C 1
ATOM 30515 O O . SER B 1 1068 ? -54.495 99.923 184.263 1.00 160.56 1070 SER B O 1
ATOM 30523 N N . ALA B 1 1069 ? -55.997 99.733 185.967 1.00 155.00 1071 ALA B N 1
ATOM 30524 C CA . ALA B 1 1069 ? -57.028 100.637 185.438 1.00 155.23 1071 ALA B CA 1
ATOM 30525 C C . ALA B 1 1069 ? -57.357 101.740 186.446 1.00 159.39 1071 ALA B C 1
ATOM 30526 O O . ALA B 1 1069 ? -57.475 101.452 187.629 1.00 159.08 1071 ALA B O 1
ATOM 30533 N N . THR B 1 1070 ? -57.539 102.985 185.980 1.00 155.75 1072 THR B N 1
ATOM 30534 C CA . THR B 1 1070 ? -57.925 104.099 186.843 1.00 157.18 1072 THR B CA 1
ATOM 30535 C C . THR B 1 1070 ? -59.262 104.620 186.363 1.00 160.66 1072 THR B C 1
ATOM 30536 O O . THR B 1 1070 ? -59.478 104.751 185.154 1.00 159.67 1072 THR B O 1
ATOM 30547 N N . PHE B 1 1071 ? -60.166 104.889 187.303 1.00 157.84 1073 PHE B N 1
ATOM 30548 C CA . PHE B 1 1071 ? -61.510 105.362 187.001 1.00 158.40 1073 PHE B CA 1
ATOM 30549 C C . PHE B 1 1071 ? -61.697 106.723 187.605 1.00 170.91 1073 PHE B C 1
ATOM 30550 O O . PHE B 1 1071 ? -61.595 106.832 188.825 1.00 171.77 1073 PHE B O 1
ATOM 30567 N N . ARG B 1 1072 ? -61.937 107.764 186.776 1.00 173.57 1074 ARG B N 1
ATOM 30568 C CA . ARG B 1 1072 ? -62.153 109.131 187.269 1.00 180.37 1074 ARG B CA 1
ATOM 30569 C C . ARG B 1 1072 ? -63.638 109.428 187.239 1.00 185.12 1074 ARG B C 1
ATOM 30570 O O . ARG B 1 1072 ? -64.211 109.425 186.164 1.00 184.02 1074 ARG B O 1
ATOM 30591 N N . ILE B 1 1073 ? -64.260 109.686 188.393 1.00 184.03 1075 ILE B N 1
ATOM 30592 C CA . ILE B 1 1073 ? -65.701 109.901 188.496 1.00 185.14 1075 ILE B CA 1
ATOM 30593 C C . ILE B 1 1073 ? -66.037 111.390 188.651 1.00 205.18 1075 ILE B C 1
ATOM 30594 O O . ILE B 1 1073 ? -65.447 112.069 189.491 1.00 205.42 1075 ILE B O 1
ATOM 30610 N N . PHE B 1 1074 ? -67.033 111.863 187.868 1.00 213.72 1076 PHE B N 1
ATOM 30611 C CA . PHE B 1 1074 ? -67.563 113.226 187.889 1.00 219.90 1076 PHE B CA 1
ATOM 30612 C C . PHE B 1 1074 ? -69.016 113.150 188.352 1.00 228.41 1076 PHE B C 1
ATOM 30613 O O . PHE B 1 1074 ? -69.763 112.318 187.841 1.00 228.01 1076 PHE B O 1
ATOM 30630 N N . HIS B 1 1075 ? -69.390 113.995 189.323 1.00 231.56 1077 HIS B N 1
ATOM 30631 C CA . HIS B 1 1075 ? -70.698 113.997 189.993 1.00 234.09 1077 HIS B CA 1
ATOM 30632 C C . HIS B 1 1075 ? -71.527 115.269 189.722 1.00 238.38 1077 HIS B C 1
ATOM 30633 O O . HIS B 1 1075 ? -71.037 116.228 189.124 1.00 237.59 1077 HIS B O 1
ATOM 30647 N N . ASN B 1 1076 ? -72.794 115.258 190.181 1.00 239.40 1078 ASN B N 1
ATOM 30648 C CA . ASN B 1 1076 ? -73.718 116.390 190.076 1.00 240.66 1078 ASN B CA 1
ATOM 30649 C C . ASN B 1 1076 ? -73.922 117.081 191.438 1.00 244.26 1078 ASN B C 1
ATOM 30650 O O . ASN B 1 1076 ? -74.281 118.243 191.439 1.00 243.91 1078 ASN B O 1
ATOM 30661 N N . ARG B 1 1077 ? -73.759 116.377 192.579 1.00 244.32 1079 ARG B N 1
ATOM 30662 C CA . ARG B 1 1077 ? -73.981 116.954 193.911 1.00 245.62 1079 ARG B CA 1
ATOM 30663 C C . ARG B 1 1077 ? -72.645 117.077 194.688 1.00 246.90 1079 ARG B C 1
ATOM 30664 O O . ARG B 1 1077 ? -72.432 116.328 195.645 1.00 246.77 1079 ARG B O 1
ATOM 30685 N N . PRO B 1 1078 ? -71.751 118.044 194.336 1.00 243.53 1080 PRO B N 1
ATOM 30686 C CA . PRO B 1 1078 ? -70.482 118.184 195.081 1.00 243.01 1080 PRO B CA 1
ATOM 30687 C C . PRO B 1 1078 ? -70.681 118.441 196.574 1.00 247.39 1080 PRO B C 1
ATOM 30688 O O . PRO B 1 1078 ? -71.757 118.858 197.004 1.00 247.53 1080 PRO B O 1
ATOM 30699 N N . GLY B 1 1079 ? -69.646 118.162 197.355 1.00 246.41 1081 GLY B N 1
ATOM 30700 C CA . GLY B 1 1079 ? -69.678 118.360 198.798 1.00 248.00 1081 GLY B CA 1
ATOM 30701 C C . GLY B 1 1079 ? -70.474 117.309 199.544 1.00 252.03 1081 GLY B C 1
ATOM 30702 O O . GLY B 1 1079 ? -69.903 116.583 200.360 1.00 251.81 1081 GLY B O 1
ATOM 30706 N N . SER B 1 1080 ? -71.806 117.238 199.285 1.00 252.22 1082 SER B N 1
ATOM 30707 C CA . SER B 1 1080 ? -72.749 116.294 199.916 1.00 254.00 1082 SER B CA 1
ATOM 30708 C C . SER B 1 1080 ? -72.195 114.859 199.993 1.00 256.23 1082 SER B C 1
ATOM 30709 O O . SER B 1 1080 ? -71.472 114.434 199.093 1.00 254.36 1082 SER B O 1
ATOM 30717 N N . ASP B 1 1081 ? -72.532 114.126 201.073 1.00 256.16 1083 ASP B N 1
ATOM 30718 C CA . ASP B 1 1081 ? -72.037 112.758 201.294 1.00 255.72 1083 ASP B CA 1
ATOM 30719 C C . ASP B 1 1081 ? -72.924 111.708 200.589 1.00 255.50 1083 ASP B C 1
ATOM 30720 O O . ASP B 1 1081 ? -74.002 111.385 201.090 1.00 256.68 1083 ASP B O 1
ATOM 30729 N N . LEU B 1 1082 ? -72.463 111.172 199.428 1.00 249.19 1084 LEU B N 1
ATOM 30730 C CA . LEU B 1 1082 ? -73.202 110.136 198.695 1.00 247.04 1084 LEU B CA 1
ATOM 30731 C C . LEU B 1 1082 ? -72.262 108.991 198.263 1.00 235.55 1084 LEU B C 1
ATOM 30732 O O . LEU B 1 1082 ? -71.043 109.127 198.210 1.00 234.04 1084 LEU B O 1
ATOM 30748 N N . ASN B 1 1083 ? -72.889 107.858 197.990 1.00 223.01 1085 ASN B N 1
ATOM 30749 C CA . ASN B 1 1083 ? -72.316 106.549 197.695 1.00 215.75 1085 ASN B CA 1
ATOM 30750 C C . ASN B 1 1083 ? -72.275 106.268 196.214 1.00 203.36 1085 ASN B C 1
ATOM 30751 O O . ASN B 1 1083 ? -73.320 106.061 195.606 1.00 200.65 1085 ASN B O 1
ATOM 30762 N N . VAL B 1 1084 ? -71.074 106.274 195.629 1.00 189.57 1086 VAL B N 1
ATOM 30763 C CA . VAL B 1 1084 ? -70.884 105.962 194.219 1.00 183.98 1086 VAL B CA 1
ATOM 30764 C C . VAL B 1 1084 ? -70.101 104.668 194.147 1.00 182.63 1086 VAL B C 1
ATOM 30765 O O . VAL B 1 1084 ? -69.380 104.311 195.089 1.00 182.86 1086 VAL B O 1
ATOM 30778 N N . VAL B 1 1085 ? -70.314 103.916 193.064 1.00 172.55 1087 VAL B N 1
ATOM 30779 C CA . VAL B 1 1085 ? -69.657 102.633 192.843 1.00 167.48 1087 VAL B CA 1
ATOM 30780 C C . VAL B 1 1085 ? -69.371 102.473 191.382 1.00 161.88 1087 VAL B C 1
ATOM 30781 O O . VAL B 1 1085 ? -70.263 102.747 190.593 1.00 161.05 1087 VAL B O 1
ATOM 30794 N N . VAL B 1 1086 ? -68.193 101.942 191.022 1.00 151.76 1088 VAL B N 1
ATOM 30795 C CA . VAL B 1 1086 ? -67.855 101.639 189.633 1.00 148.19 1088 VAL B CA 1
ATOM 30796 C C . VAL B 1 1086 ? -68.067 100.160 189.438 1.00 148.59 1088 VAL B C 1
ATOM 30797 O O . VAL B 1 1086 ? -67.392 99.378 190.113 1.00 147.62 1088 VAL B O 1
ATOM 30810 N N . GLU B 1 1087 ? -68.990 99.767 188.532 1.00 141.62 1089 GLU B N 1
ATOM 30811 C CA . GLU B 1 1087 ? -69.293 98.361 188.256 1.00 137.58 1089 GLU B CA 1
ATOM 30812 C C . GLU B 1 1087 ? -68.644 97.892 186.948 1.00 137.28 1089 GLU B C 1
ATOM 30813 O O . GLU B 1 1087 ? -68.755 98.587 185.941 1.00 137.69 1089 GLU B O 1
ATOM 30825 N N . ILE B 1 1088 ? -67.993 96.714 186.949 1.00 128.60 1090 ILE B N 1
ATOM 30826 C CA . ILE B 1 1088 ? -67.424 96.159 185.724 1.00 125.53 1090 ILE B CA 1
ATOM 30827 C C . ILE B 1 1088 ? -68.145 94.870 185.423 1.00 128.24 1090 ILE B C 1
ATOM 30828 O O . ILE B 1 1088 ? -68.360 94.067 186.339 1.00 126.97 1090 ILE B O 1
ATOM 30844 N N . TYR B 1 1089 ? -68.493 94.657 184.131 1.00 124.15 1091 TYR B N 1
ATOM 30845 C CA . TYR B 1 1089 ? -69.204 93.467 183.637 1.00 121.20 1091 TYR B CA 1
ATOM 30846 C C . TYR B 1 1089 ? -68.474 92.802 182.512 1.00 126.10 1091 TYR B C 1
ATOM 30847 O O . TYR B 1 1089 ? -67.690 93.449 181.816 1.00 127.15 1091 TYR B O 1
ATOM 30865 N N . ASP B 1 1090 ? -68.789 91.533 182.277 1.00 122.45 1092 ASP B N 1
ATOM 30866 C CA . ASP B 1 1090 ? -68.192 90.794 181.162 1.00 121.84 1092 ASP B CA 1
ATOM 30867 C C . ASP B 1 1090 ? -69.231 90.672 180.028 1.00 126.17 1092 ASP B C 1
ATOM 30868 O O . ASP B 1 1090 ? -70.409 90.971 180.250 1.00 127.26 1092 ASP B O 1
ATOM 30877 N N . PHE B 1 1091 ? -68.818 90.192 178.836 1.00 120.00 1093 PHE B N 1
ATOM 30878 C CA . PHE B 1 1091 ? -69.727 90.063 177.691 1.00 118.40 1093 PHE B CA 1
ATOM 30879 C C . PHE B 1 1091 ? -70.958 89.211 178.002 1.00 120.05 1093 PHE B C 1
ATOM 30880 O O . PHE B 1 1091 ? -71.985 89.436 177.356 1.00 122.44 1093 PHE B O 1
ATOM 30897 N N . THR B 1 1092 ? -70.895 88.284 179.003 1.00 111.89 1094 THR B N 1
ATOM 30898 C CA . THR B 1 1092 ? -72.079 87.486 179.370 1.00 111.58 1094 THR B CA 1
ATOM 30899 C C . THR B 1 1092 ? -73.028 88.258 180.308 1.00 117.43 1094 THR B C 1
ATOM 30900 O O . THR B 1 1092 ? -74.092 87.745 180.647 1.00 116.60 1094 THR B O 1
ATOM 30911 N N . GLY B 1 1093 ? -72.643 89.461 180.713 1.00 116.64 1095 GLY B N 1
ATOM 30912 C CA . GLY B 1 1093 ? -73.458 90.312 181.562 1.00 119.58 1095 GLY B CA 1
ATOM 30913 C C . GLY B 1 1093 ? -73.219 90.123 183.044 1.00 124.49 1095 GLY B C 1
ATOM 30914 O O . GLY B 1 1093 ? -73.776 90.864 183.860 1.00 126.04 1095 GLY B O 1
ATOM 30918 N N . ARG B 1 1094 ? -72.383 89.139 183.411 1.00 119.48 1096 ARG B N 1
ATOM 30919 C CA . ARG B 1 1094 ? -72.089 88.844 184.804 1.00 118.53 1096 ARG B CA 1
ATOM 30920 C C . ARG B 1 1094 ? -71.173 89.934 185.351 1.00 121.39 1096 ARG B C 1
ATOM 30921 O O . ARG B 1 1094 ? -70.279 90.427 184.646 1.00 120.51 1096 ARG B O 1
ATOM 30942 N N . LEU B 1 1095 ? -71.432 90.344 186.589 1.00 117.57 1097 LEU B N 1
ATOM 30943 C CA . LEU B 1 1095 ? -70.643 91.381 187.235 1.00 117.14 1097 LEU B CA 1
ATOM 30944 C C . LEU B 1 1095 ? -69.283 90.827 187.609 1.00 122.04 1097 LEU B C 1
ATOM 30945 O O . LEU B 1 1095 ? -69.202 89.840 188.346 1.00 121.58 1097 LEU B O 1
ATOM 30961 N N . VAL B 1 1096 ? -68.222 91.482 187.141 1.00 118.23 1098 VAL B N 1
ATOM 30962 C CA . VAL B 1 1096 ? -66.847 91.113 187.464 1.00 116.85 1098 VAL B CA 1
ATOM 30963 C C . VAL B 1 1096 ? -66.528 91.633 188.859 1.00 123.57 1098 VAL B C 1
ATOM 30964 O O . VAL B 1 1096 ? -65.966 90.926 189.694 1.00 122.49 1098 VAL B O 1
ATOM 30977 N N . ASN B 1 1097 ? -66.848 92.895 189.089 1.00 123.66 1099 ASN B N 1
ATOM 30978 C CA . ASN B 1 1097 ? -66.616 93.526 190.374 1.00 126.23 1099 ASN B CA 1
ATOM 30979 C C . ASN B 1 1097 ? -67.337 94.857 190.465 1.00 136.21 1099 ASN B C 1
ATOM 30980 O O . ASN B 1 1097 ? -67.747 95.431 189.447 1.00 135.80 1099 ASN B O 1
ATOM 30991 N N . SER B 1 1098 ? -67.457 95.349 191.694 1.00 137.48 1100 SER B N 1
ATOM 30992 C CA . SER B 1 1098 ? -68.066 96.629 192.007 1.00 140.76 1100 SER B CA 1
ATOM 30993 C C . SER B 1 1098 ? -67.133 97.358 192.989 1.00 146.97 1100 SER B C 1
ATOM 30994 O O . SER B 1 1098 ? -67.041 96.989 194.162 1.00 146.56 1100 SER B O 1
ATOM 31002 N N . LEU B 1 1099 ? -66.400 98.345 192.471 1.00 145.24 1101 LEU B N 1
ATOM 31003 C CA . LEU B 1 1099 ? -65.439 99.125 193.241 1.00 147.87 1101 LEU B CA 1
ATOM 31004 C C . LEU B 1 1099 ? -66.180 100.294 193.875 1.00 162.28 1101 LEU B C 1
ATOM 31005 O O . LEU B 1 1099 ? -66.634 101.175 193.138 1.00 163.20 1101 LEU B O 1
ATOM 31021 N N . PRO B 1 1100 ? -66.388 100.315 195.208 1.00 165.28 1102 PRO B N 1
ATOM 31022 C CA . PRO B 1 1100 ? -67.183 101.392 195.802 1.00 170.22 1102 PRO B CA 1
ATOM 31023 C C . PRO B 1 1100 ? -66.350 102.579 196.247 1.00 186.02 1102 PRO B C 1
ATOM 31024 O O . PRO B 1 1100 ? -65.182 102.409 196.598 1.00 185.94 1102 PRO B O 1
ATOM 31035 N N . VAL B 1 1101 ? -66.968 103.776 196.273 1.00 192.01 1103 VAL B N 1
ATOM 31036 C CA . VAL B 1 1101 ? -66.285 104.999 196.691 1.00 200.13 1103 VAL B CA 1
ATOM 31037 C C . VAL B 1 1101 ? -67.254 105.984 197.371 1.00 219.42 1103 VAL B C 1
ATOM 31038 O O . VAL B 1 1101 ? -68.440 106.017 197.043 1.00 220.17 1103 VAL B O 1
ATOM 31051 N N . LYS B 1 1102 ? -66.730 106.788 198.312 1.00 226.75 1104 LYS B N 1
ATOM 31052 C CA . LYS B 1 1102 ? -67.507 107.788 199.045 1.00 230.95 1104 LYS B CA 1
ATOM 31053 C C . LYS B 1 1102 ? -66.919 109.180 198.799 1.00 238.29 1104 LYS B C 1
ATOM 31054 O O . LYS B 1 1102 ? -65.708 109.368 198.929 1.00 236.56 1104 LYS B O 1
ATOM 31058 N N . THR B 1 1103 ? -67.803 110.159 198.472 1.00 241.32 1105 THR B N 1
ATOM 31059 C CA . THR B 1 1103 ? -67.453 111.557 198.177 1.00 241.73 1105 THR B CA 1
ATOM 31060 C C . THR B 1 1103 ? -67.321 112.375 199.471 1.00 246.88 1105 THR B C 1
ATOM 31061 O O . THR B 1 1103 ? -68.326 112.645 200.134 1.00 247.16 1105 THR B O 1
ATOM 31072 N N . TYR B 1 1104 ? -66.083 112.779 199.818 1.00 246.24 1106 TYR B N 1
ATOM 31073 C CA . TYR B 1 1104 ? -65.808 113.520 201.048 1.00 247.55 1106 TYR B CA 1
ATOM 31074 C C . TYR B 1 1104 ? -66.019 115.025 200.860 1.00 251.87 1106 TYR B C 1
ATOM 31075 O O . TYR B 1 1104 ? -65.885 115.536 199.747 1.00 250.75 1106 TYR B O 1
ATOM 31093 N N . SER B 1 1105 ? -66.371 115.720 201.970 1.00 252.73 1107 SER B N 1
ATOM 31094 C CA . SER B 1 1105 ? -66.664 117.164 202.035 1.00 253.12 1107 SER B CA 1
ATOM 31095 C C . SER B 1 1105 ? -65.502 118.056 201.555 1.00 253.36 1107 SER B C 1
ATOM 31096 O O . SER B 1 1105 ? -65.746 119.002 200.803 1.00 252.73 1107 SER B O 1
ATOM 31104 N N . SER B 1 1106 ? -64.261 117.785 202.033 1.00 250.48 1108 SER B N 1
ATOM 31105 C CA . SER B 1 1106 ? -63.045 118.548 201.688 1.00 248.91 1108 SER B CA 1
ATOM 31106 C C . SER B 1 1106 ? -62.846 118.702 200.172 1.00 249.90 1108 SER B C 1
ATOM 31107 O O . SER B 1 1106 ? -62.596 119.818 199.715 1.00 249.50 1108 SER B O 1
ATOM 31115 N N . SER B 1 1107 ? -62.970 117.601 199.395 1.00 247.36 1109 SER B N 1
ATOM 31116 C CA . SER B 1 1107 ? -62.808 117.639 197.933 1.00 246.26 1109 SER B CA 1
ATOM 31117 C C . SER B 1 1107 ? -64.019 118.346 197.278 1.00 248.73 1109 SER B C 1
ATOM 31118 O O . SER B 1 1107 ? -64.861 117.689 196.663 1.00 248.70 1109 SER B O 1
ATOM 31126 N N . TYR B 1 1108 ? -64.100 119.690 197.416 1.00 247.10 1110 TYR B N 1
ATOM 31127 C CA . TYR B 1 1108 ? -65.223 120.471 196.897 1.00 247.34 1110 TYR B CA 1
ATOM 31128 C C . TYR B 1 1108 ? -65.070 120.734 195.398 1.00 248.14 1110 TYR B C 1
ATOM 31129 O O . TYR B 1 1108 ? -64.205 121.505 194.981 1.00 247.40 1110 TYR B O 1
ATOM 31147 N N . GLY B 1 1109 ? -65.938 120.109 194.610 1.00 246.04 1111 GLY B N 1
ATOM 31148 C CA . GLY B 1 1109 ? -65.960 120.285 193.169 1.00 245.43 1111 GLY B CA 1
ATOM 31149 C C . GLY B 1 1109 ? -64.782 119.702 192.420 1.00 245.08 1111 GLY B C 1
ATOM 31150 O O . GLY B 1 1109 ? -64.396 120.268 191.393 1.00 244.74 1111 GLY B O 1
ATOM 31154 N N . GLU B 1 1110 ? -64.195 118.571 192.901 1.00 241.51 1112 GLU B N 1
ATOM 31155 C CA . GLU B 1 1110 ? -63.104 117.912 192.180 1.00 240.12 1112 GLU B CA 1
ATOM 31156 C C . GLU B 1 1110 ? -63.509 116.475 191.876 1.00 239.53 1112 GLU B C 1
ATOM 31157 O O . GLU B 1 1110 ? -64.139 115.841 192.729 1.00 239.25 1112 GLU B O 1
ATOM 31169 N N . PRO B 1 1111 ? -63.165 115.917 190.694 1.00 235.38 1113 PRO B N 1
ATOM 31170 C CA . PRO B 1 1111 ? -63.511 114.513 190.438 1.00 234.40 1113 PRO B CA 1
ATOM 31171 C C . PRO B 1 1111 ? -62.694 113.567 191.321 1.00 233.84 1113 PRO B C 1
ATOM 31172 O O . PRO B 1 1111 ? -61.624 113.932 191.821 1.00 233.52 1113 PRO B O 1
ATOM 31183 N N . ILE B 1 1112 ? -63.227 112.359 191.531 1.00 230.00 1114 ILE B N 1
ATOM 31184 C CA . ILE B 1 1112 ? -62.615 111.338 192.375 1.00 228.10 1114 ILE B CA 1
ATOM 31185 C C . ILE B 1 1112 ? -61.947 110.316 191.481 1.00 225.45 1114 ILE B C 1
ATOM 31186 O O . ILE B 1 1112 ? -62.474 110.029 190.417 1.00 225.22 1114 ILE B O 1
ATOM 31202 N N . GLU B 1 1113 ? -60.799 109.771 191.896 1.00 219.36 1115 GLU B N 1
ATOM 31203 C CA . GLU B 1 1113 ? -60.111 108.728 191.140 1.00 216.02 1115 GLU B CA 1
ATOM 31204 C C . GLU B 1 1113 ? -60.062 107.427 191.958 1.00 204.75 1115 GLU B C 1
ATOM 31205 O O . GLU B 1 1113 ? -59.961 107.465 193.185 1.00 204.27 1115 GLU B O 1
ATOM 31217 N N . ILE B 1 1114 ? -60.179 106.284 191.259 1.00 189.31 1116 ILE B N 1
ATOM 31218 C CA . ILE B 1 1114 ? -60.128 104.925 191.807 1.00 181.33 1116 ILE B CA 1
ATOM 31219 C C . ILE B 1 1114 ? -59.125 104.150 190.994 1.00 178.53 1116 ILE B C 1
ATOM 31220 O O . ILE B 1 1114 ? -59.301 104.077 189.776 1.00 176.86 1116 ILE B O 1
ATOM 31236 N N . LYS B 1 1115 ? -58.128 103.526 191.638 1.00 170.80 1117 LYS B N 1
ATOM 31237 C CA . LYS B 1 1115 ? -57.175 102.652 190.951 1.00 167.23 1117 LYS B CA 1
ATOM 31238 C C . LYS B 1 1115 ? -57.743 101.222 191.068 1.00 165.41 1117 LYS B C 1
ATOM 31239 O O . LYS B 1 1115 ? -58.409 100.938 192.066 1.00 164.84 1117 LYS B O 1
ATOM 31243 N N . TRP B 1 1116 ? -57.577 100.356 190.034 1.00 157.46 1118 TRP B N 1
ATOM 31244 C CA . TRP B 1 1116 ? -58.090 98.980 190.077 1.00 152.84 1118 TRP B CA 1
ATOM 31245 C C . TRP B 1 1116 ? -57.024 97.997 189.606 1.00 150.77 1118 TRP B C 1
ATOM 31246 O O . TRP B 1 1116 ? -56.477 98.138 188.514 1.00 149.77 1118 TRP B O 1
ATOM 31267 N N . ASP B 1 1117 ? -56.772 96.967 190.425 1.00 143.51 1119 ASP B N 1
ATOM 31268 C CA . ASP B 1 1117 ? -55.763 95.938 190.154 1.00 140.35 1119 ASP B CA 1
ATOM 31269 C C . ASP B 1 1117 ? -56.285 94.822 189.249 1.00 137.92 1119 ASP B C 1
ATOM 31270 O O . ASP B 1 1117 ? -55.590 93.828 189.084 1.00 135.17 1119 ASP B O 1
ATOM 31279 N N . LEU B 1 1118 ? -57.471 94.994 188.634 1.00 132.30 1120 LEU B N 1
ATOM 31280 C CA . LEU B 1 1118 ? -58.089 94.059 187.696 1.00 128.43 1120 LEU B CA 1
ATOM 31281 C C . LEU B 1 1118 ? -58.467 92.731 188.359 1.00 131.87 1120 LEU B C 1
ATOM 31282 O O . LEU B 1 1118 ? -58.662 91.744 187.651 1.00 131.86 1120 LEU B O 1
ATOM 31298 N N . THR B 1 1119 ? -58.675 92.708 189.686 1.00 127.08 1121 THR B N 1
ATOM 31299 C CA . THR B 1 1119 ? -59.048 91.469 190.362 1.00 124.17 1121 THR B CA 1
ATOM 31300 C C . THR B 1 1119 ? -60.567 91.334 190.430 1.00 127.65 1121 THR B C 1
ATOM 31301 O O . THR B 1 1119 ? -61.259 92.301 190.748 1.00 130.65 1121 THR B O 1
ATOM 31312 N N . SER B 1 1120 ? -61.086 90.142 190.145 1.00 119.63 1122 SER B N 1
ATOM 31313 C CA . SER B 1 1120 ? -62.522 89.878 190.177 1.00 118.60 1122 SER B CA 1
ATOM 31314 C C . SER B 1 1120 ? -63.046 89.837 191.597 1.00 123.87 1122 SER B C 1
ATOM 31315 O O . SER B 1 1120 ? -62.276 89.792 192.574 1.00 122.86 1122 SER B O 1
ATOM 31323 N N . LYS B 1 1121 ? -64.383 89.796 191.698 1.00 121.92 1123 LYS B N 1
ATOM 31324 C CA . LYS B 1 1121 ? -65.093 89.661 192.969 1.00 123.71 1123 LYS B CA 1
ATOM 31325 C C . LYS B 1 1121 ? -64.653 88.404 193.707 1.00 130.25 1123 LYS B C 1
ATOM 31326 O O . LYS B 1 1121 ? -64.704 88.408 194.932 1.00 133.89 1123 LYS B O 1
ATOM 31345 N N . TYR B 1 1122 ? -64.163 87.358 192.989 1.00 124.06 1124 TYR B N 1
ATOM 31346 C CA . TYR B 1 1122 ? -63.650 86.144 193.628 1.00 122.69 1124 TYR B CA 1
ATOM 31347 C C . TYR B 1 1122 ? -62.128 86.240 193.897 1.00 125.75 1124 TYR B C 1
ATOM 31348 O O . TYR B 1 1122 ? -61.528 85.248 194.272 1.00 124.94 1124 TYR B O 1
ATOM 31366 N N . GLY B 1 1123 ? -61.528 87.416 193.750 1.00 122.67 1125 GLY B N 1
ATOM 31367 C CA . GLY B 1 1123 ? -60.114 87.640 194.032 1.00 122.92 1125 GLY B CA 1
ATOM 31368 C C . GLY B 1 1123 ? -59.150 86.920 193.109 1.00 122.53 1125 GLY B C 1
ATOM 31369 O O . GLY B 1 1123 ? -58.237 86.221 193.558 1.00 124.22 1125 GLY B O 1
ATOM 31373 N N . VAL B 1 1124 ? -59.339 87.124 191.820 1.00 112.25 1126 VAL B N 1
ATOM 31374 C CA . VAL B 1 1124 ? -58.579 86.513 190.751 1.00 108.14 1126 VAL B CA 1
ATOM 31375 C C . VAL B 1 1124 ? -58.378 87.569 189.701 1.00 114.98 1126 VAL B C 1
ATOM 31376 O O . VAL B 1 1124 ? -59.340 88.271 189.403 1.00 114.59 1126 VAL B O 1
ATOM 31389 N N . LYS B 1 1125 ? -57.170 87.698 189.107 1.00 113.21 1127 LYS B N 1
ATOM 31390 C CA . LYS B 1 1125 ? -56.992 88.734 188.088 1.00 113.72 1127 LYS B CA 1
ATOM 31391 C C . LYS B 1 1125 ? -57.791 88.364 186.840 1.00 114.94 1127 LYS B C 1
ATOM 31392 O O . LYS B 1 1125 ? -57.820 87.197 186.468 1.00 112.05 1127 LYS B O 1
ATOM 31411 N N . ILE B 1 1126 ? -58.505 89.335 186.253 1.00 112.69 1128 ILE B N 1
ATOM 31412 C CA . ILE B 1 1126 ? -59.354 89.104 185.068 1.00 111.28 1128 ILE B CA 1
ATOM 31413 C C . ILE B 1 1126 ? -58.470 88.829 183.854 1.00 119.51 1128 ILE B C 1
ATOM 31414 O O . ILE B 1 1126 ? -57.320 89.299 183.816 1.00 121.93 1128 ILE B O 1
ATOM 31430 N N . GLY B 1 1127 ? -59.019 88.112 182.868 1.00 115.23 1129 GLY B N 1
ATOM 31431 C CA . GLY B 1 1127 ? -58.311 87.803 181.626 1.00 115.01 1129 GLY B CA 1
ATOM 31432 C C . GLY B 1 1127 ? -58.493 88.848 180.542 1.00 122.33 1129 GLY B C 1
ATOM 31433 O O . GLY B 1 1127 ? -59.296 89.775 180.686 1.00 123.79 1129 GLY B O 1
ATOM 31437 N N . ASN B 1 1128 ? -57.794 88.700 179.422 1.00 118.84 1130 ASN B N 1
ATOM 31438 C CA . ASN B 1 1128 ? -57.972 89.671 178.333 1.00 120.27 1130 ASN B CA 1
ATOM 31439 C C . ASN B 1 1128 ? -59.367 89.614 177.782 1.00 121.75 1130 ASN B C 1
ATOM 31440 O O . ASN B 1 1128 ? -59.923 88.526 177.681 1.00 118.93 1130 ASN B O 1
ATOM 31451 N N . GLY B 1 1129 ? -59.915 90.745 177.383 1.00 120.30 1131 GLY B N 1
ATOM 31452 C CA . GLY B 1 1129 ? -61.253 90.724 176.812 1.00 120.57 1131 GLY B CA 1
ATOM 31453 C C . GLY B 1 1129 ? -61.979 92.039 176.790 1.00 127.99 1131 GLY B C 1
ATOM 31454 O O . GLY B 1 1129 ? -61.456 93.061 177.225 1.00 129.92 1131 GLY B O 1
ATOM 31458 N N . PHE B 1 1130 ? -63.207 91.985 176.283 1.00 125.52 1132 PHE B N 1
ATOM 31459 C CA . PHE B 1 1130 ? -64.117 93.117 176.175 1.00 127.90 1132 PHE B CA 1
ATOM 31460 C C . PHE B 1 1130 ? -64.958 93.147 177.437 1.00 130.55 1132 PHE B C 1
ATOM 31461 O O . PHE B 1 1130 ? -65.650 92.162 177.725 1.00 130.67 1132 PHE B O 1
ATOM 31478 N N . TYR B 1 1131 ? -64.892 94.250 178.196 1.00 124.75 1133 TYR B N 1
ATOM 31479 C CA . TYR B 1 1131 ? -65.676 94.451 179.413 1.00 123.04 1133 TYR B CA 1
ATOM 31480 C C . TYR B 1 1131 ? -66.534 95.688 179.287 1.00 132.05 1133 TYR B C 1
ATOM 31481 O O . TYR B 1 1131 ? -66.380 96.463 178.339 1.00 134.95 1133 TYR B O 1
ATOM 31499 N N . LEU B 1 1132 ? -67.444 95.878 180.244 1.00 128.33 1134 LEU B N 1
ATOM 31500 C CA . LEU B 1 1132 ? -68.299 97.048 180.257 1.00 129.97 1134 LEU B CA 1
ATOM 31501 C C . LEU B 1 1132 ? -68.277 97.682 181.632 1.00 137.53 1134 LEU B C 1
ATOM 31502 O O . LEU B 1 1132 ? -68.639 97.025 182.606 1.00 136.53 1134 LEU B O 1
ATOM 31518 N N . TYR B 1 1133 ? -67.798 98.946 181.713 1.00 137.09 1135 TYR B N 1
ATOM 31519 C CA . TYR B 1 1133 ? -67.708 99.690 182.962 1.00 138.31 1135 TYR B CA 1
ATOM 31520 C C . TYR B 1 1133 ? -68.821 100.721 182.974 1.00 148.05 1135 TYR B C 1
ATOM 31521 O O . TYR B 1 1133 ? -69.329 101.117 181.929 1.00 148.53 1135 TYR B O 1
ATOM 31539 N N . ARG B 1 1134 ? -69.275 101.050 184.171 1.00 147.90 1136 ARG B N 1
ATOM 31540 C CA . ARG B 1 1134 ? -70.328 102.032 184.440 1.00 150.55 1136 ARG B CA 1
ATOM 31541 C C . ARG B 1 1134 ? -70.255 102.383 185.907 1.00 160.43 1136 ARG B C 1
ATOM 31542 O O . ARG B 1 1134 ? -69.604 101.655 186.666 1.00 159.59 1136 ARG B O 1
ATOM 31563 N N . CYS B 1 1135 ? -70.955 103.424 186.341 1.00 161.31 1137 CYS B N 1
ATOM 31564 C CA . CYS B 1 1135 ? -70.972 103.709 187.767 1.00 163.06 1137 CYS B CA 1
ATOM 31565 C C . CYS B 1 1135 ? -72.388 104.007 188.198 1.00 168.74 1137 CYS B C 1
ATOM 31566 O O . CYS B 1 1135 ? -73.193 104.490 187.404 1.00 168.82 1137 CYS B O 1
ATOM 31574 N N . VAL B 1 1136 ? -72.706 103.617 189.434 1.00 167.03 1138 VAL B N 1
ATOM 31575 C CA . VAL B 1 1136 ? -74.034 103.746 190.005 1.00 169.09 1138 VAL B CA 1
ATOM 31576 C C . VAL B 1 1136 ? -73.947 104.579 191.273 1.00 178.18 1138 VAL B C 1
ATOM 31577 O O . VAL B 1 1136 ? -72.964 104.469 192.007 1.00 178.32 1138 VAL B O 1
ATOM 31590 N N . VAL B 1 1137 ? -74.949 105.445 191.500 1.00 177.98 1139 VAL B N 1
ATOM 31591 C CA . VAL B 1 1137 ? -75.019 106.308 192.672 1.00 181.66 1139 VAL B CA 1
ATOM 31592 C C . VAL B 1 1137 ? -76.138 105.780 193.546 1.00 192.49 1139 VAL B C 1
ATOM 31593 O O . VAL B 1 1137 ? -77.308 105.933 193.205 1.00 192.48 1139 VAL B O 1
ATOM 31606 N N . ASN B 1 1138 ? -75.779 105.158 194.669 1.00 195.28 1140 ASN B N 1
ATOM 31607 C CA . ASN B 1 1138 ? -76.750 104.574 195.587 1.00 200.64 1140 ASN B CA 1
ATOM 31608 C C . ASN B 1 1138 ? -77.321 105.689 196.460 1.00 223.20 1140 ASN B C 1
ATOM 31609 O O . ASN B 1 1138 ? -76.791 105.972 197.537 1.00 225.03 1140 ASN B O 1
ATOM 31620 N N . SER B 1 1139 ? -78.374 106.365 195.962 1.00 232.40 1141 SER B N 1
ATOM 31621 C CA . SER B 1 1139 ? -79.036 107.452 196.697 1.00 241.63 1141 SER B CA 1
ATOM 31622 C C . SER B 1 1139 ? -80.054 106.837 197.679 1.00 259.59 1141 SER B C 1
ATOM 31623 O O . SER B 1 1139 ? -80.259 105.618 197.645 1.00 260.06 1141 SER B O 1
ATOM 31631 N N . PRO B 1 1140 ? -80.691 107.629 198.572 1.00 268.70 1142 PRO B N 1
ATOM 31632 C CA . PRO B 1 1140 ? -81.655 107.031 199.516 1.00 273.19 1142 PRO B CA 1
ATOM 31633 C C . PRO B 1 1140 ? -82.903 106.495 198.809 1.00 273.79 1142 PRO B C 1
ATOM 31634 O O . PRO B 1 1140 ? -83.254 105.328 198.977 1.00 273.77 1142 PRO B O 1
ATOM 31645 N N . GLY B 1 1141 ? -83.529 107.343 198.000 1.00 271.17 1143 GLY B N 1
ATOM 31646 C CA . GLY B 1 1141 ? -84.725 106.997 197.246 1.00 269.40 1143 GLY B CA 1
ATOM 31647 C C . GLY B 1 1141 ? -84.418 106.549 195.835 1.00 251.78 1143 GLY B C 1
ATOM 31648 O O . GLY B 1 1141 ? -84.728 107.267 194.883 1.00 250.42 1143 GLY B O 1
ATOM 31652 N N . GLY B 1 1142 ? -83.802 105.370 195.714 1.00 232.01 1144 GLY B N 1
ATOM 31653 C CA . GLY B 1 1142 ? -83.458 104.757 194.431 1.00 221.45 1144 GLY B CA 1
ATOM 31654 C C . GLY B 1 1142 ? -81.979 104.649 194.099 1.00 217.76 1144 GLY B C 1
ATOM 31655 O O . GLY B 1 1142 ? -81.112 104.939 194.931 1.00 218.34 1144 GLY B O 1
ATOM 31659 N N . GLN B 1 1143 ? -81.709 104.215 192.851 1.00 206.90 1145 GLN B N 1
ATOM 31660 C CA . GLN B 1 1143 ? -80.367 104.014 192.300 1.00 202.34 1145 GLN B CA 1
ATOM 31661 C C . GLN B 1 1143 ? -80.300 104.624 190.878 1.00 204.79 1145 GLN B C 1
ATOM 31662 O O . GLN B 1 1143 ? -81.222 104.405 190.087 1.00 204.76 1145 GLN B O 1
ATOM 31676 N N . THR B 1 1144 ? -79.275 105.451 190.580 1.00 199.66 1146 THR B N 1
ATOM 31677 C CA . THR B 1 1144 ? -79.108 106.020 189.236 1.00 198.72 1146 THR B CA 1
ATOM 31678 C C . THR B 1 1144 ? -77.795 105.508 188.651 1.00 196.45 1146 THR B C 1
ATOM 31679 O O . THR B 1 1144 ? -76.745 105.727 189.258 1.00 195.72 1146 THR B O 1
ATOM 31690 N N . ALA B 1 1145 ? -77.851 104.811 187.496 1.00 188.54 1147 ALA B N 1
ATOM 31691 C CA . ALA B 1 1145 ? -76.662 104.276 186.830 1.00 185.15 1147 ALA B CA 1
ATOM 31692 C C . ALA B 1 1145 ? -76.245 105.144 185.667 1.00 189.16 1147 ALA B C 1
ATOM 31693 O O . ALA B 1 1145 ? -77.052 105.934 185.179 1.00 191.16 1147 ALA B O 1
ATOM 31700 N N . SER B 1 1146 ? -74.966 105.005 185.241 1.00 183.23 1148 SER B N 1
ATOM 31701 C CA . SER B 1 1146 ? -74.390 105.719 184.093 1.00 183.15 1148 SER B CA 1
ATOM 31702 C C . SER B 1 1146 ? -74.463 104.795 182.885 1.00 186.11 1148 SER B C 1
ATOM 31703 O O . SER B 1 1146 ? -74.761 103.609 183.053 1.00 183.39 1148 SER B O 1
ATOM 31711 N N . MET B 1 1147 ? -74.217 105.323 181.670 1.00 184.96 1149 MET B N 1
ATOM 31712 C CA . MET B 1 1147 ? -74.243 104.485 180.467 1.00 184.27 1149 MET B CA 1
ATOM 31713 C C . MET B 1 1147 ? -73.016 103.597 180.485 1.00 180.09 1149 MET B C 1
ATOM 31714 O O . MET B 1 1147 ? -71.942 104.029 180.926 1.00 179.60 1149 MET B O 1
ATOM 31728 N N . ALA B 1 1148 ? -73.185 102.348 180.046 1.00 170.36 1150 ALA B N 1
ATOM 31729 C CA . ALA B 1 1148 ? -72.083 101.397 180.023 1.00 166.23 1150 ALA B CA 1
ATOM 31730 C C . ALA B 1 1148 ? -71.076 101.823 178.993 1.00 166.06 1150 ALA B C 1
ATOM 31731 O O . ALA B 1 1148 ? -71.458 102.349 177.945 1.00 167.22 1150 ALA B O 1
ATOM 31738 N N . LYS B 1 1149 ? -69.797 101.632 179.300 1.00 157.32 1151 LYS B N 1
ATOM 31739 C CA . LYS B 1 1149 ? -68.705 102.035 178.432 1.00 156.13 1151 LYS B CA 1
ATOM 31740 C C . LYS B 1 1149 ? -67.810 100.845 178.142 1.00 154.58 1151 LYS B C 1
ATOM 31741 O O . LYS B 1 1149 ? -67.590 100.019 179.020 1.00 151.75 1151 LYS B O 1
ATOM 31760 N N . LYS B 1 1150 ? -67.295 100.763 176.909 1.00 149.40 1152 LYS B N 1
ATOM 31761 C CA . LYS B 1 1150 ? -66.428 99.663 176.496 1.00 146.21 1152 LYS B CA 1
ATOM 31762 C C . LYS B 1 1150 ? -65.023 99.786 177.171 1.00 149.75 1152 LYS B C 1
ATOM 31763 O O . LYS B 1 1150 ? -64.457 100.876 177.251 1.00 151.19 1152 LYS B O 1
ATOM 31767 N N . MET B 1 1151 ? -64.523 98.662 177.719 1.00 144.15 1153 MET B N 1
ATOM 31768 C CA . MET B 1 1151 ? -63.201 98.528 178.340 1.00 143.72 1153 MET B CA 1
ATOM 31769 C C . MET B 1 1151 ? -62.528 97.308 177.759 1.00 141.80 1153 MET B C 1
ATOM 31770 O O . MET B 1 1151 ? -63.087 96.222 177.886 1.00 138.86 1153 MET B O 1
ATOM 31784 N N . ILE B 1 1152 ? -61.342 97.459 177.139 1.00 136.73 1154 ILE B N 1
ATOM 31785 C CA . ILE B 1 1152 ? -60.621 96.329 176.548 1.00 133.78 1154 ILE B CA 1
ATOM 31786 C C . ILE B 1 1152 ? -59.368 96.016 177.387 1.00 138.57 1154 ILE B C 1
ATOM 31787 O O . ILE B 1 1152 ? -58.563 96.909 177.620 1.00 140.96 1154 ILE B O 1
ATOM 31803 N N . VAL B 1 1153 ? -59.185 94.735 177.784 1.00 132.89 1155 VAL B N 1
ATOM 31804 C CA . VAL B 1 1153 ? -58.025 94.258 178.552 1.00 132.23 1155 VAL B CA 1
ATOM 31805 C C . VAL B 1 1153 ? -57.120 93.463 177.595 1.00 137.68 1155 VAL B C 1
ATOM 31806 O O . VAL B 1 1153 ? -57.637 92.653 176.821 1.00 135.36 1155 VAL B O 1
ATOM 31819 N N . VAL B 1 1154 ? -55.781 93.705 177.635 1.00 137.30 1156 VAL B N 1
ATOM 31820 C CA . VAL B 1 1154 ? -54.848 93.096 176.673 1.00 137.63 1156 VAL B CA 1
ATOM 31821 C C . VAL B 1 1154 ? -53.578 92.427 177.253 1.00 143.47 1156 VAL B C 1
ATOM 31822 O O . VAL B 1 1154 ? -53.064 91.549 176.564 1.00 142.22 1156 VAL B O 1
ATOM 31835 N N . ALA B 1 1155 ? -53.064 92.786 178.452 1.00 143.20 1157 ALA B N 1
ATOM 31836 C CA . ALA B 1 1155 ? -51.818 92.158 178.951 1.00 144.15 1157 ALA B CA 1
ATOM 31837 C C . ALA B 1 1155 ? -52.013 91.267 180.187 1.00 145.42 1157 ALA B C 1
ATOM 31838 O O . ALA B 1 1155 ? -51.338 91.470 181.196 1.00 148.26 1157 ALA B O 1
ATOM 31845 N N . GLN B 1 1156 ? -52.850 90.243 180.115 1.00 136.62 1158 GLN B N 1
ATOM 31846 C CA . GLN B 1 1156 ? -53.086 89.395 181.289 1.00 138.37 1158 GLN B CA 1
ATOM 31847 C C . GLN B 1 1156 ? -53.181 87.922 180.918 1.00 181.64 1158 GLN B C 1
ATOM 31848 O O . GLN B 1 1156 ? -53.749 87.607 179.848 1.00 191.78 1158 GLN B O 1
#

Organism: Porphyromonas gingivalis (strain ATCC 33277 / DSM 20709 / CIP 103683 / JCM 12257 / NCTC 11834 / 2561) (NCBI:txid431947)

Radius of gyration: 42.97 Å; Cα contacts (8 Å, |Δi|>4): 5502; chains: 2; bounding box: 96×127×106 Å